Protein 8YL2 (pdb70)

B-factor: mean 39.64, std 17.8, range [7.83, 150.1]

Nearest PDB structures (foldseek):
  4arz-assembly1_A  TM=8.089E-01  e=1.232E-16  Saccharomyces cerevisiae
  3r7w-assembly1_A  TM=7.811E-01  e=8.598E-17  Saccharomyces cerevisiae
  3llu-assembly1_A  TM=7.956E-01  e=7.478E-11  Homo sapiens
  4v0l-assembly1_A  TM=8.004E-01  e=9.287E-10  Chlamydomonas reinhardtii
  3e5h-assembly1_A  TM=6.912E-01  e=1.933E-07  Homo sapiens

Foldseek 3Di:
DAEEEEAWAAPLCRVCLVCLLQVNNVCPVVDDQDDAWDWDWDDDLQDIYIYIYGRHYPVNLVVCLVCVCVHLPRHQEYEYGGALVCPVCLVVRLVSVLSSVVSCVVNPHAHAYEYENEPCDPVVCVVCDCVSVVVVVVSVVSVCVSCVPVYHYHYFYYYPNQSCSSQASVLVSVCVVVPFDPVQQVLVVVLQVVLPQFFAKKFKAAPSRHTPDIDGPDDVSVVVCSVCVVVVVVVVVVPCDWDDDDQKIKGKDWDDADSDDGIMIMITIGTNPGDDDDPVSVVVSVVVVSVGD/DAEEEEAWAAPLCRVCLVCLLQVNNVCPVVDDQDDAWDWDWDDDLQDIYIYIYGGHYPVNLVVCLVCVCVHLPRHQEYEYGGALVCPVCLVVRLVSVLSSVVSCVVNVHAHAYEYENEPCAPVVCVVCPVVSVVVVVVSVVSVCVSCVPVYHYHYFYYYPNQSCRSQASVLVVVCVVVPFDPVQQVLVVVLQVVVPQWFAKKFKAAPSRHTPDIDGPDPVSVVVCSVCVVVVVVVVVVPCDWDDDDQKIKGKDWDPADSDDGTMIMITITGVDVVSVVVSVVVVNVGD/DAEEEEAWAAPLCRVCLVCLLQVNNVCPVVDDQDDAWDWDWDDDLQDIYIYIYGRHYPVNLVVCLVCVCVHLPRHQEYEYGGALVCPVCVVVGLVSVLSSVVSCVVNVHAHAYEYENEPCDPVVCVVCPVVSVVVVVVVVVSVCVSCVPVYHYHYFYYYPNQSCRSQASVLVVVCVVVPFDPVQQVLVVVLCVCAQKKFKAAPSRHTPDIDGNDPVSCVVCSVCVVVVVVVVVVPQDWDDDDQKIKGKDWDPADSDDGIMIMMGIDGVDPVSVVVSVVVVSVGD/DAEEEEAWAAPLCRVCLVCLLQVNNVCPVVDDQDDAWDWDWDDDLQDIYIYIYGRHYPVNLVVCLVCVCVHLPRHQEYEYGGALVCPVCLVVGLVSVLSSVVSCVVNPHAHAYEYENEPCDPVVCVVCPVVSVVVVVVSVVSVCVSCVPVYHYHYFYYYPNQSCSSQASVLVNVCVVPPFDPVQQVLVVVLQCVCPQWFAKKFKAAPSRHTPDIDGPDPVSVVVCSVCVVVVVCVVVVPQDWDDDDQKIKGKDWDDADSDDGIMIMMTITGNDPVSVVVSVVVVNVGD/DAEEEEAFAAPLCRVCLVCLLQVNNVCPVVDDFDDAWDWDWDDDLQDIYIYIYGGRYPVNLVVCLVCVCVHLPRHQEYEYGGALVCPVCLVVRLVSVLSSVVSCVVNVHAHAYEYENEPCDPVVCVVCPVVSVVVVVVSVVSVCVSCVPVYHYHYFYYYSNQSCSSQASVLVNVCVVVPFDPVQAVLVVVLQCVLPVFFAKKFKAAPSRHTPYMDGPDPVSVVVCSVCVVVVVCVVVVPCDWDDDDQKIKGKDWDDADSDDGIMIMMTIGTNPGDDDDVVSVVVSVVVVNVRD/DAEEAEAFAAPLCRVCLVCLLQVNNVCPVVDDQDDAWDWDWDDDLQDIYIYIHGGHYPVNLVVCLVPVCVHLPRHQEYEYGGALVCPVCVVVGLVSVLSSVVSCVVNVHAHAYEYENEPCDPVVCVVCDCVSVVVVVVSVVSVCVSCVPVYHYHYFYYYPNQSCRSQASVLVVVCVVVPFDPVVQVLVVVLQCVVPQFFAKKFKAAPSRHTPDIDGNDDVSVVVCSVCVVVVVVVVVVPQDWDDDDQKIKGKDWDDADSDDGIMIMITITGVDPVSVVVSRVVVNVGD/DAEEEEAFAAPLCRVCLVCLLQVNNVCPVVDDQDDAWDWDWDDDLQDIYIYIYGRHYPVNLVVCLVCVCVHPPRHQEYEYGGALVCPVCLVVRLVSVLSSVVSCVVNPHAHAYEYENEQCDPVVCVVCPVVSVVVVVVSVVSVCVSCVPVYHYHYFYYYPNQSCSSQASVLVVVCVVVPFDPVQQVLVVVLQCVVPQWFAKKFKAAPSRHTPDIDGPDPVSVVVCSVCVVVVVVVVVVPCDWDDDDQKIKGKDWADADSDDGIMIMITITGVDPVSVVVSVVVVNVGD/DAEEEEAWAAPLCRVCLVCLLQVNNVCPVVDDQDDAWDWDWDDDLQDIYIYIYGGHYPVNLVVCLVPVCVHLPRHQEYEYGGALVCPVCVVVGLVSVLSSVVSCVVNVHAHAYEYENEPCDPVVCVVCPVVSVVVVVVVVVSVCVSCVPVYHYHYFYYYPNQSCSSQASVLVVVCVVPPFDPVQQVLVVVLQVVQPQFFAKKFKAAPSRHTPDIDGPDPVSVVVCSVCVVVVVVVVVVPQDWDDDDQKIKGKDWAPADSDDGIMIMIIIGTNPGDDDDPVSVVVSRVVVNVRD

Structure (mmCIF, N/CA/C/O backbone):
data_8YL2
#
_entry.id   8YL2
#
_cell.length_a   118.756
_cell.length_b   97.183
_cell.length_c   145.738
_cell.angle_alpha   90.00
_cell.angle_beta   104.28
_cell.angle_gamma   90.00
#
_symmetry.space_group_name_H-M   'P 1 21 1'
#
loop_
_entity.id
_entity.type
_entity.pdbx_description
1 polymer 'GTP-binding protein'
2 non-polymer "GUANOSINE-5'-TRIPHOSPHATE"
3 non-polymer 'MAGNESIUM ION'
4 water water
#
loop_
_atom_site.group_PDB
_atom_site.id
_atom_site.type_symbol
_atom_site.label_atom_id
_atom_site.label_alt_id
_atom_site.label_comp_id
_atom_site.label_asym_id
_atom_site.label_entity_id
_atom_site.label_seq_id
_atom_site.pdbx_PDB_ins_code
_atom_site.Cartn_x
_atom_site.Cartn_y
_atom_site.Cartn_z
_atom_site.occupancy
_atom_site.B_iso_or_equiv
_atom_site.auth_seq_id
_atom_site.auth_comp_id
_atom_site.auth_asym_id
_atom_site.auth_atom_id
_atom_site.pdbx_PDB_model_num
ATOM 1 N N . SER A 1 42 ? 63.141 -10.394 93.151 1.00 64.43 41 SER A N 1
ATOM 2 C CA . SER A 1 42 ? 64.112 -10.903 92.192 1.00 61.00 41 SER A CA 1
ATOM 3 C C . SER A 1 42 ? 65.509 -10.369 92.497 1.00 64.03 41 SER A C 1
ATOM 4 O O . SER A 1 42 ? 65.744 -9.785 93.555 1.00 68.35 41 SER A O 1
ATOM 7 N N . GLU A 1 43 ? 66.435 -10.578 91.563 1.00 49.60 42 GLU A N 1
ATOM 8 C CA . GLU A 1 43 ? 67.799 -10.088 91.683 1.00 37.84 42 GLU A CA 1
ATOM 9 C C . GLU A 1 43 ? 68.151 -9.278 90.443 1.00 31.39 42 GLU A C 1
ATOM 10 O O . GLU A 1 43 ? 67.691 -9.575 89.337 1.00 37.15 42 GLU A O 1
ATOM 16 N N . LYS A 1 44 ? 68.975 -8.253 90.635 1.00 27.40 43 LYS A N 1
ATOM 17 C CA . LYS A 1 44 ? 69.360 -7.343 89.563 1.00 30.88 43 LYS A CA 1
ATOM 18 C C . LYS A 1 44 ? 70.871 -7.381 89.397 1.00 31.64 43 LYS A C 1
ATOM 19 O O . LYS A 1 44 ? 71.610 -7.069 90.339 1.00 28.40 43 LYS A O 1
ATOM 25 N N . ILE A 1 45 ? 71.325 -7.765 88.207 1.00 25.92 44 ILE A N 1
ATOM 26 C CA . ILE A 1 45 ? 72.739 -7.765 87.847 1.00 23.84 44 ILE A CA 1
ATOM 27 C C . ILE A 1 45 ? 72.952 -6.669 86.813 1.00 26.40 44 ILE A C 1
ATOM 28 O O . ILE A 1 45 ? 72.302 -6.664 85.760 1.00 24.53 44 ILE A O 1
ATOM 33 N N . LEU A 1 46 ? 73.864 -5.747 87.109 1.00 20.12 45 LEU A N 1
ATOM 34 C CA . LEU A 1 46 ? 74.131 -4.590 86.264 1.00 22.17 45 LEU A CA 1
ATOM 35 C C . LEU A 1 46 ? 75.506 -4.738 85.625 1.00 21.59 45 LEU A C 1
ATOM 36 O O . LEU A 1 46 ? 76.506 -4.905 86.332 1.00 23.68 45 LEU A O 1
ATOM 41 N N . PHE A 1 47 ? 75.551 -4.689 84.295 1.00 21.94 46 PHE A N 1
ATOM 42 C CA . PHE A 1 47 ? 76.796 -4.592 83.542 1.00 18.26 46 PHE A CA 1
ATOM 43 C C . PHE A 1 47 ? 77.044 -3.128 83.202 1.00 21.06 46 PHE A C 1
ATOM 44 O O . PHE A 1 47 ? 76.160 -2.459 82.657 1.00 22.90 46 PHE A O 1
ATOM 52 N N . THR A 1 48 ? 78.238 -2.633 83.513 1.00 15.05 47 THR A N 1
ATOM 53 C CA . THR A 1 48 ? 78.564 -1.253 83.188 1.00 19.49 47 THR A CA 1
ATOM 54 C C . THR A 1 48 ? 80.061 -1.141 82.929 1.00 19.23 47 THR A C 1
ATOM 55 O O . THR A 1 48 ? 80.826 -2.083 83.150 1.00 18.24 47 THR A O 1
ATOM 59 N N . GLY A 1 49 ? 80.464 0.025 82.432 1.00 21.32 48 GLY A N 1
ATOM 60 C CA . GLY A 1 49 ? 81.828 0.255 81.997 1.00 17.22 48 GLY A CA 1
ATOM 61 C C . GLY A 1 49 ? 81.862 1.133 80.762 1.00 24.56 48 GLY A C 1
ATOM 62 O O . GLY A 1 49 ? 80.808 1.462 80.208 1.00 22.57 48 GLY A O 1
ATOM 63 N N . LEU A 1 50 ? 83.054 1.523 80.318 1.00 25.82 49 LEU A N 1
ATOM 64 C CA . LEU A 1 50 ? 83.158 2.369 79.139 1.00 20.71 49 LEU A CA 1
ATOM 65 C C . LEU A 1 50 ? 82.672 1.629 77.897 1.00 24.46 49 LEU A C 1
ATOM 66 O O . LEU A 1 50 ? 82.649 0.397 77.842 1.00 18.78 49 LEU A O 1
ATOM 71 N N . ASP A 1 51 ? 82.280 2.402 76.887 1.00 20.65 50 ASP A N 1
ATOM 72 C CA . ASP A 1 51 ? 82.018 1.815 75.582 1.00 25.67 50 ASP A CA 1
ATOM 73 C C . ASP A 1 51 ? 83.271 1.107 75.080 1.00 20.84 50 ASP A C 1
ATOM 74 O O . ASP A 1 51 ? 84.398 1.489 75.410 1.00 23.50 50 ASP A O 1
ATOM 79 N N . ASN A 1 52 ? 83.064 0.043 74.302 1.00 17.96 51 ASN A N 1
ATOM 80 C CA . ASN A 1 52 ? 84.111 -0.793 73.721 1.00 21.35 51 ASN A CA 1
ATOM 81 C C . ASN A 1 52 ? 84.815 -1.658 74.766 1.00 18.17 51 ASN A C 1
ATOM 82 O O . ASN A 1 52 ? 85.740 -2.398 74.415 1.00 17.47 51 ASN A O 1
ATOM 87 N N . SER A 1 53 ? 84.397 -1.611 76.036 1.00 15.54 52 SER A N 1
ATOM 88 C CA . SER A 1 53 ? 85.059 -2.419 77.055 1.00 14.92 52 SER A CA 1
ATOM 89 C C . SER A 1 53 ? 84.773 -3.906 76.877 1.00 14.54 52 SER A C 1
ATOM 90 O O . SER A 1 53 ? 85.590 -4.740 77.286 1.00 14.86 52 SER A O 1
ATOM 93 N N . GLY A 1 54 ? 83.627 -4.259 76.292 1.00 16.24 53 GLY A N 1
ATOM 94 C CA . GLY A 1 54 ? 83.325 -5.646 75.985 1.00 14.26 53 GLY A CA 1
ATOM 95 C C . GLY A 1 54 ? 82.149 -6.244 76.737 1.00 17.11 53 GLY A C 1
ATOM 96 O O . GLY A 1 54 ? 82.008 -7.470 76.788 1.00 16.06 53 GLY A O 1
ATOM 97 N N . LYS A 1 55 ? 81.289 -5.393 77.303 1.00 15.84 54 LYS A N 1
ATOM 98 C CA . LYS A 1 55 ? 80.172 -5.874 78.116 1.00 19.26 54 LYS A CA 1
ATOM 99 C C . LYS A 1 55 ? 79.228 -6.763 77.311 1.00 17.21 54 LYS A C 1
ATOM 100 O O . LYS A 1 55 ? 78.886 -7.870 77.739 1.00 16.01 54 LYS A O 1
ATOM 106 N N . THR A 1 56 ? 78.785 -6.289 76.143 1.00 15.77 55 THR A N 1
ATOM 107 C CA . THR A 1 56 ? 77.817 -7.057 75.361 1.00 15.19 55 THR A CA 1
ATOM 108 C C . THR A 1 56 ? 78.411 -8.374 74.869 1.00 15.98 55 THR A C 1
ATOM 109 O O . THR A 1 56 ? 77.711 -9.392 74.812 1.00 18.23 55 THR A O 1
ATOM 113 N N . SER A 1 57 ? 79.700 -8.379 74.518 1.00 11.87 56 SER A N 1
ATOM 114 C CA . SER A 1 57 ? 80.343 -9.616 74.084 1.00 14.44 56 SER A CA 1
ATOM 115 C C . SER A 1 57 ? 80.370 -10.649 75.205 1.00 18.07 56 SER A C 1
ATOM 116 O O . SER A 1 57 ? 80.195 -11.849 74.957 1.00 13.13 56 SER A O 1
ATOM 119 N N . ILE A 1 58 ? 80.610 -10.203 76.441 1.00 15.33 57 ILE A N 1
ATOM 120 C CA . ILE A 1 58 ? 80.563 -11.110 77.586 1.00 18.64 57 ILE A CA 1
ATOM 121 C C . ILE A 1 58 ? 79.180 -11.734 77.706 1.00 17.24 57 ILE A C 1
ATOM 122 O O . ILE A 1 58 ? 79.041 -12.945 77.917 1.00 16.57 57 ILE A O 1
ATOM 127 N N . ILE A 1 59 ? 78.136 -10.916 77.556 1.00 17.15 58 ILE A N 1
ATOM 128 C CA . ILE A 1 59 ? 76.764 -11.408 77.637 1.00 16.38 58 ILE A CA 1
ATOM 129 C C . ILE A 1 59 ? 76.476 -12.388 76.506 1.00 22.70 58 ILE A C 1
ATOM 130 O O . ILE A 1 59 ? 75.802 -13.406 76.707 1.00 21.91 58 ILE A O 1
ATOM 135 N N . LYS A 1 60 ? 76.983 -12.104 75.302 1.00 17.65 59 LYS A N 1
ATOM 136 C CA . LYS A 1 60 ? 76.766 -13.016 74.182 1.00 18.93 59 LYS A CA 1
ATOM 137 C C . LYS A 1 60 ? 77.418 -14.372 74.426 1.00 20.19 59 LYS A C 1
ATOM 138 O O . LYS A 1 60 ? 76.891 -15.400 73.985 1.00 23.32 59 LYS A O 1
ATOM 144 N N . VAL A 1 61 ? 78.560 -14.399 75.117 1.00 15.05 60 VAL A N 1
ATOM 145 C CA . VAL A 1 61 ? 79.162 -15.675 75.496 1.00 23.18 60 VAL A CA 1
ATOM 146 C C . VAL A 1 61 ? 78.272 -16.410 76.494 1.00 19.82 60 VAL A C 1
ATOM 147 O O . VAL A 1 61 ? 78.041 -17.619 76.369 1.00 22.26 60 VAL A O 1
ATOM 151 N N . LEU A 1 62 ? 77.756 -15.693 77.496 1.00 16.89 61 LEU A N 1
ATOM 152 C CA . LEU A 1 62 ? 76.903 -16.317 78.502 1.00 19.33 61 LEU A CA 1
ATOM 153 C C . LEU A 1 62 ? 75.628 -16.882 77.890 1.00 21.20 61 LEU A C 1
ATOM 154 O O . LEU A 1 62 ? 75.070 -17.853 78.410 1.00 30.33 61 LEU A O 1
ATOM 159 N N . GLN A 1 63 ? 75.158 -16.297 76.791 1.00 25.55 62 GLN A N 1
ATOM 160 C CA . GLN A 1 63 ? 73.965 -16.764 76.098 1.00 26.89 62 GLN A CA 1
ATOM 161 C C . GLN A 1 63 ? 74.274 -17.763 74.991 1.00 31.75 62 GLN A C 1
ATOM 162 O O . GLN A 1 63 ? 73.380 -18.084 74.201 1.00 36.76 62 GLN A O 1
ATOM 168 N N . LYS A 1 64 ? 75.513 -18.251 74.908 1.00 26.71 63 LYS A N 1
ATOM 169 C CA . LYS A 1 64 ? 75.944 -19.202 73.884 1.00 40.27 63 LYS A CA 1
ATOM 170 C C . LYS A 1 64 ? 75.779 -18.649 72.469 1.00 46.25 63 LYS A C 1
ATOM 171 O O . LYS A 1 64 ? 75.729 -19.415 71.502 1.00 49.47 63 LYS A O 1
ATOM 177 N N . GLU A 1 65 ? 75.699 -17.325 72.329 1.00 43.93 64 GLU A N 1
ATOM 178 C CA . GLU A 1 65 ? 75.502 -16.697 71.028 1.00 41.60 64 GLU A CA 1
ATOM 179 C C . GLU A 1 65 ? 76.778 -16.008 70.561 1.00 45.25 64 GLU A C 1
ATOM 180 O O . GLU A 1 65 ? 76.756 -14.825 70.206 1.00 47.47 64 GLU A O 1
ATOM 186 N N . ILE A 1 66 ? 77.892 -16.745 70.556 1.00 39.74 65 ILE A N 1
ATOM 187 C CA . ILE A 1 66 ? 79.177 -16.167 70.173 1.00 48.13 65 ILE A CA 1
ATOM 188 C C . ILE A 1 66 ? 79.153 -15.684 68.729 1.00 53.43 65 ILE A C 1
ATOM 189 O O . ILE A 1 66 ? 79.816 -14.697 68.385 1.00 43.54 65 ILE A O 1
ATOM 194 N N . SER A 1 67 ? 78.373 -16.345 67.868 1.00 52.96 66 SER A N 1
ATOM 195 C CA . SER A 1 67 ? 78.327 -15.981 66.455 1.00 50.87 66 SER A CA 1
ATOM 196 C C . SER A 1 67 ? 77.825 -14.560 66.226 1.00 63.65 66 SER A C 1
ATOM 197 O O . SER A 1 67 ? 78.010 -14.020 65.130 1.00 69.08 66 SER A O 1
ATOM 200 N N . GLN A 1 68 ? 77.199 -13.945 67.226 1.00 64.32 67 GLN A N 1
ATOM 201 C CA . GLN A 1 68 ? 76.674 -12.592 67.110 1.00 69.91 67 GLN A CA 1
ATOM 202 C C . GLN A 1 68 ? 77.668 -11.528 67.562 1.00 60.97 67 GLN A C 1
ATOM 203 O O . GLN A 1 68 ? 77.318 -10.344 67.590 1.00 74.23 67 GLN A O 1
ATOM 209 N N . ILE A 1 69 ? 78.894 -11.919 67.916 1.00 46.24 68 ILE A N 1
ATOM 210 C CA . ILE A 1 69 ? 79.874 -10.949 68.392 1.00 46.52 68 ILE A CA 1
ATOM 211 C C . ILE A 1 69 ? 80.420 -10.103 67.243 1.00 41.40 68 ILE A C 1
ATOM 212 O O . ILE A 1 69 ? 80.739 -8.923 67.434 1.00 48.47 68 ILE A O 1
ATOM 217 N N . ALA A 1 70 ? 80.519 -10.668 66.037 1.00 45.54 69 ALA A N 1
ATOM 218 C CA . ALA A 1 70 ? 80.993 -9.885 64.899 1.00 50.76 69 ALA A CA 1
ATOM 219 C C . ALA A 1 70 ? 79.999 -8.794 64.521 1.00 54.04 69 ALA A C 1
ATOM 220 O O . ALA A 1 70 ? 80.398 -7.675 64.177 1.00 60.69 69 ALA A O 1
ATOM 222 N N . MET A 1 71 ? 78.701 -9.097 64.583 1.00 44.58 70 MET A N 1
ATOM 223 C CA . MET A 1 71 ? 77.653 -8.157 64.203 1.00 59.23 70 MET A CA 1
ATOM 224 C C . MET A 1 71 ? 77.307 -7.164 65.309 1.00 58.71 70 MET A C 1
ATOM 225 O O . MET A 1 71 ? 76.240 -6.539 65.250 1.00 54.10 70 MET A O 1
ATOM 230 N N . LEU A 1 72 ? 78.173 -6.995 66.306 1.00 56.94 71 LEU A N 1
ATOM 231 C CA . LEU A 1 72 ? 77.855 -6.151 67.449 1.00 51.04 71 LEU A CA 1
ATOM 232 C C . LEU A 1 72 ? 77.992 -4.674 67.101 1.00 51.64 71 LEU A C 1
ATOM 233 O O . LEU A 1 72 ? 79.022 -4.238 66.575 1.00 42.20 71 LEU A O 1
ATOM 238 N N . LYS A 1 73 ? 76.953 -3.911 67.400 1.00 43.76 72 LYS A N 1
ATOM 239 C CA . LYS A 1 73 ? 76.966 -2.463 67.344 1.00 42.74 72 LYS A CA 1
ATOM 240 C C . LYS A 1 73 ? 77.020 -1.897 68.757 1.00 37.59 72 LYS A C 1
ATOM 241 O O . LYS A 1 73 ? 76.757 -2.614 69.728 1.00 38.12 72 LYS A O 1
ATOM 247 N N . PRO A 1 74 ? 77.388 -0.626 68.918 1.00 43.27 73 PRO A N 1
ATOM 248 C CA . PRO A 1 74 ? 77.335 -0.018 70.254 1.00 39.42 73 PRO A CA 1
ATOM 249 C C . PRO A 1 74 ? 75.937 -0.119 70.852 1.00 39.12 73 PRO A C 1
ATOM 250 O O . PRO A 1 74 ? 74.935 0.159 70.189 1.00 34.51 73 PRO A O 1
ATOM 254 N N . THR A 1 75 ? 75.879 -0.536 72.114 1.00 35.14 74 THR A N 1
ATOM 255 C CA . THR A 1 75 ? 74.600 -0.713 72.788 1.00 31.08 74 THR A CA 1
ATOM 256 C C . THR A 1 75 ? 73.963 0.641 73.083 1.00 37.80 74 THR A C 1
ATOM 257 O O . THR A 1 75 ? 74.617 1.548 73.611 1.00 34.52 74 THR A O 1
ATOM 261 N N . ARG A 1 76 ? 72.685 0.777 72.740 1.00 32.19 75 ARG A N 1
ATOM 262 C CA . ARG A 1 76 ? 71.954 2.026 72.930 1.00 42.05 75 ARG A CA 1
ATOM 263 C C . ARG A 1 76 ? 71.226 1.972 74.267 1.00 42.00 75 ARG A C 1
ATOM 264 O O . ARG A 1 76 ? 70.283 1.192 74.437 1.00 45.89 75 ARG A O 1
ATOM 272 N N . GLN A 1 77 ? 71.667 2.798 75.210 1.00 35.22 76 GLN A N 1
ATOM 273 C CA . GLN A 1 77 ? 71.060 2.918 76.548 1.00 44.58 76 GLN A CA 1
ATOM 274 C C . GLN A 1 77 ? 71.114 1.534 77.207 1.00 42.21 76 GLN A C 1
ATOM 275 O O . GLN A 1 77 ? 72.099 0.803 77.024 1.00 36.66 76 GLN A O 1
ATOM 281 N N . ALA A 1 78 ? 70.092 1.139 77.961 1.00 36.09 77 ALA A N 1
ATOM 282 C CA . ALA A 1 78 ? 70.100 -0.113 78.703 1.00 37.19 77 ALA A CA 1
ATOM 283 C C . ALA A 1 78 ? 69.283 -1.168 77.968 1.00 32.02 77 ALA A C 1
ATOM 284 O O . ALA A 1 78 ? 68.143 -0.911 77.570 1.00 40.93 77 ALA A O 1
ATOM 286 N N . GLN A 1 79 ? 69.871 -2.347 77.790 1.00 27.77 78 GLN A N 1
ATOM 287 C CA . GLN A 1 79 ? 69.168 -3.515 77.277 1.00 33.38 78 GLN A CA 1
ATOM 288 C C . GLN A 1 79 ? 69.013 -4.519 78.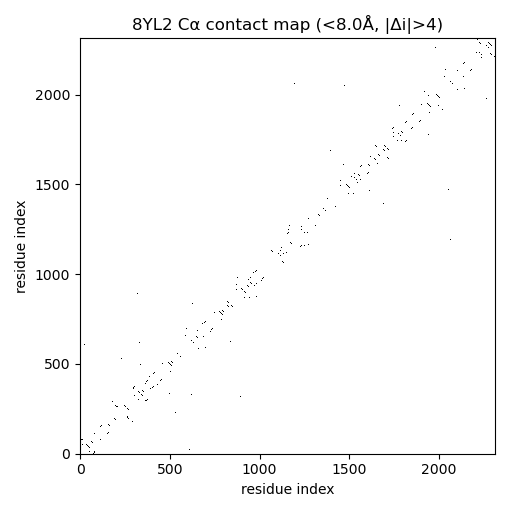411 1.00 34.27 78 GLN A C 1
ATOM 289 O O . GLN A 1 79 ? 69.978 -4.802 79.130 1.00 30.85 78 GLN A O 1
ATOM 295 N N . ARG A 1 80 ? 67.803 -5.050 78.572 1.00 29.20 79 ARG A N 1
ATOM 296 C CA . ARG A 1 80 ? 67.466 -5.871 79.725 1.00 29.00 79 ARG A CA 1
ATOM 297 C C . ARG A 1 80 ? 66.863 -7.196 79.287 1.00 26.77 79 ARG A C 1
ATOM 298 O O . ARG A 1 80 ? 66.079 -7.251 78.335 1.00 28.60 79 ARG A O 1
ATOM 306 N N . LYS A 1 81 ? 67.230 -8.260 79.998 1.00 25.06 80 LYS A N 1
ATOM 307 C CA . LYS A 1 81 ? 66.621 -9.568 79.820 1.00 28.37 80 LYS A CA 1
ATOM 308 C C . LYS A 1 81 ? 66.430 -10.207 81.189 1.00 29.06 80 LYS A C 1
ATOM 309 O O . LYS A 1 81 ? 66.963 -9.738 82.199 1.00 24.34 80 LYS A O 1
ATOM 315 N N . ILE A 1 82 ? 65.651 -11.285 81.218 1.00 26.52 81 ILE A N 1
ATOM 316 C CA . ILE A 1 82 ? 65.368 -12.026 82.441 1.00 19.01 81 ILE A CA 1
ATOM 317 C C . ILE A 1 82 ? 65.733 -13.484 82.205 1.00 23.67 81 ILE A C 1
ATOM 318 O O . ILE A 1 82 ? 65.354 -14.063 81.181 1.00 30.50 81 ILE A O 1
ATOM 323 N N . PHE A 1 83 ? 66.474 -14.072 83.141 1.00 24.25 82 PHE A N 1
ATOM 324 C CA . PHE A 1 83 ? 66.778 -15.495 83.095 1.00 22.30 82 PHE A CA 1
ATOM 325 C C . PHE A 1 83 ? 66.621 -16.080 84.492 1.00 23.37 82 PHE A C 1
ATOM 326 O O . PHE A 1 83 ? 66.470 -15.358 85.482 1.00 21.19 82 PHE A O 1
ATOM 334 N N . GLU A 1 84 ? 66.651 -17.406 84.563 1.00 21.41 83 GLU A N 1
ATOM 335 C CA . GLU A 1 84 ? 66.446 -18.132 85.805 1.00 24.06 83 GLU A CA 1
ATOM 336 C C . GLU A 1 84 ? 67.735 -18.819 86.233 1.00 23.78 83 GLU A C 1
ATOM 337 O O . GLU A 1 84 ? 68.422 -19.434 85.412 1.00 23.07 83 GLU A O 1
ATOM 343 N N . PHE A 1 85 ? 68.060 -18.709 87.520 1.00 17.98 84 PHE A N 1
ATOM 344 C CA . PHE A 1 85 ? 69.174 -19.434 88.123 1.00 17.10 84 PHE A CA 1
ATOM 345 C C . PHE A 1 85 ? 68.639 -20.234 89.303 1.00 19.99 84 PHE A C 1
ATOM 346 O O . PHE A 1 85 ? 68.324 -19.663 90.353 1.00 20.04 84 PHE A O 1
ATOM 354 N N . LEU A 1 86 ? 68.533 -21.550 89.123 1.00 20.86 85 LEU A N 1
ATOM 355 C CA . LEU A 1 86 ? 68.133 -22.473 90.184 1.00 21.52 85 LEU A CA 1
ATOM 356 C C . LEU A 1 86 ? 66.832 -22.027 90.852 1.00 22.85 85 LEU A C 1
ATOM 357 O O . LEU A 1 86 ? 66.726 -21.943 92.077 1.00 20.71 85 LEU A O 1
ATOM 362 N N . GLY A 1 87 ? 65.834 -21.720 90.024 1.00 26.29 86 GLY A N 1
ATOM 363 C CA . GLY A 1 87 ? 64.517 -21.364 90.506 1.00 27.58 86 GLY A CA 1
ATOM 364 C C . GLY A 1 87 ? 64.308 -19.905 90.853 1.00 31.59 86 GLY A C 1
ATOM 365 O O . GLY A 1 87 ? 63.200 -19.542 91.267 1.00 29.45 86 GLY A O 1
ATOM 366 N N . ASN A 1 88 ? 65.323 -19.058 90.702 1.00 26.48 87 ASN A N 1
ATOM 367 C CA . ASN A 1 88 ? 65.217 -17.639 91.015 1.00 27.26 87 ASN A CA 1
ATOM 368 C C . ASN A 1 88 ? 65.366 -16.822 89.740 1.00 28.72 87 ASN A C 1
ATOM 369 O O . ASN A 1 88 ? 66.313 -17.029 88.973 1.00 20.33 87 ASN A O 1
ATOM 374 N N . ASP A 1 89 ? 64.429 -15.902 89.517 1.00 24.70 88 ASP A N 1
ATOM 375 C CA . ASP A 1 89 ? 64.478 -15.024 88.357 1.00 23.35 88 ASP A CA 1
ATOM 376 C C . ASP A 1 89 ? 65.480 -13.903 88.587 1.00 28.96 88 ASP A C 1
ATOM 377 O O . ASP A 1 89 ? 65.539 -13.315 89.670 1.00 27.64 88 ASP A O 1
ATOM 382 N N . ILE A 1 90 ? 66.269 -13.608 87.559 1.00 20.20 89 ILE A N 1
ATOM 383 C CA . ILE A 1 90 ? 67.328 -12.613 87.642 1.00 22.27 89 ILE A CA 1
ATOM 384 C C . ILE A 1 90 ? 67.198 -11.670 86.456 1.00 27.70 89 ILE A C 1
ATOM 385 O O . ILE A 1 90 ? 67.079 -12.119 85.311 1.00 24.62 89 ILE A O 1
ATOM 390 N N . SER A 1 91 ? 67.208 -10.369 86.729 1.00 20.48 90 SER A N 1
ATOM 391 C CA . SER A 1 91 ? 67.169 -9.352 85.687 1.00 29.26 90 SER A CA 1
ATOM 392 C C . SER A 1 91 ? 68.588 -8.887 85.394 1.00 29.77 90 SER A C 1
ATOM 393 O O . SER A 1 91 ? 69.348 -8.575 86.318 1.00 26.83 90 SER A O 1
ATOM 396 N N . GLU A 1 92 ? 68.937 -8.840 84.111 1.00 22.64 91 GLU A N 1
ATOM 397 C CA . GLU A 1 92 ? 70.273 -8.486 83.656 1.00 21.76 91 GLU A CA 1
ATOM 398 C C . GLU A 1 92 ? 70.206 -7.186 82.866 1.00 24.30 91 GLU A C 1
ATOM 399 O O . GLU A 1 92 ? 69.432 -7.079 81.910 1.00 21.92 91 GLU A O 1
ATOM 405 N N . TRP A 1 93 ? 71.019 -6.208 83.261 1.00 20.43 92 TRP A N 1
ATOM 406 C CA . TRP A 1 93 ? 71.036 -4.887 82.641 1.00 24.50 92 TRP A CA 1
ATOM 407 C C . TRP A 1 93 ? 72.374 -4.671 81.947 1.00 22.10 92 TRP A C 1
ATOM 408 O O . TRP A 1 93 ? 73.429 -4.750 82.587 1.00 24.17 92 TRP A O 1
ATOM 419 N N . ASP A 1 94 ? 72.327 -4.388 80.648 1.00 20.60 93 ASP A N 1
ATOM 420 C CA . ASP A 1 94 ? 73.507 -4.066 79.846 1.00 26.74 93 ASP A CA 1
ATOM 421 C C . ASP A 1 94 ? 73.448 -2.571 79.541 1.00 25.53 93 ASP A C 1
ATOM 422 O O . ASP A 1 94 ? 72.698 -2.140 78.661 1.00 26.70 93 ASP A O 1
ATOM 427 N N . LEU A 1 95 ? 74.238 -1.784 80.271 1.00 23.39 94 LEU A N 1
ATOM 428 C CA . LEU A 1 95 ? 74.272 -0.334 80.098 1.00 28.35 94 LEU A CA 1
ATOM 429 C C . LEU A 1 95 ? 75.266 0.017 78.997 1.00 26.96 94 LEU A C 1
ATOM 430 O O . LEU A 1 95 ? 76.479 -0.123 79.183 1.00 26.66 94 LEU A O 1
ATOM 435 N N . GLY A 1 96 ? 74.756 0.483 77.858 1.00 30.06 95 GLY A N 1
ATOM 436 C CA . GLY A 1 96 ? 75.612 1.001 76.805 1.00 32.77 95 GLY A CA 1
ATOM 437 C C . GLY A 1 96 ? 76.558 2.063 77.330 1.00 25.57 95 GLY A C 1
ATOM 438 O O . GLY A 1 96 ? 76.139 2.958 78.070 1.00 35.72 95 GLY A O 1
ATOM 439 N N . GLY A 1 97 ? 77.833 1.972 76.965 1.00 25.60 96 GLY A N 1
ATOM 440 C CA . GLY A 1 97 ? 78.882 2.741 77.602 1.00 25.63 96 GLY A CA 1
ATOM 441 C C . GLY A 1 97 ? 79.293 4.038 76.940 1.00 30.58 96 GLY A C 1
ATOM 442 O O . GLY A 1 97 ? 80.244 4.672 77.412 1.00 31.39 96 GLY A O 1
ATOM 443 N N . GLN A 1 98 ? 78.626 4.459 75.866 1.00 28.01 97 GLN A N 1
ATOM 444 C CA . GLN A 1 98 ? 78.964 5.739 75.254 1.00 35.88 97 GLN A CA 1
ATOM 445 C C . GLN A 1 98 ? 78.681 6.883 76.223 1.00 37.19 97 GLN A C 1
ATOM 446 O O . GLN A 1 98 ? 77.796 6.796 77.079 1.00 34.83 97 GLN A O 1
ATOM 452 N N . GLU A 1 99 ? 79.454 7.965 76.082 1.00 31.97 98 GLU A N 1
ATOM 453 C CA . GLU A 1 99 ? 79.399 9.050 77.058 1.00 41.78 98 GLU A CA 1
ATOM 454 C C . GLU A 1 99 ? 78.004 9.656 77.149 1.00 40.57 98 GLU A C 1
ATOM 455 O O . GLU A 1 99 ? 77.538 9.995 78.243 1.00 46.76 98 GLU A O 1
ATOM 461 N N . LYS A 1 100 ? 77.316 9.794 76.011 1.00 35.39 99 LYS A N 1
ATOM 462 C CA . LYS A 1 100 ? 75.960 10.334 76.034 1.00 49.32 99 LYS A CA 1
ATOM 463 C C . LYS A 1 100 ? 75.025 9.462 76.864 1.00 45.79 99 LYS A C 1
ATOM 464 O O . LYS A 1 100 ? 74.029 9.958 77.404 1.00 39.08 99 LYS A O 1
ATOM 470 N N . TYR A 1 101 ? 75.327 8.170 76.986 1.00 41.13 100 TYR A N 1
ATOM 471 C CA . TYR A 1 101 ? 74.516 7.278 77.804 1.00 34.42 100 TYR A CA 1
ATOM 472 C C . TYR A 1 101 ? 74.939 7.301 79.267 1.00 34.42 100 TYR A C 1
ATOM 473 O O . TYR A 1 101 ? 74.084 7.254 80.157 1.00 40.80 100 TYR A O 1
ATOM 482 N N . ARG A 1 102 ? 76.246 7.387 79.533 1.00 34.53 101 ARG A N 1
ATOM 483 C CA . ARG A 1 102 ? 76.715 7.451 80.914 1.00 38.50 101 ARG A CA 1
ATOM 484 C C . ARG A 1 102 ? 76.227 8.712 81.611 1.00 48.50 101 ARG A C 1
ATOM 485 O O . ARG A 1 102 ? 75.946 8.687 82.815 1.00 48.22 101 ARG A O 1
ATOM 493 N N . ILE A 1 103 ? 76.120 9.822 80.877 1.00 48.20 102 ILE A N 1
ATOM 494 C CA . ILE A 1 103 ? 75.594 11.051 81.461 1.00 42.26 102 ILE A CA 1
ATOM 495 C C . ILE A 1 103 ? 74.131 10.872 81.845 1.00 50.79 102 ILE A C 1
ATOM 496 O O . ILE A 1 103 ? 73.699 11.300 82.922 1.00 51.38 102 ILE A O 1
ATOM 501 N N . ALA A 1 104 ? 73.347 10.229 80.975 1.00 50.10 103 ALA A N 1
ATOM 502 C CA . ALA A 1 104 ? 71.945 9.977 81.289 1.00 42.86 103 ALA A CA 1
ATOM 503 C C . ALA A 1 104 ? 71.808 9.083 82.514 1.00 54.03 103 ALA A C 1
ATOM 504 O O . ALA A 1 104 ? 70.892 9.267 83.326 1.00 49.91 103 ALA A O 1
ATOM 506 N N . TYR A 1 105 ? 72.710 8.108 82.666 1.00 45.01 104 TYR A N 1
ATOM 507 C CA . TYR A 1 105 ? 72.672 7.246 83.844 1.00 47.29 104 TYR A CA 1
ATOM 508 C C . TYR A 1 105 ? 72.902 8.050 85.116 1.00 52.35 104 TYR A C 1
ATOM 509 O O . TYR A 1 105 ? 72.258 7.804 86.143 1.00 42.58 104 TYR A O 1
ATOM 518 N N . LEU A 1 106 ? 73.817 9.018 85.067 1.00 46.15 105 LEU A N 1
ATOM 519 C CA . LEU A 1 106 ? 74.102 9.862 86.218 1.00 51.84 105 LEU A CA 1
ATOM 520 C C . LEU A 1 106 ? 73.068 10.964 86.412 1.00 58.28 105 LEU A C 1
ATOM 521 O O . LEU A 1 106 ? 73.030 11.571 87.488 1.00 56.92 105 LEU A O 1
ATOM 526 N N . LYS A 1 107 ? 72.235 11.237 85.404 1.00 56.26 106 LYS A N 1
ATOM 527 C CA . LYS A 1 107 ? 71.175 12.225 85.567 1.00 63.77 106 LYS A CA 1
ATOM 528 C C . LYS A 1 107 ? 69.947 11.624 86.241 1.00 63.03 106 LYS A C 1
ATOM 529 O O . LYS A 1 107 ? 69.290 12.293 87.046 1.00 81.70 106 LYS A O 1
ATOM 535 N N . GLU A 1 108 ? 69.623 10.369 85.929 1.00 58.68 107 GLU A N 1
ATOM 536 C CA . GLU A 1 108 ? 68.489 9.663 86.521 1.00 55.56 107 GLU A CA 1
ATOM 537 C C . GLU A 1 108 ? 68.995 8.381 87.175 1.00 45.58 107 GLU A C 1
ATOM 538 O O . GLU A 1 108 ? 68.692 7.273 86.713 1.00 53.46 107 GLU A O 1
ATOM 544 N N . PRO A 1 109 ? 69.761 8.498 88.265 1.00 50.17 108 PRO A N 1
ATOM 545 C CA . PRO A 1 109 ? 70.410 7.304 88.829 1.00 48.58 108 PRO A CA 1
ATOM 546 C C . PRO A 1 109 ? 69.433 6.300 89.412 1.00 53.91 108 PRO A C 1
ATOM 547 O O . PRO A 1 109 ? 69.735 5.100 89.423 1.00 50.17 108 PRO A O 1
ATOM 551 N N . THR A 1 110 ? 68.278 6.751 89.905 1.00 47.39 109 THR A N 1
ATOM 552 C CA . THR A 1 110 ? 67.306 5.823 90.472 1.00 50.09 109 THR A CA 1
ATOM 553 C C . THR A 1 110 ? 66.764 4.869 89.415 1.00 51.77 109 THR A C 1
ATOM 554 O O . THR A 1 110 ? 66.432 3.720 89.727 1.00 51.01 109 THR A O 1
ATOM 558 N N . LYS A 1 111 ? 66.681 5.320 88.161 1.00 52.70 110 LYS A N 1
ATOM 559 C CA . LYS A 1 111 ? 66.147 4.469 87.104 1.00 52.59 110 LYS A CA 1
ATOM 560 C C . LYS A 1 111 ? 67.095 3.329 86.753 1.00 44.10 110 LYS A C 1
ATOM 561 O O . LYS A 1 111 ? 66.638 2.240 86.387 1.00 54.75 110 LYS A O 1
ATOM 567 N N . TYR A 1 112 ? 68.404 3.547 86.864 1.00 44.65 111 TYR A N 1
ATOM 568 C CA . TYR A 1 112 ? 69.394 2.605 86.357 1.00 47.23 111 TYR A CA 1
ATOM 569 C C . TYR A 1 112 ? 70.146 1.859 87.448 1.00 38.06 111 TYR A C 1
ATOM 570 O O . TYR A 1 112 ? 70.274 0.633 87.378 1.00 37.76 111 TYR A O 1
ATOM 579 N N . PHE A 1 113 ? 70.656 2.564 88.458 1.00 34.94 112 PHE A N 1
ATOM 580 C CA . PHE A 1 113 ? 71.553 1.956 89.432 1.00 34.11 112 PHE A CA 1
ATOM 581 C C . PHE A 1 113 ? 70.844 1.404 90.662 1.00 44.20 112 PHE A C 1
ATOM 582 O O . PHE A 1 113 ? 71.444 0.611 91.396 1.00 41.63 112 PHE A O 1
ATOM 590 N N . ASP A 1 114 ? 69.597 1.796 90.906 1.00 38.14 113 ASP A N 1
ATOM 591 C CA . ASP A 1 114 ? 68.933 1.415 92.145 1.00 42.43 113 ASP A CA 1
ATOM 592 C C . ASP A 1 114 ? 68.600 -0.074 92.159 1.00 38.59 113 ASP A C 1
ATOM 593 O O . ASP A 1 114 ? 68.413 -0.707 91.116 1.00 37.96 113 ASP A O 1
ATOM 598 N N . ARG A 1 115 ? 68.541 -0.630 93.368 1.00 34.92 114 ARG A N 1
ATOM 599 C CA . ARG A 1 115 ? 68.172 -2.017 93.639 1.00 34.65 114 ARG A CA 1
ATOM 600 C C . ARG A 1 115 ? 69.133 -3.022 93.021 1.00 40.70 114 ARG A C 1
ATOM 601 O O . ARG A 1 115 ? 68.819 -4.218 92.965 1.00 31.52 114 ARG A O 1
ATOM 609 N N . SER A 1 116 ? 70.299 -2.576 92.561 1.00 35.53 115 SER A N 1
ATOM 610 C CA . SER A 1 116 ? 71.285 -3.496 92.013 1.00 30.14 115 SER A CA 1
ATOM 611 C C . SER A 1 116 ? 71.847 -4.372 93.124 1.00 29.32 115 SER A C 1
ATOM 612 O O . SER A 1 116 ? 72.282 -3.869 94.164 1.00 31.83 115 SER A O 1
ATOM 615 N N . ASN A 1 117 ? 71.825 -5.685 92.907 1.00 28.75 116 ASN A N 1
ATOM 616 C CA . ASN A 1 117 ? 72.449 -6.619 93.835 1.00 30.82 116 ASN A CA 1
ATOM 617 C C . ASN A 1 117 ? 73.916 -6.852 93.518 1.00 31.23 116 ASN A C 1
ATOM 618 O O . ASN A 1 117 ? 74.715 -7.070 94.436 1.00 31.72 116 ASN A O 1
ATOM 623 N N . VAL A 1 118 ? 74.281 -6.821 92.239 1.00 26.99 117 VAL A N 1
ATOM 624 C CA . VAL A 1 118 ? 75.663 -6.963 91.801 1.00 26.63 117 VAL A CA 1
ATOM 625 C C . VAL A 1 118 ? 75.921 -5.954 90.693 1.00 26.73 117 VAL A C 1
ATOM 626 O O . VAL A 1 118 ? 75.076 -5.755 89.813 1.00 25.78 117 VAL A O 1
ATOM 630 N N . CYS A 1 119 ? 77.085 -5.310 90.740 1.00 21.20 118 CYS A N 1
ATOM 631 C CA . CYS A 1 119 ? 77.557 -4.462 89.651 1.00 24.09 118 CYS A CA 1
ATOM 632 C C . CYS A 1 119 ? 78.810 -5.094 89.059 1.00 26.20 118 CYS A C 1
ATOM 633 O O . CYS A 1 119 ? 79.847 -5.175 89.728 1.00 22.99 118 CYS A O 1
ATOM 636 N N . ILE A 1 120 ? 78.710 -5.553 87.816 1.00 19.85 119 ILE A N 1
ATOM 637 C CA . ILE A 1 120 ? 79.868 -6.016 87.061 1.00 16.82 119 ILE A CA 1
ATOM 638 C C . ILE A 1 120 ? 80.442 -4.818 86.319 1.00 22.94 119 ILE A C 1
ATOM 639 O O . ILE A 1 120 ? 79.774 -4.235 85.458 1.00 19.26 119 ILE A O 1
ATOM 644 N N . TYR A 1 121 ? 81.666 -4.434 86.661 1.00 15.52 120 TYR A N 1
ATOM 645 C CA . TYR A 1 121 ? 82.335 -3.322 86.000 1.00 22.66 120 TYR A CA 1
ATOM 646 C C . TYR A 1 121 ? 83.427 -3.872 85.092 1.00 16.71 120 TYR A C 1
ATOM 647 O O . TYR A 1 121 ? 84.396 -4.474 85.570 1.00 20.32 120 TYR A O 1
ATOM 656 N N . VAL A 1 122 ? 83.270 -3.660 83.789 1.00 16.87 121 VAL A N 1
ATOM 657 C CA . VAL A 1 122 ? 84.136 -4.259 82.780 1.00 16.22 121 VAL A CA 1
ATOM 658 C C . VAL A 1 122 ? 85.189 -3.241 82.364 1.00 19.52 121 VAL A C 1
ATOM 659 O O . VAL A 1 122 ? 84.858 -2.113 81.976 1.00 16.12 121 VAL A O 1
ATOM 663 N N . ILE A 1 123 ? 86.457 -3.637 82.448 1.00 17.51 122 ILE A N 1
ATOM 664 C CA . ILE A 1 123 ? 87.583 -2.799 82.054 1.00 18.74 122 ILE A CA 1
ATOM 665 C C . ILE A 1 123 ? 88.333 -3.502 80.931 1.00 16.93 122 ILE A C 1
ATOM 666 O O . ILE A 1 123 ? 88.695 -4.678 81.061 1.00 16.59 122 ILE A O 1
ATOM 671 N N . ASP A 1 124 ? 88.553 -2.786 79.830 1.00 15.02 123 ASP A N 1
ATOM 672 C CA . ASP A 1 124 ? 89.392 -3.259 78.728 1.00 17.71 123 ASP A CA 1
ATOM 673 C C . ASP A 1 124 ? 90.843 -3.046 79.139 1.00 14.13 123 ASP A C 1
ATOM 674 O O . ASP A 1 124 ? 91.368 -1.934 79.046 1.00 15.76 123 ASP A O 1
ATOM 679 N N . ILE A 1 125 ? 91.505 -4.115 79.597 1.00 13.36 124 ILE A N 1
ATOM 680 C CA . ILE A 1 125 ? 92.886 -3.978 80.062 1.00 17.04 124 ILE A CA 1
ATOM 681 C C . ILE A 1 125 ? 93.890 -3.882 78.927 1.00 18.85 124 ILE A C 1
ATOM 682 O O . ILE A 1 125 ? 95.092 -3.743 79.194 1.00 20.43 124 ILE A O 1
ATOM 687 N N . GLN A 1 126 ? 93.447 -3.955 77.671 1.00 19.84 125 GLN A N 1
ATOM 688 C CA . GLN A 1 126 ? 94.325 -3.681 76.539 1.00 15.09 125 GLN A CA 1
ATOM 689 C C . GLN A 1 126 ? 94.361 -2.206 76.162 1.00 18.68 125 GLN A C 1
ATOM 690 O O . GLN A 1 126 ? 95.169 -1.819 75.311 1.00 19.99 125 GLN A O 1
ATOM 696 N N . ASP A 1 127 ? 93.509 -1.378 76.758 1.00 17.20 126 ASP A N 1
ATOM 697 C CA . ASP A 1 127 ? 93.374 0.021 76.357 1.00 18.98 126 ASP A CA 1
ATOM 698 C C . ASP A 1 127 ? 93.852 0.902 77.508 1.00 20.76 126 ASP A C 1
ATOM 699 O O . ASP A 1 127 ? 93.059 1.513 78.225 1.00 21.54 126 ASP A O 1
ATOM 704 N N . ARG A 1 128 ? 95.177 0.969 77.672 1.00 21.81 127 ARG A N 1
ATOM 705 C CA . ARG A 1 128 ? 95.756 1.794 78.728 1.00 26.18 127 ARG A CA 1
ATOM 706 C C . ARG A 1 128 ? 95.335 3.252 78.586 1.00 26.48 127 ARG A C 1
ATOM 707 O O . ARG A 1 128 ? 95.099 3.939 79.587 1.00 27.57 127 ARG A O 1
ATOM 715 N N . GLY A 1 129 ? 95.217 3.735 77.347 1.00 26.14 128 GLY A N 1
ATOM 716 C CA . GLY A 1 129 ? 94.877 5.130 77.115 1.00 28.25 128 GLY A CA 1
ATOM 717 C C . GLY A 1 129 ? 93.520 5.548 77.646 1.00 28.19 128 GLY A C 1
ATOM 718 O O . GLY A 1 129 ? 93.280 6.743 77.829 1.00 30.28 128 GLY A O 1
ATOM 719 N N . ARG A 1 130 ? 92.622 4.597 77.897 1.00 26.02 129 ARG A N 1
ATOM 720 C CA . ARG A 1 130 ? 91.299 4.909 78.423 1.00 25.96 129 ARG A CA 1
ATOM 721 C C . ARG A 1 130 ? 91.104 4.425 79.854 1.00 28.85 129 ARG A C 1
ATOM 722 O O . ARG A 1 130 ? 89.988 4.508 80.376 1.00 29.57 129 ARG A O 1
ATOM 730 N N . MET A 1 131 ? 92.162 3.933 80.507 1.00 25.43 130 MET A N 1
ATOM 731 C CA . MET A 1 131 ? 92.007 3.389 81.853 1.00 26.51 130 MET A CA 1
ATOM 732 C C . MET A 1 131 ? 91.685 4.478 82.868 1.00 32.59 130 MET A C 1
ATOM 733 O O . MET A 1 131 ? 90.841 4.276 83.750 1.00 26.95 130 MET A O 1
ATOM 738 N N . GLU A 1 132 ? 92.353 5.632 82.775 1.00 29.62 131 GLU A N 1
ATOM 739 C CA . GLU A 1 132 ? 92.043 6.726 83.690 1.00 40.37 131 GLU A CA 1
ATOM 740 C C . GLU A 1 132 ? 90.593 7.167 83.536 1.00 33.65 131 GLU A C 1
ATOM 741 O O . GLU A 1 132 ? 89.899 7.408 84.531 1.00 39.55 131 GLU A O 1
ATOM 747 N N . GLU A 1 133 ? 90.115 7.261 82.294 1.00 31.15 132 GLU A N 1
ATOM 748 C CA . GLU A 1 133 ? 88.708 7.563 82.060 1.00 30.99 132 GLU A CA 1
ATOM 749 C C . GLU A 1 133 ? 87.808 6.478 82.644 1.00 30.53 132 GLU A C 1
ATOM 750 O O . GLU A 1 133 ? 86.748 6.776 83.206 1.00 34.58 132 GLU A O 1
ATOM 756 N N . SER A 1 134 ? 88.223 5.212 82.530 1.00 26.68 133 SER A N 1
ATOM 757 C CA . SER A 1 134 ? 87.415 4.110 83.045 1.00 25.64 133 SER A CA 1
ATOM 758 C C . SER A 1 134 ? 87.321 4.150 84.566 1.00 29.72 133 SER A C 1
ATOM 759 O O . SER A 1 134 ? 86.239 3.952 85.131 1.00 26.31 133 SER A O 1
ATOM 762 N N . ILE A 1 135 ? 88.446 4.388 85.244 1.00 26.99 134 ILE A N 1
ATOM 763 C CA . ILE A 1 135 ? 88.427 4.515 86.698 1.00 31.08 134 ILE A CA 1
ATOM 764 C C . ILE A 1 135 ? 87.589 5.718 87.114 1.00 32.99 134 ILE A C 1
ATOM 765 O O . ILE A 1 135 ? 86.896 5.687 88.138 1.00 33.35 134 ILE A O 1
ATOM 770 N N . SER A 1 136 ? 87.626 6.790 86.317 1.00 31.78 135 SER A N 1
ATOM 771 C CA . SER A 1 136 ? 86.844 7.980 86.640 1.00 34.04 135 SER A CA 1
ATOM 772 C C . SER A 1 136 ? 85.348 7.696 86.574 1.00 35.74 135 SER A C 1
ATOM 773 O O . SER A 1 136 ? 84.586 8.131 87.446 1.00 34.37 135 SER A O 1
ATOM 776 N N . TYR A 1 137 ? 84.906 6.967 85.546 1.00 30.73 136 TYR A N 1
ATOM 777 C CA . TYR A 1 137 ? 83.498 6.596 85.470 1.00 29.73 136 TYR A CA 1
ATOM 778 C C . TYR A 1 137 ? 83.129 5.588 86.550 1.00 32.42 136 TYR A C 1
ATOM 779 O O . TYR A 1 137 ? 81.989 5.583 87.026 1.00 34.13 136 TYR A O 1
ATOM 788 N N . PHE A 1 138 ? 84.075 4.733 86.950 1.00 27.56 137 PHE A N 1
ATOM 789 C CA . PHE A 1 138 ? 83.819 3.801 88.043 1.00 26.83 137 PHE A CA 1
ATOM 790 C C . PHE A 1 138 ? 83.612 4.541 89.358 1.00 32.59 137 PHE A C 1
ATOM 791 O O . PHE A 1 138 ? 82.760 4.156 90.167 1.00 33.32 137 PHE A O 1
ATOM 799 N N . SER A 1 139 ? 84.386 5.604 89.590 1.00 32.50 138 SER A N 1
ATOM 800 C CA . SER A 1 139 ? 84.182 6.428 90.776 1.00 39.38 138 SER A CA 1
ATOM 801 C C . SER A 1 139 ? 82.792 7.052 90.779 1.00 36.28 138 SER A C 1
ATOM 802 O O . SER A 1 139 ? 82.146 7.142 91.830 1.00 37.94 138 SER A O 1
ATOM 805 N N . ASP A 1 140 ? 82.312 7.484 89.611 1.00 34.68 139 ASP A N 1
ATOM 806 C CA . ASP A 1 140 ? 80.972 8.056 89.531 1.00 35.62 139 ASP A CA 1
ATOM 807 C C . ASP A 1 140 ? 79.907 7.018 89.861 1.00 39.84 139 ASP A C 1
ATOM 808 O O . ASP A 1 140 ? 78.917 7.330 90.532 1.00 38.91 139 ASP A O 1
ATOM 813 N N . VAL A 1 141 ? 80.092 5.778 89.398 1.00 33.60 140 VAL A N 1
ATOM 814 C CA . VAL A 1 141 ? 79.112 4.729 89.671 1.00 35.64 140 VAL A CA 1
ATOM 815 C C . VAL A 1 141 ? 79.070 4.411 91.160 1.00 35.91 140 VAL A C 1
ATOM 816 O O . VAL A 1 141 ? 77.991 4.276 91.750 1.00 37.41 140 VAL A O 1
ATOM 820 N N . ILE A 1 142 ? 80.240 4.285 91.792 1.00 33.44 141 ILE A N 1
ATOM 821 C CA . ILE A 1 142 ? 80.288 4.017 93.226 1.00 36.34 141 ILE A CA 1
ATOM 822 C C . ILE A 1 142 ? 79.632 5.153 93.998 1.00 43.83 141 ILE A C 1
ATOM 823 O O . ILE A 1 142 ? 78.906 4.924 94.974 1.00 35.98 141 ILE A O 1
ATOM 828 N N . LYS A 1 143 ? 79.862 6.393 93.560 1.00 40.76 142 LYS A N 1
ATOM 829 C CA . LYS A 1 143 ? 79.251 7.543 94.219 1.00 41.88 142 LYS A CA 1
ATOM 830 C C . LYS A 1 143 ? 77.730 7.467 94.159 1.00 51.38 142 LYS A C 1
ATOM 831 O O . LYS A 1 143 ? 77.043 7.847 95.115 1.00 43.67 142 LYS A O 1
ATOM 837 N N . GLU A 1 144 ? 77.184 6.967 93.047 1.00 47.25 143 GLU A N 1
ATOM 838 C CA . GLU A 1 144 ? 75.735 6.835 92.936 1.00 41.35 143 GLU A CA 1
ATOM 839 C C . GLU A 1 144 ? 75.205 5.756 93.871 1.00 45.95 143 GLU A C 1
ATOM 840 O O . GLU A 1 144 ? 74.110 5.895 94.431 1.00 44.05 143 GLU A O 1
ATOM 846 N N . PHE A 1 145 ? 75.965 4.672 94.051 1.00 39.86 144 PHE A N 1
ATOM 847 C CA . PHE A 1 145 ? 75.566 3.641 95.004 1.00 37.74 144 PHE A CA 1
ATOM 848 C C . PHE A 1 145 ? 75.538 4.189 96.425 1.00 46.33 144 PHE A C 1
ATOM 849 O O . PHE A 1 145 ? 74.675 3.812 97.227 1.00 41.76 144 PHE A O 1
ATOM 857 N N . ARG A 1 146 ? 76.478 5.081 96.753 1.00 40.47 145 ARG A N 1
ATOM 858 C CA . ARG A 1 146 ? 76.522 5.654 98.095 1.00 45.92 145 ARG A CA 1
ATOM 859 C C . ARG A 1 146 ? 75.333 6.573 98.347 1.00 44.42 145 ARG A C 1
ATOM 860 O O . ARG A 1 146 ? 74.781 6.591 99.453 1.00 52.93 145 ARG A O 1
ATOM 868 N N . LYS A 1 147 ? 74.929 7.350 97.339 1.00 44.39 146 LYS A N 1
ATOM 869 C CA . LYS A 1 147 ? 73.777 8.230 97.510 1.00 46.52 146 LYS A CA 1
ATOM 870 C C . LYS A 1 147 ? 72.492 7.429 97.668 1.00 45.63 146 LYS A C 1
ATOM 871 O O . LYS A 1 147 ? 71.605 7.812 98.440 1.00 54.35 146 LYS A O 1
ATOM 877 N N . LEU A 1 148 ? 72.373 6.314 96.947 1.00 46.69 147 LEU A N 1
ATOM 878 C CA . LEU A 1 148 ? 71.244 5.408 97.105 1.00 43.46 147 LEU A CA 1
ATOM 879 C C . LEU A 1 148 ? 71.339 4.564 98.367 1.00 47.57 147 LEU A C 1
ATOM 880 O O . LEU A 1 148 ? 70.373 3.868 98.700 1.00 46.39 147 LEU A O 1
ATOM 885 N N . GLU A 1 149 ? 72.477 4.604 99.064 1.00 42.59 148 GLU A N 1
ATOM 886 C CA . GLU A 1 149 ? 72.671 3.874 100.317 1.00 47.80 148 GLU A CA 1
ATOM 887 C C . GLU A 1 149 ? 72.467 2.372 100.127 1.00 49.23 148 GLU A C 1
ATOM 888 O O . GLU A 1 149 ? 71.850 1.699 100.955 1.00 60.15 148 GLU A O 1
ATOM 894 N N . ILE A 1 150 ? 72.987 1.842 99.022 1.00 51.85 149 ILE A N 1
ATOM 895 C CA . ILE A 1 150 ? 72.975 0.411 98.754 1.00 39.88 149 ILE A CA 1
ATOM 896 C C . ILE A 1 150 ? 74.413 -0.055 98.594 1.00 38.50 149 ILE A C 1
ATOM 897 O O . ILE A 1 150 ? 75.302 0.722 98.230 1.00 46.32 149 ILE A O 1
ATOM 902 N N . SER A 1 151 ? 74.642 -1.335 98.873 1.00 38.70 150 SER A N 1
ATOM 903 C CA . SER A 1 151 ? 75.974 -1.934 98.802 1.00 36.06 150 SER A CA 1
ATOM 904 C C . SER A 1 151 ? 75.912 -3.215 97.982 1.00 35.47 150 SER A C 1
ATOM 905 O O . SER A 1 151 ? 75.978 -4.324 98.526 1.00 37.59 150 SER A O 1
ATOM 908 N N . PRO A 1 152 ? 75.786 -3.100 96.663 1.00 36.77 151 PRO A N 1
ATOM 909 C CA . PRO A 1 152 ? 75.828 -4.297 95.821 1.00 35.01 151 PRO A CA 1
ATOM 910 C C . PRO A 1 152 ? 77.220 -4.903 95.818 1.00 29.72 151 PRO A C 1
ATOM 911 O O . PRO A 1 152 ? 78.222 -4.234 96.078 1.00 30.10 151 PRO A O 1
ATOM 915 N N . LEU A 1 153 ? 77.269 -6.202 95.538 1.00 22.81 152 LEU A N 1
ATOM 916 C CA . LEU A 1 153 ? 78.547 -6.848 95.279 1.00 30.52 152 LEU A CA 1
ATOM 917 C C . LEU A 1 153 ? 79.187 -6.220 94.048 1.00 29.04 152 LEU A C 1
ATOM 918 O O . LEU A 1 153 ? 78.517 -5.985 93.039 1.00 23.60 152 LEU A O 1
ATOM 923 N N . ILE A 1 154 ? 80.480 -5.925 94.139 1.00 22.66 153 ILE A N 1
ATOM 924 C CA . ILE A 1 154 ? 81.228 -5.314 93.047 1.00 22.61 153 ILE A CA 1
ATOM 925 C C . ILE A 1 154 ? 82.135 -6.379 92.453 1.00 25.41 153 ILE A C 1
ATOM 926 O O . ILE A 1 154 ? 82.999 -6.931 93.148 1.00 26.30 153 ILE A O 1
ATOM 931 N N . TYR A 1 155 ? 81.936 -6.678 91.173 1.00 18.85 154 TYR A N 1
ATOM 932 C CA . TYR A 1 155 ? 82.743 -7.663 90.463 1.00 19.28 154 TYR A CA 1
ATOM 933 C C . TYR A 1 155 ? 83.437 -6.965 89.302 1.00 19.43 154 TYR A C 1
ATOM 934 O O . TYR A 1 155 ? 82.781 -6.545 88.342 1.00 22.94 154 TYR A O 1
ATOM 943 N N . ILE A 1 156 ? 84.756 -6.838 89.390 1.00 22.88 155 ILE A N 1
ATOM 944 C CA . ILE A 1 156 ? 85.549 -6.200 88.345 1.00 18.31 155 ILE A CA 1
ATOM 945 C C . ILE A 1 156 ? 85.997 -7.270 87.358 1.00 19.29 155 ILE A C 1
ATOM 946 O O . ILE A 1 156 ? 86.631 -8.256 87.748 1.00 16.43 155 ILE A O 1
ATOM 951 N N . PHE A 1 157 ? 85.666 -7.085 86.081 1.00 17.31 156 PHE A N 1
ATOM 952 C CA . PHE A 1 157 ? 86.174 -7.938 85.011 1.00 18.91 156 PHE A CA 1
ATOM 953 C C . PHE A 1 157 ? 87.301 -7.189 84.310 1.00 17.82 156 PHE A C 1
ATOM 954 O O . PHE A 1 157 ? 87.054 -6.219 83.585 1.00 17.72 156 PHE A O 1
ATOM 962 N N . PHE A 1 158 ? 88.537 -7.621 84.545 1.00 12.55 157 PHE A N 1
ATOM 963 C CA . PHE A 1 158 ? 89.666 -7.157 83.743 1.00 19.45 157 PHE A CA 1
ATOM 964 C C . PHE A 1 158 ? 89.594 -7.931 82.435 1.00 20.97 157 PHE A C 1
ATOM 965 O O . PHE A 1 158 ? 90.076 -9.059 82.322 1.00 15.82 157 PHE A O 1
ATOM 973 N N . HIS A 1 159 ? 88.955 -7.323 81.441 1.00 16.97 158 HIS A N 1
ATOM 974 C CA . HIS A 1 159 ? 88.478 -8.029 80.263 1.00 16.65 158 HIS A CA 1
ATOM 975 C C . HIS A 1 159 ? 89.408 -7.815 79.072 1.00 14.97 158 HIS A C 1
ATOM 976 O O . HIS A 1 159 ? 90.205 -6.875 79.035 1.00 14.23 158 HIS A O 1
ATOM 983 N N . LYS A 1 160 ? 89.273 -8.707 78.082 1.00 13.92 159 LYS A N 1
ATOM 984 C CA . LYS A 1 160 ? 90.183 -8.820 76.940 1.00 12.39 159 LYS A CA 1
ATOM 985 C C . LYS A 1 160 ? 91.569 -9.284 77.378 1.00 13.54 159 LYS A C 1
ATOM 986 O O . LYS A 1 160 ? 92.575 -9.006 76.717 1.00 13.37 159 LYS A O 1
ATOM 992 N N . PHE A 1 161 ? 91.616 -9.994 78.503 1.00 14.76 160 PHE A N 1
ATOM 993 C CA . PHE A 1 161 ? 92.818 -10.664 78.978 1.00 18.78 160 PHE A CA 1
ATOM 994 C C . PHE A 1 161 ? 93.068 -11.900 78.119 1.00 16.73 160 PHE A C 1
ATOM 995 O O . PHE A 1 161 ? 93.029 -13.030 78.616 1.00 13.86 160 PHE A O 1
ATOM 1003 N N . ASP A 1 162 ? 93.305 -11.688 76.824 1.00 11.67 161 ASP A N 1
ATOM 1004 C CA . ASP A 1 162 ? 93.426 -12.788 75.881 1.00 12.12 161 ASP A CA 1
ATOM 1005 C C . ASP A 1 162 ? 94.683 -13.612 76.167 1.00 18.82 161 ASP A C 1
ATOM 1006 O O . ASP A 1 162 ? 95.653 -13.104 76.734 1.00 19.34 161 ASP A O 1
ATOM 1011 N N . PRO A 1 163 ? 94.689 -14.891 75.779 1.00 18.13 162 PRO A N 1
ATOM 1012 C CA . PRO A 1 163 ? 95.922 -15.688 75.937 1.00 14.03 162 PRO A CA 1
ATOM 1013 C C . PRO A 1 163 ? 97.117 -15.099 75.205 1.00 20.30 162 PRO A C 1
ATOM 1014 O O . PRO A 1 163 ? 98.198 -14.964 75.792 1.00 22.06 162 PRO A O 1
ATOM 1018 N N . THR A 1 164 ? 96.954 -14.741 73.930 1.00 17.67 163 THR A N 1
ATOM 1019 C CA . THR A 1 164 ? 98.066 -14.163 73.184 1.00 17.18 163 THR A CA 1
ATOM 1020 C C . THR A 1 164 ? 98.515 -12.839 73.791 1.00 18.49 163 THR A C 1
ATOM 1021 O O . THR A 1 164 ? 99.719 -12.597 73.947 1.00 21.43 163 THR A O 1
ATOM 1025 N N . TYR A 1 165 ? 97.564 -11.972 74.146 1.00 19.92 164 TYR A N 1
ATOM 1026 C CA . TYR A 1 165 ? 97.923 -10.674 74.711 1.00 14.90 164 TYR A CA 1
ATOM 1027 C C . TYR A 1 165 ? 98.645 -10.834 76.044 1.00 19.87 164 TYR A C 1
ATOM 1028 O O . TYR A 1 165 ? 99.668 -10.184 76.287 1.00 20.27 164 TYR A O 1
ATOM 1037 N N . ALA A 1 166 ? 98.135 -11.709 76.915 1.00 15.21 165 ALA A N 1
ATOM 1038 C CA . ALA A 1 166 ? 98.736 -11.877 78.234 1.00 20.71 165 ALA A CA 1
ATOM 1039 C C . ALA A 1 166 ? 100.140 -12.458 78.135 1.00 25.72 165 ALA A C 1
ATOM 1040 O O . ALA A 1 166 ? 101.029 -12.079 78.906 1.00 26.58 165 ALA A O 1
ATOM 1042 N N . LYS A 1 167 ? 100.360 -13.381 77.197 1.00 23.98 166 LYS A N 1
ATOM 1043 C CA . LYS A 1 167 ? 101.686 -13.970 77.048 1.00 24.70 166 LYS A CA 1
ATOM 1044 C C . LYS A 1 167 ? 102.699 -12.942 76.554 1.00 23.82 166 LYS A C 1
ATOM 1045 O O . LYS A 1 167 ? 103.832 -12.895 77.045 1.00 28.20 166 LYS A O 1
ATOM 1051 N N . ASN A 1 168 ? 102.311 -12.105 75.590 1.00 20.79 167 ASN A N 1
ATOM 1052 C CA . ASN A 1 168 ? 103.240 -11.121 75.046 1.00 24.07 167 ASN A CA 1
ATOM 1053 C C . ASN A 1 168 ? 103.489 -9.954 75.994 1.00 23.52 167 ASN A C 1
ATOM 1054 O O . ASN A 1 168 ? 104.533 -9.302 75.890 1.00 23.29 167 ASN A O 1
ATOM 1059 N N . GLU A 1 169 ? 102.563 -9.664 76.908 1.00 24.54 168 GLU A N 1
ATOM 1060 C CA . GLU A 1 169 ? 102.714 -8.481 77.749 1.00 31.35 168 GLU A CA 1
ATOM 1061 C C . GLU A 1 169 ? 103.379 -8.775 79.087 1.00 29.54 168 GLU A C 1
ATOM 1062 O O . GLU A 1 169 ? 103.962 -7.863 79.684 1.00 26.50 168 GLU A O 1
ATOM 1068 N N . GLY A 1 170 ? 103.303 -10.012 79.573 1.00 29.30 169 GLY A N 1
ATOM 1069 C CA . GLY A 1 170 ? 104.053 -10.437 80.746 1.00 23.69 169 GLY A CA 1
ATOM 1070 C C . GLY A 1 170 ? 103.722 -9.636 81.995 1.00 28.42 169 GLY A C 1
ATOM 1071 O O . GLY A 1 170 ? 102.578 -9.230 82.229 1.00 29.18 169 GLY A O 1
ATOM 1072 N N . ILE A 1 171 ? 104.754 -9.392 82.811 1.00 26.95 170 ILE A N 1
ATOM 1073 C CA . ILE A 1 171 ? 104.550 -8.720 84.090 1.00 36.80 170 ILE A CA 1
ATOM 1074 C C . ILE A 1 171 ? 104.223 -7.242 83.919 1.00 24.17 170 ILE A C 1
ATOM 1075 O O . ILE A 1 171 ? 103.722 -6.613 84.859 1.00 34.22 170 ILE A O 1
ATOM 1080 N N . HIS A 1 172 ? 104.501 -6.664 82.749 1.00 28.72 171 HIS A N 1
ATOM 1081 C CA . HIS A 1 172 ? 104.067 -5.296 82.485 1.00 27.22 171 HIS A CA 1
ATOM 1082 C C . HIS A 1 172 ? 102.551 -5.177 82.591 1.00 28.07 171 HIS A C 1
ATOM 1083 O O . HIS A 1 172 ? 102.033 -4.209 83.158 1.00 28.65 171 HIS A O 1
ATOM 1090 N N . LEU A 1 173 ? 101.825 -6.166 82.066 1.00 28.50 172 LEU A N 1
ATOM 1091 C CA . LEU A 1 173 ? 100.372 -6.166 82.190 1.00 25.50 172 LEU A CA 1
ATOM 1092 C C . LEU A 1 173 ? 99.941 -6.418 83.630 1.00 25.98 172 LEU A C 1
ATOM 1093 O O . LEU A 1 173 ? 98.972 -5.815 84.109 1.00 25.41 172 LEU A O 1
ATOM 1098 N N . GLU A 1 174 ? 100.650 -7.300 84.340 1.00 26.93 173 GLU A N 1
ATOM 1099 C CA . GLU A 1 174 ? 100.304 -7.577 85.731 1.00 32.95 173 GLU A CA 1
ATOM 1100 C C . GLU A 1 174 ? 100.485 -6.340 86.601 1.00 26.80 173 GLU A C 1
ATOM 1101 O O . GLU A 1 174 ? 99.689 -6.092 87.514 1.00 27.33 173 GLU A O 1
ATOM 1107 N N . GLY A 1 175 ? 101.529 -5.551 86.336 1.00 27.64 174 GLY A N 1
ATOM 1108 C CA . GLY A 1 175 ? 101.724 -4.327 87.095 1.00 34.80 174 GLY A CA 1
ATOM 1109 C C . GLY A 1 175 ? 100.610 -3.323 86.869 1.00 29.75 174 GLY A C 1
ATOM 1110 O O . GLY A 1 175 ? 100.180 -2.637 87.799 1.00 31.94 174 GLY A O 1
ATOM 1111 N N . LEU A 1 176 ? 100.126 -3.229 85.630 1.00 26.02 175 LEU A N 1
ATOM 1112 C CA . LEU A 1 176 ? 99.023 -2.325 85.325 1.00 28.91 175 LEU A CA 1
ATOM 1113 C C . LEU A 1 176 ? 97.756 -2.733 86.068 1.00 28.97 175 LEU A C 1
ATOM 1114 O O . LEU A 1 176 ? 97.032 -1.881 86.597 1.00 29.08 175 LEU A O 1
ATOM 1119 N N . ILE A 1 177 ? 97.481 -4.035 86.129 1.00 25.47 176 ILE A N 1
ATOM 1120 C CA . ILE A 1 177 ? 96.307 -4.516 86.848 1.00 22.58 176 ILE A CA 1
ATOM 1121 C C . ILE A 1 177 ? 96.455 -4.267 88.343 1.00 30.55 176 ILE A C 1
ATOM 1122 O O . ILE A 1 177 ? 95.481 -3.939 89.032 1.00 26.88 176 ILE A O 1
ATOM 1127 N N . SER A 1 178 ? 97.677 -4.400 88.865 1.00 27.77 177 SER A N 1
ATOM 1128 C CA . SER A 1 178 ? 97.910 -4.118 90.278 1.00 26.23 177 SER A CA 1
ATOM 1129 C C . SER A 1 178 ? 97.636 -2.653 90.599 1.00 35.05 177 SER A C 1
ATOM 1130 O O . SER A 1 178 ? 97.080 -2.335 91.658 1.00 39.61 177 SER A O 1
ATOM 1133 N N . GLN A 1 179 ? 98.017 -1.746 89.695 1.00 32.73 178 GLN A N 1
ATOM 1134 C CA . GLN A 1 179 ? 97.699 -0.334 89.883 1.00 32.27 178 GLN A CA 1
ATOM 1135 C C . GLN A 1 179 ? 96.197 -0.093 89.802 1.00 32.41 178 GLN A C 1
ATOM 1136 O O . GLN A 1 179 ? 95.656 0.749 90.529 1.00 31.85 178 GLN A O 1
ATOM 1142 N N . LEU A 1 180 ? 95.509 -0.813 88.912 1.00 28.66 179 LEU A N 1
ATOM 1143 C CA . LEU A 1 180 ? 94.059 -0.680 88.820 1.00 35.19 179 LEU A CA 1
ATOM 1144 C C . LEU A 1 180 ? 93.385 -1.092 90.122 1.00 31.43 179 LEU A C 1
ATOM 1145 O O . LEU A 1 180 ? 92.468 -0.412 90.596 1.00 26.68 179 LEU A O 1
ATOM 1150 N N . LYS A 1 181 ? 93.830 -2.203 90.716 1.00 30.46 180 LYS A N 1
ATOM 1151 C CA . LYS A 1 181 ? 93.251 -2.649 91.980 1.00 33.90 180 LYS A CA 1
ATOM 1152 C C . LYS A 1 181 ? 93.483 -1.626 93.083 1.00 33.67 180 LYS A C 1
ATOM 1153 O O . LYS A 1 181 ? 92.591 -1.371 93.900 1.00 42.58 180 LYS A O 1
ATOM 1159 N N . ASP A 1 182 ? 94.675 -1.025 93.121 1.00 34.50 181 ASP A N 1
ATOM 1160 C CA . ASP A 1 182 ? 94.955 -0.006 94.127 1.00 42.05 181 ASP A CA 1
ATOM 1161 C C . ASP A 1 182 ? 94.015 1.184 93.981 1.00 42.75 181 ASP A C 1
ATOM 1162 O O . ASP A 1 182 ? 93.532 1.729 94.981 1.00 44.38 181 ASP A O 1
ATOM 1167 N N . GLU A 1 183 ? 93.742 1.602 92.743 1.00 38.01 182 GLU A N 1
ATOM 1168 C CA . GLU A 1 183 ? 92.800 2.696 92.527 1.00 41.54 182 GLU A CA 1
ATOM 1169 C C . GLU A 1 183 ? 91.384 2.285 92.909 1.00 40.38 182 GLU A C 1
ATOM 1170 O O . GLU A 1 183 ? 90.627 3.087 93.469 1.00 41.83 182 GLU A O 1
ATOM 1176 N N . ILE A 1 184 ? 91.010 1.037 92.621 1.00 36.15 183 ILE A N 1
ATOM 1177 C CA . ILE A 1 184 ? 89.671 0.566 92.957 1.00 37.07 183 ILE A CA 1
ATOM 1178 C C . ILE A 1 184 ? 89.502 0.462 94.468 1.00 44.07 183 ILE A C 1
ATOM 1179 O O . ILE A 1 184 ? 88.473 0.872 95.020 1.00 38.15 183 ILE A O 1
ATOM 1184 N N . ARG A 1 185 ? 90.511 -0.069 95.164 1.00 40.38 184 ARG A N 1
ATOM 1185 C CA . ARG A 1 185 ? 90.429 -0.174 96.619 1.00 42.12 184 ARG A CA 1
ATOM 1186 C C . ARG A 1 185 ? 90.338 1.200 97.269 1.00 44.66 184 ARG A C 1
ATOM 1187 O O . ARG A 1 185 ? 89.647 1.372 98.279 1.00 42.05 184 ARG A O 1
ATOM 1195 N N . ASN A 1 186 ? 91.027 2.195 96.702 1.00 41.68 185 ASN A N 1
ATOM 1196 C CA . ASN A 1 186 ? 90.968 3.540 97.263 1.00 44.69 185 ASN A CA 1
ATOM 1197 C C . ASN A 1 186 ? 89.604 4.182 97.044 1.00 41.99 185 ASN A C 1
ATOM 1198 O O . ASN A 1 186 ? 89.194 5.043 97.830 1.00 46.50 185 ASN A O 1
ATOM 1203 N N . ILE A 1 187 ? 88.894 3.783 95.989 1.00 48.76 186 ILE A N 1
ATOM 1204 C CA . ILE A 1 187 ? 87.551 4.304 95.753 1.00 39.88 186 ILE A CA 1
ATOM 1205 C C . ILE A 1 187 ? 86.530 3.566 96.609 1.00 40.20 186 ILE A C 1
ATOM 1206 O O . ILE A 1 187 ? 85.596 4.174 97.142 1.00 41.48 186 ILE A O 1
ATOM 1211 N N . ILE A 1 188 ? 86.700 2.251 96.767 1.00 41.34 187 ILE A N 1
ATOM 1212 C CA . ILE A 1 188 ? 85.719 1.447 97.490 1.00 44.65 187 ILE A CA 1
ATOM 1213 C C . ILE A 1 188 ? 85.729 1.783 98.977 1.00 47.35 187 ILE A C 1
ATOM 1214 O O . ILE A 1 188 ? 84.670 1.898 99.606 1.00 47.02 187 ILE A O 1
ATOM 1219 N N . GLU A 1 189 ? 86.920 1.941 99.562 1.00 45.61 188 GLU A N 1
ATOM 1220 C CA . GLU A 1 189 ? 87.081 2.299 100.974 1.00 52.83 188 GLU A CA 1
ATOM 1221 C C . GLU A 1 189 ? 86.427 1.278 101.903 1.00 56.17 188 GLU A C 1
ATOM 1222 O O . GLU A 1 189 ? 85.936 1.629 102.979 1.00 59.47 188 GLU A O 1
ATOM 1228 N N . GLU A 1 190 ? 86.408 0.011 101.487 1.00 53.77 189 GLU A N 1
ATOM 1229 C CA . GLU A 1 190 ? 85.885 -1.103 102.278 1.00 58.99 189 GLU A CA 1
ATOM 1230 C C . GLU A 1 190 ? 84.412 -0.931 102.641 1.00 51.06 189 GLU A C 1
ATOM 1231 O O . GLU A 1 190 ? 83.926 -1.553 103.591 1.00 52.29 189 GLU A O 1
ATOM 1237 N N . GLU A 1 191 ? 83.685 -0.093 101.904 1.00 52.00 190 GLU A N 1
ATOM 1238 C CA . GLU A 1 191 ? 82.239 0.002 102.048 1.00 41.78 190 GLU A CA 1
ATOM 1239 C C . GLU A 1 191 ? 81.499 -0.953 101.121 1.00 44.40 190 GLU A C 1
ATOM 1240 O O . GLU A 1 191 ? 80.271 -1.059 101.212 1.00 40.88 190 GLU A O 1
ATOM 1246 N N . PHE A 1 192 ? 82.215 -1.646 100.238 1.00 40.97 191 PHE A N 1
ATOM 1247 C CA . PHE A 1 192 ? 81.629 -2.619 99.330 1.00 33.85 191 PHE A CA 1
ATOM 1248 C C . PHE A 1 192 ? 82.497 -3.866 99.307 1.00 33.65 191 PHE A C 1
ATOM 1249 O O . PHE A 1 192 ? 83.712 -3.797 99.503 1.00 41.22 191 PHE A O 1
ATOM 1257 N N A ASN A 1 193 ? 81.859 -5.011 99.078 0.58 34.74 192 ASN A N 1
ATOM 1258 N N B ASN A 1 193 ? 81.862 -5.008 99.056 0.42 34.76 192 ASN A N 1
ATOM 1259 C CA A ASN A 1 193 ? 82.591 -6.235 98.785 0.58 34.96 192 ASN A CA 1
ATOM 1260 C CA B ASN A 1 193 ? 82.595 -6.237 98.791 0.42 34.95 192 ASN A CA 1
ATOM 1261 C C A ASN A 1 193 ? 83.030 -6.215 97.327 0.58 32.24 192 ASN A C 1
ATOM 1262 C C B ASN A 1 193 ? 83.020 -6.259 97.327 0.42 32.26 192 ASN A C 1
ATOM 1263 O O A ASN A 1 193 ? 82.233 -5.906 96.436 0.58 32.63 192 ASN A O 1
ATOM 1264 O O B ASN A 1 193 ? 82.202 -6.023 96.433 0.42 32.66 192 ASN A O 1
ATOM 1273 N N . VAL A 1 194 ? 84.300 -6.532 97.084 1.00 32.08 193 VAL A N 1
ATOM 1274 C CA . VAL A 1 194 ? 84.888 -6.450 95.752 1.00 28.21 193 VAL A CA 1
ATOM 1275 C C . VAL A 1 194 ? 85.506 -7.790 95.379 1.00 28.08 193 VAL A C 1
ATOM 1276 O O . VAL A 1 194 ? 86.182 -8.425 96.196 1.00 33.09 193 VAL A O 1
ATOM 1280 N N . SER A 1 195 ? 85.276 -8.211 94.136 1.00 22.71 194 SER A N 1
ATOM 1281 C CA . SER A 1 195 ? 85.927 -9.373 93.553 1.00 26.81 194 SER A CA 1
ATOM 1282 C C . SER A 1 195 ? 86.534 -8.980 92.213 1.00 21.33 194 SER A C 1
ATOM 1283 O O . SER A 1 195 ? 86.044 -8.070 91.541 1.00 22.81 194 SER A O 1
ATOM 1286 N N . TYR A 1 196 ? 87.611 -9.671 91.835 1.00 17.49 195 TYR A N 1
ATOM 1287 C CA . TYR A 1 196 ? 88.330 -9.399 90.596 1.00 24.11 195 TYR A CA 1
ATOM 1288 C C . TYR A 1 196 ? 88.459 -10.677 89.782 1.00 26.40 195 TYR A C 1
ATOM 1289 O O . TYR A 1 196 ? 88.708 -11.752 90.335 1.00 18.47 195 TYR A O 1
ATOM 1298 N N . SER A 1 197 ? 88.310 -10.550 88.463 1.00 21.02 196 SER A N 1
ATOM 1299 C CA . SER A 1 197 ? 88.478 -11.669 87.547 1.00 23.35 196 SER A CA 1
ATOM 1300 C C . SER A 1 197 ? 89.104 -11.185 86.248 1.00 19.33 196 SER A C 1
ATOM 1301 O O . SER A 1 197 ? 88.781 -10.098 85.759 1.00 18.06 196 SER A O 1
ATOM 1304 N N . ASN A 1 198 ? 90.006 -11.999 85.703 1.00 19.21 197 ASN A N 1
ATOM 1305 C CA . ASN A 1 198 ? 90.544 -11.795 84.364 1.00 17.39 197 ASN A CA 1
ATOM 1306 C C . ASN A 1 198 ? 89.677 -12.575 83.383 1.00 21.53 197 ASN A C 1
ATOM 1307 O O . ASN A 1 198 ? 89.490 -13.786 83.542 1.00 18.87 197 ASN A O 1
ATOM 1312 N N . THR A 1 199 ? 89.140 -11.885 82.380 1.00 16.15 198 THR A N 1
ATOM 1313 C CA . THR A 1 199 ? 88.181 -12.486 81.466 1.00 15.31 198 THR A CA 1
ATOM 1314 C C . THR A 1 199 ? 88.579 -12.215 80.022 1.00 14.86 198 THR A C 1
ATOM 1315 O O . THR A 1 199 ? 89.279 -11.242 79.720 1.00 14.15 198 THR A O 1
ATOM 1319 N N . THR A 1 200 ? 88.126 -13.097 79.134 1.00 13.30 199 THR A N 1
ATOM 1320 C CA . THR A 1 200 ? 88.347 -12.943 77.704 1.00 14.52 199 THR A CA 1
ATOM 1321 C C . THR A 1 200 ? 87.381 -13.856 76.963 1.00 16.36 199 THR A C 1
ATOM 1322 O O . THR A 1 200 ? 87.128 -14.983 77.397 1.00 12.64 199 THR A O 1
ATOM 1326 N N . ILE A 1 201 ? 86.850 -13.365 75.840 1.00 13.97 200 ILE A N 1
ATOM 1327 C CA . ILE A 1 201 ? 85.975 -14.191 75.018 1.00 9.80 200 ILE A CA 1
ATOM 1328 C C . ILE A 1 201 ? 86.718 -15.328 74.338 1.00 15.59 200 ILE A C 1
ATOM 1329 O O . ILE A 1 201 ? 86.077 -16.240 73.808 1.00 12.50 200 ILE A O 1
ATOM 1334 N N . TYR A 1 202 ? 88.050 -15.303 74.346 1.00 10.40 201 TYR A N 1
ATOM 1335 C CA . TYR A 1 202 ? 88.853 -16.396 73.818 1.00 15.14 201 TYR A CA 1
ATOM 1336 C C . TYR A 1 202 ? 89.130 -17.474 74.857 1.00 17.00 201 TYR A C 1
ATOM 1337 O O . TYR A 1 202 ? 89.907 -18.396 74.589 1.00 14.74 201 TYR A O 1
ATOM 1346 N N . ASP A 1 203 ? 88.516 -17.375 76.036 1.00 15.04 202 ASP A N 1
ATOM 1347 C CA . ASP A 1 203 ? 88.577 -18.411 77.071 1.00 18.78 202 ASP A CA 1
ATOM 1348 C C . ASP A 1 203 ? 87.197 -18.413 77.723 1.00 15.91 202 ASP A C 1
ATOM 1349 O O . ASP A 1 203 ? 86.934 -17.634 78.644 1.00 18.42 202 ASP A O 1
ATOM 1354 N N . LEU A 1 204 ? 86.315 -19.280 77.219 1.00 18.49 203 LEU A N 1
ATOM 1355 C CA . LEU A 1 204 ? 84.934 -19.297 77.693 1.00 23.49 203 LEU A CA 1
ATOM 1356 C C . LEU A 1 204 ? 84.856 -19.555 79.192 1.00 19.10 203 LEU A C 1
ATOM 1357 O O . LEU A 1 204 ? 83.987 -18.997 79.871 1.00 18.88 203 LEU A O 1
ATOM 1362 N N . TRP A 1 205 ? 85.766 -20.374 79.726 1.00 15.12 204 TRP A N 1
ATOM 1363 C CA . TRP A 1 205 ? 85.733 -20.695 81.149 1.00 16.49 204 TRP A CA 1
ATOM 1364 C C . TRP A 1 205 ? 85.926 -19.451 82.007 1.00 19.54 204 TRP A C 1
ATOM 1365 O O . TRP A 1 205 ? 85.287 -19.309 83.056 1.00 15.24 204 TRP A O 1
ATOM 1376 N N . SER A 1 206 ? 86.804 -18.537 81.578 1.00 9.72 205 SER A N 1
ATOM 1377 C CA . SER A 1 206 ? 87.059 -17.336 82.368 1.00 12.37 205 SER A CA 1
ATOM 1378 C C . SER A 1 206 ? 85.785 -16.530 82.576 1.00 12.28 205 SER A C 1
ATOM 1379 O O . SER A 1 206 ? 85.596 -15.929 83.639 1.00 15.24 205 SER A O 1
ATOM 1382 N N . ILE A 1 207 ? 84.897 -16.525 81.584 1.00 14.76 206 ILE A N 1
ATOM 1383 C CA . ILE A 1 207 ? 83.640 -15.798 81.700 1.00 16.19 206 ILE A CA 1
ATOM 1384 C C . ILE A 1 207 ? 82.603 -16.626 82.453 1.00 16.91 206 ILE A C 1
ATOM 1385 O O . ILE A 1 207 ? 81.909 -16.114 83.338 1.00 11.68 206 ILE A O 1
ATOM 1390 N N . ILE A 1 208 ? 82.497 -17.918 82.132 1.00 18.44 207 ILE A N 1
ATOM 1391 C CA . ILE A 1 208 ? 81.472 -18.761 82.746 1.00 15.45 207 ILE A CA 1
ATOM 1392 C C . ILE A 1 208 ? 81.702 -18.883 84.248 1.00 14.62 207 ILE A C 1
ATOM 1393 O O . ILE A 1 208 ? 80.781 -18.695 85.051 1.00 16.79 207 ILE A O 1
ATOM 1398 N N . SER A 1 209 ? 82.938 -19.195 84.652 1.00 12.14 208 SER A N 1
ATOM 1399 C CA . SER A 1 209 ? 83.216 -19.418 86.068 1.00 19.66 208 SER A CA 1
ATOM 1400 C C . SER A 1 209 ? 83.151 -18.127 86.874 1.00 21.38 208 SER A C 1
ATOM 1401 O O . SER A 1 209 ? 82.755 -18.153 88.045 1.00 19.68 208 SER A O 1
ATOM 1404 N N . SER A 1 210 ? 83.540 -16.996 86.277 1.00 17.90 209 SER A N 1
ATOM 1405 C CA . SER A 1 210 ? 83.413 -15.718 86.974 1.00 18.04 209 SER A CA 1
ATOM 1406 C C . SER A 1 210 ? 81.950 -15.362 87.203 1.00 15.14 209 SER A C 1
ATOM 1407 O O . SER A 1 210 ? 81.582 -14.880 88.280 1.00 16.77 209 SER A O 1
ATOM 1410 N N . PHE A 1 211 ? 81.103 -15.586 86.197 1.00 16.42 210 PHE A N 1
ATOM 1411 C CA . PHE A 1 211 ? 79.683 -15.296 86.345 1.00 18.51 210 PHE A CA 1
ATOM 1412 C C . PHE A 1 211 ? 79.022 -16.273 87.312 1.00 21.66 210 PHE A C 1
ATOM 1413 O O . PHE A 1 211 ? 78.128 -15.891 88.077 1.00 14.97 210 PHE A O 1
ATOM 1421 N N . SER A 1 212 ? 79.454 -17.536 87.294 1.00 17.27 211 SER A N 1
ATOM 1422 C CA . SER A 1 212 ? 78.934 -18.521 88.239 1.00 19.26 211 SER A CA 1
ATOM 1423 C C . SER A 1 212 ? 79.337 -18.173 89.666 1.00 17.94 211 SER A C 1
ATOM 1424 O O . SER A 1 212 ? 78.514 -18.235 90.587 1.00 21.85 211 SER A O 1
ATOM 1427 N N . ASP A 1 213 ? 80.610 -17.811 89.865 1.00 15.64 212 ASP A N 1
ATOM 1428 C CA . ASP A 1 213 ? 81.087 -17.430 91.192 1.00 21.19 212 ASP A CA 1
ATOM 1429 C C . ASP A 1 213 ? 80.287 -16.259 91.745 1.00 19.43 212 ASP A C 1
ATOM 1430 O O . ASP A 1 213 ? 80.026 -16.182 92.950 1.00 19.65 212 ASP A O 1
ATOM 1435 N N . LEU A 1 214 ? 79.889 -15.341 90.869 1.00 21.26 213 LEU A N 1
ATOM 1436 C CA . LEU A 1 214 ? 79.080 -14.199 91.273 1.00 20.94 213 LEU A CA 1
ATOM 1437 C C . LEU A 1 214 ? 77.683 -14.633 91.704 1.00 22.64 213 LEU A C 1
ATOM 1438 O O . LEU A 1 214 ? 77.160 -14.151 92.716 1.00 21.85 213 LEU A O 1
ATOM 1443 N N . LEU A 1 215 ? 77.064 -15.540 90.944 1.00 17.36 214 LEU A N 1
ATOM 1444 C CA . LEU A 1 215 ? 75.728 -16.014 91.290 1.00 24.50 214 LEU A CA 1
ATOM 1445 C C . LEU A 1 215 ? 75.741 -16.813 92.586 1.00 25.27 214 LEU A C 1
ATOM 1446 O O . LEU A 1 215 ? 74.794 -16.738 93.377 1.00 22.07 214 LEU A O 1
ATOM 1451 N N . LEU A 1 216 ? 76.803 -17.587 92.819 1.00 23.52 215 LEU A N 1
ATOM 1452 C CA . LEU A 1 216 ? 76.898 -18.373 94.041 1.00 20.97 215 LEU A CA 1
ATOM 1453 C C . LEU A 1 216 ? 77.223 -17.525 95.263 1.00 25.81 215 LEU A C 1
ATOM 1454 O O . LEU A 1 216 ? 77.066 -18.011 96.387 1.00 31.71 215 LEU A O 1
ATOM 1459 N N . LYS A 1 217 ? 77.675 -16.282 95.080 1.00 21.91 216 LYS A N 1
ATOM 1460 C CA . LYS A 1 217 ? 77.768 -15.370 96.214 1.00 25.96 216 LYS A CA 1
ATOM 1461 C C . LYS A 1 217 ? 76.405 -14.802 96.589 1.00 23.90 216 LYS A C 1
ATOM 1462 O O . LYS A 1 217 ? 76.154 -14.533 97.769 1.00 28.93 216 LYS A O 1
ATOM 1468 N N . ILE A 1 218 ? 75.516 -14.619 95.608 1.00 24.16 217 ILE A N 1
ATOM 1469 C CA . ILE A 1 218 ? 74.145 -14.221 95.913 1.00 23.35 217 ILE A CA 1
ATOM 1470 C C . ILE A 1 218 ? 73.388 -15.378 96.548 1.00 24.56 217 ILE A C 1
ATOM 1471 O O . ILE A 1 218 ? 72.645 -15.195 97.520 1.00 25.95 217 ILE A O 1
ATOM 1476 N N . PHE A 1 219 ? 73.561 -16.587 96.006 1.00 22.58 218 PHE A N 1
ATOM 1477 C CA . PHE A 1 219 ? 72.861 -17.788 96.454 1.00 21.27 218 PHE A CA 1
ATOM 1478 C C . PHE A 1 219 ? 73.900 -18.779 96.968 1.00 24.71 218 PHE A C 1
ATOM 1479 O O . PHE A 1 219 ? 74.309 -19.700 96.243 1.00 23.48 218 PHE A O 1
ATOM 1487 N N . PRO A 1 220 ? 74.344 -18.622 98.214 1.00 25.18 219 PRO A N 1
ATOM 1488 C CA . PRO A 1 220 ? 75.415 -19.484 98.733 1.00 27.77 219 PRO A CA 1
ATOM 1489 C C . PRO A 1 220 ? 74.999 -20.946 98.770 1.00 26.58 219 PRO A C 1
ATOM 1490 O O . PRO A 1 220 ? 73.837 -21.283 99.007 1.00 24.49 219 PRO A O 1
ATOM 1494 N N . GLN A 1 221 ? 75.973 -21.817 98.530 1.00 35.53 220 GLN A N 1
ATOM 1495 C CA . GLN A 1 221 ? 75.777 -23.257 98.550 1.00 32.55 220 GLN A CA 1
ATOM 1496 C C . GLN A 1 221 ? 76.224 -23.836 99.885 1.00 24.56 220 GLN A C 1
ATOM 1497 O O . GLN A 1 221 ? 77.001 -23.229 100.627 1.00 31.10 220 GLN A O 1
ATOM 1503 N N . SER A 1 222 ? 75.728 -25.032 100.179 1.00 32.51 221 SER A N 1
ATOM 1504 C CA . SER A 1 222 ? 76.153 -25.734 101.379 1.00 31.85 221 SER A CA 1
ATOM 1505 C C . SER A 1 222 ? 77.557 -26.298 101.200 1.00 26.79 221 SER A C 1
ATOM 1506 O O . SER A 1 222 ? 77.957 -26.697 100.103 1.00 28.11 221 SER A O 1
ATOM 1509 N N . GLU A 1 223 ? 78.310 -26.328 102.301 1.00 30.41 222 GLU A N 1
ATOM 1510 C CA . GLU A 1 223 ? 79.615 -26.976 102.291 1.00 38.42 222 GLU A CA 1
ATOM 1511 C C . GLU A 1 223 ? 79.509 -28.465 101.994 1.00 38.94 222 GLU A C 1
ATOM 1512 O O . GLU A 1 223 ? 80.511 -29.084 101.618 1.00 38.39 222 GLU A O 1
ATOM 1518 N N . LEU A 1 224 ? 78.319 -29.052 102.160 1.00 32.37 223 LEU A N 1
ATOM 1519 C CA . LEU A 1 224 ? 78.127 -30.461 101.837 1.00 31.25 223 LEU A CA 1
ATOM 1520 C C . LEU A 1 224 ? 78.337 -30.735 100.354 1.00 30.25 223 LEU A C 1
ATOM 1521 O O . LEU A 1 224 ? 78.710 -31.852 99.980 1.00 31.36 223 LEU A O 1
ATOM 1526 N N . LEU A 1 225 ? 78.102 -29.738 99.498 1.00 28.30 224 LEU A N 1
ATOM 1527 C CA . LEU A 1 225 ? 78.208 -29.948 98.057 1.00 33.64 224 LEU A CA 1
ATOM 1528 C C . LEU A 1 225 ? 79.637 -30.287 97.651 1.00 28.74 224 LEU A C 1
ATOM 1529 O O . LEU A 1 225 ? 79.888 -31.312 97.008 1.00 27.09 224 LEU A O 1
ATOM 1534 N N . ASP A 1 226 ? 80.592 -29.427 98.013 1.00 29.27 225 ASP A N 1
ATOM 1535 C CA . ASP A 1 226 ? 81.990 -29.711 97.705 1.00 30.25 225 ASP A CA 1
ATOM 1536 C C . ASP A 1 226 ? 82.460 -30.982 98.397 1.00 30.45 225 ASP A C 1
ATOM 1537 O O . ASP A 1 226 ? 83.222 -31.766 97.821 1.00 29.76 225 ASP A O 1
ATOM 1542 N N . LYS A 1 227 ? 82.010 -31.210 99.632 1.00 33.70 226 LYS A N 1
ATOM 1543 C CA . LYS A 1 227 ? 82.414 -32.419 100.340 1.00 35.09 226 LYS A CA 1
ATOM 1544 C C . LYS A 1 227 ? 81.854 -33.666 99.664 1.00 32.55 226 LYS A C 1
ATOM 1545 O O . LYS A 1 227 ? 82.528 -34.701 99.604 1.00 30.63 226 LYS A O 1
ATOM 1551 N N . THR A 1 228 ? 80.632 -33.583 99.131 1.00 29.05 227 THR A N 1
ATOM 1552 C CA . THR A 1 228 ? 80.053 -34.720 98.420 1.00 28.44 227 THR A CA 1
ATOM 1553 C C . THR A 1 228 ? 80.782 -34.976 97.106 1.00 27.78 227 THR A C 1
ATOM 1554 O O . THR A 1 228 ? 81.114 -36.122 96.782 1.00 27.46 227 THR A O 1
ATOM 1558 N N . ILE A 1 229 ? 81.035 -33.915 96.333 1.00 24.61 228 ILE A N 1
ATOM 1559 C CA . ILE A 1 229 ? 81.747 -34.063 95.066 1.00 24.21 228 ILE A CA 1
ATOM 1560 C C . ILE A 1 229 ? 83.152 -34.605 95.300 1.00 30.07 228 ILE A C 1
ATOM 1561 O O . ILE A 1 229 ? 83.617 -35.498 94.581 1.00 24.07 228 ILE A O 1
ATOM 1566 N N . GLN A 1 230 ? 83.848 -34.075 96.310 1.00 28.33 229 GLN A N 1
ATOM 1567 C CA . GLN A 1 230 ? 85.206 -34.527 96.601 1.00 26.34 229 GLN A CA 1
ATOM 1568 C C . GLN A 1 230 ? 85.220 -35.984 97.045 1.00 35.55 229 GLN A C 1
ATOM 1569 O O . GLN A 1 230 ? 86.115 -36.746 96.662 1.00 37.19 229 GLN A O 1
ATOM 1575 N N . GLU A 1 231 ? 84.236 -36.392 97.850 1.00 30.32 230 GLU A N 1
ATOM 1576 C CA . GLU A 1 231 ? 84.190 -37.777 98.307 1.00 32.18 230 GLU A CA 1
ATOM 1577 C C . GLU A 1 231 ? 83.810 -38.723 97.174 1.00 38.49 230 GLU A C 1
ATOM 1578 O O . GLU A 1 231 ? 84.323 -39.846 97.100 1.00 33.47 230 GLU A O 1
ATOM 1584 N N . PHE A 1 232 ? 82.912 -38.291 96.283 1.00 32.11 231 PHE A N 1
ATOM 1585 C CA . PHE A 1 232 ? 82.559 -39.124 95.139 1.00 34.32 231 PHE A CA 1
ATOM 1586 C C . PHE A 1 232 ? 83.769 -39.376 94.251 1.00 35.05 231 PHE A C 1
ATOM 1587 O O . PHE A 1 232 ? 83.987 -40.503 93.790 1.00 36.87 231 PHE A O 1
ATOM 1595 N N . ALA A 1 233 ? 84.568 -38.336 93.998 1.00 33.32 232 ALA A N 1
ATOM 1596 C CA . ALA A 1 233 ? 85.751 -38.498 93.162 1.00 38.19 232 ALA A CA 1
ATOM 1597 C C . ALA A 1 233 ? 86.738 -39.475 93.787 1.00 41.31 232 ALA A C 1
ATOM 1598 O O . ALA A 1 233 ? 87.320 -40.313 93.089 1.00 38.65 232 ALA A O 1
ATOM 1600 N N . GLU A 1 234 ? 86.929 -39.393 95.106 1.00 46.00 233 GLU A N 1
ATOM 1601 C CA . GLU A 1 234 ? 87.848 -40.308 95.776 1.00 51.16 233 GLU A CA 1
ATOM 1602 C C . GLU A 1 234 ? 87.284 -41.721 95.857 1.00 42.55 233 GLU A C 1
ATOM 1603 O O . GLU A 1 234 ? 88.051 -42.688 95.898 1.00 46.50 233 GLU A O 1
ATOM 1609 N N . SER A 1 235 ? 85.957 -41.867 95.874 1.00 45.36 234 SER A N 1
ATOM 1610 C CA . SER A 1 235 ? 85.362 -43.199 95.883 1.00 48.32 234 SER A CA 1
ATOM 1611 C C . SER A 1 235 ? 85.602 -43.956 94.583 1.00 51.63 234 SER A C 1
ATOM 1612 O O . SER A 1 235 ? 85.340 -45.162 94.532 1.00 50.35 234 SER A O 1
ATOM 1615 N N . LEU A 1 236 ? 86.088 -43.283 93.543 1.00 49.86 235 LEU A N 1
ATOM 1616 C CA . LEU A 1 236 ? 86.435 -43.930 92.285 1.00 57.39 235 LEU A CA 1
ATOM 1617 C C . LEU A 1 236 ? 87.852 -44.494 92.278 1.00 66.77 235 LEU A C 1
ATOM 1618 O O . LEU A 1 236 ? 88.199 -45.232 91.349 1.00 77.62 235 LEU A O 1
ATOM 1623 N N . ASP A 1 237 ? 88.667 -44.159 93.283 1.00 67.37 236 ASP A N 1
ATOM 1624 C CA . ASP A 1 237 ? 90.012 -44.702 93.460 1.00 73.40 236 ASP A CA 1
ATOM 1625 C C . ASP A 1 237 ? 90.941 -44.333 92.310 1.00 72.41 236 ASP A C 1
ATOM 1626 O O . ASP A 1 237 ? 91.189 -45.153 91.420 1.00 68.03 236 ASP A O 1
ATOM 1631 N N . SER A 1 238 ? 91.460 -43.103 92.327 1.00 83.98 237 SER A N 1
ATOM 1632 C CA . SER A 1 238 ? 92.411 -42.601 91.334 1.00 73.56 237 SER A CA 1
ATOM 1633 C C . SER A 1 238 ? 91.864 -42.668 89.911 1.00 76.32 237 SER A C 1
ATOM 1634 O O . SER A 1 238 ? 92.631 -42.632 88.943 1.00 67.77 237 SER A O 1
ATOM 1637 N N . ASN A 1 239 ? 90.543 -42.755 89.766 1.00 63.32 238 ASN A N 1
ATOM 1638 C CA . ASN A 1 239 ? 89.925 -42.888 88.455 1.00 56.56 238 ASN A CA 1
ATOM 1639 C C . ASN A 1 239 ? 88.950 -41.742 88.211 1.00 44.94 238 ASN A C 1
ATOM 1640 O O . ASN A 1 239 ? 87.801 -41.972 87.820 1.00 52.45 238 ASN A O 1
ATOM 1645 N N . CYS A 1 240 ? 89.393 -40.502 88.448 1.00 35.25 239 CYS A N 1
ATOM 1646 C CA . CYS A 1 240 ? 88.515 -39.341 88.290 1.00 33.98 239 CYS A CA 1
ATOM 1647 C C . CYS A 1 240 ? 89.391 -38.098 88.132 1.00 24.69 239 CYS A C 1
ATOM 1648 O O . CYS A 1 240 ? 89.936 -37.596 89.118 1.00 32.28 239 CYS A O 1
ATOM 1651 N N . ASN A 1 241 ? 89.497 -37.602 86.898 1.00 24.24 240 ASN A N 1
ATOM 1652 C CA . ASN A 1 241 ? 90.306 -36.415 86.651 1.00 18.95 240 ASN A CA 1
ATOM 1653 C C . ASN A 1 241 ? 89.543 -35.133 86.961 1.00 24.92 240 ASN A C 1
ATOM 1654 O O . ASN A 1 241 ? 90.124 -34.179 87.491 1.00 23.97 240 ASN A O 1
ATOM 1659 N N . ALA A 1 242 ? 88.255 -35.080 86.630 1.00 16.08 241 ALA A N 1
ATOM 1660 C CA . ALA A 1 242 ? 87.520 -33.831 86.773 1.00 20.75 241 ALA A CA 1
ATOM 1661 C C . ALA A 1 242 ? 86.023 -34.094 86.706 1.00 19.03 241 ALA A C 1
ATOM 1662 O O . ALA A 1 242 ? 85.572 -35.064 86.089 1.00 16.28 241 ALA A O 1
ATOM 1664 N N . ILE A 1 243 ? 85.264 -33.207 87.346 1.00 16.74 242 ILE A N 1
ATOM 1665 C CA . ILE A 1 243 ? 83.807 -33.259 87.368 1.00 17.31 242 ILE A CA 1
ATOM 1666 C C . ILE A 1 243 ? 83.274 -31.845 87.184 1.00 25.60 242 ILE A C 1
ATOM 1667 O O . ILE A 1 243 ? 83.829 -30.888 87.736 1.00 19.86 242 ILE A O 1
ATOM 1672 N N . LEU A 1 244 ? 82.196 -31.713 86.414 1.00 13.56 243 LEU A N 1
ATOM 1673 C CA . LEU A 1 244 ? 81.446 -30.469 86.334 1.00 17.00 243 LEU A CA 1
ATOM 1674 C C . LEU A 1 244 ? 79.966 -30.759 86.514 1.00 18.28 243 LEU A C 1
ATOM 1675 O O . LEU A 1 244 ? 79.442 -31.735 85.969 1.00 18.03 243 LEU A O 1
ATOM 1680 N N . VAL A 1 245 ? 79.303 -29.912 87.296 1.00 15.74 244 VAL A N 1
ATOM 1681 C CA . VAL A 1 245 ? 77.851 -29.901 87.416 1.00 13.82 244 VAL A CA 1
ATOM 1682 C C . VAL A 1 245 ? 77.375 -28.547 86.911 1.00 16.53 244 VAL A C 1
ATOM 1683 O O . VAL A 1 245 ? 77.712 -27.511 87.496 1.00 17.29 244 VAL A O 1
ATOM 1687 N N . LEU A 1 246 ? 76.605 -28.554 85.826 1.00 13.82 245 LEU A N 1
ATOM 1688 C CA . LEU A 1 246 ? 76.154 -27.335 85.173 1.00 18.19 245 LEU A CA 1
ATOM 1689 C C . LEU A 1 246 ? 74.633 -27.249 85.208 1.00 22.83 245 LEU A C 1
ATOM 1690 O O . LEU A 1 246 ? 73.937 -28.259 85.342 1.00 19.08 245 LEU A O 1
ATOM 1695 N N . ASP A 1 247 ? 74.116 -26.026 85.080 1.00 16.06 246 ASP A N 1
ATOM 1696 C CA . ASP A 1 247 ? 72.682 -25.812 84.969 1.00 17.88 246 ASP A CA 1
ATOM 1697 C C . ASP A 1 247 ? 72.304 -25.647 83.497 1.00 15.56 246 ASP A C 1
ATOM 1698 O O . ASP A 1 247 ? 73.136 -25.780 82.596 1.00 16.64 246 ASP A O 1
ATOM 1703 N N . SER A 1 248 ? 71.027 -25.347 83.252 1.00 21.74 247 SER A N 1
ATOM 1704 C CA . SER A 1 248 ? 70.539 -25.223 81.882 1.00 19.43 247 SER A CA 1
ATOM 1705 C C . SER A 1 248 ? 71.091 -24.000 81.162 1.00 22.03 247 SER A C 1
ATOM 1706 O O . SER A 1 248 ? 70.969 -23.920 79.936 1.00 25.88 247 SER A O 1
ATOM 1709 N N . ASN A 1 249 ? 71.676 -23.049 81.885 1.00 20.75 248 ASN A N 1
ATOM 1710 C CA . ASN A 1 249 ? 72.395 -21.940 81.275 1.00 21.24 248 ASN A CA 1
ATOM 1711 C C . ASN A 1 249 ? 73.859 -22.270 81.026 1.00 19.20 248 ASN A C 1
ATOM 1712 O O . ASN A 1 249 ? 74.603 -21.398 80.568 1.00 19.49 248 ASN A O 1
ATOM 1717 N N . SER A 1 250 ? 74.283 -23.498 81.333 1.00 18.69 249 SER A N 1
ATOM 1718 C CA . SER A 1 250 ? 75.677 -23.941 81.273 1.00 18.04 249 SER A CA 1
ATOM 1719 C C . SER A 1 250 ? 76.558 -23.234 82.297 1.00 16.87 249 SER A C 1
ATOM 1720 O O . SER A 1 250 ? 77.783 -23.189 82.141 1.00 20.49 249 SER A O 1
ATOM 1723 N N . LEU A 1 251 ? 75.960 -22.686 83.350 1.00 15.88 250 LEU A N 1
ATOM 1724 C CA . LEU A 1 251 ? 76.730 -22.113 84.442 1.00 12.05 250 LEU A CA 1
ATOM 1725 C C . LEU A 1 251 ? 77.170 -23.214 85.403 1.00 16.83 250 LEU A C 1
ATOM 1726 O O . LEU A 1 251 ? 76.572 -24.290 85.470 1.00 17.33 250 LEU A O 1
ATOM 1731 N N . VAL A 1 252 ? 78.238 -22.940 86.143 1.00 16.46 251 VAL A N 1
ATOM 1732 C CA . VAL A 1 252 ? 78.916 -23.962 86.934 1.00 18.15 251 VAL A CA 1
ATOM 1733 C C . VAL A 1 252 ? 78.335 -23.979 88.343 1.00 16.17 251 VAL A C 1
ATOM 1734 O O . VAL A 1 252 ? 78.443 -22.993 89.080 1.00 15.98 251 VAL A O 1
ATOM 1738 N N . ILE A 1 253 ? 77.723 -25.099 88.714 1.00 17.83 252 ILE A N 1
ATOM 1739 C CA . ILE A 1 253 ? 77.140 -25.291 90.037 1.00 19.61 252 ILE A CA 1
ATOM 1740 C C . ILE A 1 253 ? 78.104 -26.018 90.965 1.00 18.49 252 ILE A C 1
ATOM 1741 O O . ILE A 1 253 ? 78.153 -25.740 92.165 1.00 17.45 252 ILE A O 1
ATOM 1746 N N . GLY A 1 254 ? 78.865 -26.955 90.419 1.00 13.10 253 GLY A N 1
ATOM 1747 C CA . GLY A 1 254 ? 79.855 -27.681 91.195 1.00 16.96 253 GLY A CA 1
ATOM 1748 C C . GLY A 1 254 ? 80.999 -28.102 90.307 1.00 17.30 253 GLY A C 1
ATOM 1749 O O . GLY A 1 254 ? 80.828 -28.313 89.102 1.00 17.29 253 GLY A O 1
ATOM 1750 N N . GLN A 1 255 ? 82.180 -28.232 90.906 1.00 17.20 254 GLN A N 1
ATOM 1751 C CA . GLN A 1 255 ? 83.361 -28.537 90.119 1.00 19.29 254 GLN A CA 1
ATOM 1752 C C . GLN A 1 255 ? 84.371 -29.298 90.963 1.00 16.70 254 GLN A C 1
ATOM 1753 O O . GLN A 1 255 ? 84.433 -29.142 92.185 1.00 20.74 254 GLN A O 1
ATOM 1759 N N . PHE A 1 256 ? 85.153 -30.134 90.285 1.00 19.39 255 PHE A N 1
ATOM 1760 C CA . PHE A 1 256 ? 86.301 -30.808 90.870 1.00 18.37 255 PHE A CA 1
ATOM 1761 C C . PHE A 1 256 ? 87.356 -30.948 89.787 1.00 20.88 255 PHE A C 1
ATOM 1762 O O . PHE A 1 256 ? 87.034 -31.272 88.640 1.00 21.59 255 PHE A O 1
ATOM 1770 N N . PHE A 1 257 ? 88.612 -30.699 90.151 1.00 20.12 256 PHE A N 1
ATOM 1771 C CA . PHE A 1 257 ? 89.729 -30.848 89.226 1.00 26.98 256 PHE A CA 1
ATOM 1772 C C . PHE A 1 257 ? 90.878 -31.521 89.957 1.00 25.65 256 PHE A C 1
ATOM 1773 O O . PHE A 1 257 ? 91.332 -31.024 90.992 1.00 27.10 256 PHE A O 1
ATOM 1781 N N . GLU A 1 258 ? 91.342 -32.652 89.424 1.00 25.57 257 GLU A N 1
ATOM 1782 C CA . GLU A 1 258 ? 92.479 -33.335 90.032 1.00 27.64 257 GLU A CA 1
ATOM 1783 C C . GLU A 1 258 ? 93.745 -32.494 89.925 1.00 32.36 257 GLU A C 1
ATOM 1784 O O . GLU A 1 258 ? 94.551 -32.456 90.861 1.00 29.85 257 GLU A O 1
ATOM 1790 N N . ASN A 1 259 ? 93.931 -31.809 88.801 1.00 30.43 258 ASN A N 1
ATOM 1791 C CA . ASN A 1 259 ? 95.121 -30.998 88.577 1.00 30.87 258 ASN A CA 1
ATOM 1792 C C . ASN A 1 259 ? 94.808 -29.977 87.493 1.00 33.83 258 ASN A C 1
ATOM 1793 O O . ASN A 1 259 ? 93.703 -29.943 86.943 1.00 32.02 258 ASN A O 1
ATOM 1798 N N . GLU A 1 260 ? 95.804 -29.145 87.181 1.00 30.64 259 GLU A N 1
ATOM 1799 C CA . GLU A 1 260 ? 95.591 -28.061 86.227 1.00 27.43 259 GLU A CA 1
ATOM 1800 C C . GLU A 1 260 ? 95.369 -28.594 84.816 1.00 31.10 259 GLU A C 1
ATOM 1801 O O . GLU A 1 260 ? 94.584 -28.024 84.049 1.00 29.53 259 GLU A O 1
ATOM 1807 N N . GLU A 1 261 ? 96.044 -29.687 84.454 1.00 34.96 260 GLU A N 1
ATOM 1808 C CA . GLU A 1 261 ? 95.862 -30.240 83.115 1.00 30.84 260 GLU A CA 1
ATOM 1809 C C . GLU A 1 261 ? 94.471 -30.841 82.950 1.00 26.19 260 GLU A C 1
ATOM 1810 O O . GLU A 1 261 ? 93.815 -30.626 81.924 1.00 25.01 260 GLU A O 1
ATOM 1816 N N . SER A 1 262 ? 94.006 -31.598 83.949 1.00 22.83 261 SER A N 1
ATOM 1817 C CA . SER A 1 262 ? 92.650 -32.134 83.895 1.00 30.64 261 SER A CA 1
ATOM 1818 C C . SER A 1 262 ? 91.615 -31.018 83.846 1.00 22.86 261 SER A C 1
ATOM 1819 O O . SER A 1 262 ? 90.581 -31.156 83.182 1.00 20.56 261 SER A O 1
ATOM 1822 N N . LYS A 1 263 ? 91.883 -29.901 84.524 1.00 25.53 262 LYS A N 1
ATOM 1823 C CA . LYS A 1 263 ? 90.973 -28.764 84.463 1.00 17.05 262 LYS A CA 1
ATOM 1824 C C . LYS A 1 263 ? 90.914 -28.180 83.058 1.00 30.85 262 LYS A C 1
ATOM 1825 O O . LYS A 1 263 ? 89.831 -27.845 82.562 1.00 21.42 262 LYS A O 1
ATOM 1831 N N . GLN A 1 264 ? 92.067 -28.057 82.397 1.00 23.99 263 GLN A N 1
ATOM 1832 C CA . GLN A 1 264 ? 92.081 -27.486 81.054 1.00 30.17 263 GLN A CA 1
ATOM 1833 C C . GLN A 1 264 ? 91.372 -28.393 80.058 1.00 28.94 263 GLN A C 1
ATOM 1834 O O . GLN A 1 264 ? 90.653 -27.910 79.179 1.00 25.18 263 GLN A O 1
ATOM 1840 N N . ILE A 1 265 ? 91.552 -29.710 80.184 1.00 21.90 264 ILE A N 1
ATOM 1841 C CA . ILE A 1 265 ? 90.960 -30.633 79.219 1.00 16.27 264 ILE A CA 1
ATOM 1842 C C . ILE A 1 265 ? 89.439 -30.624 79.328 1.00 24.87 264 ILE A C 1
ATOM 1843 O O . ILE A 1 265 ? 88.731 -30.550 78.316 1.00 21.23 264 ILE A O 1
ATOM 1848 N N . LEU A 1 266 ? 88.910 -30.695 80.553 1.00 19.42 265 LEU A N 1
ATOM 1849 C CA . LEU A 1 266 ? 87.463 -30.800 80.715 1.00 19.01 265 LEU A CA 1
ATOM 1850 C C . LEU A 1 266 ? 86.768 -29.484 80.389 1.00 14.92 265 LEU A C 1
ATOM 1851 O O . LEU A 1 266 ? 85.758 -29.467 79.675 1.00 14.41 265 LEU A O 1
ATOM 1856 N N . THR A 1 267 ? 87.282 -28.367 80.911 1.00 16.04 266 THR A N 1
ATOM 1857 C CA . THR A 1 267 ? 86.618 -27.088 80.673 1.00 22.33 266 THR A CA 1
ATOM 1858 C C . THR A 1 267 ? 86.662 -26.693 79.202 1.00 21.45 266 THR A C 1
ATOM 1859 O O . THR A 1 267 ? 85.747 -26.017 78.718 1.00 24.03 266 THR A O 1
ATOM 1863 N N . LYS A 1 268 ? 87.698 -27.110 78.471 1.00 22.16 267 LYS A N 1
ATOM 1864 C CA . LYS A 1 268 ? 87.772 -26.783 77.050 1.00 28.43 267 LYS A CA 1
ATOM 1865 C C . LYS A 1 268 ? 86.917 -27.710 76.197 1.00 26.27 267 LYS A C 1
ATOM 1866 O O . LYS A 1 268 ? 86.431 -27.295 75.141 1.00 30.02 267 LYS A O 1
ATOM 1872 N N . SER A 1 269 ? 86.719 -28.957 76.627 1.00 23.56 268 SER A N 1
ATOM 1873 C CA . SER A 1 269 ? 85.946 -29.914 75.845 1.00 23.50 268 SER A CA 1
ATOM 1874 C C . SER A 1 269 ? 84.453 -29.852 76.134 1.00 23.75 268 SER A C 1
ATOM 1875 O O . SER A 1 269 ? 83.647 -30.170 75.251 1.00 23.95 268 SER A O 1
ATOM 1878 N N . THR A 1 270 ? 84.072 -29.449 77.349 1.00 20.23 269 THR A N 1
ATOM 1879 C CA . THR A 1 270 ? 82.666 -29.488 77.752 1.00 22.70 269 THR A CA 1
ATOM 1880 C C . THR A 1 270 ? 81.736 -28.715 76.822 1.00 25.83 269 THR A C 1
ATOM 1881 O O . THR A 1 270 ? 80.669 -29.255 76.476 1.00 19.64 269 THR A O 1
ATOM 1885 N N . PRO A 1 271 ? 82.045 -27.482 76.384 1.00 29.36 270 PRO A N 1
ATOM 1886 C CA . PRO A 1 271 ? 81.108 -26.786 75.480 1.00 22.71 270 PRO A CA 1
ATOM 1887 C C . PRO A 1 271 ? 80.738 -27.593 74.247 1.00 27.12 270 PRO A C 1
ATOM 1888 O O . PRO A 1 271 ? 79.572 -27.590 73.833 1.00 25.47 270 PRO A O 1
ATOM 1892 N N . TYR A 1 272 ? 81.698 -28.309 73.660 1.00 22.26 271 TYR A N 1
ATOM 1893 C CA . TYR A 1 272 ? 81.397 -29.113 72.482 1.00 25.92 271 TYR A CA 1
ATOM 1894 C C . TYR A 1 272 ? 80.566 -30.341 72.834 1.00 29.51 271 TYR A C 1
ATOM 1895 O O . TYR A 1 272 ? 79.716 -30.759 72.040 1.00 28.11 271 TYR A O 1
ATOM 1904 N N . PHE A 1 273 ? 80.785 -30.929 74.014 1.00 20.51 272 PHE A N 1
ATOM 1905 C CA . PHE A 1 273 ? 79.928 -32.027 74.449 1.00 23.23 272 PHE A CA 1
ATOM 1906 C C . PHE A 1 273 ? 78.519 -31.532 74.750 1.00 27.67 272 PHE A C 1
ATOM 1907 O O . PHE A 1 273 ? 77.539 -32.239 74.489 1.00 29.33 272 PHE A O 1
ATOM 1915 N N . LEU A 1 274 ? 78.401 -30.319 75.301 1.00 27.79 273 LEU A N 1
ATOM 1916 C CA . LEU A 1 274 ? 77.086 -29.729 75.537 1.00 27.99 273 LEU A CA 1
ATOM 1917 C C . LEU A 1 274 ? 76.343 -29.506 74.229 1.00 30.31 273 LEU A C 1
ATOM 1918 O O . LEU A 1 274 ? 75.146 -29.801 74.128 1.00 29.71 273 LEU A O 1
ATOM 1923 N N . THR A 1 275 ? 77.036 -28.970 73.221 1.00 29.81 274 THR A N 1
ATOM 1924 C CA . THR A 1 275 ? 76.418 -28.766 71.916 1.00 32.04 274 THR A CA 1
ATOM 1925 C C . THR A 1 275 ? 75.933 -30.083 71.329 1.00 34.51 274 THR A C 1
ATOM 1926 O O . THR A 1 275 ? 74.843 -30.149 70.747 1.00 36.47 274 THR A O 1
ATOM 1930 N N . LEU A 1 276 ? 76.724 -31.147 71.484 1.00 34.78 275 LEU A N 1
ATOM 1931 C CA . LEU A 1 276 ? 76.316 -32.457 70.989 1.00 33.85 275 LEU A CA 1
ATOM 1932 C C . LEU A 1 276 ? 75.079 -32.957 71.722 1.00 29.66 275 LEU A C 1
ATOM 1933 O O . LEU A 1 276 ? 74.121 -33.431 71.100 1.00 39.25 275 LEU A O 1
ATOM 1938 N N . ASN A 1 277 ? 75.086 -32.859 73.053 1.00 32.75 276 ASN A N 1
ATOM 1939 C CA . ASN A 1 277 ? 73.970 -33.361 73.848 1.00 35.36 276 ASN A CA 1
ATOM 1940 C C . ASN A 1 277 ? 72.673 -32.642 73.493 1.00 35.91 276 ASN A C 1
ATOM 1941 O O . ASN A 1 277 ? 71.632 -33.277 73.292 1.00 44.35 276 ASN A O 1
ATOM 1946 N N . ASP A 1 278 ? 72.722 -31.312 73.397 1.00 33.46 277 ASP A N 1
ATOM 1947 C CA . ASP A 1 278 ? 71.516 -30.550 73.089 1.00 39.38 277 ASP A CA 1
ATOM 1948 C C . ASP A 1 278 ? 71.047 -30.799 71.659 1.00 45.69 277 ASP A C 1
ATOM 1949 O O . ASP A 1 278 ? 69.840 -30.868 71.401 1.00 45.39 277 ASP A O 1
ATOM 1954 N N . SER A 1 279 ? 71.933 -30.964 70.699 1.00 40.84 278 SER A N 1
ATOM 1955 C CA . SER A 1 279 ? 71.524 -31.141 69.325 1.00 34.45 278 SER A CA 1
ATOM 1956 C C . SER A 1 279 ? 70.915 -32.506 69.085 1.00 45.56 278 SER A C 1
ATOM 1957 O O . SER A 1 279 ? 70.056 -32.668 68.244 1.00 45.69 278 SER A O 1
ATOM 1960 N N . LEU A 1 280 ? 71.372 -33.486 69.830 1.00 43.05 279 LEU A N 1
ATOM 1961 C CA . LEU A 1 280 ? 70.842 -34.817 69.702 1.00 50.21 279 LEU A CA 1
ATOM 1962 C C . LEU A 1 280 ? 69.571 -34.942 70.535 1.00 54.51 279 LEU A C 1
ATOM 1963 O O . LEU A 1 280 ? 68.685 -35.679 70.158 1.00 56.20 279 LEU A O 1
ATOM 1968 N N . SER A 1 289 ? 71.758 -40.092 79.005 1.00 43.50 288 SER A N 1
ATOM 1969 C CA . SER A 1 289 ? 73.133 -40.342 79.339 1.00 33.23 288 SER A CA 1
ATOM 1970 C C . SER A 1 289 ? 73.993 -40.715 78.151 1.00 35.15 288 SER A C 1
ATOM 1971 O O . SER A 1 289 ? 73.532 -41.308 77.197 1.00 34.24 288 SER A O 1
ATOM 1974 N N . MET A 1 290 ? 75.255 -40.364 78.233 1.00 28.52 289 MET A N 1
ATOM 1975 C CA . MET A 1 290 ? 76.173 -40.678 77.193 1.00 22.59 289 MET A CA 1
ATOM 1976 C C . MET A 1 290 ? 77.552 -41.021 77.704 1.00 26.38 289 MET A C 1
ATOM 1977 O O . MET A 1 290 ? 77.934 -40.591 78.780 1.00 23.59 289 MET A O 1
ATOM 1982 N N . ILE A 1 291 ? 78.284 -41.811 76.941 1.00 19.87 290 ILE A N 1
ATOM 1983 C CA . ILE A 1 291 ? 79.670 -42.086 77.243 1.00 24.20 290 ILE A CA 1
ATOM 1984 C C . ILE A 1 291 ? 80.450 -41.709 75.989 1.00 25.05 290 ILE A C 1
ATOM 1985 O O . ILE A 1 291 ? 80.083 -42.071 74.889 1.00 22.12 290 ILE A O 1
ATOM 1990 N N . ILE A 1 292 ? 81.513 -40.965 76.174 1.00 21.15 291 ILE A N 1
ATOM 1991 C CA . ILE A 1 292 ? 82.305 -40.476 75.053 1.00 23.47 291 ILE A CA 1
ATOM 1992 C C . ILE A 1 292 ? 83.772 -40.738 75.351 1.00 24.56 291 ILE A C 1
ATOM 1993 O O . ILE A 1 292 ? 84.290 -40.283 76.378 1.00 20.95 291 ILE A O 1
ATOM 1998 N N . GLU A 1 293 ? 84.440 -41.457 74.453 1.00 19.68 292 GLU A N 1
ATOM 1999 C CA . GLU A 1 293 ? 85.882 -41.652 74.509 1.00 22.02 292 GLU A CA 1
ATOM 2000 C C . GLU A 1 293 ? 86.526 -40.806 73.420 1.00 21.26 292 GLU A C 1
ATOM 2001 O O . GLU A 1 293 ? 86.177 -40.932 72.241 1.00 25.26 292 GLU A O 1
ATOM 2007 N N . ARG A 1 294 ? 87.450 -39.939 73.822 1.00 21.08 293 ARG A N 1
ATOM 2008 C CA . ARG A 1 294 ? 88.144 -39.048 72.898 1.00 32.63 293 ARG A CA 1
ATOM 2009 C C . ARG A 1 294 ? 89.567 -38.874 73.399 1.00 35.36 293 ARG A C 1
ATOM 2010 O O . ARG A 1 294 ? 89.771 -38.469 74.547 1.00 29.74 293 ARG A O 1
ATOM 2018 N N . GLY A 1 295 ? 90.541 -39.174 72.547 1.00 46.92 294 GLY A N 1
ATOM 2019 C CA . GLY A 1 295 ? 91.926 -39.107 72.985 1.00 32.20 294 GLY A CA 1
ATOM 2020 C C . GLY A 1 295 ? 92.186 -40.153 74.050 1.00 34.36 294 GLY A C 1
ATOM 2021 O O . GLY A 1 295 ? 91.790 -41.316 73.918 1.00 25.25 294 GLY A O 1
ATOM 2022 N N . ASN A 1 296 ? 92.850 -39.741 75.130 1.00 24.92 295 ASN A N 1
ATOM 2023 C CA . ASN A 1 296 ? 93.158 -40.626 76.244 1.00 31.39 295 ASN A CA 1
ATOM 2024 C C . ASN A 1 296 ? 92.214 -40.425 77.429 1.00 28.02 295 ASN A C 1
ATOM 2025 O O . ASN A 1 296 ? 92.577 -40.745 78.566 1.00 22.86 295 ASN A O 1
ATOM 2030 N N . LYS A 1 297 ? 91.009 -39.910 77.187 1.00 25.27 296 LYS A N 1
ATOM 2031 C CA . LYS A 1 297 ? 90.056 -39.633 78.250 1.00 22.90 296 LYS A CA 1
ATOM 2032 C C . LYS A 1 297 ? 88.706 -40.257 77.923 1.00 23.40 296 LYS A C 1
ATOM 2033 O O . LYS A 1 297 ? 88.353 -40.441 76.755 1.00 18.75 296 LYS A O 1
ATOM 2039 N N . ARG A 1 298 ? 87.955 -40.577 78.973 1.00 17.73 297 ARG A N 1
ATOM 2040 C CA . ARG A 1 298 ? 86.580 -41.039 78.862 1.00 18.45 297 ARG A CA 1
ATOM 2041 C C . ARG A 1 298 ? 85.668 -40.068 79.600 1.00 23.91 297 ARG A C 1
ATOM 2042 O O . ARG A 1 298 ? 85.993 -39.613 80.701 1.00 21.51 297 ARG A O 1
ATOM 2050 N N . PHE A 1 299 ? 84.526 -39.750 78.994 1.00 20.03 298 PHE A N 1
ATOM 2051 C CA . PHE A 1 299 ? 83.585 -38.785 79.549 1.00 17.26 298 PHE A CA 1
ATOM 2052 C C . PHE A 1 299 ? 82.235 -39.450 79.773 1.00 22.02 298 PHE A C 1
ATOM 2053 O O . PHE A 1 299 ? 81.730 -40.154 78.892 1.00 21.49 298 PHE A O 1
ATOM 2061 N N . PHE A 1 300 ? 81.661 -39.228 80.950 1.00 15.42 299 PHE A N 1
ATOM 2062 C CA . PHE A 1 300 ? 80.310 -39.663 81.281 1.00 17.11 299 PHE A CA 1
ATOM 2063 C C . PHE A 1 300 ? 79.455 -38.414 81.448 1.00 20.48 299 PHE A C 1
ATOM 2064 O O . PHE A 1 300 ? 79.787 -37.543 82.258 1.00 18.07 299 PHE A O 1
ATOM 2072 N N . THR A 1 301 ? 78.371 -38.316 80.681 1.00 18.10 300 THR A N 1
ATOM 2073 C CA . THR A 1 301 ? 77.454 -37.191 80.787 1.00 20.60 300 THR A CA 1
ATOM 2074 C C . THR A 1 301 ? 76.081 -37.680 81.224 1.00 21.38 300 THR A C 1
ATOM 2075 O O . THR A 1 301 ? 75.641 -38.770 80.846 1.00 21.10 300 THR A O 1
ATOM 2079 N N . ASP A 1 302 ? 75.404 -36.856 82.022 1.00 23.66 301 ASP A N 1
ATOM 2080 C CA . ASP A 1 302 ? 74.113 -37.215 82.590 1.00 28.98 301 ASP A CA 1
ATOM 2081 C C . ASP A 1 302 ? 73.294 -35.955 82.826 1.00 22.77 301 ASP A C 1
ATOM 2082 O O . ASP A 1 302 ? 73.835 -34.895 83.149 1.00 23.95 301 ASP A O 1
ATOM 2087 N N . GLN A 1 303 ? 71.982 -36.084 82.660 1.00 25.82 302 GLN A N 1
ATOM 2088 C CA . GLN A 1 303 ? 71.039 -35.019 82.964 1.00 26.61 302 GLN A CA 1
ATOM 2089 C C . GLN A 1 303 ? 70.179 -35.427 84.150 1.00 25.25 302 GLN A C 1
ATOM 2090 O O . GLN A 1 303 ? 69.812 -36.598 84.287 1.00 26.81 302 GLN A O 1
ATOM 2096 N N . PHE A 1 304 ? 69.868 -34.461 85.011 1.00 22.10 303 PHE A N 1
ATOM 2097 C CA . PHE A 1 304 ? 69.015 -34.721 86.160 1.00 21.64 303 PHE A CA 1
ATOM 2098 C C . PHE A 1 304 ? 68.324 -33.427 86.564 1.00 25.46 303 PHE A C 1
ATOM 2099 O O . PHE A 1 304 ? 68.790 -32.325 86.259 1.00 18.10 303 PHE A O 1
ATOM 2107 N N . ARG A 1 305 ? 67.204 -33.577 87.260 1.00 21.22 304 ARG A N 1
ATOM 2108 C CA . ARG A 1 305 ? 66.402 -32.449 87.700 1.00 26.54 304 ARG A CA 1
ATOM 2109 C C . ARG A 1 305 ? 66.487 -32.291 89.211 1.00 22.54 304 ARG A C 1
ATOM 2110 O O . ARG A 1 305 ? 66.726 -33.254 89.945 1.00 24.15 304 ARG A O 1
ATOM 2118 N N . ILE A 1 306 ? 66.312 -31.053 89.662 1.00 23.47 305 ILE A N 1
ATOM 2119 C CA . ILE A 1 306 ? 66.076 -30.757 91.066 1.00 24.00 305 ILE A CA 1
ATOM 2120 C C . ILE A 1 306 ? 64.678 -30.165 91.169 1.00 24.55 305 ILE A C 1
ATOM 2121 O O . ILE A 1 306 ? 64.108 -29.683 90.187 1.00 25.51 305 ILE A O 1
ATOM 2126 N N . LYS A 1 307 ? 64.123 -30.212 92.381 1.00 26.52 306 LYS A N 1
ATOM 2127 C CA . LYS A 1 307 ? 62.710 -29.890 92.557 1.00 30.76 306 LYS A CA 1
ATOM 2128 C C . LYS A 1 307 ? 62.408 -28.435 92.215 1.00 28.59 306 LYS A C 1
ATOM 2129 O O . LYS A 1 307 ? 61.393 -28.142 91.573 1.00 32.84 306 LYS A O 1
ATOM 2135 N N . ARG A 1 308 ? 63.277 -27.510 92.620 1.00 25.13 307 ARG A N 1
ATOM 2136 C CA . ARG A 1 308 ? 62.949 -26.090 92.542 1.00 30.75 307 ARG A CA 1
ATOM 2137 C C . ARG A 1 308 ? 63.312 -25.439 91.212 1.00 32.39 307 ARG A C 1
ATOM 2138 O O . ARG A 1 308 ? 62.921 -24.288 90.987 1.00 31.32 307 ARG A O 1
ATOM 2146 N N . ALA A 1 309 ? 64.033 -26.125 90.330 1.00 28.46 308 ALA A N 1
ATOM 2147 C CA . ALA A 1 309 ? 64.481 -25.535 89.076 1.00 33.65 308 ALA A CA 1
ATOM 2148 C C . ALA A 1 309 ? 63.667 -26.072 87.905 1.00 33.64 308 ALA A C 1
ATOM 2149 O O . ALA A 1 309 ? 63.207 -27.217 87.916 1.00 28.35 308 ALA A O 1
ATOM 2151 N N . SER A 1 310 ? 63.512 -25.230 86.882 1.00 34.19 309 SER A N 1
ATOM 2152 C CA . SER A 1 310 ? 62.635 -25.568 85.764 1.00 45.30 309 SER A CA 1
ATOM 2153 C C . SER A 1 310 ? 63.251 -26.642 84.874 1.00 33.63 309 SER A C 1
ATOM 2154 O O . SER A 1 310 ? 62.604 -27.648 84.560 1.00 41.97 309 SER A O 1
ATOM 2157 N N . GLU A 1 311 ? 64.496 -26.446 84.460 1.00 31.95 310 GLU A N 1
ATOM 2158 C CA . GLU A 1 311 ? 65.152 -27.264 83.455 1.00 31.32 310 GLU A CA 1
ATOM 2159 C C . GLU A 1 311 ? 66.211 -28.168 84.077 1.00 28.76 310 GLU A C 1
ATOM 2160 O O . GLU A 1 311 ? 66.678 -27.919 85.193 1.00 25.77 310 GLU A O 1
ATOM 2166 N N . PRO A 1 312 ? 66.609 -29.235 83.384 1.00 27.65 311 PRO A N 1
ATOM 2167 C CA . PRO A 1 312 ? 67.559 -30.185 83.974 1.00 27.36 311 PRO A CA 1
ATOM 2168 C C . PRO A 1 312 ? 68.947 -29.590 84.148 1.00 22.14 311 PRO A C 1
ATOM 2169 O O . PRO A 1 312 ? 69.347 -28.636 83.475 1.00 21.02 311 PRO A O 1
ATOM 2173 N N . LEU A 1 313 ? 69.686 -30.183 85.076 1.00 22.46 312 LEU A N 1
ATOM 2174 C CA . LEU A 1 313 ? 71.101 -29.903 85.242 1.00 18.19 312 LEU A CA 1
ATOM 2175 C C . LEU A 1 313 ? 71.916 -30.920 84.449 1.00 16.22 312 LEU A C 1
ATOM 2176 O O . LEU A 1 313 ? 71.411 -31.956 84.013 1.00 21.18 312 LEU A O 1
ATOM 2181 N N . PHE A 1 314 ? 73.195 -30.609 84.256 1.00 19.54 313 PHE A N 1
ATOM 2182 C CA . PHE A 1 314 ? 74.077 -31.407 83.416 1.00 16.41 313 PHE A CA 1
ATOM 2183 C C . PHE A 1 314 ? 75.310 -31.799 84.216 1.00 20.74 313 PHE A C 1
ATOM 2184 O O . PHE A 1 314 ? 75.993 -30.937 84.779 1.00 17.58 313 PHE A O 1
ATOM 2192 N N . LEU A 1 315 ? 75.586 -33.097 84.264 1.00 15.65 314 LEU A N 1
ATOM 2193 C CA . LEU A 1 315 ? 76.743 -33.644 84.957 1.00 17.18 314 LEU A CA 1
ATOM 2194 C C . LEU A 1 315 ? 77.685 -34.263 83.934 1.00 24.00 314 LEU A C 1
ATOM 2195 O O . LEU A 1 315 ? 77.243 -35.010 83.055 1.00 17.88 314 LEU A O 1
ATOM 2200 N N . ILE A 1 316 ? 78.975 -33.946 84.035 1.00 15.11 315 ILE A N 1
ATOM 2201 C CA . ILE A 1 316 ? 79.990 -34.581 83.204 1.00 16.15 315 ILE A CA 1
ATOM 2202 C C . ILE A 1 316 ? 81.157 -34.999 84.093 1.00 12.94 315 ILE A C 1
ATOM 2203 O O . ILE A 1 316 ? 81.598 -34.230 84.954 1.00 13.50 315 ILE A O 1
ATOM 2208 N N . ILE A 1 317 ? 81.633 -36.228 83.901 1.00 18.19 316 ILE A N 1
ATOM 2209 C CA . ILE A 1 317 ? 82.738 -36.794 84.666 1.00 15.12 316 ILE A CA 1
ATOM 2210 C C . ILE A 1 317 ? 83.798 -37.263 83.683 1.00 21.39 316 ILE A C 1
ATOM 2211 O O . ILE A 1 317 ? 83.477 -37.946 82.704 1.00 20.90 316 ILE A O 1
ATOM 2216 N N . MET A 1 318 ? 85.054 -36.902 83.940 1.00 20.65 317 MET A N 1
ATOM 2217 C CA . MET A 1 318 ? 86.173 -37.272 83.084 1.00 18.13 317 MET A CA 1
ATOM 2218 C C . MET A 1 318 ? 87.122 -38.181 83.851 1.00 22.26 317 MET A C 1
ATOM 2219 O O . MET A 1 318 ? 87.522 -37.858 84.975 1.00 19.88 317 MET A O 1
ATOM 2224 N N . THR A 1 319 ? 87.471 -39.310 83.246 1.00 17.67 318 THR A N 1
ATOM 2225 C CA . THR A 1 319 ? 88.433 -40.265 83.771 1.00 19.51 318 THR A CA 1
ATOM 2226 C C . THR A 1 319 ? 89.453 -40.579 82.688 1.00 19.77 318 THR A C 1
ATOM 2227 O O . THR A 1 319 ? 89.222 -40.294 81.508 1.00 18.26 318 THR A O 1
ATOM 2231 N N . PRO A 1 320 ? 90.597 -41.163 83.050 1.00 26.84 319 PRO A N 1
ATOM 2232 C CA . PRO A 1 320 ? 91.498 -41.684 82.016 1.00 26.31 319 PRO A CA 1
ATOM 2233 C C . PRO A 1 320 ? 90.809 -42.772 81.204 1.00 22.06 319 PRO A C 1
ATOM 2234 O O . PRO A 1 320 ? 90.001 -43.544 81.726 1.00 23.19 319 PRO A O 1
ATOM 2238 N N . LYS A 1 321 ? 91.119 -42.809 79.907 1.00 23.54 320 LYS A N 1
ATOM 2239 C CA . LYS A 1 321 ? 90.602 -43.874 79.053 1.00 25.12 320 LYS A CA 1
ATOM 2240 C C . LYS A 1 321 ? 91.035 -45.249 79.551 1.00 25.48 320 LYS A C 1
ATOM 2241 O O . LYS A 1 321 ? 90.277 -46.218 79.431 1.00 26.30 320 LYS A O 1
ATOM 2247 N N . ARG A 1 322 ? 92.235 -45.353 80.129 1.00 26.12 321 ARG A N 1
ATOM 2248 C CA . ARG A 1 322 ? 92.716 -46.621 80.673 1.00 28.83 321 ARG A CA 1
ATOM 2249 C C . ARG A 1 322 ? 92.019 -47.019 81.968 1.00 29.95 321 ARG A C 1
ATOM 2250 O O . ARG A 1 322 ? 92.276 -48.118 82.472 1.00 32.41 321 ARG A O 1
ATOM 2258 N N . GLY A 1 323 ? 91.158 -46.167 82.520 1.00 28.43 322 GLY A N 1
ATOM 2259 C CA . GLY A 1 323 ? 90.500 -46.490 83.766 1.00 30.29 322 GLY A CA 1
ATOM 2260 C C . GLY A 1 323 ? 89.292 -47.391 83.581 1.00 30.96 322 GLY A C 1
ATOM 2261 O O . GLY A 1 323 ? 88.769 -47.567 82.481 1.00 29.84 322 GLY A O 1
ATOM 2262 N N . GLU A 1 324 ? 88.854 -47.978 84.692 1.00 32.25 323 GLU A N 1
ATOM 2263 C CA . GLU A 1 324 ? 87.642 -48.785 84.681 1.00 36.12 323 GLU A CA 1
ATOM 2264 C C . GLU A 1 324 ? 86.435 -47.924 84.326 1.00 31.09 323 GLU A C 1
ATOM 2265 O O . GLU A 1 324 ? 86.405 -46.718 84.587 1.00 29.16 323 GLU A O 1
ATOM 2271 N N . HIS A 1 325 ? 85.433 -48.557 83.723 1.00 31.56 324 HIS A N 1
ATOM 2272 C CA . HIS A 1 325 ? 84.160 -47.885 83.502 1.00 30.14 324 HIS A CA 1
ATOM 2273 C C . HIS A 1 325 ? 83.496 -47.581 84.837 1.00 30.33 324 HIS A C 1
ATOM 2274 O O . HIS A 1 325 ? 83.503 -48.403 85.756 1.00 32.55 324 HIS A O 1
ATOM 2281 N N . LEU A 1 326 ? 82.932 -46.384 84.949 1.00 28.29 325 LEU A N 1
ATOM 2282 C CA . LEU A 1 326 ? 82.208 -46.026 86.157 1.00 28.62 325 LEU A CA 1
ATOM 2283 C C . LEU A 1 326 ? 80.939 -46.859 86.260 1.00 30.08 325 LEU A C 1
ATOM 2284 O O . LEU A 1 326 ? 80.188 -46.989 85.289 1.00 29.86 325 LEU A O 1
ATOM 2289 N N . LEU A 1 327 ? 80.711 -47.443 87.432 1.00 32.13 326 LEU A N 1
ATOM 2290 C CA . LEU A 1 327 ? 79.499 -48.217 87.649 1.00 34.44 326 LEU A CA 1
ATOM 2291 C C . LEU A 1 327 ? 78.291 -47.290 87.697 1.00 38.17 326 LEU A C 1
ATOM 2292 O O . LEU A 1 327 ? 78.331 -46.222 88.314 1.00 32.96 326 LEU A O 1
ATOM 2297 N N . ARG A 1 328 ? 77.211 -47.705 87.032 1.00 32.55 327 ARG A N 1
ATOM 2298 C CA . ARG A 1 328 ? 76.028 -46.855 86.941 1.00 36.25 327 ARG A CA 1
ATOM 2299 C C . ARG A 1 328 ? 75.436 -46.575 88.319 1.00 38.98 327 ARG A C 1
ATOM 2300 O O . ARG A 1 328 ? 74.930 -45.475 88.573 1.00 34.38 327 ARG A O 1
ATOM 2308 N N . GLU A 1 329 ? 75.502 -47.553 89.226 1.00 34.68 328 GLU A N 1
ATOM 2309 C CA . GLU A 1 329 ? 74.955 -47.360 90.565 1.00 38.59 328 GLU A CA 1
ATOM 2310 C C . GLU A 1 329 ? 75.716 -46.291 91.338 1.00 36.27 328 GLU A C 1
ATOM 2311 O O . GLU A 1 329 ? 75.130 -45.604 92.183 1.00 34.62 328 GLU A O 1
ATOM 2317 N N . LYS A 1 330 ? 77.015 -46.138 91.074 1.00 33.87 329 LYS A N 1
ATOM 2318 C CA . LYS A 1 330 ? 77.768 -45.074 91.728 1.00 40.41 329 LYS A CA 1
ATOM 2319 C C . LYS A 1 330 ? 77.330 -43.705 91.229 1.00 30.10 329 LYS A C 1
ATOM 2320 O O . LYS A 1 330 ? 77.148 -42.777 92.025 1.00 29.65 329 LYS A O 1
ATOM 2326 N N . ILE A 1 331 ? 77.149 -43.563 89.914 1.00 28.49 330 ILE A N 1
ATOM 2327 C CA . ILE A 1 331 ? 76.710 -42.287 89.357 1.00 28.38 330 ILE A CA 1
ATOM 2328 C C . ILE A 1 331 ? 75.308 -41.946 89.847 1.00 27.37 330 ILE A C 1
ATOM 2329 O O . ILE A 1 331 ? 74.994 -40.779 90.111 1.00 27.46 330 ILE A O 1
ATOM 2334 N N . ASP A 1 332 ? 74.449 -42.960 89.997 1.00 30.14 331 ASP A N 1
ATOM 2335 C CA . ASP A 1 332 ? 73.073 -42.708 90.420 1.00 32.20 331 ASP A CA 1
ATOM 2336 C C . ASP A 1 332 ? 73.006 -42.252 91.873 1.00 29.69 331 ASP A C 1
ATOM 2337 O O . ASP A 1 332 ? 72.236 -41.343 92.205 1.00 29.06 331 ASP A O 1
ATOM 2342 N N . SER A 1 333 ? 73.794 -42.869 92.757 1.00 31.37 332 SER A N 1
ATOM 2343 C CA . SER A 1 333 ? 73.795 -42.427 94.149 1.00 32.43 332 SER A CA 1
ATOM 2344 C C . SER A 1 333 ? 74.373 -41.022 94.270 1.00 30.45 332 SER A C 1
ATOM 2345 O O . SER A 1 333 ? 73.899 -40.215 95.079 1.00 30.55 332 SER A O 1
ATOM 2348 N N . PHE A 1 334 ? 75.389 -40.714 93.463 1.00 28.78 333 PHE A N 1
ATOM 2349 C CA . PHE A 1 334 ? 75.931 -39.360 93.413 1.00 28.89 333 PHE A CA 1
ATOM 2350 C C . PHE A 1 334 ? 74.860 -38.360 92.991 1.00 26.87 333 PHE A C 1
ATOM 2351 O O . PHE A 1 334 ? 74.696 -37.305 93.616 1.00 26.65 333 PHE A O 1
ATOM 2359 N N . ILE A 1 335 ? 74.108 -38.687 91.936 1.00 24.72 334 ILE A N 1
ATOM 2360 C CA . ILE A 1 335 ? 73.067 -37.787 91.445 1.00 24.52 334 ILE A CA 1
ATOM 2361 C C . ILE A 1 335 ? 71.981 -37.601 92.497 1.00 28.19 334 ILE A C 1
ATOM 2362 O O . ILE A 1 335 ? 71.454 -36.495 92.678 1.00 26.02 334 ILE A O 1
ATOM 2367 N N . THR A 1 336 ? 71.638 -38.675 93.215 1.00 27.00 335 THR A N 1
ATOM 2368 C CA . THR A 1 336 ? 70.622 -38.580 94.260 1.00 28.58 335 THR A CA 1
ATOM 2369 C C . THR A 1 336 ? 71.026 -37.577 95.336 1.00 28.60 335 THR A C 1
ATOM 2370 O O . THR A 1 336 ? 70.198 -36.780 95.792 1.00 28.65 335 THR A O 1
ATOM 2374 N N . LEU A 1 337 ? 72.297 -37.592 95.747 1.00 28.69 336 LEU A N 1
ATOM 2375 C CA . LEU A 1 337 ? 72.764 -36.632 96.743 1.00 28.83 336 LEU A CA 1
ATOM 2376 C C . LEU A 1 337 ? 72.744 -35.209 96.196 1.00 31.44 336 LEU A C 1
ATOM 2377 O O . LEU A 1 337 ? 72.292 -34.281 96.877 1.00 26.76 336 LEU A O 1
ATOM 2382 N N . LEU A 1 338 ? 73.244 -35.018 94.967 1.00 24.59 337 LEU A N 1
ATOM 2383 C CA . LEU A 1 338 ? 73.222 -33.693 94.350 1.00 24.03 337 LEU A CA 1
ATOM 2384 C C . LEU A 1 338 ? 71.810 -33.125 94.318 1.00 24.25 337 LEU A C 1
ATOM 2385 O O . LEU A 1 338 ? 71.605 -31.934 94.580 1.00 21.93 337 LEU A O 1
ATOM 2390 N N . GLN A 1 339 ? 70.821 -33.970 94.015 1.00 23.24 338 GLN A N 1
ATOM 2391 C CA .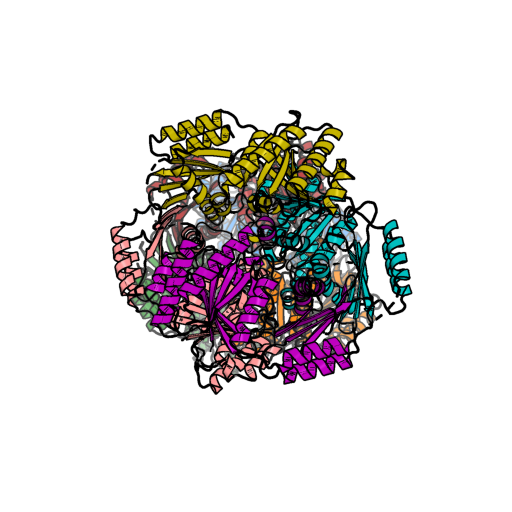 GLN A 1 339 ? 69.431 -33.530 94.011 1.00 28.21 338 GLN A CA 1
ATOM 2392 C C . GLN A 1 339 ? 68.959 -33.072 95.385 1.00 28.64 338 GLN A C 1
ATOM 2393 O O . GLN A 1 339 ? 68.002 -32.294 95.470 1.00 24.95 338 GLN A O 1
ATOM 2399 N N . GLY A 1 340 ? 69.604 -33.529 96.455 1.00 26.53 339 GLY A N 1
ATOM 2400 C CA . GLY A 1 340 ? 69.192 -33.154 97.793 1.00 28.29 339 GLY A CA 1
ATOM 2401 C C . GLY A 1 340 ? 70.015 -32.032 98.395 1.00 30.51 339 GLY A C 1
ATOM 2402 O O . GLY A 1 340 ? 69.649 -31.480 99.435 1.00 29.15 339 GLY A O 1
ATOM 2403 N N . ILE A 1 341 ? 71.122 -31.677 97.750 1.00 26.13 340 ILE A N 1
ATOM 2404 C CA . ILE A 1 341 ? 72.053 -30.683 98.277 1.00 28.87 340 ILE A CA 1
ATOM 2405 C C . ILE A 1 341 ? 71.928 -29.352 97.549 1.00 28.19 340 ILE A C 1
ATOM 2406 O O . ILE A 1 341 ? 71.873 -28.295 98.178 1.00 32.74 340 ILE A O 1
ATOM 2411 N N . ILE A 1 342 ? 71.898 -29.386 96.222 1.00 29.00 341 ILE A N 1
ATOM 2412 C CA . ILE A 1 342 ? 71.892 -28.174 95.411 1.00 30.69 341 ILE A CA 1
ATOM 2413 C C . ILE A 1 342 ? 70.676 -27.307 95.717 1.00 31.79 341 ILE A C 1
ATOM 2414 O O . ILE A 1 342 ? 69.562 -27.808 95.872 1.00 31.63 341 ILE A O 1
ATOM 2420 N N . SER B 1 42 ? 90.139 -30.167 34.538 1.00 67.40 41 SER B N 1
ATOM 2421 C CA . SER B 1 42 ? 89.244 -30.042 35.683 1.00 69.61 41 SER B CA 1
ATOM 2422 C C . SER B 1 42 ? 87.800 -30.325 35.288 1.00 60.73 41 SER B C 1
ATOM 2423 O O . SER B 1 42 ? 87.392 -30.065 34.156 1.00 71.93 41 SER B O 1
ATOM 2426 N N . GLU B 1 43 ? 87.032 -30.862 36.228 1.00 47.70 42 GLU B N 1
ATOM 2427 C CA . GLU B 1 43 ? 85.608 -31.062 36.014 1.00 42.09 42 GLU B CA 1
ATOM 2428 C C . GLU B 1 43 ? 84.853 -29.771 36.300 1.00 36.10 42 GLU B C 1
ATOM 2429 O O . GLU B 1 43 ? 85.251 -28.969 37.151 1.00 37.40 42 GLU B O 1
ATOM 2435 N N . LYS B 1 44 ? 83.753 -29.573 35.579 1.00 35.84 43 LYS B N 1
ATOM 2436 C CA . LYS B 1 44 ? 82.918 -28.388 35.734 1.00 35.43 43 LYS B CA 1
ATOM 2437 C C . LYS B 1 44 ? 81.505 -28.817 36.101 1.00 34.70 43 LYS B C 1
ATOM 2438 O O . LYS B 1 44 ? 80.874 -29.584 35.364 1.00 28.69 43 LYS B O 1
ATOM 2444 N N . ILE B 1 45 ? 81.015 -28.325 37.238 1.00 27.74 44 ILE B N 1
ATOM 2445 C CA . ILE B 1 45 ? 79.658 -28.583 37.705 1.00 27.24 44 ILE B CA 1
ATOM 2446 C C . ILE B 1 45 ? 78.904 -27.261 37.726 1.00 26.68 44 ILE B C 1
ATOM 2447 O O . ILE B 1 45 ? 79.373 -26.283 38.320 1.00 25.99 44 ILE B O 1
ATOM 2452 N N . LEU B 1 46 ? 77.737 -27.237 37.091 1.00 25.43 45 LEU B N 1
ATOM 2453 C CA . LEU B 1 46 ? 76.976 -26.013 36.874 1.00 30.92 45 LEU B CA 1
ATOM 2454 C C . LEU B 1 46 ? 75.661 -26.079 37.642 1.00 28.87 45 LEU B C 1
ATOM 2455 O O . LEU B 1 46 ? 74.841 -26.971 37.398 1.00 27.41 45 LEU B O 1
ATOM 2460 N N . PHE B 1 47 ? 75.467 -25.136 38.565 1.00 25.89 46 PHE B N 1
ATOM 2461 C CA . PHE B 1 47 ? 74.189 -24.933 39.239 1.00 19.37 46 PHE B CA 1
ATOM 2462 C C . PHE B 1 47 ? 73.384 -23.896 38.463 1.00 25.61 46 PHE B C 1
ATOM 2463 O O . PHE B 1 47 ? 73.819 -22.747 38.325 1.00 27.08 46 PHE B O 1
ATOM 2471 N N . THR B 1 48 ? 72.210 -24.285 37.975 1.00 19.56 47 THR B N 1
ATOM 2472 C CA . THR B 1 48 ? 71.359 -23.354 37.251 1.00 25.47 47 THR B CA 1
ATOM 2473 C C . THR B 1 48 ? 69.899 -23.614 37.598 1.00 25.99 47 THR B C 1
ATOM 2474 O O . THR B 1 48 ? 69.546 -24.624 38.215 1.00 22.90 47 THR B O 1
ATOM 2478 N N . GLY B 1 49 ? 69.049 -22.672 37.194 1.00 28.78 48 GLY B N 1
ATOM 2479 C CA . GLY B 1 49 ? 67.643 -22.675 37.546 1.00 23.83 48 GLY B CA 1
ATOM 2480 C C . GLY B 1 49 ? 67.143 -21.263 37.771 1.00 27.75 48 GLY B C 1
ATOM 2481 O O . GLY B 1 49 ? 67.939 -20.318 37.769 1.00 31.45 48 GLY B O 1
ATOM 2482 N N . LEU B 1 50 ? 65.836 -21.096 37.963 1.00 25.52 49 LEU B N 1
ATOM 2483 C CA . LEU B 1 50 ? 65.286 -19.766 38.177 1.00 30.65 49 LEU B CA 1
ATOM 2484 C C . LEU B 1 50 ? 65.801 -19.173 39.485 1.00 31.67 49 LEU B C 1
ATOM 2485 O O . LEU B 1 50 ? 66.264 -19.882 40.384 1.00 22.75 49 LEU B O 1
ATOM 2490 N N . ASP B 1 51 ? 65.721 -17.847 39.580 1.00 25.51 50 ASP B N 1
ATOM 2491 C CA . ASP B 1 51 ? 65.945 -17.189 40.858 1.00 29.95 50 ASP B CA 1
ATOM 2492 C C . ASP B 1 51 ? 64.949 -17.712 41.886 1.00 25.01 50 ASP B C 1
ATOM 2493 O O . ASP B 1 51 ? 63.848 -18.156 41.544 1.00 24.46 50 ASP B O 1
ATOM 2498 N N . ASN B 1 52 ? 65.355 -17.677 43.155 1.00 21.64 51 ASN B N 1
ATOM 2499 C CA . ASN B 1 52 ? 64.569 -18.123 44.302 1.00 24.51 51 ASN B CA 1
ATOM 2500 C C . ASN B 1 52 ? 64.388 -19.639 44.341 1.00 26.24 51 ASN B C 1
ATOM 2501 O O . ASN B 1 52 ? 63.710 -20.142 45.244 1.00 25.27 51 ASN B O 1
ATOM 2506 N N . SER B 1 53 ? 64.976 -20.391 43.403 1.00 23.24 52 SER B N 1
ATOM 2507 C CA . SER B 1 53 ? 64.774 -21.837 43.395 1.00 23.37 52 SER B CA 1
ATOM 2508 C C . SER B 1 53 ? 65.535 -22.538 44.513 1.00 18.56 52 SER B C 1
ATOM 2509 O O . SER B 1 53 ? 65.155 -23.651 44.897 1.00 17.19 52 SER B O 1
ATOM 2512 N N . GLY B 1 54 ? 66.586 -21.924 45.040 1.00 17.70 53 GLY B N 1
ATOM 2513 C CA . GLY B 1 54 ? 67.328 -22.465 46.157 1.00 18.77 53 GLY B CA 1
ATOM 2514 C C . GLY B 1 54 ? 68.747 -22.947 45.868 1.00 27.30 53 GLY B C 1
ATOM 2515 O O . GLY B 1 54 ? 69.297 -23.703 46.683 1.00 23.44 53 GLY B O 1
ATOM 2516 N N . LYS B 1 55 ? 69.352 -22.524 44.755 1.00 24.59 54 LYS B N 1
ATOM 2517 C CA . LYS B 1 55 ? 70.671 -23.025 44.371 1.00 23.79 54 LYS B CA 1
ATOM 2518 C C . LYS B 1 55 ? 71.729 -22.681 45.414 1.00 23.73 54 LYS B C 1
ATOM 2519 O O . LYS B 1 55 ? 72.482 -23.554 45.864 1.00 22.02 54 LYS B O 1
ATOM 2525 N N . THR B 1 56 ? 71.813 -21.406 45.799 1.00 25.01 55 THR B N 1
ATOM 2526 C CA . THR B 1 56 ? 72.862 -20.984 46.723 1.00 23.07 55 THR B CA 1
ATOM 2527 C C . THR B 1 56 ? 72.673 -21.612 48.099 1.00 21.18 55 THR B C 1
ATOM 2528 O O . THR B 1 56 ? 73.653 -21.991 48.752 1.00 24.44 55 THR B O 1
ATOM 2532 N N . SER B 1 57 ? 71.422 -21.737 48.551 1.00 20.72 56 SER B N 1
ATOM 2533 C CA . SER B 1 57 ? 71.153 -22.401 49.824 1.00 22.59 56 SER B CA 1
ATOM 2534 C C . SER B 1 57 ? 71.659 -23.837 49.814 1.00 21.30 56 SER B C 1
ATOM 2535 O O . SER B 1 57 ? 72.199 -24.321 50.817 1.00 18.87 56 SER B O 1
ATOM 2538 N N . ILE B 1 58 ? 71.484 -24.537 48.690 1.00 18.66 57 ILE B N 1
ATOM 2539 C CA . ILE B 1 58 ? 72.012 -25.893 48.559 1.00 22.89 57 ILE B CA 1
ATOM 2540 C C . ILE B 1 58 ? 73.528 -25.887 48.700 1.00 21.50 57 ILE B C 1
ATOM 2541 O O . ILE B 1 58 ? 74.105 -26.722 49.406 1.00 17.92 57 ILE B O 1
ATOM 2546 N N . ILE B 1 59 ? 74.196 -24.941 48.034 1.00 18.90 58 ILE B N 1
ATOM 2547 C CA . ILE B 1 59 ? 75.651 -24.852 48.119 1.00 20.60 58 ILE B CA 1
ATOM 2548 C C . ILE B 1 59 ? 76.081 -24.539 49.546 1.00 24.18 58 ILE B C 1
ATOM 2549 O O . ILE B 1 59 ? 77.060 -25.101 50.052 1.00 18.18 58 ILE B O 1
ATOM 2554 N N . LYS B 1 60 ? 75.345 -23.653 50.223 1.00 21.57 59 LYS B N 1
ATOM 2555 C CA . LYS B 1 60 ? 75.675 -23.322 51.606 1.00 25.96 59 LYS B CA 1
ATOM 2556 C C . LYS B 1 60 ? 75.564 -24.545 52.507 1.00 24.26 59 LYS B C 1
ATOM 2557 O O . LYS B 1 60 ? 76.349 -24.702 53.449 1.00 21.31 59 LYS B O 1
ATOM 2563 N N . VAL B 1 61 ? 74.594 -25.423 52.239 1.00 22.15 60 VAL B N 1
ATOM 2564 C CA . VAL B 1 61 ? 74.523 -26.682 52.975 1.00 19.72 60 VAL B CA 1
ATOM 2565 C C . VAL B 1 61 ? 75.765 -27.520 52.702 1.00 25.13 60 VAL B C 1
ATOM 2566 O O . VAL B 1 61 ? 76.371 -28.080 53.623 1.00 24.49 60 VAL B O 1
ATOM 2570 N N . LEU B 1 62 ? 76.176 -27.603 51.432 1.00 21.18 61 LEU B N 1
ATOM 2571 C CA . LEU B 1 62 ? 77.350 -28.396 51.082 1.00 24.97 61 LEU B CA 1
ATOM 2572 C C . LEU B 1 62 ? 78.627 -27.813 51.678 1.00 24.28 61 LEU B C 1
ATOM 2573 O O . LEU B 1 62 ? 79.534 -28.567 52.044 1.00 31.28 61 LEU B O 1
ATOM 2578 N N . GLN B 1 63 ? 78.714 -26.487 51.793 1.00 25.17 62 GLN B N 1
ATOM 2579 C CA . GLN B 1 63 ? 79.872 -25.825 52.385 1.00 31.03 62 GLN B CA 1
ATOM 2580 C C . GLN B 1 63 ? 79.838 -25.799 53.909 1.00 34.13 62 GLN B C 1
ATOM 2581 O O . GLN B 1 63 ? 80.690 -25.138 54.513 1.00 39.29 62 GLN B O 1
ATOM 2587 N N . LYS B 1 64 ? 78.882 -26.487 54.538 1.00 26.90 63 LYS B N 1
ATOM 2588 C CA . LYS B 1 64 ? 78.735 -26.497 55.995 1.00 40.26 63 LYS B CA 1
ATOM 2589 C C . LYS B 1 64 ? 78.552 -25.087 56.550 1.00 37.55 63 LYS B C 1
ATOM 2590 O O . LYS B 1 64 ? 79.027 -24.771 57.643 1.00 40.86 63 LYS B O 1
ATOM 2596 N N . GLU B 1 65 ? 77.870 -24.229 55.796 1.00 33.92 64 GLU B N 1
ATOM 2597 C CA . GLU B 1 65 ? 77.614 -22.846 56.183 1.00 33.58 64 GLU B CA 1
ATOM 2598 C C . GLU B 1 65 ? 76.121 -22.555 56.133 1.00 34.73 64 GLU B C 1
ATOM 2599 O O . GLU B 1 65 ? 75.664 -21.614 55.481 1.00 43.76 64 GLU B O 1
ATOM 2605 N N . ILE B 1 66 ? 75.336 -23.377 56.835 1.00 31.33 65 ILE B N 1
ATOM 2606 C CA . ILE B 1 66 ? 73.886 -23.208 56.830 1.00 41.03 65 ILE B CA 1
ATOM 2607 C C . ILE B 1 66 ? 73.488 -21.889 57.481 1.00 52.40 65 ILE B C 1
ATOM 2608 O O . ILE B 1 66 ? 72.471 -21.288 57.112 1.00 43.81 65 ILE B O 1
ATOM 2613 N N . SER B 1 67 ? 74.287 -21.405 58.437 1.00 43.34 66 SER B N 1
ATOM 2614 C CA . SER B 1 67 ? 73.943 -20.190 59.169 1.00 46.67 66 SER B CA 1
ATOM 2615 C C . SER B 1 67 ? 73.841 -18.969 58.266 1.00 49.59 66 SER B C 1
ATOM 2616 O O . SER B 1 67 ? 73.222 -17.973 58.657 1.00 61.59 66 SER B O 1
ATOM 2619 N N . GLN B 1 68 ? 74.432 -19.018 57.077 1.00 42.90 67 GLN B N 1
ATOM 2620 C CA . GLN B 1 68 ? 74.421 -17.895 56.151 1.00 47.88 67 GLN B CA 1
ATOM 2621 C C . GLN B 1 68 ? 73.193 -17.876 55.250 1.00 42.94 67 GLN B C 1
ATOM 2622 O O . GLN B 1 68 ? 73.052 -16.951 54.443 1.00 42.03 67 GLN B O 1
ATOM 2628 N N . ILE B 1 69 ? 72.304 -18.866 55.369 1.00 45.33 68 ILE B N 1
ATOM 2629 C CA . ILE B 1 69 ? 71.132 -18.926 54.499 1.00 37.89 68 ILE B CA 1
ATOM 2630 C C . ILE B 1 69 ? 70.168 -17.783 54.800 1.00 36.40 68 ILE B C 1
ATOM 2631 O O . ILE B 1 69 ? 69.500 -17.270 53.894 1.00 48.46 68 ILE B O 1
ATOM 2636 N N . ALA B 1 70 ? 70.092 -17.346 56.060 1.00 42.46 69 ALA B N 1
ATOM 2637 C CA . ALA B 1 70 ? 69.250 -16.203 56.396 1.00 40.65 69 ALA B CA 1
ATOM 2638 C C . ALA B 1 70 ? 69.796 -14.893 55.840 1.00 45.12 69 ALA B C 1
ATOM 2639 O O . ALA B 1 70 ? 69.051 -13.911 55.760 1.00 49.35 69 ALA B O 1
ATOM 2641 N N . MET B 1 71 ? 71.070 -14.858 55.454 1.00 43.75 70 MET B N 1
ATOM 2642 C CA . MET B 1 71 ? 71.715 -13.649 54.960 1.00 48.17 70 MET B CA 1
ATOM 2643 C C . MET B 1 71 ? 71.808 -13.609 53.438 1.00 55.39 70 MET B C 1
ATOM 2644 O O . MET B 1 71 ? 72.438 -12.698 52.891 1.00 47.50 70 MET B O 1
ATOM 2649 N N . LEU B 1 72 ? 71.192 -14.565 52.746 1.00 49.85 71 LEU B N 1
ATOM 2650 C CA . LEU B 1 72 ? 71.398 -14.702 51.309 1.00 47.80 71 LEU B CA 1
ATOM 2651 C C . LEU B 1 72 ? 70.670 -13.611 50.532 1.00 42.91 71 LEU B C 1
ATOM 2652 O O . LEU B 1 72 ? 69.496 -13.323 50.783 1.00 41.34 71 LEU B O 1
ATOM 2657 N N . LYS B 1 73 ? 71.374 -13.015 49.581 1.00 39.98 72 LYS B N 1
ATOM 2658 C CA . LYS B 1 73 ? 70.820 -12.110 48.591 1.00 45.18 72 LYS B CA 1
ATOM 2659 C C . LYS B 1 73 ? 70.748 -12.810 47.241 1.00 44.17 72 LYS B C 1
ATOM 2660 O O . LYS B 1 73 ? 71.378 -13.855 47.042 1.00 39.17 72 LYS B O 1
ATOM 2666 N N . PRO B 1 74 ? 69.972 -12.283 46.294 1.00 43.36 73 PRO B N 1
ATOM 2667 C CA . PRO B 1 74 ? 70.000 -12.840 44.935 1.00 38.85 73 PRO B CA 1
ATOM 2668 C C . PRO B 1 74 ? 71.410 -12.807 44.363 1.00 36.66 73 PRO B C 1
ATOM 2669 O O . PRO B 1 74 ? 72.087 -11.777 44.389 1.00 37.98 73 PRO B O 1
ATOM 2673 N N . THR B 1 75 ? 71.852 -13.955 43.856 1.00 37.00 74 THR B N 1
ATOM 2674 C CA . THR B 1 75 ? 73.220 -14.094 43.375 1.00 35.29 74 THR B CA 1
ATOM 2675 C C . THR B 1 75 ? 73.423 -13.286 42.099 1.00 36.93 74 THR B C 1
ATOM 2676 O O . THR B 1 75 ? 72.621 -13.369 41.163 1.00 35.19 74 THR B O 1
ATOM 2680 N N . ARG B 1 76 ? 74.501 -12.504 42.061 1.00 40.08 75 ARG B N 1
ATOM 2681 C CA . ARG B 1 76 ? 74.781 -11.608 40.943 1.00 46.76 75 ARG B CA 1
ATOM 2682 C C . ARG B 1 76 ? 75.605 -12.351 39.895 1.00 46.33 75 ARG B C 1
ATOM 2683 O O . ARG B 1 76 ? 76.807 -12.573 40.080 1.00 36.66 75 ARG B O 1
ATOM 2691 N N . GLN B 1 77 ? 74.956 -12.726 38.800 1.00 36.80 76 GLN B N 1
ATOM 2692 C CA . GLN B 1 77 ? 75.577 -13.424 37.659 1.00 42.66 76 GLN B CA 1
ATOM 2693 C C . GLN B 1 77 ? 76.160 -14.744 38.178 1.00 41.98 76 GLN B C 1
ATOM 2694 O O . GLN B 1 77 ? 75.509 -15.435 38.977 1.00 38.87 76 GLN B O 1
ATOM 2700 N N . ALA B 1 78 ? 77.362 -15.125 37.758 1.00 38.80 77 ALA B N 1
ATOM 2701 C CA . ALA B 1 78 ? 77.946 -16.413 38.107 1.00 38.29 77 ALA B CA 1
ATOM 2702 C C . ALA B 1 78 ? 78.972 -16.247 39.219 1.00 39.68 77 ALA B C 1
ATOM 2703 O O . ALA B 1 78 ? 79.874 -15.408 39.120 1.00 41.97 77 ALA B O 1
ATOM 2705 N N . GLN B 1 79 ? 78.833 -17.048 40.271 1.00 32.27 78 GLN B N 1
ATOM 2706 C CA . GLN B 1 79 ? 79.824 -17.141 41.332 1.00 31.73 78 GLN B CA 1
ATOM 2707 C C . GLN B 1 79 ? 80.483 -18.511 41.266 1.00 37.46 78 GLN B C 1
ATOM 2708 O O . GLN B 1 79 ? 79.806 -19.527 41.075 1.00 35.13 78 GLN B O 1
ATOM 2714 N N . ARG B 1 80 ? 81.806 -18.536 41.418 1.00 33.23 79 ARG B N 1
ATOM 2715 C CA . ARG B 1 80 ? 82.598 -19.721 41.126 1.00 25.34 79 ARG B CA 1
ATOM 2716 C C . ARG B 1 80 ? 83.548 -20.033 42.271 1.00 32.00 79 ARG B C 1
ATOM 2717 O O . ARG B 1 80 ? 84.133 -19.128 42.874 1.00 32.42 79 ARG B O 1
ATOM 2725 N N . LYS B 1 81 ? 83.705 -21.323 42.556 1.00 25.91 80 LYS B N 1
ATOM 2726 C CA . LYS B 1 81 ? 84.660 -21.800 43.542 1.00 30.28 80 LYS B CA 1
ATOM 2727 C C . LYS B 1 81 ? 85.299 -23.075 43.010 1.00 34.57 80 LYS B C 1
ATOM 2728 O O . LYS B 1 81 ? 84.847 -23.656 42.019 1.00 32.36 80 LYS B O 1
ATOM 2734 N N . ILE B 1 82 ? 86.361 -23.513 43.679 1.00 34.30 81 ILE B N 1
ATOM 2735 C CA . ILE B 1 82 ? 87.069 -24.737 43.326 1.00 20.77 81 ILE B CA 1
ATOM 2736 C C . ILE B 1 82 ? 87.225 -25.574 44.588 1.00 28.57 81 ILE B C 1
ATOM 2737 O O . ILE B 1 82 ? 87.694 -25.071 45.614 1.00 38.28 81 ILE B O 1
ATOM 2742 N N . PHE B 1 83 ? 86.822 -26.841 44.517 1.00 25.80 82 PHE B N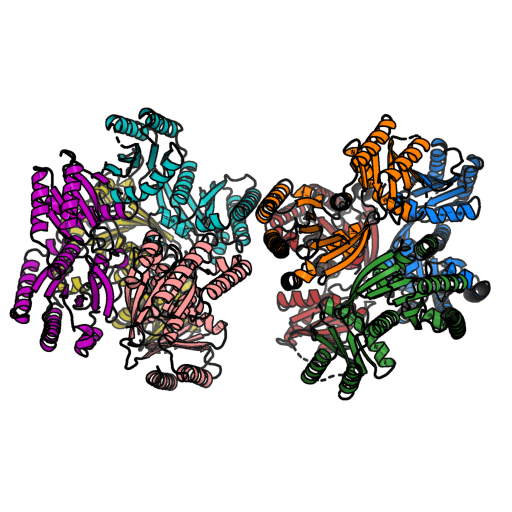 1
ATOM 2743 C CA . PHE B 1 83 ? 87.016 -27.783 45.609 1.00 27.47 82 PHE B CA 1
ATOM 2744 C C . PHE B 1 83 ? 87.574 -29.085 45.050 1.00 23.03 82 PHE B C 1
ATOM 2745 O O . PHE B 1 83 ? 87.580 -29.317 43.839 1.00 26.25 82 PHE B O 1
ATOM 2753 N N . GLU B 1 84 ? 88.049 -29.940 45.950 1.00 21.17 83 GLU B N 1
ATOM 2754 C CA . GLU B 1 84 ? 88.676 -31.201 45.586 1.00 27.97 83 GLU B CA 1
ATOM 2755 C C . GLU B 1 84 ? 87.791 -32.368 45.998 1.00 26.03 83 GLU B C 1
ATOM 2756 O O . GLU B 1 84 ? 87.193 -32.354 47.078 1.00 20.51 83 GLU B O 1
ATOM 2762 N N . PHE B 1 85 ? 87.711 -33.378 45.133 1.00 23.13 84 PHE B N 1
ATOM 2763 C CA . PHE B 1 85 ? 87.024 -34.629 45.442 1.00 19.99 84 PHE B CA 1
ATOM 2764 C C . PHE B 1 85 ? 87.958 -35.785 45.107 1.00 20.18 84 PHE B C 1
ATOM 2765 O O . PHE B 1 85 ? 88.177 -36.088 43.930 1.00 24.02 84 PHE B O 1
ATOM 2773 N N . LEU B 1 86 ? 88.509 -36.420 46.139 1.00 20.45 85 LEU B N 1
ATOM 2774 C CA . LEU B 1 86 ? 89.376 -37.590 45.985 1.00 22.77 85 LEU B CA 1
ATOM 2775 C C . LEU B 1 86 ? 90.533 -37.305 45.029 1.00 25.77 85 LEU B C 1
ATOM 2776 O O . LEU B 1 86 ? 90.813 -38.071 44.106 1.00 23.49 85 LEU B O 1
ATOM 2781 N N . GLY B 1 87 ? 91.202 -36.176 45.251 1.00 31.87 86 GLY B N 1
ATOM 2782 C CA . GLY B 1 87 ? 92.369 -35.821 44.469 1.00 23.58 86 GLY B CA 1
ATOM 2783 C C . GLY B 1 87 ? 92.098 -35.196 43.119 1.00 30.41 86 GLY B C 1
ATOM 2784 O O . GLY B 1 87 ? 93.045 -34.992 42.352 1.00 38.52 86 GLY B O 1
ATOM 2785 N N . ASN B 1 88 ? 90.845 -34.888 42.796 1.00 27.58 87 ASN B N 1
ATOM 2786 C CA . ASN B 1 88 ? 90.498 -34.217 41.549 1.00 28.64 87 ASN B CA 1
ATOM 2787 C C . ASN B 1 88 ? 89.890 -32.859 41.863 1.00 27.24 87 ASN B C 1
ATOM 2788 O O . ASN B 1 88 ? 89.004 -32.755 42.717 1.00 29.99 87 ASN B O 1
ATOM 2793 N N . ASP B 1 89 ? 90.367 -31.824 41.177 1.00 24.45 88 ASP B N 1
ATOM 2794 C CA . ASP B 1 89 ? 89.798 -30.493 41.327 1.00 27.63 88 ASP B CA 1
ATOM 2795 C C . ASP B 1 89 ? 88.508 -30.377 40.529 1.00 32.61 88 ASP B C 1
ATOM 2796 O O . ASP B 1 89 ? 88.392 -30.918 39.425 1.00 32.49 88 ASP B O 1
ATOM 2801 N N . ILE B 1 90 ? 87.531 -29.672 41.098 1.00 29.38 89 ILE B N 1
ATOM 2802 C CA . ILE B 1 90 ? 86.243 -29.442 40.456 1.00 26.24 89 ILE B CA 1
ATOM 2803 C C . ILE B 1 90 ? 85.878 -27.974 40.616 1.00 23.93 89 ILE B C 1
ATOM 2804 O O . ILE B 1 90 ? 85.886 -27.447 41.734 1.00 26.34 89 ILE B O 1
ATOM 2809 N N . SER B 1 91 ? 85.561 -27.316 39.507 1.00 26.38 90 SER B N 1
ATOM 2810 C CA . SER B 1 91 ? 85.050 -25.955 39.552 1.00 31.46 90 SER B CA 1
ATOM 2811 C C . SER B 1 91 ? 83.529 -25.991 39.629 1.00 30.05 90 SER B C 1
ATOM 2812 O O . SER B 1 91 ? 82.877 -26.772 38.930 1.00 31.47 90 SER B O 1
ATOM 2815 N N . GLU B 1 92 ? 82.971 -25.142 40.486 1.00 27.24 91 GLU B N 1
ATOM 2816 C CA . GLU B 1 92 ? 81.539 -25.110 40.756 1.00 27.67 91 GLU B CA 1
ATOM 2817 C C . GLU B 1 92 ? 81.002 -23.735 40.386 1.00 26.15 91 GLU B C 1
ATOM 2818 O O . GLU B 1 92 ? 81.466 -22.723 40.920 1.00 25.54 91 GLU B O 1
ATOM 2824 N N . TRP B 1 93 ? 80.031 -23.701 39.478 1.00 23.86 92 TRP B N 1
ATOM 2825 C CA . TRP B 1 93 ? 79.439 -22.461 38.993 1.00 29.46 92 TRP B CA 1
ATOM 2826 C C . TRP B 1 93 ? 78.031 -22.323 39.558 1.00 28.46 92 TRP B C 1
ATOM 2827 O O . TRP B 1 93 ? 77.181 -23.192 39.335 1.00 31.40 92 TRP B O 1
ATOM 2838 N N . ASP B 1 94 ? 77.787 -21.233 40.279 1.00 26.79 93 ASP B N 1
ATOM 2839 C CA . ASP B 1 94 ? 76.459 -20.878 40.769 1.00 27.57 93 ASP B CA 1
ATOM 2840 C C . ASP B 1 94 ? 75.957 -19.711 39.926 1.00 29.65 93 ASP B C 1
ATOM 2841 O O . ASP B 1 94 ? 76.421 -18.577 40.090 1.00 29.84 93 ASP B O 1
ATOM 2846 N N . LEU B 1 95 ? 75.016 -19.987 39.026 1.00 19.54 94 LEU B N 1
ATOM 2847 C CA . LEU B 1 95 ? 74.501 -18.976 38.110 1.00 35.36 94 LEU B CA 1
ATOM 2848 C C . LEU B 1 95 ? 73.270 -18.313 38.719 1.00 33.88 94 LEU B C 1
ATOM 2849 O O . LEU B 1 95 ? 72.248 -18.974 38.934 1.00 29.68 94 LEU B O 1
ATOM 2854 N N . GLY B 1 96 ? 73.367 -17.012 38.994 1.00 34.47 95 GLY B N 1
ATOM 2855 C CA . GLY B 1 96 ? 72.222 -16.248 39.453 1.00 32.19 95 GLY B CA 1
ATOM 2856 C C . GLY B 1 96 ? 71.051 -16.385 38.502 1.00 34.44 95 GLY B C 1
ATOM 2857 O O . GLY B 1 96 ? 71.225 -16.280 37.283 1.00 34.57 95 GLY B O 1
ATOM 2858 N N . GLY B 1 97 ? 69.859 -16.628 39.040 1.00 33.74 96 GLY B N 1
ATOM 2859 C CA . GLY B 1 97 ? 68.704 -16.976 38.242 1.00 28.54 96 GLY B CA 1
ATOM 2860 C C . GLY B 1 97 ? 67.771 -15.854 37.845 1.00 33.16 96 GLY B C 1
ATOM 2861 O O . GLY B 1 97 ? 66.759 -16.123 37.189 1.00 31.75 96 GLY B O 1
ATOM 2862 N N . GLN B 1 98 ? 68.063 -14.610 38.220 1.00 33.29 97 GLN B N 1
ATOM 2863 C CA . GLN B 1 98 ? 67.225 -13.500 37.784 1.00 39.40 97 GLN B CA 1
ATOM 2864 C C . GLN B 1 98 ? 67.269 -13.371 36.264 1.00 39.91 97 GLN B C 1
ATOM 2865 O O . GLN B 1 98 ? 68.275 -13.682 35.621 1.00 40.18 97 GLN B O 1
ATOM 2871 N N . GLU B 1 99 ? 66.154 -12.908 35.693 1.00 35.30 98 GLU B N 1
ATOM 2872 C CA . GLU B 1 99 ? 65.984 -12.955 34.243 1.00 47.68 98 GLU B CA 1
ATOM 2873 C C . GLU B 1 99 ? 67.084 -12.187 33.519 1.00 45.80 98 GLU B C 1
ATOM 2874 O O . GLU B 1 99 ? 67.567 -12.627 32.469 1.00 39.39 98 GLU B O 1
ATOM 2880 N N . LYS B 1 100 ? 67.500 -11.041 34.067 1.00 41.68 99 LYS B N 1
ATOM 2881 C CA . LYS B 1 100 ? 68.547 -10.255 33.424 1.00 48.70 99 LYS B CA 1
ATOM 2882 C C . LYS B 1 100 ? 69.858 -11.028 33.339 1.00 45.78 99 LYS B C 1
ATOM 2883 O O . LYS B 1 100 ? 70.668 -10.779 32.439 1.00 40.33 99 LYS B O 1
ATOM 2889 N N . TYR B 1 101 ? 70.081 -11.973 34.253 1.00 42.31 100 TYR B N 1
ATOM 2890 C CA . TYR B 1 101 ? 71.274 -12.808 34.173 1.00 42.24 100 TYR B CA 1
ATOM 2891 C C . TYR B 1 101 ? 71.071 -13.979 33.219 1.00 41.41 100 TYR B C 1
ATOM 2892 O O . TYR B 1 101 ? 71.993 -14.345 32.480 1.00 43.00 100 TYR B O 1
ATOM 2901 N N . ARG B 1 102 ? 69.873 -14.575 33.217 1.00 40.51 101 ARG B N 1
ATOM 2902 C CA . ARG B 1 102 ? 69.597 -15.677 32.300 1.00 40.72 101 ARG B CA 1
ATOM 2903 C C . ARG B 1 102 ? 69.740 -15.241 30.849 1.00 46.90 101 ARG B C 1
ATOM 2904 O O . ARG B 1 102 ? 70.177 -16.030 30.004 1.00 47.43 101 ARG B O 1
ATOM 2912 N N . ILE B 1 103 ? 69.378 -13.994 30.541 1.00 46.21 102 ILE B N 1
ATOM 2913 C CA . ILE B 1 103 ? 69.553 -13.488 29.184 1.00 49.57 102 ILE B CA 1
ATOM 2914 C C . ILE B 1 103 ? 71.034 -13.350 28.856 1.00 49.50 102 ILE B C 1
ATOM 2915 O O . ILE B 1 103 ? 71.470 -13.678 27.746 1.00 50.76 102 ILE B O 1
ATOM 2920 N N . ALA B 1 104 ? 71.833 -12.878 29.818 1.00 40.65 103 ALA B N 1
ATOM 2921 C CA . ALA B 1 104 ? 73.272 -12.771 29.598 1.00 47.88 103 ALA B CA 1
ATOM 2922 C C . ALA B 1 104 ? 73.895 -14.139 29.356 1.00 53.59 103 ALA B C 1
ATOM 2923 O O . ALA B 1 104 ? 74.820 -14.272 28.547 1.00 57.97 103 ALA B O 1
ATOM 2925 N N . TYR B 1 105 ? 73.398 -15.169 30.048 1.00 52.52 104 TYR B N 1
ATOM 2926 C CA . TYR B 1 105 ? 73.908 -16.522 29.839 1.00 49.69 104 TYR B CA 1
ATOM 2927 C C . TYR B 1 105 ? 73.651 -16.985 28.410 1.00 50.57 104 TYR B C 1
ATOM 2928 O O . TYR B 1 105 ? 74.540 -17.540 27.755 1.00 51.01 104 TYR B O 1
ATOM 2937 N N . LEU B 1 106 ? 72.434 -16.762 27.908 1.00 51.41 105 LEU B N 1
ATOM 2938 C CA . LEU B 1 106 ? 72.097 -17.182 26.554 1.00 56.38 105 LEU B CA 1
ATOM 2939 C C . LEU B 1 106 ? 72.716 -16.279 25.494 1.00 63.46 105 LEU B C 1
ATOM 2940 O O . LEU B 1 106 ? 72.881 -16.713 24.349 1.00 58.70 105 LEU B O 1
ATOM 2945 N N . LYS B 1 107 ? 73.058 -15.037 25.844 1.00 61.85 106 LYS B N 1
ATOM 2946 C CA . LYS B 1 107 ? 73.702 -14.153 24.878 1.00 65.99 106 LYS B CA 1
ATOM 2947 C C . LYS B 1 107 ? 75.121 -14.612 24.568 1.00 64.77 106 LYS B C 1
ATOM 2948 O O . LYS B 1 107 ? 75.562 -14.550 23.414 1.00 74.34 106 LYS B O 1
ATOM 2954 N N . GLU B 1 108 ? 75.852 -15.076 25.582 1.00 63.27 107 GLU B N 1
ATOM 2955 C CA . GLU B 1 108 ? 77.227 -15.546 25.433 1.00 63.29 107 GLU B CA 1
ATOM 2956 C C . GLU B 1 108 ? 77.316 -16.973 25.967 1.00 60.55 107 GLU B C 1
ATOM 2957 O O . GLU B 1 108 ? 77.912 -17.218 27.025 1.00 57.94 107 GLU B O 1
ATOM 2963 N N . PRO B 1 109 ? 76.743 -17.943 25.247 1.00 57.76 108 PRO B N 1
ATOM 2964 C CA . PRO B 1 109 ? 76.641 -19.302 25.804 1.00 47.62 108 PRO B CA 1
ATOM 2965 C C . PRO B 1 109 ? 77.982 -19.989 25.995 1.00 54.59 108 PRO B C 1
ATOM 2966 O O . PRO B 1 109 ? 78.125 -20.791 26.927 1.00 54.18 108 PRO B O 1
ATOM 2970 N N . THR B 1 110 ? 78.968 -19.707 25.141 1.00 54.43 109 THR B N 1
ATOM 2971 C CA . THR B 1 110 ? 80.264 -20.367 25.252 1.00 52.72 109 THR B CA 1
ATOM 2972 C C . THR B 1 110 ? 81.000 -19.983 26.529 1.00 45.84 109 THR B C 1
ATOM 2973 O O . THR B 1 110 ? 81.875 -20.732 26.977 1.00 47.70 109 THR B O 1
ATOM 2977 N N . LYS B 1 111 ? 80.659 -18.843 27.132 1.00 47.97 110 LYS B N 1
ATOM 2978 C CA . LYS B 1 111 ? 81.332 -18.400 28.345 1.00 47.38 110 LYS B CA 1
ATOM 2979 C C . LYS B 1 111 ? 80.783 -19.055 29.606 1.00 50.07 110 LYS B C 1
ATOM 2980 O O . LYS B 1 111 ? 81.471 -19.055 30.632 1.00 61.86 110 LYS B O 1
ATOM 2986 N N . TYR B 1 112 ? 79.574 -19.613 29.559 1.00 43.71 111 TYR B N 1
ATOM 2987 C CA . TYR B 1 112 ? 78.930 -20.142 30.757 1.00 50.67 111 TYR B CA 1
ATOM 2988 C C . TYR B 1 112 ? 78.662 -21.637 30.684 1.00 40.43 111 TYR B C 1
ATOM 2989 O O . TYR B 1 112 ? 78.959 -22.359 31.643 1.00 38.17 111 TYR B O 1
ATOM 2998 N N . PHE B 1 113 ? 78.106 -22.127 29.579 1.00 41.96 112 PHE B N 1
ATOM 2999 C CA . PHE B 1 113 ? 77.658 -23.512 29.505 1.00 41.32 112 PHE B CA 1
ATOM 3000 C C . PHE B 1 113 ? 78.689 -24.458 28.905 1.00 44.74 112 PHE B C 1
ATOM 3001 O O . PHE B 1 113 ? 78.525 -25.677 29.025 1.00 35.85 112 PHE B O 1
ATOM 3009 N N . ASP B 1 114 ? 79.737 -23.939 28.273 1.00 45.36 113 ASP B N 1
ATOM 3010 C CA . ASP B 1 114 ? 80.711 -24.799 27.621 1.00 42.64 113 ASP B CA 1
ATOM 3011 C C . ASP B 1 114 ? 81.512 -25.590 28.650 1.00 43.51 113 ASP B C 1
ATOM 3012 O O . ASP B 1 114 ? 81.735 -25.141 29.779 1.00 38.88 113 ASP B O 1
ATOM 3017 N N . ARG B 1 115 ? 81.931 -26.790 28.246 1.00 38.12 114 ARG B N 1
ATOM 3018 C CA . ARG B 1 115 ? 82.802 -27.662 29.033 1.00 42.16 114 ARG B CA 1
ATOM 3019 C C . ARG B 1 115 ? 82.176 -28.082 30.360 1.00 39.98 114 ARG B C 1
ATOM 3020 O O . ARG B 1 115 ? 82.885 -28.529 31.268 1.00 36.08 114 ARG B O 1
ATOM 3028 N N . SER B 1 116 ? 80.858 -27.953 30.496 1.00 31.91 115 SER B N 1
ATOM 3029 C CA . SER B 1 116 ? 80.186 -28.413 31.704 1.00 35.88 115 SER B CA 1
ATOM 3030 C C . SER B 1 116 ? 80.140 -29.936 31.724 1.00 35.59 115 SER B C 1
ATOM 3031 O O . SER B 1 116 ? 79.715 -30.567 30.751 1.00 31.88 115 SER B O 1
ATOM 3034 N N . ASN B 1 117 ? 80.585 -30.530 32.829 1.00 32.59 116 ASN B N 1
ATOM 3035 C CA . ASN B 1 117 ? 80.504 -31.978 32.973 1.00 33.63 116 ASN B CA 1
ATOM 3036 C C . ASN B 1 117 ? 79.187 -32.419 33.594 1.00 31.53 116 ASN B C 1
ATOM 3037 O O . ASN B 1 117 ? 78.655 -33.474 33.231 1.00 30.61 116 ASN B O 1
ATOM 3042 N N . VAL B 1 118 ? 78.656 -31.639 34.533 1.00 24.29 117 VAL B N 1
ATOM 3043 C CA . VAL B 1 118 ? 77.348 -31.894 35.127 1.00 28.03 117 VAL B CA 1
ATOM 3044 C C . VAL B 1 118 ? 76.587 -30.579 35.193 1.00 25.40 117 VAL B C 1
ATOM 3045 O O . VAL B 1 118 ? 77.151 -29.542 35.556 1.00 29.02 117 VAL B O 1
ATOM 3049 N N . CYS B 1 119 ? 75.306 -30.623 34.838 1.00 25.14 118 CYS B N 1
ATOM 3050 C CA . CYS B 1 119 ? 74.395 -29.497 35.008 1.00 23.70 118 CYS B CA 1
ATOM 3051 C C . CYS B 1 119 ? 73.354 -29.887 36.052 1.00 25.49 118 CYS B C 1
ATOM 3052 O O . CYS B 1 119 ? 72.557 -30.805 35.831 1.00 25.07 118 CYS B O 1
ATOM 3055 N N . ILE B 1 120 ? 73.375 -29.202 37.191 1.00 23.31 119 ILE B N 1
ATOM 3056 C CA . ILE B 1 120 ? 72.359 -29.374 38.222 1.00 19.27 119 ILE B CA 1
ATOM 3057 C C . ILE B 1 120 ? 71.263 -28.350 37.968 1.00 27.03 119 ILE B C 1
ATOM 3058 O O . ILE B 1 120 ? 71.509 -27.140 38.030 1.00 27.05 119 ILE B O 1
ATOM 3063 N N . TYR B 1 121 ? 70.058 -28.825 37.673 1.00 23.76 120 TYR B N 1
ATOM 3064 C CA . TYR B 1 121 ? 68.916 -27.944 37.467 1.00 23.23 120 TYR B CA 1
ATOM 3065 C C . TYR B 1 121 ? 68.021 -28.018 38.699 1.00 20.29 120 TYR B C 1
ATOM 3066 O O . TYR B 1 121 ? 67.444 -29.069 38.996 1.00 20.22 120 TYR B O 1
ATOM 3075 N N . VAL B 1 122 ? 67.910 -26.901 39.412 1.00 20.42 121 VAL B N 1
ATOM 3076 C CA . VAL B 1 122 ? 67.185 -26.834 40.674 1.00 18.86 121 VAL B CA 1
ATOM 3077 C C . VAL B 1 122 ? 65.800 -26.263 40.412 1.00 20.39 121 VAL B C 1
ATOM 3078 O O . VAL B 1 122 ? 65.667 -25.182 39.825 1.00 21.52 121 VAL B O 1
ATOM 3082 N N . ILE B 1 123 ? 64.770 -26.986 40.847 1.00 20.57 122 ILE B N 1
ATOM 3083 C CA . ILE B 1 123 ? 63.379 -26.586 40.665 1.00 22.13 122 ILE B CA 1
ATOM 3084 C C . ILE B 1 123 ? 62.731 -26.454 42.037 1.00 24.97 122 ILE B C 1
ATOM 3085 O O . ILE B 1 123 ? 62.723 -27.412 42.820 1.00 20.13 122 ILE B O 1
ATOM 3090 N N . ASP B 1 124 ? 62.184 -25.275 42.322 1.00 21.72 123 ASP B N 1
ATOM 3091 C CA . ASP B 1 124 ? 61.373 -25.061 43.519 1.00 21.27 123 ASP B CA 1
ATOM 3092 C C . ASP B 1 124 ? 60.019 -25.721 43.294 1.00 22.73 123 ASP B C 1
ATOM 3093 O O . ASP B 1 124 ? 59.161 -25.180 42.593 1.00 24.60 123 ASP B O 1
ATOM 3098 N N . ILE B 1 125 ? 59.816 -26.903 43.887 1.00 22.04 124 ILE B N 1
ATOM 3099 C CA . ILE B 1 125 ? 58.559 -27.623 43.682 1.00 23.54 124 ILE B CA 1
ATOM 3100 C C . ILE B 1 125 ? 57.442 -27.123 44.581 1.00 25.65 124 ILE B C 1
ATOM 3101 O O . ILE B 1 125 ? 56.336 -27.678 44.541 1.00 25.30 124 ILE B O 1
ATOM 3106 N N . GLN B 1 126 ? 57.693 -26.101 45.396 1.00 25.27 125 GLN B N 1
ATOM 3107 C CA . GLN B 1 126 ? 56.624 -25.425 46.118 1.00 23.78 125 GLN B CA 1
ATOM 3108 C C . GLN B 1 126 ? 56.022 -24.276 45.324 1.00 25.90 125 GLN B C 1
ATOM 3109 O O . GLN B 1 126 ? 54.998 -23.725 45.745 1.00 26.70 125 GLN B O 1
ATOM 3115 N N . ASP B 1 127 ? 56.625 -23.905 44.196 1.00 26.20 126 ASP B N 1
ATOM 3116 C CA . ASP B 1 127 ? 56.189 -22.760 43.400 1.00 28.06 126 ASP B CA 1
ATOM 3117 C C . ASP B 1 127 ? 55.589 -23.282 42.097 1.00 30.17 126 ASP B C 1
ATOM 3118 O O . ASP B 1 127 ? 56.229 -23.277 41.043 1.00 30.64 126 ASP B O 1
ATOM 3123 N N . ARG B 1 128 ? 54.333 -23.731 42.180 1.00 31.59 127 ARG B N 1
ATOM 3124 C CA . ARG B 1 128 ? 53.635 -24.234 41.000 1.00 33.87 127 ARG B CA 1
ATOM 3125 C C . ARG B 1 128 ? 53.535 -23.165 39.917 1.00 36.84 127 ARG B C 1
ATOM 3126 O O . ARG B 1 128 ? 53.683 -23.461 38.726 1.00 37.14 127 ARG B O 1
ATOM 3134 N N . GLY B 1 129 ? 53.308 -21.910 40.315 1.00 36.14 128 GLY B N 1
ATOM 3135 C CA . GLY B 1 129 ? 53.083 -20.838 39.360 1.00 38.30 128 GLY B CA 1
ATOM 3136 C C . GLY B 1 129 ? 54.285 -20.480 38.510 1.00 37.98 128 GLY B C 1
ATOM 3137 O O . GLY B 1 129 ? 54.123 -19.825 37.476 1.00 40.10 128 GLY B O 1
ATOM 3138 N N . ARG B 1 130 ? 55.487 -20.886 38.916 1.00 35.54 129 ARG B N 1
ATOM 3139 C CA . ARG B 1 130 ? 56.690 -20.610 38.140 1.00 35.21 129 ARG B CA 1
ATOM 3140 C C . ARG B 1 130 ? 57.258 -21.855 37.469 1.00 34.81 129 ARG B C 1
ATOM 3141 O O . ARG B 1 130 ? 58.334 -21.784 36.868 1.00 34.39 129 ARG B O 1
ATOM 3149 N N . MET B 1 131 ? 56.556 -22.988 37.543 1.00 35.08 130 MET B N 1
ATOM 3150 C CA . MET B 1 131 ? 57.089 -24.227 36.982 1.00 34.72 130 MET B CA 1
ATOM 3151 C C . MET B 1 131 ? 57.169 -24.172 35.460 1.00 36.92 130 MET B C 1
ATOM 3152 O O . MET B 1 131 ? 58.142 -24.658 34.870 1.00 36.41 130 MET B O 1
ATOM 3157 N N . GLU B 1 132 ? 56.157 -23.596 34.806 1.00 39.52 131 GLU B N 1
ATOM 3158 C CA . GLU B 1 132 ? 56.205 -23.469 33.352 1.00 45.22 131 GLU B CA 1
ATOM 3159 C C . GLU B 1 132 ? 57.386 -22.610 32.916 1.00 41.44 131 GLU B C 1
ATOM 3160 O O . GLU B 1 132 ? 58.059 -22.923 31.928 1.00 42.11 131 GLU B O 1
ATOM 3166 N N . GLU B 1 133 ? 57.657 -21.529 33.650 1.00 40.42 132 GLU B N 1
ATOM 3167 C CA . GLU B 1 133 ? 58.831 -20.711 33.366 1.00 39.88 132 GLU B CA 1
ATOM 3168 C C . GLU B 1 133 ? 60.120 -21.486 33.623 1.00 37.48 132 GLU B C 1
ATOM 3169 O O . GLU B 1 133 ? 61.106 -21.326 32.893 1.00 37.65 132 GLU B O 1
ATOM 3175 N N . SER B 1 134 ? 60.131 -22.335 34.653 1.00 35.37 133 SER B N 1
ATOM 3176 C CA . SER B 1 134 ? 61.323 -23.118 34.962 1.00 33.18 133 SER B CA 1
ATOM 3177 C C . SER B 1 134 ? 61.608 -24.140 33.867 1.00 34.13 133 SER B C 1
ATOM 3178 O O . SER B 1 134 ? 62.748 -24.265 33.404 1.00 33.90 133 SER B O 1
ATOM 3181 N N . ILE B 1 135 ? 60.582 -24.883 33.445 1.00 35.66 134 ILE B N 1
ATOM 3182 C CA . ILE B 1 135 ? 60.748 -25.840 32.354 1.00 36.91 134 ILE B CA 1
ATOM 3183 C C . ILE B 1 135 ? 61.156 -25.120 31.073 1.00 39.51 134 ILE B C 1
ATOM 3184 O O . ILE B 1 135 ? 61.968 -25.626 30.289 1.00 42.84 134 ILE B O 1
ATOM 3189 N N . SER B 1 136 ? 60.612 -23.921 30.850 1.00 40.39 135 SER B N 1
ATOM 3190 C CA . SER B 1 136 ? 60.959 -23.155 29.657 1.00 42.49 135 SER B CA 1
ATOM 3191 C C . SER B 1 136 ? 62.441 -22.799 29.643 1.00 41.02 135 SER B C 1
ATOM 3192 O O . SER B 1 136 ? 63.120 -22.951 28.620 1.00 42.09 135 SER B O 1
ATOM 3195 N N . TYR B 1 137 ? 62.964 -22.322 30.776 1.00 38.69 136 TYR B N 1
ATOM 3196 C CA . TYR B 1 137 ? 64.388 -22.017 30.860 1.00 37.26 136 TYR B CA 1
ATOM 3197 C C . TYR B 1 137 ? 65.236 -23.282 30.798 1.00 35.87 136 TYR B C 1
ATOM 3198 O O . TYR B 1 137 ? 66.362 -23.247 30.288 1.00 35.72 136 TYR B O 1
ATOM 3207 N N . PHE B 1 138 ? 64.716 -24.401 31.310 1.00 34.98 137 PHE B N 1
ATOM 3208 C CA . PHE B 1 138 ? 65.417 -25.673 31.176 1.00 35.85 137 PHE B CA 1
ATOM 3209 C C . PHE B 1 138 ? 65.580 -26.055 29.711 1.00 40.59 137 PHE B C 1
ATOM 3210 O O . PHE B 1 138 ? 66.621 -26.590 29.311 1.00 35.76 137 PHE B O 1
ATOM 3218 N N . SER B 1 139 ? 64.561 -25.778 28.894 1.00 38.79 138 SER B N 1
ATOM 3219 C CA . SER B 1 139 ? 64.657 -26.049 27.464 1.00 41.49 138 SER B CA 1
ATOM 3220 C C . SER B 1 139 ? 65.730 -25.185 26.810 1.00 41.75 138 SER B C 1
ATOM 3221 O O . SER B 1 139 ? 66.450 -25.651 25.919 1.00 42.58 138 SER B O 1
ATOM 3224 N N . ASP B 1 140 ? 65.850 -23.926 27.240 1.00 41.40 139 ASP B N 1
ATOM 3225 C CA . ASP B 1 140 ? 66.898 -23.058 26.711 1.00 41.88 139 ASP B CA 1
ATOM 3226 C C . ASP B 1 140 ? 68.282 -23.608 27.029 1.00 39.74 139 ASP B C 1
ATOM 3227 O O . ASP B 1 140 ? 69.164 -23.630 26.163 1.00 45.95 139 ASP B O 1
ATOM 3232 N N . VAL B 1 141 ? 68.488 -24.063 28.268 1.00 39.01 140 VAL B N 1
ATOM 3233 C CA . VAL B 1 141 ? 69.798 -24.565 28.673 1.00 35.02 140 VAL B CA 1
ATOM 3234 C C . VAL B 1 141 ? 70.164 -25.810 27.877 1.00 35.75 140 VAL B C 1
ATOM 3235 O O . VAL B 1 141 ? 71.293 -25.943 27.388 1.00 35.60 140 VAL B O 1
ATOM 3239 N N . ILE B 1 142 ? 69.215 -26.738 27.726 1.00 36.28 141 ILE B N 1
ATOM 3240 C CA . ILE B 1 142 ? 69.476 -27.952 26.955 1.00 41.16 141 ILE B CA 1
ATOM 3241 C C . ILE B 1 142 ? 69.799 -27.604 25.508 1.00 42.96 141 ILE B C 1
ATOM 3242 O O . ILE B 1 142 ? 70.655 -28.236 24.877 1.00 43.81 141 ILE B O 1
ATOM 3247 N N . LYS B 1 143 ? 69.132 -26.581 24.966 1.00 41.64 142 LYS B N 1
ATOM 3248 C CA . LYS B 1 143 ? 69.402 -26.160 23.595 1.00 44.35 142 LYS B CA 1
ATOM 3249 C C . LYS B 1 143 ? 70.835 -25.665 23.438 1.00 43.72 142 LYS B C 1
ATOM 3250 O O . LYS B 1 143 ? 71.499 -25.971 22.440 1.00 45.13 142 LYS B O 1
ATOM 3256 N N . GLU B 1 144 ? 71.331 -24.899 24.414 1.00 43.68 143 GLU B N 1
ATOM 3257 C CA . GLU B 1 144 ? 72.705 -24.411 24.339 1.00 42.59 143 GLU B CA 1
ATOM 3258 C C . GLU B 1 144 ? 73.702 -25.561 24.391 1.00 40.76 143 GLU B C 1
ATOM 3259 O O . GLU B 1 144 ? 74.737 -25.525 23.716 1.00 46.40 143 GLU B O 1
ATOM 3265 N N . PHE B 1 145 ? 73.409 -26.593 25.189 1.00 37.97 144 PHE B N 1
ATOM 3266 C CA . PHE B 1 145 ? 74.264 -27.776 25.210 1.00 36.93 144 PHE B CA 1
ATOM 3267 C C . PHE B 1 145 ? 74.285 -28.461 23.850 1.00 49.10 144 PHE B C 1
ATOM 3268 O O . PHE B 1 145 ? 75.334 -28.941 23.404 1.00 42.78 144 PHE B O 1
ATOM 3276 N N . ARG B 1 146 ? 73.132 -28.516 23.176 1.00 44.38 145 ARG B N 1
ATOM 3277 C CA . ARG B 1 146 ? 73.072 -29.123 21.850 1.00 49.00 145 ARG B CA 1
ATOM 3278 C C . ARG B 1 146 ? 73.884 -28.321 20.840 1.00 47.66 145 ARG B C 1
ATOM 3279 O O . ARG B 1 146 ? 74.632 -28.893 20.038 1.00 50.64 145 ARG B O 1
ATOM 3287 N N . LYS B 1 147 ? 73.745 -26.992 20.858 1.00 46.72 146 LYS B N 1
ATOM 3288 C CA . LYS B 1 147 ? 74.511 -26.161 19.936 1.00 48.31 146 LYS B CA 1
ATOM 3289 C C . LYS B 1 147 ? 76.009 -26.296 20.175 1.00 49.59 146 LYS B C 1
ATOM 3290 O O . LYS B 1 147 ? 76.798 -26.208 19.228 1.00 48.47 146 LYS B O 1
ATOM 3296 N N . LEU B 1 148 ? 76.419 -26.508 21.426 1.00 44.51 147 LEU B N 1
ATOM 3297 C CA . LEU B 1 148 ? 77.822 -26.739 21.742 1.00 47.73 147 LEU B CA 1
ATOM 3298 C C . LEU B 1 148 ? 78.245 -28.186 21.525 1.00 46.81 147 LEU B C 1
ATOM 3299 O O . LEU B 1 148 ? 79.444 -28.479 21.600 1.00 44.38 147 LEU B O 1
ATOM 3304 N N . GLU B 1 149 ? 77.294 -29.086 21.261 1.00 45.93 148 GLU B N 1
ATOM 3305 C CA . GLU B 1 149 ? 77.578 -30.497 20.991 1.00 46.79 148 GLU B CA 1
ATOM 3306 C C . GLU B 1 149 ? 78.306 -31.161 22.159 1.00 45.16 148 GLU B C 1
ATOM 3307 O O . GLU B 1 149 ? 79.264 -31.913 21.970 1.00 45.26 148 GLU B O 1
ATOM 3313 N N . ILE B 1 150 ? 77.849 -30.880 23.378 1.00 43.43 149 ILE B N 1
ATOM 3314 C CA . ILE B 1 150 ? 78.328 -31.568 24.569 1.00 40.40 149 ILE B CA 1
ATOM 3315 C C . ILE B 1 150 ? 77.135 -32.217 25.257 1.00 42.19 149 ILE B C 1
ATOM 3316 O O . ILE B 1 150 ? 75.985 -31.803 25.089 1.00 35.10 149 ILE B O 1
ATOM 3321 N N . SER B 1 151 ? 77.424 -33.250 26.045 1.00 37.46 150 SER B N 1
ATOM 3322 C CA . SER B 1 151 ? 76.396 -34.041 26.721 1.00 40.35 150 SER B CA 1
ATOM 3323 C C . SER B 1 151 ? 76.744 -34.177 28.198 1.00 35.19 150 SER B C 1
ATOM 3324 O O . SER B 1 151 ? 77.166 -35.245 28.658 1.00 37.89 150 SER B O 1
ATOM 3327 N N . PRO B 1 152 ? 76.578 -33.109 28.975 1.00 39.52 151 PRO B N 1
ATOM 3328 C CA . PRO B 1 152 ? 76.817 -33.215 30.416 1.00 33.45 151 PRO B CA 1
ATOM 3329 C C . PRO B 1 152 ? 75.728 -34.029 31.089 1.00 31.15 151 PRO B C 1
ATOM 3330 O O . PRO B 1 152 ? 74.585 -34.083 30.628 1.00 32.35 151 PRO B O 1
ATOM 3334 N N . LEU B 1 153 ? 76.101 -34.682 32.186 1.00 23.29 152 LEU B N 1
ATOM 3335 C CA . LEU B 1 153 ? 75.104 -35.303 33.043 1.00 29.25 152 LEU B CA 1
ATOM 3336 C C . LEU B 1 153 ? 74.133 -34.239 33.540 1.00 25.15 152 LEU B C 1
ATOM 3337 O O . LEU B 1 153 ? 74.546 -33.168 33.993 1.00 28.08 152 LEU B O 1
ATOM 3342 N N . ILE B 1 154 ? 72.841 -34.521 33.423 1.00 26.27 153 ILE B N 1
ATOM 3343 C CA . ILE B 1 154 ? 71.797 -33.623 33.900 1.00 24.24 153 ILE B CA 1
ATOM 3344 C C . ILE B 1 154 ? 71.252 -34.185 35.203 1.00 27.51 153 ILE B C 1
ATOM 3345 O O . ILE B 1 154 ? 70.850 -35.354 35.263 1.00 24.92 153 ILE B O 1
ATOM 3350 N N . TYR B 1 155 ? 71.247 -33.365 36.250 1.00 20.80 154 TYR B N 1
ATOM 3351 C CA . TYR B 1 155 ? 70.787 -33.792 37.566 1.00 23.11 154 TYR B CA 1
ATOM 3352 C C . TYR B 1 155 ? 69.720 -32.821 38.049 1.00 21.60 154 TYR B C 1
ATOM 3353 O O . TYR B 1 155 ? 70.030 -31.682 38.416 1.00 20.89 154 TYR B O 1
ATOM 3362 N N . ILE B 1 156 ? 68.470 -33.272 38.051 1.00 20.24 155 ILE B N 1
ATOM 3363 C CA . ILE B 1 156 ? 67.351 -32.443 38.486 1.00 20.57 155 ILE B CA 1
ATOM 3364 C C . ILE B 1 156 ? 67.239 -32.509 40.002 1.00 23.04 155 ILE B C 1
ATOM 3365 O O . ILE B 1 156 ? 67.163 -33.598 40.583 1.00 18.89 155 ILE B O 1
ATOM 3370 N N . PHE B 1 157 ? 67.222 -31.343 40.648 1.00 24.25 156 PHE B N 1
ATOM 3371 C CA . PHE B 1 157 ? 66.933 -31.236 42.075 1.00 20.54 156 PHE B CA 1
ATOM 3372 C C . PHE B 1 157 ? 65.518 -30.693 42.240 1.00 20.88 156 PHE B C 1
ATOM 3373 O O . PHE B 1 157 ? 65.271 -29.504 42.012 1.00 18.42 156 PHE B O 1
ATOM 3381 N N . PHE B 1 158 ? 64.588 -31.561 42.628 1.00 19.36 157 PHE B N 1
ATOM 3382 C CA . PHE B 1 158 ? 63.255 -31.115 43.027 1.00 20.67 157 PHE B CA 1
ATOM 3383 C C . PHE B 1 158 ? 63.378 -30.601 44.456 1.00 21.16 157 PHE B C 1
ATOM 3384 O O . PHE B 1 158 ? 63.249 -31.346 45.428 1.00 20.11 157 PHE B O 1
ATOM 3392 N N . HIS B 1 159 ? 63.639 -29.304 44.579 1.00 17.45 158 HIS B N 1
ATOM 3393 C CA . HIS B 1 159 ? 64.112 -28.700 45.814 1.00 18.73 158 HIS B CA 1
ATOM 3394 C C . HIS B 1 159 ? 62.967 -28.084 46.614 1.00 16.47 158 HIS B C 1
ATOM 3395 O O . HIS B 1 159 ? 61.871 -27.852 46.099 1.00 17.60 158 HIS B O 1
ATOM 3402 N N . LYS B 1 160 ? 63.252 -27.811 47.892 1.00 14.81 159 LYS B N 1
ATOM 3403 C CA . LYS B 1 160 ? 62.262 -27.358 48.873 1.00 17.45 159 LYS B CA 1
ATOM 3404 C C . LYS B 1 160 ? 61.207 -28.431 49.133 1.00 19.57 159 LYS B C 1
ATOM 3405 O O . LYS B 1 160 ? 60.061 -28.134 49.481 1.00 17.30 159 LYS B O 1
ATOM 3411 N N . PHE B 1 161 ? 61.605 -29.692 48.971 1.00 18.05 160 PHE B N 1
ATOM 3412 C CA . PHE B 1 161 ? 60.777 -30.846 49.316 1.00 18.74 160 PHE B CA 1
ATOM 3413 C C . PHE B 1 161 ? 60.791 -31.057 50.834 1.00 20.50 160 PHE B C 1
ATOM 3414 O O . PHE B 1 161 ? 61.236 -32.082 51.350 1.00 18.45 160 PHE B O 1
ATOM 3422 N N . ASP B 1 162 ? 60.303 -30.042 51.551 1.00 19.50 161 ASP B N 1
ATOM 3423 C CA . ASP B 1 162 ? 60.390 -30.033 53.004 1.00 17.32 161 ASP B CA 1
ATOM 3424 C C . ASP B 1 162 ? 59.545 -31.157 53.605 1.00 21.54 161 ASP B C 1
ATOM 3425 O O . ASP B 1 162 ? 58.544 -31.572 53.018 1.00 22.96 161 ASP B O 1
ATOM 3430 N N . PRO B 1 163 ? 59.929 -31.663 54.781 1.00 20.49 162 PRO B N 1
ATOM 3431 C CA . PRO B 1 163 ? 59.094 -32.690 55.434 1.00 19.61 162 PRO B CA 1
ATOM 3432 C C . PRO B 1 163 ? 57.669 -32.230 55.698 1.00 16.76 162 PRO B C 1
ATOM 3433 O O . PRO B 1 163 ? 56.720 -32.973 55.416 1.00 20.19 162 PRO B O 1
ATOM 3437 N N . THR B 1 164 ? 57.485 -31.018 56.229 1.00 19.33 163 THR B N 1
ATOM 3438 C CA . THR B 1 164 ? 56.131 -30.529 56.466 1.00 19.79 163 THR B CA 1
ATOM 3439 C C . THR B 1 164 ? 55.381 -30.326 55.156 1.00 23.61 163 THR B C 1
ATOM 3440 O O . THR B 1 164 ? 54.211 -30.709 55.040 1.00 21.58 163 THR B O 1
ATOM 3444 N N . TYR B 1 165 ? 56.036 -29.729 54.157 1.00 22.93 164 TYR B N 1
ATOM 3445 C CA . TYR B 1 165 ? 55.373 -29.492 52.879 1.00 24.10 164 TYR B CA 1
ATOM 3446 C C . TYR B 1 165 ? 54.996 -30.807 52.206 1.00 24.67 164 TYR B C 1
ATOM 3447 O O . TYR B 1 165 ? 53.861 -30.979 51.746 1.00 22.34 164 TYR B O 1
ATOM 3456 N N . ALA B 1 166 ? 55.937 -31.755 52.148 1.00 22.56 165 ALA B N 1
ATOM 3457 C CA . ALA B 1 166 ? 55.651 -33.042 51.521 1.00 26.90 165 ALA B CA 1
ATOM 3458 C C . ALA B 1 166 ? 54.536 -33.792 52.242 1.00 26.58 165 ALA B C 1
ATOM 3459 O O . ALA B 1 166 ? 53.753 -34.504 51.603 1.00 30.56 165 ALA B O 1
ATOM 3461 N N . LYS B 1 167 ? 54.442 -33.646 53.565 1.00 27.44 166 LYS B N 1
ATOM 3462 C CA . LYS B 1 167 ? 53.400 -34.349 54.307 1.00 26.62 166 LYS B CA 1
ATOM 3463 C C . LYS B 1 167 ? 52.022 -33.761 54.026 1.00 31.10 166 LYS B C 1
ATOM 3464 O O . LYS B 1 167 ? 51.042 -34.501 53.885 1.00 31.38 166 LYS B O 1
ATOM 3470 N N . ASN B 1 168 ? 51.924 -32.433 53.938 1.00 23.89 167 ASN B N 1
ATOM 3471 C CA . ASN B 1 168 ? 50.625 -31.812 53.698 1.00 29.69 167 ASN B CA 1
ATOM 3472 C C . ASN B 1 168 ? 50.188 -31.927 52.241 1.00 27.51 167 ASN B C 1
ATOM 3473 O O . ASN B 1 168 ? 48.995 -32.086 51.965 1.00 29.67 167 ASN B O 1
ATOM 3478 N N . GLU B 1 169 ? 51.128 -31.853 51.295 1.00 26.67 168 GLU B N 1
ATOM 3479 C CA . GLU B 1 169 ? 50.753 -31.856 49.884 1.00 31.82 168 GLU B CA 1
ATOM 3480 C C . GLU B 1 169 ? 50.455 -33.258 49.361 1.00 37.46 168 GLU B C 1
ATOM 3481 O O . GLU B 1 169 ? 49.597 -33.414 48.484 1.00 38.83 168 GLU B O 1
ATOM 3487 N N . GLY B 1 170 ? 51.147 -34.277 49.868 1.00 33.59 169 GLY B N 1
ATOM 3488 C CA . GLY B 1 170 ? 50.762 -35.652 49.586 1.00 33.06 169 GLY B CA 1
ATOM 3489 C C . GLY B 1 170 ? 50.870 -36.020 48.119 1.00 35.22 169 GLY B C 1
ATOM 3490 O O . GLY B 1 170 ? 51.839 -35.680 47.431 1.00 32.80 169 GLY B O 1
ATOM 3491 N N . ILE B 1 171 ? 49.853 -36.733 47.628 1.00 34.84 170 ILE B N 1
ATOM 3492 C CA . ILE B 1 171 ? 49.893 -37.245 46.263 1.00 41.91 170 ILE B CA 1
ATOM 3493 C C . ILE B 1 171 ? 49.831 -36.128 45.229 1.00 38.87 170 ILE B C 1
ATOM 3494 O O . ILE B 1 171 ? 50.300 -36.312 44.099 1.00 37.64 170 ILE B O 1
ATOM 3499 N N . HIS B 1 172 ? 49.265 -34.972 45.581 1.00 35.31 171 HIS B N 1
ATOM 3500 C CA . HIS B 1 172 ? 49.233 -33.859 44.639 1.00 36.03 171 HIS B CA 1
ATOM 3501 C C . HIS B 1 172 ? 50.640 -33.425 44.250 1.00 34.09 171 HIS B C 1
ATOM 3502 O O . HIS B 1 172 ? 50.915 -33.167 43.073 1.00 34.81 171 HIS B O 1
ATOM 3509 N N . LEU B 1 173 ? 51.543 -33.330 45.228 1.00 31.51 172 LEU B N 1
ATOM 3510 C CA . LEU B 1 173 ? 52.927 -32.991 44.918 1.00 31.21 172 LEU B CA 1
ATOM 3511 C C . LEU B 1 173 ? 53.593 -34.098 44.110 1.00 29.73 172 LEU B C 1
ATOM 3512 O O . LEU B 1 173 ? 54.356 -33.820 43.177 1.00 30.15 172 LEU B O 1
ATOM 3517 N N . GLU B 1 174 ? 53.309 -35.358 44.450 1.00 31.47 173 GLU B N 1
ATOM 3518 C CA . GLU B 1 174 ? 53.855 -36.479 43.690 1.00 36.54 173 GLU B CA 1
ATOM 3519 C C . GLU B 1 174 ? 53.423 -36.413 42.231 1.00 32.62 173 GLU B C 1
ATOM 3520 O O . GLU B 1 174 ? 54.244 -36.569 41.321 1.00 34.66 173 GLU B O 1
ATOM 3526 N N . GLY B 1 175 ? 52.131 -36.179 41.989 1.00 34.84 174 GLY B N 1
ATOM 3527 C CA . GLY B 1 175 ? 51.659 -36.040 40.623 1.00 37.21 174 GLY B CA 1
ATOM 3528 C C . GLY B 1 175 ? 52.254 -34.841 39.914 1.00 36.82 174 GLY B C 1
ATOM 3529 O O . GLY B 1 175 ? 52.500 -34.887 38.705 1.00 38.03 174 GLY B O 1
ATOM 3530 N N . LEU B 1 176 ? 52.502 -33.757 40.652 1.00 35.28 175 LEU B N 1
ATOM 3531 C CA . LEU B 1 176 ? 53.104 -32.570 40.058 1.00 34.94 175 LEU B CA 1
ATOM 3532 C C . LEU B 1 176 ? 54.553 -32.829 39.658 1.00 38.58 175 LEU B C 1
ATOM 3533 O O . LEU B 1 176 ? 55.017 -32.334 38.624 1.00 33.98 175 LEU B O 1
ATOM 3538 N N . ILE B 1 177 ? 55.282 -33.605 40.465 1.00 31.36 176 ILE B N 1
ATOM 3539 C CA . ILE B 1 177 ? 56.650 -33.974 40.110 1.00 29.97 176 ILE B CA 1
ATOM 3540 C C . ILE B 1 177 ? 56.654 -34.913 38.909 1.00 33.73 176 ILE B C 1
ATOM 3541 O O . ILE B 1 177 ? 57.503 -34.797 38.015 1.00 31.67 176 ILE B O 1
ATOM 3546 N N . SER B 1 178 ? 55.702 -35.847 38.861 1.00 33.23 177 SER B N 1
ATOM 3547 C CA . SER B 1 178 ? 55.612 -36.751 37.720 1.00 40.11 177 SER B CA 1
ATOM 3548 C C . SER B 1 178 ? 55.359 -35.984 36.427 1.00 38.11 177 SER B C 1
ATOM 3549 O O . SER B 1 178 ? 55.911 -36.328 35.374 1.00 37.91 177 SER B O 1
ATOM 3552 N N . GLN B 1 179 ? 54.533 -34.935 36.487 1.00 38.01 178 GLN B N 1
ATOM 3553 C CA . GLN B 1 179 ? 54.305 -34.107 35.306 1.00 39.96 178 GLN B CA 1
ATOM 3554 C C . GLN B 1 179 ? 55.571 -33.362 34.900 1.00 40.31 178 GLN B C 1
ATOM 3555 O O . GLN B 1 179 ? 55.852 -33.211 33.705 1.00 40.07 178 GLN B O 1
ATOM 3561 N N . LEU B 1 180 ? 56.352 -32.894 35.880 1.00 36.00 179 LEU B N 1
ATOM 3562 C CA . LEU B 1 180 ? 57.622 -32.245 35.570 1.00 34.71 179 LEU B CA 1
ATOM 3563 C C . LEU B 1 180 ? 58.576 -33.203 34.865 1.00 34.56 179 LEU B C 1
ATOM 3564 O O . LEU B 1 180 ? 59.266 -32.816 33.913 1.00 35.12 179 LEU B O 1
ATOM 3569 N N . LYS B 1 181 ? 58.629 -34.458 35.316 1.00 33.94 180 LYS B N 1
ATOM 3570 C CA . LYS B 1 181 ? 59.509 -35.434 34.679 1.00 39.32 180 LYS B CA 1
ATOM 3571 C C . LYS B 1 181 ? 59.096 -35.693 33.236 1.00 36.68 180 LYS B C 1
ATOM 3572 O O . LYS B 1 181 ? 59.951 -35.822 32.353 1.00 37.48 180 LYS B O 1
ATOM 3578 N N . ASP B 1 182 ? 57.788 -35.770 32.976 1.00 38.85 181 ASP B N 1
ATOM 3579 C CA . ASP B 1 182 ? 57.316 -35.974 31.610 1.00 41.78 181 ASP B CA 1
ATOM 3580 C C . ASP B 1 182 ? 57.755 -34.836 30.698 1.00 42.54 181 ASP B C 1
ATOM 3581 O O . ASP B 1 182 ? 58.184 -35.070 29.563 1.00 43.97 181 ASP B O 1
ATOM 3586 N N . GLU B 1 183 ? 57.657 -33.595 31.181 1.00 41.72 182 GLU B N 1
ATOM 3587 C CA . GLU B 1 183 ? 58.103 -32.455 30.388 1.00 42.45 182 GLU B CA 1
ATOM 3588 C C . GLU B 1 183 ? 59.608 -32.499 30.159 1.00 40.87 182 GLU B C 1
ATOM 3589 O O . GLU B 1 183 ? 60.087 -32.182 29.064 1.00 42.22 182 GLU B O 1
ATOM 3595 N N . ILE B 1 184 ? 60.369 -32.894 31.181 1.00 38.16 183 ILE B N 1
ATOM 3596 C CA . ILE B 1 184 ? 61.819 -32.979 31.042 1.00 36.66 183 ILE B CA 1
ATOM 3597 C C . ILE B 1 184 ? 62.197 -34.065 30.041 1.00 37.95 183 ILE B C 1
ATOM 3598 O O . ILE B 1 184 ? 63.084 -33.871 29.202 1.00 38.38 183 ILE B O 1
ATOM 3603 N N . ARG B 1 185 ? 61.522 -35.217 30.100 1.00 38.74 184 ARG B N 1
ATOM 3604 C CA . ARG B 1 185 ? 61.821 -36.301 29.168 1.00 43.00 184 ARG B CA 1
ATOM 3605 C C . ARG B 1 185 ? 61.564 -35.883 27.725 1.00 43.00 184 ARG B C 1
ATOM 3606 O O . ARG B 1 185 ? 62.339 -36.226 26.825 1.00 43.78 184 ARG B O 1
ATOM 3614 N N . ASN B 1 186 ? 60.480 -35.140 27.485 1.00 44.72 185 ASN B N 1
ATOM 3615 C CA . ASN B 1 186 ? 60.182 -34.693 26.128 1.00 47.66 185 ASN B CA 1
ATOM 3616 C C . ASN B 1 186 ? 61.206 -33.682 25.629 1.00 47.28 185 ASN B C 1
ATOM 3617 O O . ASN B 1 186 ? 61.462 -33.606 24.422 1.00 49.39 185 ASN B O 1
ATOM 3622 N N . ILE B 1 187 ? 61.794 -32.899 26.534 1.00 44.80 186 ILE B N 1
ATOM 3623 C CA . ILE B 1 187 ? 62.844 -31.965 26.140 1.00 44.36 186 ILE B CA 1
ATOM 3624 C C . ILE B 1 187 ? 64.147 -32.708 25.874 1.00 43.35 186 ILE B C 1
ATOM 3625 O O . ILE B 1 187 ? 64.849 -32.429 24.895 1.00 44.52 186 ILE B O 1
ATOM 3630 N N . ILE B 1 188 ? 64.484 -33.672 26.733 1.00 42.50 187 ILE B N 1
ATOM 3631 C CA . ILE B 1 188 ? 65.772 -34.351 26.633 1.00 40.15 187 ILE B CA 1
ATOM 3632 C C . ILE B 1 188 ? 65.813 -35.256 25.409 1.00 46.76 187 ILE B C 1
ATOM 3633 O O . ILE B 1 188 ? 66.827 -35.317 24.701 1.00 49.52 187 ILE B O 1
ATOM 3638 N N . GLU B 1 189 ? 64.718 -35.972 25.140 1.00 47.49 188 GLU B N 1
ATOM 3639 C CA . GLU B 1 189 ? 64.616 -36.870 23.986 1.00 51.63 188 GLU B CA 1
ATOM 3640 C C . GLU B 1 189 ? 65.718 -37.928 24.002 1.00 50.59 188 GLU B C 1
ATOM 3641 O O . GLU B 1 189 ? 66.253 -38.308 22.959 1.00 48.98 188 GLU B O 1
ATOM 3647 N N . GLU B 1 190 ? 66.064 -38.397 25.204 1.00 44.20 189 GLU B N 1
ATOM 3648 C CA . GLU B 1 190 ? 67.051 -39.462 25.400 1.00 53.25 189 GLU B CA 1
ATOM 3649 C C . GLU B 1 190 ? 68.411 -39.111 24.799 1.00 45.29 189 GLU B C 1
ATOM 3650 O O . GLU B 1 190 ? 69.179 -39.997 24.419 1.00 47.07 189 GLU B O 1
ATOM 3656 N N . GLU B 1 191 ? 68.722 -37.819 24.707 1.00 46.79 190 GLU B N 1
ATOM 3657 C CA . GLU B 1 191 ? 70.034 -37.372 24.259 1.00 45.65 190 GLU B CA 1
ATOM 3658 C C . GLU B 1 191 ? 70.985 -37.083 25.413 1.00 39.45 190 GLU B C 1
ATOM 3659 O O . GLU B 1 191 ? 72.166 -36.815 25.170 1.00 37.30 190 GLU B O 1
ATOM 3665 N N . PHE B 1 192 ? 70.498 -37.128 26.652 1.00 36.06 191 PHE B N 1
ATOM 3666 C CA . PHE B 1 192 ? 71.307 -36.875 27.834 1.00 34.64 191 PHE B CA 1
ATOM 3667 C C . PHE B 1 192 ? 70.960 -37.896 28.905 1.00 39.43 191 PHE B C 1
ATOM 3668 O O . PHE B 1 192 ? 69.849 -38.432 28.937 1.00 32.76 191 PHE B O 1
ATOM 3676 N N A ASN B 1 193 ? 71.933 -38.180 29.769 0.81 32.38 192 ASN B N 1
ATOM 3677 N N B ASN B 1 193 ? 71.915 -38.146 29.796 0.19 32.50 192 ASN B N 1
ATOM 3678 C CA A ASN B 1 193 ? 71.666 -38.928 30.989 0.81 32.92 192 ASN B CA 1
ATOM 3679 C CA B ASN B 1 193 ? 71.670 -38.941 30.992 0.19 32.86 192 ASN B CA 1
ATOM 3680 C C A ASN B 1 193 ? 71.083 -37.982 32.029 0.81 33.07 192 ASN B C 1
ATOM 3681 C C B ASN B 1 193 ? 71.116 -38.022 32.075 0.19 32.85 192 ASN B C 1
ATOM 3682 O O A ASN B 1 193 ? 71.666 -36.932 32.320 0.81 30.19 192 ASN B O 1
ATOM 3683 O O B ASN B 1 193 ? 71.756 -37.029 32.438 0.19 29.87 192 ASN B O 1
ATOM 3692 N N . VAL B 1 194 ? 69.929 -38.344 32.582 1.00 30.86 193 VAL B N 1
ATOM 3693 C CA . VAL B 1 194 ? 69.225 -37.510 33.549 1.00 27.14 193 VAL B CA 1
ATOM 3694 C C . VAL B 1 194 ? 68.999 -38.307 34.825 1.00 33.61 193 VAL B C 1
ATOM 3695 O O . VAL B 1 194 ? 68.464 -39.421 34.783 1.00 25.30 193 VAL B O 1
ATOM 3699 N N . SER B 1 195 ? 69.404 -37.728 35.955 1.00 30.41 194 SER B N 1
ATOM 3700 C CA . SER B 1 195 ? 69.087 -38.239 37.279 1.00 30.22 194 SER B CA 1
ATOM 3701 C C . SER B 1 195 ? 68.214 -37.227 38.009 1.00 30.62 194 SER B C 1
ATOM 3702 O O . SER B 1 195 ? 68.246 -36.029 37.711 1.00 24.82 194 SER B O 1
ATOM 3705 N N . TYR B 1 196 ? 67.423 -37.718 38.963 1.00 30.94 195 TYR B N 1
ATOM 3706 C CA . TYR B 1 196 ? 66.534 -36.880 39.755 1.00 29.82 195 TYR B CA 1
ATOM 3707 C C . TYR B 1 196 ? 66.769 -37.139 41.236 1.00 28.95 195 TYR B C 1
ATOM 3708 O O . TYR B 1 196 ? 67.204 -38.224 41.630 1.00 25.93 195 TYR B O 1
ATOM 3717 N N . SER B 1 197 ? 66.459 -36.133 42.053 1.00 20.49 196 SER B N 1
ATOM 3718 C CA . SER B 1 197 ? 66.461 -36.282 43.500 1.00 29.77 196 SER B CA 1
ATOM 3719 C C . SER B 1 197 ? 65.552 -35.224 44.108 1.00 23.59 196 SER B C 1
ATOM 3720 O O . SER B 1 197 ? 65.432 -34.113 43.583 1.00 23.75 196 SER B O 1
ATOM 3723 N N . ASN B 1 198 ? 64.910 -35.589 45.215 1.00 21.72 197 ASN B N 1
ATOM 3724 C CA . ASN B 1 198 ? 64.141 -34.650 46.022 1.00 23.68 197 ASN B CA 1
ATOM 3725 C C . ASN B 1 198 ? 65.048 -34.104 47.117 1.00 24.89 197 ASN B C 1
ATOM 3726 O O . ASN B 1 198 ? 65.637 -34.877 47.881 1.00 25.56 197 ASN B O 1
ATOM 3731 N N . THR B 1 199 ? 65.170 -32.779 47.192 1.00 21.66 198 THR B N 1
ATOM 3732 C CA . THR B 1 199 ? 66.090 -32.149 48.127 1.00 16.59 198 THR B CA 1
ATOM 3733 C C . THR B 1 199 ? 65.375 -31.076 48.939 1.00 21.98 198 THR B C 1
ATOM 3734 O O . THR B 1 199 ? 64.329 -30.553 48.544 1.00 16.06 198 THR B O 1
ATOM 3738 N N . THR B 1 200 ? 65.963 -30.763 50.092 1.00 17.11 199 THR B N 1
ATOM 3739 C CA . THR B 1 200 ? 65.484 -29.729 50.998 1.00 19.73 199 THR B CA 1
ATOM 3740 C C . THR B 1 200 ? 66.574 -29.441 52.017 1.00 17.19 199 THR B C 1
ATOM 3741 O O . THR B 1 200 ? 67.275 -30.358 52.453 1.00 18.77 199 THR B O 1
ATOM 3745 N N . ILE B 1 201 ? 66.713 -28.168 52.394 1.00 18.99 200 ILE B N 1
ATOM 3746 C CA . ILE B 1 201 ? 67.687 -27.808 53.418 1.00 19.71 200 ILE B CA 1
ATOM 3747 C C . ILE B 1 201 ? 67.272 -28.284 54.801 1.00 18.73 200 ILE B C 1
ATOM 3748 O O . ILE B 1 201 ? 68.085 -28.242 55.730 1.00 16.85 200 ILE B O 1
ATOM 3753 N N . TYR B 1 202 ? 66.032 -28.741 54.960 1.00 10.78 201 TYR B N 1
ATOM 3754 C CA . TYR B 1 202 ? 65.567 -29.325 56.209 1.00 16.34 201 TYR B CA 1
ATOM 3755 C C . TYR B 1 202 ? 65.857 -30.820 56.302 1.00 19.32 201 TYR B C 1
ATOM 3756 O O . TYR B 1 202 ? 65.398 -31.472 57.245 1.00 18.24 201 TYR B O 1
ATOM 3765 N N . ASP B 1 203 ? 66.612 -31.372 55.349 1.00 23.00 202 ASP B N 1
ATOM 3766 C CA . ASP B 1 203 ? 67.059 -32.768 55.402 1.00 20.11 202 ASP B CA 1
ATOM 3767 C C . ASP B 1 203 ? 68.455 -32.810 54.774 1.00 20.76 202 ASP B C 1
ATOM 3768 O O . ASP B 1 203 ? 68.596 -32.980 53.561 1.00 21.77 202 ASP B O 1
ATOM 3773 N N . LEU B 1 204 ? 69.479 -32.662 55.620 1.00 23.44 203 LEU B N 1
ATOM 3774 C CA . LEU B 1 204 ? 70.851 -32.574 55.124 1.00 27.69 203 LEU B CA 1
ATOM 3775 C C . LEU B 1 204 ? 71.245 -33.805 54.321 1.00 20.10 203 LEU B C 1
ATOM 3776 O O . LEU B 1 204 ? 72.001 -33.695 53.349 1.00 20.88 203 LEU B O 1
ATOM 3781 N N . TRP B 1 205 ? 70.742 -34.982 54.702 1.00 18.98 204 TRP B N 1
ATOM 3782 C CA . TRP B 1 205 ? 71.078 -36.195 53.967 1.00 20.29 204 TRP B CA 1
ATOM 3783 C C . TRP B 1 205 ? 70.594 -36.126 52.522 1.00 22.96 204 TRP B C 1
ATOM 3784 O O . TRP B 1 205 ? 71.281 -36.601 51.610 1.00 17.92 204 TRP B O 1
ATOM 3795 N N . SER B 1 206 ? 69.416 -35.533 52.293 1.00 17.27 205 SER B N 1
ATOM 3796 C CA . SER B 1 206 ? 68.883 -35.457 50.935 1.00 22.34 205 SER B CA 1
ATOM 3797 C C . SER B 1 206 ? 69.809 -34.676 50.015 1.00 18.61 205 SER B C 1
ATOM 3798 O O . SER B 1 206 ? 69.928 -35.004 48.829 1.00 20.46 205 SER B O 1
ATOM 3801 N N . ILE B 1 207 ? 70.480 -33.650 50.541 1.00 14.00 206 ILE B N 1
ATOM 3802 C CA . ILE B 1 207 ? 71.400 -32.865 49.725 1.00 19.95 206 ILE B CA 1
ATOM 3803 C C . ILE B 1 207 ? 72.769 -33.535 49.652 1.00 20.53 206 ILE B C 1
ATOM 3804 O O . ILE B 1 207 ? 73.394 -33.578 48.587 1.00 15.09 206 ILE B O 1
ATOM 3809 N N . ILE B 1 208 ? 73.249 -34.083 50.771 1.00 18.74 207 ILE B N 1
ATOM 3810 C CA . ILE B 1 208 ? 74.581 -34.685 50.797 1.00 20.85 207 ILE B CA 1
ATOM 3811 C C . ILE B 1 208 ? 74.630 -35.924 49.909 1.00 16.95 207 ILE B C 1
ATOM 3812 O O . ILE B 1 208 ? 75.566 -36.105 49.122 1.00 17.12 207 ILE B O 1
ATOM 3817 N N . SER B 1 209 ? 73.622 -36.794 50.017 1.00 15.40 208 SER B N 1
ATOM 3818 C CA . SER B 1 209 ? 73.645 -38.041 49.257 1.00 19.57 208 SER B CA 1
ATOM 3819 C C . SER B 1 209 ? 73.377 -37.809 47.775 1.00 19.63 208 SER B C 1
ATOM 3820 O O . SER B 1 209 ? 73.906 -38.544 46.934 1.00 19.54 208 SER B O 1
ATOM 3823 N N . SER B 1 210 ? 72.565 -36.804 47.435 1.00 14.06 209 SER B N 1
ATOM 3824 C CA . SER B 1 210 ? 72.343 -36.486 46.028 1.00 19.26 209 SER B CA 1
ATOM 3825 C C . SER B 1 210 ? 73.612 -35.947 45.381 1.00 14.90 209 SER B C 1
ATOM 3826 O O . SER B 1 210 ? 73.950 -36.325 44.253 1.00 21.97 209 SER B O 1
ATOM 3829 N N . PHE B 1 211 ? 74.326 -35.062 46.079 1.00 17.74 210 PHE B N 1
ATOM 3830 C CA . PHE B 1 211 ? 75.563 -34.512 45.533 1.00 17.32 210 PHE B CA 1
ATOM 3831 C C . PHE B 1 211 ? 76.654 -35.574 45.474 1.00 20.38 210 PHE B C 1
ATOM 3832 O O . PHE B 1 211 ? 77.423 -35.629 44.507 1.00 20.99 210 PHE B O 1
ATOM 3840 N N . SER B 1 212 ? 76.733 -36.429 46.500 1.00 19.29 211 SER B N 1
ATOM 3841 C CA . SER B 1 212 ? 77.674 -37.546 46.470 1.00 21.00 211 SER B CA 1
ATOM 3842 C C . SER B 1 212 ? 77.384 -38.475 45.299 1.00 22.28 211 SER B C 1
ATOM 3843 O O . SER B 1 212 ? 78.305 -38.919 44.603 1.00 17.78 211 SER B O 1
ATOM 3846 N N . ASP B 1 213 ? 76.104 -38.786 45.073 1.00 20.34 212 ASP B N 1
ATOM 3847 C CA . ASP B 1 213 ? 75.727 -39.649 43.959 1.00 21.94 212 ASP B CA 1
ATOM 3848 C C . ASP B 1 213 ? 76.137 -39.031 42.631 1.00 23.69 212 ASP B C 1
ATOM 3849 O O . ASP B 1 213 ? 76.618 -39.727 41.729 1.00 19.55 212 ASP B O 1
ATOM 3854 N N . LEU B 1 214 ? 75.963 -37.716 42.503 1.00 25.56 213 LEU B N 1
ATOM 3855 C CA . LEU B 1 214 ? 76.387 -37.006 41.303 1.00 20.83 213 LEU B CA 1
ATOM 3856 C C . LEU B 1 214 ? 77.889 -37.146 41.079 1.00 26.50 213 LEU B C 1
ATOM 3857 O O . LEU B 1 214 ? 78.338 -37.464 39.971 1.00 23.90 213 LEU B O 1
ATOM 3862 N N . LEU B 1 215 ? 78.684 -36.914 42.126 1.00 21.58 214 LEU B N 1
ATOM 3863 C CA . LEU B 1 215 ? 80.135 -36.970 41.979 1.00 26.67 214 LEU B CA 1
ATOM 3864 C C . LEU B 1 215 ? 80.614 -38.384 41.674 1.00 26.22 214 LEU B C 1
ATOM 3865 O O . LEU B 1 215 ? 81.577 -38.568 40.922 1.00 28.23 214 LEU B O 1
ATOM 3870 N N . LEU B 1 216 ? 79.965 -39.395 42.252 1.00 24.55 215 LEU B N 1
ATOM 3871 C CA . LEU B 1 216 ? 80.365 -40.768 41.975 1.00 27.94 215 LEU B CA 1
ATOM 3872 C C . LEU B 1 216 ? 79.938 -41.234 40.590 1.00 28.60 215 LEU B C 1
ATOM 3873 O O . LEU B 1 216 ? 80.406 -42.283 40.137 1.00 35.50 215 LEU B O 1
ATOM 3878 N N . LYS B 1 217 ? 79.066 -40.487 39.910 1.00 25.75 216 LYS B N 1
ATOM 3879 C CA . LYS B 1 217 ? 78.812 -40.750 38.500 1.00 28.10 216 LYS B CA 1
ATOM 3880 C C . LYS B 1 217 ? 79.908 -40.165 37.618 1.00 33.33 216 LYS B C 1
ATOM 3881 O O . LYS B 1 217 ? 80.234 -40.745 36.577 1.00 35.04 216 LYS B O 1
ATOM 3887 N N . ILE B 1 218 ? 80.486 -39.029 38.015 1.00 31.52 217 ILE B N 1
ATOM 3888 C CA . ILE B 1 218 ? 81.674 -38.524 37.333 1.00 31.35 217 ILE B CA 1
ATOM 3889 C C . ILE B 1 218 ? 82.846 -39.469 37.555 1.00 34.40 217 ILE B C 1
ATOM 3890 O O . ILE B 1 218 ? 83.546 -39.853 36.612 1.00 35.14 217 ILE B O 1
ATOM 3895 N N . PHE B 1 219 ? 83.083 -39.848 38.814 1.00 28.43 218 PHE B N 1
ATOM 3896 C CA . PHE B 1 219 ? 84.224 -40.667 39.213 1.00 35.75 218 PHE B CA 1
ATOM 3897 C C . PHE B 1 219 ? 83.704 -41.999 39.740 1.00 36.22 218 PHE B C 1
ATOM 3898 O O . PHE B 1 219 ? 83.555 -42.178 40.958 1.00 29.15 218 PHE B O 1
ATOM 3906 N N . PRO B 1 220 ? 83.422 -42.956 38.856 1.00 35.26 219 PRO B N 1
ATOM 3907 C CA . PRO B 1 220 ? 82.868 -44.237 39.311 1.00 37.24 219 PRO B CA 1
ATOM 3908 C C . PRO B 1 220 ? 83.826 -44.970 40.237 1.00 43.76 219 PRO B C 1
ATOM 3909 O O . PRO B 1 220 ? 85.049 -44.853 40.129 1.00 39.93 219 PRO B O 1
ATOM 3913 N N . GLN B 1 221 ? 83.249 -45.729 41.161 1.00 45.50 220 GLN B N 1
ATOM 3914 C CA . GLN B 1 221 ? 84.000 -46.522 42.120 1.00 46.31 220 GLN B CA 1
ATOM 3915 C C . GLN B 1 221 ? 84.113 -47.965 41.648 1.00 47.00 220 GLN B C 1
ATOM 3916 O O . GLN B 1 221 ? 83.369 -48.422 40.776 1.00 46.91 220 GLN B O 1
ATOM 3922 N N . SER B 1 222 ? 85.060 -48.684 42.242 1.00 43.19 221 SER B N 1
ATOM 3923 C CA . SER B 1 222 ? 85.175 -50.111 41.990 1.00 53.22 221 SER B CA 1
ATOM 3924 C C . SER B 1 222 ? 84.042 -50.864 42.678 1.00 52.37 221 SER B C 1
ATOM 3925 O O . SER B 1 222 ? 83.550 -50.461 43.736 1.00 45.79 221 SER B O 1
ATOM 3928 N N . GLU B 1 223 ? 83.624 -51.971 42.061 1.00 51.87 222 GLU B N 1
ATOM 3929 C CA . GLU B 1 223 ? 82.632 -52.829 42.698 1.00 59.11 222 GLU B CA 1
ATOM 3930 C C . GLU B 1 223 ? 83.176 -53.493 43.955 1.00 56.83 222 GLU B C 1
ATOM 3931 O O . GLU B 1 223 ? 82.389 -53.957 44.786 1.00 53.93 222 GLU B O 1
ATOM 3937 N N . LEU B 1 224 ? 84.503 -53.543 44.111 1.00 54.21 223 LEU B N 1
ATOM 3938 C CA . LEU B 1 224 ? 85.091 -54.118 45.316 1.00 52.39 223 LEU B CA 1
ATOM 3939 C C . LEU B 1 224 ? 84.769 -53.288 46.552 1.00 48.14 223 LEU B C 1
ATOM 3940 O O . LEU B 1 224 ? 84.769 -53.820 47.667 1.00 44.34 223 LEU B O 1
ATOM 3945 N N . LEU B 1 225 ? 84.493 -51.993 46.376 1.00 43.04 224 LEU B N 1
ATOM 3946 C CA . LEU B 1 225 ? 84.218 -51.132 47.522 1.00 43.63 224 LEU B CA 1
ATOM 3947 C C . LEU B 1 225 ? 82.961 -51.580 48.257 1.00 42.56 224 LEU B C 1
ATOM 3948 O O . LEU B 1 225 ? 82.986 -51.805 49.472 1.00 41.76 224 LEU B O 1
ATOM 3953 N N . ASP B 1 226 ? 81.847 -51.713 47.533 1.00 39.67 225 ASP B N 1
ATOM 3954 C CA . ASP B 1 226 ? 80.609 -52.162 48.163 1.00 46.29 225 ASP B CA 1
ATOM 3955 C C . ASP B 1 226 ? 80.754 -53.573 48.715 1.00 47.79 225 ASP B C 1
ATOM 3956 O O . ASP B 1 226 ? 80.232 -53.883 49.792 1.00 40.84 225 ASP B O 1
ATOM 3961 N N . LYS B 1 227 ? 81.462 -54.443 47.991 1.00 45.03 226 LYS B N 1
ATOM 3962 C CA . LYS B 1 227 ? 81.665 -55.804 48.474 1.00 48.70 226 LYS B CA 1
ATOM 3963 C C . LYS B 1 227 ? 82.480 -55.813 49.760 1.00 48.09 226 LYS B C 1
ATOM 3964 O O . LYS B 1 227 ? 82.194 -56.590 50.679 1.00 48.81 226 LYS B O 1
ATOM 3970 N N . THR B 1 228 ? 83.494 -54.949 49.848 1.00 41.08 227 THR B N 1
ATOM 3971 C CA . THR B 1 228 ? 84.314 -54.886 51.055 1.00 42.15 227 THR B CA 1
ATOM 3972 C C . THR B 1 228 ? 83.518 -54.349 52.237 1.00 41.35 227 THR B C 1
ATOM 3973 O O . THR B 1 228 ? 83.633 -54.864 53.355 1.00 40.55 227 THR B O 1
ATOM 3977 N N . ILE B 1 229 ? 82.708 -53.312 52.011 1.00 39.52 228 ILE B N 1
ATOM 3978 C CA . ILE B 1 229 ? 81.870 -52.775 53.079 1.00 35.03 228 ILE B CA 1
ATOM 3979 C C . ILE B 1 229 ? 80.832 -53.804 53.510 1.00 46.25 228 ILE B C 1
ATOM 3980 O O . ILE B 1 229 ? 80.582 -53.993 54.708 1.00 37.50 228 ILE B O 1
ATOM 3985 N N . GLN B 1 230 ? 80.216 -54.489 52.543 1.00 43.13 229 GLN B N 1
ATOM 3986 C CA . GLN B 1 230 ? 79.240 -55.525 52.867 1.00 45.80 229 GLN B CA 1
ATOM 3987 C C . GLN B 1 230 ? 79.895 -56.693 53.594 1.00 47.72 229 GLN B C 1
ATOM 3988 O O . GLN B 1 230 ? 79.347 -57.207 54.576 1.00 43.83 229 GLN B O 1
ATOM 3994 N N . GLU B 1 231 ? 81.071 -57.123 53.129 1.00 50.30 230 GLU B N 1
ATOM 3995 C CA . GLU B 1 231 ? 81.743 -58.258 53.753 1.00 52.03 230 GLU B CA 1
ATOM 3996 C C . GLU B 1 231 ? 82.219 -57.912 55.158 1.00 45.25 230 GLU B C 1
ATOM 3997 O O . GLU B 1 231 ? 82.161 -58.754 56.062 1.00 50.70 230 GLU B O 1
ATOM 4003 N N . PHE B 1 232 ? 82.690 -56.680 55.362 1.00 43.70 231 PHE B N 1
ATOM 4004 C CA . PHE B 1 232 ? 83.077 -56.255 56.704 1.00 44.08 231 PHE B CA 1
ATOM 4005 C C . PHE B 1 232 ? 81.870 -56.194 57.633 1.00 40.95 231 PHE B C 1
ATOM 4006 O O . PHE B 1 232 ? 81.972 -56.541 58.815 1.00 37.99 231 PHE B O 1
ATOM 4014 N N . ALA B 1 233 ? 80.723 -55.747 57.117 1.00 39.72 232 ALA B N 1
ATOM 4015 C CA . ALA B 1 233 ? 79.522 -55.659 57.941 1.00 45.41 232 ALA B CA 1
ATOM 4016 C C . ALA B 1 233 ? 79.069 -57.040 58.395 1.00 45.86 232 ALA B C 1
ATOM 4017 O O . ALA B 1 233 ? 78.737 -57.245 59.568 1.00 46.57 232 ALA B O 1
ATOM 4019 N N . GLU B 1 234 ? 79.058 -58.005 57.474 1.00 48.46 233 GLU B N 1
ATOM 4020 C CA . GLU B 1 234 ? 78.642 -59.358 57.824 1.00 46.79 233 GLU B CA 1
ATOM 4021 C C . GLU B 1 234 ? 79.637 -60.031 58.759 1.00 52.23 233 GLU B C 1
ATOM 4022 O O . GLU B 1 234 ? 79.254 -60.914 59.535 1.00 62.28 233 GLU B O 1
ATOM 4028 N N . SER B 1 235 ? 80.909 -59.625 58.713 1.00 48.06 234 SER B N 1
ATOM 4029 C CA . SER B 1 235 ? 81.924 -60.214 59.579 1.00 43.73 234 SER B CA 1
ATOM 4030 C C . SER B 1 235 ? 81.753 -59.829 61.042 1.00 54.59 234 SER B C 1
ATOM 4031 O O . SER B 1 235 ? 82.477 -60.359 61.892 1.00 60.36 234 SER B O 1
ATOM 4034 N N . LEU B 1 236 ? 80.826 -58.924 61.355 1.00 57.09 235 LEU B N 1
ATOM 4035 C CA . LEU B 1 236 ? 80.550 -58.523 62.727 1.00 67.08 235 LEU B CA 1
ATOM 4036 C C . LEU B 1 236 ? 79.344 -59.251 63.312 1.00 72.88 235 LEU B C 1
ATOM 4037 O O . LEU B 1 236 ? 78.764 -58.778 64.294 1.00 73.92 235 LEU B O 1
ATOM 4042 N N . ASP B 1 237 ? 78.964 -60.384 62.731 1.00 80.42 236 ASP B N 1
ATOM 4043 C CA . ASP B 1 237 ? 77.793 -61.172 63.163 1.00 89.61 236 ASP B CA 1
ATOM 4044 C C . ASP B 1 237 ? 76.566 -60.259 63.057 1.00 87.79 236 ASP B C 1
ATOM 4045 O O . ASP B 1 237 ? 76.409 -59.552 62.051 1.00 93.79 236 ASP B O 1
ATOM 4050 N N . SER B 1 238 ? 75.687 -60.247 64.061 1.00 65.95 237 SER B N 1
ATOM 4051 C CA . SER B 1 238 ? 74.541 -59.346 64.092 1.00 74.57 237 SER B CA 1
ATOM 4052 C C . SER B 1 238 ? 74.858 -58.026 64.784 1.00 78.58 237 SER B C 1
ATOM 4053 O O . SER B 1 238 ? 73.978 -57.438 65.428 1.00 79.66 237 SER B O 1
ATOM 4056 N N . ASN B 1 239 ? 76.092 -57.539 64.661 1.00 74.37 238 ASN B N 1
ATOM 4057 C CA . ASN B 1 239 ? 76.544 -56.388 65.432 1.00 74.13 238 ASN B CA 1
ATOM 4058 C C . ASN B 1 239 ? 77.073 -55.283 64.524 1.00 65.20 238 ASN B C 1
ATOM 4059 O O . ASN B 1 239 ? 78.165 -54.755 64.754 1.00 68.49 238 ASN B O 1
ATOM 4064 N N . CYS B 1 240 ? 76.309 -54.925 63.487 1.00 54.79 239 CYS B N 1
ATOM 4065 C CA . CYS B 1 240 ? 76.705 -53.834 62.593 1.00 48.54 239 CYS B CA 1
ATOM 4066 C C . CYS B 1 240 ? 75.440 -53.299 61.922 1.00 44.39 239 CYS B C 1
ATOM 4067 O O . CYS B 1 240 ? 74.968 -53.878 60.940 1.00 50.17 239 CYS B O 1
ATOM 4070 N N . ASN B 1 241 ? 74.915 -52.193 62.450 1.00 37.56 240 ASN B N 1
ATOM 4071 C CA . ASN B 1 241 ? 73.688 -51.625 61.904 1.00 37.06 240 ASN B CA 1
ATOM 4072 C C . ASN B 1 241 ? 73.951 -50.778 60.663 1.00 40.08 240 ASN B C 1
ATOM 4073 O O . ASN B 1 241 ? 73.174 -50.827 59.703 1.00 35.32 240 ASN B O 1
ATOM 4078 N N . ALA B 1 242 ? 75.031 -49.997 60.655 1.00 29.29 241 ALA B N 1
ATOM 4079 C CA . ALA B 1 242 ? 75.254 -49.067 59.558 1.00 29.10 241 ALA B CA 1
ATOM 4080 C C . ALA B 1 242 ? 76.708 -48.618 59.538 1.00 23.51 241 ALA B C 1
ATOM 4081 O O . ALA B 1 242 ? 77.402 -48.643 60.558 1.00 22.96 241 ALA B O 1
ATOM 4083 N N . ILE B 1 243 ? 77.155 -48.203 58.353 1.00 23.63 242 ILE B N 1
ATOM 4084 C CA . ILE B 1 243 ? 78.515 -47.723 58.123 1.00 20.93 242 ILE B CA 1
ATOM 4085 C C . ILE B 1 243 ? 78.455 -46.545 57.160 1.00 27.58 242 ILE B C 1
ATOM 4086 O O . ILE B 1 243 ? 77.685 -46.560 56.194 1.00 21.32 242 ILE B O 1
ATOM 4091 N N . LEU B 1 244 ? 79.272 -45.523 57.420 1.00 19.66 243 LEU B N 1
ATOM 4092 C CA . LEU B 1 244 ? 79.458 -44.414 56.493 1.00 20.62 243 LEU B CA 1
ATOM 4093 C C . LEU B 1 244 ? 80.945 -44.147 56.311 1.00 23.46 243 LEU B C 1
ATOM 4094 O O . LEU B 1 244 ? 81.691 -44.073 57.292 1.00 22.92 243 LEU B O 1
ATOM 4099 N N . VAL B 1 245 ? 81.370 -44.008 55.058 1.00 18.05 244 VAL B N 1
ATOM 4100 C CA . VAL B 1 245 ? 82.716 -43.560 54.715 1.00 18.67 244 VAL B CA 1
ATOM 4101 C C . VAL B 1 245 ? 82.583 -42.198 54.048 1.00 21.08 244 VAL B C 1
ATOM 4102 O O . VAL B 1 245 ? 81.952 -42.080 52.990 1.00 18.84 244 VAL B O 1
ATOM 4106 N N . LEU B 1 246 ? 83.166 -41.172 54.664 1.00 11.40 245 LEU B N 1
ATOM 4107 C CA . LEU B 1 246 ? 83.035 -39.801 54.192 1.00 22.18 245 LEU B CA 1
ATOM 4108 C C . LEU B 1 246 ? 84.400 -39.213 53.854 1.00 20.53 245 LEU B C 1
ATOM 4109 O O . LEU B 1 246 ? 85.420 -39.601 54.431 1.00 17.97 245 LEU B O 1
ATOM 4114 N N . ASP B 1 247 ? 84.411 -38.258 52.927 1.00 15.02 246 ASP B N 1
ATOM 4115 C CA . ASP B 1 247 ? 85.630 -37.526 52.621 1.00 19.27 246 ASP B CA 1
ATOM 4116 C C . ASP B 1 247 ? 85.686 -36.265 53.481 1.00 17.57 246 ASP B C 1
ATOM 4117 O O . ASP B 1 247 ? 84.836 -36.044 54.348 1.00 16.81 246 ASP B O 1
ATOM 4122 N N . SER B 1 248 ? 86.683 -35.411 53.239 1.00 20.68 247 SER B N 1
ATOM 4123 C CA . SER B 1 248 ? 86.846 -34.216 54.060 1.00 21.74 247 SER B CA 1
ATOM 4124 C C . SER B 1 248 ? 85.770 -33.168 53.798 1.00 22.48 247 SER B C 1
ATOM 4125 O O . SER B 1 248 ? 85.580 -32.280 54.635 1.00 29.91 247 SER B O 1
ATOM 4128 N N . ASN B 1 249 ? 85.073 -33.239 52.661 1.00 24.15 248 ASN B N 1
ATOM 4129 C CA . ASN B 1 249 ? 83.895 -32.406 52.441 1.00 21.41 248 ASN B CA 1
ATOM 4130 C C . ASN B 1 249 ? 82.652 -32.964 53.119 1.00 22.55 248 ASN B C 1
ATOM 4131 O O . ASN B 1 249 ? 81.570 -32.394 52.947 1.00 21.87 248 ASN B O 1
ATOM 4136 N N . SER B 1 250 ? 82.778 -34.071 53.855 1.00 20.05 249 SER B N 1
ATOM 4137 C CA . SER B 1 250 ? 81.655 -34.812 54.432 1.00 23.80 249 SER B CA 1
ATOM 4138 C C . SER B 1 250 ? 80.737 -35.401 53.366 1.00 24.02 249 SER B C 1
ATOM 4139 O O . SER B 1 250 ? 79.562 -35.668 53.635 1.00 19.72 249 SER B O 1
ATOM 4142 N N . LEU B 1 251 ? 81.249 -35.611 52.157 1.00 21.40 250 LEU B N 1
ATOM 4143 C CA . LEU B 1 251 ? 80.488 -36.287 51.118 1.00 16.89 250 LEU B CA 1
ATOM 4144 C C . LEU B 1 251 ? 80.625 -37.797 51.270 1.00 23.42 250 LEU B C 1
ATOM 4145 O O . LEU B 1 251 ? 81.633 -38.302 51.771 1.00 21.65 250 LEU B O 1
ATOM 4150 N N . VAL B 1 252 ? 79.595 -38.518 50.836 1.00 20.71 251 VAL B N 1
ATOM 4151 C CA . VAL B 1 252 ? 79.482 -39.953 51.087 1.00 20.72 251 VAL B CA 1
ATOM 4152 C C . VAL B 1 252 ? 80.249 -40.719 50.016 1.00 24.15 251 VAL B C 1
ATOM 4153 O O . VAL B 1 252 ? 79.890 -40.682 48.834 1.00 29.81 251 VAL B O 1
ATOM 4157 N N . ILE B 1 253 ? 81.296 -41.427 50.433 1.00 22.41 252 ILE B N 1
ATOM 4158 C CA . ILE B 1 253 ? 82.081 -42.259 49.523 1.00 25.77 252 ILE B CA 1
ATOM 4159 C C . ILE B 1 253 ? 81.593 -43.703 49.533 1.00 27.31 252 ILE B C 1
ATOM 4160 O O . ILE B 1 253 ? 81.604 -44.375 48.499 1.00 30.87 252 ILE B O 1
ATOM 4165 N N . GLY B 1 254 ? 81.175 -44.197 50.690 1.00 21.96 253 GLY B N 1
ATOM 4166 C CA . GLY B 1 254 ? 80.623 -45.537 50.797 1.00 22.25 253 GLY B CA 1
ATOM 4167 C C . GLY B 1 254 ? 79.642 -45.587 51.943 1.00 21.24 253 GLY B C 1
ATOM 4168 O O . GLY B 1 254 ? 79.721 -44.790 52.884 1.00 24.09 253 GLY B O 1
ATOM 4169 N N . GLN B 1 255 ? 78.701 -46.526 51.865 1.00 26.84 254 GLN B N 1
ATOM 4170 C CA . GLN B 1 255 ? 77.640 -46.579 52.858 1.00 28.03 254 GLN B CA 1
ATOM 4171 C C . GLN B 1 255 ? 77.102 -47.996 52.977 1.00 32.22 254 GLN B C 1
ATOM 4172 O O . GLN B 1 255 ? 77.191 -48.794 52.041 1.00 29.09 254 GLN B O 1
ATOM 4178 N N . PHE B 1 256 ? 76.552 -48.296 54.152 1.00 29.71 255 PHE B N 1
ATOM 4179 C CA . PHE B 1 256 ? 75.865 -49.552 54.407 1.00 27.34 255 PHE B CA 1
ATOM 4180 C C . PHE B 1 256 ? 74.791 -49.300 55.453 1.00 29.35 255 PHE B C 1
ATOM 4181 O O . PHE B 1 256 ? 75.039 -48.619 56.451 1.00 28.14 255 PHE B O 1
ATOM 4189 N N . PHE B 1 257 ? 73.601 -49.848 55.219 1.00 32.78 256 PHE B N 1
ATOM 4190 C CA . PHE B 1 257 ? 72.488 -49.714 56.153 1.00 31.30 256 PHE B CA 1
ATOM 4191 C C . PHE B 1 257 ? 71.784 -51.056 56.265 1.00 36.76 256 PHE B C 1
ATOM 4192 O O . PHE B 1 257 ? 71.298 -51.587 55.262 1.00 33.81 256 PHE B O 1
ATOM 4200 N N . GLU B 1 258 ? 71.726 -51.599 57.484 1.00 35.16 257 GLU B N 1
ATOM 4201 C CA . GLU B 1 258 ? 71.045 -52.871 57.696 1.00 37.46 257 GLU B CA 1
ATOM 4202 C C . GLU B 1 258 ? 69.545 -52.755 57.447 1.00 36.76 257 GLU B C 1
ATOM 4203 O O . GLU B 1 258 ? 68.925 -53.702 56.951 1.00 40.33 257 GLU B O 1
ATOM 4209 N N . ASN B 1 259 ? 68.950 -51.613 57.775 1.00 33.01 258 ASN B N 1
ATOM 4210 C CA . ASN B 1 259 ? 67.525 -51.393 57.567 1.00 37.69 258 ASN B CA 1
ATOM 4211 C C . ASN B 1 259 ? 67.269 -49.892 57.583 1.00 40.74 258 ASN B C 1
ATOM 4212 O O . ASN B 1 259 ? 68.175 -49.091 57.835 1.00 42.38 258 ASN B O 1
ATOM 4217 N N . GLU B 1 260 ? 66.016 -49.516 57.309 1.00 40.06 259 GLU B N 1
ATOM 4218 C CA . GLU B 1 260 ? 65.662 -48.101 57.248 1.00 29.07 259 GLU B CA 1
ATOM 4219 C C . GLU B 1 260 ? 65.871 -47.418 58.594 1.00 39.13 259 GLU B C 1
ATOM 4220 O O . GLU B 1 260 ? 66.309 -46.262 58.651 1.00 40.18 259 GLU B O 1
ATOM 4226 N N . GLU B 1 261 ? 65.571 -48.119 59.692 1.00 36.11 260 GLU B N 1
ATOM 4227 C CA . GLU B 1 261 ? 65.723 -47.514 61.012 1.00 39.41 260 GLU B CA 1
ATOM 4228 C C . GLU B 1 261 ? 67.189 -47.252 61.334 1.00 40.53 260 GLU B C 1
ATOM 4229 O O . GLU B 1 261 ? 67.525 -46.210 61.908 1.00 33.67 260 GLU B O 1
ATOM 4235 N N . SER B 1 262 ? 68.074 -48.187 60.977 1.00 36.48 261 SER B N 1
ATOM 4236 C CA . SER B 1 262 ? 69.502 -47.954 61.164 1.00 37.10 261 SER B CA 1
ATOM 4237 C C . SER B 1 262 ? 69.986 -46.803 60.291 1.00 30.67 261 SER B C 1
ATOM 4238 O O . SER B 1 262 ? 70.852 -46.022 60.702 1.00 28.00 261 SER B O 1
ATOM 4241 N N . LYS B 1 263 ? 69.434 -46.682 59.081 1.00 32.54 262 LYS B N 1
ATOM 4242 C CA . LYS B 1 263 ? 69.809 -45.583 58.199 1.00 32.14 262 LYS B CA 1
ATOM 4243 C C . LYS B 1 263 ? 69.403 -44.238 58.785 1.00 33.78 262 LYS B C 1
ATOM 4244 O O . LYS B 1 263 ? 70.184 -43.279 58.753 1.00 31.71 262 LYS B O 1
ATOM 4250 N N . GLN B 1 264 ? 68.189 -44.146 59.332 1.00 33.49 263 GLN B N 1
ATOM 4251 C CA . GLN B 1 264 ? 67.734 -42.880 59.898 1.00 35.46 263 GLN B CA 1
ATOM 4252 C C . GLN B 1 264 ? 68.583 -42.472 61.095 1.00 32.29 263 GLN B C 1
ATOM 4253 O O . GLN B 1 264 ? 68.930 -41.296 61.246 1.00 31.18 263 GLN B O 1
ATOM 4259 N N . ILE B 1 265 ? 68.936 -43.430 61.953 1.00 32.00 264 ILE B N 1
ATOM 4260 C CA . ILE B 1 265 ? 69.682 -43.093 63.162 1.00 28.90 264 ILE B CA 1
ATOM 4261 C C . ILE B 1 265 ? 71.077 -42.589 62.815 1.00 29.20 264 ILE B C 1
ATOM 4262 O O . ILE B 1 265 ? 71.539 -41.583 63.366 1.00 27.43 264 ILE B O 1
ATOM 4267 N N . LEU B 1 266 ? 71.770 -43.264 61.893 1.00 27.42 265 LEU B N 1
ATOM 4268 C CA . LEU B 1 266 ? 73.147 -42.874 61.600 1.00 24.70 265 LEU B CA 1
ATOM 4269 C C . LEU B 1 266 ? 73.207 -41.590 60.778 1.00 24.51 265 LEU B C 1
ATOM 4270 O O . LEU B 1 266 ? 74.014 -40.702 61.074 1.00 25.50 265 LEU B O 1
ATOM 4275 N N . THR B 1 267 ? 72.367 -41.466 59.746 1.00 23.67 266 THR B N 1
ATOM 4276 C CA . THR B 1 267 ? 72.437 -40.281 58.892 1.00 25.90 266 THR B CA 1
ATOM 4277 C C . THR B 1 267 ? 71.990 -39.023 59.628 1.00 30.26 266 THR B C 1
ATOM 4278 O O . THR B 1 267 ? 72.481 -37.928 59.333 1.00 26.90 266 THR B O 1
ATOM 4282 N N . LYS B 1 268 ? 71.070 -39.150 60.584 1.00 30.29 267 LYS B N 1
ATOM 4283 C CA . LYS B 1 268 ? 70.658 -37.980 61.350 1.00 30.80 267 LYS B CA 1
ATOM 4284 C C . LYS B 1 268 ? 71.668 -37.621 62.432 1.00 31.70 267 LYS B C 1
ATOM 4285 O O . LYS B 1 268 ? 71.812 -36.440 62.769 1.00 34.28 267 LYS B O 1
ATOM 4291 N N . SER B 1 269 ? 72.379 -38.609 62.974 1.00 29.46 268 SER B N 1
ATOM 4292 C CA . SER B 1 269 ? 73.304 -38.369 64.076 1.00 28.18 268 SER B CA 1
ATOM 4293 C C . SER B 1 269 ? 74.699 -37.975 63.612 1.00 27.34 268 SER B C 1
ATOM 4294 O O . SER B 1 269 ? 75.391 -37.236 64.323 1.00 30.42 268 SER B O 1
ATOM 4297 N N . THR B 1 270 ? 75.129 -38.458 62.446 1.00 22.86 269 THR B N 1
ATOM 4298 C CA . THR B 1 270 ? 76.474 -38.175 61.945 1.00 23.64 269 THR B CA 1
ATOM 4299 C C . THR B 1 270 ? 76.807 -36.687 61.862 1.00 24.27 269 THR B C 1
ATOM 4300 O O . THR B 1 270 ? 77.909 -36.308 62.291 1.00 25.48 269 THR B O 1
ATOM 4304 N N . PRO B 1 271 ? 75.941 -35.804 61.340 1.00 21.58 270 PRO B N 1
ATOM 4305 C CA . PRO B 1 271 ? 76.314 -34.378 61.273 1.00 28.13 270 PRO B CA 1
ATOM 4306 C C . PRO B 1 271 ? 76.743 -33.790 62.604 1.00 28.06 270 PRO B C 1
ATOM 4307 O O . PRO B 1 271 ? 77.622 -32.918 62.634 1.00 29.07 270 PRO B O 1
ATOM 4311 N N . TYR B 1 272 ? 76.159 -34.247 63.712 1.00 24.01 271 TYR B N 1
ATOM 4312 C CA . TYR B 1 272 ? 76.542 -33.729 65.019 1.00 25.70 271 TYR B CA 1
ATOM 4313 C C . TYR B 1 272 ? 77.846 -34.341 65.517 1.00 28.44 271 TYR B C 1
ATOM 4314 O O . TYR B 1 272 ? 78.612 -33.665 66.214 1.00 29.55 271 TYR B O 1
ATOM 4323 N N . PHE B 1 273 ? 78.116 -35.605 65.177 1.00 23.76 272 PHE B N 1
ATOM 4324 C CA . PHE B 1 273 ? 79.417 -36.188 65.490 1.00 27.13 272 PHE B CA 1
ATOM 4325 C C . PHE B 1 273 ? 80.525 -35.515 64.688 1.00 27.79 272 PHE B C 1
ATOM 4326 O O . PHE B 1 273 ? 81.630 -35.301 65.202 1.00 29.04 272 PHE B O 1
ATOM 4334 N N . LEU B 1 274 ? 80.246 -35.176 63.426 1.00 25.85 273 LEU B N 1
ATOM 4335 C CA . LEU B 1 274 ? 81.233 -34.479 62.606 1.00 28.68 273 LEU B CA 1
ATOM 4336 C C . LEU B 1 274 ? 81.545 -33.100 63.170 1.00 31.81 273 LEU B C 1
ATOM 4337 O O . LEU B 1 274 ? 82.710 -32.691 63.220 1.00 27.68 273 LEU B O 1
ATOM 4342 N N . THR B 1 275 ? 80.513 -32.363 63.591 1.00 27.98 274 THR B N 1
ATOM 4343 C CA . THR B 1 275 ? 80.739 -31.064 64.216 1.00 27.56 274 THR B CA 1
ATOM 4344 C C . THR B 1 275 ? 81.586 -31.204 65.475 1.00 35.48 274 THR B C 1
ATOM 4345 O O . THR B 1 275 ? 82.509 -30.413 65.704 1.00 35.99 274 THR B O 1
ATOM 4349 N N . LEU B 1 276 ? 81.295 -32.215 66.296 1.00 31.14 275 LEU B N 1
ATOM 4350 C CA . LEU B 1 276 ? 82.102 -32.460 67.486 1.00 31.53 275 LEU B CA 1
ATOM 4351 C C . LEU B 1 276 ? 83.540 -32.798 67.113 1.00 32.78 275 LEU B C 1
ATOM 4352 O O . LEU B 1 276 ? 84.486 -32.201 67.639 1.00 39.95 275 LEU B O 1
ATOM 4357 N N . ASN B 1 277 ? 83.721 -33.757 66.201 1.00 38.61 276 ASN B N 1
ATOM 4358 C CA . ASN B 1 277 ? 85.066 -34.180 65.818 1.00 40.17 276 ASN B CA 1
ATOM 4359 C C . ASN B 1 277 ? 85.872 -33.020 65.248 1.00 38.30 276 ASN B C 1
ATOM 4360 O O . ASN B 1 277 ? 87.059 -32.868 65.558 1.00 43.90 276 ASN B O 1
ATOM 4365 N N . ASP B 1 278 ? 85.244 -32.189 64.415 1.00 36.39 277 ASP B N 1
ATOM 4366 C CA . ASP B 1 278 ? 85.947 -31.044 63.849 1.00 41.08 277 ASP B CA 1
ATOM 4367 C C . ASP B 1 278 ? 86.270 -29.996 64.907 1.00 46.82 277 ASP B C 1
ATOM 4368 O O . ASP B 1 278 ? 87.318 -29.345 64.831 1.00 46.19 277 ASP B O 1
ATOM 4373 N N . SER B 1 279 ? 85.387 -29.807 65.883 1.00 43.55 278 SER B N 1
ATOM 4374 C CA . SER B 1 279 ? 85.582 -28.770 66.901 1.00 40.56 278 SER B CA 1
ATOM 4375 C C . SER B 1 279 ? 86.653 -29.094 67.906 1.00 51.04 278 SER B C 1
ATOM 4376 O O . SER B 1 279 ? 87.205 -28.202 68.521 1.00 61.81 278 SER B O 1
ATOM 4379 N N . LEU B 1 280 ? 86.951 -30.363 68.079 1.00 52.30 279 LEU B N 1
ATOM 4380 C CA . LEU B 1 280 ? 87.931 -30.782 69.041 1.00 57.03 279 LEU B CA 1
ATOM 4381 C C . LEU B 1 280 ? 89.316 -30.984 68.431 1.00 63.36 279 LEU B C 1
ATOM 4382 O O . LEU B 1 280 ? 89.481 -31.002 67.216 1.00 78.59 279 LEU B O 1
ATOM 4387 N N . SER B 1 289 ? 90.405 -40.955 66.640 1.00 48.25 288 SER B N 1
ATOM 4388 C CA . SER B 1 289 ? 89.419 -41.986 66.974 1.00 45.64 288 SER B CA 1
ATOM 4389 C C . SER B 1 289 ? 88.522 -41.674 68.170 1.00 35.04 288 SER B C 1
ATOM 4390 O O . SER B 1 289 ? 89.003 -41.263 69.213 1.00 33.54 288 SER B O 1
ATOM 4393 N N . MET B 1 290 ? 87.228 -41.872 68.004 1.00 21.41 289 MET B N 1
ATOM 4394 C CA . MET B 1 290 ? 86.303 -41.671 69.088 1.00 25.93 289 MET B CA 1
ATOM 4395 C C . MET B 1 290 ? 85.284 -42.764 69.220 1.00 25.07 289 MET B C 1
ATOM 4396 O O . MET B 1 290 ? 85.000 -43.460 68.269 1.00 26.90 289 MET B O 1
ATOM 4401 N N . ILE B 1 291 ? 84.721 -42.904 70.404 1.00 25.40 290 ILE B N 1
ATOM 4402 C CA . ILE B 1 291 ? 83.633 -43.834 70.615 1.00 23.86 290 ILE B CA 1
ATOM 4403 C C . ILE B 1 291 ? 82.553 -43.120 71.414 1.00 21.10 290 ILE B C 1
ATOM 4404 O O . ILE B 1 291 ? 82.827 -42.464 72.398 1.00 23.89 290 ILE B O 1
ATOM 4409 N N . ILE B 1 292 ? 81.336 -43.239 70.967 1.00 19.44 291 ILE B N 1
ATOM 4410 C CA . ILE B 1 292 ? 80.206 -42.597 71.626 1.00 24.28 291 ILE B CA 1
ATOM 4411 C C . ILE B 1 292 ? 79.126 -43.646 71.845 1.00 21.17 291 ILE B C 1
ATOM 4412 O O . ILE B 1 292 ? 78.662 -44.275 70.887 1.00 25.98 291 ILE B O 1
ATOM 4417 N N . GLU B 1 293 ? 78.736 -43.840 73.100 1.00 23.67 292 GLU B N 1
ATOM 4418 C CA . GLU B 1 293 ? 77.624 -44.706 73.461 1.00 27.07 292 GLU B CA 1
ATOM 4419 C C . GLU B 1 293 ? 76.466 -43.842 73.936 1.00 28.28 292 GLU B C 1
ATOM 4420 O O . GLU B 1 293 ? 76.627 -43.034 74.857 1.00 24.89 292 GLU B O 1
ATOM 4426 N N . ARG B 1 294 ? 75.307 -44.013 73.308 1.00 27.90 293 ARG B N 1
ATOM 4427 C CA . ARG B 1 294 ? 74.126 -43.237 73.657 1.00 28.95 293 ARG B CA 1
ATOM 4428 C C . ARG B 1 294 ? 72.890 -44.063 73.345 1.00 31.64 293 ARG B C 1
ATOM 4429 O O . ARG B 1 294 ? 72.763 -44.596 72.239 1.00 30.02 293 ARG B O 1
ATOM 4437 N N . GLY B 1 295 ? 71.988 -44.161 74.315 1.00 37.92 294 GLY B N 1
ATOM 4438 C CA . GLY B 1 295 ? 70.801 -44.975 74.118 1.00 29.29 294 GLY B CA 1
ATOM 4439 C C . GLY B 1 295 ? 71.176 -46.437 73.996 1.00 35.93 294 GLY B C 1
ATOM 4440 O O . GLY B 1 295 ? 71.862 -47.002 74.855 1.00 37.86 294 GLY B O 1
ATOM 4441 N N . ASN B 1 296 ? 70.735 -47.062 72.905 1.00 33.11 295 ASN B N 1
ATOM 4442 C CA . ASN B 1 296 ? 70.994 -48.471 72.650 1.00 45.30 295 ASN B CA 1
ATOM 4443 C C . ASN B 1 296 ? 72.064 -48.689 71.584 1.00 40.00 295 ASN B C 1
ATOM 4444 O O . ASN B 1 296 ? 72.196 -49.804 71.069 1.00 30.16 295 ASN B O 1
ATOM 4449 N N . LYS B 1 297 ? 72.841 -47.658 71.255 1.00 30.88 296 LYS B N 1
ATOM 4450 C CA . LYS B 1 297 ? 73.782 -47.727 70.146 1.00 36.41 296 LYS B CA 1
ATOM 4451 C C . LYS B 1 297 ? 75.184 -47.339 70.594 1.00 34.73 296 LYS B C 1
ATOM 4452 O O . LYS B 1 297 ? 75.368 -46.588 71.556 1.00 31.12 296 LYS B O 1
ATOM 4458 N N . ARG B 1 298 ? 76.173 -47.865 69.875 1.00 28.78 297 ARG B N 1
ATOM 4459 C CA . ARG B 1 298 ? 77.573 -47.500 70.041 1.00 27.51 297 ARG B CA 1
ATOM 4460 C C . ARG B 1 298 ? 78.109 -47.030 68.694 1.00 33.33 297 ARG B C 1
ATOM 4461 O O . ARG B 1 298 ? 77.852 -47.665 67.665 1.00 30.81 297 ARG B O 1
ATOM 4469 N N . PHE B 1 299 ? 78.834 -45.912 68.697 1.00 26.68 298 PHE B N 1
ATOM 4470 C CA . PHE B 1 299 ? 79.347 -45.294 67.479 1.00 26.47 298 PHE B CA 1
ATOM 4471 C C . PHE B 1 299 ? 80.867 -45.234 67.528 1.00 28.38 298 PHE B C 1
ATOM 4472 O O . PHE B 1 299 ? 81.438 -44.711 68.490 1.00 24.40 298 PHE B O 1
ATOM 4480 N N . PHE B 1 300 ? 81.512 -45.751 66.484 1.00 28.01 299 PHE B N 1
ATOM 4481 C CA . PHE B 1 300 ? 82.964 -45.722 66.337 1.00 21.57 299 PHE B CA 1
ATOM 4482 C C . PHE B 1 300 ? 83.310 -44.818 65.163 1.00 21.55 299 PHE B C 1
ATOM 4483 O O . PHE B 1 300 ? 82.837 -45.047 64.046 1.00 25.12 299 PHE B O 1
ATOM 4491 N N . THR B 1 301 ? 84.132 -43.802 65.407 1.00 18.70 300 THR B N 1
ATOM 4492 C CA . THR B 1 301 ? 84.574 -42.896 64.356 1.00 20.79 300 THR B CA 1
ATOM 4493 C C . THR B 1 301 ? 86.082 -42.997 64.199 1.00 23.66 300 THR B C 1
ATOM 4494 O O . THR B 1 301 ? 86.810 -43.139 65.186 1.00 25.24 300 THR B O 1
ATOM 4498 N N . ASP B 1 302 ? 86.545 -42.922 62.952 1.00 21.41 301 ASP B N 1
ATOM 4499 C CA . ASP B 1 302 ? 87.963 -43.026 62.648 1.00 24.96 301 ASP B CA 1
ATOM 4500 C C . ASP B 1 302 ? 88.291 -42.176 61.430 1.00 32.13 301 ASP B C 1
ATOM 4501 O O . ASP B 1 302 ? 87.437 -41.931 60.572 1.00 27.21 301 ASP B O 1
ATOM 4506 N N . GLN B 1 303 ? 89.542 -41.731 61.365 1.00 33.15 302 GLN B N 1
ATOM 4507 C CA . GLN B 1 303 ? 90.072 -41.006 60.222 1.00 30.05 302 GLN B CA 1
ATOM 4508 C C . GLN B 1 303 ? 91.217 -41.801 59.613 1.00 28.38 302 GLN B C 1
ATOM 4509 O O . GLN B 1 303 ? 92.050 -42.358 60.334 1.00 32.34 302 GLN B O 1
ATOM 4515 N N . PHE B 1 304 ? 91.249 -41.857 58.285 1.00 27.18 303 PHE B N 1
ATOM 4516 C CA . PHE B 1 304 ? 92.326 -42.531 57.578 1.00 22.19 303 PHE B CA 1
ATOM 4517 C C . PHE B 1 304 ? 92.588 -41.793 56.276 1.00 30.75 303 PHE B C 1
ATOM 4518 O O . PHE B 1 304 ? 91.711 -41.110 55.738 1.00 24.09 303 PHE B O 1
ATOM 4526 N N . ARG B 1 305 ? 93.807 -41.944 55.770 1.00 25.54 304 ARG B N 1
ATOM 4527 C CA . ARG B 1 305 ? 94.240 -41.268 54.559 1.00 30.25 304 ARG B CA 1
ATOM 4528 C C . ARG B 1 305 ? 94.380 -42.257 53.411 1.00 27.20 304 ARG B C 1
ATOM 4529 O O . ARG B 1 305 ? 94.601 -43.454 53.617 1.00 27.77 304 ARG B O 1
ATOM 4537 N N . ILE B 1 306 ? 94.228 -41.741 52.194 1.00 27.46 305 ILE B N 1
ATOM 4538 C CA . ILE B 1 306 ? 94.532 -42.483 50.981 1.00 27.35 305 ILE B CA 1
ATOM 4539 C C . ILE B 1 306 ? 95.588 -41.700 50.211 1.00 32.31 305 ILE B C 1
ATOM 4540 O O . ILE B 1 306 ? 95.815 -40.511 50.451 1.00 34.21 305 ILE B O 1
ATOM 4545 N N . LYS B 1 307 ? 96.239 -42.389 49.272 1.00 31.49 306 LYS B N 1
ATOM 4546 C CA . LYS B 1 307 ? 97.447 -41.843 48.657 1.00 37.94 306 LYS B CA 1
ATOM 4547 C C . LYS B 1 307 ? 97.156 -40.598 47.826 1.00 29.00 306 LYS B C 1
ATOM 4548 O O . LYS B 1 307 ? 97.893 -39.609 47.909 1.00 31.04 306 LYS B O 1
ATOM 4554 N N . ARG B 1 308 ? 96.092 -40.617 47.027 1.00 25.11 307 ARG B N 1
ATOM 4555 C CA . ARG B 1 308 ? 95.874 -39.563 46.045 1.00 27.29 307 ARG B CA 1
ATOM 4556 C C . ARG B 1 308 ? 95.127 -38.348 46.588 1.00 35.93 307 ARG B C 1
ATOM 4557 O O . ARG B 1 308 ? 95.092 -37.317 45.909 1.00 35.64 307 ARG B O 1
ATOM 4565 N N . ALA B 1 309 ? 94.539 -38.429 47.778 1.00 29.62 308 ALA B N 1
ATOM 4566 C CA . ALA B 1 309 ? 93.712 -37.350 48.300 1.00 29.70 308 ALA B CA 1
ATOM 4567 C C . ALA B 1 309 ? 94.472 -36.522 49.329 1.00 35.79 308 ALA B C 1
ATOM 4568 O O . ALA B 1 309 ? 95.321 -37.030 50.065 1.00 31.51 308 ALA B O 1
ATOM 4570 N N . SER B 1 310 ? 94.135 -35.231 49.385 1.00 31.09 309 SER B N 1
ATOM 4571 C CA . SER B 1 310 ? 94.862 -34.305 50.249 1.00 45.22 309 SER B CA 1
ATOM 4572 C C . SER B 1 310 ? 94.516 -34.523 51.717 1.00 35.66 309 SER B C 1
ATOM 4573 O O . SER B 1 310 ? 95.407 -34.662 52.564 1.00 38.60 309 SER B O 1
ATOM 4576 N N . GLU B 1 311 ? 93.233 -34.553 52.037 1.00 34.23 310 GLU B N 1
ATOM 4577 C CA . GLU B 1 311 ? 92.761 -34.594 53.409 1.00 31.81 310 GLU B CA 1
ATOM 4578 C C . GLU B 1 311 ? 92.232 -35.978 53.770 1.00 31.67 310 GLU B C 1
ATOM 4579 O O . GLU B 1 311 ? 91.861 -36.763 52.891 1.00 28.13 310 GLU B O 1
ATOM 4585 N N . PRO B 1 312 ? 92.195 -36.315 55.058 1.00 30.69 311 PRO B N 1
ATOM 4586 C CA . PRO B 1 312 ? 91.785 -37.667 55.454 1.00 27.17 311 PRO B CA 1
ATOM 4587 C C . PRO B 1 312 ? 90.312 -37.925 55.176 1.00 24.48 311 PRO B C 1
ATOM 4588 O O . PRO B 1 312 ? 89.497 -37.010 55.035 1.00 21.56 311 PRO B O 1
ATOM 4592 N N . LEU B 1 313 ? 89.980 -39.208 55.103 1.00 23.12 312 LEU B N 1
ATOM 4593 C CA . LEU B 1 313 ? 88.595 -39.639 55.032 1.00 20.66 312 LEU B CA 1
ATOM 4594 C C . LEU B 1 313 ? 88.086 -39.963 56.435 1.00 20.46 312 LEU B C 1
ATOM 4595 O O . LEU B 1 313 ? 88.850 -40.055 57.397 1.00 23.22 312 LEU B O 1
ATOM 4600 N N . PHE B 1 314 ? 86.771 -40.126 56.547 1.00 18.97 313 PHE B N 1
ATOM 4601 C CA . PHE B 1 314 ? 86.113 -40.297 57.835 1.00 18.86 313 PHE B CA 1
ATOM 4602 C C . PHE B 1 314 ? 85.254 -41.550 57.797 1.00 18.88 313 PHE B C 1
ATOM 4603 O O . PHE B 1 314 ? 84.411 -41.704 56.907 1.00 19.54 313 PHE B O 1
ATOM 4611 N N . LEU B 1 315 ? 85.475 -42.443 58.756 1.00 18.71 314 LEU B N 1
ATOM 4612 C CA . LEU B 1 315 ? 84.707 -43.672 58.896 1.00 22.26 314 LEU B CA 1
ATOM 4613 C C . LEU B 1 315 ? 83.914 -43.620 60.192 1.00 20.12 314 LEU B C 1
ATOM 4614 O O . LEU B 1 315 ? 84.464 -43.270 61.241 1.00 20.09 314 LEU B O 1
ATOM 4619 N N . ILE B 1 316 ? 82.628 -43.963 60.124 1.00 19.31 315 ILE B N 1
ATOM 4620 C CA . ILE B 1 316 ? 81.791 -44.079 61.313 1.00 18.87 315 ILE B CA 1
ATOM 4621 C C . ILE B 1 316 ? 80.990 -45.371 61.224 1.00 23.80 315 ILE B C 1
ATOM 4622 O O . ILE B 1 316 ? 80.404 -45.677 60.178 1.00 24.47 315 ILE B O 1
ATOM 4627 N N . ILE B 1 317 ? 80.981 -46.131 62.317 1.00 21.99 316 ILE B N 1
ATOM 4628 C CA . ILE B 1 317 ? 80.314 -47.426 62.391 1.00 27.37 316 ILE B CA 1
ATOM 4629 C C . ILE B 1 317 ? 79.348 -47.399 63.566 1.00 23.03 316 ILE B C 1
ATOM 4630 O O . ILE B 1 317 ? 79.718 -46.982 64.670 1.00 23.49 316 ILE B O 1
ATOM 4635 N N . MET B 1 318 ? 78.117 -47.846 63.332 1.00 22.38 317 MET B N 1
ATOM 4636 C CA . MET B 1 318 ? 77.102 -47.941 64.373 1.00 28.43 317 MET B CA 1
ATOM 4637 C C . MET B 1 318 ? 76.814 -49.410 64.657 1.00 30.48 317 MET B C 1
ATOM 4638 O O . MET B 1 318 ? 76.490 -50.171 63.739 1.00 27.15 317 MET B O 1
ATOM 4643 N N . THR B 1 319 ? 76.904 -49.757 65.926 1.00 29.37 318 THR B N 1
ATOM 4644 C CA . THR B 1 319 ? 76.671 -51.099 66.360 1.00 35.44 318 THR B CA 1
ATOM 4645 C C . THR B 1 319 ? 75.734 -51.090 67.513 1.00 39.92 318 THR B C 1
ATOM 4646 O O . THR B 1 319 ? 75.535 -50.071 68.156 1.00 34.72 318 THR B O 1
ATOM 4650 N N . PRO B 1 320 ? 75.131 -52.242 67.774 1.00 44.24 319 PRO B N 1
ATOM 4651 C CA . PRO B 1 320 ? 74.331 -52.325 68.980 1.00 50.54 319 PRO B CA 1
ATOM 4652 C C . PRO B 1 320 ? 75.246 -52.264 70.197 1.00 51.30 319 PRO B C 1
ATOM 4653 O O . PRO B 1 320 ? 76.412 -52.585 70.095 1.00 46.41 319 PRO B O 1
ATOM 4657 N N . LYS B 1 321 ? 74.722 -51.817 71.324 1.00 59.31 320 LYS B N 1
ATOM 4658 C CA . LYS B 1 321 ? 75.489 -51.730 72.560 1.00 61.31 320 LYS B CA 1
ATOM 4659 C C . LYS B 1 321 ? 75.542 -53.052 73.296 1.00 73.40 320 LYS B C 1
ATOM 4660 O O . LYS B 1 321 ? 76.405 -53.882 73.044 1.00 77.45 320 LYS B O 1
ATOM 4666 N N . LEU B 1 327 ? 86.099 -54.713 67.601 1.00 54.32 326 LEU B N 1
ATOM 4667 C CA . LEU B 1 327 ? 87.529 -55.109 67.531 1.00 60.15 326 LEU B CA 1
ATOM 4668 C C . LEU B 1 327 ? 88.328 -54.074 66.721 1.00 54.25 326 LEU B C 1
ATOM 4669 O O . LEU B 1 327 ? 87.938 -53.769 65.581 1.00 48.38 326 LEU B O 1
ATOM 4674 N N . ARG B 1 328 ? 89.402 -53.562 67.310 1.00 54.75 327 ARG B N 1
ATOM 4675 C CA . ARG B 1 328 ? 90.245 -52.546 66.643 1.00 55.06 327 ARG B CA 1
ATOM 4676 C C . ARG B 1 328 ? 90.924 -53.195 65.440 1.00 59.36 327 ARG B C 1
ATOM 4677 O O . ARG B 1 328 ? 91.169 -52.495 64.449 1.00 44.76 327 ARG B O 1
ATOM 4685 N N . GLU B 1 329 ? 91.206 -54.492 65.549 1.00 68.10 328 GLU B N 1
ATOM 4686 C CA . GLU B 1 329 ? 91.880 -55.227 64.454 1.00 71.28 328 GLU B CA 1
ATOM 4687 C C . GLU B 1 329 ? 90.940 -55.299 63.247 1.00 65.43 328 GLU B C 1
ATOM 4688 O O . GLU B 1 329 ? 91.410 -55.100 62.128 1.00 57.26 328 GLU B O 1
ATOM 4694 N N . LYS B 1 330 ? 89.679 -55.624 63.494 1.00 32.98 329 LYS B N 1
ATOM 4695 C CA . LYS B 1 330 ? 88.694 -55.669 62.392 1.00 42.23 329 LYS B CA 1
ATOM 4696 C C . LYS B 1 330 ? 88.622 -54.275 61.734 1.00 42.38 329 LYS B C 1
ATOM 4697 O O . LYS B 1 330 ? 88.557 -54.229 60.507 1.00 45.41 329 LYS B O 1
ATOM 4703 N N . ILE B 1 331 ? 88.684 -53.198 62.524 1.00 37.55 330 ILE B N 1
ATOM 4704 C CA . ILE B 1 331 ? 88.592 -51.857 61.954 1.00 41.71 330 ILE B CA 1
ATOM 4705 C C . ILE B 1 331 ? 89.879 -51.505 61.217 1.00 35.06 330 ILE B C 1
ATOM 4706 O O . ILE B 1 331 ? 89.848 -51.006 60.085 1.00 29.92 330 ILE B O 1
ATOM 4711 N N . ASP B 1 332 ? 91.030 -51.773 61.842 1.00 34.41 331 ASP B N 1
ATOM 4712 C CA . ASP B 1 332 ? 92.308 -51.488 61.196 1.00 38.16 331 ASP B CA 1
ATOM 4713 C C . ASP B 1 332 ? 92.472 -52.289 59.910 1.00 38.72 331 ASP B C 1
ATOM 4714 O O . ASP B 1 332 ? 93.006 -51.779 58.917 1.00 36.29 331 ASP B O 1
ATOM 4719 N N . SER B 1 333 ? 92.017 -53.544 59.905 1.00 33.95 332 SER B N 1
ATOM 4720 C CA . SER B 1 333 ? 92.090 -54.346 58.688 1.00 37.69 332 SER B CA 1
ATOM 4721 C C . SER B 1 333 ? 91.079 -53.868 57.654 1.00 26.52 332 SER B C 1
ATOM 4722 O O . SER B 1 333 ? 91.347 -53.912 56.448 1.00 31.93 332 SER B O 1
ATOM 4725 N N . PHE B 1 334 ? 89.907 -53.417 58.109 1.00 30.91 333 PHE B N 1
ATOM 4726 C CA . PHE B 1 334 ? 88.932 -52.815 57.206 1.00 28.64 333 PHE B CA 1
ATOM 4727 C C . PHE B 1 334 ? 89.505 -51.567 56.543 1.00 26.75 333 PHE B C 1
ATOM 4728 O O . PHE B 1 334 ? 89.388 -51.384 55.326 1.00 25.84 333 PHE B O 1
ATOM 4736 N N . ILE B 1 335 ? 90.136 -50.698 57.337 1.00 26.56 334 ILE B N 1
ATOM 4737 C CA . ILE B 1 335 ? 90.708 -49.464 56.803 1.00 27.60 334 ILE B CA 1
ATOM 4738 C C . ILE B 1 335 ? 91.813 -49.772 55.801 1.00 28.50 334 ILE B C 1
ATOM 4739 O O . ILE B 1 335 ? 91.903 -49.140 54.740 1.00 26.87 334 ILE B O 1
ATOM 4744 N N . THR B 1 336 ? 92.666 -50.752 56.117 1.00 27.64 335 THR B N 1
ATOM 4745 C CA . THR B 1 336 ? 93.735 -51.135 55.198 1.00 27.16 335 THR B CA 1
ATOM 4746 C C . THR B 1 336 ? 93.178 -51.556 53.844 1.00 27.29 335 THR B C 1
ATOM 4747 O O . THR B 1 336 ? 93.717 -51.179 52.797 1.00 28.11 335 THR B O 1
ATOM 4751 N N . LEU B 1 337 ? 92.091 -52.331 53.844 1.00 27.21 336 LEU B N 1
ATOM 4752 C CA . LEU B 1 337 ? 91.472 -52.729 52.583 1.00 24.34 336 LEU B CA 1
ATOM 4753 C C . LEU B 1 337 ? 90.888 -51.529 51.848 1.00 28.70 336 LEU B C 1
ATOM 4754 O O . LEU B 1 337 ? 90.982 -51.445 50.619 1.00 28.05 336 LEU B O 1
ATOM 4759 N N . LEU B 1 338 ? 90.278 -50.592 52.581 1.00 28.51 337 LEU B N 1
ATOM 4760 C CA . LEU B 1 338 ? 89.720 -49.405 51.939 1.00 28.05 337 LEU B CA 1
ATOM 4761 C C . LEU B 1 338 ? 90.811 -48.562 51.292 1.00 30.51 337 LEU B C 1
ATOM 4762 O O . LEU B 1 338 ? 90.617 -48.012 50.201 1.00 32.17 337 LEU B O 1
ATOM 4767 N N . GLN B 1 339 ? 91.972 -48.460 51.944 1.00 28.96 338 GLN B N 1
ATOM 4768 C CA . GLN B 1 339 ? 93.068 -47.657 51.412 1.00 28.74 338 GLN B CA 1
ATOM 4769 C C . GLN B 1 339 ? 93.601 -48.198 50.093 1.00 32.29 338 GLN B C 1
ATOM 4770 O O . GLN B 1 339 ? 94.235 -47.450 49.341 1.00 34.49 338 GLN B O 1
ATOM 4776 N N . GLY B 1 340 ? 93.361 -49.470 49.792 1.00 37.27 339 GLY B N 1
ATOM 4777 C CA . GLY B 1 340 ? 93.827 -50.042 48.545 1.00 24.56 339 GLY B CA 1
ATOM 4778 C C . GLY B 1 340 ? 92.766 -50.063 47.464 1.00 35.35 339 GLY B C 1
ATOM 4779 O O . GLY B 1 340 ? 93.064 -50.352 46.302 1.00 38.35 339 GLY B O 1
ATOM 4780 N N . ILE B 1 341 ? 91.527 -49.749 47.830 1.00 36.41 340 ILE B N 1
ATOM 4781 C CA . ILE B 1 341 ? 90.384 -49.832 46.927 1.00 36.01 340 ILE B CA 1
ATOM 4782 C C . ILE B 1 341 ? 89.876 -48.448 46.535 1.00 36.26 340 ILE B C 1
ATOM 4783 O O . ILE B 1 341 ? 89.674 -48.165 45.354 1.00 44.34 340 ILE B O 1
ATOM 4788 N N . ILE B 1 342 ? 89.653 -47.578 47.517 1.00 41.59 341 ILE B N 1
ATOM 4789 C CA . ILE B 1 342 ? 89.083 -46.258 47.261 1.00 36.89 341 ILE B CA 1
ATOM 4790 C C . ILE B 1 342 ? 89.984 -45.448 46.339 1.00 40.67 341 ILE B C 1
ATOM 4791 O O . ILE B 1 342 ? 91.201 -45.392 46.525 1.00 42.26 341 ILE B O 1
ATOM 4797 N N . SER C 1 42 ? 94.462 -16.168 33.318 1.00 67.88 41 SER C N 1
ATOM 4798 C CA . SER C 1 42 ? 93.934 -16.089 34.673 1.00 62.71 41 SER C CA 1
ATOM 4799 C C . SER C 1 42 ? 95.056 -15.856 35.681 1.00 71.36 41 SER C C 1
ATOM 4800 O O . SER C 1 42 ? 96.140 -16.424 35.557 1.00 68.71 41 SER C O 1
ATOM 4803 N N . GLU C 1 43 ? 94.788 -15.016 36.676 1.00 34.91 42 GLU C N 1
ATOM 4804 C CA . GLU C 1 43 ? 95.764 -14.667 37.696 1.00 32.39 42 GLU C CA 1
ATOM 4805 C C . GLU C 1 43 ? 95.507 -15.461 38.971 1.00 29.84 42 GLU C C 1
ATOM 4806 O O . GLU C 1 43 ? 94.367 -15.810 39.289 1.00 34.71 42 GLU C O 1
ATOM 4812 N N . LYS C 1 44 ? 96.582 -15.736 39.705 1.00 26.74 43 LYS C N 1
ATOM 4813 C CA . LYS C 1 44 ? 96.513 -16.492 40.948 1.00 26.96 43 LYS C CA 1
ATOM 4814 C C . LYS C 1 44 ? 97.032 -15.639 42.096 1.00 23.79 43 LYS C C 1
ATOM 4815 O O . LYS C 1 44 ? 98.155 -15.127 42.039 1.00 24.17 43 LYS C O 1
ATOM 4821 N N . ILE C 1 45 ? 96.213 -15.493 43.135 1.00 16.16 44 ILE C N 1
ATOM 4822 C CA . ILE C 1 45 ? 96.571 -14.751 44.337 1.00 20.20 44 ILE C CA 1
ATOM 4823 C C . ILE C 1 45 ? 96.582 -15.724 45.507 1.00 23.10 44 ILE C C 1
ATOM 4824 O O . ILE C 1 45 ? 95.608 -16.455 45.722 1.00 18.06 44 ILE C O 1
ATOM 4829 N N . LEU C 1 46 ? 97.676 -15.728 46.262 1.00 18.98 45 LEU C N 1
ATOM 4830 C CA . LEU C 1 46 ? 97.895 -16.702 47.324 1.00 18.00 45 LEU C CA 1
ATOM 4831 C C . LEU C 1 46 ? 97.931 -15.989 48.668 1.00 19.28 45 LEU C C 1
ATOM 4832 O O . LEU C 1 46 ? 98.790 -15.128 48.892 1.00 23.02 45 LEU C O 1
ATOM 4837 N N . PHE C 1 47 ? 96.997 -16.341 49.552 1.00 12.94 46 PHE C N 1
ATOM 4838 C CA . PHE C 1 47 ? 97.016 -15.897 50.942 1.00 15.76 46 PHE C CA 1
ATOM 4839 C C . PHE C 1 47 ? 97.727 -16.953 51.781 1.00 19.62 46 PHE C C 1
ATOM 4840 O O . PHE C 1 47 ? 97.321 -18.121 51.786 1.00 18.78 46 PHE C O 1
ATOM 4848 N N . THR C 1 48 ? 98.770 -16.554 52.505 1.00 13.55 47 THR C N 1
ATOM 4849 C CA . THR C 1 48 ? 99.438 -17.493 53.395 1.00 15.86 47 THR C CA 1
ATOM 4850 C C . THR C 1 48 ? 99.991 -16.746 54.605 1.00 14.56 47 THR C C 1
ATOM 4851 O O . THR C 1 48 ? 99.848 -15.526 54.734 1.00 16.42 47 THR C O 1
ATOM 4855 N N . GLY C 1 49 ? 100.619 -17.499 55.498 1.00 15.81 48 GLY C N 1
ATOM 4856 C CA . GLY C 1 49 ? 100.971 -17.036 56.825 1.00 14.25 48 GLY C CA 1
ATOM 4857 C C . GLY C 1 49 ? 100.561 -18.043 57.883 1.00 18.15 48 GLY C C 1
ATOM 4858 O O . GLY C 1 49 ? 99.871 -19.027 57.619 1.00 17.11 48 GLY C O 1
ATOM 4859 N N . LEU C 1 50 ? 101.017 -17.777 59.105 1.00 11.53 49 LEU C N 1
ATOM 4860 C CA . LEU C 1 50 ? 100.727 -18.676 60.215 1.00 14.43 49 LEU C CA 1
ATOM 4861 C C . LEU C 1 50 ? 99.226 -18.745 60.481 1.00 15.52 49 LEU C C 1
ATOM 4862 O O . LEU C 1 50 ? 98.458 -17.850 60.120 1.00 15.94 49 LEU C O 1
ATOM 4867 N N . ASP C 1 51 ? 98.810 -19.833 61.126 1.00 15.41 50 ASP C N 1
ATOM 4868 C CA . ASP C 1 51 ? 97.465 -19.891 61.681 1.00 18.46 50 ASP C CA 1
ATOM 4869 C C . ASP C 1 51 ? 97.266 -18.753 62.677 1.00 16.21 50 ASP C C 1
ATOM 4870 O O . ASP C 1 51 ? 98.209 -18.311 63.338 1.00 14.16 50 ASP C O 1
ATOM 4875 N N . ASN C 1 52 ? 96.023 -18.278 62.779 1.00 13.32 51 ASN C N 1
ATOM 4876 C CA . ASN C 1 52 ? 95.597 -17.196 63.666 1.00 15.79 51 ASN C CA 1
ATOM 4877 C C . ASN C 1 52 ? 96.089 -15.828 63.199 1.00 13.97 51 ASN C C 1
ATOM 4878 O O . ASN C 1 52 ? 95.855 -14.834 63.895 1.00 11.19 51 ASN C O 1
ATOM 4883 N N . SER C 1 53 ? 96.754 -15.733 62.044 1.00 12.66 52 SER C N 1
ATOM 4884 C CA . SER C 1 53 ? 97.245 -14.436 61.594 1.00 12.57 52 SER C CA 1
ATOM 4885 C C . SER C 1 53 ? 96.121 -13.547 61.073 1.00 12.13 52 SER C C 1
ATOM 4886 O O . SER C 1 53 ? 96.231 -12.319 61.152 1.00 11.49 52 SER C O 1
ATOM 4889 N N . GLY C 1 54 ? 95.044 -14.133 60.545 1.00 12.12 53 GLY C N 1
ATOM 4890 C CA . GLY C 1 54 ? 93.866 -13.369 60.172 1.00 9.39 53 GLY C CA 1
ATOM 4891 C C . GLY C 1 54 ? 93.503 -13.395 58.699 1.00 11.94 53 GLY C C 1
ATOM 4892 O O . GLY C 1 54 ? 92.727 -12.551 58.243 1.00 14.39 53 GLY C O 1
ATOM 4893 N N . LYS C 1 55 ? 94.027 -14.375 57.956 1.00 13.28 54 LYS C N 1
ATOM 4894 C CA . LYS C 1 55 ? 93.879 -14.388 56.500 1.00 14.80 54 LYS C CA 1
ATOM 4895 C C . LYS C 1 55 ? 92.421 -14.528 56.078 1.00 16.98 54 LYS C C 1
ATOM 4896 O O . LYS C 1 55 ? 91.943 -13.801 55.197 1.00 14.78 54 LYS C O 1
ATOM 4902 N N . THR C 1 56 ? 91.702 -15.482 56.674 1.00 18.56 55 THR C N 1
ATOM 4903 C CA . THR C 1 56 ? 90.315 -15.696 56.277 1.00 19.51 55 THR C CA 1
ATOM 4904 C C . THR C 1 56 ? 89.428 -14.524 56.682 1.00 21.21 55 THR C C 1
ATOM 4905 O O . THR C 1 56 ? 88.493 -14.179 55.950 1.00 18.53 55 THR C O 1
ATOM 4909 N N . SER C 1 57 ? 89.711 -13.891 57.826 1.00 14.84 56 SER C N 1
ATOM 4910 C CA . SER C 1 57 ? 88.950 -12.708 58.217 1.00 18.26 56 SER C CA 1
ATOM 4911 C C . SER C 1 57 ? 89.120 -11.588 57.197 1.00 20.99 56 SER C C 1
ATOM 4912 O O . SER C 1 57 ? 88.160 -10.879 56.876 1.00 17.35 56 SER C O 1
ATOM 4915 N N . ILE C 1 58 ? 90.341 -11.411 56.686 1.00 16.53 57 ILE C N 1
ATOM 4916 C CA . ILE C 1 58 ? 90.575 -10.438 55.621 1.00 19.46 57 ILE C CA 1
ATOM 4917 C C . ILE C 1 58 ? 89.732 -10.778 54.400 1.00 18.80 57 ILE C C 1
ATOM 4918 O O . ILE C 1 58 ? 89.094 -9.905 53.800 1.00 15.98 57 ILE C O 1
ATOM 4923 N N . ILE C 1 59 ? 89.701 -12.058 54.027 1.00 18.97 58 ILE C N 1
ATOM 4924 C CA . ILE C 1 59 ? 88.917 -12.483 52.872 1.00 19.61 58 ILE C CA 1
ATOM 4925 C C . ILE C 1 59 ? 87.430 -12.253 53.117 1.00 28.75 58 ILE C C 1
ATOM 4926 O O . ILE C 1 59 ? 86.694 -11.839 52.212 1.00 24.34 58 ILE C O 1
ATOM 4931 N N . LYS C 1 60 ? 86.965 -12.503 54.345 1.00 20.00 59 LYS C N 1
ATOM 4932 C CA . LYS C 1 60 ? 85.556 -12.286 54.658 1.00 25.89 59 LYS C CA 1
ATOM 4933 C C . LYS C 1 60 ? 85.175 -10.816 54.519 1.00 27.54 59 LYS C C 1
ATOM 4934 O O . LYS C 1 60 ? 84.082 -10.495 54.039 1.00 27.39 59 LYS C O 1
ATOM 4940 N N . VAL C 1 61 ? 86.062 -9.908 54.933 1.00 19.52 60 VAL C N 1
ATOM 4941 C CA . VAL C 1 61 ? 85.808 -8.483 54.733 1.00 24.10 60 VAL C CA 1
ATOM 4942 C C . VAL C 1 61 ? 85.683 -8.165 53.247 1.00 24.83 60 VAL C C 1
ATOM 4943 O O . VAL C 1 61 ? 84.788 -7.420 52.829 1.00 27.41 60 VAL C O 1
ATOM 4947 N N . LEU C 1 62 ? 86.572 -8.730 52.426 1.00 21.28 61 LEU C N 1
ATOM 4948 C CA . LEU C 1 62 ? 86.521 -8.479 50.989 1.00 23.92 61 LEU C CA 1
ATOM 4949 C C . LEU C 1 62 ? 85.238 -9.017 50.364 1.00 29.77 61 LEU C C 1
ATOM 4950 O O . LEU C 1 62 ? 84.739 -8.448 49.387 1.00 29.33 61 LEU C O 1
ATOM 4955 N N . GLN C 1 63 ? 84.688 -10.099 50.911 1.00 26.77 62 GLN C N 1
ATOM 4956 C CA . GLN C 1 63 ? 83.457 -10.693 50.407 1.00 35.53 62 GLN C CA 1
ATOM 4957 C C . GLN C 1 63 ? 82.204 -10.054 50.993 1.00 31.91 62 GLN C C 1
ATOM 4958 O O . GLN C 1 63 ? 81.106 -10.581 50.788 1.00 38.09 62 GLN C O 1
ATOM 4964 N N . LYS C 1 64 ? 82.342 -8.938 51.712 1.00 30.61 63 LYS C N 1
ATOM 4965 C CA . LYS C 1 64 ? 81.219 -8.273 52.377 1.00 43.11 63 LYS C CA 1
ATOM 4966 C C . LYS C 1 64 ? 80.485 -9.219 53.325 1.00 43.86 63 LYS C C 1
ATOM 4967 O O . LYS C 1 64 ? 79.267 -9.126 53.495 1.00 35.93 63 LYS C O 1
ATOM 4973 N N . GLU C 1 65 ? 81.221 -10.141 53.947 1.00 39.82 64 GLU C N 1
ATOM 4974 C CA . GLU C 1 65 ? 80.634 -11.104 54.871 1.00 38.34 64 GLU C CA 1
ATOM 4975 C C . GLU C 1 65 ? 81.243 -10.954 56.259 1.00 46.62 64 GLU C C 1
ATOM 4976 O O . GLU C 1 65 ? 81.742 -11.926 56.835 1.00 41.22 64 GLU C O 1
ATOM 4982 N N . ILE C 1 66 ? 81.200 -9.735 56.802 1.00 42.54 65 ILE C N 1
ATOM 4983 C CA . ILE C 1 66 ? 81.805 -9.471 58.103 1.00 45.28 65 ILE C CA 1
ATOM 4984 C C . ILE C 1 66 ? 81.078 -10.226 59.208 1.00 52.60 65 ILE C C 1
ATOM 4985 O O . ILE C 1 66 ? 81.701 -10.661 60.186 1.00 45.43 65 ILE C O 1
ATOM 4990 N N . SER C 1 67 ? 79.764 -10.415 59.070 1.00 54.04 66 SER C N 1
ATOM 4991 C CA . SER C 1 67 ? 78.976 -11.086 60.097 1.00 55.44 66 SER C CA 1
ATOM 4992 C C . SER C 1 67 ? 79.414 -12.525 60.335 1.00 58.26 66 SER C C 1
ATOM 4993 O O . SER C 1 67 ? 79.032 -13.111 61.355 1.00 58.36 66 SER C O 1
ATOM 4996 N N . GLN C 1 68 ? 80.202 -13.104 59.433 1.00 47.75 67 GLN C N 1
ATOM 4997 C CA . GLN C 1 68 ? 80.659 -14.478 59.569 1.00 49.47 67 GLN C CA 1
ATOM 4998 C C . GLN C 1 68 ? 82.005 -14.591 60.271 1.00 43.39 67 GLN C C 1
ATOM 4999 O O . GLN C 1 68 ? 82.461 -15.711 60.522 1.00 42.37 67 GLN C O 1
ATOM 5005 N N . ILE C 1 69 ? 82.643 -13.464 60.598 1.00 43.52 68 ILE C N 1
ATOM 5006 C CA . ILE C 1 69 ? 83.958 -13.503 61.234 1.00 43.88 68 ILE C CA 1
ATOM 5007 C C . ILE C 1 69 ? 83.874 -14.165 62.604 1.00 36.90 68 ILE C C 1
ATOM 5008 O O . ILE C 1 69 ? 84.783 -14.898 63.013 1.00 31.86 68 ILE C O 1
ATOM 5013 N N . ALA C 1 70 ? 82.778 -13.932 63.329 1.00 45.27 69 ALA C N 1
ATOM 5014 C CA . ALA C 1 70 ? 82.609 -14.575 64.628 1.00 45.90 69 ALA C CA 1
ATOM 5015 C C . ALA C 1 70 ? 82.482 -16.088 64.498 1.00 45.50 69 ALA C C 1
ATOM 5016 O O . ALA C 1 70 ? 82.804 -16.819 65.442 1.00 48.05 69 ALA C O 1
ATOM 5018 N N . MET C 1 71 ? 82.025 -16.576 63.347 1.00 35.36 70 MET C N 1
ATOM 5019 C CA . MET C 1 71 ? 81.823 -18.002 63.130 1.00 52.43 70 MET C CA 1
ATOM 5020 C C . MET C 1 71 ? 83.022 -18.679 62.479 1.00 45.54 70 MET C C 1
ATOM 5021 O O . MET C 1 71 ? 82.916 -19.840 62.072 1.00 48.56 70 MET C O 1
ATOM 5026 N N . LEU C 1 72 ? 84.155 -17.990 62.377 1.00 34.69 71 LEU C N 1
ATOM 5027 C CA . LEU C 1 72 ? 85.296 -18.536 61.658 1.00 38.35 71 LEU C CA 1
ATOM 5028 C C . LEU C 1 72 ? 85.974 -19.645 62.453 1.00 32.34 71 LEU C C 1
ATOM 5029 O O . LEU C 1 72 ? 86.076 -19.588 63.682 1.00 31.56 71 LEU C O 1
ATOM 5034 N N . LYS C 1 73 ? 86.437 -20.658 61.737 1.00 30.98 72 LYS C N 1
ATOM 5035 C CA . LYS C 1 73 ? 87.206 -21.761 62.280 1.00 30.23 72 LYS C CA 1
ATOM 5036 C C . LYS C 1 73 ? 88.538 -21.842 61.548 1.00 30.82 72 LYS C C 1
ATOM 5037 O O . LYS C 1 73 ? 88.697 -21.252 60.473 1.00 22.91 72 LYS C O 1
ATOM 5043 N N . PRO C 1 74 ? 89.526 -22.539 62.107 1.00 35.06 73 PRO C N 1
ATOM 5044 C CA . PRO C 1 74 ? 90.787 -22.732 61.383 1.00 28.16 73 PRO C CA 1
ATOM 5045 C C . PRO C 1 74 ? 90.548 -23.321 60.000 1.00 28.74 73 PRO C C 1
ATOM 5046 O O . PRO C 1 74 ? 89.839 -24.318 59.842 1.00 26.05 73 PRO C O 1
ATOM 5050 N N . THR C 1 75 ? 91.136 -22.682 58.991 1.00 24.88 74 THR C N 1
ATOM 5051 C CA . THR C 1 75 ? 90.936 -23.106 57.611 1.00 22.93 74 THR C CA 1
ATOM 5052 C C . THR C 1 75 ? 91.682 -24.408 57.344 1.00 28.76 74 THR C C 1
ATOM 5053 O O . THR C 1 75 ? 92.842 -24.566 57.738 1.00 27.59 74 THR C O 1
ATOM 5057 N N . ARG C 1 76 ? 91.009 -25.345 56.682 1.00 28.45 75 ARG C N 1
ATOM 5058 C CA . ARG C 1 76 ? 91.566 -26.661 56.398 1.00 32.89 75 ARG C CA 1
ATOM 5059 C C . ARG C 1 76 ? 92.156 -26.667 54.994 1.00 30.15 75 ARG C C 1
ATOM 5060 O O . ARG C 1 76 ? 91.426 -26.499 54.010 1.00 25.56 75 ARG C O 1
ATOM 5068 N N . GLN C 1 77 ? 93.469 -26.854 54.910 1.00 23.83 76 GLN C N 1
ATOM 5069 C CA . GLN C 1 77 ? 94.195 -26.970 53.632 1.00 31.35 76 GLN C CA 1
ATOM 5070 C C . GLN C 1 77 ? 93.929 -25.690 52.830 1.00 28.23 76 GLN C C 1
ATOM 5071 O O . GLN C 1 77 ? 93.807 -24.606 53.422 1.00 28.11 76 GLN C O 1
ATOM 5077 N N . ALA C 1 78 ? 93.812 -25.780 51.507 1.00 21.27 77 ALA C N 1
ATOM 5078 C CA . ALA C 1 78 ? 93.646 -24.624 50.637 1.00 27.10 77 ALA C CA 1
ATOM 5079 C C . ALA C 1 78 ? 92.183 -24.489 50.236 1.00 29.68 77 ALA C C 1
ATOM 5080 O O . ALA C 1 78 ? 91.613 -25.409 49.640 1.00 31.52 77 ALA C O 1
ATOM 5082 N N . GLN C 1 79 ? 91.583 -23.347 50.559 1.00 24.58 78 GLN C N 1
ATOM 5083 C CA . GLN C 1 79 ? 90.244 -23.005 50.099 1.00 27.37 78 GLN C CA 1
ATOM 5084 C C . GLN C 1 79 ? 90.362 -22.016 48.948 1.00 28.32 78 GLN C C 1
ATOM 5085 O O . GLN C 1 79 ? 91.050 -20.997 49.069 1.00 30.70 78 GLN C O 1
ATOM 5091 N N . ARG C 1 80 ? 89.694 -22.318 47.837 1.00 23.22 79 ARG C N 1
ATOM 5092 C CA . ARG C 1 80 ? 89.892 -21.594 46.591 1.00 27.11 79 ARG C CA 1
ATOM 5093 C C . ARG C 1 80 ? 88.572 -21.054 46.062 1.00 28.73 79 ARG C C 1
ATOM 5094 O O . ARG C 1 80 ? 87.551 -21.749 46.085 1.00 28.87 79 ARG C O 1
ATOM 5102 N N . LYS C 1 81 ? 88.605 -19.815 45.577 1.00 25.13 80 LYS C N 1
ATOM 5103 C CA . LYS C 1 81 ? 87.459 -19.199 44.925 1.00 33.51 80 LYS C CA 1
ATOM 5104 C C . LYS C 1 81 ? 87.944 -18.418 43.712 1.00 32.98 80 LYS C C 1
ATOM 5105 O O . LYS C 1 81 ? 89.137 -18.142 43.560 1.00 25.29 80 LYS C O 1
ATOM 5111 N N . ILE C 1 82 ? 86.998 -18.057 42.848 1.00 28.40 81 ILE C N 1
ATOM 5112 C CA . ILE C 1 82 ? 87.276 -17.295 41.637 1.00 27.19 81 ILE C CA 1
ATOM 5113 C C . ILE C 1 82 ? 86.363 -16.079 41.615 1.00 29.98 81 ILE C C 1
ATOM 5114 O O . ILE C 1 82 ? 85.174 -16.180 41.940 1.00 34.79 81 ILE C O 1
ATOM 5119 N N . PHE C 1 83 ? 86.919 -14.928 41.242 1.00 22.78 82 PHE C N 1
ATOM 5120 C CA . PHE C 1 83 ? 86.143 -13.706 41.087 1.00 23.96 82 PHE C CA 1
ATOM 5121 C C . PHE C 1 83 ? 86.679 -12.932 39.891 1.00 30.19 82 PHE C C 1
ATOM 5122 O O . PHE C 1 83 ? 87.745 -13.238 39.351 1.00 21.57 82 PHE C O 1
ATOM 5130 N N . GLU C 1 84 ? 85.923 -11.923 39.470 1.00 28.16 83 GLU C N 1
ATOM 5131 C CA . GLU C 1 84 ? 86.272 -11.118 38.310 1.00 24.04 83 GLU C CA 1
ATOM 5132 C C . GLU C 1 84 ? 86.686 -9.719 38.742 1.00 26.56 83 GLU C C 1
ATOM 5133 O O . GLU C 1 84 ? 86.049 -9.110 39.606 1.00 28.72 83 GLU C O 1
ATOM 5139 N N . PHE C 1 85 ? 87.753 -9.213 38.129 1.00 23.13 84 PHE C N 1
ATOM 5140 C CA . PHE C 1 85 ? 88.205 -7.838 38.325 1.00 24.98 84 PHE C CA 1
ATOM 5141 C C . PHE C 1 85 ? 88.396 -7.217 36.944 1.00 26.80 84 PHE C C 1
ATOM 5142 O O . PHE C 1 85 ? 89.392 -7.496 36.269 1.00 23.61 84 PHE C O 1
ATOM 5150 N N . LEU C 1 86 ? 87.435 -6.391 36.528 1.00 25.24 85 LEU C N 1
ATOM 5151 C CA . LEU C 1 86 ? 87.513 -5.643 35.269 1.00 29.81 85 LEU C CA 1
ATOM 5152 C C . LEU C 1 86 ? 87.691 -6.578 34.073 1.00 29.99 85 LEU C C 1
ATOM 5153 O O . LEU C 1 86 ? 88.536 -6.359 33.204 1.00 30.45 85 LEU C O 1
ATOM 5158 N N . GLY C 1 87 ? 86.883 -7.636 34.038 1.00 32.21 86 GLY C N 1
ATOM 5159 C CA . GLY C 1 87 ? 86.902 -8.572 32.934 1.00 31.83 86 GLY C CA 1
ATOM 5160 C C . GLY C 1 87 ? 87.944 -9.666 33.017 1.00 35.84 86 GLY C C 1
ATOM 5161 O O . GLY C 1 87 ? 87.997 -10.513 32.116 1.00 35.11 86 GLY C O 1
ATOM 5162 N N . ASN C 1 88 ? 88.773 -9.682 34.057 1.00 32.13 87 ASN C N 1
ATOM 5163 C CA . ASN C 1 88 ? 89.798 -10.700 34.234 1.00 29.25 87 ASN C CA 1
ATOM 5164 C C . ASN C 1 88 ? 89.390 -11.670 35.336 1.00 29.18 87 ASN C C 1
ATOM 5165 O O . ASN C 1 88 ? 88.906 -11.255 36.394 1.00 26.92 87 ASN C O 1
ATOM 5170 N N . ASP C 1 89 ? 89.585 -12.960 35.079 1.00 24.56 88 ASP C N 1
ATOM 5171 C CA . ASP C 1 89 ? 89.326 -13.984 36.081 1.00 28.88 88 ASP C CA 1
ATOM 5172 C C . ASP C 1 89 ? 90.536 -14.135 36.991 1.00 30.73 88 ASP C C 1
ATOM 5173 O O . ASP C 1 89 ? 91.675 -14.202 36.519 1.00 28.07 88 ASP C O 1
ATOM 5178 N N . ILE C 1 90 ? 90.287 -14.194 38.297 1.00 24.88 89 ILE C N 1
ATOM 5179 C CA . ILE C 1 90 ? 91.341 -14.279 39.300 1.00 24.74 89 ILE C CA 1
ATOM 5180 C C . ILE C 1 90 ? 90.992 -15.397 40.269 1.00 26.43 89 ILE C C 1
ATOM 5181 O O . ILE C 1 90 ? 89.902 -15.395 40.855 1.00 26.39 89 ILE C O 1
ATOM 5186 N N . SER C 1 91 ? 91.909 -16.346 40.437 1.00 23.29 90 SER C N 1
ATOM 5187 C CA . SER C 1 91 ? 91.755 -17.405 41.424 1.00 24.23 90 SER C CA 1
ATOM 5188 C C . SER C 1 91 ? 92.419 -16.991 42.730 1.00 28.06 90 SER C C 1
ATOM 5189 O O . SER C 1 91 ? 93.525 -16.443 42.734 1.00 30.72 90 SER C O 1
ATOM 5192 N N . GLU C 1 92 ? 91.735 -17.255 43.838 1.00 23.14 91 GLU C N 1
ATOM 5193 C CA . GLU C 1 92 ? 92.176 -16.835 45.159 1.00 29.46 91 GLU C CA 1
ATOM 5194 C C . GLU C 1 92 ? 92.365 -18.063 46.037 1.00 20.69 91 GLU C C 1
ATOM 5195 O O . GLU C 1 92 ? 91.439 -18.865 46.191 1.00 22.89 91 GLU C O 1
ATOM 5201 N N . TRP C 1 93 ? 93.560 -18.209 46.606 1.00 15.80 92 TRP C N 1
ATOM 5202 C CA . TRP C 1 93 ? 93.906 -19.352 47.442 1.00 21.62 92 TRP C CA 1
ATOM 5203 C C . TRP C 1 93 ? 94.088 -18.891 48.880 1.00 22.48 92 TRP C C 1
ATOM 5204 O O . TRP C 1 93 ? 94.897 -17.997 49.153 1.00 25.80 92 TRP C O 1
ATOM 5215 N N . ASP C 1 94 ? 93.350 -19.513 49.791 1.00 18.44 93 ASP C N 1
ATOM 5216 C CA . ASP C 1 94 ? 93.446 -19.262 51.226 1.00 18.83 93 ASP C CA 1
ATOM 5217 C C . ASP C 1 94 ? 94.069 -20.508 51.850 1.00 17.45 93 ASP C C 1
ATOM 5218 O O . ASP C 1 94 ? 93.399 -21.532 52.009 1.00 21.28 93 ASP C O 1
ATOM 5223 N N . LEU C 1 95 ? 95.352 -20.421 52.198 1.00 17.28 94 LEU C N 1
ATOM 5224 C CA . LEU C 1 95 ? 96.080 -21.548 52.776 1.00 20.76 94 LEU C CA 1
ATOM 5225 C C . LEU C 1 95 ? 95.925 -21.523 54.293 1.00 21.52 94 LEU C C 1
ATOM 5226 O O . LEU C 1 95 ? 96.410 -20.601 54.955 1.00 17.26 94 LEU C O 1
ATOM 5231 N N . GLY C 1 96 ? 95.257 -22.538 54.843 1.00 24.56 95 GLY C N 1
ATOM 5232 C CA . GLY C 1 96 ? 95.214 -22.711 56.284 1.00 15.60 95 GLY C CA 1
ATOM 5233 C C . GLY C 1 96 ? 96.615 -22.785 56.857 1.00 17.12 95 GLY C C 1
ATOM 5234 O O . GLY C 1 96 ? 97.466 -23.508 56.331 1.00 22.87 95 GLY C O 1
ATOM 5235 N N . GLY C 1 97 ? 96.875 -22.038 57.925 1.00 19.61 96 GLY C N 1
ATOM 5236 C CA . GLY C 1 97 ? 98.216 -21.859 58.435 1.00 16.39 96 GLY C CA 1
ATOM 5237 C C . GLY C 1 97 ? 98.654 -22.760 59.568 1.00 21.93 96 GLY C C 1
ATOM 5238 O O . GLY C 1 97 ? 99.774 -22.593 60.064 1.00 20.04 96 GLY C O 1
ATOM 5239 N N . GLN C 1 98 ? 97.819 -23.702 60.004 1.00 21.40 97 GLN C N 1
ATOM 5240 C CA . GLN C 1 98 ? 98.253 -24.642 61.030 1.00 24.27 97 GLN C CA 1
ATOM 5241 C C . GLN C 1 98 ? 99.446 -25.452 60.533 1.00 26.77 97 GLN C C 1
ATOM 5242 O O . GLN C 1 98 ? 99.603 -25.694 59.332 1.00 24.04 97 GLN C O 1
ATOM 5248 N N . GLU C 1 99 ? 100.298 -25.865 61.478 1.00 18.84 98 GLU C N 1
ATOM 5249 C CA . GLU C 1 99 ? 101.594 -26.432 61.117 1.00 28.92 98 GLU C CA 1
ATOM 5250 C C . GLU C 1 99 ? 101.445 -27.670 60.241 1.00 26.50 98 GLU C C 1
ATOM 5251 O O . GLU C 1 99 ? 102.218 -27.864 59.296 1.00 29.05 98 GLU C O 1
ATOM 5257 N N . LYS C 1 100 ? 100.454 -28.517 60.534 1.00 30.63 99 LYS C N 1
ATOM 5258 C CA . LYS C 1 100 ? 100.253 -29.719 59.732 1.00 30.95 99 LYS C CA 1
ATOM 5259 C C . LYS C 1 100 ? 99.967 -29.379 58.274 1.00 28.01 99 LYS C C 1
ATOM 5260 O O . LYS C 1 100 ? 100.350 -30.134 57.374 1.00 26.93 99 LYS C O 1
ATOM 5266 N N . TYR C 1 101 ? 99.313 -28.246 58.021 1.00 26.58 100 TYR C N 1
ATOM 5267 C CA . TYR C 1 101 ? 99.058 -27.825 56.649 1.00 28.98 100 TYR C CA 1
ATOM 5268 C C . TYR C 1 101 ? 100.299 -27.209 56.016 1.00 24.27 100 TYR C C 1
ATOM 5269 O O . TYR C 1 101 ? 100.571 -27.435 54.832 1.00 23.30 100 TYR C O 1
ATOM 5278 N N . ARG C 1 102 ? 101.066 -26.433 56.788 1.00 24.36 101 ARG C N 1
ATOM 5279 C CA . ARG C 1 102 ? 102.292 -25.849 56.255 1.00 28.62 101 ARG C CA 1
ATOM 5280 C C . ARG C 1 102 ? 103.290 -26.932 55.866 1.00 29.94 101 ARG C C 1
ATOM 5281 O O . ARG C 1 102 ? 104.013 -26.794 54.872 1.00 30.61 101 ARG C O 1
ATOM 5289 N N . ILE C 1 103 ? 103.336 -28.023 56.633 1.00 26.05 102 ILE C N 1
ATOM 5290 C CA . ILE C 1 103 ? 104.203 -29.143 56.278 1.00 30.72 102 ILE C CA 1
ATOM 5291 C C . ILE C 1 103 ? 103.754 -29.766 54.962 1.00 36.18 102 ILE C C 1
ATOM 5292 O O . ILE C 1 103 ? 104.581 -30.154 54.128 1.00 37.43 102 ILE C O 1
ATOM 5297 N N . ALA C 1 104 ? 102.439 -29.858 54.748 1.00 33.83 103 ALA C N 1
ATOM 5298 C CA . ALA C 1 104 ? 101.932 -30.416 53.498 1.00 29.78 103 ALA C CA 1
ATOM 5299 C C . ALA C 1 104 ? 102.248 -29.509 52.314 1.00 29.07 103 ALA C C 1
ATOM 5300 O O . ALA C 1 104 ? 102.567 -29.996 51.223 1.00 28.12 103 ALA C O 1
ATOM 5302 N N . TYR C 1 105 ? 102.160 -28.188 52.506 1.00 27.29 104 TYR C N 1
ATOM 5303 C CA . TYR C 1 105 ? 102.506 -27.263 51.430 1.00 25.49 104 TYR C CA 1
ATOM 5304 C C . TYR C 1 105 ? 103.967 -27.415 51.026 1.00 30.53 104 TYR C C 1
ATOM 5305 O O . TYR C 1 105 ? 104.294 -27.410 49.833 1.00 28.92 104 TYR C O 1
ATOM 5314 N N . LEU C 1 106 ? 104.860 -27.549 52.008 1.00 29.02 105 LEU C N 1
ATOM 5315 C CA . LEU C 1 106 ? 106.283 -27.683 51.728 1.00 34.08 105 LEU C CA 1
ATOM 5316 C C . LEU C 1 106 ? 106.654 -29.069 51.216 1.00 36.74 105 LEU C C 1
ATOM 5317 O O . LEU C 1 106 ? 107.743 -29.235 50.656 1.00 42.61 105 LEU C O 1
ATOM 5322 N N . LYS C 1 107 ? 105.781 -30.063 51.394 1.00 35.76 106 LYS C N 1
ATOM 5323 C CA . LYS C 1 107 ? 106.045 -31.390 50.849 1.00 40.79 106 LYS C CA 1
ATOM 5324 C C . LYS C 1 107 ? 105.675 -31.485 49.376 1.00 35.65 106 LYS C C 1
ATOM 5325 O O . LYS C 1 107 ? 106.301 -32.250 48.635 1.00 36.96 106 LYS C O 1
ATOM 5331 N N . GLU C 1 108 ? 104.670 -30.730 48.936 1.00 33.89 107 GLU C N 1
ATOM 5332 C CA . GLU C 1 108 ? 104.231 -30.717 47.540 1.00 43.30 107 GLU C CA 1
ATOM 5333 C C . GLU C 1 108 ? 104.177 -29.275 47.054 1.00 33.93 107 GLU C C 1
ATOM 5334 O O . GLU C 1 108 ? 103.094 -28.717 46.836 1.00 28.61 107 GLU C O 1
ATOM 5340 N N . PRO C 1 109 ? 105.338 -28.644 46.857 1.00 34.87 108 PRO C N 1
ATOM 5341 C CA . PRO C 1 109 ? 105.346 -27.208 46.523 1.00 34.86 108 PRO C CA 1
ATOM 5342 C C . PRO C 1 109 ? 104.663 -26.884 45.209 1.00 37.31 108 PRO C C 1
ATOM 5343 O O . PRO C 1 109 ? 104.036 -25.823 45.094 1.00 35.29 108 PRO C O 1
ATOM 5347 N N . THR C 1 110 ? 104.765 -27.766 44.212 1.00 35.94 109 THR C N 1
ATOM 5348 C CA . THR C 1 110 ? 104.174 -27.497 42.906 1.00 40.50 109 THR C CA 1
ATOM 5349 C C . THR C 1 110 ? 102.651 -27.460 42.953 1.00 32.71 109 THR C C 1
ATOM 5350 O O . THR C 1 110 ? 102.030 -26.828 42.093 1.00 42.35 109 THR C O 1
ATOM 5354 N N . LYS C 1 111 ? 102.035 -28.105 43.945 1.00 37.32 110 LYS C N 1
ATOM 5355 C CA . LYS C 1 111 ? 100.581 -28.124 44.027 1.00 36.51 110 LYS C CA 1
ATOM 5356 C C . LYS C 1 111 ? 100.002 -26.845 44.615 1.00 36.07 110 LYS C C 1
ATOM 5357 O O . LYS C 1 111 ? 98.843 -26.522 44.331 1.00 39.50 110 LYS C O 1
ATOM 5363 N N . TYR C 1 112 ? 100.772 -26.106 45.412 1.00 26.90 111 TYR C N 1
ATOM 5364 C CA . TYR C 1 112 ? 100.234 -24.961 46.139 1.00 28.84 111 TYR C CA 1
ATOM 5365 C C . TYR C 1 112 ? 100.849 -23.637 45.716 1.00 28.22 111 TYR C C 1
ATOM 5366 O O . TYR C 1 112 ? 100.114 -22.667 45.495 1.00 18.62 111 TYR C O 1
ATOM 5375 N N . PHE C 1 113 ? 102.175 -23.561 45.593 1.00 21.95 112 PHE C N 1
ATOM 5376 C CA . PHE C 1 113 ? 102.833 -22.283 45.344 1.00 27.10 112 PHE C CA 1
ATOM 5377 C C . PHE C 1 113 ? 103.062 -21.988 43.869 1.00 26.80 112 PHE C C 1
ATOM 5378 O O . PHE C 1 113 ? 103.290 -20.824 43.516 1.00 23.03 112 PHE C O 1
ATOM 5386 N N . ASP C 1 114 ? 103.009 -22.998 43.004 1.00 28.04 113 ASP C N 1
ATOM 5387 C CA . ASP C 1 114 ? 103.329 -22.793 41.599 1.00 26.32 113 ASP C CA 1
ATOM 5388 C C . ASP C 1 114 ? 102.322 -21.858 40.937 1.00 30.58 113 ASP C C 1
ATOM 5389 O O . ASP C 1 114 ? 101.155 -21.781 41.333 1.00 25.52 113 ASP C O 1
ATOM 5394 N N . ARG C 1 115 ? 102.802 -21.130 39.927 1.00 28.07 114 ARG C N 1
ATOM 5395 C CA . ARG C 1 115 ? 101.994 -20.241 39.094 1.00 34.44 114 ARG C CA 1
ATOM 5396 C C . ARG C 1 115 ? 101.360 -19.102 39.886 1.00 27.89 114 ARG C C 1
ATOM 5397 O O . ARG C 1 115 ? 100.386 -18.496 39.431 1.00 27.78 114 ARG C O 1
ATOM 5405 N N . SER C 1 116 ? 101.895 -18.789 41.064 1.00 32.19 115 SER C N 1
ATOM 5406 C CA . SER C 1 116 ? 101.381 -17.678 41.851 1.00 25.07 115 SER C CA 1
ATOM 5407 C C . SER C 1 116 ? 101.847 -16.359 41.249 1.00 26.91 115 SER C C 1
ATOM 5408 O O . SER C 1 116 ? 103.044 -16.160 41.019 1.00 23.15 115 SER C O 1
ATOM 5411 N N . ASN C 1 117 ? 100.899 -15.462 40.987 1.00 23.76 116 ASN C N 1
ATOM 5412 C CA . ASN C 1 117 ? 101.226 -14.125 40.512 1.00 21.65 116 ASN C CA 1
ATOM 5413 C C . ASN C 1 117 ? 101.415 -13.136 41.652 1.00 22.39 116 ASN C C 1
ATOM 5414 O O . ASN C 1 117 ? 102.192 -12.185 41.518 1.00 14.72 116 ASN C O 1
ATOM 5419 N N . VAL C 1 118 ? 100.723 -13.335 42.769 1.00 22.01 117 VAL C N 1
ATOM 5420 C CA . VAL C 1 118 ? 100.880 -12.499 43.952 1.00 22.11 117 VAL C CA 1
ATOM 5421 C C . VAL C 1 118 ? 100.794 -13.392 45.179 1.00 22.73 117 VAL C C 1
ATOM 5422 O O . VAL C 1 118 ? 99.906 -14.247 45.269 1.00 19.40 117 VAL C O 1
ATOM 5426 N N . CYS C 1 119 ? 101.720 -13.208 46.115 1.00 15.81 118 CYS C N 1
ATOM 5427 C CA . CYS C 1 119 ? 101.664 -13.866 47.412 1.00 20.23 118 CYS C CA 1
ATOM 5428 C C . CYS C 1 119 ? 101.400 -12.814 48.478 1.00 18.97 118 CYS C C 1
ATOM 5429 O O . CYS C 1 119 ? 102.211 -11.900 48.667 1.00 19.02 118 CYS C O 1
ATOM 5432 N N . ILE C 1 120 ? 100.267 -12.939 49.160 1.00 13.55 119 ILE C N 1
ATOM 5433 C CA . ILE C 1 120 ? 99.919 -12.080 50.286 1.00 12.59 119 ILE C CA 1
ATOM 5434 C C . ILE C 1 120 ? 100.326 -12.817 51.552 1.00 15.58 119 ILE C C 1
ATOM 5435 O O . ILE C 1 120 ? 99.748 -13.858 51.884 1.00 19.91 119 ILE C O 1
ATOM 5440 N N . TYR C 1 121 ? 101.319 -12.293 52.263 1.00 18.56 120 TYR C N 1
ATOM 5441 C CA . TYR C 1 121 ? 101.788 -12.906 53.499 1.00 20.75 120 TYR C CA 1
ATOM 5442 C C . TYR C 1 121 ? 101.271 -12.092 54.680 1.00 12.59 120 TYR C C 1
ATOM 5443 O O . TYR C 1 121 ? 101.618 -10.916 54.826 1.00 11.12 120 TYR C O 1
ATOM 5452 N N . VAL C 1 122 ? 100.451 -12.722 55.520 1.00 11.54 121 VAL C N 1
ATOM 5453 C CA . VAL C 1 122 ? 99.746 -12.040 56.601 1.00 15.04 121 VAL C CA 1
ATOM 5454 C C . VAL C 1 122 ? 100.460 -12.317 57.916 1.00 11.67 121 VAL C C 1
ATOM 5455 O O . VAL C 1 122 ? 100.678 -13.479 58.281 1.00 14.75 121 VAL C O 1
ATOM 5459 N N . ILE C 1 123 ? 100.815 -11.251 58.632 1.00 16.79 122 ILE C N 1
ATOM 5460 C CA . ILE C 1 123 ? 101.495 -11.342 59.919 1.00 15.42 122 ILE C CA 1
ATOM 5461 C C . ILE C 1 123 ? 100.622 -10.687 60.980 1.00 11.59 122 ILE C C 1
ATOM 5462 O O . ILE C 1 123 ? 100.226 -9.524 60.832 1.00 15.19 122 ILE C O 1
ATOM 5467 N N . ASP C 1 124 ? 100.338 -11.425 62.051 1.00 10.11 123 ASP C N 1
ATOM 5468 C CA . ASP C 1 124 ? 99.705 -10.866 63.245 1.00 10.11 123 ASP C CA 1
ATOM 5469 C C . ASP C 1 124 ? 100.737 -10.015 63.978 1.00 12.17 123 ASP C C 1
ATOM 5470 O O . ASP C 1 124 ? 101.573 -10.536 64.721 1.00 14.01 123 ASP C O 1
ATOM 5475 N N . ILE C 1 125 ? 100.695 -8.692 63.775 1.00 12.19 124 ILE C N 1
ATOM 5476 C CA . ILE C 1 125 ? 101.698 -7.827 64.396 1.00 11.54 124 ILE C CA 1
ATOM 5477 C C . ILE C 1 125 ? 101.460 -7.613 65.881 1.00 14.39 124 ILE C C 1
ATOM 5478 O O . ILE C 1 125 ? 102.274 -6.945 66.531 1.00 15.17 124 ILE C O 1
ATOM 5483 N N . GLN C 1 126 ? 100.370 -8.147 66.439 1.00 12.42 125 GLN C N 1
ATOM 5484 C CA . GLN C 1 126 ? 100.172 -8.132 67.883 1.00 18.59 125 GLN C CA 1
ATOM 5485 C C . GLN C 1 126 ? 100.851 -9.301 68.579 1.00 18.33 125 GLN C C 1
ATOM 5486 O O . GLN C 1 126 ? 101.056 -9.246 69.797 1.00 20.62 125 GLN C O 1
ATOM 5492 N N . ASP C 1 127 ? 101.228 -10.305 67.795 1.00 18.25 126 ASP C N 1
ATOM 5493 C CA . ASP C 1 127 ? 101.789 -11.554 68.374 1.00 19.90 126 ASP C CA 1
ATOM 5494 C C . ASP C 1 127 ? 103.303 -11.622 68.158 1.00 18.63 126 ASP C C 1
ATOM 5495 O O . ASP C 1 127 ? 103.743 -12.354 67.269 1.00 20.48 126 ASP C O 1
ATOM 5500 N N . ARG C 1 128 ? 104.060 -10.926 68.998 1.00 14.93 127 ARG C N 1
ATOM 5501 C CA . ARG C 1 128 ? 105.537 -10.915 68.875 1.00 23.64 127 ARG C CA 1
ATOM 5502 C C . ARG C 1 128 ? 106.101 -12.322 69.137 1.00 24.56 127 ARG C C 1
ATOM 5503 O O . ARG C 1 128 ? 107.089 -12.669 68.492 1.00 20.31 127 ARG C O 1
ATOM 5511 N N . GLY C 1 129 ? 105.467 -13.084 70.025 1.00 16.86 128 GLY C N 1
ATOM 5512 C CA . GLY C 1 129 ? 105.943 -14.428 70.391 1.00 17.83 128 GLY C CA 1
ATOM 5513 C C . GLY C 1 129 ? 106.006 -15.401 69.231 1.00 20.73 128 GLY C C 1
ATOM 5514 O O . GLY C 1 129 ? 106.738 -16.383 69.354 1.00 20.29 128 GLY C O 1
ATOM 5515 N N . ARG C 1 130 ? 105.274 -15.134 68.153 1.00 16.27 129 ARG C N 1
ATOM 5516 C CA . ARG C 1 130 ? 105.232 -16.048 66.983 1.00 19.46 129 ARG C CA 1
ATOM 5517 C C . ARG C 1 130 ? 105.900 -15.396 65.756 1.00 18.49 129 ARG C C 1
ATOM 5518 O O . ARG C 1 130 ? 105.830 -15.981 64.682 1.00 21.10 129 ARG C O 1
ATOM 5526 N N . MET C 1 131 ? 106.572 -14.265 65.934 1.00 15.92 130 MET C N 1
ATOM 5527 C CA . MET C 1 131 ? 107.141 -13.536 64.768 1.00 20.29 130 MET C CA 1
ATOM 5528 C C . MET C 1 131 ? 108.361 -14.270 64.191 1.00 19.83 130 MET C C 1
ATOM 5529 O O . MET C 1 131 ? 108.520 -14.272 62.977 1.00 22.40 130 MET C O 1
ATOM 5534 N N . GLU C 1 132 ? 109.199 -14.826 65.045 1.00 17.90 131 GLU C N 1
ATOM 5535 C CA . GLU C 1 132 ? 110.307 -15.635 64.550 1.00 23.95 131 GLU C CA 1
ATOM 5536 C C . GLU C 1 132 ? 109.788 -16.838 63.771 1.00 25.36 131 GLU C C 1
ATOM 5537 O O . GLU C 1 132 ? 110.307 -17.167 62.698 1.00 20.34 131 GLU C O 1
ATOM 5543 N N . GLU C 1 133 ? 108.752 -17.495 64.295 1.00 22.11 132 GLU C N 1
ATOM 5544 C CA . GLU C 1 133 ? 108.095 -18.572 63.565 1.00 19.86 132 GLU C CA 1
ATOM 5545 C C . GLU C 1 133 ? 107.501 -18.069 62.254 1.00 16.60 132 GLU C C 1
ATOM 5546 O O . GLU C 1 133 ? 107.551 -18.763 61.232 1.00 18.44 132 GLU C O 1
ATOM 5552 N N . SER C 1 134 ? 106.944 -16.856 62.259 1.00 16.99 133 SER C N 1
ATOM 5553 C CA . SER C 1 134 ? 106.319 -16.327 61.051 1.00 17.59 133 SER C CA 1
ATOM 5554 C C . SER C 1 134 ? 107.360 -15.985 59.990 1.00 19.20 133 SER C C 1
ATOM 5555 O O . SER C 1 134 ? 107.154 -16.254 58.801 1.00 17.13 133 SER C O 1
ATOM 5558 N N . ILE C 1 135 ? 108.484 -15.391 60.398 1.00 16.86 134 ILE C N 1
ATOM 5559 C CA . ILE C 1 135 ? 109.524 -15.039 59.437 1.00 16.40 134 ILE C CA 1
ATOM 5560 C C . ILE C 1 135 ? 110.201 -16.292 58.897 1.00 17.30 134 ILE C C 1
ATOM 5561 O O . ILE C 1 135 ? 110.569 -16.350 57.717 1.00 18.64 134 ILE C O 1
ATOM 5566 N N . SER C 1 136 ? 110.351 -17.319 59.734 1.00 18.03 135 SER C N 1
ATOM 5567 C CA . SER C 1 136 ? 110.960 -18.565 59.280 1.00 19.63 135 SER C CA 1
ATOM 5568 C C . SER C 1 136 ? 110.107 -19.242 58.213 1.00 26.30 135 SER C C 1
ATOM 5569 O O . SER C 1 136 ? 110.632 -19.737 57.208 1.00 25.44 135 SER C O 1
ATOM 5572 N N . TYR C 1 137 ? 108.787 -19.277 58.413 1.00 18.48 136 TYR C N 1
ATOM 5573 C CA . TYR C 1 137 ? 107.909 -19.867 57.407 1.00 18.21 136 TYR C CA 1
ATOM 5574 C C . TYR C 1 137 ? 107.855 -19.006 56.149 1.00 18.75 136 TYR C C 1
ATOM 5575 O O . TYR C 1 137 ? 107.748 -19.531 55.034 1.00 17.28 136 TYR C O 1
ATOM 5584 N N . PHE C 1 138 ? 107.920 -17.682 56.308 1.00 15.45 137 PHE C N 1
ATOM 5585 C CA . PHE C 1 138 ? 108.057 -16.801 55.152 1.00 15.13 137 PHE C CA 1
ATOM 5586 C C . PHE C 1 138 ? 109.308 -17.139 54.349 1.00 18.58 137 PHE C C 1
ATOM 5587 O O . PHE C 1 138 ? 109.279 -17.152 53.112 1.00 16.24 137 PHE C O 1
ATOM 5595 N N . SER C 1 139 ? 110.419 -17.411 55.037 1.00 17.39 138 SER C N 1
ATOM 5596 C CA . SER C 1 139 ? 111.637 -17.816 54.346 1.00 18.66 138 SER C CA 1
ATOM 5597 C C . SER C 1 139 ? 111.421 -19.101 53.556 1.00 22.21 138 SER C C 1
ATOM 5598 O O . SER C 1 139 ? 111.866 -19.216 52.407 1.00 19.98 138 SER C O 1
ATOM 5601 N N . ASP C 1 140 ? 110.736 -20.078 54.158 1.00 18.91 139 ASP C N 1
ATOM 5602 C CA . ASP C 1 140 ? 110.456 -21.331 53.464 1.00 19.36 139 ASP C CA 1
ATOM 5603 C C . ASP C 1 140 ? 109.600 -21.103 52.225 1.00 18.46 139 ASP C C 1
ATOM 5604 O O . ASP C 1 140 ? 109.821 -21.734 51.187 1.00 19.82 139 ASP C O 1
ATOM 5609 N N . VAL C 1 141 ? 108.615 -20.206 52.315 1.00 17.10 140 VAL C N 1
ATOM 5610 C CA . VAL C 1 141 ? 107.775 -19.909 51.157 1.00 16.52 140 VAL C CA 1
ATOM 5611 C C . VAL C 1 141 ? 108.602 -19.275 50.045 1.00 19.96 140 VAL C C 1
ATOM 5612 O O . VAL C 1 141 ? 108.470 -19.639 48.870 1.00 20.66 140 VAL C O 1
ATOM 5616 N N . ILE C 1 142 ? 109.469 -18.320 50.396 1.00 18.67 141 ILE C N 1
ATOM 5617 C CA . ILE C 1 142 ? 110.304 -17.669 49.389 1.00 19.89 141 ILE C CA 1
ATOM 5618 C C . ILE C 1 142 ? 111.236 -18.683 48.738 1.00 23.67 141 ILE C C 1
ATOM 5619 O O . ILE C 1 142 ? 111.490 -18.629 47.529 1.00 20.84 141 ILE C O 1
ATOM 5624 N N . LYS C 1 143 ? 111.748 -19.630 49.527 1.00 19.83 142 LYS C N 1
ATOM 5625 C CA . LYS C 1 143 ? 112.626 -20.655 48.976 1.00 21.30 142 LYS C CA 1
ATOM 5626 C C . LYS C 1 143 ? 111.896 -21.513 47.949 1.00 30.12 142 LYS C C 1
ATOM 5627 O O . LYS C 1 143 ? 112.476 -21.896 46.926 1.00 25.24 142 LYS C O 1
ATOM 5633 N N . GLU C 1 144 ? 110.618 -21.816 48.195 1.00 22.49 143 GLU C N 1
ATOM 5634 C CA . GLU C 1 144 ? 109.858 -22.607 47.231 1.00 25.60 143 GLU C CA 1
ATOM 5635 C C . GLU C 1 144 ? 109.623 -21.829 45.943 1.00 22.57 143 GLU C C 1
ATOM 5636 O O . GLU C 1 144 ? 109.661 -22.404 44.850 1.00 26.10 143 GLU C O 1
ATOM 5642 N N . PHE C 1 145 ? 109.372 -20.521 46.051 1.00 19.00 144 PHE C N 1
ATOM 5643 C CA . PHE C 1 145 ? 109.298 -19.690 44.854 1.00 21.60 144 PHE C CA 1
ATOM 5644 C C . PHE C 1 145 ? 110.610 -19.737 44.078 1.00 24.11 144 PHE C C 1
ATOM 5645 O O . PHE C 1 145 ? 110.607 -19.803 42.843 1.00 22.78 144 PHE C O 1
ATOM 5653 N N . ARG C 1 146 ? 111.743 -19.723 44.787 1.00 22.70 145 ARG C N 1
ATOM 5654 C CA . ARG C 1 146 ? 113.041 -19.760 44.118 1.00 25.54 145 ARG C CA 1
ATOM 5655 C C . ARG C 1 146 ? 113.252 -21.077 43.383 1.00 30.33 145 ARG C C 1
ATOM 5656 O O . ARG C 1 146 ? 113.741 -21.087 42.247 1.00 29.16 145 ARG C O 1
ATOM 5664 N N . LYS C 1 147 ? 112.900 -22.198 44.017 1.00 23.69 146 LYS C N 1
ATOM 5665 C CA . LYS C 1 147 ? 113.064 -23.492 43.363 1.00 29.76 146 LYS C CA 1
ATOM 5666 C C . LYS C 1 147 ? 112.117 -23.647 42.179 1.00 24.58 146 LYS C C 1
ATOM 5667 O O . LYS C 1 147 ? 112.437 -24.357 41.220 1.00 26.74 146 LYS C O 1
ATOM 5673 N N . LEU C 1 148 ? 110.955 -22.998 42.227 1.00 25.06 147 LEU C N 1
ATOM 5674 C CA . LEU C 1 148 ? 110.057 -22.951 41.082 1.00 25.33 147 LEU C CA 1
ATOM 5675 C C . LEU C 1 148 ? 110.480 -21.921 40.048 1.00 27.42 147 LEU C C 1
ATOM 5676 O O . LEU C 1 148 ? 109.923 -21.913 38.945 1.00 29.80 147 LEU C O 1
ATOM 5681 N N . GLU C 1 149 ? 111.435 -21.053 40.386 1.00 23.46 148 GLU C N 1
ATOM 5682 C CA . GLU C 1 149 ? 111.919 -20.007 39.485 1.00 31.28 148 GLU C CA 1
ATOM 5683 C C . GLU C 1 149 ? 110.785 -19.089 39.030 1.00 31.82 148 GLU C C 1
ATOM 5684 O O . GLU C 1 149 ? 110.680 -18.734 37.855 1.00 27.50 148 GLU C O 1
ATOM 5690 N N . ILE C 1 150 ? 109.921 -18.704 39.970 1.00 20.96 149 ILE C N 1
ATOM 5691 C CA . ILE C 1 150 ? 108.908 -17.690 39.722 1.00 22.30 149 ILE C CA 1
ATOM 5692 C C . ILE C 1 150 ? 109.121 -16.559 40.717 1.00 23.09 149 ILE C C 1
ATOM 5693 O O . ILE C 1 150 ? 109.707 -16.739 41.788 1.00 21.89 149 ILE C O 1
ATOM 5698 N N . SER C 1 151 ? 108.642 -15.375 40.347 1.00 27.94 150 SER C N 1
ATOM 5699 C CA . SER C 1 151 ? 108.793 -14.171 41.161 1.00 22.10 150 SER C CA 1
ATOM 5700 C C . SER C 1 151 ? 107.444 -13.476 41.300 1.00 24.63 150 SER C C 1
ATOM 5701 O O . SER C 1 151 ? 107.204 -12.424 40.695 1.00 27.02 150 SER C O 1
ATOM 5704 N N . PRO C 1 152 ? 106.540 -14.034 42.099 1.00 27.84 151 PRO C N 1
ATOM 5705 C CA . PRO C 1 152 ? 105.274 -13.343 42.351 1.00 26.92 151 PRO C CA 1
ATOM 5706 C C . PRO C 1 152 ? 105.504 -12.047 43.108 1.00 21.52 151 PRO C C 1
ATOM 5707 O O . PRO C 1 152 ? 106.479 -11.895 43.849 1.00 18.70 151 PRO C O 1
ATOM 5711 N N . LEU C 1 153 ? 104.599 -11.097 42.894 1.00 19.98 152 LEU C N 1
ATOM 5712 C CA . LEU C 1 153 ? 104.556 -9.921 43.747 1.00 24.59 152 LEU C CA 1
ATOM 5713 C C . LEU C 1 153 ? 104.325 -10.356 45.188 1.00 21.42 152 LEU C C 1
ATOM 5714 O O . LEU C 1 153 ? 103.432 -11.161 45.471 1.00 21.19 152 LEU C O 1
ATOM 5719 N N . ILE C 1 154 ? 105.158 -9.855 46.091 1.00 20.49 153 ILE C N 1
ATOM 5720 C CA . ILE C 1 154 ? 105.047 -10.153 47.512 1.00 19.95 153 ILE C CA 1
ATOM 5721 C C . ILE C 1 154 ? 104.377 -8.965 48.181 1.00 21.45 153 ILE C C 1
ATOM 5722 O O . ILE C 1 154 ? 104.900 -7.845 48.143 1.00 21.60 153 ILE C O 1
ATOM 5727 N N . TYR C 1 155 ? 103.217 -9.196 48.786 1.00 17.20 154 TYR C N 1
ATOM 5728 C CA . TYR C 1 155 ? 102.483 -8.146 49.481 1.00 21.42 154 TYR C CA 1
ATOM 5729 C C . TYR C 1 155 ? 102.333 -8.555 50.940 1.00 20.06 154 TYR C C 1
ATOM 5730 O O . TYR C 1 155 ? 101.583 -9.484 51.255 1.00 18.44 154 TYR C O 1
ATOM 5739 N N . ILE C 1 156 ? 103.048 -7.866 51.824 1.00 16.93 155 ILE C N 1
ATOM 5740 C CA . ILE C 1 156 ? 103.002 -8.146 53.254 1.00 17.89 155 ILE C CA 1
ATOM 5741 C C . ILE C 1 156 ? 101.861 -7.352 53.878 1.00 21.21 155 ILE C C 1
ATOM 5742 O O . ILE C 1 156 ? 101.777 -6.130 53.705 1.00 15.31 155 ILE C O 1
ATOM 5747 N N . PHE C 1 157 ? 100.978 -8.041 54.602 1.00 13.94 156 PHE C N 1
ATOM 5748 C CA . PHE C 1 157 ? 99.941 -7.390 55.401 1.00 14.91 156 PHE C CA 1
ATOM 5749 C C . PHE C 1 157 ? 100.350 -7.469 56.868 1.00 14.29 156 PHE C C 1
ATOM 5750 O O . PHE C 1 157 ? 100.370 -8.556 57.456 1.00 12.99 156 PHE C O 1
ATOM 5758 N N . PHE C 1 158 ? 100.678 -6.325 57.458 1.00 10.75 157 PHE C N 1
ATOM 5759 C CA . PHE C 1 158 ? 100.845 -6.238 58.906 1.00 20.75 157 PHE C CA 1
ATOM 5760 C C . PHE C 1 158 ? 99.443 -6.138 59.491 1.00 18.32 157 PHE C C 1
ATOM 5761 O O . PHE C 1 158 ? 98.870 -5.055 59.611 1.00 14.44 157 PHE C O 1
ATOM 5769 N N . HIS C 1 159 ? 98.871 -7.289 59.836 1.00 13.47 158 HIS C N 1
ATOM 5770 C CA . HIS C 1 159 ? 97.453 -7.381 60.141 1.00 13.46 158 HIS C CA 1
ATOM 5771 C C . HIS C 1 159 ? 97.200 -7.318 61.644 1.00 11.24 158 HIS C C 1
ATOM 5772 O O . HIS C 1 159 ? 98.096 -7.536 62.463 1.00 10.13 158 HIS C O 1
ATOM 5779 N N . LYS C 1 160 ? 95.943 -7.028 61.990 1.00 10.38 159 LYS C N 1
ATOM 5780 C CA . LYS C 1 160 ? 95.515 -6.735 63.358 1.00 11.85 159 LYS C CA 1
ATOM 5781 C C . LYS C 1 160 ? 96.140 -5.441 63.866 1.00 11.16 159 LYS C C 1
ATOM 5782 O O . LYS C 1 160 ? 96.350 -5.269 65.069 1.00 11.44 159 LYS C O 1
ATOM 5788 N N . PHE C 1 161 ? 96.435 -4.530 62.936 1.00 14.93 160 PHE C N 1
ATOM 5789 C CA . PHE C 1 161 ? 96.894 -3.177 63.245 1.00 16.63 160 PHE C CA 1
ATOM 5790 C C . PHE C 1 161 ? 95.702 -2.316 63.681 1.00 17.35 160 PHE C C 1
ATOM 5791 O O . PHE C 1 161 ? 95.358 -1.311 63.062 1.00 12.88 160 PHE C O 1
ATOM 5799 N N . ASP C 1 162 ? 95.065 -2.749 64.774 1.00 13.55 161 ASP C N 1
ATOM 5800 C CA . ASP C 1 162 ? 93.820 -2.142 65.228 1.00 12.81 161 ASP C CA 1
ATOM 5801 C C . ASP C 1 162 ? 94.041 -0.696 65.675 1.00 16.36 161 ASP C C 1
ATOM 5802 O O . ASP C 1 162 ? 95.130 -0.337 66.132 1.00 17.56 161 ASP C O 1
ATOM 5807 N N . PRO C 1 163 ? 93.012 0.152 65.564 1.00 21.97 162 PRO C N 1
ATOM 5808 C CA . PRO C 1 163 ? 93.165 1.544 66.027 1.00 18.64 162 PRO C CA 1
ATOM 5809 C C . PRO C 1 163 ? 93.550 1.651 67.494 1.00 18.62 162 PRO C C 1
ATOM 5810 O O . PRO C 1 163 ? 94.435 2.442 67.841 1.00 15.34 162 PRO C O 1
ATOM 5814 N N . THR C 1 164 ? 92.915 0.868 68.368 1.00 15.66 163 THR C N 1
ATOM 5815 C CA . THR C 1 164 ? 93.254 0.925 69.787 1.00 18.77 163 THR C CA 1
ATOM 5816 C C . THR C 1 164 ? 94.654 0.376 70.044 1.00 19.39 163 THR C C 1
ATOM 5817 O O . THR C 1 164 ? 95.428 0.967 70.807 1.00 17.65 163 THR C O 1
ATOM 5821 N N . TYR C 1 165 ? 95.002 -0.746 69.408 1.00 16.59 164 TYR C N 1
ATOM 5822 C CA . TYR C 1 165 ? 96.329 -1.325 69.602 1.00 21.68 164 TYR C CA 1
ATOM 5823 C C . TYR C 1 165 ? 97.422 -0.377 69.117 1.00 20.00 164 TYR C C 1
ATOM 5824 O O . TYR C 1 165 ? 98.428 -0.173 69.807 1.00 19.84 164 TYR C O 1
ATOM 5833 N N . ALA C 1 166 ? 97.235 0.223 67.940 1.00 18.96 165 ALA C N 1
ATOM 5834 C CA . ALA C 1 166 ? 98.244 1.137 67.412 1.00 16.66 165 ALA C CA 1
ATOM 5835 C C . ALA C 1 166 ? 98.366 2.385 68.276 1.00 25.30 165 ALA C C 1
ATOM 5836 O O . ALA C 1 166 ? 99.467 2.920 68.454 1.00 22.38 165 ALA C O 1
ATOM 5838 N N . LYS C 1 167 ? 97.248 2.862 68.824 1.00 20.79 166 LYS C N 1
ATOM 5839 C CA . LYS C 1 167 ? 97.296 4.035 69.688 1.00 23.47 166 LYS C CA 1
ATOM 5840 C C . LYS C 1 167 ? 98.088 3.754 70.960 1.00 25.65 166 LYS C C 1
ATOM 5841 O O . LYS C 1 167 ? 98.856 4.606 71.422 1.00 24.18 166 LYS C O 1
ATOM 5847 N N . ASN C 1 168 ? 97.927 2.561 71.535 1.00 18.89 167 ASN C N 1
ATOM 5848 C CA . ASN C 1 168 ? 98.579 2.263 72.806 1.00 21.70 167 ASN C CA 1
ATOM 5849 C C . ASN C 1 168 ? 100.019 1.802 72.631 1.00 27.61 167 ASN C C 1
ATOM 5850 O O . ASN C 1 168 ? 100.856 2.073 73.497 1.00 21.76 167 ASN C O 1
ATOM 5855 N N . GLU C 1 169 ? 100.327 1.101 71.538 1.00 22.19 168 GLU C N 1
ATOM 5856 C CA . GLU C 1 169 ? 101.695 0.648 71.319 1.00 29.72 168 GLU C CA 1
ATOM 5857 C C . GLU C 1 169 ? 102.562 1.758 70.737 1.00 37.46 168 GLU C C 1
ATOM 5858 O O . GLU C 1 169 ? 103.735 1.890 71.104 1.00 35.93 168 GLU C O 1
ATOM 5864 N N . GLY C 1 170 ? 102.001 2.556 69.832 1.00 32.31 169 GLY C N 1
ATOM 5865 C CA . GLY C 1 170 ? 102.700 3.739 69.356 1.00 30.18 169 GLY C CA 1
ATOM 5866 C C . GLY C 1 170 ? 103.990 3.395 68.639 1.00 36.46 169 GLY C C 1
ATOM 5867 O O . GLY C 1 170 ? 104.028 2.545 67.742 1.00 30.64 169 GLY C O 1
ATOM 5868 N N . ILE C 1 171 ? 105.072 4.059 69.057 1.00 33.36 170 ILE C N 1
ATOM 5869 C CA . ILE C 1 171 ? 106.345 3.959 68.354 1.00 27.00 170 ILE C CA 1
ATOM 5870 C C . ILE C 1 171 ? 107.007 2.598 68.540 1.00 31.17 170 ILE C C 1
ATOM 5871 O O . ILE C 1 171 ? 107.830 2.200 67.708 1.00 32.99 170 ILE C O 1
ATOM 5876 N N . HIS C 1 172 ? 106.681 1.874 69.614 1.00 29.47 171 HIS C N 1
ATOM 5877 C CA . HIS C 1 172 ? 107.237 0.534 69.787 1.00 32.26 171 HIS C CA 1
ATOM 5878 C C . HIS C 1 172 ? 106.801 -0.389 68.658 1.00 31.41 171 HIS C C 1
ATOM 5879 O O . HIS C 1 172 ? 107.579 -1.231 68.194 1.00 32.47 171 HIS C O 1
ATOM 5886 N N . LEU C 1 173 ? 105.559 -0.239 68.198 1.00 30.70 172 LEU C N 1
ATOM 5887 C CA . LEU C 1 173 ? 105.076 -1.053 67.092 1.00 27.95 172 LEU C CA 1
ATOM 5888 C C . LEU C 1 173 ? 105.750 -0.670 65.780 1.00 32.05 172 LEU C C 1
ATOM 5889 O O . LEU C 1 173 ? 106.004 -1.539 64.939 1.00 24.85 172 LEU C O 1
ATOM 5894 N N . GLU C 1 174 ? 106.058 0.616 65.593 1.00 27.29 173 GLU C N 1
ATOM 5895 C CA . GLU C 1 174 ? 106.734 1.039 64.371 1.00 29.72 173 GLU C CA 1
ATOM 5896 C C . GLU C 1 174 ? 108.160 0.506 64.314 1.00 27.31 173 GLU C C 1
ATOM 5897 O O . GLU C 1 174 ? 108.653 0.153 63.236 1.00 25.62 173 GLU C O 1
ATOM 5903 N N . GLY C 1 175 ? 108.839 0.440 65.461 1.00 25.23 174 GLY C N 1
ATOM 5904 C CA . GLY C 1 175 ? 110.155 -0.177 65.488 1.00 21.17 174 GLY C CA 1
ATOM 5905 C C . GLY C 1 175 ? 110.097 -1.660 65.180 1.00 26.25 174 GLY C C 1
ATOM 5906 O O . GLY C 1 175 ? 110.981 -2.202 64.510 1.00 23.34 174 GLY C O 1
ATOM 5907 N N . LEU C 1 176 ? 109.047 -2.334 65.654 1.00 23.79 175 LEU C N 1
ATOM 5908 C CA . LEU C 1 176 ? 108.875 -3.751 65.357 1.00 27.06 175 LEU C CA 1
ATOM 5909 C C . LEU C 1 176 ? 108.659 -3.977 63.866 1.00 22.99 175 LEU C C 1
ATOM 5910 O O . LEU C 1 176 ? 109.233 -4.901 63.280 1.00 24.89 175 LEU C O 1
ATOM 5915 N N . ILE C 1 177 ? 107.835 -3.136 63.236 1.00 20.63 176 ILE C N 1
ATOM 5916 C CA . ILE C 1 177 ? 107.613 -3.243 61.797 1.00 19.14 176 ILE C CA 1
ATOM 5917 C C . ILE C 1 177 ? 108.914 -3.012 61.039 1.00 27.39 176 ILE C C 1
ATOM 5918 O O . ILE C 1 177 ? 109.184 -3.667 60.023 1.00 22.36 176 ILE C O 1
ATOM 5923 N N . SER C 1 178 ? 109.749 -2.090 61.530 1.00 20.63 177 SER C N 1
ATOM 5924 C CA . SER C 1 178 ? 111.053 -1.868 60.915 1.00 21.64 177 SER C CA 1
ATOM 5925 C C . SER C 1 178 ? 111.913 -3.125 60.975 1.00 23.22 177 SER C C 1
ATOM 5926 O O . SER C 1 178 ? 112.598 -3.463 60.003 1.00 20.12 177 SER C O 1
ATOM 5929 N N . GLN C 1 179 ? 111.891 -3.832 62.109 1.00 23.40 178 GLN C N 1
ATOM 5930 C CA . GLN C 1 179 ? 112.670 -5.062 62.226 1.00 26.48 178 GLN C CA 1
ATOM 5931 C C . GLN C 1 179 ? 112.158 -6.133 61.274 1.00 21.47 178 GLN C C 1
ATOM 5932 O O . GLN C 1 179 ? 112.949 -6.896 60.706 1.00 23.07 178 GLN C O 1
ATOM 5938 N N . LEU C 1 180 ? 110.838 -6.215 61.096 1.00 21.88 179 LEU C N 1
ATOM 5939 C CA . LEU C 1 180 ? 110.284 -7.182 60.155 1.00 22.90 179 LEU C CA 1
ATOM 5940 C C . LEU C 1 180 ? 110.677 -6.846 58.722 1.00 21.44 179 LEU C C 1
ATOM 5941 O O . LEU C 1 180 ? 111.010 -7.743 57.939 1.00 22.64 179 LEU C O 1
ATOM 5946 N N . LYS C 1 181 ? 110.660 -5.558 58.362 1.00 20.46 180 LYS C N 1
ATOM 5947 C CA . LYS C 1 181 ? 111.057 -5.166 57.012 1.00 21.11 180 LYS C CA 1
ATOM 5948 C C . LYS C 1 181 ? 112.525 -5.480 56.753 1.00 23.29 180 LYS C C 1
ATOM 5949 O O . LYS C 1 181 ? 112.895 -5.871 55.639 1.00 21.23 180 LYS C O 1
ATOM 5955 N N . ASP C 1 182 ? 113.379 -5.309 57.767 1.00 24.70 181 ASP C N 1
ATOM 5956 C CA . ASP C 1 182 ? 114.795 -5.627 57.607 1.00 22.05 181 ASP C CA 1
ATOM 5957 C C . ASP C 1 182 ? 115.009 -7.123 57.397 1.00 25.35 181 ASP C C 1
ATOM 5958 O O . ASP C 1 182 ? 115.836 -7.527 56.571 1.00 22.37 181 ASP C O 1
ATOM 5963 N N . GLU C 1 183 ? 114.281 -7.961 58.138 1.00 23.27 182 GLU C N 1
ATOM 5964 C CA . GLU C 1 183 ? 114.408 -9.405 57.962 1.00 24.06 182 GLU C CA 1
ATOM 5965 C C . GLU C 1 183 ? 113.909 -9.831 56.589 1.00 20.57 182 GLU C C 1
ATOM 5966 O O . GLU C 1 183 ? 114.577 -10.594 55.880 1.00 23.12 182 GLU C O 1
ATOM 5972 N N . ILE C 1 184 ? 112.729 -9.342 56.199 1.00 20.16 183 ILE C N 1
ATOM 5973 C CA . ILE C 1 184 ? 112.166 -9.673 54.894 1.00 23.82 183 ILE C CA 1
ATOM 5974 C C . ILE C 1 184 ? 113.113 -9.240 53.780 1.00 25.08 183 ILE C C 1
ATOM 5975 O O . ILE C 1 184 ? 113.291 -9.951 52.783 1.00 24.23 183 ILE C O 1
ATOM 5980 N N . ARG C 1 185 ? 113.759 -8.083 53.946 1.00 27.92 184 ARG C N 1
ATOM 5981 C CA . ARG C 1 185 ? 114.730 -7.618 52.960 1.00 25.57 184 ARG C CA 1
ATOM 5982 C C . ARG C 1 185 ? 115.885 -8.604 52.817 1.00 22.70 184 ARG C C 1
ATOM 5983 O O . ARG C 1 185 ? 116.298 -8.939 51.700 1.00 22.18 184 ARG C O 1
ATOM 5991 N N . ASN C 1 186 ? 116.423 -9.081 53.945 1.00 23.83 185 ASN C N 1
ATOM 5992 C CA . ASN C 1 186 ? 117.530 -10.032 53.898 1.00 26.44 185 ASN C CA 1
ATOM 5993 C C . ASN C 1 186 ? 117.118 -11.344 53.243 1.00 22.84 185 ASN C C 1
ATOM 5994 O O . ASN C 1 186 ? 117.958 -12.038 52.661 1.00 33.40 185 ASN C O 1
ATOM 5999 N N . ILE C 1 187 ? 115.837 -11.700 53.328 1.00 23.28 186 ILE C N 1
ATOM 6000 C CA . ILE C 1 187 ? 115.363 -12.934 52.714 1.00 22.68 186 ILE C CA 1
ATOM 6001 C C . ILE C 1 187 ? 115.117 -12.737 51.223 1.00 28.11 186 ILE C C 1
ATOM 6002 O O . ILE C 1 187 ? 115.457 -13.601 50.408 1.00 25.92 186 ILE C O 1
ATOM 6007 N N . ILE C 1 188 ? 114.542 -11.594 50.843 1.00 25.39 187 ILE C N 1
ATOM 6008 C CA . ILE C 1 188 ? 114.167 -11.364 49.450 1.00 25.87 187 ILE C CA 1
ATOM 6009 C C . ILE C 1 188 ? 115.403 -11.217 48.568 1.00 33.90 187 ILE C C 1
ATOM 6010 O O . ILE C 1 188 ? 115.448 -11.748 47.452 1.00 28.24 187 ILE C O 1
ATOM 6015 N N . GLU C 1 189 ? 116.417 -10.490 49.045 1.00 41.25 188 GLU C N 1
ATOM 6016 C CA . GLU C 1 189 ? 117.671 -10.294 48.307 1.00 37.65 188 GLU C CA 1
ATOM 6017 C C . GLU C 1 189 ? 117.420 -9.711 46.916 1.00 31.94 188 GLU C C 1
ATOM 6018 O O . GLU C 1 189 ? 118.021 -10.132 45.925 1.00 44.39 188 GLU C O 1
ATOM 6024 N N . GLU C 1 190 ? 116.507 -8.742 46.845 1.00 32.87 189 GLU C N 1
ATOM 6025 C CA . GLU C 1 190 ? 116.178 -8.007 45.621 1.00 42.40 189 GLU C CA 1
ATOM 6026 C C . GLU C 1 190 ? 115.736 -8.914 44.475 1.00 36.08 189 GLU C C 1
ATOM 6027 O O . GLU C 1 190 ? 115.779 -8.510 43.309 1.00 36.36 189 GLU C O 1
ATOM 6033 N N . GLU C 1 191 ? 115.294 -10.133 44.773 1.00 30.85 190 GLU C N 1
ATOM 6034 C CA . GLU C 1 191 ? 114.775 -11.035 43.756 1.00 27.13 190 GLU C CA 1
ATOM 6035 C C . GLU C 1 191 ? 113.255 -10.993 43.650 1.00 23.96 190 GLU C C 1
ATOM 6036 O O . GLU C 1 191 ? 112.685 -11.693 42.808 1.00 28.02 190 GLU C O 1
ATOM 6042 N N . PHE C 1 192 ? 112.588 -10.193 44.481 1.00 28.55 191 PHE C N 1
ATOM 6043 C CA . PHE C 1 192 ? 111.137 -10.079 44.469 1.00 24.98 191 PHE C CA 1
ATOM 6044 C C . PHE C 1 192 ? 110.751 -8.631 44.716 1.00 25.73 191 PHE C C 1
ATOM 6045 O O . PHE C 1 192 ? 111.445 -7.902 45.429 1.00 24.15 191 PHE C O 1
ATOM 6053 N N A ASN C 1 193 ? 109.648 -8.211 44.102 0.77 26.55 192 ASN C N 1
ATOM 6054 N N B ASN C 1 193 ? 109.622 -8.226 44.140 0.23 31.50 192 ASN C N 1
ATOM 6055 C CA A ASN C 1 193 ? 109.039 -6.935 44.447 0.77 29.96 192 ASN C CA 1
ATOM 6056 C CA B ASN C 1 193 ? 109.020 -6.931 44.432 0.23 29.61 192 ASN C CA 1
ATOM 6057 C C A ASN C 1 193 ? 108.172 -7.125 45.683 0.77 30.71 192 ASN C C 1
ATOM 6058 C C B ASN C 1 193 ? 108.122 -7.080 45.655 0.23 27.75 192 ASN C C 1
ATOM 6059 O O A ASN C 1 193 ? 107.341 -8.039 45.733 0.77 26.69 192 ASN C O 1
ATOM 6060 O O B ASN C 1 193 ? 107.213 -7.918 45.663 0.23 28.15 192 ASN C O 1
ATOM 6069 N N . VAL C 1 194 ? 108.377 -6.277 46.686 1.00 27.73 193 VAL C N 1
ATOM 6070 C CA . VAL C 1 194 ? 107.686 -6.384 47.965 1.00 25.35 193 VAL C CA 1
ATOM 6071 C C . VAL C 1 194 ? 106.956 -5.080 48.253 1.00 24.55 193 VAL C C 1
ATOM 6072 O O . VAL C 1 194 ? 107.531 -3.996 48.101 1.00 24.66 193 VAL C O 1
ATOM 6076 N N . SER C 1 195 ? 105.697 -5.191 48.677 1.00 23.93 194 SER C N 1
ATOM 6077 C CA . SER C 1 195 ? 104.903 -4.064 49.145 1.00 22.93 194 SER C CA 1
ATOM 6078 C C . SER C 1 195 ? 104.395 -4.354 50.552 1.00 23.63 194 SER C C 1
ATOM 6079 O O . SER C 1 195 ? 104.229 -5.513 50.942 1.00 17.37 194 SER C O 1
ATOM 6082 N N . TYR C 1 196 ? 104.144 -3.290 51.313 1.00 23.53 195 TYR C N 1
ATOM 6083 C CA . TYR C 1 196 ? 103.710 -3.406 52.698 1.00 21.15 195 TYR C CA 1
ATOM 6084 C C . TYR C 1 196 ? 102.420 -2.628 52.909 1.00 21.65 195 TYR C C 1
ATOM 6085 O O . TYR C 1 196 ? 102.206 -1.578 52.299 1.00 25.58 195 TYR C O 1
ATOM 6094 N N . SER C 1 197 ? 101.565 -3.148 53.791 1.00 21.91 196 SER C N 1
ATOM 6095 C CA . SER C 1 197 ? 100.350 -2.448 54.187 1.00 19.53 196 SER C CA 1
ATOM 6096 C C . SER C 1 197 ? 99.980 -2.834 55.610 1.00 19.94 196 SER C C 1
ATOM 6097 O O . SER C 1 197 ? 100.208 -3.967 56.042 1.00 18.48 196 SER C O 1
ATOM 6100 N N . ASN C 1 198 ? 99.402 -1.875 56.330 1.00 12.93 197 ASN C N 1
ATOM 6101 C CA . ASN C 1 198 ? 98.798 -2.125 57.630 1.00 14.91 197 ASN C CA 1
ATOM 6102 C C . ASN C 1 198 ? 97.310 -2.381 57.440 1.00 20.54 197 ASN C C 1
ATOM 6103 O O . ASN C 1 198 ? 96.628 -1.608 56.760 1.00 21.80 197 ASN C O 1
ATOM 6108 N N . THR C 1 199 ? 96.810 -3.463 58.036 1.00 15.60 198 THR C N 1
ATOM 6109 C CA . THR C 1 199 ? 95.414 -3.845 57.889 1.00 10.69 198 THR C CA 1
ATOM 6110 C C . THR C 1 199 ? 94.823 -4.208 59.245 1.00 15.11 198 THR C C 1
ATOM 6111 O O . THR C 1 199 ? 95.535 -4.558 60.191 1.00 14.21 198 THR C O 1
ATOM 6115 N N . THR C 1 200 ? 93.497 -4.107 59.322 1.00 15.51 199 THR C N 1
ATOM 6116 C CA . THR C 1 200 ? 92.724 -4.475 60.499 1.00 12.94 199 THR C CA 1
ATOM 6117 C C . THR C 1 200 ? 91.260 -4.560 60.095 1.00 15.96 199 THR C C 1
ATOM 6118 O O . THR C 1 200 ? 90.784 -3.737 59.309 1.00 17.78 199 THR C O 1
ATOM 6122 N N . ILE C 1 201 ? 90.551 -5.557 60.630 1.00 15.54 200 ILE C N 1
ATOM 6123 C CA . ILE C 1 201 ? 89.124 -5.670 60.352 1.00 19.04 200 ILE C CA 1
ATOM 6124 C C . ILE C 1 201 ? 88.323 -4.536 60.972 1.00 16.52 200 ILE C C 1
ATOM 6125 O O . ILE C 1 201 ? 87.151 -4.360 60.627 1.00 20.79 200 ILE C O 1
ATOM 6130 N N . TYR C 1 202 ? 88.926 -3.758 61.868 1.00 14.43 201 TYR C N 1
ATOM 6131 C CA . TYR C 1 202 ? 88.279 -2.590 62.451 1.00 13.83 201 TYR C CA 1
ATOM 6132 C C . TYR C 1 202 ? 88.459 -1.331 61.609 1.00 18.08 201 TYR C C 1
ATOM 6133 O O . TYR C 1 202 ? 88.071 -0.244 62.050 1.00 18.12 201 TYR C O 1
ATOM 6142 N N . ASP C 1 203 ? 89.038 -1.451 60.413 1.00 17.26 202 ASP C N 1
ATOM 6143 C CA . ASP C 1 203 ? 89.161 -0.334 59.467 1.00 16.69 202 ASP C CA 1
ATOM 6144 C C . ASP C 1 203 ? 88.991 -0.937 58.075 1.00 18.66 202 ASP C C 1
ATOM 6145 O O . ASP C 1 203 ? 89.973 -1.327 57.438 1.00 18.63 202 ASP C O 1
ATOM 6150 N N . LEU C 1 204 ? 87.737 -1.014 57.619 1.00 20.79 203 LEU C N 1
ATOM 6151 C CA . LEU C 1 204 ? 87.434 -1.697 56.363 1.00 24.49 203 LEU C CA 1
ATOM 6152 C C . LEU C 1 204 ? 88.225 -1.109 55.203 1.00 23.57 203 LEU C C 1
ATOM 6153 O O . LEU C 1 204 ? 88.667 -1.843 54.309 1.00 23.06 203 LEU C O 1
ATOM 6158 N N . TRP C 1 205 ? 88.428 0.211 55.209 1.00 19.98 204 TRP C N 1
ATOM 6159 C CA . TRP C 1 205 ? 89.188 0.855 54.144 1.00 20.02 204 TRP C CA 1
ATOM 6160 C C . TRP C 1 205 ? 90.618 0.333 54.066 1.00 24.50 204 TRP C C 1
ATOM 6161 O O . TRP C 1 205 ? 91.190 0.259 52.972 1.00 22.01 204 TRP C O 1
ATOM 6172 N N . SER C 1 206 ? 91.215 -0.024 55.207 1.00 23.91 205 SER C N 1
ATOM 6173 C CA . SER C 1 206 ? 92.592 -0.510 55.193 1.00 24.22 205 SER C CA 1
ATOM 6174 C C . SER C 1 206 ? 92.711 -1.785 54.369 1.00 20.53 205 SER C C 1
ATOM 6175 O O . SER C 1 206 ? 93.694 -1.979 53.645 1.00 17.64 205 SER C O 1
ATOM 6178 N N . ILE C 1 207 ? 91.709 -2.658 54.459 1.00 15.54 206 ILE C N 1
ATOM 6179 C CA . ILE C 1 207 ? 91.726 -3.907 53.711 1.00 18.07 206 ILE C CA 1
ATOM 6180 C C . ILE C 1 207 ? 91.307 -3.680 52.262 1.00 16.07 206 ILE C C 1
ATOM 6181 O O . ILE C 1 207 ? 91.922 -4.220 51.335 1.00 13.20 206 ILE C O 1
ATOM 6186 N N . ILE C 1 208 ? 90.267 -2.872 52.040 1.00 21.00 207 ILE C N 1
ATOM 6187 C CA . ILE C 1 208 ? 89.779 -2.638 50.683 1.00 19.19 207 ILE C CA 1
ATOM 6188 C C . ILE C 1 208 ? 90.849 -1.951 49.840 1.00 19.93 207 ILE C C 1
ATOM 6189 O O . ILE C 1 208 ? 91.141 -2.370 48.713 1.00 18.93 207 ILE C O 1
ATOM 6194 N N . SER C 1 209 ? 91.459 -0.891 50.379 1.00 17.77 208 SER C N 1
ATOM 6195 C CA . SER C 1 209 ? 92.426 -0.127 49.594 1.00 22.67 208 SER C CA 1
ATOM 6196 C C . SER C 1 209 ? 93.695 -0.930 49.332 1.00 19.44 208 SER C C 1
ATOM 6197 O O . SER C 1 209 ? 94.277 -0.837 48.245 1.00 23.86 208 SER C O 1
ATOM 6200 N N . SER C 1 210 ? 94.143 -1.718 50.313 1.00 20.28 209 SER C N 1
ATOM 6201 C CA . SER C 1 210 ? 95.344 -2.526 50.119 1.00 21.21 209 SER C CA 1
ATOM 6202 C C . SER C 1 210 ? 95.130 -3.570 49.030 1.00 15.36 209 SER C C 1
ATOM 6203 O O . SER C 1 210 ? 95.979 -3.751 48.149 1.00 21.36 209 SER C O 1
ATOM 6206 N N . PHE C 1 211 ? 93.992 -4.265 49.074 1.00 17.17 210 PHE C N 1
ATOM 6207 C CA . PHE C 1 211 ? 93.703 -5.277 48.064 1.00 18.80 210 PHE C CA 1
ATOM 6208 C C . PHE C 1 211 ? 93.490 -4.644 46.693 1.00 18.53 210 PHE C C 1
ATOM 6209 O O . PHE C 1 211 ? 93.889 -5.216 45.672 1.00 16.40 210 PHE C O 1
ATOM 6217 N N . SER C 1 212 ? 92.862 -3.465 46.652 1.00 17.84 211 SER C N 1
ATOM 6218 C CA . SER C 1 212 ? 92.708 -2.746 45.391 1.00 20.53 211 SER C CA 1
ATOM 6219 C C . SER C 1 212 ? 94.065 -2.340 44.832 1.00 21.84 211 SER C C 1
ATOM 6220 O O . SER C 1 212 ? 94.333 -2.501 43.635 1.00 23.11 211 SER C O 1
ATOM 6223 N N . ASP C 1 213 ? 94.934 -1.803 45.693 1.00 19.43 212 ASP C N 1
ATOM 6224 C CA . ASP C 1 213 ? 96.279 -1.424 45.270 1.00 20.66 212 ASP C CA 1
ATOM 6225 C C . ASP C 1 213 ? 97.021 -2.611 44.671 1.00 25.87 212 ASP C C 1
ATOM 6226 O O . ASP C 1 213 ? 97.748 -2.469 43.681 1.00 21.61 212 ASP C O 1
ATOM 6231 N N . LEU C 1 214 ? 96.832 -3.793 45.257 1.00 21.88 213 LEU C N 1
ATOM 6232 C CA . LEU C 1 214 ? 97.476 -5.001 44.757 1.00 20.32 213 LEU C CA 1
ATOM 6233 C C . LEU C 1 214 ? 96.983 -5.349 43.358 1.00 21.93 213 LEU C C 1
ATOM 6234 O O . LEU C 1 214 ? 97.779 -5.662 42.466 1.00 25.91 213 LEU C O 1
ATOM 6239 N N . LEU C 1 215 ? 95.662 -5.319 43.155 1.00 18.66 214 LEU C N 1
ATOM 6240 C CA . LEU C 1 215 ? 95.107 -5.650 41.846 1.00 24.14 214 LEU C CA 1
ATOM 6241 C C . LEU C 1 215 ? 95.519 -4.639 40.785 1.00 25.82 214 LEU C C 1
ATOM 6242 O O . LEU C 1 215 ? 95.689 -5.004 39.615 1.00 26.36 214 LEU C O 1
ATOM 6247 N N . LEU C 1 216 ? 95.692 -3.372 41.169 1.00 21.23 215 LEU C N 1
ATOM 6248 C CA . LEU C 1 216 ? 96.121 -2.358 40.214 1.00 27.11 215 LEU C CA 1
ATOM 6249 C C . LEU C 1 216 ? 97.596 -2.489 39.854 1.00 30.46 215 LEU C C 1
ATOM 6250 O O . LEU C 1 216 ? 98.013 -1.964 38.819 1.00 29.77 215 LEU C O 1
ATOM 6255 N N . LYS C 1 217 ? 98.395 -3.170 40.681 1.00 25.27 216 LYS C N 1
ATOM 6256 C CA . LYS C 1 217 ? 99.754 -3.497 40.258 1.00 27.07 216 LYS C CA 1
ATOM 6257 C C . LYS C 1 217 ? 99.757 -4.619 39.227 1.00 28.90 216 LYS C C 1
ATOM 6258 O O . LYS C 1 217 ? 100.596 -4.624 38.320 1.00 30.71 216 LYS C O 1
ATOM 6264 N N . ILE C 1 218 ? 98.833 -5.575 39.351 1.00 26.77 217 ILE C N 1
ATOM 6265 C CA . ILE C 1 218 ? 98.714 -6.635 38.354 1.00 29.59 217 ILE C CA 1
ATOM 6266 C C . ILE C 1 218 ? 98.132 -6.086 37.059 1.00 34.54 217 ILE C C 1
ATOM 6267 O O . ILE C 1 218 ? 98.581 -6.438 35.963 1.00 29.21 217 ILE C O 1
ATOM 6272 N N . PHE C 1 219 ? 97.110 -5.233 37.163 1.00 33.13 218 PHE C N 1
ATOM 6273 C CA . PHE C 1 219 ? 96.423 -4.648 36.013 1.00 30.71 218 PHE C CA 1
ATOM 6274 C C . PHE C 1 219 ? 96.600 -3.135 36.073 1.00 29.11 218 PHE C C 1
ATOM 6275 O O . PHE C 1 219 ? 95.691 -2.411 36.508 1.00 28.43 218 PHE C O 1
ATOM 6283 N N . PRO C 1 220 ? 97.756 -2.624 35.644 1.00 27.44 219 PRO C N 1
ATOM 6284 C CA . PRO C 1 220 ? 98.012 -1.183 35.747 1.00 29.63 219 PRO C CA 1
ATOM 6285 C C . PRO C 1 220 ? 96.986 -0.367 34.977 1.00 33.62 219 PRO C C 1
ATOM 6286 O O . PRO C 1 220 ? 96.433 -0.808 33.967 1.00 27.22 219 PRO C O 1
ATOM 6290 N N . GLN C 1 221 ? 96.730 0.834 35.478 1.00 36.41 220 GLN C N 1
ATOM 6291 C CA . GLN C 1 221 ? 95.808 1.766 34.853 1.00 33.64 220 GLN C CA 1
ATOM 6292 C C . GLN C 1 221 ? 96.579 2.858 34.126 1.00 31.60 220 GLN C C 1
ATOM 6293 O O . GLN C 1 221 ? 97.737 3.150 34.436 1.00 34.81 220 GLN C O 1
ATOM 6299 N N . SER C 1 222 ? 95.916 3.460 33.144 1.00 39.08 221 SER C N 1
ATOM 6300 C CA . SER C 1 222 ? 96.490 4.607 32.457 1.00 35.48 221 SER C CA 1
ATOM 6301 C C . SER C 1 222 ? 96.605 5.789 33.413 1.00 34.37 221 SER C C 1
ATOM 6302 O O . SER C 1 222 ? 95.792 5.960 34.325 1.00 29.97 221 SER C O 1
ATOM 6305 N N . GLU C 1 223 ? 97.634 6.612 33.200 1.00 37.01 222 GLU C N 1
ATOM 6306 C CA . GLU C 1 223 ? 97.761 7.837 33.979 1.00 38.56 222 GLU C CA 1
ATOM 6307 C C . GLU C 1 223 ? 96.622 8.808 33.698 1.00 41.25 222 GLU C C 1
ATOM 6308 O O . GLU C 1 223 ? 96.353 9.687 34.524 1.00 34.63 222 GLU C O 1
ATOM 6314 N N . LEU C 1 224 ? 95.949 8.664 32.552 1.00 37.09 223 LEU C N 1
ATOM 6315 C CA . LEU C 1 224 ? 94.811 9.516 32.230 1.00 40.09 223 LEU C CA 1
ATOM 6316 C C . LEU C 1 224 ? 93.671 9.362 33.227 1.00 35.24 223 LEU C C 1
ATOM 6317 O O . LEU C 1 224 ? 92.843 10.271 33.347 1.00 36.36 223 LEU C O 1
ATOM 6322 N N . LEU C 1 225 ? 93.605 8.236 33.941 1.00 33.02 224 LEU C N 1
ATOM 6323 C CA . LEU C 1 225 ? 92.523 8.029 34.899 1.00 36.62 224 LEU C CA 1
ATOM 6324 C C . LEU C 1 225 ? 92.645 8.986 36.080 1.00 39.36 224 LEU C C 1
ATOM 6325 O O . LEU C 1 225 ? 91.697 9.712 36.401 1.00 39.13 224 LEU C O 1
ATOM 6330 N N . ASP C 1 226 ? 93.809 9.002 36.737 1.00 40.99 225 ASP C N 1
ATOM 6331 C CA . ASP C 1 226 ? 94.027 9.936 37.839 1.00 37.68 225 ASP C CA 1
ATOM 6332 C C . ASP C 1 226 ? 93.853 11.378 37.386 1.00 40.59 225 ASP C C 1
ATOM 6333 O O . ASP C 1 226 ? 93.224 12.183 38.084 1.00 35.70 225 ASP C O 1
ATOM 6338 N N . LYS C 1 227 ? 94.400 11.722 36.217 1.00 43.35 226 LYS C N 1
ATOM 6339 C CA . LYS C 1 227 ? 94.316 13.098 35.736 1.00 38.27 226 LYS C CA 1
ATOM 6340 C C . LYS C 1 227 ? 92.874 13.496 35.446 1.00 39.10 226 LYS C C 1
ATOM 6341 O O . LYS C 1 227 ? 92.458 14.618 35.759 1.00 40.59 226 LYS C O 1
ATOM 6347 N N . THR C 1 228 ? 92.095 12.588 34.851 1.00 38.26 227 THR C N 1
ATOM 6348 C CA . THR C 1 228 ? 90.689 12.880 34.588 1.00 38.99 227 THR C CA 1
ATOM 6349 C C . THR C 1 228 ? 89.926 13.113 35.886 1.00 38.10 227 THR C C 1
ATOM 6350 O O . THR C 1 228 ? 89.139 14.062 35.992 1.00 39.54 227 THR C O 1
ATOM 6354 N N . ILE C 1 229 ? 90.150 12.259 36.886 1.00 38.28 228 ILE C N 1
ATOM 6355 C CA . ILE C 1 229 ? 89.512 12.445 38.185 1.00 41.74 228 ILE C CA 1
ATOM 6356 C C . ILE C 1 229 ? 90.014 13.722 38.846 1.00 38.93 228 ILE C C 1
ATOM 6357 O O . ILE C 1 229 ? 89.228 14.504 39.394 1.00 37.12 228 ILE C O 1
ATOM 6362 N N . GLN C 1 230 ? 91.329 13.956 38.797 1.00 37.21 229 GLN C N 1
ATOM 6363 C CA . GLN C 1 230 ? 91.902 15.144 39.423 1.00 39.94 229 GLN C CA 1
ATOM 6364 C C . GLN C 1 230 ? 91.355 16.419 38.796 1.00 49.89 229 GLN C C 1
ATOM 6365 O O . GLN C 1 230 ? 91.122 17.413 39.493 1.00 55.20 229 GLN C O 1
ATOM 6371 N N . GLU C 1 231 ? 91.134 16.408 37.482 1.00 41.94 230 GLU C N 1
ATOM 6372 C CA . GLU C 1 231 ? 90.644 17.608 36.818 1.00 44.69 230 GLU C CA 1
ATOM 6373 C C . GLU C 1 231 ? 89.137 17.774 36.965 1.00 49.82 230 GLU C C 1
ATOM 6374 O O . GLU C 1 231 ? 88.646 18.908 36.994 1.00 47.01 230 GLU C O 1
ATOM 6380 N N . PHE C 1 232 ? 88.386 16.687 37.102 1.00 46.08 231 PHE C N 1
ATOM 6381 C CA . PHE C 1 232 ? 86.955 16.788 37.303 1.00 43.98 231 PHE C CA 1
ATOM 6382 C C . PHE C 1 232 ? 86.647 17.472 38.619 1.00 50.23 231 PHE C C 1
ATOM 6383 O O . PHE C 1 232 ? 85.719 18.245 38.733 1.00 44.39 231 PHE C O 1
ATOM 6391 N N . ALA C 1 233 ? 87.449 17.197 39.614 1.00 51.13 232 ALA C N 1
ATOM 6392 C CA . ALA C 1 233 ? 87.219 17.781 40.895 1.00 52.20 232 ALA C CA 1
ATOM 6393 C C . ALA C 1 233 ? 87.558 19.250 40.884 1.00 56.68 232 ALA C C 1
ATOM 6394 O O . ALA C 1 233 ? 86.902 20.038 41.544 1.00 66.77 232 ALA C O 1
ATOM 6396 N N . GLU C 1 234 ? 88.597 19.611 40.158 1.00 51.94 233 GLU C N 1
ATOM 6397 C CA . GLU C 1 234 ? 89.024 20.998 40.101 1.00 59.43 233 GLU C CA 1
ATOM 6398 C C . GLU C 1 234 ? 87.966 21.819 39.426 1.00 57.95 233 GLU C C 1
ATOM 6399 O O . GLU C 1 234 ? 87.892 23.016 39.621 1.00 68.42 233 GLU C O 1
ATOM 6405 N N . SER C 1 235 ? 87.128 21.167 38.658 1.00 64.60 234 SER C N 1
ATOM 6406 C CA . SER C 1 235 ? 86.052 21.835 37.990 1.00 65.26 234 SER C CA 1
ATOM 6407 C C . SER C 1 235 ? 84.899 22.034 38.956 1.00 73.95 234 SER C C 1
ATOM 6408 O O . SER C 1 235 ? 83.744 21.881 38.587 1.00 79.36 234 SER C O 1
ATOM 6411 N N . CYS C 1 240 ? 84.298 20.044 45.420 1.00 61.76 239 CYS C N 1
ATOM 6412 C CA . CYS C 1 240 ? 84.623 18.616 45.491 1.00 62.19 239 CYS C CA 1
ATOM 6413 C C . CYS C 1 240 ? 85.579 18.211 46.593 1.00 49.80 239 CYS C C 1
ATOM 6414 O O . CYS C 1 240 ? 86.763 18.451 46.517 1.00 59.79 239 CYS C O 1
ATOM 6417 N N . ASN C 1 241 ? 85.055 17.551 47.599 1.00 45.25 240 ASN C N 1
ATOM 6418 C CA . ASN C 1 241 ? 85.885 17.076 48.671 1.00 47.94 240 ASN C CA 1
ATOM 6419 C C . ASN C 1 241 ? 86.437 15.664 48.396 1.00 49.45 240 ASN C C 1
ATOM 6420 O O . ASN C 1 241 ? 87.526 15.342 48.837 1.00 48.54 240 ASN C O 1
ATOM 6425 N N . ALA C 1 242 ? 85.699 14.835 47.677 1.00 41.06 241 ALA C N 1
ATOM 6426 C CA . ALA C 1 242 ? 86.131 13.461 47.462 1.00 43.29 241 ALA C CA 1
ATOM 6427 C C . ALA C 1 242 ? 85.376 12.679 46.401 1.00 38.38 241 ALA C C 1
ATOM 6428 O O . ALA C 1 242 ? 84.214 12.944 46.149 1.00 39.02 241 ALA C O 1
ATOM 6430 N N . ILE C 1 243 ? 86.049 11.717 45.788 1.00 30.77 242 ILE C N 1
ATOM 6431 C CA . ILE C 1 243 ? 85.459 10.921 44.716 1.00 33.26 242 ILE C CA 1
ATOM 6432 C C . ILE C 1 243 ? 85.945 9.483 44.854 1.00 39.03 242 ILE C C 1
ATOM 6433 O O . ILE C 1 243 ? 87.126 9.238 45.122 1.00 26.41 242 ILE C O 1
ATOM 6438 N N . LEU C 1 244 ? 85.034 8.530 44.664 1.00 26.60 243 LEU C N 1
ATOM 6439 C CA . LEU C 1 244 ? 85.380 7.117 44.615 1.00 31.79 243 LEU C CA 1
ATOM 6440 C C . LEU C 1 244 ? 84.749 6.485 43.385 1.00 26.11 243 LEU C C 1
ATOM 6441 O O . LEU C 1 244 ? 83.571 6.720 43.096 1.00 27.12 243 LEU C O 1
ATOM 6446 N N . VAL C 1 245 ? 85.537 5.696 42.664 1.00 24.22 244 VAL C N 1
ATOM 6447 C CA . VAL C 1 245 ? 85.051 4.856 41.577 1.00 28.13 244 VAL C CA 1
ATOM 6448 C C . VAL C 1 245 ? 85.266 3.412 42.006 1.00 26.62 244 VAL C C 1
ATOM 6449 O O . VAL C 1 245 ? 86.408 2.964 42.166 1.00 24.80 244 VAL C O 1
ATOM 6453 N N . LEU C 1 246 ? 84.172 2.683 42.203 1.00 22.49 245 LEU C N 1
ATOM 6454 C CA . LEU C 1 246 ? 84.220 1.320 42.704 1.00 25.31 245 LEU C CA 1
ATOM 6455 C C . LEU C 1 246 ? 83.691 0.355 41.653 1.00 30.20 245 LEU C C 1
ATOM 6456 O O . LEU C 1 246 ? 82.852 0.716 40.822 1.00 23.22 245 LEU C O 1
ATOM 6461 N N . ASP C 1 247 ? 84.188 -0.881 41.695 1.00 22.83 246 ASP C N 1
ATOM 6462 C CA . ASP C 1 247 ? 83.678 -1.925 40.821 1.00 26.34 246 ASP C CA 1
ATOM 6463 C C . ASP C 1 247 ? 82.582 -2.694 41.559 1.00 27.20 246 ASP C C 1
ATOM 6464 O O . ASP C 1 247 ? 82.175 -2.325 42.663 1.00 24.40 246 ASP C O 1
ATOM 6469 N N . SER C 1 248 ? 82.096 -3.782 40.958 1.00 24.85 247 SER C N 1
ATOM 6470 C CA . SER C 1 248 ? 80.997 -4.528 41.559 1.00 25.75 247 SER C CA 1
ATOM 6471 C C . SER C 1 248 ? 81.422 -5.288 42.809 1.00 26.94 247 SER C C 1
ATOM 6472 O O . SER C 1 248 ? 80.558 -5.689 43.595 1.00 32.68 247 SER C O 1
ATOM 6475 N N . ASN C 1 249 ? 82.722 -5.507 43.005 1.00 27.67 248 ASN C N 1
ATOM 6476 C CA . ASN C 1 249 ? 83.224 -6.074 44.250 1.00 25.53 248 ASN C CA 1
ATOM 6477 C C . ASN C 1 249 ? 83.423 -5.018 45.328 1.00 30.50 248 ASN C C 1
ATOM 6478 O O . ASN C 1 249 ? 83.904 -5.355 46.415 1.00 24.61 248 ASN C O 1
ATOM 6483 N N . SER C 1 250 ? 83.075 -3.760 45.044 1.00 25.13 249 SER C N 1
ATOM 6484 C CA . SER C 1 250 ? 83.318 -2.611 45.917 1.00 29.40 249 SER C CA 1
ATOM 6485 C C . SER C 1 250 ? 84.805 -2.323 46.100 1.00 24.23 249 SER C C 1
ATOM 6486 O O . SER C 1 250 ? 85.197 -1.664 47.068 1.00 26.36 249 SER C O 1
ATOM 6489 N N . LEU C 1 251 ? 85.642 -2.801 45.186 1.00 23.81 250 LEU C N 1
ATOM 6490 C CA . LEU C 1 251 ? 87.054 -2.462 45.210 1.00 18.52 250 LEU C CA 1
ATOM 6491 C C . LEU C 1 251 ? 87.274 -1.090 44.578 1.00 30.64 250 LEU C C 1
ATOM 6492 O O . LEU C 1 251 ? 86.444 -0.588 43.818 1.00 28.05 250 LEU C O 1
ATOM 6497 N N . VAL C 1 252 ? 88.408 -0.481 44.907 1.00 21.23 251 VAL C N 1
ATOM 6498 C CA . VAL C 1 252 ? 88.685 0.898 44.521 1.00 20.24 251 VAL C CA 1
ATOM 6499 C C . VAL C 1 252 ? 89.391 0.911 43.172 1.00 28.40 251 VAL C C 1
ATOM 6500 O O . VAL C 1 252 ? 90.494 0.373 43.032 1.00 25.47 251 VAL C O 1
ATOM 6504 N N . ILE C 1 253 ? 88.752 1.528 42.182 1.00 24.89 252 ILE C N 1
ATOM 6505 C CA . ILE C 1 253 ? 89.327 1.696 40.855 1.00 25.54 252 ILE C CA 1
ATOM 6506 C C . ILE C 1 253 ? 89.929 3.086 40.681 1.00 28.13 252 ILE C C 1
ATOM 6507 O O . ILE C 1 253 ? 90.958 3.244 40.024 1.00 29.62 252 ILE C O 1
ATOM 6512 N N . GLY C 1 254 ? 89.295 4.100 41.263 1.00 26.63 253 GLY C N 1
ATOM 6513 C CA . GLY C 1 254 ? 89.832 5.448 41.252 1.00 28.49 253 GLY C CA 1
ATOM 6514 C C . GLY C 1 254 ? 89.404 6.170 42.510 1.00 28.89 253 GLY C C 1
ATOM 6515 O O . GLY C 1 254 ? 88.396 5.824 43.135 1.00 29.45 253 GLY C O 1
ATOM 6516 N N . GLN C 1 255 ? 90.185 7.182 42.882 1.00 32.44 254 GLN C N 1
ATOM 6517 C CA . GLN C 1 255 ? 89.909 7.890 44.124 1.00 34.05 254 GLN C CA 1
ATOM 6518 C C . GLN C 1 255 ? 90.506 9.288 44.075 1.00 35.05 254 GLN C C 1
ATOM 6519 O O . GLN C 1 255 ? 91.530 9.522 43.429 1.00 33.89 254 GLN C O 1
ATOM 6525 N N . PHE C 1 256 ? 89.842 10.211 44.771 1.00 34.63 255 PHE C N 1
ATOM 6526 C CA . PHE C 1 256 ? 90.337 11.563 44.994 1.00 37.65 255 PHE C CA 1
ATOM 6527 C C . PHE C 1 256 ? 89.915 11.995 46.388 1.00 43.06 255 PHE C C 1
ATOM 6528 O O . PHE C 1 256 ? 88.763 11.786 46.778 1.00 44.41 255 PHE C O 1
ATOM 6536 N N . PHE C 1 257 ? 90.840 12.591 47.135 1.00 41.37 256 PHE C N 1
ATOM 6537 C CA . PHE C 1 257 ? 90.549 13.077 48.479 1.00 42.84 256 PHE C CA 1
ATOM 6538 C C . PHE C 1 257 ? 91.185 14.447 48.644 1.00 47.51 256 PHE C C 1
ATOM 6539 O O . PHE C 1 257 ? 92.412 14.570 48.599 1.00 46.72 256 PHE C O 1
ATOM 6547 N N . GLU C 1 258 ? 90.347 15.470 48.836 1.00 48.71 257 GLU C N 1
ATOM 6548 C CA . GLU C 1 258 ? 90.853 16.834 48.963 1.00 62.55 257 GLU C CA 1
ATOM 6549 C C . GLU C 1 258 ? 91.722 16.987 50.204 1.00 51.38 257 GLU C C 1
ATOM 6550 O O . GLU C 1 258 ? 92.714 17.725 50.192 1.00 61.68 257 GLU C O 1
ATOM 6556 N N . ASN C 1 259 ? 91.369 16.297 51.283 1.00 47.35 258 ASN C N 1
ATOM 6557 C CA . ASN C 1 259 ? 92.129 16.362 52.523 1.00 58.19 258 ASN C CA 1
ATOM 6558 C C . ASN C 1 259 ? 91.850 15.099 53.324 1.00 61.13 258 ASN C C 1
ATOM 6559 O O . ASN C 1 259 ? 91.001 14.283 52.958 1.00 59.84 258 ASN C O 1
ATOM 6564 N N . GLU C 1 260 ? 92.580 14.950 54.431 1.00 62.73 259 GLU C N 1
ATOM 6565 C CA . GLU C 1 260 ? 92.433 13.755 55.254 1.00 51.66 259 GLU C CA 1
ATOM 6566 C C . GLU C 1 260 ? 91.050 13.672 55.886 1.00 58.21 259 GLU C C 1
ATOM 6567 O O . GLU C 1 260 ? 90.540 12.569 56.114 1.00 61.58 259 GLU C O 1
ATOM 6573 N N . GLU C 1 261 ? 90.422 14.818 56.163 1.00 53.77 260 GLU C N 1
ATOM 6574 C CA . GLU C 1 261 ? 89.107 14.800 56.795 1.00 58.98 260 GLU C CA 1
ATOM 6575 C C . GLU C 1 261 ? 88.030 14.329 55.826 1.00 47.43 260 GLU C C 1
ATOM 6576 O O . GLU C 1 261 ? 87.163 13.528 56.197 1.00 45.52 260 GLU C O 1
ATOM 6582 N N . SER C 1 262 ? 88.062 14.819 54.584 1.00 48.62 261 SER C N 1
ATOM 6583 C CA . SER C 1 262 ? 87.091 14.375 53.588 1.00 47.25 261 SER C CA 1
ATOM 6584 C C . SER C 1 262 ? 87.227 12.882 53.315 1.00 49.38 261 SER C C 1
ATOM 6585 O O . SER C 1 262 ? 86.225 12.184 53.116 1.00 43.41 261 SER C O 1
ATOM 6588 N N . LYS C 1 263 ? 88.463 12.377 53.301 1.00 51.26 262 LYS C N 1
ATOM 6589 C CA . LYS C 1 263 ? 88.689 10.954 53.072 1.00 40.99 262 LYS C CA 1
ATOM 6590 C C . LYS C 1 263 ? 87.999 10.113 54.136 1.00 43.25 262 LYS C C 1
ATOM 6591 O O . LYS C 1 263 ? 87.310 9.135 53.822 1.00 44.30 262 LYS C O 1
ATOM 6597 N N . GLN C 1 264 ? 88.160 10.488 55.407 1.00 51.18 263 GLN C N 1
ATOM 6598 C CA . GLN C 1 264 ? 87.520 9.738 56.482 1.00 53.31 263 GLN C CA 1
ATOM 6599 C C . GLN C 1 264 ? 86.002 9.788 56.362 1.00 47.03 263 GLN C C 1
ATOM 6600 O O . GLN C 1 264 ? 85.319 8.798 56.644 1.00 47.55 263 GLN C O 1
ATOM 6606 N N . ILE C 1 265 ? 85.455 10.923 55.928 1.00 48.79 264 ILE C N 1
ATOM 6607 C CA . ILE C 1 265 ? 84.004 11.048 55.829 1.00 40.90 264 ILE C CA 1
ATOM 6608 C C . ILE C 1 265 ? 83.457 10.124 54.745 1.00 40.01 264 ILE C C 1
ATOM 6609 O O . ILE C 1 265 ? 82.504 9.372 54.974 1.00 45.21 264 ILE C O 1
ATOM 6614 N N . LEU C 1 266 ? 84.058 10.155 53.551 1.00 45.19 265 LEU C N 1
ATOM 6615 C CA . LEU C 1 266 ? 83.505 9.386 52.439 1.00 42.62 265 LEU C CA 1
ATOM 6616 C C . LEU C 1 266 ? 83.795 7.895 52.572 1.00 39.98 265 LEU C C 1
ATOM 6617 O O . LEU C 1 266 ? 82.904 7.069 52.343 1.00 39.36 265 LEU C O 1
ATOM 6622 N N . THR C 1 267 ? 85.029 7.528 52.931 1.00 38.31 266 THR C N 1
ATOM 6623 C CA . THR C 1 267 ? 85.375 6.111 53.026 1.00 43.09 266 THR C CA 1
ATOM 6624 C C . THR C 1 267 ? 84.518 5.402 54.065 1.00 41.82 266 THR C C 1
ATOM 6625 O O . THR C 1 267 ? 84.102 4.255 53.861 1.00 45.08 266 THR C O 1
ATOM 6629 N N . LYS C 1 268 ? 84.238 6.068 55.185 1.00 42.41 267 LYS C N 1
ATOM 6630 C CA . LYS C 1 268 ? 83.407 5.466 56.218 1.00 39.34 267 LYS C CA 1
ATOM 6631 C C . LYS C 1 268 ? 81.929 5.471 55.850 1.00 45.85 267 LYS C C 1
ATOM 6632 O O . LYS C 1 268 ? 81.179 4.623 56.341 1.00 43.14 267 LYS C O 1
ATOM 6638 N N . SER C 1 269 ? 81.500 6.389 54.984 1.00 42.77 268 SER C N 1
ATOM 6639 C CA . SER C 1 269 ? 80.089 6.509 54.640 1.00 41.47 268 SER C CA 1
ATOM 6640 C C . SER C 1 269 ? 79.702 5.694 53.414 1.00 42.78 268 SER C C 1
ATOM 6641 O O . SER C 1 269 ? 78.535 5.304 53.285 1.00 36.24 268 SER C O 1
ATOM 6644 N N . THR C 1 270 ? 80.649 5.436 52.513 1.00 33.51 269 THR C N 1
ATOM 6645 C CA . THR C 1 270 ? 80.319 4.766 51.258 1.00 41.87 269 THR C CA 1
ATOM 6646 C C . THR C 1 270 ? 79.731 3.367 51.433 1.00 45.85 269 THR C C 1
ATOM 6647 O O . THR C 1 270 ? 78.766 3.050 50.715 1.00 40.04 269 THR C O 1
ATOM 6651 N N . PRO C 1 271 ? 80.238 2.495 52.322 1.00 46.27 270 PRO C N 1
ATOM 6652 C CA . PRO C 1 271 ? 79.619 1.163 52.453 1.00 42.09 270 PRO C CA 1
ATOM 6653 C C . PRO C 1 271 ? 78.123 1.210 52.701 1.00 51.15 270 PRO C C 1
ATOM 6654 O O . PRO C 1 271 ? 77.376 0.414 52.120 1.00 52.80 270 PRO C O 1
ATOM 6658 N N . TYR C 1 272 ? 77.661 2.136 53.541 1.00 52.54 271 TYR C N 1
ATOM 6659 C CA . TYR C 1 272 ? 76.230 2.236 53.799 1.00 47.42 271 TYR C CA 1
ATOM 6660 C C . TYR C 1 272 ? 75.499 2.890 52.634 1.00 48.27 271 TYR C C 1
ATOM 6661 O O . TYR C 1 272 ? 74.332 2.571 52.379 1.00 50.02 271 TYR C O 1
ATOM 6670 N N . PHE C 1 273 ? 76.160 3.803 51.918 1.00 53.30 272 PHE C N 1
ATOM 6671 C CA . PHE C 1 273 ? 75.608 4.279 50.654 1.00 53.02 272 PHE C CA 1
ATOM 6672 C C . PHE C 1 273 ? 75.506 3.140 49.647 1.00 50.24 272 PHE C C 1
ATOM 6673 O O . PHE C 1 273 ? 74.514 3.032 48.917 1.00 39.34 272 PHE C O 1
ATOM 6681 N N . LEU C 1 274 ? 76.527 2.279 49.597 1.00 49.44 273 LEU C N 1
ATOM 6682 C CA . LEU C 1 274 ? 76.458 1.080 48.766 1.00 58.80 273 LEU C CA 1
ATOM 6683 C C . LEU C 1 274 ? 75.361 0.142 49.251 1.00 64.52 273 LEU C C 1
ATOM 6684 O O . LEU C 1 274 ? 74.537 -0.330 48.459 1.00 61.83 273 LEU C O 1
ATOM 6689 N N . THR C 1 275 ? 75.348 -0.149 50.557 1.00 58.99 274 THR C N 1
ATOM 6690 C CA . THR C 1 275 ? 74.310 -1.005 51.125 1.00 66.86 274 THR C CA 1
ATOM 6691 C C . THR C 1 275 ? 72.923 -0.463 50.809 1.00 58.86 274 THR C C 1
ATOM 6692 O O . THR C 1 275 ? 72.003 -1.229 50.501 1.00 70.35 274 THR C O 1
ATOM 6696 N N . LEU C 1 276 ? 72.760 0.859 50.865 1.00 59.66 275 LEU C N 1
ATOM 6697 C CA . LEU C 1 276 ? 71.490 1.465 50.483 1.00 51.81 275 LEU C CA 1
ATOM 6698 C C . LEU C 1 276 ? 71.194 1.220 49.010 1.00 67.51 275 LEU C C 1
ATOM 6699 O O . LEU C 1 276 ? 70.103 0.766 48.651 1.00 68.60 275 LEU C O 1
ATOM 6704 N N . ASN C 1 277 ? 72.166 1.478 48.152 1.00 77.23 276 ASN C N 1
ATOM 6705 C CA . ASN C 1 277 ? 71.953 1.298 46.736 1.00 69.88 276 ASN C CA 1
ATOM 6706 C C . ASN C 1 277 ? 71.652 -0.132 46.381 1.00 72.03 276 ASN C C 1
ATOM 6707 O O . ASN C 1 277 ? 70.614 -0.429 45.814 1.00 76.37 276 ASN C O 1
ATOM 6712 N N . ASP C 1 278 ? 72.550 -1.029 46.722 1.00 71.81 277 ASP C N 1
ATOM 6713 C CA . ASP C 1 278 ? 72.390 -2.420 46.307 1.00 75.27 277 ASP C CA 1
ATOM 6714 C C . ASP C 1 278 ? 71.126 -3.032 46.805 1.00 83.74 277 ASP C C 1
ATOM 6715 O O . ASP C 1 278 ? 70.497 -3.817 46.104 1.00 82.59 277 ASP C O 1
ATOM 6720 N N . SER C 1 279 ? 70.754 -2.691 48.028 1.00 94.38 278 SER C N 1
ATOM 6721 C CA . SER C 1 279 ? 69.538 -3.239 48.621 1.00 88.27 278 SER C CA 1
ATOM 6722 C C . SER C 1 279 ? 68.314 -2.634 47.973 1.00 90.62 278 SER C C 1
ATOM 6723 O O . SER C 1 279 ? 67.319 -3.320 47.779 1.00 100.91 278 SER C O 1
ATOM 6726 N N . LEU C 1 280 ? 68.378 -1.361 47.621 1.00 71.27 279 LEU C N 1
ATOM 6727 C CA . LEU C 1 280 ? 67.273 -0.762 46.926 1.00 85.05 279 LEU C CA 1
ATOM 6728 C C . LEU C 1 280 ? 67.298 -1.179 45.460 1.00 97.56 279 LEU C C 1
ATOM 6729 O O . LEU C 1 280 ? 67.546 -2.328 45.124 1.00 108.74 279 LEU C O 1
ATOM 6734 N N . SER C 1 289 ? 70.585 6.713 39.693 1.00 69.01 288 SER C N 1
ATOM 6735 C CA . SER C 1 289 ? 71.269 7.814 40.355 1.00 63.06 288 SER C CA 1
ATOM 6736 C C . SER C 1 289 ? 70.588 8.283 41.635 1.00 68.24 288 SER C C 1
ATOM 6737 O O . SER C 1 289 ? 69.389 8.079 41.811 1.00 70.71 288 SER C O 1
ATOM 6740 N N . MET C 1 290 ? 71.337 8.925 42.507 1.00 55.65 289 MET C N 1
ATOM 6741 C CA . MET C 1 290 ? 70.798 9.415 43.747 1.00 49.58 289 MET C CA 1
ATOM 6742 C C . MET C 1 290 ? 71.533 10.649 44.205 1.00 51.00 289 MET C C 1
ATOM 6743 O O . MET C 1 290 ? 72.689 10.831 43.871 1.00 40.64 289 MET C O 1
ATOM 6748 N N . ILE C 1 291 ? 70.852 11.499 44.959 1.00 54.64 290 ILE C N 1
ATOM 6749 C CA . ILE C 1 291 ? 71.477 12.657 45.552 1.00 49.06 290 ILE C CA 1
ATOM 6750 C C . ILE C 1 291 ? 71.120 12.652 47.035 1.00 53.09 290 ILE C C 1
ATOM 6751 O O . ILE C 1 291 ? 69.950 12.656 47.374 1.00 54.79 290 ILE C O 1
ATOM 6756 N N . ILE C 1 292 ? 72.113 12.648 47.913 1.00 50.03 291 ILE C N 1
ATOM 6757 C CA . ILE C 1 292 ? 71.926 12.571 49.357 1.00 52.07 291 ILE C CA 1
ATOM 6758 C C . ILE C 1 292 ? 72.607 13.764 50.014 1.00 56.07 291 ILE C C 1
ATOM 6759 O O . ILE C 1 292 ? 73.716 14.148 49.628 1.00 54.61 291 ILE C O 1
ATOM 6764 N N . GLU C 1 293 ? 71.939 14.346 51.010 1.00 64.91 292 GLU C N 1
ATOM 6765 C CA . GLU C 1 293 ? 72.482 15.451 51.792 1.00 65.11 292 GLU C CA 1
ATOM 6766 C C . GLU C 1 293 ? 72.387 15.102 53.269 1.00 70.72 292 GLU C C 1
ATOM 6767 O O . GLU C 1 293 ? 71.288 14.879 53.784 1.00 63.02 292 GLU C O 1
ATOM 6773 N N . ARG C 1 294 ? 73.532 15.062 53.947 1.00 82.79 293 ARG C N 1
ATOM 6774 C CA . ARG C 1 294 ? 73.581 14.820 55.383 1.00 84.91 293 ARG C CA 1
ATOM 6775 C C . ARG C 1 294 ? 74.713 15.640 55.978 1.00 99.62 293 ARG C C 1
ATOM 6776 O O . ARG C 1 294 ? 75.848 15.576 55.497 1.00 97.48 293 ARG C O 1
ATOM 6784 N N . GLY C 1 295 ? 74.404 16.405 57.022 1.00 88.64 294 GLY C N 1
ATOM 6785 C CA . GLY C 1 295 ? 75.415 17.259 57.617 1.00 88.51 294 GLY C CA 1
ATOM 6786 C C . GLY C 1 295 ? 75.686 18.469 56.744 1.00 79.92 294 GLY C C 1
ATOM 6787 O O . GLY C 1 295 ? 74.767 19.114 56.228 1.00 72.03 294 GLY C O 1
ATOM 6788 N N . ASN C 1 296 ? 76.969 18.784 56.573 1.00 76.12 295 ASN C N 1
ATOM 6789 C CA . ASN C 1 296 ? 77.402 19.888 55.727 1.00 70.42 295 ASN C CA 1
ATOM 6790 C C . ASN C 1 296 ? 77.882 19.416 54.359 1.00 66.50 295 ASN C C 1
ATOM 6791 O O . ASN C 1 296 ? 78.635 20.133 53.692 1.00 61.09 295 ASN C O 1
ATOM 6796 N N . LYS C 1 297 ? 77.452 18.234 53.921 1.00 68.41 296 LYS C N 1
ATOM 6797 C CA . LYS C 1 297 ? 77.949 17.627 52.697 1.00 55.81 296 LYS C CA 1
ATOM 6798 C C . LYS C 1 297 ? 76.790 17.203 51.805 1.00 58.71 296 LYS C C 1
ATOM 6799 O O . LYS C 1 297 ? 75.645 17.080 52.247 1.00 58.30 296 LYS C O 1
ATOM 6805 N N . ARG C 1 298 ? 77.110 16.982 50.530 1.00 53.85 297 ARG C N 1
ATOM 6806 C CA . ARG C 1 298 ? 76.166 16.486 49.540 1.00 45.71 297 ARG C CA 1
ATOM 6807 C C . ARG C 1 298 ? 76.830 15.370 48.746 1.00 45.32 297 ARG C C 1
ATOM 6808 O O . ARG C 1 298 ? 78.013 15.461 48.405 1.00 44.38 297 ARG C O 1
ATOM 6816 N N . PHE C 1 299 ? 76.070 14.317 48.458 1.00 45.06 298 PHE C N 1
ATOM 6817 C CA . PHE C 1 299 ? 76.598 13.120 47.821 1.00 37.68 298 PHE C CA 1
ATOM 6818 C C . PHE C 1 299 ? 75.853 12.834 46.524 1.00 42.14 298 PHE C C 1
ATOM 6819 O O . PHE C 1 299 ? 74.628 12.969 46.456 1.00 43.31 298 PHE C O 1
ATOM 6827 N N . PHE C 1 300 ? 76.605 12.436 45.500 1.00 31.44 299 PHE C N 1
ATOM 6828 C CA . PHE C 1 300 ? 76.064 12.058 44.199 1.00 35.47 299 PHE C CA 1
ATOM 6829 C C . PHE C 1 300 ? 76.543 10.652 43.877 1.00 32.78 299 PHE C C 1
ATOM 6830 O O . PHE C 1 300 ? 77.752 10.404 43.833 1.00 31.63 299 PHE C O 1
ATOM 6838 N N . THR C 1 301 ? 75.605 9.737 43.654 1.00 33.50 300 THR C N 1
ATOM 6839 C CA . THR C 1 301 ? 75.926 8.353 43.341 1.00 36.05 300 THR C CA 1
ATOM 6840 C C . THR C 1 301 ? 75.408 8.008 41.953 1.00 40.79 300 THR C C 1
ATOM 6841 O O . THR C 1 301 ? 74.326 8.450 41.555 1.00 39.55 300 THR C O 1
ATOM 6845 N N . ASP C 1 302 ? 76.187 7.215 41.224 1.00 31.45 301 ASP C N 1
ATOM 6846 C CA . ASP C 1 302 ? 75.865 6.859 39.852 1.00 43.37 301 ASP C CA 1
ATOM 6847 C C . ASP C 1 302 ? 76.435 5.482 39.550 1.00 36.97 301 ASP C C 1
ATOM 6848 O O . ASP C 1 302 ? 77.416 5.052 40.161 1.00 33.81 301 ASP C O 1
ATOM 6853 N N . GLN C 1 303 ? 75.809 4.799 38.598 1.00 42.77 302 GLN C N 1
ATOM 6854 C CA . GLN C 1 303 ? 76.288 3.521 38.097 1.00 37.06 302 GLN C CA 1
ATOM 6855 C C . GLN C 1 303 ? 76.486 3.608 36.591 1.00 38.07 302 GLN C C 1
ATOM 6856 O O . GLN C 1 303 ? 75.740 4.297 35.889 1.00 41.59 302 GLN C O 1
ATOM 6862 N N . PHE C 1 304 ? 77.504 2.908 36.101 1.00 32.95 303 PHE C N 1
ATOM 6863 C CA . PHE C 1 304 ? 77.796 2.892 34.676 1.00 31.28 303 PHE C CA 1
ATOM 6864 C C . PHE C 1 304 ? 78.557 1.618 34.353 1.00 27.89 303 PHE C C 1
ATOM 6865 O O . PHE C 1 304 ? 79.208 1.024 35.217 1.00 32.50 303 PHE C O 1
ATOM 6873 N N . ARG C 1 305 ? 78.481 1.216 33.090 1.00 34.87 304 ARG C N 1
ATOM 6874 C CA . ARG C 1 305 ? 79.142 0.014 32.613 1.00 34.00 304 ARG C CA 1
ATOM 6875 C C . ARG C 1 305 ? 80.312 0.374 31.710 1.00 28.86 304 ARG C C 1
ATOM 6876 O O . ARG C 1 305 ? 80.317 1.419 31.053 1.00 33.15 304 ARG C O 1
ATOM 6884 N N . ILE C 1 306 ? 81.315 -0.498 31.700 1.00 32.96 305 ILE C N 1
ATOM 6885 C CA . ILE C 1 306 ? 82.393 -0.435 30.728 1.00 31.06 305 ILE C CA 1
ATOM 6886 C C . ILE C 1 306 ? 82.298 -1.678 29.853 1.00 37.42 305 ILE C C 1
ATOM 6887 O O . ILE C 1 306 ? 81.620 -2.655 30.185 1.00 36.26 305 ILE C O 1
ATOM 6892 N N . LYS C 1 307 ? 82.999 -1.638 28.720 1.00 35.15 306 LYS C N 1
ATOM 6893 C CA . LYS C 1 307 ? 82.751 -2.617 27.666 1.00 46.07 306 LYS C CA 1
ATOM 6894 C C . LYS C 1 307 ? 83.201 -4.019 28.066 1.00 45.33 306 LYS C C 1
ATOM 6895 O O . LYS C 1 307 ? 82.527 -5.005 27.743 1.00 40.02 306 LYS C O 1
ATOM 6901 N N . ARG C 1 308 ? 84.322 -4.136 28.771 1.00 48.58 307 ARG C N 1
ATOM 6902 C CA . ARG C 1 308 ? 84.920 -5.441 29.024 1.00 45.30 307 ARG C CA 1
ATOM 6903 C C . ARG C 1 308 ? 84.504 -6.062 30.351 1.00 40.03 307 ARG C C 1
ATOM 6904 O O . ARG C 1 308 ? 84.935 -7.181 30.649 1.00 38.05 307 ARG C O 1
ATOM 6912 N N 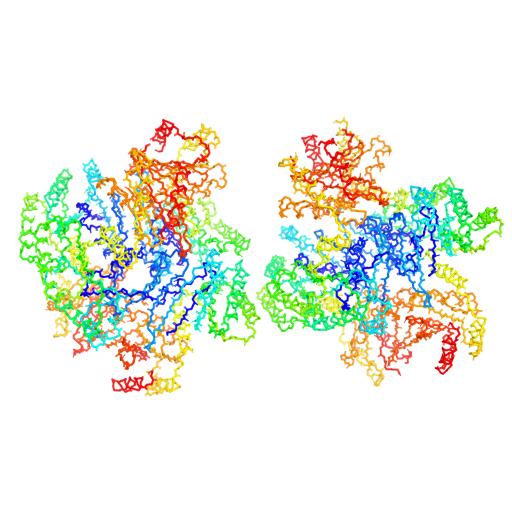. ALA C 1 309 ? 83.681 -5.387 31.149 1.00 44.53 308 ALA C N 1
ATOM 6913 C CA . ALA C 1 309 ? 83.293 -5.881 32.463 1.00 44.05 308 ALA C CA 1
ATOM 6914 C C . ALA C 1 309 ? 81.843 -6.351 32.461 1.00 44.64 308 ALA C C 1
ATOM 6915 O O . ALA C 1 309 ? 80.998 -5.822 31.733 1.00 38.30 308 ALA C O 1
ATOM 6917 N N . SER C 1 310 ? 81.566 -7.347 33.304 1.00 42.07 309 SER C N 1
ATOM 6918 C CA . SER C 1 310 ? 80.235 -7.941 33.367 1.00 55.37 309 SER C CA 1
ATOM 6919 C C . SER C 1 310 ? 79.245 -7.025 34.078 1.00 45.32 309 SER C C 1
ATOM 6920 O O . SER C 1 310 ? 78.186 -6.696 33.532 1.00 45.06 309 SER C O 1
ATOM 6923 N N . GLU C 1 311 ? 79.570 -6.612 35.292 1.00 41.74 310 GLU C N 1
ATOM 6924 C CA . GLU C 1 311 ? 78.691 -5.831 36.145 1.00 37.39 310 GLU C CA 1
ATOM 6925 C C . GLU C 1 311 ? 79.073 -4.358 36.113 1.00 38.97 310 GLU C C 1
ATOM 6926 O O . GLU C 1 311 ? 80.191 -4.002 35.728 1.00 31.92 310 GLU C O 1
ATOM 6932 N N . PRO C 1 312 ? 78.162 -3.465 36.497 1.00 42.73 311 PRO C N 1
ATOM 6933 C CA . PRO C 1 312 ? 78.464 -2.032 36.425 1.00 37.69 311 PRO C CA 1
ATOM 6934 C C . PRO C 1 312 ? 79.459 -1.601 37.492 1.00 32.27 311 PRO C C 1
ATOM 6935 O O . PRO C 1 312 ? 79.708 -2.294 38.481 1.00 27.48 311 PRO C O 1
ATOM 6939 N N . LEU C 1 313 ? 80.029 -0.423 37.268 1.00 30.71 312 LEU C N 1
ATOM 6940 C CA . LEU C 1 313 ? 80.877 0.255 38.235 1.00 24.69 312 LEU C CA 1
ATOM 6941 C C . LEU C 1 313 ? 80.055 1.285 39.001 1.00 29.33 312 LEU C C 1
ATOM 6942 O O . LEU C 1 313 ? 78.972 1.691 38.573 1.00 33.25 312 LEU C O 1
ATOM 6947 N N . PHE C 1 314 ? 80.587 1.710 40.144 1.00 28.57 313 PHE C N 1
ATOM 6948 C CA . PHE C 1 314 ? 79.888 2.620 41.042 1.00 28.94 313 PHE C CA 1
ATOM 6949 C C . PHE C 1 314 ? 80.701 3.894 41.221 1.00 28.67 313 PHE C C 1
ATOM 6950 O O . PHE C 1 314 ? 81.902 3.836 41.510 1.00 25.62 313 PHE C O 1
ATOM 6958 N N . LEU C 1 315 ? 80.041 5.037 41.053 1.00 30.02 314 LEU C N 1
ATOM 6959 C CA . LEU C 1 315 ? 80.646 6.351 41.224 1.00 25.85 314 LEU C CA 1
ATOM 6960 C C . LEU C 1 315 ? 79.952 7.065 42.371 1.00 28.78 314 LEU C C 1
ATOM 6961 O O . LEU C 1 315 ? 78.719 7.081 42.437 1.00 31.27 314 LEU C O 1
ATOM 6966 N N . ILE C 1 316 ? 80.735 7.656 43.271 1.00 27.76 315 ILE C N 1
ATOM 6967 C CA . ILE C 1 316 ? 80.188 8.467 44.352 1.00 27.85 315 ILE C CA 1
ATOM 6968 C C . ILE C 1 316 ? 81.054 9.710 44.521 1.00 29.83 315 ILE C C 1
ATOM 6969 O O . ILE C 1 316 ? 82.287 9.623 44.538 1.00 28.02 315 ILE C O 1
ATOM 6974 N N . ILE C 1 317 ? 80.404 10.867 44.622 1.00 28.85 316 ILE C N 1
ATOM 6975 C CA . ILE C 1 317 ? 81.069 12.160 44.719 1.00 30.42 316 ILE C CA 1
ATOM 6976 C C . ILE C 1 317 ? 80.534 12.874 45.951 1.00 34.86 316 ILE C C 1
ATOM 6977 O O . ILE C 1 317 ? 79.321 12.885 46.187 1.00 35.02 316 ILE C O 1
ATOM 6982 N N . MET C 1 318 ? 81.419 13.405 46.747 1.00 34.27 317 MET C N 1
ATOM 6983 C CA . MET C 1 318 ? 81.004 14.177 47.871 1.00 35.23 317 MET C CA 1
ATOM 6984 C C . MET C 1 318 ? 81.428 15.617 47.651 1.00 41.58 317 MET C C 1
ATOM 6985 O O . MET C 1 318 ? 82.597 15.888 47.440 1.00 44.13 317 MET C O 1
ATOM 6990 N N . THR C 1 319 ? 80.468 16.523 47.704 1.00 37.58 318 THR C N 1
ATOM 6991 C CA . THR C 1 319 ? 80.746 17.933 47.540 1.00 43.25 318 THR C CA 1
ATOM 6992 C C . THR C 1 319 ? 80.301 18.721 48.724 1.00 47.16 318 THR C C 1
ATOM 6993 O O . THR C 1 319 ? 79.489 18.274 49.518 1.00 47.69 318 THR C O 1
ATOM 6997 N N . PRO C 1 320 ? 80.839 19.915 48.852 1.00 56.42 319 PRO C N 1
ATOM 6998 C CA . PRO C 1 320 ? 80.312 20.750 49.913 1.00 55.32 319 PRO C CA 1
ATOM 6999 C C . PRO C 1 320 ? 78.887 21.111 49.514 1.00 62.72 319 PRO C C 1
ATOM 7000 O O . PRO C 1 320 ? 78.571 21.184 48.347 1.00 58.82 319 PRO C O 1
ATOM 7004 N N . LYS C 1 321 ? 78.018 21.294 50.475 1.00 77.46 320 LYS C N 1
ATOM 7005 C CA . LYS C 1 321 ? 76.615 21.545 50.163 1.00 81.23 320 LYS C CA 1
ATOM 7006 C C . LYS C 1 321 ? 76.247 23.033 50.085 1.00 97.70 320 LYS C C 1
ATOM 7007 O O . LYS C 1 321 ? 75.384 23.416 49.312 1.00 92.07 320 LYS C O 1
ATOM 7013 N N . LEU C 1 327 ? 75.757 19.052 38.615 1.00 81.88 326 LEU C N 1
ATOM 7014 C CA . LEU C 1 327 ? 75.409 19.286 37.227 1.00 80.96 326 LEU C CA 1
ATOM 7015 C C . LEU C 1 327 ? 75.375 17.991 36.467 1.00 68.79 326 LEU C C 1
ATOM 7016 O O . LEU C 1 327 ? 76.401 17.364 36.262 1.00 66.64 326 LEU C O 1
ATOM 7021 N N . ARG C 1 328 ? 74.190 17.591 36.052 1.00 67.08 327 ARG C N 1
ATOM 7022 C CA . ARG C 1 328 ? 74.046 16.331 35.373 1.00 63.24 327 ARG C CA 1
ATOM 7023 C C . ARG C 1 328 ? 74.941 16.268 34.160 1.00 71.54 327 ARG C C 1
ATOM 7024 O O . ARG C 1 328 ? 75.503 15.214 33.872 1.00 64.20 327 ARG C O 1
ATOM 7032 N N . GLU C 1 329 ? 75.075 17.377 33.442 1.00 55.67 328 GLU C N 1
ATOM 7033 C CA . GLU C 1 329 ? 75.869 17.311 32.221 1.00 61.45 328 GLU C CA 1
ATOM 7034 C C . GLU C 1 329 ? 77.346 17.086 32.520 1.00 53.42 328 GLU C C 1
ATOM 7035 O O . GLU C 1 329 ? 78.034 16.403 31.753 1.00 50.90 328 GLU C O 1
ATOM 7041 N N . LYS C 1 330 ? 77.852 17.646 33.621 1.00 52.75 329 LYS C N 1
ATOM 7042 C CA . LYS C 1 330 ? 79.256 17.451 33.966 1.00 50.96 329 LYS C CA 1
ATOM 7043 C C . LYS C 1 330 ? 79.527 16.034 34.455 1.00 51.82 329 LYS C C 1
ATOM 7044 O O . LYS C 1 330 ? 80.609 15.491 34.205 1.00 46.76 329 LYS C O 1
ATOM 7050 N N . ILE C 1 331 ? 78.570 15.426 35.158 1.00 45.02 330 ILE C N 1
ATOM 7051 C CA . ILE C 1 331 ? 78.744 14.044 35.594 1.00 45.47 330 ILE C CA 1
ATOM 7052 C C . ILE C 1 331 ? 78.681 13.100 34.401 1.00 45.86 330 ILE C C 1
ATOM 7053 O O . ILE C 1 331 ? 79.461 12.145 34.306 1.00 44.38 330 ILE C O 1
ATOM 7058 N N . ASP C 1 332 ? 77.767 13.361 33.462 1.00 46.98 331 ASP C N 1
ATOM 7059 C CA . ASP C 1 332 ? 77.632 12.492 32.297 1.00 46.20 331 ASP C CA 1
ATOM 7060 C C . ASP C 1 332 ? 78.869 12.550 31.409 1.00 48.94 331 ASP C C 1
ATOM 7061 O O . ASP C 1 332 ? 79.261 11.537 30.818 1.00 43.52 331 ASP C O 1
ATOM 7066 N N . SER C 1 333 ? 79.495 13.724 31.293 1.00 46.29 332 SER C N 1
ATOM 7067 C CA . SER C 1 333 ? 80.728 13.812 30.518 1.00 46.93 332 SER C CA 1
ATOM 7068 C C . SER C 1 333 ? 81.893 13.168 31.258 1.00 45.20 332 SER C C 1
ATOM 7069 O O . SER C 1 333 ? 82.779 12.577 30.629 1.00 44.16 332 SER C O 1
ATOM 7072 N N . PHE C 1 334 ? 81.903 13.262 32.590 1.00 47.10 333 PHE C N 1
ATOM 7073 C CA . PHE C 1 334 ? 82.926 12.582 33.377 1.00 40.96 333 PHE C CA 1
ATOM 7074 C C . PHE C 1 334 ? 82.796 11.068 33.251 1.00 39.81 333 PHE C C 1
ATOM 7075 O O . PHE C 1 334 ? 83.797 10.364 33.067 1.00 37.80 333 PHE C O 1
ATOM 7083 N N . ILE C 1 335 ? 81.567 10.551 33.337 1.00 41.11 334 ILE C N 1
ATOM 7084 C CA . ILE C 1 335 ? 81.342 9.117 33.165 1.00 44.46 334 ILE C CA 1
ATOM 7085 C C . ILE C 1 335 ? 81.744 8.677 31.761 1.00 37.49 334 ILE C C 1
ATOM 7086 O O . ILE C 1 335 ? 82.338 7.607 31.575 1.00 36.13 334 ILE C O 1
ATOM 7091 N N . THR C 1 336 ? 81.428 9.495 30.754 1.00 39.87 335 THR C N 1
ATOM 7092 C CA . THR C 1 336 ? 81.805 9.170 29.381 1.00 40.95 335 THR C CA 1
ATOM 7093 C C . THR C 1 336 ? 83.313 8.992 29.250 1.00 40.41 335 THR C C 1
ATOM 7094 O O . THR C 1 336 ? 83.780 8.044 28.609 1.00 39.79 335 THR C O 1
ATOM 7098 N N . LEU C 1 337 ? 84.091 9.887 29.864 1.00 40.71 336 LEU C N 1
ATOM 7099 C CA . LEU C 1 337 ? 85.544 9.761 29.811 1.00 40.26 336 LEU C CA 1
ATOM 7100 C C . LEU C 1 337 ? 86.025 8.526 30.565 1.00 44.08 336 LEU C C 1
ATOM 7101 O O . LEU C 1 337 ? 86.931 7.825 30.097 1.00 37.41 336 LEU C O 1
ATOM 7106 N N . LEU C 1 338 ? 85.436 8.244 31.732 1.00 36.01 337 LEU C N 1
ATOM 7107 C CA . LEU C 1 338 ? 85.810 7.042 32.473 1.00 33.60 337 LEU C CA 1
ATOM 7108 C C . LEU C 1 338 ? 85.581 5.791 31.635 1.00 33.03 337 LEU C C 1
ATOM 7109 O O . LEU C 1 338 ? 86.423 4.885 31.612 1.00 31.85 337 LEU C O 1
ATOM 7114 N N . GLN C 1 339 ? 84.456 5.738 30.917 1.00 34.01 338 GLN C N 1
ATOM 7115 C CA . GLN C 1 339 ? 84.144 4.578 30.089 1.00 33.69 338 GLN C CA 1
ATOM 7116 C C . GLN C 1 339 ? 85.132 4.391 28.945 1.00 34.57 338 GLN C C 1
ATOM 7117 O O . GLN C 1 339 ? 85.193 3.300 28.370 1.00 34.03 338 GLN C O 1
ATOM 7123 N N . GLY C 1 340 ? 85.897 5.423 28.596 1.00 36.00 339 GLY C N 1
ATOM 7124 C CA . GLY C 1 340 ? 86.911 5.321 27.569 1.00 36.92 339 GLY C CA 1
ATOM 7125 C C . GLY C 1 340 ? 88.329 5.179 28.073 1.00 37.35 339 GLY C C 1
ATOM 7126 O O . GLY C 1 340 ? 89.256 5.109 27.260 1.00 42.05 339 GLY C O 1
ATOM 7127 N N . ILE C 1 341 ? 88.531 5.126 29.390 1.00 34.26 340 ILE C N 1
ATOM 7128 C CA . ILE C 1 341 ? 89.856 5.115 29.998 1.00 33.41 340 ILE C CA 1
ATOM 7129 C C . ILE C 1 341 ? 90.078 3.857 30.830 1.00 34.56 340 ILE C C 1
ATOM 7130 O O . ILE C 1 341 ? 91.106 3.184 30.696 1.00 41.44 340 ILE C O 1
ATOM 7135 N N . ILE C 1 342 ? 89.125 3.527 31.698 1.00 29.87 341 ILE C N 1
ATOM 7136 C CA . ILE C 1 342 ? 89.248 2.392 32.611 1.00 36.26 341 ILE C CA 1
ATOM 7137 C C . ILE C 1 342 ? 89.464 1.086 31.855 1.00 37.62 341 ILE C C 1
ATOM 7138 O O . ILE C 1 342 ? 88.727 0.761 30.922 1.00 41.25 341 ILE C O 1
ATOM 7144 N N . SER D 1 42 ? 54.040 -2.433 84.937 1.00 87.26 41 SER D N 1
ATOM 7145 C CA . SER D 1 42 ? 54.624 -2.948 83.704 1.00 64.47 41 SER D CA 1
ATOM 7146 C C . SER D 1 42 ? 53.573 -3.649 82.850 1.00 64.92 41 SER D C 1
ATOM 7147 O O . SER D 1 42 ? 52.474 -3.948 83.318 1.00 82.82 41 SER D O 1
ATOM 7150 N N . GLU D 1 43 ? 53.918 -3.907 81.593 1.00 44.69 42 GLU D N 1
ATOM 7151 C CA . GLU D 1 43 ? 53.054 -4.611 80.659 1.00 37.61 42 GLU D CA 1
ATOM 7152 C C . GLU D 1 43 ? 53.694 -5.938 80.274 1.00 32.70 42 GLU D C 1
ATOM 7153 O O . GLU D 1 43 ? 54.919 -6.078 80.282 1.00 33.73 42 GLU D O 1
ATOM 7159 N N . LYS D 1 44 ? 52.855 -6.913 79.934 1.00 29.26 43 LYS D N 1
ATOM 7160 C CA . LYS D 1 44 ? 53.318 -8.254 79.601 1.00 30.98 43 LYS D CA 1
ATOM 7161 C C . LYS D 1 44 ? 52.730 -8.671 78.263 1.00 32.87 43 LYS D C 1
ATOM 7162 O O . LYS D 1 44 ? 51.508 -8.644 78.083 1.00 27.19 43 LYS D O 1
ATOM 7168 N N . ILE D 1 45 ? 53.601 -9.052 77.332 1.00 27.60 44 ILE D N 1
ATOM 7169 C CA . ILE D 1 45 ? 53.209 -9.603 76.041 1.00 23.24 44 ILE D CA 1
ATOM 7170 C C . ILE D 1 45 ? 53.687 -11.045 75.986 1.00 25.10 44 ILE D C 1
ATOM 7171 O O . ILE D 1 45 ? 54.850 -11.333 76.298 1.00 25.56 44 ILE D O 1
ATOM 7176 N N . LEU D 1 46 ? 52.798 -11.950 75.585 1.00 26.55 45 LEU D N 1
ATOM 7177 C CA . LEU D 1 46 ? 53.075 -13.380 75.585 1.00 27.24 45 LEU D CA 1
ATOM 7178 C C . LEU D 1 46 ? 53.000 -13.911 74.160 1.00 20.90 45 LEU D C 1
ATOM 7179 O O . LEU D 1 46 ? 51.958 -13.794 73.505 1.00 28.52 45 LEU D O 1
ATOM 7184 N N . PHE D 1 47 ? 54.107 -14.477 73.681 1.00 22.19 46 PHE D N 1
ATOM 7185 C CA . PHE D 1 47 ? 54.136 -15.237 72.435 1.00 21.52 46 PHE D CA 1
ATOM 7186 C C . PHE D 1 47 ? 53.945 -16.711 72.770 1.00 23.30 46 PHE D C 1
ATOM 7187 O O . PHE D 1 47 ? 54.722 -17.276 73.548 1.00 23.56 46 PHE D O 1
ATOM 7195 N N . THR D 1 48 ? 52.930 -17.341 72.187 1.00 19.31 47 THR D N 1
ATOM 7196 C CA . THR D 1 48 ? 52.753 -18.772 72.379 1.00 30.36 47 THR D CA 1
ATOM 7197 C C . THR D 1 48 ? 52.188 -19.381 71.102 1.00 26.45 47 THR D C 1
ATOM 7198 O O . THR D 1 48 ? 51.968 -18.695 70.100 1.00 21.33 47 THR D O 1
ATOM 7202 N N . GLY D 1 49 ? 51.968 -20.688 71.149 1.00 25.35 48 GLY D N 1
ATOM 7203 C CA . GLY D 1 49 ? 51.652 -21.480 69.978 1.00 19.70 48 GLY D CA 1
ATOM 7204 C C . GLY D 1 49 ? 52.505 -22.733 69.920 1.00 24.05 48 GLY D C 1
ATOM 7205 O O . GLY D 1 49 ? 53.410 -22.946 70.722 1.00 20.01 48 GLY D O 1
ATOM 7206 N N . LEU D 1 50 ? 52.186 -23.568 68.934 1.00 22.15 49 LEU D N 1
ATOM 7207 C CA . LEU D 1 50 ? 52.901 -24.825 68.771 1.00 23.62 49 LEU D CA 1
ATOM 7208 C C . LEU D 1 50 ? 54.365 -24.576 68.423 1.00 26.46 49 LEU D C 1
ATOM 7209 O O . LEU D 1 50 ? 54.740 -23.525 67.896 1.00 21.95 49 LEU D O 1
ATOM 7214 N N . ASP D 1 51 ? 55.198 -25.568 68.727 1.00 25.18 50 ASP D N 1
ATOM 7215 C CA . ASP D 1 51 ? 56.561 -25.566 68.217 1.00 27.21 50 ASP D CA 1
ATOM 7216 C C . ASP D 1 51 ? 56.542 -25.529 66.694 1.00 22.31 50 ASP D C 1
ATOM 7217 O O . ASP D 1 51 ? 55.607 -26.018 66.052 1.00 17.55 50 ASP D O 1
ATOM 7222 N N . ASN D 1 52 ? 57.582 -24.925 66.117 1.00 19.48 51 ASN D N 1
ATOM 7223 C CA . ASN D 1 52 ? 57.787 -24.764 64.679 1.00 27.01 51 ASN D CA 1
ATOM 7224 C C . ASN D 1 52 ? 56.839 -23.736 64.064 1.00 21.77 51 ASN D C 1
ATOM 7225 O O . ASN D 1 52 ? 56.891 -23.518 62.848 1.00 21.98 51 ASN D O 1
ATOM 7230 N N . SER D 1 53 ? 55.985 -23.085 64.857 1.00 19.27 52 SER D N 1
ATOM 7231 C CA . SER D 1 53 ? 55.035 -22.133 64.288 1.00 25.35 52 SER D CA 1
ATOM 7232 C C . SER D 1 53 ? 55.703 -20.837 63.839 1.00 19.70 52 SER D C 1
ATOM 7233 O O . SER D 1 53 ? 55.147 -20.139 62.983 1.00 20.65 52 SER D O 1
ATOM 7236 N N . GLY D 1 54 ? 56.867 -20.504 64.383 1.00 20.76 53 GLY D N 1
ATOM 7237 C CA . GLY D 1 54 ? 57.627 -19.348 63.964 1.00 17.19 53 GLY D CA 1
ATOM 7238 C C . GLY D 1 54 ? 57.723 -18.196 64.959 1.00 21.15 53 GLY D C 1
ATOM 7239 O O . GLY D 1 54 ? 58.064 -17.080 64.546 1.00 19.54 53 GLY D O 1
ATOM 7240 N N . LYS D 1 55 ? 57.458 -18.437 66.245 1.00 21.16 54 LYS D N 1
ATOM 7241 C CA . LYS D 1 55 ? 57.389 -17.352 67.222 1.00 23.93 54 LYS D CA 1
ATOM 7242 C C . LYS D 1 55 ? 58.731 -16.640 67.371 1.00 24.78 54 LYS D C 1
ATOM 7243 O O . LYS D 1 55 ? 58.797 -15.406 67.345 1.00 19.06 54 LYS D O 1
ATOM 7249 N N . THR D 1 56 ? 59.812 -17.404 67.554 1.00 20.61 55 THR D N 1
ATOM 7250 C CA . THR D 1 56 ? 61.113 -16.782 67.779 1.00 18.74 55 THR D CA 1
ATOM 7251 C C . THR D 1 56 ? 61.607 -16.059 66.532 1.00 19.14 55 THR D C 1
ATOM 7252 O O . THR D 1 56 ? 62.255 -15.010 66.641 1.00 17.31 55 THR D O 1
ATOM 7256 N N . SER D 1 57 ? 61.308 -16.594 65.345 1.00 13.26 56 SER D N 1
ATOM 7257 C CA . SER D 1 57 ? 61.684 -15.907 64.113 1.00 18.02 56 SER D CA 1
ATOM 7258 C C . SER D 1 57 ? 61.023 -14.537 64.028 1.00 20.19 56 SER D C 1
ATOM 7259 O O . SER D 1 57 ? 61.651 -13.562 63.599 1.00 19.73 56 SER D O 1
ATOM 7262 N N . ILE D 1 58 ? 59.752 -14.449 64.428 1.00 22.12 57 ILE D N 1
ATOM 7263 C CA . ILE D 1 58 ? 59.060 -13.163 64.466 1.00 22.40 57 ILE D CA 1
ATOM 7264 C C . ILE D 1 58 ? 59.772 -12.205 65.411 1.00 21.81 57 ILE D C 1
ATOM 7265 O O . ILE D 1 58 ? 59.944 -11.018 65.106 1.00 20.00 57 ILE D O 1
ATOM 7270 N N . ILE D 1 59 ? 60.206 -12.705 66.569 1.00 20.59 58 ILE D N 1
ATOM 7271 C CA . ILE D 1 59 ? 60.908 -11.856 67.524 1.00 22.78 58 ILE D CA 1
ATOM 7272 C C . ILE D 1 59 ? 62.260 -11.424 66.967 1.00 24.70 58 ILE D C 1
ATOM 7273 O O . ILE D 1 59 ? 62.695 -10.283 67.172 1.00 23.68 58 ILE D O 1
ATOM 7278 N N . LYS D 1 60 ? 62.942 -12.319 66.245 1.00 20.97 59 LYS D N 1
ATOM 7279 C CA . LYS D 1 60 ? 64.217 -11.954 65.636 1.00 24.04 59 LYS D CA 1
ATOM 7280 C C . LYS D 1 60 ? 64.042 -10.834 64.619 1.00 23.79 59 LYS D C 1
ATOM 7281 O O . LYS D 1 60 ? 64.899 -9.950 64.507 1.00 23.47 59 LYS D O 1
ATOM 7287 N N . VAL D 1 61 ? 62.938 -10.855 63.867 1.00 19.49 60 VAL D N 1
ATOM 7288 C CA . VAL D 1 61 ? 62.653 -9.758 62.946 1.00 29.45 60 VAL D CA 1
ATOM 7289 C C . VAL D 1 61 ? 62.448 -8.462 63.719 1.00 27.16 60 VAL D C 1
ATOM 7290 O O . VAL D 1 61 ? 62.985 -7.410 63.351 1.00 24.48 60 VAL D O 1
ATOM 7294 N N . LEU D 1 62 ? 61.682 -8.520 64.812 1.00 21.91 61 LEU D N 1
ATOM 7295 C CA . LEU D 1 62 ? 61.433 -7.325 65.613 1.00 22.81 61 LEU D CA 1
ATOM 7296 C C . LEU D 1 62 ? 62.712 -6.786 66.242 1.00 26.60 61 LEU D C 1
ATOM 7297 O O . LEU D 1 62 ? 62.814 -5.582 66.501 1.00 27.31 61 LEU D O 1
ATOM 7302 N N . GLN D 1 63 ? 63.691 -7.651 66.499 1.00 25.64 62 GLN D N 1
ATOM 7303 C CA . GLN D 1 63 ? 64.945 -7.247 67.120 1.00 26.46 62 GLN D CA 1
ATOM 7304 C C . GLN D 1 63 ? 66.015 -6.866 66.104 1.00 31.03 62 GLN D C 1
ATOM 7305 O O . GLN D 1 63 ? 67.166 -6.643 66.494 1.00 36.32 62 GLN D O 1
ATOM 7311 N N . LYS D 1 64 ? 65.660 -6.781 64.820 1.00 28.22 63 LYS D N 1
ATOM 7312 C CA . LYS D 1 64 ? 66.612 -6.459 63.755 1.00 35.14 63 LYS D CA 1
ATOM 7313 C C . LYS D 1 64 ? 67.778 -7.446 63.746 1.00 43.60 63 LYS D C 1
ATOM 7314 O O . LYS D 1 64 ? 68.933 -7.074 63.529 1.00 43.75 63 LYS D O 1
ATOM 7320 N N . GLU D 1 65 ? 67.471 -8.718 63.998 1.00 38.28 64 GLU D N 1
ATOM 7321 C CA . GLU D 1 65 ? 68.479 -9.770 63.984 1.00 35.16 64 GLU D CA 1
ATOM 7322 C C . GLU D 1 65 ? 68.078 -10.862 63.002 1.00 36.75 64 GLU D C 1
ATOM 7323 O O . GLU D 1 65 ? 68.141 -12.053 63.327 1.00 39.00 64 GLU D O 1
ATOM 7329 N N . ILE D 1 66 ? 67.667 -10.461 61.796 1.00 39.84 65 ILE D N 1
ATOM 7330 C CA . ILE D 1 66 ? 67.198 -11.418 60.797 1.00 40.77 65 ILE D CA 1
ATOM 7331 C C . ILE D 1 66 ? 68.291 -12.414 60.435 1.00 46.20 65 ILE D C 1
ATOM 7332 O O . ILE D 1 66 ? 68.002 -13.568 60.094 1.00 46.23 65 ILE D O 1
ATOM 7337 N N . SER D 1 67 ? 69.558 -12.000 60.522 1.00 43.93 66 SER D N 1
ATOM 7338 C CA . SER D 1 67 ? 70.663 -12.886 60.173 1.00 51.62 66 SER D CA 1
ATOM 7339 C C . SER D 1 67 ? 70.750 -14.098 61.091 1.00 50.12 66 SER D C 1
ATOM 7340 O O . SER D 1 67 ? 71.393 -15.090 60.729 1.00 51.84 66 SER D O 1
ATOM 7343 N N . GLN D 1 68 ? 70.120 -14.044 62.261 1.00 42.10 67 GLN D N 1
ATOM 7344 C CA . GLN D 1 68 ? 70.184 -15.126 63.233 1.00 38.20 67 GLN D CA 1
ATOM 7345 C C . GLN D 1 68 ? 69.062 -16.144 63.073 1.00 41.33 67 GLN D C 1
ATOM 7346 O O . GLN D 1 68 ? 69.019 -17.118 63.832 1.00 40.56 67 GLN D O 1
ATOM 7352 N N . ILE D 1 69 ? 68.159 -15.949 62.108 1.00 35.09 68 ILE D N 1
ATOM 7353 C CA . ILE D 1 69 ? 67.036 -16.867 61.952 1.00 34.85 68 ILE D CA 1
ATOM 7354 C C . ILE D 1 69 ? 67.514 -18.240 61.490 1.00 31.22 68 ILE D C 1
ATOM 7355 O O . ILE D 1 69 ? 66.952 -19.266 61.893 1.00 37.17 68 ILE D O 1
ATOM 7360 N N . ALA D 1 70 ? 68.563 -18.291 60.665 1.00 32.82 69 ALA D N 1
ATOM 7361 C CA . ALA D 1 70 ? 69.086 -19.574 60.208 1.00 32.93 69 ALA D CA 1
ATOM 7362 C C . ALA D 1 70 ? 69.725 -20.379 61.332 1.00 40.18 69 ALA D C 1
ATOM 7363 O O . ALA D 1 70 ? 69.919 -21.589 61.177 1.00 47.36 69 ALA D O 1
ATOM 7365 N N . MET D 1 71 ? 70.055 -19.742 62.453 1.00 32.56 70 MET D N 1
ATOM 7366 C CA . MET D 1 71 ? 70.711 -20.405 63.570 1.00 38.62 70 MET D CA 1
ATOM 7367 C C . MET D 1 71 ? 69.749 -20.756 64.698 1.00 45.93 70 MET D C 1
ATOM 7368 O O . MET D 1 71 ? 70.196 -21.177 65.770 1.00 41.51 70 MET D O 1
ATOM 7373 N N . LEU D 1 72 ? 68.446 -20.603 64.481 1.00 39.51 71 LEU D N 1
ATOM 7374 C CA . LEU D 1 72 ? 67.481 -20.815 65.550 1.00 36.63 71 LEU D CA 1
ATOM 7375 C C . LEU D 1 72 ? 67.349 -22.294 65.892 1.00 29.77 71 LEU D C 1
ATOM 7376 O O . LEU D 1 72 ? 67.356 -23.161 65.014 1.00 39.71 71 LEU D O 1
ATOM 7381 N N . LYS D 1 73 ? 67.232 -22.573 67.182 1.00 33.09 72 LYS D N 1
ATOM 7382 C CA . LYS D 1 73 ? 66.949 -23.890 67.724 1.00 38.69 72 LYS D CA 1
ATOM 7383 C C . LYS D 1 73 ? 65.596 -23.853 68.423 1.00 34.77 72 LYS D C 1
ATOM 7384 O O . LYS D 1 73 ? 65.067 -22.770 68.701 1.00 31.79 72 LYS D O 1
ATOM 7390 N N . PRO D 1 74 ? 64.994 -25.010 68.701 1.00 33.70 73 PRO D N 1
ATOM 7391 C CA . PRO D 1 74 ? 63.751 -25.014 69.484 1.00 28.78 73 PRO D CA 1
ATOM 7392 C C . PRO D 1 74 ? 63.951 -24.331 70.830 1.00 31.50 73 PRO D C 1
ATOM 7393 O O . PRO D 1 74 ? 64.935 -24.574 71.531 1.00 32.59 73 PRO D O 1
ATOM 7397 N N . THR D 1 75 ? 63.009 -23.460 71.181 1.00 35.47 74 THR D N 1
ATOM 7398 C CA . THR D 1 75 ? 63.123 -22.659 72.392 1.00 27.71 74 THR D CA 1
ATOM 7399 C C . THR D 1 75 ? 62.783 -23.496 73.619 1.00 26.33 74 THR D C 1
ATOM 7400 O O . THR D 1 75 ? 61.764 -24.193 73.647 1.00 29.18 74 THR D O 1
ATOM 7404 N N . ARG D 1 76 ? 63.636 -23.417 74.638 1.00 25.71 75 ARG D N 1
ATOM 7405 C CA . ARG D 1 76 ? 63.478 -24.213 75.850 1.00 43.22 75 ARG D CA 1
ATOM 7406 C C . ARG D 1 76 ? 62.713 -23.392 76.881 1.00 35.47 75 ARG D C 1
ATOM 7407 O O . ARG D 1 76 ? 63.243 -22.420 77.430 1.00 33.72 75 ARG D O 1
ATOM 7415 N N . GLN D 1 77 ? 61.470 -23.786 77.136 1.00 30.60 76 GLN D N 1
ATOM 7416 C CA . GLN D 1 77 ? 60.575 -23.141 78.114 1.00 38.54 76 GLN D CA 1
ATOM 7417 C C . GLN D 1 77 ? 60.425 -21.669 77.708 1.00 33.11 76 GLN D C 1
ATOM 7418 O O . GLN D 1 77 ? 60.369 -21.366 76.506 1.00 33.62 76 GLN D O 1
ATOM 7424 N N . ALA D 1 78 ? 60.367 -20.742 78.662 1.00 30.72 77 ALA D N 1
ATOM 7425 C CA . ALA D 1 78 ? 60.081 -19.341 78.385 1.00 30.96 77 ALA D CA 1
ATOM 7426 C C . ALA D 1 78 ? 61.369 -18.528 78.358 1.00 32.69 77 ALA D C 1
ATOM 7427 O O . ALA D 1 78 ? 62.185 -18.614 79.281 1.00 40.01 77 ALA D O 1
ATOM 7429 N N . GLN D 1 79 ? 61.542 -17.740 77.302 1.00 29.00 78 GLN D N 1
ATOM 7430 C CA . GLN D 1 79 ? 62.606 -16.750 77.213 1.00 30.54 78 GLN D CA 1
ATOM 7431 C C . GLN D 1 79 ? 61.986 -15.367 77.348 1.00 33.98 78 GLN D C 1
ATOM 7432 O O . GLN D 1 79 ? 60.985 -15.065 76.690 1.00 24.86 78 GLN D O 1
ATOM 7438 N N . ARG D 1 80 ? 62.579 -14.530 78.197 1.00 29.39 79 ARG D N 1
ATOM 7439 C CA . ARG D 1 80 ? 61.976 -13.261 78.582 1.00 30.69 79 ARG D CA 1
ATOM 7440 C C . ARG D 1 80 ? 62.949 -12.116 78.351 1.00 28.28 79 ARG D C 1
ATOM 7441 O O . ARG D 1 80 ? 64.125 -12.211 78.714 1.00 20.99 79 ARG D O 1
ATOM 7449 N N . LYS D 1 81 ? 62.450 -11.036 77.751 1.00 25.01 80 LYS D N 1
ATOM 7450 C CA . LYS D 1 81 ? 63.212 -9.812 77.551 1.00 31.63 80 LYS D CA 1
ATOM 7451 C C . LYS D 1 81 ? 62.362 -8.618 77.969 1.00 35.84 80 LYS D C 1
ATOM 7452 O O . LYS D 1 81 ? 61.140 -8.717 78.115 1.00 26.04 80 LYS D O 1
ATOM 7458 N N . ILE D 1 82 ? 63.025 -7.480 78.158 1.00 29.66 81 ILE D N 1
ATOM 7459 C CA . ILE D 1 82 ? 62.368 -6.234 78.534 1.00 25.35 81 ILE D CA 1
ATOM 7460 C C . ILE D 1 82 ? 62.780 -5.157 77.540 1.00 26.28 81 ILE D C 1
ATOM 7461 O O . ILE D 1 82 ? 63.974 -4.964 77.290 1.00 34.93 81 ILE D O 1
ATOM 7466 N N . PHE D 1 83 ? 61.797 -4.459 76.975 1.00 25.35 82 PHE D N 1
ATOM 7467 C CA . PHE D 1 83 ? 62.054 -3.346 76.073 1.00 26.86 82 PHE D CA 1
ATOM 7468 C C . PHE D 1 83 ? 61.163 -2.168 76.450 1.00 29.85 82 PHE D C 1
ATOM 7469 O O . PHE D 1 83 ? 60.224 -2.291 77.241 1.00 25.74 82 PHE D O 1
ATOM 7477 N N . GLU D 1 84 ? 61.475 -1.009 75.879 1.00 30.58 83 GLU D N 1
ATOM 7478 C CA . GLU D 1 84 ? 60.743 0.218 76.146 1.00 27.25 83 GLU D CA 1
ATOM 7479 C C . GLU D 1 84 ? 59.927 0.620 74.926 1.00 32.55 83 GLU D C 1
ATOM 7480 O O . GLU D 1 84 ? 60.416 0.570 73.794 1.00 30.12 83 GLU D O 1
ATOM 7486 N N . PHE D 1 85 ? 58.678 1.015 75.165 1.00 30.88 84 PHE D N 1
ATOM 7487 C CA . PHE D 1 85 ? 57.815 1.582 74.134 1.00 29.65 84 PHE D CA 1
ATOM 7488 C C . PHE D 1 85 ? 57.247 2.892 74.661 1.00 33.57 84 PHE D C 1
ATOM 7489 O O . PHE D 1 85 ? 56.374 2.884 75.536 1.00 28.91 84 PHE D O 1
ATOM 7497 N N . LEU D 1 86 ? 57.748 4.010 74.132 1.00 26.64 85 LEU D N 1
ATOM 7498 C CA . LEU D 1 86 ? 57.275 5.349 74.482 1.00 31.22 85 LEU D CA 1
ATOM 7499 C C . LEU D 1 86 ? 57.291 5.568 75.995 1.00 34.73 85 LEU D C 1
ATOM 7500 O O . LEU D 1 86 ? 56.339 6.080 76.589 1.00 34.34 85 LEU D O 1
ATOM 7505 N N . GLY D 1 87 ? 58.393 5.161 76.624 1.00 35.88 86 GLY D N 1
ATOM 7506 C CA . GLY D 1 87 ? 58.591 5.362 78.043 1.00 34.40 86 GLY D CA 1
ATOM 7507 C C . GLY D 1 87 ? 58.013 4.297 78.949 1.00 36.89 86 GLY D C 1
ATOM 7508 O O . GLY D 1 87 ? 58.116 4.432 80.175 1.00 36.49 86 GLY D O 1
ATOM 7509 N N . ASN D 1 88 ? 57.414 3.244 78.400 1.00 34.39 87 ASN D N 1
ATOM 7510 C CA . ASN D 1 88 ? 56.808 2.182 79.193 1.00 36.42 87 ASN D CA 1
ATOM 7511 C C . ASN D 1 88 ? 57.608 0.896 79.043 1.00 32.97 87 ASN D C 1
ATOM 7512 O O . ASN D 1 88 ? 57.863 0.444 77.921 1.00 29.06 87 ASN D O 1
ATOM 7517 N N . ASP D 1 89 ? 58.002 0.312 80.171 1.00 30.81 88 ASP D N 1
ATOM 7518 C CA . ASP D 1 89 ? 58.708 -0.961 80.165 1.00 26.78 88 ASP D CA 1
ATOM 7519 C C . ASP D 1 89 ? 57.724 -2.094 79.909 1.00 30.60 88 ASP D C 1
ATOM 7520 O O . ASP D 1 89 ? 56.650 -2.146 80.517 1.00 31.97 88 ASP D O 1
ATOM 7525 N N . ILE D 1 90 ? 58.090 -3.002 79.007 1.00 26.80 89 ILE D N 1
ATOM 7526 C CA . ILE D 1 90 ? 57.227 -4.103 78.599 1.00 29.43 89 ILE D CA 1
ATOM 7527 C C . ILE D 1 90 ? 58.030 -5.394 78.645 1.00 27.05 89 ILE D C 1
ATOM 7528 O O . ILE D 1 90 ? 59.103 -5.484 78.040 1.00 24.44 89 ILE D O 1
ATOM 7533 N N . SER D 1 91 ? 57.514 -6.388 79.363 1.00 27.35 90 SER D N 1
ATOM 7534 C CA . SER D 1 91 ? 58.127 -7.708 79.406 1.00 31.05 90 SER D CA 1
ATOM 7535 C C . SER D 1 91 ? 57.559 -8.561 78.280 1.00 29.11 90 SER D C 1
ATOM 7536 O O . SER D 1 91 ? 56.343 -8.584 78.062 1.00 28.54 90 SER D O 1
ATOM 7539 N N . GLU D 1 92 ? 58.441 -9.258 77.568 1.00 24.15 91 GLU D N 1
ATOM 7540 C CA . GLU D 1 92 ? 58.066 -10.081 76.425 1.00 19.75 91 GLU D CA 1
ATOM 7541 C C . GLU D 1 92 ? 58.443 -11.525 76.720 1.00 27.39 91 GLU D C 1
ATOM 7542 O O . GLU D 1 92 ? 59.610 -11.818 77.001 1.00 26.02 91 GLU D O 1
ATOM 7548 N N . TRP D 1 93 ? 57.462 -12.421 76.650 1.00 23.87 92 TRP D N 1
ATOM 7549 C CA . TRP D 1 93 ? 57.651 -13.833 76.961 1.00 22.86 92 TRP D CA 1
ATOM 7550 C C . TRP D 1 93 ? 57.551 -14.647 75.678 1.00 23.88 92 TRP D C 1
ATOM 7551 O O . TRP D 1 93 ? 56.535 -14.587 74.977 1.00 25.15 92 TRP D O 1
ATOM 7562 N N . ASP D 1 94 ? 58.600 -15.408 75.380 1.00 18.69 93 ASP D N 1
ATOM 7563 C CA . ASP D 1 94 ? 58.632 -16.334 74.250 1.00 23.96 93 ASP D CA 1
ATOM 7564 C C . ASP D 1 94 ? 58.531 -17.744 74.826 1.00 26.66 93 ASP D C 1
ATOM 7565 O O . ASP D 1 94 ? 59.509 -18.276 75.357 1.00 26.25 93 ASP D O 1
ATOM 7570 N N . LEU D 1 95 ? 57.346 -18.343 74.727 1.00 22.79 94 LEU D N 1
ATOM 7571 C CA . LEU D 1 95 ? 57.097 -19.673 75.278 1.00 32.94 94 LEU D CA 1
ATOM 7572 C C . LEU D 1 95 ? 57.437 -20.721 74.223 1.00 33.50 94 LEU D C 1
ATOM 7573 O O . LEU D 1 95 ? 56.743 -20.834 73.207 1.00 26.49 94 LEU D O 1
ATOM 7578 N N . GLY D 1 96 ? 58.498 -21.489 74.467 1.00 25.43 95 GLY D N 1
ATOM 7579 C CA . GLY D 1 96 ? 58.822 -22.625 73.624 1.00 28.23 95 GLY D CA 1
ATOM 7580 C C . GLY D 1 96 ? 57.641 -23.564 73.483 1.00 28.49 95 GLY D C 1
ATOM 7581 O O . GLY D 1 96 ? 56.998 -23.909 74.479 1.00 30.84 95 GLY D O 1
ATOM 7582 N N . GLY D 1 97 ? 57.343 -23.979 72.256 1.00 24.10 96 GLY D N 1
ATOM 7583 C CA . GLY D 1 97 ? 56.107 -24.664 71.950 1.00 24.06 96 GLY D CA 1
ATOM 7584 C C . GLY D 1 97 ? 56.132 -26.175 71.927 1.00 33.77 96 GLY D C 1
ATOM 7585 O O . GLY D 1 97 ? 55.087 -26.786 71.680 1.00 28.20 96 GLY D O 1
ATOM 7586 N N . GLN D 1 98 ? 57.282 -26.806 72.163 1.00 26.88 97 GLN D N 1
ATOM 7587 C CA . GLN D 1 98 ? 57.316 -28.262 72.208 1.00 35.72 97 GLN D CA 1
ATOM 7588 C C . GLN D 1 98 ? 56.403 -28.774 73.316 1.00 33.54 97 GLN D C 1
ATOM 7589 O O . GLN D 1 98 ? 56.187 -28.107 74.332 1.00 27.33 97 GLN D O 1
ATOM 7595 N N . GLU D 1 99 ? 55.854 -29.973 73.099 1.00 33.17 98 GLU D N 1
ATOM 7596 C CA . GLU D 1 99 ? 54.778 -30.471 73.951 1.00 34.70 98 GLU D CA 1
ATOM 7597 C C . GLU D 1 99 ? 55.191 -30.519 75.417 1.00 34.64 98 GLU D C 1
ATOM 7598 O O . GLU D 1 99 ? 54.418 -30.123 76.297 1.00 33.02 98 GLU D O 1
ATOM 7604 N N . LYS D 1 100 ? 56.411 -30.989 75.702 1.00 32.93 99 LYS D N 1
ATOM 7605 C CA . LYS D 1 100 ? 56.863 -31.083 77.087 1.00 34.68 99 LYS D CA 1
ATOM 7606 C C . LYS D 1 100 ? 56.864 -29.730 77.786 1.00 40.84 99 LYS D C 1
ATOM 7607 O O . LYS D 1 100 ? 56.760 -29.679 79.016 1.00 41.89 99 LYS D O 1
ATOM 7613 N N . TYR D 1 101 ? 56.966 -28.634 77.030 1.00 36.42 100 TYR D N 1
ATOM 7614 C CA . TYR D 1 101 ? 56.887 -27.307 77.629 1.00 34.65 100 TYR D CA 1
ATOM 7615 C C . TYR D 1 101 ? 55.441 -26.857 77.793 1.00 33.32 100 TYR D C 1
ATOM 7616 O O . TYR D 1 101 ? 55.095 -26.238 78.806 1.00 31.83 100 TYR D O 1
ATOM 7625 N N . ARG D 1 102 ? 54.583 -27.160 76.814 1.00 35.59 101 ARG D N 1
ATOM 7626 C CA . ARG D 1 102 ? 53.176 -26.786 76.931 1.00 33.02 101 ARG D CA 1
ATOM 7627 C C . ARG D 1 102 ? 52.514 -27.479 78.114 1.00 42.35 101 ARG D C 1
ATOM 7628 O O . ARG D 1 102 ? 51.638 -26.896 78.762 1.00 39.61 101 ARG D O 1
ATOM 7636 N N . ILE D 1 103 ? 52.920 -28.716 78.413 1.00 41.34 102 ILE D N 1
ATOM 7637 C CA . ILE D 1 103 ? 52.402 -29.405 79.591 1.00 40.33 102 ILE D CA 1
ATOM 7638 C C . ILE D 1 103 ? 52.822 -28.676 80.861 1.00 40.81 102 ILE D C 1
ATOM 7639 O O . ILE D 1 103 ? 52.029 -28.520 81.798 1.00 44.91 102 ILE D O 1
ATOM 7644 N N . ALA D 1 104 ? 54.071 -28.209 80.908 1.00 39.65 103 ALA D N 1
ATOM 7645 C CA . ALA D 1 104 ? 54.549 -27.485 82.082 1.00 39.40 103 ALA D CA 1
ATOM 7646 C C . ALA D 1 104 ? 53.826 -26.154 82.250 1.00 40.92 103 ALA D C 1
ATOM 7647 O O . ALA D 1 104 ? 53.544 -25.736 83.379 1.00 50.90 103 ALA D O 1
ATOM 7649 N N . TYR D 1 105 ? 53.520 -25.471 81.142 1.00 39.89 104 TYR D N 1
ATOM 7650 C CA . TYR D 1 105 ? 52.782 -24.214 81.226 1.00 41.14 104 TYR D CA 1
ATOM 7651 C C . TYR D 1 105 ? 51.400 -24.434 81.829 1.00 43.36 104 TYR D C 1
ATOM 7652 O O . TYR D 1 105 ? 50.962 -23.680 82.706 1.00 44.63 104 TYR D O 1
ATOM 7661 N N . LEU D 1 106 ? 50.695 -25.467 81.362 1.00 42.73 105 LEU D N 1
ATOM 7662 C CA . LEU D 1 106 ? 49.352 -25.743 81.856 1.00 43.74 105 LEU D CA 1
ATOM 7663 C C . LEU D 1 106 ? 49.359 -26.314 83.267 1.00 46.60 105 LEU D C 1
ATOM 7664 O O . LEU D 1 106 ? 48.341 -26.224 83.961 1.00 51.13 105 LEU D O 1
ATOM 7669 N N . LYS D 1 107 ? 50.474 -26.903 83.706 1.00 50.56 106 LYS D N 1
ATOM 7670 C CA . LYS D 1 107 ? 50.554 -27.396 85.077 1.00 52.73 106 LYS D CA 1
ATOM 7671 C C . LYS D 1 107 ? 50.668 -26.248 86.071 1.00 60.69 106 LYS D C 1
ATOM 7672 O O . LYS D 1 107 ? 50.110 -26.315 87.172 1.00 57.46 106 LYS D O 1
ATOM 7678 N N . GLU D 1 108 ? 51.389 -25.190 85.704 1.00 65.18 107 GLU D N 1
ATOM 7679 C CA . GLU D 1 108 ? 51.594 -24.024 86.564 1.00 60.32 107 GLU D CA 1
ATOM 7680 C C . GLU D 1 108 ? 51.165 -22.774 85.807 1.00 53.85 107 GLU D C 1
ATOM 7681 O O . GLU D 1 108 ? 51.995 -21.933 85.443 1.00 53.55 107 GLU D O 1
ATOM 7687 N N . PRO D 1 109 ? 49.860 -22.616 85.562 1.00 54.50 108 PRO D N 1
ATOM 7688 C CA . PRO D 1 109 ? 49.401 -21.507 84.711 1.00 47.21 108 PRO D CA 1
ATOM 7689 C C . PRO D 1 109 ? 49.598 -20.137 85.331 1.00 43.84 108 PRO D C 1
ATOM 7690 O O . PRO D 1 109 ? 49.620 -19.144 84.594 1.00 44.88 108 PRO D O 1
ATOM 7694 N N . THR D 1 110 ? 49.726 -20.044 86.656 1.00 43.65 109 THR D N 1
ATOM 7695 C CA . THR D 1 110 ? 49.975 -18.749 87.279 1.00 42.44 109 THR D CA 1
ATOM 7696 C C . THR D 1 110 ? 51.381 -18.245 86.975 1.00 48.20 109 THR D C 1
ATOM 7697 O O . THR D 1 110 ? 51.600 -17.031 86.893 1.00 47.43 109 THR D O 1
ATOM 7701 N N . LYS D 1 111 ? 52.337 -19.156 86.787 1.00 38.88 110 LYS D N 1
ATOM 7702 C CA . LYS D 1 111 ? 53.716 -18.763 86.529 1.00 53.37 110 LYS D CA 1
ATOM 7703 C C . LYS D 1 111 ? 53.944 -18.265 85.108 1.00 45.73 110 LYS D C 1
ATOM 7704 O O . LYS D 1 111 ? 54.963 -17.613 84.856 1.00 55.91 110 LYS D O 1
ATOM 7710 N N . TYR D 1 112 ? 53.033 -18.546 84.179 1.00 36.81 111 TYR D N 1
ATOM 7711 C CA . TYR D 1 112 ? 53.280 -18.270 82.769 1.00 35.83 111 TYR D CA 1
ATOM 7712 C C . TYR D 1 112 ? 52.244 -17.352 82.142 1.00 38.91 111 TYR D C 1
ATOM 7713 O O . TYR D 1 112 ? 52.613 -16.417 81.421 1.00 34.65 111 TYR D O 1
ATOM 7722 N N . PHE D 1 113 ? 50.956 -17.584 82.394 1.00 28.36 112 PHE D N 1
ATOM 7723 C CA . PHE D 1 113 ? 49.900 -16.852 81.709 1.00 37.56 112 PHE D CA 1
ATOM 7724 C C . PHE D 1 113 ? 49.365 -15.668 82.500 1.00 35.24 112 PHE D C 1
ATOM 7725 O O . PHE D 1 113 ? 48.694 -14.810 81.915 1.00 35.27 112 PHE D O 1
ATOM 7733 N N . ASP D 1 114 ? 49.644 -15.593 83.798 1.00 43.57 113 ASP D N 1
ATOM 7734 C CA . ASP D 1 114 ? 49.047 -14.559 84.630 1.00 42.01 113 ASP D CA 1
ATOM 7735 C C . ASP D 1 114 ? 49.591 -13.181 84.267 1.00 39.29 113 ASP D C 1
ATOM 7736 O O . ASP D 1 114 ? 50.731 -13.034 83.816 1.00 30.79 113 ASP D O 1
ATOM 7741 N N . ARG D 1 115 ? 48.743 -12.168 84.455 1.00 32.92 114 ARG D N 1
ATOM 7742 C CA . ARG D 1 115 ? 49.091 -10.756 84.293 1.00 37.70 114 ARG D CA 1
ATOM 7743 C C . ARG D 1 115 ? 49.439 -10.392 82.852 1.00 38.05 114 ARG D C 1
ATOM 7744 O O . ARG D 1 115 ? 50.099 -9.376 82.610 1.00 36.08 114 ARG D O 1
ATOM 7752 N N . SER D 1 116 ? 48.999 -11.193 81.884 1.00 33.81 115 SER D N 1
ATOM 7753 C CA . SER D 1 116 ? 49.298 -10.927 80.483 1.00 32.75 115 SER D CA 1
ATOM 7754 C C . SER D 1 116 ? 48.362 -9.857 79.935 1.00 30.17 115 SER D C 1
ATOM 7755 O O . SER D 1 116 ? 47.143 -9.944 80.100 1.00 31.96 115 SER D O 1
ATOM 7758 N N . ASN D 1 117 ? 48.937 -8.846 79.283 1.00 30.49 116 ASN D N 1
ATOM 7759 C CA . ASN D 1 117 ? 48.144 -7.814 78.627 1.00 30.94 116 ASN D CA 1
ATOM 7760 C C . ASN D 1 117 ? 47.744 -8.199 77.212 1.00 32.79 116 ASN D C 1
ATOM 7761 O O . ASN D 1 117 ? 46.655 -7.825 76.759 1.00 28.63 116 ASN D O 1
ATOM 7766 N N . VAL D 1 118 ? 48.606 -8.924 76.502 1.00 27.11 117 VAL D N 1
ATOM 7767 C CA . VAL D 1 118 ? 48.322 -9.411 75.157 1.00 29.32 117 VAL D CA 1
ATOM 7768 C C . VAL D 1 118 ? 48.841 -10.836 75.044 1.00 29.91 117 VAL D C 1
ATOM 7769 O O . VAL D 1 118 ? 49.919 -11.157 75.553 1.00 30.21 117 VAL D O 1
ATOM 7773 N N . CYS D 1 119 ? 48.072 -11.691 74.377 1.00 20.37 118 CYS D N 1
ATOM 7774 C CA . CYS D 1 119 ? 48.523 -13.022 73.997 1.00 26.61 118 CYS D CA 1
ATOM 7775 C C . CYS D 1 119 ? 48.620 -13.080 72.479 1.00 21.91 118 CYS D C 1
ATOM 7776 O O . CYS D 1 119 ? 47.606 -12.953 71.784 1.00 26.68 118 CYS D O 1
ATOM 7779 N N . ILE D 1 120 ? 49.836 -13.253 71.972 1.00 23.26 119 ILE D N 1
ATOM 7780 C CA . ILE D 1 120 ? 50.068 -13.449 70.546 1.00 25.39 119 ILE D CA 1
ATOM 7781 C C . ILE D 1 120 ? 50.110 -14.951 70.298 1.00 22.60 119 ILE D C 1
ATOM 7782 O O . ILE D 1 120 ? 51.028 -15.636 70.756 1.00 23.65 119 ILE D O 1
ATOM 7787 N N . TYR D 1 121 ? 49.114 -15.469 69.586 1.00 19.96 120 TYR D N 1
ATOM 7788 C CA . TYR D 1 121 ? 49.065 -16.883 69.243 1.00 22.33 120 TYR D CA 1
ATOM 7789 C C . TYR D 1 121 ? 49.488 -17.049 67.788 1.00 23.86 120 TYR D C 1
ATOM 7790 O O . TYR D 1 121 ? 48.821 -16.540 66.880 1.00 24.03 120 TYR D O 1
ATOM 7799 N N . VAL D 1 122 ? 50.595 -17.756 67.574 1.00 21.23 121 VAL D N 1
ATOM 7800 C CA . VAL D 1 122 ? 51.193 -17.922 66.253 1.00 19.33 121 VAL D CA 1
ATOM 7801 C C . VAL D 1 122 ? 50.741 -19.254 65.672 1.00 22.42 121 VAL D C 1
ATOM 7802 O O . VAL D 1 122 ? 50.877 -20.303 66.317 1.00 22.56 121 VAL D O 1
ATOM 7806 N N . ILE D 1 123 ? 50.203 -19.216 64.455 1.00 22.38 122 ILE D N 1
ATOM 7807 C CA . ILE D 1 123 ? 49.763 -20.410 63.742 1.00 19.25 122 ILE D CA 1
ATOM 7808 C C . ILE D 1 123 ? 50.537 -20.505 62.436 1.00 20.62 122 ILE D C 1
ATOM 7809 O O . ILE D 1 123 ? 50.572 -19.545 61.657 1.00 21.14 122 ILE D O 1
ATOM 7814 N N . ASP D 1 124 ? 51.161 -21.656 62.202 1.00 21.31 123 ASP D N 1
ATOM 7815 C CA . ASP D 1 124 ? 51.784 -21.958 60.915 1.00 18.44 123 ASP D CA 1
ATOM 7816 C C . ASP D 1 124 ? 50.669 -22.347 59.953 1.00 21.57 123 ASP D C 1
ATOM 7817 O O . ASP D 1 124 ? 50.185 -23.481 59.974 1.00 23.33 123 ASP D O 1
ATOM 7822 N N . ILE D 1 125 ? 50.242 -21.402 59.105 1.00 22.51 124 ILE D N 1
ATOM 7823 C CA . ILE D 1 125 ? 49.133 -21.678 58.191 1.00 19.18 124 ILE D CA 1
ATOM 7824 C C . ILE D 1 125 ? 49.550 -22.510 56.992 1.00 26.75 124 ILE D C 1
ATOM 7825 O O . ILE D 1 125 ? 48.700 -22.827 56.149 1.00 26.52 124 ILE D O 1
ATOM 7830 N N . GLN D 1 126 ? 50.827 -22.876 56.884 1.00 20.34 125 GLN D N 1
ATOM 7831 C CA . GLN D 1 126 ? 51.248 -23.840 55.879 1.00 27.57 125 GLN D CA 1
ATOM 7832 C C . GLN D 1 126 ? 51.089 -25.280 56.344 1.00 22.54 125 GLN D C 1
ATOM 7833 O O . GLN D 1 126 ? 51.118 -26.192 55.511 1.00 33.01 125 GLN D O 1
ATOM 7839 N N . ASP D 1 127 ? 50.920 -25.504 57.644 1.00 21.02 126 ASP D N 1
ATOM 7840 C CA . ASP D 1 127 ? 50.908 -26.842 58.228 1.00 27.19 126 ASP D CA 1
ATOM 7841 C C . ASP D 1 127 ? 49.470 -27.199 58.598 1.00 29.51 126 ASP D C 1
ATOM 7842 O O . ASP D 1 127 ? 49.072 -27.144 59.763 1.00 25.00 126 ASP D O 1
ATOM 7847 N N . ARG D 1 128 ? 48.686 -27.576 57.583 1.00 28.21 127 ARG D N 1
ATOM 7848 C CA . ARG D 1 128 ? 47.302 -27.968 57.823 1.00 31.26 127 ARG D CA 1
ATOM 7849 C C . ARG D 1 128 ? 47.213 -29.161 58.766 1.00 31.19 127 ARG D C 1
ATOM 7850 O O . ARG D 1 128 ? 46.288 -29.240 59.583 1.00 29.05 127 ARG D O 1
ATOM 7858 N N . GLY D 1 129 ? 48.172 -30.083 58.684 1.00 26.46 128 GLY D N 1
ATOM 7859 C CA . GLY D 1 129 ? 48.146 -31.297 59.481 1.00 29.02 128 GLY D CA 1
ATOM 7860 C C . GLY D 1 129 ? 48.310 -31.091 60.974 1.00 34.40 128 GLY D C 1
ATOM 7861 O O . GLY D 1 129 ? 48.075 -32.035 61.735 1.00 33.56 128 GLY D O 1
ATOM 7862 N N . ARG D 1 130 ? 48.708 -29.896 61.412 1.00 26.62 129 ARG D N 1
ATOM 7863 C CA . ARG D 1 130 ? 48.836 -29.604 62.836 1.00 28.73 129 ARG D CA 1
ATOM 7864 C C . ARG D 1 130 ? 47.898 -28.493 63.292 1.00 26.44 129 ARG D C 1
ATOM 7865 O O . ARG D 1 130 ? 48.037 -28.007 64.421 1.00 25.90 129 ARG D O 1
ATOM 7873 N N . MET D 1 131 ? 46.944 -28.084 62.451 1.00 22.16 130 MET D N 1
ATOM 7874 C CA . MET D 1 131 ? 46.045 -26.994 62.821 1.00 31.03 130 MET D CA 1
ATOM 7875 C C . MET D 1 131 ? 45.069 -27.415 63.912 1.00 30.96 130 MET D C 1
ATOM 7876 O O . MET D 1 131 ? 44.770 -26.629 64.819 1.00 32.98 130 MET D O 1
ATOM 7881 N N . GLU D 1 132 ? 44.545 -28.640 63.832 1.00 33.41 131 GLU D N 1
ATOM 7882 C CA . GLU D 1 132 ? 43.654 -29.128 64.879 1.00 36.74 131 GLU D CA 1
ATOM 7883 C C . GLU D 1 132 ? 44.376 -29.195 66.218 1.00 28.95 131 GLU D C 1
ATOM 7884 O O . GLU D 1 132 ? 43.805 -28.848 67.260 1.00 33.09 131 GLU D O 1
ATOM 7890 N N . GLU D 1 133 ? 45.639 -29.624 66.207 1.00 26.79 132 GLU D N 1
ATOM 7891 C CA . GLU D 1 133 ? 46.448 -29.602 67.421 1.00 22.98 132 GLU D CA 1
ATOM 7892 C C . GLU D 1 133 ? 46.693 -28.173 67.897 1.00 32.38 132 GLU D C 1
ATOM 7893 O O . GLU D 1 133 ? 46.728 -27.911 69.106 1.00 25.65 132 GLU D O 1
ATOM 7899 N N . SER D 1 134 ? 46.857 -27.233 66.961 1.00 25.94 133 SER D N 1
ATOM 7900 C CA . SER D 1 134 ? 47.112 -25.847 67.342 1.00 28.04 133 SER D CA 1
ATOM 7901 C C . SER D 1 134 ? 45.877 -25.206 67.963 1.00 26.18 133 SER D C 1
ATOM 7902 O O . SER D 1 134 ? 45.978 -24.509 68.979 1.00 23.95 133 SER D O 1
ATOM 7905 N N . ILE D 1 135 ? 44.705 -25.428 67.366 1.00 28.31 134 ILE D N 1
ATOM 7906 C CA . ILE D 1 135 ? 43.474 -24.857 67.906 1.00 27.53 134 ILE D CA 1
ATOM 7907 C C . ILE D 1 135 ? 43.184 -25.428 69.288 1.00 31.55 134 ILE D C 1
ATOM 7908 O O . ILE D 1 135 ? 42.727 -24.714 70.189 1.00 33.36 134 ILE D O 1
ATOM 7913 N N . SER D 1 136 ? 43.462 -26.721 69.484 1.00 32.07 135 SER D N 1
ATOM 7914 C CA . SER D 1 136 ? 43.185 -27.353 70.770 1.00 37.71 135 SER D CA 1
ATOM 7915 C C . SER D 1 136 ? 44.037 -26.748 71.880 1.00 35.64 135 SER D C 1
ATOM 7916 O O . SER D 1 136 ? 43.547 -26.512 72.992 1.00 32.15 135 SER D O 1
ATOM 7919 N N . TYR D 1 137 ? 45.318 -26.491 71.601 1.00 28.96 136 TYR D N 1
ATOM 7920 C CA . TYR D 1 137 ? 46.162 -25.833 72.591 1.00 30.24 136 TYR D CA 1
ATOM 7921 C C . TYR D 1 137 ? 45.748 -24.382 72.798 1.00 33.30 136 TYR D C 1
ATOM 7922 O O . TYR D 1 137 ? 45.851 -23.863 73.915 1.00 29.63 136 TYR D O 1
ATOM 7931 N N . PHE D 1 138 ? 45.278 -23.716 71.740 1.00 30.30 137 PHE D N 1
ATOM 7932 C CA . PHE D 1 138 ? 44.737 -22.370 71.895 1.00 27.23 137 PHE D CA 1
ATOM 7933 C C . PHE D 1 138 ? 43.547 -22.368 72.844 1.00 34.39 137 PHE D C 1
ATOM 7934 O O . PHE D 1 138 ? 43.423 -21.480 73.697 1.00 34.34 137 PHE D O 1
ATOM 7942 N N . SER D 1 139 ? 42.662 -23.359 72.713 1.00 34.35 138 SER D N 1
ATOM 7943 C CA . SER D 1 139 ? 41.532 -23.466 73.629 1.00 31.28 138 SER D CA 1
ATOM 7944 C C . SER D 1 139 ? 42.007 -23.681 75.060 1.00 30.65 138 SER D C 1
ATOM 7945 O O . SER D 1 139 ? 41.431 -23.125 76.002 1.00 31.05 138 SER D O 1
ATOM 7948 N N . ASP D 1 140 ? 43.062 -24.478 75.242 1.00 28.54 139 ASP D N 1
ATOM 7949 C CA . ASP D 1 140 ? 43.624 -24.661 76.577 1.00 32.39 139 ASP D CA 1
ATOM 7950 C C . ASP D 1 140 ? 44.164 -23.348 77.134 1.00 34.72 139 ASP D C 1
ATOM 7951 O O . ASP D 1 140 ? 44.034 -23.075 78.333 1.00 39.82 139 ASP D O 1
ATOM 7956 N N . VAL D 1 141 ? 44.769 -22.521 76.279 1.00 35.18 140 VAL D N 1
ATOM 7957 C CA . VAL D 1 141 ? 45.310 -21.243 76.734 1.00 29.76 140 VAL D CA 1
ATOM 7958 C C . VAL D 1 141 ? 44.182 -20.306 77.152 1.00 35.90 140 VAL D C 1
ATOM 7959 O O . VAL D 1 141 ? 44.245 -19.665 78.208 1.00 33.30 140 VAL D O 1
ATOM 7963 N N . ILE D 1 142 ? 43.135 -20.212 76.329 1.00 31.68 141 ILE D N 1
ATOM 7964 C CA . ILE D 1 142 ? 41.990 -19.372 76.675 1.00 35.33 141 ILE D CA 1
ATOM 7965 C C . ILE D 1 142 ? 41.356 -19.848 77.977 1.00 41.37 141 ILE D C 1
ATOM 7966 O O . ILE D 1 142 ? 40.930 -19.038 78.811 1.00 40.49 141 ILE D O 1
ATOM 7971 N N . LYS D 1 143 ? 41.300 -21.167 78.182 1.00 38.53 142 LYS D N 1
ATOM 7972 C CA . LYS D 1 143 ? 40.727 -21.697 79.415 1.00 38.65 142 LYS D CA 1
ATOM 7973 C C . LYS D 1 143 ? 41.539 -21.265 80.630 1.00 39.05 142 LYS D C 1
ATOM 7974 O O . LYS D 1 143 ? 40.977 -21.004 81.701 1.00 44.13 142 LYS D O 1
ATOM 7980 N N . GLU D 1 144 ? 42.864 -21.178 80.484 1.00 34.54 143 GLU D N 1
ATOM 7981 C CA . GLU D 1 144 ? 43.695 -20.724 81.593 1.00 37.28 143 GLU D CA 1
ATOM 7982 C C . GLU D 1 144 ? 43.503 -19.238 81.871 1.00 44.33 143 GLU D C 1
ATOM 7983 O O . GLU D 1 144 ? 43.579 -18.813 83.030 1.00 36.92 143 GLU D O 1
ATOM 7989 N N . PHE D 1 145 ? 43.259 -18.435 80.831 1.00 34.55 144 PHE D N 1
ATOM 7990 C CA . PHE D 1 145 ? 42.929 -17.031 81.053 1.00 39.92 144 PHE D CA 1
ATOM 7991 C C . PHE D 1 145 ? 41.616 -16.893 81.812 1.00 40.65 144 PHE D C 1
ATOM 7992 O O . PHE D 1 145 ? 41.490 -16.042 82.701 1.00 40.18 144 PHE D O 1
ATOM 8000 N N . ARG D 1 146 ? 40.628 -17.729 81.479 1.00 39.18 145 ARG D N 1
ATOM 8001 C CA . ARG D 1 146 ? 39.337 -17.664 82.157 1.00 33.20 145 ARG D CA 1
ATOM 8002 C C . ARG D 1 146 ? 39.464 -18.021 83.633 1.00 42.63 145 ARG D C 1
ATOM 8003 O O . ARG D 1 146 ? 38.871 -17.357 84.492 1.00 42.81 145 ARG D O 1
ATOM 8011 N N . LYS D 1 147 ? 40.228 -19.071 83.949 1.00 41.02 146 LYS D N 1
ATOM 8012 C CA . LYS D 1 147 ? 40.386 -19.463 85.346 1.00 46.48 146 LYS D CA 1
ATOM 8013 C C . LYS D 1 147 ? 41.135 -18.403 86.145 1.00 46.25 146 LYS D C 1
ATOM 8014 O O . LYS D 1 147 ? 40.945 -18.298 87.361 1.00 44.08 146 LYS D O 1
ATOM 8020 N N . LEU D 1 148 ? 41.982 -17.613 85.484 1.00 48.06 147 LEU D N 1
ATOM 8021 C CA . LEU D 1 148 ? 42.645 -16.485 86.123 1.00 45.19 147 LEU D CA 1
ATOM 8022 C C . LEU D 1 148 ? 41.788 -15.227 86.133 1.00 41.27 147 LEU D C 1
ATOM 8023 O O . LEU D 1 148 ? 42.168 -14.248 86.784 1.00 40.88 147 LEU D O 1
ATOM 8028 N N . GLU D 1 149 ? 40.657 -15.233 85.423 1.00 39.69 148 GLU D N 1
ATOM 8029 C CA . GLU D 1 149 ? 39.735 -14.095 85.373 1.00 41.85 148 GLU D CA 1
ATOM 8030 C C . GLU D 1 149 ? 40.417 -12.841 84.829 1.00 43.93 148 GLU D C 1
ATOM 8031 O O . GLU D 1 149 ? 40.200 -11.731 85.317 1.00 48.39 148 GLU D O 1
ATOM 8037 N N . ILE D 1 150 ? 41.251 -13.020 83.808 1.00 45.00 149 ILE D N 1
ATOM 8038 C CA . ILE D 1 150 ? 41.880 -11.912 83.101 1.00 42.28 149 ILE D CA 1
ATOM 8039 C C . ILE D 1 150 ? 41.469 -11.985 81.638 1.00 36.66 149 ILE D C 1
ATOM 8040 O O . ILE D 1 150 ? 41.146 -13.057 81.115 1.00 40.76 149 ILE D O 1
ATOM 8045 N N . SER D 1 151 ? 41.480 -10.832 80.975 1.00 34.29 150 SER D N 1
ATOM 8046 C CA . SER D 1 151 ? 41.049 -10.719 79.582 1.00 39.14 150 SER D CA 1
ATOM 8047 C C . SER D 1 151 ? 42.111 -9.975 78.783 1.00 30.25 150 SER D C 1
ATOM 8048 O O . SER D 1 151 ? 41.936 -8.799 78.436 1.00 29.08 150 SER D O 1
ATOM 8051 N N . PRO D 1 152 ? 43.226 -10.629 78.470 1.00 30.48 151 PRO D N 1
ATOM 8052 C CA . PRO D 1 152 ? 44.214 -10.003 77.589 1.00 32.32 151 PRO D CA 1
ATOM 8053 C C . PRO D 1 152 ? 43.675 -9.872 76.175 1.00 29.52 151 PRO D C 1
ATOM 8054 O O . PRO D 1 152 ? 42.764 -10.588 75.753 1.00 36.66 151 PRO D O 1
ATOM 8058 N N . LEU D 1 153 ? 44.245 -8.922 75.443 1.00 25.22 152 LEU D N 1
ATOM 8059 C CA . LEU D 1 153 ? 43.987 -8.849 74.014 1.00 33.26 152 LEU D CA 1
ATOM 8060 C C . LEU D 1 153 ? 44.547 -10.092 73.335 1.00 27.50 152 LEU D C 1
ATOM 8061 O O . LEU D 1 153 ? 45.699 -10.474 73.563 1.00 29.24 152 LEU D O 1
ATOM 8066 N N . ILE D 1 154 ? 43.724 -10.738 72.518 1.00 24.90 153 ILE D N 1
ATOM 8067 C CA . ILE D 1 154 ? 44.135 -11.918 71.769 1.00 26.62 153 ILE D CA 1
ATOM 8068 C C . ILE D 1 154 ? 44.476 -11.478 70.354 1.00 26.31 153 ILE D C 1
ATOM 8069 O O . ILE D 1 154 ? 43.618 -10.954 69.633 1.00 27.12 153 ILE D O 1
ATOM 8074 N N . TYR D 1 155 ? 45.729 -11.679 69.953 1.00 27.16 154 TYR D N 1
ATOM 8075 C CA . TYR D 1 155 ? 46.195 -11.304 68.623 1.00 29.45 154 TYR D CA 1
ATOM 8076 C C . TYR D 1 155 ? 46.673 -12.561 67.908 1.00 26.85 154 TYR D C 1
ATOM 8077 O O . TYR D 1 155 ? 47.697 -13.143 68.283 1.00 26.04 154 TYR D O 1
ATOM 8086 N N . ILE D 1 156 ? 45.939 -12.973 66.880 1.00 25.06 155 ILE D N 1
ATOM 8087 C CA . ILE D 1 156 ? 46.257 -14.182 66.130 1.00 25.82 155 ILE D CA 1
ATOM 8088 C C . ILE D 1 156 ? 47.182 -13.811 64.978 1.00 26.11 155 ILE D C 1
ATOM 8089 O O . ILE D 1 156 ? 46.857 -12.938 64.167 1.00 23.35 155 ILE D O 1
ATOM 8094 N N . PHE D 1 157 ? 48.338 -14.471 64.907 1.00 17.16 156 PHE D N 1
ATOM 8095 C CA . PHE D 1 157 ? 49.249 -14.351 63.772 1.00 22.37 156 PHE D CA 1
ATOM 8096 C C . PHE D 1 157 ? 49.124 -15.609 62.918 1.00 25.39 156 PHE D C 1
ATOM 8097 O O . PHE D 1 157 ? 49.580 -16.686 63.319 1.00 20.98 156 PHE D O 1
ATOM 8105 N N . PHE D 1 158 ? 48.500 -15.477 61.750 1.00 22.42 157 PHE D N 1
ATOM 8106 C CA . PHE D 1 158 ? 48.527 -16.538 60.744 1.00 24.68 157 PHE D CA 1
ATOM 8107 C C . PHE D 1 158 ? 49.871 -16.428 60.036 1.00 25.25 157 PHE D C 1
ATOM 8108 O O . PHE D 1 158 ? 50.017 -15.733 59.029 1.00 21.36 157 PHE D O 1
ATOM 8116 N N . HIS D 1 159 ? 50.870 -17.118 60.579 1.00 20.64 158 HIS D N 1
ATOM 8117 C CA . HIS D 1 159 ? 52.256 -16.885 60.207 1.00 17.85 158 HIS D CA 1
ATOM 8118 C C . HIS D 1 159 ? 52.688 -17.802 59.063 1.00 24.90 158 HIS D C 1
ATOM 8119 O O . HIS D 1 159 ? 52.028 -18.790 58.736 1.00 22.87 158 HIS D O 1
ATOM 8126 N N . LYS D 1 160 ? 53.836 -17.458 58.468 1.00 20.55 159 LYS D N 1
ATOM 8127 C CA . LYS D 1 160 ? 54.379 -18.113 57.274 1.00 18.21 159 LYS D CA 1
ATOM 8128 C C . LYS D 1 160 ? 53.483 -17.883 56.063 1.00 19.57 159 LYS D C 1
ATOM 8129 O O . LYS D 1 160 ? 53.455 -18.687 55.127 1.00 18.84 159 LYS D O 1
ATOM 8135 N N . PHE D 1 161 ? 52.757 -16.765 56.081 1.00 23.72 160 PHE D N 1
ATOM 8136 C CA . PHE D 1 161 ? 51.949 -16.311 54.951 1.00 19.05 160 PHE D CA 1
ATOM 8137 C C . PHE D 1 161 ? 52.860 -15.693 53.884 1.00 23.72 160 PHE D C 1
ATOM 8138 O O . PHE D 1 161 ? 52.753 -14.520 53.527 1.00 25.48 160 PHE D O 1
ATOM 8146 N N . ASP D 1 162 ? 53.782 -16.518 53.384 1.00 19.37 161 ASP D N 1
ATOM 8147 C CA . ASP D 1 162 ? 54.802 -16.050 52.457 1.00 24.32 161 ASP D CA 1
ATOM 8148 C C . ASP D 1 162 ? 54.171 -15.600 51.140 1.00 21.38 161 ASP D C 1
ATOM 8149 O O . ASP D 1 162 ? 53.113 -16.098 50.749 1.00 27.39 161 ASP D O 1
ATOM 8154 N N . PRO D 1 163 ? 54.812 -14.663 50.431 1.00 24.84 162 PRO D N 1
ATOM 8155 C CA . PRO D 1 163 ? 54.268 -14.238 49.129 1.00 24.65 162 PRO D CA 1
ATOM 8156 C C . PRO D 1 163 ? 54.108 -15.377 48.137 1.00 24.04 162 PRO D C 1
ATOM 8157 O O . PRO D 1 163 ? 53.081 -15.453 47.450 1.00 24.19 162 PRO D O 1
ATOM 8161 N N . THR D 1 164 ? 55.094 -16.271 48.044 1.00 21.73 163 THR D N 1
ATOM 8162 C CA . THR D 1 164 ? 55.005 -17.377 47.094 1.00 23.53 163 THR D CA 1
ATOM 8163 C C . THR D 1 164 ? 53.918 -18.367 47.499 1.00 26.69 163 THR D C 1
ATOM 8164 O O . THR D 1 164 ? 53.114 -18.798 46.663 1.00 24.02 163 THR D O 1
ATOM 8168 N N . TYR D 1 165 ? 53.877 -18.736 48.782 1.00 21.05 164 TYR D N 1
ATOM 8169 C CA . TYR D 1 165 ? 52.871 -19.684 49.248 1.00 21.63 164 TYR D CA 1
ATOM 8170 C C . TYR D 1 165 ? 51.465 -19.110 49.110 1.00 30.43 164 TYR D C 1
ATOM 8171 O O . TYR D 1 165 ? 50.542 -19.808 48.672 1.00 25.34 164 TYR D O 1
ATOM 8180 N N . ALA D 1 166 ? 51.284 -17.837 49.473 1.00 23.99 165 ALA D N 1
ATOM 8181 C CA . ALA D 1 166 ? 49.972 -17.210 49.343 1.00 27.94 165 ALA D CA 1
ATOM 8182 C C . ALA D 1 166 ? 49.530 -17.146 47.887 1.00 31.90 165 ALA D C 1
ATOM 8183 O O . ALA D 1 166 ? 48.362 -17.407 47.573 1.00 29.03 165 ALA D O 1
ATOM 8185 N N . LYS D 1 167 ? 50.450 -16.800 46.984 1.00 30.93 166 LYS D N 1
ATOM 8186 C CA . LYS D 1 167 ? 50.100 -16.698 45.572 1.00 31.72 166 LYS D CA 1
ATOM 8187 C C . LYS D 1 167 ? 49.705 -18.054 44.999 1.00 33.27 166 LYS D C 1
ATOM 8188 O O . LYS D 1 167 ? 48.763 -18.151 44.205 1.00 31.08 166 LYS D O 1
ATOM 8194 N N . ASN D 1 168 ? 50.408 -19.117 45.395 1.00 29.01 167 ASN D N 1
ATOM 8195 C CA . ASN D 1 168 ? 50.126 -20.436 44.839 1.00 30.85 167 ASN D CA 1
ATOM 8196 C C . ASN D 1 168 ? 48.895 -21.081 45.461 1.00 29.44 167 ASN D C 1
ATOM 8197 O O . ASN D 1 168 ? 48.192 -21.834 44.780 1.00 31.03 167 ASN D O 1
ATOM 8202 N N . GLU D 1 169 ? 48.617 -20.814 46.736 1.00 28.51 168 GLU D N 1
ATOM 8203 C CA . GLU D 1 169 ? 47.467 -21.425 47.391 1.00 33.62 168 GLU D CA 1
ATOM 8204 C C . GLU D 1 169 ? 46.194 -20.602 47.238 1.00 36.51 168 GLU D C 1
ATOM 8205 O O . GLU D 1 169 ? 45.105 -21.181 47.150 1.00 45.73 168 GLU D O 1
ATOM 8211 N N . GLY D 1 170 ? 46.309 -19.275 47.214 1.00 37.03 169 GLY D N 1
ATOM 8212 C CA . GLY D 1 170 ? 45.197 -18.429 46.797 1.00 33.11 169 GLY D CA 1
ATOM 8213 C C . GLY D 1 170 ? 43.944 -18.624 47.628 1.00 34.03 169 GLY D C 1
ATOM 8214 O O . GLY D 1 170 ? 43.970 -18.574 48.862 1.00 42.64 169 GLY D O 1
ATOM 8215 N N . ILE D 1 171 ? 42.824 -18.855 46.937 1.00 37.72 170 ILE D N 1
ATOM 8216 C CA . ILE D 1 171 ? 41.537 -18.985 47.610 1.00 44.28 170 ILE D CA 1
ATOM 8217 C C . ILE D 1 171 ? 41.457 -20.252 48.451 1.00 41.11 170 ILE D C 1
ATOM 8218 O O . ILE D 1 171 ? 40.651 -20.317 49.387 1.00 41.21 170 ILE D O 1
ATOM 8223 N N . HIS D 1 172 ? 42.267 -21.266 48.142 1.00 41.69 171 HIS D N 1
ATOM 8224 C CA . HIS D 1 172 ? 42.281 -22.469 48.967 1.00 44.19 171 HIS D CA 1
ATOM 8225 C C . HIS D 1 172 ? 42.790 -22.164 50.371 1.00 48.05 171 HIS D C 1
ATOM 8226 O O . HIS D 1 172 ? 42.272 -22.700 51.357 1.00 44.38 171 HIS D O 1
ATOM 8233 N N . LEU D 1 173 ? 43.801 -21.300 50.481 1.00 42.86 172 LEU D N 1
ATOM 8234 C CA . LEU D 1 173 ? 44.296 -20.887 51.788 1.00 39.09 172 LEU D CA 1
ATOM 8235 C C . LEU D 1 173 ? 43.358 -19.896 52.467 1.00 43.73 172 LEU D C 1
ATOM 8236 O O . LEU D 1 173 ? 43.218 -19.924 53.696 1.00 36.52 172 LEU D O 1
ATOM 8241 N N . GLU D 1 174 ? 42.702 -19.028 51.690 1.00 43.61 173 GLU D N 1
ATOM 8242 C CA . GLU D 1 174 ? 41.785 -18.054 52.273 1.00 43.45 173 GLU D CA 1
ATOM 8243 C C . GLU D 1 174 ? 40.619 -18.741 52.972 1.00 42.16 173 GLU D C 1
ATOM 8244 O O . GLU D 1 174 ? 40.205 -18.325 54.060 1.00 42.18 173 GLU D O 1
ATOM 8250 N N . GLY D 1 175 ? 40.074 -19.795 52.361 1.00 43.77 174 GLY D N 1
ATOM 8251 C CA . GLY D 1 175 ? 38.996 -20.530 52.999 1.00 38.02 174 GLY D CA 1
ATOM 8252 C C . GLY D 1 175 ? 39.434 -21.252 54.257 1.00 44.73 174 GLY D C 1
ATOM 8253 O O . GLY D 1 175 ? 38.654 -21.384 55.204 1.00 44.27 174 GLY D O 1
ATOM 8254 N N . LEU D 1 176 ? 40.683 -21.724 54.288 1.00 42.48 175 LEU D N 1
ATOM 8255 C CA . LEU D 1 176 ? 41.195 -22.389 55.480 1.00 40.66 175 LEU D CA 1
ATOM 8256 C C . LEU D 1 176 ? 41.370 -21.401 56.627 1.00 39.98 175 LEU D C 1
ATOM 8257 O O . LEU D 1 176 ? 41.090 -21.729 57.785 1.00 38.89 175 LEU D O 1
ATOM 8262 N N . ILE D 1 177 ? 41.831 -20.186 56.321 1.00 40.21 176 ILE D N 1
ATOM 8263 C CA . ILE D 1 177 ? 41.927 -19.144 57.340 1.00 38.88 176 ILE D CA 1
ATOM 8264 C C . ILE D 1 177 ? 40.542 -18.782 57.861 1.00 37.50 176 ILE D C 1
ATOM 8265 O O . ILE D 1 177 ? 40.353 -18.549 59.062 1.00 37.22 176 ILE D O 1
ATOM 8270 N N . SER D 1 178 ? 39.549 -18.745 56.969 1.00 40.09 177 SER D N 1
ATOM 8271 C CA . SER D 1 178 ? 38.185 -18.444 57.391 1.00 38.36 177 SER D CA 1
ATOM 8272 C C . SER D 1 178 ? 37.657 -19.506 58.348 1.00 39.71 177 SER D C 1
ATOM 8273 O O . SER D 1 178 ? 36.934 -19.189 59.301 1.00 41.96 177 SER D O 1
ATOM 8276 N N . GLN D 1 179 ? 38.010 -20.773 58.114 1.00 38.38 178 GLN D N 1
ATOM 8277 C CA . GLN D 1 179 ? 37.611 -21.834 59.034 1.00 36.50 178 GLN D CA 1
ATOM 8278 C C . GLN D 1 179 ? 38.316 -21.694 60.378 1.00 42.83 178 GLN D C 1
ATOM 8279 O O . GLN D 1 179 ? 37.725 -21.975 61.428 1.00 32.41 178 GLN D O 1
ATOM 8285 N N . LEU D 1 180 ? 39.583 -21.270 60.365 1.00 33.34 179 LEU D N 1
ATOM 8286 C CA . LEU D 1 180 ? 40.300 -21.044 61.616 1.00 35.88 179 LEU D CA 1
ATOM 8287 C C . LEU D 1 180 ? 39.642 -19.942 62.437 1.00 40.04 179 LEU D C 1
ATOM 8288 O O . LEU D 1 180 ? 39.498 -20.070 63.659 1.00 38.06 179 LEU D O 1
ATOM 8293 N N . LYS D 1 181 ? 39.233 -18.852 61.781 1.00 36.30 180 LYS D N 1
ATOM 8294 C CA . LYS D 1 181 ? 38.577 -17.761 62.494 1.00 37.40 180 LYS D CA 1
ATOM 8295 C C . LYS D 1 181 ? 37.286 -18.228 63.155 1.00 43.92 180 LYS D C 1
ATOM 8296 O O . LYS D 1 181 ? 36.961 -17.799 64.268 1.00 42.44 180 LYS D O 1
ATOM 8302 N N . ASP D 1 182 ? 36.539 -19.111 62.485 1.00 40.14 181 ASP D N 1
ATOM 8303 C CA . ASP D 1 182 ? 35.303 -19.625 63.066 1.00 41.73 181 ASP D CA 1
ATOM 8304 C C . ASP D 1 182 ? 35.578 -20.423 64.335 1.00 44.83 181 ASP D C 1
ATOM 8305 O O . ASP D 1 182 ? 34.867 -20.276 65.335 1.00 46.51 181 ASP D O 1
ATOM 8310 N N . GLU D 1 183 ? 36.605 -21.276 64.310 1.00 38.78 182 GLU D N 1
ATOM 8311 C CA . GLU D 1 183 ? 36.959 -22.037 65.504 1.00 45.82 182 GLU D CA 1
ATOM 8312 C C . GLU D 1 183 ? 37.399 -21.114 66.632 1.00 48.50 182 GLU D C 1
ATOM 8313 O O . GLU D 1 183 ? 36.997 -21.298 67.787 1.00 44.67 182 GLU D O 1
ATOM 8319 N N . ILE D 1 184 ? 38.219 -20.110 66.314 1.00 41.13 183 ILE D N 1
ATOM 8320 C CA . ILE D 1 184 ? 38.690 -19.178 67.334 1.00 39.05 183 ILE D CA 1
ATOM 8321 C C . ILE D 1 184 ? 37.520 -18.412 67.941 1.00 43.38 183 ILE D C 1
ATOM 8322 O O . ILE D 1 184 ? 37.455 -18.215 69.161 1.00 35.83 183 ILE D O 1
ATOM 8327 N N . ARG D 1 185 ? 36.570 -17.983 67.104 1.00 33.25 184 ARG D N 1
ATOM 8328 C CA . ARG D 1 185 ? 35.427 -17.225 67.606 1.00 44.09 184 ARG D CA 1
ATOM 8329 C C . ARG D 1 185 ? 34.553 -18.075 68.519 1.00 46.87 184 ARG D C 1
ATOM 8330 O O . ARG D 1 185 ? 34.062 -17.587 69.543 1.00 47.16 184 ARG D O 1
ATOM 8338 N N . ASN D 1 186 ? 34.344 -19.345 68.165 1.00 41.75 185 ASN D N 1
ATOM 8339 C CA . ASN D 1 186 ? 33.571 -20.231 69.030 1.00 45.63 185 ASN D CA 1
ATOM 8340 C C . ASN D 1 186 ? 34.280 -20.480 70.354 1.00 46.62 185 ASN D C 1
ATOM 8341 O O . ASN D 1 186 ? 33.622 -20.725 71.371 1.00 46.16 185 ASN D O 1
ATOM 8346 N N . ILE D 1 187 ? 35.612 -20.425 70.362 1.00 39.60 186 ILE D N 1
ATOM 8347 C CA . ILE D 1 187 ? 36.359 -20.554 71.608 1.00 37.90 186 ILE D CA 1
ATOM 8348 C C . ILE D 1 187 ? 36.287 -19.261 72.413 1.00 47.83 186 ILE D C 1
ATOM 8349 O O . ILE D 1 187 ? 36.184 -19.288 73.645 1.00 46.83 186 ILE D O 1
ATOM 8354 N N . ILE D 1 188 ? 36.323 -18.113 71.733 1.00 45.19 187 ILE D N 1
ATOM 8355 C CA . ILE D 1 188 ? 36.357 -16.830 72.429 1.00 50.26 187 ILE D CA 1
ATOM 8356 C C . ILE D 1 188 ? 35.007 -16.522 73.066 1.00 50.09 187 ILE D C 1
ATOM 8357 O O . ILE D 1 188 ? 34.940 -16.082 74.221 1.00 50.63 187 ILE D O 1
ATOM 8362 N N . GLU D 1 189 ? 33.916 -16.745 72.328 1.00 52.48 188 GLU D N 1
ATOM 8363 C CA . GLU D 1 189 ? 32.555 -16.491 72.814 1.00 57.56 188 GLU D CA 1
ATOM 8364 C C . GLU D 1 189 ? 32.372 -15.033 73.229 1.00 59.65 188 GLU D C 1
ATOM 8365 O O . GLU D 1 189 ? 31.671 -14.728 74.195 1.00 68.33 188 GLU D O 1
ATOM 8371 N N . GLU D 1 190 ? 33.018 -14.125 72.495 1.00 58.24 189 GLU D N 1
ATOM 8372 C CA . GLU D 1 190 ? 32.928 -12.682 72.719 1.00 67.64 189 GLU D CA 1
ATOM 8373 C C . GLU D 1 190 ? 33.353 -12.274 74.128 1.00 55.34 189 GLU D C 1
ATOM 8374 O O . GLU D 1 190 ? 32.982 -11.196 74.603 1.00 49.12 189 GLU D O 1
ATOM 8380 N N . GLU D 1 191 ? 34.130 -13.114 74.810 1.00 51.07 190 GLU D N 1
ATOM 8381 C CA . GLU D 1 191 ? 34.681 -12.773 76.114 1.00 44.71 190 GLU D CA 1
ATOM 8382 C C . GLU D 1 191 ? 36.057 -12.127 76.022 1.00 47.60 190 GLU D C 1
ATOM 8383 O O . GLU D 1 191 ? 36.592 -11.695 77.049 1.00 44.54 190 GLU D O 1
ATOM 8389 N N . PHE D 1 192 ? 36.638 -12.058 74.826 1.00 40.64 191 PHE D N 1
ATOM 8390 C CA . PHE D 1 192 ? 37.943 -11.451 74.617 1.00 35.35 191 PHE D CA 1
ATOM 8391 C C . PHE D 1 192 ? 37.899 -10.584 73.367 1.00 35.37 191 PHE D C 1
ATOM 8392 O O . PHE D 1 192 ? 37.058 -10.771 72.486 1.00 41.05 191 PHE D O 1
ATOM 8400 N N A ASN D 1 193 ? 38.817 -9.623 73.306 0.63 35.96 192 ASN D N 1
ATOM 8401 N N B ASN D 1 193 ? 38.826 -9.633 73.298 0.37 35.98 192 ASN D N 1
ATOM 8402 C CA A ASN D 1 193 ? 39.046 -8.847 72.096 0.63 38.61 192 ASN D CA 1
ATOM 8403 C CA B ASN D 1 193 ? 39.034 -8.845 72.092 0.37 38.56 192 ASN D CA 1
ATOM 8404 C C A ASN D 1 193 ? 40.053 -9.582 71.222 0.63 32.53 192 ASN D C 1
ATOM 8405 C C B ASN D 1 193 ? 40.059 -9.552 71.214 0.37 32.61 192 ASN D C 1
ATOM 8406 O O A ASN D 1 193 ? 41.139 -9.943 71.687 0.63 32.43 192 ASN D O 1
ATOM 8407 O O B ASN D 1 193 ? 41.163 -9.867 71.671 0.37 32.47 192 ASN D O 1
ATOM 8416 N N . VAL D 1 194 ? 39.690 -9.809 69.962 1.00 28.91 193 VAL D N 1
ATOM 8417 C CA . VAL D 1 194 ? 40.503 -10.594 69.041 1.00 35.60 193 VAL D CA 1
ATOM 8418 C C . VAL D 1 194 ? 40.888 -9.742 67.839 1.00 30.79 193 VAL D C 1
ATOM 8419 O O . VAL D 1 194 ? 40.065 -8.993 67.304 1.00 33.55 193 VAL D O 1
ATOM 8423 N N . SER D 1 195 ? 42.146 -9.866 67.421 1.00 26.49 194 SER D N 1
ATOM 8424 C CA . SER D 1 195 ? 42.641 -9.276 66.187 1.00 31.29 194 SER D CA 1
ATOM 8425 C C . SER D 1 195 ? 43.378 -10.345 65.391 1.00 30.99 194 SER D C 1
ATOM 8426 O O . SER D 1 195 ? 43.958 -11.273 65.961 1.00 29.30 194 SER D O 1
ATOM 8429 N N . TYR D 1 196 ? 43.346 -10.210 64.067 1.00 33.27 195 TYR D N 1
ATOM 8430 C CA . TYR D 1 196 ? 43.967 -11.166 63.161 1.00 29.42 195 TYR D CA 1
ATOM 8431 C C . TYR D 1 196 ? 44.936 -10.446 62.238 1.00 31.86 195 TYR D C 1
ATOM 8432 O O . TYR D 1 196 ? 44.684 -9.309 61.824 1.00 27.67 195 TYR D O 1
ATOM 8441 N N . SER D 1 197 ? 46.041 -11.117 61.915 1.00 23.98 196 SER D N 1
ATOM 8442 C CA . SER D 1 197 ? 47.032 -10.590 60.987 1.00 23.44 196 SER D CA 1
ATOM 8443 C C . SER D 1 197 ? 47.716 -11.743 60.268 1.00 24.35 196 SER D C 1
ATOM 8444 O O . SER D 1 197 ? 48.020 -12.774 60.876 1.00 25.12 196 SER D O 1
ATOM 8447 N N . ASN D 1 198 ? 47.951 -11.557 58.972 1.00 21.56 197 ASN D N 1
ATOM 8448 C CA . ASN D 1 198 ? 48.760 -12.473 58.180 1.00 22.76 197 ASN D CA 1
ATOM 8449 C C . ASN D 1 198 ? 50.207 -11.995 58.232 1.00 26.44 197 ASN D C 1
ATOM 8450 O O . ASN D 1 198 ? 50.497 -10.847 57.879 1.00 24.47 197 ASN D O 1
ATOM 8455 N N . THR D 1 199 ? 51.111 -12.863 58.682 1.00 20.10 198 THR D N 1
ATOM 8456 C CA . THR D 1 199 ? 52.501 -12.482 58.885 1.00 22.92 198 THR D CA 1
ATOM 8457 C C . THR D 1 199 ? 53.432 -13.454 58.172 1.00 21.97 198 THR D C 1
ATOM 8458 O O . THR D 1 199 ? 53.090 -14.613 57.923 1.00 22.14 198 THR D O 1
ATOM 8462 N N . THR D 1 200 ? 54.623 -12.956 57.848 1.00 21.74 199 THR D N 1
ATOM 8463 C CA . THR D 1 200 ? 55.664 -13.755 57.216 1.00 22.38 199 THR D CA 1
ATOM 8464 C C . THR D 1 200 ? 56.990 -13.022 57.354 1.00 23.91 199 THR D C 1
ATOM 8465 O O . THR D 1 200 ? 57.037 -11.792 57.260 1.00 21.73 199 THR D O 1
ATOM 8469 N N . ILE D 1 201 ? 58.065 -13.784 57.571 1.00 20.01 200 ILE D N 1
ATOM 8470 C CA . ILE D 1 201 ? 59.393 -13.187 57.659 1.00 20.73 200 ILE D CA 1
ATOM 8471 C C . ILE D 1 201 ? 59.883 -12.673 56.316 1.00 19.44 200 ILE D C 1
ATOM 8472 O O . ILE D 1 201 ? 60.886 -11.955 56.268 1.00 22.52 200 ILE D O 1
ATOM 8477 N N . TYR D 1 202 ? 59.204 -13.022 55.227 1.00 15.79 201 TYR D N 1
ATOM 8478 C CA . TYR D 1 202 ? 59.532 -12.510 53.905 1.00 20.09 201 TYR D CA 1
ATOM 8479 C C . TYR D 1 202 ? 58.821 -11.200 53.591 1.00 24.13 201 TYR D C 1
ATOM 8480 O O . TYR D 1 202 ? 58.924 -10.708 52.463 1.00 24.84 201 TYR D O 1
ATOM 8489 N N . ASP D 1 203 ? 58.102 -10.629 54.560 1.00 28.56 202 ASP D N 1
ATOM 8490 C CA . ASP D 1 203 ? 57.464 -9.314 54.427 1.00 25.54 202 ASP D CA 1
ATOM 8491 C C . ASP D 1 203 ? 57.608 -8.628 55.784 1.00 24.30 202 ASP D C 1
ATOM 8492 O O . ASP D 1 203 ? 56.778 -8.818 56.676 1.00 24.04 202 ASP D O 1
ATOM 8497 N N . LEU D 1 204 ? 58.667 -7.827 55.928 1.00 30.20 203 LEU D N 1
ATOM 8498 C CA . LEU D 1 204 ? 58.982 -7.241 57.228 1.00 27.79 203 LEU D CA 1
ATOM 8499 C C . LEU D 1 204 ? 57.853 -6.352 57.732 1.00 28.90 203 LEU D C 1
ATOM 8500 O O . LEU D 1 204 ? 57.587 -6.304 58.938 1.00 29.85 203 LEU D O 1
ATOM 8505 N N . TRP D 1 205 ? 57.171 -5.646 56.824 1.00 24.47 204 TRP D N 1
ATOM 8506 C CA . TRP D 1 205 ? 56.093 -4.759 57.251 1.00 26.28 204 TRP D CA 1
ATOM 8507 C C . TRP D 1 205 ? 54.938 -5.532 57.873 1.00 23.53 204 TRP D C 1
ATOM 8508 O O . TRP D 1 205 ? 54.265 -5.017 58.774 1.00 25.05 204 TRP D O 1
ATOM 8519 N N . SER D 1 206 ? 54.694 -6.764 57.415 1.00 25.50 205 SER D N 1
ATOM 8520 C CA . SER D 1 206 ? 53.613 -7.563 57.987 1.00 28.36 205 SER D CA 1
ATOM 8521 C C . SER D 1 206 ? 53.818 -7.780 59.482 1.00 23.07 205 SER D C 1
ATOM 8522 O O . SER D 1 206 ? 52.851 -7.801 60.252 1.00 25.41 205 SER D O 1
ATOM 8525 N N . ILE D 1 207 ? 55.068 -7.942 59.910 1.00 23.23 206 ILE D N 1
ATOM 8526 C CA . ILE D 1 207 ? 55.370 -8.187 61.317 1.00 24.51 206 ILE D CA 1
ATOM 8527 C C . ILE D 1 207 ? 55.482 -6.883 62.097 1.00 23.97 206 ILE D C 1
ATOM 8528 O O . ILE D 1 207 ? 54.975 -6.778 63.216 1.00 23.13 206 ILE D O 1
ATOM 8533 N N . ILE D 1 208 ? 56.131 -5.872 61.515 1.00 24.64 207 ILE D N 1
ATOM 8534 C CA . ILE D 1 208 ? 56.301 -4.597 62.206 1.00 24.21 207 ILE D CA 1
ATOM 8535 C C . ILE D 1 208 ? 54.948 -3.947 62.472 1.00 23.92 207 ILE D C 1
ATOM 8536 O O . ILE D 1 208 ? 54.664 -3.500 63.589 1.00 29.50 207 ILE D O 1
ATOM 8541 N N . SER D 1 209 ? 54.090 -3.888 61.449 1.00 21.61 208 SER D N 1
ATOM 8542 C CA . SER D 1 209 ? 52.824 -3.174 61.601 1.00 30.08 208 SER D CA 1
ATOM 8543 C C . SER D 1 209 ? 51.885 -3.899 62.557 1.00 22.28 208 SER D C 1
ATOM 8544 O O . SER D 1 209 ? 51.175 -3.257 63.340 1.00 25.48 208 SER D O 1
ATOM 8547 N N . SER D 1 210 ? 51.865 -5.233 62.511 1.00 25.67 209 SER D N 1
ATOM 8548 C CA . SER D 1 210 ? 51.026 -5.991 63.436 1.00 23.47 209 SER D CA 1
ATOM 8549 C C . SER D 1 210 ? 51.472 -5.777 64.877 1.00 26.99 209 SER D C 1
ATOM 8550 O O . SER D 1 210 ? 50.648 -5.523 65.763 1.00 28.76 209 SER D O 1
ATOM 8553 N N . PHE D 1 211 ? 52.781 -5.869 65.127 1.00 24.07 210 PHE D N 1
ATOM 8554 C CA . PHE D 1 211 ? 53.293 -5.647 66.476 1.00 25.13 210 PHE D CA 1
ATOM 8555 C C . PHE D 1 211 ? 53.080 -4.204 66.917 1.00 29.44 210 PHE D C 1
ATOM 8556 O O . PHE D 1 211 ? 52.795 -3.944 68.093 1.00 30.01 210 PHE D O 1
ATOM 8564 N N . SER D 1 212 ? 53.214 -3.251 65.990 1.00 19.31 211 SER D N 1
ATOM 8565 C CA . SER D 1 212 ? 52.915 -1.859 66.311 1.00 28.77 211 SER D CA 1
ATOM 8566 C C . SER D 1 212 ? 51.437 -1.678 66.631 1.00 29.13 211 SER D C 1
ATOM 8567 O O . SER D 1 212 ? 51.079 -1.037 67.626 1.00 27.88 211 SER D O 1
ATOM 8570 N N . ASP D 1 213 ? 50.563 -2.236 65.787 1.00 25.62 212 ASP D N 1
ATOM 8571 C CA . ASP D 1 213 ? 49.126 -2.167 66.037 1.00 26.77 212 ASP D CA 1
ATOM 8572 C C . ASP D 1 213 ? 48.783 -2.734 67.407 1.00 32.92 212 ASP D C 1
ATOM 8573 O O . ASP D 1 213 ? 47.914 -2.209 68.112 1.00 34.54 212 ASP D O 1
ATOM 8578 N N . LEU D 1 214 ? 49.475 -3.799 67.801 1.00 27.34 213 LEU D N 1
ATOM 8579 C CA . LEU D 1 214 ? 49.232 -4.439 69.087 1.00 27.03 213 LEU D CA 1
ATOM 8580 C C . LEU D 1 214 ? 49.619 -3.523 70.243 1.00 26.60 213 LEU D C 1
ATOM 8581 O O . LEU D 1 214 ? 48.871 -3.385 71.218 1.00 31.98 213 LEU D O 1
ATOM 8586 N N . LEU D 1 215 ? 50.794 -2.895 70.153 1.00 28.31 214 LEU D N 1
ATOM 8587 C CA . LEU D 1 215 ? 51.246 -2.008 71.219 1.00 31.21 214 LEU D CA 1
ATOM 8588 C C . LEU D 1 215 ? 50.358 -0.780 71.348 1.00 34.10 214 LEU D C 1
ATOM 8589 O O . LEU D 1 215 ? 50.145 -0.285 72.460 1.00 31.50 214 LEU D O 1
ATOM 8594 N N . LEU D 1 216 ? 49.830 -0.278 70.230 1.00 33.29 215 LEU D N 1
ATOM 8595 C CA . LEU D 1 216 ? 48.992 0.912 70.283 1.00 36.78 215 LEU D CA 1
ATOM 8596 C C . LEU D 1 216 ? 47.629 0.638 70.906 1.00 34.23 215 LEU D C 1
ATOM 8597 O O . LEU D 1 216 ? 46.944 1.585 71.301 1.00 44.15 215 LEU D O 1
ATOM 8602 N N . LYS D 1 217 ? 47.217 -0.629 70.999 1.00 28.50 216 LYS D N 1
ATOM 8603 C CA . LYS D 1 217 ? 45.995 -0.950 71.727 1.00 38.51 216 LYS D CA 1
ATOM 8604 C C . LYS D 1 217 ? 46.237 -1.011 73.230 1.00 35.46 216 LYS D C 1
ATOM 8605 O O . LYS D 1 217 ? 45.333 -0.696 74.011 1.00 42.66 216 LYS D O 1
ATOM 8611 N N . ILE D 1 218 ? 47.439 -1.411 73.652 1.00 41.31 217 ILE D N 1
ATOM 8612 C CA . ILE D 1 218 ? 47.804 -1.302 75.062 1.00 33.01 217 ILE D CA 1
ATOM 8613 C C . ILE D 1 218 ? 47.877 0.160 75.475 1.00 36.23 217 ILE D C 1
ATOM 8614 O O . ILE D 1 218 ? 47.442 0.535 76.570 1.00 39.56 217 ILE D O 1
ATOM 8619 N N . PHE D 1 219 ? 48.436 1.009 74.609 1.00 39.00 218 PHE D N 1
ATOM 8620 C CA . PHE D 1 219 ? 48.614 2.435 74.869 1.00 41.54 218 PHE D CA 1
ATOM 8621 C C . PHE D 1 219 ? 47.886 3.208 73.777 1.00 47.24 218 PHE D C 1
ATOM 8622 O O . PHE D 1 219 ? 48.496 3.607 72.771 1.00 40.50 218 PHE D O 1
ATOM 8630 N N . PRO D 1 220 ? 46.580 3.427 73.934 1.00 45.42 219 PRO D N 1
ATOM 8631 C CA . PRO D 1 220 ? 45.821 4.147 72.905 1.00 54.16 219 PRO D CA 1
ATOM 8632 C C . PRO D 1 220 ? 46.371 5.545 72.672 1.00 54.55 219 PRO D C 1
ATOM 8633 O O . PRO D 1 220 ? 46.824 6.220 73.599 1.00 50.77 219 PRO D O 1
ATOM 8637 N N . GLN D 1 221 ? 46.333 5.971 71.415 1.00 56.82 220 GLN D N 1
ATOM 8638 C CA . GLN D 1 221 ? 46.786 7.291 71.012 1.00 63.06 220 GLN D CA 1
ATOM 8639 C C . GLN D 1 221 ? 45.606 8.247 70.891 1.00 67.45 220 GLN D C 1
ATOM 8640 O O . GLN D 1 221 ? 44.454 7.838 70.725 1.00 57.76 220 GLN D O 1
ATOM 8646 N N . SER D 1 222 ? 45.913 9.538 70.979 1.00 73.75 221 SER D N 1
ATOM 8647 C CA . SER D 1 222 ? 44.907 10.563 70.753 1.00 72.73 221 SER D CA 1
ATOM 8648 C C . SER D 1 222 ? 44.521 10.608 69.279 1.00 74.07 221 SER D C 1
ATOM 8649 O O . SER D 1 222 ? 45.324 10.304 68.393 1.00 62.91 221 SER D O 1
ATOM 8652 N N . GLU D 1 223 ? 43.268 10.989 69.021 1.00 74.31 222 GLU D N 1
ATOM 8653 C CA . GLU D 1 223 ? 42.823 11.167 67.645 1.00 75.57 222 GLU D CA 1
ATOM 8654 C C . GLU D 1 223 ? 43.519 12.332 66.958 1.00 63.32 222 GLU D C 1
ATOM 8655 O O . GLU D 1 223 ? 43.451 12.435 65.728 1.00 66.64 222 GLU D O 1
ATOM 8661 N N . LEU D 1 224 ? 44.188 13.203 67.719 1.00 56.67 223 LEU D N 1
ATOM 8662 C CA . LEU D 1 224 ? 44.891 14.330 67.120 1.00 64.87 223 LEU D CA 1
ATOM 8663 C C . LEU D 1 224 ? 46.086 13.876 66.293 1.00 62.00 223 LEU D C 1
ATOM 8664 O O . LEU D 1 224 ? 46.492 14.580 65.362 1.00 57.32 223 LEU D O 1
ATOM 8669 N N . LEU D 1 225 ? 46.660 12.714 66.612 1.00 58.05 224 LEU D N 1
ATOM 8670 C CA . LEU D 1 225 ? 47.840 12.252 65.887 1.00 55.10 224 LEU D CA 1
ATOM 8671 C C . LEU D 1 225 ? 47.507 11.946 64.433 1.00 51.95 224 LEU D C 1
ATOM 8672 O O . LEU D 1 225 ? 48.219 12.376 63.519 1.00 58.37 224 LEU D O 1
ATOM 8677 N N . ASP D 1 226 ? 46.422 11.205 64.196 1.00 60.37 225 ASP D N 1
ATOM 8678 C CA . ASP D 1 226 ? 46.037 10.884 62.826 1.00 64.99 225 ASP D CA 1
ATOM 8679 C C . ASP D 1 226 ? 45.577 12.127 62.075 1.00 69.26 225 ASP D C 1
ATOM 8680 O O . ASP D 1 226 ? 45.853 12.274 60.879 1.00 65.00 225 ASP D O 1
ATOM 8685 N N . LYS D 1 227 ? 44.875 13.033 62.761 1.00 60.62 226 LYS D N 1
ATOM 8686 C CA . LYS D 1 227 ? 44.426 14.263 62.117 1.00 69.14 226 LYS D CA 1
ATOM 8687 C C . LYS D 1 227 ? 45.602 15.167 61.767 1.00 59.22 226 LYS D C 1
ATOM 8688 O O . LYS D 1 227 ? 45.636 15.755 60.680 1.00 64.14 226 LYS D O 1
ATOM 8694 N N . THR D 1 228 ? 46.575 15.286 62.673 1.00 56.79 227 THR D N 1
ATOM 8695 C CA . THR D 1 228 ? 47.730 16.143 62.417 1.00 58.11 227 THR D CA 1
ATOM 8696 C C . THR D 1 228 ? 48.538 15.634 61.231 1.00 55.64 227 THR D C 1
ATOM 8697 O O . THR D 1 228 ? 48.931 16.410 60.352 1.00 60.81 227 THR D O 1
ATOM 8701 N N . ILE D 1 229 ? 48.796 14.325 61.191 1.00 54.58 228 ILE D N 1
ATOM 8702 C CA . ILE D 1 229 ? 49.536 13.745 60.074 1.00 59.69 228 ILE D CA 1
ATOM 8703 C C . ILE D 1 229 ? 48.754 13.910 58.777 1.00 56.74 228 ILE D C 1
ATOM 8704 O O . ILE D 1 229 ? 49.330 14.172 57.714 1.00 49.35 228 ILE D O 1
ATOM 8709 N N . GLN D 1 230 ? 47.428 13.774 58.846 1.00 62.50 229 GLN D N 1
ATOM 8710 C CA . GLN D 1 230 ? 46.600 13.956 57.658 1.00 70.11 229 GLN D CA 1
ATOM 8711 C C . GLN D 1 230 ? 46.639 15.401 57.176 1.00 68.16 229 GLN D C 1
ATOM 8712 O O . GLN D 1 230 ? 46.783 15.661 55.975 1.00 70.57 229 GLN D O 1
ATOM 8718 N N . GLU D 1 231 ? 46.515 16.359 58.100 1.00 64.80 230 GLU D N 1
ATOM 8719 C CA . GLU D 1 231 ? 46.505 17.765 57.706 1.00 70.29 230 GLU D CA 1
ATOM 8720 C C . GLU D 1 231 ? 47.850 18.193 57.134 1.00 70.22 230 GLU D C 1
ATOM 8721 O O . GLU D 1 231 ? 47.901 18.948 56.156 1.00 64.91 230 GLU D O 1
ATOM 8727 N N . PHE D 1 232 ? 48.951 17.727 57.731 1.00 67.31 231 PHE D N 1
ATOM 8728 C CA . PHE D 1 232 ? 50.268 18.066 57.203 1.00 66.62 231 PHE D CA 1
ATOM 8729 C C . PHE D 1 232 ? 50.440 17.547 55.782 1.00 67.55 231 PHE D C 1
ATOM 8730 O O . PHE D 1 232 ? 50.987 18.245 54.920 1.00 68.55 231 PHE D O 1
ATOM 8738 N N . ALA D 1 233 ? 49.977 16.323 55.519 1.00 62.62 232 ALA D N 1
ATOM 8739 C CA . ALA D 1 233 ? 50.058 15.776 54.170 1.00 59.27 232 ALA D CA 1
ATOM 8740 C C . ALA D 1 233 ? 49.214 16.577 53.189 1.00 64.84 232 ALA D C 1
ATOM 8741 O O . ALA D 1 233 ? 49.538 16.641 51.998 1.00 69.79 232 ALA D O 1
ATOM 8743 N N . GLU D 1 234 ? 48.131 17.194 53.666 1.00 59.92 233 GLU D N 1
ATOM 8744 C CA . GLU D 1 234 ? 47.309 18.026 52.798 1.00 70.96 233 GLU D CA 1
ATOM 8745 C C . GLU D 1 234 ? 47.878 19.430 52.648 1.00 64.28 233 GLU D C 1
ATOM 8746 O O . GLU D 1 234 ? 47.701 20.054 51.596 1.00 79.90 233 GLU D O 1
ATOM 8752 N N . SER D 1 235 ? 48.561 19.941 53.677 1.00 63.14 234 SER D N 1
ATOM 8753 C CA . SER D 1 235 ? 49.220 21.236 53.558 1.00 71.73 234 SER D CA 1
ATOM 8754 C C . SER D 1 235 ? 50.325 21.214 52.512 1.00 78.61 234 SER D C 1
ATOM 8755 O O . SER D 1 235 ? 50.661 22.265 51.954 1.00 84.05 234 SER D O 1
ATOM 8758 N N . LEU D 1 236 ? 50.894 20.043 52.232 1.00 77.85 235 LEU D N 1
ATOM 8759 C CA . LEU D 1 236 ? 51.858 19.887 51.153 1.00 83.69 235 LEU D CA 1
ATOM 8760 C C . LEU D 1 236 ? 51.197 19.795 49.784 1.00 96.76 235 LEU D C 1
ATOM 8761 O O . LEU D 1 236 ? 51.909 19.673 48.781 1.00 99.02 235 LEU D O 1
ATOM 8766 N N . ASP D 1 237 ? 49.871 19.847 49.725 1.00 105.07 236 ASP D N 1
ATOM 8767 C CA . ASP D 1 237 ? 49.092 19.768 48.476 1.00 108.08 236 ASP D CA 1
ATOM 8768 C C . ASP D 1 237 ? 49.375 18.401 47.844 1.00 102.37 236 ASP D C 1
ATOM 8769 O O . ASP D 1 237 ? 49.447 17.392 48.564 1.00 99.24 236 ASP D O 1
ATOM 8774 N N . SER D 1 238 ? 49.538 18.324 46.525 1.00 98.80 237 SER D N 1
ATOM 8775 C CA . SER D 1 238 ? 49.852 17.064 45.854 1.00 100.70 237 SER D CA 1
ATOM 8776 C C . SER D 1 238 ? 51.332 16.715 45.929 1.00 91.13 237 SER D C 1
ATOM 8777 O O . SER D 1 238 ? 51.894 16.158 44.982 1.00 88.57 237 SER D O 1
ATOM 8780 N N . ASN D 1 239 ? 51.984 17.034 47.044 1.00 83.98 238 ASN D N 1
ATOM 8781 C CA . ASN D 1 239 ? 53.410 16.799 47.240 1.00 95.23 238 ASN D CA 1
ATOM 8782 C C . ASN D 1 239 ? 53.647 16.062 48.553 1.00 87.38 238 ASN D C 1
ATOM 8783 O O . ASN D 1 239 ? 54.428 16.488 49.406 1.00 88.37 238 ASN D O 1
ATOM 8788 N N . CYS D 1 240 ? 52.955 14.932 48.732 1.00 80.29 239 CYS D N 1
ATOM 8789 C CA . CYS D 1 240 ? 53.149 14.096 49.918 1.00 74.85 239 CYS D CA 1
ATOM 8790 C C . CYS D 1 240 ? 52.576 12.712 49.611 1.00 64.46 239 CYS D C 1
ATOM 8791 O O . CYS D 1 240 ? 51.357 12.526 49.639 1.00 64.17 239 CYS D O 1
ATOM 8794 N N . ASN D 1 241 ? 53.462 11.756 49.332 1.00 54.46 240 ASN D N 1
ATOM 8795 C CA . ASN D 1 241 ? 53.042 10.402 48.993 1.00 58.74 240 ASN D CA 1
ATOM 8796 C C . ASN D 1 241 ? 52.852 9.515 50.219 1.00 59.29 240 ASN D C 1
ATOM 8797 O O . ASN D 1 241 ? 51.927 8.695 50.246 1.00 52.55 240 ASN D O 1
ATOM 8802 N N . ALA D 1 242 ? 53.706 9.652 51.232 1.00 50.33 241 ALA D N 1
ATOM 8803 C CA . ALA D 1 242 ? 53.629 8.782 52.398 1.00 46.32 241 ALA D CA 1
ATOM 8804 C C . ALA D 1 242 ? 54.432 9.381 53.544 1.00 46.02 241 ALA D C 1
ATOM 8805 O O . ALA D 1 242 ? 55.389 10.129 53.328 1.00 39.80 241 ALA D O 1
ATOM 8807 N N . ILE D 1 243 ? 54.028 9.035 54.766 1.00 37.56 242 ILE D N 1
ATOM 8808 C CA . ILE D 1 243 ? 54.681 9.496 55.986 1.00 35.78 242 ILE D CA 1
ATOM 8809 C C . ILE D 1 243 ? 54.777 8.325 56.954 1.00 41.12 242 ILE D C 1
ATOM 8810 O O . ILE D 1 243 ? 53.839 7.529 57.076 1.00 39.33 242 ILE D O 1
ATOM 8815 N N . LEU D 1 244 ? 55.913 8.216 57.641 1.00 38.83 243 LEU D N 1
ATOM 8816 C CA . LEU D 1 244 ? 56.089 7.250 58.717 1.00 38.27 243 LEU D CA 1
ATOM 8817 C C . LEU D 1 244 ? 56.724 7.936 59.915 1.00 32.84 243 LEU D C 1
ATOM 8818 O O . LEU D 1 244 ? 57.673 8.712 59.768 1.00 35.32 243 LEU D O 1
ATOM 8823 N N . VAL D 1 245 ? 56.187 7.655 61.099 1.00 29.58 244 VAL D N 1
ATOM 8824 C CA . VAL D 1 245 ? 56.758 8.103 62.364 1.00 34.44 244 VAL D CA 1
ATOM 8825 C C . VAL D 1 245 ? 57.131 6.850 63.141 1.00 30.98 244 VAL D C 1
ATOM 8826 O O . VAL D 1 245 ? 56.252 6.068 63.528 1.00 28.44 244 VAL D O 1
ATOM 8830 N N . LEU D 1 246 ? 58.428 6.650 63.365 1.00 26.39 245 LEU D N 1
ATOM 8831 C CA . LEU D 1 246 ? 58.938 5.435 63.980 1.00 31.58 245 LEU D CA 1
ATOM 8832 C C . LEU D 1 246 ? 59.605 5.751 65.311 1.00 32.62 245 LEU D C 1
ATOM 8833 O O . LEU D 1 246 ? 60.137 6.846 65.512 1.00 34.62 245 LEU D O 1
ATOM 8838 N N . ASP D 1 247 ? 59.578 4.777 66.218 1.00 29.14 246 ASP D N 1
ATOM 8839 C CA . ASP D 1 247 ? 60.318 4.889 67.463 1.00 30.86 246 ASP D CA 1
ATOM 8840 C C . ASP D 1 247 ? 61.705 4.272 67.283 1.00 31.58 246 ASP D C 1
ATOM 8841 O O . ASP D 1 247 ? 62.061 3.792 66.204 1.00 25.72 246 ASP D O 1
ATOM 8846 N N . SER D 1 248 ? 62.501 4.273 68.354 1.00 38.81 247 SER D N 1
ATOM 8847 C CA . SER D 1 248 ? 63.856 3.739 68.273 1.00 37.46 247 SER D CA 1
ATOM 8848 C C . SER D 1 248 ? 63.888 2.224 68.101 1.00 37.03 247 SER D C 1
ATOM 8849 O O . SER D 1 248 ? 64.953 1.679 67.795 1.00 37.79 247 SER D O 1
ATOM 8852 N N . ASN D 1 249 ? 62.764 1.537 68.299 1.00 34.69 248 ASN D N 1
ATOM 8853 C CA . ASN D 1 249 ? 62.642 0.130 67.942 1.00 28.14 248 ASN D CA 1
ATOM 8854 C C . ASN D 1 249 ? 62.279 -0.068 66.478 1.00 28.23 248 ASN D C 1
ATOM 8855 O O . ASN D 1 249 ? 62.109 -1.215 66.052 1.00 29.98 248 ASN D O 1
ATOM 8860 N N . SER D 1 250 ? 62.147 1.018 65.714 1.00 28.56 249 SER D N 1
ATOM 8861 C CA . SER D 1 250 ? 61.625 1.012 64.348 1.00 28.87 249 SER D CA 1
ATOM 8862 C C . SER D 1 250 ? 60.175 0.539 64.284 1.00 29.83 249 SER D C 1
ATOM 8863 O O . SER D 1 250 ? 59.717 0.062 63.242 1.00 24.72 249 SER D O 1
ATOM 8866 N N . LEU D 1 251 ? 59.439 0.666 65.382 1.00 25.49 250 LEU D N 1
ATOM 8867 C CA . LEU D 1 251 ? 58.011 0.393 65.382 1.00 30.12 250 LEU D CA 1
ATOM 8868 C C . LEU D 1 251 ? 57.245 1.637 64.947 1.00 33.21 250 LEU D C 1
ATOM 8869 O O . LEU D 1 251 ? 57.715 2.767 65.105 1.00 27.12 250 LEU D O 1
ATOM 8874 N N . VAL D 1 252 ? 56.056 1.417 64.397 1.00 26.45 251 VAL D N 1
ATOM 8875 C CA . VAL D 1 252 ? 55.297 2.472 63.735 1.00 27.53 251 VAL D CA 1
ATOM 8876 C C . VAL D 1 252 ? 54.437 3.193 64.764 1.00 31.33 251 VAL D C 1
ATOM 8877 O O . VAL D 1 252 ? 53.553 2.589 65.382 1.00 32.50 251 VAL D O 1
ATOM 8881 N N . ILE D 1 253 ? 54.697 4.486 64.944 1.00 27.03 252 ILE D N 1
ATOM 8882 C CA . ILE D 1 253 ? 53.888 5.322 65.825 1.00 28.16 252 ILE D CA 1
ATOM 8883 C C . ILE D 1 253 ? 52.788 6.032 65.047 1.00 36.76 252 ILE D C 1
ATOM 8884 O O . ILE D 1 253 ? 51.685 6.232 65.560 1.00 38.86 252 ILE D O 1
ATOM 8889 N N . GLY D 1 254 ? 53.081 6.428 63.810 1.00 36.75 253 GLY D N 1
ATOM 8890 C CA . GLY D 1 254 ? 52.092 7.041 62.943 1.00 33.86 253 GLY D CA 1
ATOM 8891 C C . GLY D 1 254 ? 52.426 6.725 61.501 1.00 38.76 253 GLY D C 1
ATOM 8892 O O . GLY D 1 254 ? 53.564 6.378 61.169 1.00 32.13 253 GLY D O 1
ATOM 8893 N N . GLN D 1 255 ? 51.416 6.842 60.642 1.00 38.43 254 GLN D N 1
ATOM 8894 C CA . GLN D 1 255 ? 51.609 6.474 59.247 1.00 41.63 254 GLN D CA 1
ATOM 8895 C C . GLN D 1 255 ? 50.605 7.208 58.372 1.00 47.40 254 GLN D C 1
ATOM 8896 O O . GLN D 1 255 ? 49.497 7.533 58.806 1.00 42.25 254 GLN D O 1
ATOM 8902 N N . PHE D 1 256 ? 51.018 7.463 57.134 1.00 47.61 255 PHE D N 1
ATOM 8903 C CA . PHE D 1 256 ? 50.162 8.042 56.110 1.00 46.49 255 PHE D CA 1
ATOM 8904 C C . PHE D 1 256 ? 50.575 7.457 54.770 1.00 52.59 255 PHE D C 1
ATOM 8905 O O . PHE D 1 256 ? 51.769 7.348 54.479 1.00 49.59 255 PHE D O 1
ATOM 8913 N N . PHE D 1 257 ? 49.589 7.073 53.963 1.00 52.55 256 PHE D N 1
ATOM 8914 C CA . PHE D 1 257 ? 49.842 6.533 52.631 1.00 56.77 256 PHE D CA 1
ATOM 8915 C C . PHE D 1 257 ? 48.795 7.083 51.677 1.00 59.54 256 PHE D C 1
ATOM 8916 O O . PHE D 1 257 ? 47.598 6.845 51.866 1.00 63.90 256 PHE D O 1
ATOM 8924 N N . GLU D 1 258 ? 49.246 7.822 50.659 1.00 63.97 257 GLU D N 1
ATOM 8925 C CA . GLU D 1 258 ? 48.318 8.387 49.685 1.00 66.48 257 GLU D CA 1
ATOM 8926 C C . GLU D 1 258 ? 47.568 7.292 48.938 1.00 60.24 257 GLU D C 1
ATOM 8927 O O . GLU D 1 258 ? 46.361 7.408 48.696 1.00 69.44 257 GLU D O 1
ATOM 8933 N N . ASN D 1 259 ? 48.264 6.220 48.568 1.00 63.67 258 ASN D N 1
ATOM 8934 C CA . ASN D 1 259 ? 47.648 5.092 47.888 1.00 65.39 258 ASN D CA 1
ATOM 8935 C C . ASN D 1 259 ? 48.470 3.845 48.185 1.00 66.97 258 ASN D C 1
ATOM 8936 O O . ASN D 1 259 ? 49.446 3.885 48.939 1.00 75.22 258 ASN D O 1
ATOM 8941 N N . GLU D 1 260 ? 48.068 2.726 47.580 1.00 61.95 259 GLU D N 1
ATOM 8942 C CA . GLU D 1 260 ? 48.749 1.464 47.847 1.00 60.10 259 GLU D CA 1
ATOM 8943 C C . GLU D 1 260 ? 50.160 1.447 47.273 1.00 65.07 259 GLU D C 1
ATOM 8944 O O . GLU D 1 260 ? 51.058 0.833 47.862 1.00 70.23 259 GLU D O 1
ATOM 8950 N N . GLU D 1 261 ? 50.381 2.113 46.137 1.00 71.36 260 GLU D N 1
ATOM 8951 C CA . GLU D 1 261 ? 51.709 2.105 45.530 1.00 75.86 260 GLU D CA 1
ATOM 8952 C C . GLU D 1 261 ? 52.699 2.921 46.352 1.00 66.43 260 GLU D C 1
ATOM 8953 O O . GLU D 1 261 ? 53.844 2.498 46.551 1.00 57.36 260 GLU D O 1
ATOM 8959 N N . SER D 1 262 ? 52.280 4.093 46.836 1.00 64.23 261 SER D N 1
ATOM 8960 C CA . SER D 1 262 ? 53.147 4.881 47.706 1.00 64.49 261 SER D CA 1
ATOM 8961 C C . SER D 1 262 ? 53.448 4.145 49.005 1.00 67.81 261 SER D C 1
ATOM 8962 O O . SER D 1 262 ? 54.518 4.338 49.595 1.00 62.82 261 SER D O 1
ATOM 8965 N N . LYS D 1 263 ? 52.523 3.298 49.462 1.00 61.68 262 LYS D N 1
ATOM 8966 C CA . LYS D 1 263 ? 52.771 2.508 50.663 1.00 58.38 262 LYS D CA 1
ATOM 8967 C C . LYS D 1 263 ? 53.876 1.484 50.433 1.00 60.70 262 LYS D C 1
ATOM 8968 O O . LYS D 1 263 ? 54.752 1.306 51.288 1.00 57.06 262 LYS D O 1
ATOM 8974 N N . GLN D 1 264 ? 53.859 0.809 49.282 1.00 58.11 263 GLN D N 1
ATOM 8975 C CA . GLN D 1 264 ? 54.858 -0.218 49.011 1.00 61.20 263 GLN D CA 1
ATOM 8976 C C . GLN D 1 264 ? 56.248 0.360 48.780 1.00 60.35 263 GLN D C 1
ATOM 8977 O O . GLN D 1 264 ? 57.238 -0.352 48.972 1.00 56.24 263 GLN D O 1
ATOM 8983 N N . ILE D 1 265 ? 56.351 1.625 48.376 1.00 59.79 264 ILE D N 1
ATOM 8984 C CA . ILE D 1 265 ? 57.662 2.204 48.102 1.00 53.36 264 ILE D CA 1
ATOM 8985 C C . ILE D 1 265 ? 58.349 2.623 49.396 1.00 46.31 264 ILE D C 1
ATOM 8986 O O . ILE D 1 265 ? 59.531 2.331 49.610 1.00 48.23 264 ILE D O 1
ATOM 8991 N N . LEU D 1 266 ? 57.621 3.309 50.281 1.00 45.80 265 LEU D N 1
ATOM 8992 C CA . LEU D 1 266 ? 58.244 3.829 51.494 1.00 46.22 265 LEU D CA 1
ATOM 8993 C C . LEU D 1 266 ? 58.539 2.715 52.493 1.00 47.47 265 LEU D C 1
ATOM 8994 O O . LEU D 1 266 ? 59.618 2.689 53.097 1.00 42.36 265 LEU D O 1
ATOM 8999 N N . THR D 1 267 ? 57.594 1.789 52.681 1.00 50.69 266 THR D N 1
ATOM 9000 C CA . THR D 1 267 ? 57.785 0.729 53.668 1.00 51.76 266 THR D CA 1
ATOM 9001 C C . THR D 1 267 ? 58.928 -0.199 53.276 1.00 46.49 266 THR D C 1
ATOM 9002 O O . THR D 1 267 ? 59.689 -0.650 54.139 1.00 43.65 266 THR D O 1
ATOM 9006 N N . LYS D 1 268 ? 59.067 -0.497 51.985 1.00 52.02 267 LYS D N 1
ATOM 9007 C CA . LYS D 1 268 ? 60.154 -1.361 51.541 1.00 48.91 267 LYS D CA 1
ATOM 9008 C C . LYS D 1 268 ? 61.491 -0.636 51.476 1.00 48.83 267 LYS D C 1
ATOM 9009 O O . LYS D 1 268 ? 62.534 -1.295 51.418 1.00 51.48 267 LYS D O 1
ATOM 9015 N N . SER D 1 269 ? 61.488 0.697 51.491 1.00 48.55 268 SER D N 1
ATOM 9016 C CA . SER D 1 269 ? 62.720 1.474 51.452 1.00 45.98 268 SER D CA 1
ATOM 9017 C C . SER D 1 269 ? 63.188 1.925 52.827 1.00 41.17 268 SER D C 1
ATOM 9018 O O . SER D 1 269 ? 64.397 2.038 53.050 1.00 36.37 268 SER D O 1
ATOM 9021 N N . THR D 1 270 ? 62.256 2.173 53.748 1.00 38.12 269 THR D N 1
ATOM 9022 C CA . THR D 1 270 ? 62.610 2.754 55.041 1.00 40.53 269 THR D CA 1
ATOM 9023 C C . THR D 1 270 ? 63.638 1.949 55.834 1.00 43.09 269 THR D C 1
ATOM 9024 O O . THR D 1 270 ? 64.548 2.575 56.407 1.00 36.58 269 THR D O 1
ATOM 9028 N N . PRO D 1 271 ? 63.568 0.609 55.927 1.00 44.87 270 PRO D N 1
ATOM 9029 C CA . PRO D 1 271 ? 64.610 -0.115 56.680 1.00 39.51 270 PRO D CA 1
ATOM 9030 C C . PRO D 1 271 ? 66.025 0.201 56.225 1.00 46.32 270 PRO D C 1
ATOM 9031 O O . PRO D 1 271 ? 66.940 0.258 57.057 1.00 45.06 270 PRO D O 1
ATOM 9035 N N . TYR D 1 272 ? 66.229 0.425 54.926 1.00 43.51 271 TYR D N 1
ATOM 9036 C CA . TYR D 1 272 ? 67.553 0.785 54.435 1.00 43.65 271 TYR D CA 1
ATOM 9037 C C . TYR D 1 272 ? 67.860 2.261 54.656 1.00 43.64 271 TYR D C 1
ATOM 9038 O O . TYR D 1 272 ? 69.031 2.630 54.802 1.00 43.02 271 TYR D O 1
ATOM 9047 N N . PHE D 1 273 ? 66.835 3.117 54.681 1.00 43.95 272 PHE D N 1
ATOM 9048 C CA . PHE D 1 273 ? 67.050 4.502 55.089 1.00 38.42 272 PHE D CA 1
ATOM 9049 C C . PHE D 1 273 ? 67.431 4.580 56.562 1.00 37.42 272 PHE D C 1
ATOM 9050 O O . PHE D 1 273 ? 68.257 5.412 56.955 1.00 39.01 272 PHE D O 1
ATOM 9058 N N . LEU D 1 274 ? 66.838 3.718 57.390 1.00 35.83 273 LEU D N 1
ATOM 9059 C CA . LEU D 1 274 ? 67.201 3.671 58.802 1.00 46.44 273 LEU D CA 1
ATOM 9060 C C . LEU D 1 274 ? 68.611 3.127 58.989 1.00 55.06 273 LEU D C 1
ATOM 9061 O O . LEU D 1 274 ? 69.438 3.745 59.671 1.00 54.81 273 LEU D O 1
ATOM 9066 N N . THR D 1 275 ? 68.900 1.965 58.393 1.00 49.83 274 THR D N 1
ATOM 9067 C CA . THR D 1 275 ? 70.225 1.364 58.521 1.00 49.99 274 THR D CA 1
ATOM 9068 C C . THR D 1 275 ? 71.312 2.335 58.084 1.00 54.59 274 THR D C 1
ATOM 9069 O O . THR D 1 275 ? 72.381 2.402 58.701 1.00 60.98 274 THR D O 1
ATOM 9073 N N . LEU D 1 276 ? 71.051 3.105 57.027 1.00 53.32 275 LEU D N 1
ATOM 9074 C CA . LEU D 1 276 ? 71.968 4.169 56.637 1.00 55.52 275 LEU D CA 1
ATOM 9075 C C . LEU D 1 276 ? 72.136 5.177 57.767 1.00 60.35 275 LEU D C 1
ATOM 9076 O O . LEU D 1 276 ? 73.254 5.445 58.220 1.00 63.74 275 LEU D O 1
ATOM 9081 N N . ASN D 1 277 ? 71.020 5.729 58.250 1.00 67.24 276 ASN D N 1
ATOM 9082 C CA . ASN D 1 277 ? 71.071 6.759 59.284 1.00 58.58 276 ASN D CA 1
ATOM 9083 C C . ASN D 1 277 ? 71.691 6.226 60.571 1.00 57.97 276 ASN D C 1
ATOM 9084 O O . ASN D 1 277 ? 72.566 6.869 61.164 1.00 59.31 276 ASN D O 1
ATOM 9089 N N . ASP D 1 278 ? 71.264 5.070 61.026 1.00 56.32 277 ASP D N 1
ATOM 9090 C CA . ASP D 1 278 ? 71.775 4.511 62.272 1.00 59.49 277 ASP D CA 1
ATOM 9091 C C . ASP D 1 278 ? 73.238 4.131 62.208 1.00 59.12 277 ASP D C 1
ATOM 9092 O O . ASP D 1 278 ? 73.991 4.405 63.124 1.00 59.22 277 ASP D O 1
ATOM 9097 N N . SER D 1 279 ? 73.638 3.465 61.138 1.00 62.82 278 SER D N 1
ATOM 9098 C CA . SER D 1 279 ? 75.028 3.099 60.967 1.00 56.07 278 SER D CA 1
ATOM 9099 C C . SER D 1 279 ? 75.841 4.348 60.764 1.00 73.45 278 SER D C 1
ATOM 9100 O O . SER D 1 279 ? 76.977 4.410 61.214 1.00 72.08 278 SER D O 1
ATOM 9103 N N . LEU D 1 280 ? 75.279 5.360 60.098 1.00 61.57 279 LEU D N 1
ATOM 9104 C CA . LEU D 1 280 ? 75.990 6.604 60.026 1.00 68.03 279 LEU D CA 1
ATOM 9105 C C . LEU D 1 280 ? 75.702 7.231 61.379 1.00 83.68 279 LEU D C 1
ATOM 9106 O O . LEU D 1 280 ? 76.567 7.299 62.241 1.00 94.50 279 LEU D O 1
ATOM 9111 N N . SER D 1 289 ? 69.397 15.022 60.160 1.00 68.15 288 SER D N 1
ATOM 9112 C CA . SER D 1 289 ? 68.502 15.300 59.053 1.00 59.68 288 SER D CA 1
ATOM 9113 C C . SER D 1 289 ? 69.107 14.922 57.714 1.00 71.32 288 SER D C 1
ATOM 9114 O O . SER D 1 289 ? 70.323 14.886 57.581 1.00 71.04 288 SER D O 1
ATOM 9117 N N . MET D 1 290 ? 68.271 14.663 56.713 1.00 65.02 289 MET D N 1
ATOM 9118 C CA . MET D 1 290 ? 68.766 14.189 55.446 1.00 46.06 289 MET D CA 1
ATOM 9119 C C . MET D 1 290 ? 67.741 14.317 54.355 1.00 46.93 289 MET D C 1
ATOM 9120 O O . MET D 1 290 ? 66.555 14.262 54.624 1.00 43.10 289 MET D O 1
ATOM 9125 N N . ILE D 1 291 ? 68.196 14.534 53.129 1.00 51.74 290 ILE D N 1
ATOM 9126 C CA . ILE D 1 291 ? 67.307 14.553 51.983 1.00 48.88 290 ILE D CA 1
ATOM 9127 C C . ILE D 1 291 ? 67.873 13.607 50.938 1.00 53.41 290 ILE D C 1
ATOM 9128 O O . ILE D 1 291 ? 69.053 13.661 50.635 1.00 50.25 290 ILE D O 1
ATOM 9133 N N . ILE D 1 292 ? 67.032 12.762 50.384 1.00 51.50 291 ILE D N 1
ATOM 9134 C CA . ILE D 1 292 ? 67.444 11.732 49.438 1.00 51.44 291 ILE D CA 1
ATOM 9135 C C . ILE D 1 292 ? 66.517 11.762 48.230 1.00 55.68 291 ILE D C 1
ATOM 9136 O O . ILE D 1 292 ? 65.292 11.849 48.376 1.00 50.53 291 ILE D O 1
ATOM 9141 N N . GLU D 1 293 ? 67.103 11.689 47.035 1.00 56.58 292 GLU D N 1
ATOM 9142 C CA . GLU D 1 293 ? 66.359 11.653 45.780 1.00 58.14 292 GLU D CA 1
ATOM 9143 C C . GLU D 1 293 ? 66.762 10.409 45.003 1.00 63.53 292 GLU D C 1
ATOM 9144 O O . GLU D 1 293 ? 67.924 10.271 44.609 1.00 61.35 292 GLU D O 1
ATOM 9150 N N . ARG D 1 294 ? 65.805 9.512 44.777 1.00 71.64 293 ARG D N 1
ATOM 9151 C CA . ARG D 1 294 ? 66.036 8.298 44.001 1.00 74.96 293 ARG D CA 1
ATOM 9152 C C . ARG D 1 294 ? 64.815 8.041 43.134 1.00 78.58 293 ARG D C 1
ATOM 9153 O O . ARG D 1 294 ? 63.698 7.940 43.650 1.00 73.81 293 ARG D O 1
ATOM 9161 N N . GLY D 1 295 ? 65.030 7.936 41.829 1.00 81.55 294 GLY D N 1
ATOM 9162 C CA . GLY D 1 295 ? 63.919 7.739 40.913 1.00 75.72 294 GLY D CA 1
ATOM 9163 C C . GLY D 1 295 ? 63.145 9.022 40.721 1.00 72.72 294 GLY D C 1
ATOM 9164 O O . GLY D 1 295 ? 63.729 10.086 40.496 1.00 66.69 294 GLY D O 1
ATOM 9165 N N . ASN D 1 296 ? 61.817 8.926 40.795 1.00 65.55 295 ASN D N 1
ATOM 9166 C CA . ASN D 1 296 ? 60.940 10.088 40.728 1.00 65.84 295 ASN D CA 1
ATOM 9167 C C . ASN D 1 296 ? 60.422 10.496 42.103 1.00 60.03 295 ASN D C 1
ATOM 9168 O O . ASN D 1 296 ? 59.315 11.032 42.214 1.00 65.44 295 ASN D O 1
ATOM 9173 N N . LYS D 1 297 ? 61.205 10.257 43.154 1.00 55.39 296 LYS D N 1
ATOM 9174 C CA . LYS D 1 297 ? 60.786 10.525 44.520 1.00 57.60 296 LYS D CA 1
ATOM 9175 C C . LYS D 1 297 ? 61.868 11.297 45.263 1.00 59.27 296 LYS D C 1
ATOM 9176 O O . LYS D 1 297 ? 63.048 11.264 44.904 1.00 54.72 296 LYS D O 1
ATOM 9182 N N . ARG D 1 298 ? 61.444 11.999 46.313 1.00 49.36 297 ARG D N 1
ATOM 9183 C CA . ARG D 1 298 ? 62.344 12.685 47.229 1.00 53.76 297 ARG D CA 1
ATOM 9184 C C . ARG D 1 298 ? 61.944 12.343 48.657 1.00 50.02 297 ARG D C 1
ATOM 9185 O O . ARG D 1 298 ? 60.753 12.281 48.977 1.00 51.09 297 ARG D O 1
ATOM 9193 N N . PHE D 1 299 ? 62.940 12.115 49.510 1.00 52.42 298 PHE D N 1
ATOM 9194 C CA . PHE D 1 299 ? 62.722 11.661 50.875 1.00 44.51 298 PHE D CA 1
ATOM 9195 C C . PHE D 1 299 ? 63.342 12.641 51.860 1.00 48.90 298 PHE D C 1
ATOM 9196 O O . PHE D 1 299 ? 64.437 13.162 51.627 1.00 47.75 298 PHE D O 1
ATOM 9204 N N . PHE D 1 300 ? 62.636 12.884 52.963 1.00 34.41 299 PHE D N 1
ATOM 9205 C CA . PHE D 1 300 ? 63.117 13.724 54.053 1.00 37.91 299 PHE D CA 1
ATOM 9206 C C . PHE D 1 300 ? 63.102 12.911 55.338 1.00 36.59 299 PHE D C 1
ATOM 9207 O O . PHE D 1 300 ? 62.064 12.352 55.705 1.00 41.04 299 PHE D O 1
ATOM 9215 N N . THR D 1 301 ? 64.243 12.844 56.018 1.00 30.85 300 THR D N 1
ATOM 9216 C CA . THR D 1 301 ? 64.360 12.113 57.272 1.00 36.82 300 THR D CA 1
ATOM 9217 C C . THR D 1 301 ? 64.749 13.069 58.390 1.00 43.89 300 THR D C 1
ATOM 9218 O O . THR D 1 301 ? 65.516 14.013 58.175 1.00 46.08 300 THR D O 1
ATOM 9222 N N . ASP D 1 302 ? 64.220 12.814 59.584 1.00 42.65 301 ASP D N 1
ATOM 9223 C CA . ASP D 1 302 ? 64.461 13.666 60.737 1.00 41.82 301 ASP D CA 1
ATOM 9224 C C . ASP D 1 302 ? 64.325 12.845 62.009 1.00 44.19 301 ASP D C 1
ATOM 9225 O O . ASP D 1 302 ? 63.560 11.877 62.064 1.00 42.40 301 ASP D O 1
ATOM 9230 N N . GLN D 1 303 ? 65.076 13.242 63.031 1.00 45.99 302 GLN D N 1
ATOM 9231 C CA . GLN D 1 303 ? 64.977 12.661 64.360 1.00 41.41 302 GLN D CA 1
ATOM 9232 C C . GLN D 1 303 ? 64.525 13.731 65.343 1.00 51.17 302 GLN D C 1
ATOM 9233 O O . GLN D 1 303 ? 64.947 14.889 65.253 1.00 52.22 302 GLN D O 1
ATOM 9239 N N . PHE D 1 304 ? 63.661 13.341 66.275 1.00 37.02 303 PHE D N 1
ATOM 9240 C CA . PHE D 1 304 ? 63.201 14.244 67.318 1.00 38.09 303 PHE D CA 1
ATOM 9241 C C . PHE D 1 304 ? 62.908 13.435 68.571 1.00 41.15 303 PHE D C 1
ATOM 9242 O O . PHE D 1 304 ? 62.583 12.247 68.498 1.00 39.69 303 PHE D O 1
ATOM 9250 N N . ARG D 1 305 ? 63.025 14.091 69.720 1.00 44.82 304 ARG D N 1
ATOM 9251 C CA . ARG D 1 305 ? 62.781 13.463 71.008 1.00 39.03 304 ARG D CA 1
ATOM 9252 C C . ARG D 1 305 ? 61.459 13.943 71.589 1.00 46.07 304 ARG D C 1
ATOM 9253 O O . ARG D 1 305 ? 60.979 15.035 71.273 1.00 48.13 304 ARG D O 1
ATOM 9261 N N . ILE D 1 306 ? 60.868 13.103 72.436 1.00 47.80 305 ILE D N 1
ATOM 9262 C CA . ILE D 1 306 ? 59.719 13.482 73.241 1.00 48.24 305 ILE D CA 1
ATOM 9263 C C . ILE D 1 306 ? 60.124 13.372 74.705 1.00 47.83 305 ILE D C 1
ATOM 9264 O O . ILE D 1 306 ? 61.132 12.750 75.052 1.00 42.54 305 ILE D O 1
ATOM 9269 N N . LYS D 1 307 ? 59.318 13.991 75.568 1.00 48.58 306 LYS D N 1
ATOM 9270 C CA . LYS D 1 307 ? 59.724 14.174 76.959 1.00 52.79 306 LYS D CA 1
ATOM 9271 C C . LYS D 1 307 ? 59.807 12.849 77.709 1.00 49.79 306 LYS D C 1
ATOM 9272 O O . LYS D 1 307 ? 60.747 12.631 78.484 1.00 48.33 306 LYS D O 1
ATOM 9278 N N . ARG D 1 308 ? 58.846 11.951 77.495 1.00 41.03 307 ARG D N 1
ATOM 9279 C CA . ARG D 1 308 ? 58.753 10.748 78.312 1.00 41.07 307 ARG D CA 1
ATOM 9280 C C . ARG D 1 308 ? 59.543 9.565 77.765 1.00 45.39 307 ARG D C 1
ATOM 9281 O O . ARG D 1 308 ? 59.612 8.531 78.438 1.00 46.22 307 ARG D O 1
ATOM 9289 N N . ALA D 1 309 ? 60.138 9.678 76.580 1.00 39.91 308 ALA D N 1
ATOM 9290 C CA . ALA D 1 309 ? 60.863 8.572 75.971 1.00 42.53 308 ALA D CA 1
ATOM 9291 C C . ALA D 1 309 ? 62.365 8.813 76.032 1.00 47.32 308 ALA D C 1
ATOM 9292 O O . ALA D 1 309 ? 62.833 9.956 76.018 1.00 53.42 308 ALA D O 1
ATOM 9294 N N . SER D 1 310 ? 63.119 7.714 76.080 1.00 47.45 309 SER D N 1
ATOM 9295 C CA . SER D 1 310 ? 64.560 7.795 76.295 1.00 54.06 309 SER D CA 1
ATOM 9296 C C . SER D 1 310 ? 65.317 8.091 75.005 1.00 49.06 309 SER D C 1
ATOM 9297 O O . SER D 1 310 ? 66.301 8.838 75.019 1.00 52.60 309 SER D O 1
ATOM 9300 N N . GLU D 1 311 ? 64.883 7.516 73.891 1.00 45.00 310 GLU D N 1
ATOM 9301 C CA . GLU D 1 311 ? 65.587 7.604 72.624 1.00 41.98 310 GLU D CA 1
ATOM 9302 C C . GLU D 1 311 ? 64.758 8.368 71.599 1.00 44.70 310 GLU D C 1
ATOM 9303 O O . GLU D 1 311 ? 63.530 8.448 71.717 1.00 36.98 310 GLU D O 1
ATOM 9309 N N . PRO D 1 312 ? 65.399 8.950 70.586 1.00 37.59 311 PRO D N 1
ATOM 9310 C CA . PRO D 1 312 ? 64.661 9.763 69.614 1.00 41.94 311 PRO D CA 1
ATOM 9311 C C . PRO D 1 312 ? 63.722 8.925 68.760 1.00 38.51 311 PRO D C 1
ATOM 9312 O O . PRO D 1 312 ? 63.881 7.713 68.600 1.00 34.50 311 PRO D O 1
ATOM 9316 N N . LEU D 1 313 ? 62.726 9.606 68.207 1.00 35.48 312 LEU D N 1
ATOM 9317 C CA . LEU D 1 313 ? 61.833 9.033 67.213 1.00 36.25 312 LEU D CA 1
ATOM 9318 C C . LEU D 1 313 ? 62.328 9.401 65.818 1.00 36.36 312 LEU D C 1
ATOM 9319 O O . LEU D 1 313 ? 63.204 10.251 65.646 1.00 35.72 312 LEU D O 1
ATOM 9324 N N . PHE D 1 314 ? 61.756 8.744 64.813 1.00 36.65 313 PHE D N 1
ATOM 9325 C CA . PHE D 1 314 ? 62.208 8.894 63.436 1.00 30.87 313 PHE D CA 1
ATOM 9326 C C . PHE D 1 314 ? 61.036 9.299 62.555 1.00 37.64 313 PHE D C 1
ATOM 9327 O O . PHE D 1 314 ? 59.963 8.691 62.622 1.00 35.06 313 PHE D O 1
ATOM 9335 N N . LEU D 1 315 ? 61.248 10.322 61.732 1.00 33.23 314 LEU D N 1
ATOM 9336 C CA . LEU D 1 315 ? 60.254 10.810 60.788 1.00 35.64 314 LEU D CA 1
ATOM 9337 C C . LEU D 1 315 ? 60.814 10.719 59.377 1.00 36.47 314 LEU D C 1
ATOM 9338 O O . LEU D 1 315 ? 61.967 11.089 59.134 1.00 36.20 314 LEU D O 1
ATOM 9343 N N . ILE D 1 316 ? 59.999 10.225 58.448 1.00 28.53 315 ILE D N 1
ATOM 9344 C CA . ILE D 1 316 ? 60.398 10.112 57.050 1.00 28.19 315 ILE D CA 1
ATOM 9345 C C . ILE D 1 316 ? 59.202 10.451 56.171 1.00 33.66 315 ILE D C 1
ATOM 9346 O O . ILE D 1 316 ? 58.099 9.936 56.382 1.00 34.21 315 ILE D O 1
ATOM 9351 N N . ILE D 1 317 ? 59.420 11.334 55.198 1.00 36.90 316 ILE D N 1
ATOM 9352 C CA . ILE D 1 317 ? 58.379 11.825 54.303 1.00 37.58 316 ILE D CA 1
ATOM 9353 C C . ILE D 1 317 ? 58.814 11.555 52.870 1.00 38.11 316 ILE D C 1
ATOM 9354 O O . ILE D 1 317 ? 59.952 11.860 52.495 1.00 41.91 316 ILE D O 1
ATOM 9359 N N . MET D 1 318 ? 57.912 10.988 52.073 1.00 34.50 317 MET D N 1
ATOM 9360 C CA . MET D 1 318 ? 58.159 10.734 50.659 1.00 40.08 317 MET D CA 1
ATOM 9361 C C . MET D 1 318 ? 57.266 11.646 49.830 1.00 48.98 317 MET D C 1
ATOM 9362 O O . MET D 1 318 ? 56.043 11.646 50.002 1.00 49.02 317 MET D O 1
ATOM 9367 N N . THR D 1 319 ? 57.889 12.423 48.967 1.00 47.49 318 THR D N 1
ATOM 9368 C CA . THR D 1 319 ? 57.170 13.343 48.114 1.00 53.02 318 THR D CA 1
ATOM 9369 C C . THR D 1 319 ? 57.530 13.110 46.700 1.00 48.23 318 THR D C 1
ATOM 9370 O O . THR D 1 319 ? 58.502 12.447 46.393 1.00 49.22 318 THR D O 1
ATOM 9374 N N . PRO D 1 320 ? 56.712 13.640 45.807 1.00 58.47 319 PRO D N 1
ATOM 9375 C CA . PRO D 1 320 ? 57.099 13.561 44.414 1.00 59.12 319 PRO D CA 1
ATOM 9376 C C . PRO D 1 320 ? 58.240 14.526 44.202 1.00 67.49 319 PRO D C 1
ATOM 9377 O O . PRO D 1 320 ? 58.390 15.462 44.959 1.00 61.60 319 PRO D O 1
ATOM 9381 N N . LYS D 1 321 ? 59.068 14.270 43.210 1.00 98.09 320 LYS D N 1
ATOM 9382 C CA . LYS D 1 321 ? 60.173 15.163 42.887 1.00 79.34 320 LYS D CA 1
ATOM 9383 C C . LYS D 1 321 ? 59.735 16.261 41.928 1.00 91.62 320 LYS D C 1
ATOM 9384 O O . LYS D 1 321 ? 59.133 17.242 42.340 1.00 96.33 320 LYS D O 1
ATOM 9390 N N . LEU D 1 327 ? 60.538 22.470 52.527 1.00 95.56 326 LEU D N 1
ATOM 9391 C CA . LEU D 1 327 ? 60.589 23.661 53.355 1.00 96.05 326 LEU D CA 1
ATOM 9392 C C . LEU D 1 327 ? 61.002 23.294 54.767 1.00 92.89 326 LEU D C 1
ATOM 9393 O O . LEU D 1 327 ? 60.345 22.472 55.395 1.00 81.47 326 LEU D O 1
ATOM 9398 N N . ARG D 1 328 ? 62.061 23.914 55.292 1.00 92.88 327 ARG D N 1
ATOM 9399 C CA . ARG D 1 328 ? 62.519 23.449 56.596 1.00 88.77 327 ARG D CA 1
ATOM 9400 C C . ARG D 1 328 ? 61.612 23.944 57.716 1.00 93.01 327 ARG D C 1
ATOM 9401 O O . ARG D 1 328 ? 61.504 23.294 58.762 1.00 86.75 327 ARG D O 1
ATOM 9409 N N . GLU D 1 329 ? 60.942 25.080 57.511 1.00 100.45 328 GLU D N 1
ATOM 9410 C CA . GLU D 1 329 ? 60.058 25.616 58.540 1.00 99.48 328 GLU D CA 1
ATOM 9411 C C . GLU D 1 329 ? 58.809 24.761 58.714 1.00 87.22 328 GLU D C 1
ATOM 9412 O O . GLU D 1 329 ? 58.276 24.668 59.825 1.00 100.69 328 GLU D O 1
ATOM 9418 N N . LYS D 1 330 ? 58.329 24.132 57.639 1.00 66.52 329 LYS D N 1
ATOM 9419 C CA . LYS D 1 330 ? 57.118 23.323 57.742 1.00 69.90 329 LYS D CA 1
ATOM 9420 C C . LYS D 1 330 ? 57.383 22.014 58.475 1.00 68.30 329 LYS D C 1
ATOM 9421 O O . LYS D 1 330 ? 56.531 21.537 59.233 1.00 62.64 329 LYS D O 1
ATOM 9427 N N . ILE D 1 331 ? 58.556 21.417 58.260 1.00 64.00 330 ILE D N 1
ATOM 9428 C CA . ILE D 1 331 ? 58.869 20.150 58.912 1.00 64.44 330 ILE D CA 1
ATOM 9429 C C . ILE D 1 331 ? 59.115 20.361 60.401 1.00 65.52 330 ILE D C 1
ATOM 9430 O O . ILE D 1 331 ? 58.725 19.532 61.232 1.00 59.37 330 ILE D O 1
ATOM 9435 N N . ASP D 1 332 ? 59.753 21.477 60.766 1.00 72.24 331 ASP D N 1
ATOM 9436 C CA . ASP D 1 332 ? 59.995 21.758 62.178 1.00 65.72 331 ASP D CA 1
ATOM 9437 C C . ASP D 1 332 ? 58.689 21.988 62.929 1.00 65.03 331 ASP D C 1
ATOM 9438 O O . ASP D 1 332 ? 58.524 21.510 64.058 1.00 65.26 331 ASP D O 1
ATOM 9443 N N . SER D 1 333 ? 57.748 22.714 62.320 1.00 66.43 332 SER D N 1
ATOM 9444 C CA . SER D 1 333 ? 56.472 22.966 62.982 1.00 69.19 332 SER D CA 1
ATOM 9445 C C . SER D 1 333 ? 55.661 21.684 63.116 1.00 60.17 332 SER D C 1
ATOM 9446 O O . SER D 1 333 ? 54.990 21.471 64.132 1.00 54.95 332 SER D O 1
ATOM 9449 N N . PHE D 1 334 ? 55.706 20.822 62.097 1.00 61.27 333 PHE D N 1
ATOM 9450 C CA . PHE D 1 334 ? 55.026 19.534 62.193 1.00 59.92 333 PHE D CA 1
ATOM 9451 C C . PHE D 1 334 ? 55.650 18.667 63.278 1.00 48.94 333 PHE D C 1
ATOM 9452 O O . PHE D 1 334 ? 54.943 17.929 63.973 1.00 51.93 333 PHE D O 1
ATOM 9460 N N . ILE D 1 335 ? 56.972 18.751 63.443 1.00 48.80 334 ILE D N 1
ATOM 9461 C CA . ILE D 1 335 ? 57.636 18.024 64.521 1.00 49.69 334 ILE D CA 1
ATOM 9462 C C . ILE D 1 335 ? 57.195 18.564 65.875 1.00 53.55 334 ILE D C 1
ATOM 9463 O O . ILE D 1 335 ? 56.902 17.798 66.802 1.00 53.87 334 ILE D O 1
ATOM 9468 N N . THR D 1 336 ? 57.132 19.892 66.006 1.00 52.94 335 THR D N 1
ATOM 9469 C CA . THR D 1 336 ? 56.704 20.500 67.263 1.00 51.37 335 THR D CA 1
ATOM 9470 C C . THR D 1 336 ? 55.302 20.043 67.650 1.00 51.53 335 THR D C 1
ATOM 9471 O O . THR D 1 336 ? 55.023 19.800 68.831 1.00 53.13 335 THR D O 1
ATOM 9475 N N . LEU D 1 337 ? 54.408 19.912 66.667 1.00 45.56 336 LEU D N 1
ATOM 9476 C CA . LEU D 1 337 ? 53.072 19.394 66.947 1.00 46.27 336 LEU D CA 1
ATOM 9477 C C . LEU D 1 337 ? 53.135 17.957 67.451 1.00 54.61 336 LEU D C 1
ATOM 9478 O O . LEU D 1 337 ? 52.470 17.601 68.430 1.00 55.59 336 LEU D O 1
ATOM 9483 N N . LEU D 1 338 ? 53.940 17.115 66.794 1.00 49.22 337 LEU D N 1
ATOM 9484 C CA . LEU D 1 338 ? 54.027 15.711 67.188 1.00 41.99 337 LEU D CA 1
ATOM 9485 C C . LEU D 1 338 ? 54.560 15.564 68.607 1.00 45.13 337 LEU D C 1
ATOM 9486 O O . LEU D 1 338 ? 54.144 14.661 69.343 1.00 49.65 337 LEU D O 1
ATOM 9491 N N . GLN D 1 339 ? 55.479 16.444 69.011 1.00 46.82 338 GLN D N 1
ATOM 9492 C CA . GLN D 1 339 ? 56.067 16.355 70.342 1.00 47.09 338 GLN D CA 1
ATOM 9493 C C . GLN D 1 339 ? 55.054 16.626 71.447 1.00 57.88 338 GLN D C 1
ATOM 9494 O O . GLN D 1 339 ? 55.280 16.212 72.590 1.00 57.28 338 GLN D O 1
ATOM 9500 N N . GLY D 1 340 ? 53.951 17.302 71.139 1.00 45.86 339 GLY D N 1
ATOM 9501 C CA . GLY D 1 340 ? 52.934 17.573 72.136 1.00 50.59 339 GLY D CA 1
ATOM 9502 C C . GLY D 1 340 ? 51.751 16.630 72.062 1.00 57.12 339 GLY D C 1
ATOM 9503 O O . GLY D 1 340 ? 50.888 16.636 72.944 1.00 70.73 339 GLY D O 1
ATOM 9504 N N . ILE D 1 341 ? 51.702 15.811 71.016 1.00 55.37 340 ILE D N 1
ATOM 9505 C CA . ILE D 1 341 ? 50.593 14.892 70.798 1.00 48.31 340 ILE D CA 1
ATOM 9506 C C . ILE D 1 341 ? 50.963 13.462 71.172 1.00 54.14 340 ILE D C 1
ATOM 9507 O O . ILE D 1 341 ? 50.183 12.771 71.828 1.00 46.32 340 ILE D O 1
ATOM 9512 N N . ILE D 1 342 ? 52.143 13.007 70.761 1.00 54.85 341 ILE D N 1
ATOM 9513 C CA . ILE D 1 342 ? 52.569 11.634 71.001 1.00 49.74 341 ILE D CA 1
ATOM 9514 C C . ILE D 1 342 ? 52.764 11.377 72.491 1.00 59.83 341 ILE D C 1
ATOM 9515 O O . ILE D 1 342 ? 53.434 12.143 73.185 1.00 59.23 341 ILE D O 1
ATOM 9521 N N . SER E 1 42 ? 38.248 -10.993 -22.331 1.00 83.51 41 SER E N 1
ATOM 9522 C CA . SER E 1 42 ? 37.349 -11.431 -21.270 1.00 71.24 41 SER E CA 1
ATOM 9523 C C . SER E 1 42 ? 35.910 -11.026 -21.573 1.00 68.80 41 SER E C 1
ATOM 9524 O O . SER E 1 42 ? 35.618 -10.495 -22.645 1.00 68.85 41 SER E O 1
ATOM 9527 N N . GLU E 1 43 ? 35.013 -11.281 -20.622 1.00 53.50 42 GLU E N 1
ATOM 9528 C CA . GLU E 1 43 ? 33.602 -10.959 -20.768 1.00 45.52 42 GLU E CA 1
ATOM 9529 C C . GLU E 1 43 ? 33.149 -10.108 -19.591 1.00 42.13 42 GLU E C 1
ATOM 9530 O O . GLU E 1 43 ? 33.665 -10.234 -18.477 1.00 39.73 42 GLU E O 1
ATOM 9536 N N . LYS E 1 44 ? 32.173 -9.240 -19.848 1.00 35.98 43 LYS E N 1
ATOM 9537 C CA . LYS E 1 44 ? 31.672 -8.308 -18.848 1.00 40.33 43 LYS E CA 1
ATOM 9538 C C . LYS E 1 44 ? 30.161 -8.435 -18.742 1.00 40.17 43 LYS E C 1
ATOM 9539 O O . LYS E 1 44 ? 29.460 -8.418 -19.759 1.00 35.48 43 LYS E O 1
ATOM 9545 N N . ILE E 1 45 ? 29.667 -8.559 -17.513 1.00 40.48 44 ILE E N 1
ATOM 9546 C CA . ILE E 1 45 ? 28.238 -8.600 -17.227 1.00 29.49 44 ILE E CA 1
ATOM 9547 C C . ILE E 1 45 ? 27.914 -7.442 -16.295 1.00 36.04 44 ILE E C 1
ATOM 9548 O O . ILE E 1 45 ? 28.538 -7.296 -15.237 1.00 33.28 44 ILE E O 1
ATOM 9553 N N . LEU E 1 46 ? 26.943 -6.624 -16.687 1.00 27.38 45 LEU E N 1
ATOM 9554 C CA . LEU E 1 46 ? 26.589 -5.411 -15.962 1.00 31.33 45 LEU E CA 1
ATOM 9555 C C . LEU E 1 46 ? 25.196 -5.565 -15.364 1.00 35.74 45 LEU E C 1
ATOM 9556 O O . LEU E 1 46 ? 24.216 -5.723 -16.101 1.00 35.60 45 LEU E O 1
ATOM 9561 N N . PHE E 1 47 ? 25.115 -5.530 -14.034 1.00 29.29 46 PHE E N 1
ATOM 9562 C CA . PHE E 1 47 ? 23.845 -5.455 -13.319 1.00 30.59 46 PHE E CA 1
ATOM 9563 C C . PHE E 1 47 ? 23.500 -3.988 -13.095 1.00 29.66 46 PHE E C 1
ATOM 9564 O O . PHE E 1 47 ? 24.270 -3.260 -12.459 1.00 28.83 46 PHE E O 1
ATOM 9572 N N . THR E 1 48 ? 22.343 -3.554 -13.591 1.00 29.46 47 THR E N 1
ATOM 9573 C CA . THR E 1 48 ? 21.910 -2.182 -13.370 1.00 30.26 47 THR E CA 1
ATOM 9574 C C . THR E 1 48 ? 20.401 -2.151 -13.152 1.00 29.41 47 THR E C 1
ATOM 9575 O O . THR E 1 48 ? 19.711 -3.172 -13.242 1.00 33.39 47 THR E O 1
ATOM 9579 N N . GLY E 1 49 ? 19.893 -0.958 -12.855 1.00 30.80 48 GLY E N 1
ATOM 9580 C CA . GLY E 1 49 ? 18.506 -0.771 -12.479 1.00 33.19 48 GLY E CA 1
ATOM 9581 C C . GLY E 1 49 ? 18.385 0.195 -11.319 1.00 29.47 48 GLY E C 1
ATOM 9582 O O . GLY E 1 49 ? 19.401 0.628 -10.768 1.00 30.73 48 GLY E O 1
ATOM 9583 N N . LEU E 1 50 ? 17.160 0.544 -10.937 1.00 33.64 49 LEU E N 1
ATOM 9584 C CA . LEU E 1 50 ? 16.966 1.479 -9.839 1.00 35.96 49 LEU E CA 1
ATOM 9585 C C . LEU E 1 50 ? 17.417 0.863 -8.518 1.00 34.05 49 LEU E C 1
ATOM 9586 O O . LEU E 1 50 ? 17.522 -0.358 -8.371 1.00 25.52 49 LEU E O 1
ATOM 9591 N N . ASP E 1 51 ? 17.686 1.731 -7.547 1.00 29.18 50 ASP E N 1
ATOM 9592 C CA . ASP E 1 51 ? 17.917 1.258 -6.191 1.00 31.65 50 ASP E CA 1
ATOM 9593 C C . ASP E 1 51 ? 16.675 0.535 -5.683 1.00 32.67 50 ASP E C 1
ATOM 9594 O O . ASP E 1 51 ? 15.551 0.807 -6.116 1.00 28.31 50 ASP E O 1
ATOM 9599 N N . ASN E 1 52 ? 16.891 -0.410 -4.768 1.00 27.22 51 ASN E N 1
ATOM 9600 C CA . ASN E 1 52 ? 15.866 -1.260 -4.167 1.00 21.35 51 ASN E CA 1
ATOM 9601 C C . ASN E 1 52 ? 15.283 -2.264 -5.157 1.00 23.95 51 ASN E C 1
ATOM 9602 O O . ASN E 1 52 ? 14.363 -3.004 -4.792 1.00 23.59 51 ASN E O 1
ATOM 9607 N N . SER E 1 53 ? 15.788 -2.326 -6.394 1.00 24.40 52 SER E N 1
ATOM 9608 C CA . SER E 1 53 ? 15.218 -3.256 -7.365 1.00 23.06 52 SER E CA 1
ATOM 9609 C C . SER E 1 53 ? 15.587 -4.699 -7.049 1.00 17.24 52 SER E C 1
ATOM 9610 O O . SER E 1 53 ? 14.859 -5.618 -7.438 1.00 23.43 52 SER E O 1
ATOM 9613 N N . GLY E 1 54 ? 16.693 -4.917 -6.353 1.00 20.27 53 GLY E N 1
ATOM 9614 C CA . GLY E 1 54 ? 17.099 -6.235 -5.927 1.00 16.55 53 GLY E CA 1
ATOM 9615 C C . GLY E 1 54 ? 18.346 -6.811 -6.586 1.00 23.21 53 GLY E C 1
ATOM 9616 O O . GLY E 1 54 ? 18.531 -8.033 -6.537 1.00 22.40 53 GLY E O 1
ATOM 9617 N N . LYS E 1 55 ? 19.206 -5.974 -7.175 1.00 25.29 54 LYS E N 1
ATOM 9618 C CA . LYS E 1 55 ? 20.352 -6.473 -7.933 1.00 25.41 54 LYS E CA 1
ATOM 9619 C C . LYS E 1 55 ? 21.318 -7.251 -7.046 1.00 22.30 54 LYS E C 1
ATOM 9620 O O . LYS E 1 55 ? 21.696 -8.384 -7.365 1.00 20.64 54 LYS E O 1
ATOM 9626 N N . THR E 1 56 ? 21.744 -6.647 -5.933 1.00 22.57 55 THR E N 1
ATOM 9627 C CA . THR E 1 56 ? 22.722 -7.301 -5.069 1.00 21.83 55 THR E CA 1
ATOM 9628 C C . THR E 1 56 ? 22.154 -8.575 -4.455 1.00 20.51 55 THR E C 1
ATOM 9629 O O . THR E 1 56 ? 22.878 -9.562 -4.278 1.00 22.50 55 THR E O 1
ATOM 9633 N N . SER E 1 57 ? 20.858 -8.577 -4.135 1.00 19.87 56 SER E N 1
ATOM 9634 C CA . SER E 1 57 ? 20.225 -9.796 -3.644 1.00 22.45 56 SER E CA 1
ATOM 9635 C C . SER E 1 57 ? 20.299 -10.908 -4.683 1.00 19.09 56 SER E C 1
ATOM 9636 O O . SER E 1 57 ? 20.503 -12.079 -4.340 1.00 14.55 56 SER E O 1
ATOM 9639 N N . ILE E 1 58 ? 20.130 -10.561 -5.959 1.00 19.30 57 ILE E N 1
ATOM 9640 C CA . ILE E 1 58 ? 20.259 -11.548 -7.028 1.00 23.40 57 ILE E CA 1
ATOM 9641 C C . ILE E 1 58 ? 21.672 -12.116 -7.050 1.00 21.22 57 ILE E C 1
ATOM 9642 O O . ILE E 1 58 ? 21.873 -13.334 -7.134 1.00 21.96 57 ILE E O 1
ATOM 9647 N N . ILE E 1 59 ? 22.671 -11.237 -6.958 1.00 22.90 58 ILE E N 1
ATOM 9648 C CA . ILE E 1 59 ? 24.064 -11.673 -6.968 1.00 21.87 58 ILE E CA 1
ATOM 9649 C C . ILE E 1 59 ? 24.361 -12.547 -5.755 1.00 28.96 58 ILE E C 1
ATOM 9650 O O . ILE E 1 59 ? 25.113 -13.526 -5.847 1.00 26.74 58 ILE E O 1
ATOM 9655 N N . LYS E 1 60 ? 23.766 -12.220 -4.604 1.00 25.80 59 LYS E N 1
ATOM 9656 C CA . LYS E 1 60 ? 23.983 -13.025 -3.406 1.00 28.28 59 LYS E CA 1
ATOM 9657 C C . LYS E 1 60 ? 23.436 -14.434 -3.581 1.00 25.50 59 LYS E C 1
ATOM 9658 O O . LYS E 1 60 ? 24.038 -15.405 -3.106 1.00 27.71 59 LYS E O 1
ATOM 9664 N N . VAL E 1 61 ? 22.290 -14.566 -4.251 1.00 21.19 60 VAL E N 1
ATOM 9665 C CA . VAL E 1 61 ? 21.754 -15.889 -4.555 1.00 16.77 60 VAL E CA 1
ATOM 9666 C C . VAL E 1 61 ? 22.710 -16.649 -5.468 1.00 26.37 60 VAL E C 1
ATOM 9667 O O . VAL E 1 61 ? 22.952 -17.848 -5.282 1.00 25.60 60 VAL E O 1
ATOM 9671 N N . LEU E 1 62 ? 23.285 -15.959 -6.456 1.00 25.09 61 LEU E N 1
ATOM 9672 C CA . LEU E 1 62 ? 24.199 -16.617 -7.383 1.00 30.47 61 LEU E CA 1
ATOM 9673 C C . LEU E 1 62 ? 25.471 -17.087 -6.687 1.00 31.14 61 LEU E C 1
ATOM 9674 O O . LEU E 1 62 ? 26.045 -18.109 -7.077 1.00 33.84 61 LEU E O 1
ATOM 9679 N N . GLN E 1 63 ? 25.916 -16.372 -5.656 1.00 36.35 62 GLN E N 1
ATOM 9680 C CA . GLN E 1 63 ? 27.108 -16.734 -4.903 1.00 33.61 62 GLN E CA 1
ATOM 9681 C C . GLN E 1 63 ? 26.827 -17.723 -3.777 1.00 30.92 62 GLN E C 1
ATOM 9682 O O . GLN E 1 63 ? 27.721 -17.983 -2.966 1.00 40.41 62 GLN E O 1
ATOM 9688 N N . LYS E 1 64 ? 25.612 -18.272 -3.707 1.00 29.28 63 LYS E N 1
ATOM 9689 C CA . LYS E 1 64 ? 25.187 -19.173 -2.634 1.00 41.60 63 LYS E CA 1
ATOM 9690 C C . LYS E 1 64 ? 25.266 -18.513 -1.258 1.00 46.09 63 LYS E C 1
ATOM 9691 O O . LYS E 1 64 ? 25.302 -19.206 -0.235 1.00 44.89 63 LYS E O 1
ATOM 9697 N N . GLU E 1 65 ? 25.293 -17.186 -1.215 1.00 43.94 64 GLU E N 1
ATOM 9698 C CA . GLU E 1 65 ? 25.368 -16.425 0.033 1.00 44.18 64 GLU E CA 1
ATOM 9699 C C . GLU E 1 65 ? 24.013 -15.830 0.395 1.00 44.48 64 GLU E C 1
ATOM 9700 O O . GLU E 1 65 ? 23.880 -14.624 0.603 1.00 40.09 64 GLU E O 1
ATOM 9706 N N . ILE E 1 66 ? 22.988 -16.684 0.472 1.00 41.12 65 ILE E N 1
ATOM 9707 C CA . ILE E 1 66 ? 21.639 -16.214 0.769 1.00 40.69 65 ILE E CA 1
ATOM 9708 C C . ILE E 1 66 ? 21.560 -15.634 2.176 1.00 47.33 65 ILE E C 1
ATOM 9709 O O . ILE E 1 66 ? 20.769 -14.717 2.433 1.00 44.74 65 ILE E O 1
ATOM 9714 N N . SER E 1 67 ? 22.386 -16.131 3.101 1.00 49.39 66 SER E N 1
ATOM 9715 C CA . SER E 1 67 ? 22.315 -15.695 4.491 1.00 45.56 66 SER E CA 1
ATOM 9716 C C . SER E 1 67 ? 22.665 -14.223 4.667 1.00 55.05 66 SER E C 1
ATOM 9717 O O . SER E 1 67 ? 22.318 -13.636 5.699 1.00 63.96 66 SER E O 1
ATOM 9720 N N . GLN E 1 68 ? 23.339 -13.616 3.694 1.00 47.60 67 GLN E N 1
ATOM 9721 C CA . GLN E 1 68 ? 23.782 -12.232 3.792 1.00 58.90 67 GLN E CA 1
ATOM 9722 C C . GLN E 1 68 ? 22.788 -11.244 3.193 1.00 63.04 67 GLN E C 1
ATOM 9723 O O . GLN E 1 68 ? 23.094 -10.050 3.112 1.00 58.15 67 GLN E O 1
ATOM 9729 N N . ILE E 1 69 ? 21.608 -11.709 2.777 1.00 49.69 68 ILE E N 1
ATOM 9730 C CA . ILE E 1 69 ? 20.630 -10.810 2.173 1.00 43.70 68 ILE E CA 1
ATOM 9731 C C . ILE E 1 69 ? 20.019 -9.894 3.228 1.00 43.60 68 ILE E C 1
ATOM 9732 O O . ILE E 1 69 ? 19.742 -8.718 2.963 1.00 42.63 68 ILE E O 1
ATOM 9737 N N . ALA E 1 70 ? 19.815 -10.407 4.445 1.00 41.72 69 ALA E N 1
ATOM 9738 C CA . ALA E 1 70 ? 19.284 -9.576 5.519 1.00 49.87 69 ALA E CA 1
ATOM 9739 C C . ALA E 1 70 ? 20.251 -8.477 5.939 1.00 45.79 69 ALA E C 1
ATOM 9740 O O . ALA E 1 70 ? 19.814 -7.465 6.498 1.00 55.18 69 ALA E O 1
ATOM 9742 N N . MET E 1 71 ? 21.549 -8.647 5.682 1.00 44.49 70 MET E N 1
ATOM 9743 C CA . MET E 1 71 ? 22.560 -7.666 6.052 1.00 54.41 70 MET E CA 1
ATOM 9744 C C . MET E 1 71 ? 22.937 -6.750 4.894 1.00 53.39 70 MET E C 1
ATOM 9745 O O . MET E 1 71 ? 24.023 -6.160 4.907 1.00 56.83 70 MET E O 1
ATOM 9750 N N . LEU E 1 72 ? 22.069 -6.617 3.895 1.00 53.40 71 LEU E N 1
ATOM 9751 C CA . LEU E 1 72 ? 22.403 -5.853 2.701 1.00 48.59 71 LEU E CA 1
ATOM 9752 C C . LEU E 1 72 ? 22.157 -4.365 2.915 1.00 39.19 71 LEU E C 1
ATOM 9753 O O . LEU E 1 72 ? 21.067 -3.952 3.323 1.00 41.66 71 LEU E O 1
ATOM 9758 N N . LYS E 1 73 ? 23.172 -3.569 2.640 1.00 45.79 72 LYS E N 1
ATOM 9759 C CA . LYS E 1 73 ? 23.088 -2.123 2.587 1.00 42.45 72 LYS E CA 1
ATOM 9760 C C . LYS E 1 73 ? 23.098 -1.658 1.138 1.00 45.30 72 LYS E C 1
ATOM 9761 O O . LYS E 1 73 ? 23.500 -2.406 0.241 1.00 40.85 72 LYS E O 1
ATOM 9767 N N . PRO E 1 74 ? 22.632 -0.439 0.864 1.00 52.31 73 PRO E N 1
ATOM 9768 C CA . PRO E 1 74 ? 22.707 0.083 -0.506 1.00 39.43 73 PRO E CA 1
ATOM 9769 C C . PRO E 1 74 ? 24.130 0.021 -1.048 1.00 41.05 73 PRO E C 1
ATOM 9770 O O . PRO E 1 74 ? 25.097 0.346 -0.356 1.00 42.44 73 PRO E O 1
ATOM 9774 N N . THR E 1 75 ? 24.250 -0.421 -2.296 1.00 41.15 74 THR E N 1
ATOM 9775 C CA . THR E 1 75 ? 25.553 -0.621 -2.915 1.00 39.45 74 THR E CA 1
ATOM 9776 C C . THR E 1 75 ? 26.164 0.720 -3.308 1.00 43.29 74 THR E C 1
ATOM 9777 O O . THR E 1 75 ? 25.507 1.549 -3.947 1.00 46.20 74 THR E O 1
ATOM 9781 N N . ARG E 1 76 ? 27.421 0.931 -2.922 1.00 42.49 75 ARG E N 1
ATOM 9782 C CA . ARG E 1 76 ? 28.109 2.202 -3.143 1.00 42.15 75 ARG E CA 1
ATOM 9783 C C . ARG E 1 76 ? 28.858 2.131 -4.468 1.00 46.94 75 ARG E C 1
ATOM 9784 O O . ARG E 1 76 ? 29.917 1.507 -4.566 1.00 44.59 75 ARG E O 1
ATOM 9792 N N . GLN E 1 77 ? 28.282 2.788 -5.483 1.00 39.99 76 GLN E N 1
ATOM 9793 C CA . GLN E 1 77 ? 28.901 2.837 -6.837 1.00 48.92 76 GLN E CA 1
ATOM 9794 C C . GLN E 1 77 ? 28.975 1.428 -7.447 1.00 46.34 76 GLN E C 1
ATOM 9795 O O . GLN E 1 77 ? 27.928 0.746 -7.482 1.00 38.39 76 GLN E O 1
ATOM 9801 N N . ALA E 1 78 ? 30.156 1.014 -7.906 1.00 47.25 77 ALA E N 1
ATOM 9802 C CA . ALA E 1 78 ? 30.301 -0.259 -8.601 1.00 41.99 77 ALA E CA 1
ATOM 9803 C C . ALA E 1 78 ? 31.084 -1.251 -7.751 1.00 39.67 77 ALA E C 1
ATOM 9804 O O . ALA E 1 78 ? 32.201 -0.955 -7.314 1.00 48.61 77 ALA E O 1
ATOM 9806 N N . GLN E 1 79 ? 30.498 -2.426 -7.531 1.00 28.35 78 GLN E N 1
ATOM 9807 C CA . GLN E 1 79 ? 31.175 -3.550 -6.898 1.00 36.91 78 GLN E CA 1
ATOM 9808 C C . GLN E 1 79 ? 31.423 -4.626 -7.948 1.00 41.02 78 GLN E C 1
ATOM 9809 O O . GLN E 1 79 ? 30.494 -5.033 -8.654 1.00 38.11 78 GLN E O 1
ATOM 9815 N N . ARG E 1 80 ? 32.670 -5.084 -8.045 1.00 37.77 79 ARG E N 1
ATOM 9816 C CA . ARG E 1 80 ? 33.102 -5.941 -9.139 1.00 28.47 79 ARG E CA 1
ATOM 9817 C C . ARG E 1 80 ? 33.767 -7.204 -8.613 1.00 32.52 79 ARG E C 1
ATOM 9818 O O . ARG E 1 80 ? 34.533 -7.160 -7.647 1.00 32.58 79 ARG E O 1
ATOM 9826 N N . LYS E 1 81 ? 33.471 -8.329 -9.264 1.00 31.52 80 LYS E N 1
ATOM 9827 C CA . LYS E 1 81 ? 34.113 -9.602 -8.968 1.00 40.97 80 LYS E CA 1
ATOM 9828 C C . LYS E 1 81 ? 34.409 -10.325 -10.278 1.00 36.90 80 LYS E C 1
ATOM 9829 O O . LYS E 1 81 ? 33.905 -9.960 -11.344 1.00 34.17 80 LYS E O 1
ATOM 9835 N N . ILE E 1 82 ? 35.240 -11.362 -10.189 1.00 32.82 81 ILE E N 1
ATOM 9836 C CA . ILE E 1 82 ? 35.624 -12.174 -11.338 1.00 29.52 81 ILE E CA 1
ATOM 9837 C C . ILE E 1 82 ? 35.335 -13.632 -11.013 1.00 27.68 81 ILE E C 1
ATOM 9838 O O . ILE E 1 82 ? 35.710 -14.118 -9.940 1.00 38.15 81 ILE E O 1
ATOM 9843 N N . PHE E 1 83 ? 34.673 -14.329 -11.933 1.00 27.72 82 PHE E N 1
ATOM 9844 C CA . PHE E 1 83 ? 34.435 -15.756 -11.780 1.00 30.91 82 PHE E CA 1
ATOM 9845 C C . PHE E 1 83 ? 34.694 -16.447 -13.110 1.00 32.52 82 PHE E C 1
ATOM 9846 O O . PHE E 1 83 ? 34.823 -15.806 -14.157 1.00 30.88 82 PHE E O 1
ATOM 9854 N N . GLU E 1 84 ? 34.781 -17.772 -13.059 1.00 35.15 83 GLU E N 1
ATOM 9855 C CA . GLU E 1 84 ? 35.067 -18.586 -14.230 1.00 32.93 83 GLU E CA 1
ATOM 9856 C C . GLU E 1 84 ? 33.836 -19.393 -14.613 1.00 28.72 83 GLU E C 1
ATOM 9857 O O . GLU E 1 84 ? 33.208 -20.024 -13.757 1.00 26.38 83 GLU E O 1
ATOM 9863 N N . PHE E 1 85 ? 33.499 -19.372 -15.898 1.00 25.92 84 PHE E N 1
ATOM 9864 C CA . PHE E 1 85 ? 32.447 -20.214 -16.459 1.00 25.75 84 PHE E CA 1
ATOM 9865 C C . PHE E 1 85 ? 33.081 -21.079 -17.544 1.00 33.94 84 PHE E C 1
ATOM 9866 O O . PHE E 1 85 ? 33.341 -20.600 -18.652 1.00 29.88 84 PHE E O 1
ATOM 9874 N N . LEU E 1 86 ? 33.338 -22.345 -17.212 1.00 29.02 85 LEU E N 1
ATOM 9875 C CA . LEU E 1 86 ? 33.882 -23.324 -18.153 1.00 31.43 85 LEU E CA 1
ATOM 9876 C C . LEU E 1 86 ? 35.158 -22.807 -18.817 1.00 33.88 85 LEU E C 1
ATOM 9877 O O . LEU E 1 86 ? 35.294 -22.794 -20.043 1.00 30.18 85 LEU E O 1
ATOM 9882 N N . GLY E 1 87 ? 36.099 -22.362 -17.988 1.00 38.13 86 GLY E N 1
ATOM 9883 C CA . GLY E 1 87 ? 37.392 -21.922 -18.466 1.00 33.47 86 GLY E CA 1
ATOM 9884 C C . GLY E 1 87 ? 37.457 -20.505 -18.993 1.00 37.62 86 GLY E C 1
ATOM 9885 O O . GLY E 1 87 ? 38.507 -20.108 -19.515 1.00 37.79 86 GLY E O 1
ATOM 9886 N N . ASN E 1 88 ? 36.385 -19.726 -18.878 1.00 35.34 87 ASN E N 1
ATOM 9887 C CA . ASN E 1 88 ? 36.364 -18.345 -19.341 1.00 26.66 87 ASN E CA 1
ATOM 9888 C C . ASN E 1 88 ? 36.164 -17.417 -18.153 1.00 31.47 87 ASN E C 1
ATOM 9889 O O . ASN E 1 88 ? 35.237 -17.610 -17.359 1.00 28.73 87 ASN E O 1
ATOM 9894 N N . ASP E 1 89 ? 37.030 -16.414 -18.038 1.00 27.26 88 ASP E N 1
ATOM 9895 C CA . ASP E 1 89 ? 36.910 -15.415 -16.987 1.00 28.80 88 ASP E CA 1
ATOM 9896 C C . ASP E 1 89 ? 35.840 -14.392 -17.344 1.00 30.61 88 ASP E C 1
ATOM 9897 O O . ASP E 1 89 ? 35.742 -13.947 -18.491 1.00 34.90 88 ASP E O 1
ATOM 9902 N N . ILE E 1 90 ? 35.038 -14.020 -16.350 1.00 30.53 89 ILE E N 1
ATOM 9903 C CA . ILE E 1 90 ? 33.924 -13.097 -16.529 1.00 26.73 89 ILE E CA 1
ATOM 9904 C C . ILE E 1 90 ? 33.963 -12.070 -15.407 1.00 31.12 89 ILE E C 1
ATOM 9905 O O . ILE E 1 90 ? 34.053 -12.434 -14.230 1.00 27.05 89 ILE E O 1
ATOM 9910 N N . SER E 1 91 ? 33.901 -10.793 -15.770 1.00 29.26 90 SER E N 1
ATOM 9911 C CA . SER E 1 91 ? 33.795 -9.724 -14.791 1.00 35.16 90 SER E CA 1
ATOM 9912 C C . SER E 1 91 ? 32.328 -9.393 -14.562 1.00 37.62 90 SER E C 1
ATOM 9913 O O . SER E 1 91 ? 31.544 -9.296 -15.510 1.00 36.42 90 SER E O 1
ATOM 9916 N N . GLU E 1 92 ? 31.962 -9.227 -13.295 1.00 37.44 91 GLU E N 1
ATOM 9917 C CA . GLU E 1 92 ? 30.586 -8.968 -12.892 1.00 30.22 91 GLU E CA 1
ATOM 9918 C C . GLU E 1 92 ? 30.537 -7.618 -12.195 1.00 33.94 91 GLU E C 1
ATOM 9919 O O . GLU E 1 92 ? 31.231 -7.412 -11.194 1.00 29.36 91 GLU E O 1
ATOM 9925 N N . TRP E 1 93 ? 29.718 -6.708 -12.717 1.00 29.67 92 TRP E N 1
ATOM 9926 C CA . TRP E 1 93 ? 29.618 -5.344 -12.209 1.00 29.88 92 TRP E CA 1
ATOM 9927 C C . TRP E 1 93 ? 28.247 -5.132 -11.581 1.00 28.50 92 TRP E C 1
ATOM 9928 O O . TRP E 1 93 ? 27.222 -5.272 -12.258 1.00 33.58 92 TRP E O 1
ATOM 9939 N N . ASP E 1 94 ? 28.232 -4.786 -10.295 1.00 29.73 93 ASP E N 1
ATOM 9940 C CA . ASP E 1 94 ? 27.012 -4.422 -9.580 1.00 28.46 93 ASP E CA 1
ATOM 9941 C C . ASP E 1 94 ? 27.006 -2.906 -9.416 1.00 29.23 93 ASP E C 1
ATOM 9942 O O . ASP E 1 94 ? 27.785 -2.358 -8.628 1.00 30.13 93 ASP E O 1
ATOM 9947 N N . LEU E 1 95 ? 26.137 -2.231 -10.164 1.00 28.31 94 LEU E N 1
ATOM 9948 C CA . LEU E 1 95 ? 26.036 -0.775 -10.122 1.00 36.69 94 LEU E CA 1
ATOM 9949 C C . LEU E 1 95 ? 24.951 -0.380 -9.127 1.00 38.04 94 LEU E C 1
ATOM 9950 O O . LEU E 1 95 ? 23.769 -0.665 -9.345 1.00 33.61 94 LEU E O 1
ATOM 9955 N N . GLY E 1 96 ? 25.351 0.273 -8.038 1.00 37.43 95 GLY E N 1
ATOM 9956 C CA . GLY E 1 96 ? 24.397 0.819 -7.091 1.00 36.01 95 GLY E CA 1
ATOM 9957 C C . GLY E 1 96 ? 23.379 1.711 -7.772 1.00 39.69 95 GLY E C 1
ATOM 9958 O O . GLY E 1 96 ? 23.738 2.540 -8.613 1.00 39.68 95 GLY E O 1
ATOM 9959 N N . GLY E 1 97 ? 22.106 1.546 -7.423 1.00 33.66 96 GLY E N 1
ATOM 9960 C CA . GLY E 1 97 ? 21.024 2.198 -8.128 1.00 33.66 96 GLY E CA 1
ATOM 9961 C C . GLY E 1 97 ? 20.547 3.522 -7.579 1.00 39.37 96 GLY E C 1
ATOM 9962 O O . GLY E 1 97 ? 19.573 4.072 -8.102 1.00 42.57 96 GLY E O 1
ATOM 9963 N N . GLN E 1 98 ? 21.184 4.058 -6.541 1.00 39.20 97 GLN E N 1
ATOM 9964 C CA . GLN E 1 98 ? 20.788 5.363 -6.032 1.00 46.50 97 GLN E CA 1
ATOM 9965 C C . GLN E 1 98 ? 21.078 6.447 -7.066 1.00 45.45 97 GLN E C 1
ATOM 9966 O O . GLN E 1 98 ? 22.027 6.351 -7.850 1.00 48.91 97 GLN E O 1
ATOM 9972 N N . GLU E 1 99 ? 20.238 7.488 -7.062 1.00 45.45 98 GLU E N 1
ATOM 9973 C CA . GLU E 1 99 ? 20.278 8.488 -8.126 1.00 53.64 98 GLU E CA 1
ATOM 9974 C C . GLU E 1 99 ? 21.641 9.163 -8.217 1.00 52.77 98 GLU E C 1
ATOM 9975 O O . GLU E 1 99 ? 22.129 9.439 -9.320 1.00 60.97 98 GLU E O 1
ATOM 9981 N N . LYS E 1 100 ? 22.274 9.433 -7.071 1.00 56.17 99 LYS E N 1
ATOM 9982 C CA . LYS E 1 100 ? 23.589 10.068 -7.087 1.00 50.04 99 LYS E CA 1
ATOM 9983 C C . LYS E 1 100 ? 24.626 9.196 -7.784 1.00 60.61 99 LYS E C 1
ATOM 9984 O O . LYS E 1 100 ? 25.589 9.716 -8.358 1.00 62.85 99 LYS E O 1
ATOM 9990 N N . TYR E 1 101 ? 24.446 7.875 -7.753 1.00 56.55 100 TYR E N 1
ATOM 9991 C CA . TYR E 1 101 ? 25.353 6.987 -8.470 1.00 54.69 100 TYR E CA 1
ATOM 9992 C C . TYR E 1 101 ? 24.977 6.879 -9.943 1.00 56.52 100 TYR E C 1
ATOM 9993 O O . TYR E 1 101 ? 25.859 6.788 -10.804 1.00 58.33 100 TYR E O 1
ATOM 10002 N N . ARG E 1 102 ? 23.676 6.890 -10.250 1.00 54.11 101 ARG E N 1
ATOM 10003 C CA . ARG E 1 102 ? 23.248 6.809 -11.644 1.00 53.05 101 ARG E CA 1
ATOM 10004 C C . ARG E 1 102 ? 23.689 8.040 -12.426 1.00 62.39 101 ARG E C 1
ATOM 10005 O O . ARG E 1 102 ? 24.066 7.936 -13.600 1.00 57.47 101 ARG E O 1
ATOM 10013 N N . ILE E 1 103 ? 23.648 9.215 -11.793 1.00 57.86 102 ILE E N 1
ATOM 10014 C CA . ILE E 1 103 ? 24.145 10.425 -12.442 1.00 60.69 102 ILE E CA 1
ATOM 10015 C C . ILE E 1 103 ? 25.639 10.303 -12.714 1.00 67.70 102 ILE E C 1
ATOM 10016 O O . ILE E 1 103 ? 26.135 10.743 -13.760 1.00 66.53 102 ILE E O 1
ATOM 10021 N N . ALA E 1 104 ? 26.378 9.691 -11.785 1.00 61.36 103 ALA E N 1
ATOM 10022 C CA . ALA E 1 104 ? 27.808 9.491 -11.992 1.00 59.14 103 ALA E CA 1
ATOM 10023 C C . ALA E 1 104 ? 28.069 8.534 -13.148 1.00 60.10 103 ALA E C 1
ATOM 10024 O O . ALA E 1 104 ? 29.020 8.726 -13.916 1.00 61.00 103 ALA E O 1
ATOM 10026 N N . TYR E 1 105 ? 27.237 7.498 -13.290 1.00 58.06 104 TYR E N 1
ATOM 10027 C CA . TYR E 1 105 ? 27.393 6.578 -14.412 1.00 61.72 104 TYR E CA 1
ATOM 10028 C C . TYR E 1 105 ? 27.139 7.284 -15.737 1.00 61.63 104 TYR E C 1
ATOM 10029 O O . TYR E 1 105 ? 27.829 7.025 -16.730 1.00 58.09 104 TYR E O 1
ATOM 10038 N N . LEU E 1 106 ? 26.150 8.179 -15.773 1.00 63.88 105 LEU E N 1
ATOM 10039 C CA . LEU E 1 106 ? 25.835 8.907 -16.995 1.00 68.23 105 LEU E CA 1
ATOM 10040 C C . LEU E 1 106 ? 26.807 10.048 -17.268 1.00 65.58 105 LEU E C 1
ATOM 10041 O O . LEU E 1 106 ? 26.874 10.526 -18.405 1.00 65.20 105 LEU E O 1
ATOM 10046 N N . LYS E 1 107 ? 27.558 10.494 -16.258 1.00 64.24 106 LYS E N 1
ATOM 10047 C CA . LYS E 1 107 ? 28.570 11.519 -16.491 1.00 65.63 106 LYS E CA 1
ATOM 10048 C C . LYS E 1 107 ? 29.822 10.932 -17.132 1.00 69.97 106 LYS E C 1
ATOM 10049 O O . LYS E 1 107 ? 30.454 11.581 -17.973 1.00 75.91 106 LYS E O 1
ATOM 10055 N N . GLU E 1 108 ? 30.196 9.710 -16.750 1.00 62.18 107 GLU E N 1
ATOM 10056 C CA . GLU E 1 108 ? 31.378 9.031 -17.275 1.00 55.42 107 GLU E CA 1
ATOM 10057 C C . GLU E 1 108 ? 30.959 7.677 -17.840 1.00 58.87 107 GLU E C 1
ATOM 10058 O O . GLU E 1 108 ? 31.266 6.627 -17.260 1.00 64.10 107 GLU E O 1
ATOM 10064 N N . PRO E 1 109 ? 30.264 7.667 -18.981 1.00 63.49 108 PRO E N 1
ATOM 10065 C CA . PRO E 1 109 ? 29.732 6.396 -19.500 1.00 50.83 108 PRO E CA 1
ATOM 10066 C C . PRO E 1 109 ? 30.808 5.406 -19.905 1.00 64.59 108 PRO E C 1
ATOM 10067 O O . PRO E 1 109 ? 30.588 4.193 -19.802 1.00 66.01 108 PRO E O 1
ATOM 10071 N N . THR E 1 110 ? 31.966 5.885 -20.366 1.00 63.55 109 THR E N 1
ATOM 10072 C CA . THR E 1 110 ? 33.027 4.978 -20.789 1.00 61.02 109 THR E CA 1
ATOM 10073 C C . THR E 1 110 ? 33.581 4.175 -19.617 1.00 56.48 109 THR E C 1
ATOM 10074 O O . THR E 1 110 ? 34.038 3.042 -19.804 1.00 62.32 109 THR E O 1
ATOM 10078 N N . LYS E 1 111 ? 33.532 4.732 -18.405 1.00 56.27 110 LYS E N 1
ATOM 10079 C CA . LYS E 1 111 ? 34.083 4.051 -17.241 1.00 65.92 110 LYS E CA 1
ATOM 10080 C C . LYS E 1 111 ? 33.205 2.913 -16.738 1.00 61.08 110 LYS E C 1
ATOM 10081 O O . LYS E 1 111 ? 33.707 2.034 -16.029 1.00 61.77 110 LYS E O 1
ATOM 10087 N N . TYR E 1 112 ? 31.919 2.899 -17.085 1.00 61.58 111 TYR E N 1
ATOM 10088 C CA . TYR E 1 112 ? 30.984 1.936 -16.514 1.00 53.46 111 TYR E CA 1
ATOM 10089 C C . TYR E 1 112 ? 30.328 1.043 -17.554 1.00 50.00 111 TYR E C 1
ATOM 10090 O O . TYR E 1 112 ? 30.298 -0.181 -17.378 1.00 52.28 111 TYR E O 1
ATOM 10099 N N . PHE E 1 113 ? 29.796 1.614 -18.634 1.00 51.52 112 PHE E N 1
ATOM 10100 C CA . PHE E 1 113 ? 28.996 0.854 -19.585 1.00 50.91 112 PHE E CA 1
ATOM 10101 C C . PHE E 1 113 ? 29.799 0.284 -20.746 1.00 57.32 112 PHE E C 1
ATOM 10102 O O . PHE E 1 113 ? 29.283 -0.579 -21.465 1.00 59.81 112 PHE E O 1
ATOM 10110 N N . ASP E 1 114 ? 31.035 0.731 -20.948 1.00 55.50 113 ASP E N 1
ATOM 10111 C CA . ASP E 1 114 ? 31.793 0.314 -22.119 1.00 60.68 113 ASP E CA 1
ATOM 10112 C C . ASP E 1 114 ? 32.157 -1.165 -22.041 1.00 56.16 113 ASP E C 1
ATOM 10113 O O . ASP E 1 114 ? 32.336 -1.732 -20.959 1.00 55.84 113 ASP E O 1
ATOM 10118 N N . ARG E 1 115 ? 32.247 -1.790 -23.217 1.00 52.80 114 ARG E N 1
ATOM 10119 C CA . ARG E 1 115 ? 32.712 -3.166 -23.386 1.00 46.56 114 ARG E CA 1
ATOM 10120 C C . ARG E 1 115 ? 31.824 -4.181 -22.672 1.00 60.21 114 ARG E C 1
ATOM 10121 O O . ARG E 1 115 ? 32.244 -5.318 -22.432 1.00 50.36 114 ARG E O 1
ATOM 10129 N N . SER E 1 116 ? 30.597 -3.799 -22.332 1.00 50.88 115 SER E N 1
ATOM 10130 C CA . SER E 1 116 ? 29.678 -4.734 -21.701 1.00 42.41 115 SER E CA 1
ATOM 10131 C C . SER E 1 116 ? 29.170 -5.738 -22.727 1.00 46.40 115 SER E C 1
ATOM 10132 O O . SER E 1 116 ? 28.720 -5.360 -23.813 1.00 40.84 115 SER E O 1
ATOM 10135 N N . ASN E 1 117 ? 29.258 -7.023 -22.386 1.00 37.13 116 ASN E N 1
ATOM 10136 C CA . ASN E 1 117 ? 28.735 -8.081 -23.241 1.00 34.92 116 ASN E CA 1
ATOM 10137 C C . ASN E 1 117 ? 27.264 -8.359 -22.967 1.00 37.85 116 ASN E C 1
ATOM 10138 O O . ASN E 1 117 ? 26.502 -8.647 -23.896 1.00 35.69 116 ASN E O 1
ATOM 10143 N N . VAL E 1 118 ? 26.851 -8.289 -21.705 1.00 36.05 117 VAL E N 1
ATOM 10144 C CA . VAL E 1 118 ? 25.451 -8.431 -21.328 1.00 31.44 117 VAL E CA 1
ATOM 10145 C C . VAL E 1 118 ? 25.119 -7.355 -20.308 1.00 32.81 117 VAL E C 1
ATOM 10146 O O . VAL E 1 118 ? 25.918 -7.068 -19.410 1.00 34.07 117 VAL E O 1
ATOM 10150 N N . CYS E 1 119 ? 23.945 -6.752 -20.457 1.00 31.28 118 CYS E N 1
ATOM 10151 C CA . CYS E 1 119 ? 23.385 -5.855 -19.457 1.00 28.86 118 CYS E CA 1
ATOM 10152 C C . CYS E 1 119 ? 22.147 -6.513 -18.861 1.00 31.19 118 CYS E C 1
ATOM 10153 O O . CYS E 1 119 ? 21.208 -6.852 -19.590 1.00 26.26 118 CYS E O 1
ATOM 10156 N N . ILE E 1 120 ? 22.156 -6.707 -17.548 1.00 25.66 119 ILE E N 1
ATOM 10157 C CA . ILE E 1 120 ? 21.002 -7.213 -16.818 1.00 27.39 119 ILE E CA 1
ATOM 10158 C C . ILE E 1 120 ? 20.301 -6.009 -16.208 1.00 28.06 119 ILE E C 1
ATOM 10159 O O . ILE E 1 120 ? 20.863 -5.327 -15.343 1.00 29.08 119 ILE E O 1
ATOM 10164 N N . TYR E 1 121 ? 19.081 -5.730 -16.660 1.00 23.19 120 TYR E N 1
ATOM 10165 C CA . TYR E 1 121 ? 18.294 -4.631 -16.120 1.00 26.54 120 TYR E CA 1
ATOM 10166 C C . TYR E 1 121 ? 17.214 -5.197 -15.206 1.00 27.40 120 TYR E C 1
ATOM 10167 O O . TYR E 1 121 ? 16.313 -5.910 -15.665 1.00 26.93 120 TYR E O 1
ATOM 10176 N N . VAL E 1 122 ? 17.305 -4.870 -13.921 1.00 27.31 121 VAL E N 1
ATOM 10177 C CA . VAL E 1 122 ? 16.446 -5.437 -12.889 1.00 23.19 121 VAL E CA 1
ATOM 10178 C C . VAL E 1 122 ? 15.315 -4.460 -12.599 1.00 21.19 121 VAL E C 1
ATOM 10179 O O . VAL E 1 122 ? 15.559 -3.280 -12.320 1.00 22.72 121 VAL E O 1
ATOM 10183 N N . ILE E 1 123 ? 14.079 -4.951 -12.654 1.00 27.74 122 ILE E N 1
ATOM 10184 C CA . ILE E 1 123 ? 12.887 -4.146 -12.402 1.00 26.84 122 ILE E CA 1
ATOM 10185 C C . ILE E 1 123 ? 12.105 -4.790 -11.265 1.00 22.08 122 ILE E C 1
ATOM 10186 O O . ILE E 1 123 ? 11.730 -5.966 -11.352 1.00 21.40 122 ILE E O 1
ATOM 10191 N N . ASP E 1 124 ? 11.860 -4.024 -10.205 1.00 21.07 123 ASP E N 1
ATOM 10192 C CA . ASP E 1 124 ? 10.961 -4.435 -9.125 1.00 24.56 123 ASP E CA 1
ATOM 10193 C C . ASP E 1 124 ? 9.533 -4.374 -9.654 1.00 24.98 123 ASP E C 1
ATOM 10194 O O . ASP E 1 124 ? 8.949 -3.294 -9.767 1.00 24.73 123 ASP E O 1
ATOM 10199 N N . ILE E 1 125 ? 8.957 -5.533 -9.995 1.00 21.92 124 ILE E N 1
ATOM 10200 C CA . ILE E 1 125 ? 7.610 -5.537 -10.567 1.00 24.70 124 ILE E CA 1
ATOM 10201 C C . ILE E 1 125 ? 6.524 -5.449 -9.512 1.00 23.06 124 ILE E C 1
ATOM 10202 O O . ILE E 1 125 ? 5.338 -5.492 -9.862 1.00 25.62 124 ILE E O 1
ATOM 10207 N N . GLN E 1 126 ? 6.889 -5.339 -8.234 1.00 23.80 125 GLN E N 1
ATOM 10208 C CA . GLN E 1 126 ? 5.935 -5.035 -7.177 1.00 26.70 125 GLN E CA 1
ATOM 10209 C C . GLN E 1 126 ? 5.755 -3.539 -6.966 1.00 26.57 125 GLN E C 1
ATOM 10210 O O . GLN E 1 126 ? 4.786 -3.131 -6.317 1.00 28.69 125 GLN E O 1
ATOM 10216 N N . ASP E 1 127 ? 6.660 -2.719 -7.493 1.00 24.01 126 ASP E N 1
ATOM 10217 C CA . ASP E 1 127 ? 6.672 -1.281 -7.242 1.00 27.97 126 ASP E CA 1
ATOM 10218 C C . ASP E 1 127 ? 6.206 -0.570 -8.511 1.00 33.68 126 ASP E C 1
ATOM 10219 O O . ASP E 1 127 ? 7.006 -0.112 -9.327 1.00 33.22 126 ASP E O 1
ATOM 10224 N N . ARG E 1 128 ? 4.883 -0.480 -8.668 1.00 27.40 127 ARG E N 1
ATOM 10225 C CA . ARG E 1 128 ? 4.321 0.189 -9.836 1.00 35.55 127 ARG E CA 1
ATOM 10226 C C . ARG E 1 128 ? 4.667 1.673 -9.841 1.00 34.44 127 ARG E C 1
ATOM 10227 O O . ARG E 1 128 ? 4.920 2.256 -10.902 1.00 35.44 127 ARG E O 1
ATOM 10235 N N . GLY E 1 129 ? 4.702 2.296 -8.661 1.00 30.84 128 GLY E N 1
ATOM 10236 C CA . GLY E 1 129 ? 4.955 3.723 -8.565 1.00 32.99 128 GLY E CA 1
ATOM 10237 C C . GLY E 1 129 ? 6.312 4.163 -9.081 1.00 33.25 128 GLY E C 1
ATOM 10238 O O . GLY E 1 129 ? 6.508 5.354 -9.335 1.00 35.46 128 GLY E O 1
ATOM 10239 N N . ARG E 1 130 ? 7.257 3.240 -9.239 1.00 31.21 129 ARG E N 1
ATOM 10240 C CA . ARG E 1 130 ? 8.582 3.584 -9.739 1.00 35.29 129 ARG E CA 1
ATOM 10241 C C . ARG E 1 130 ? 8.876 2.973 -11.105 1.00 34.93 129 ARG E C 1
ATOM 10242 O O . ARG E 1 130 ? 10.021 3.036 -11.566 1.00 44.15 129 ARG E O 1
ATOM 10250 N N . MET E 1 131 ? 7.871 2.397 -11.771 1.00 31.45 130 MET E N 1
ATOM 10251 C CA . MET E 1 131 ? 8.118 1.762 -13.063 1.00 39.40 130 MET E CA 1
ATOM 10252 C C . MET E 1 131 ? 8.400 2.792 -14.150 1.00 37.18 130 MET E C 1
ATOM 10253 O O . MET E 1 131 ? 9.236 2.555 -15.031 1.00 35.98 130 MET E O 1
ATOM 10258 N N . GLU E 1 132 ? 7.707 3.933 -14.118 1.00 38.41 131 GLU E N 1
ATOM 10259 C CA . GLU E 1 132 ? 7.995 4.991 -15.082 1.00 44.17 131 GLU E CA 1
ATOM 10260 C C . GLU E 1 132 ? 9.423 5.499 -14.920 1.00 46.21 131 GLU E C 1
ATOM 10261 O O . GLU E 1 132 ? 10.138 5.696 -15.910 1.00 54.05 131 GLU E O 1
ATOM 10267 N N . GLU E 1 133 ? 9.856 5.703 -13.674 1.00 45.55 132 GLU E N 1
ATOM 10268 C CA . GLU E 1 133 ? 11.241 6.082 -13.415 1.00 38.58 132 GLU E CA 1
ATOM 10269 C C . GLU E 1 133 ? 12.205 4.999 -13.884 1.00 40.62 132 GLU E C 1
ATOM 10270 O O . GLU E 1 133 ? 13.289 5.300 -14.398 1.00 36.64 132 GLU E O 1
ATOM 10276 N N . SER E 1 134 ? 11.820 3.730 -13.727 1.00 36.91 133 SER E N 1
ATOM 10277 C CA . SER E 1 134 ? 12.701 2.634 -14.116 1.00 34.36 133 SER E CA 1
ATOM 10278 C C . SER E 1 134 ? 12.839 2.543 -15.631 1.00 40.91 133 SER E C 1
ATOM 10279 O O . SER E 1 134 ? 13.939 2.309 -16.145 1.00 39.74 133 SER E O 1
ATOM 10282 N N . ILE E 1 135 ? 11.737 2.720 -16.362 1.00 40.53 134 ILE E N 1
ATOM 10283 C CA . ILE E 1 135 ? 11.808 2.709 -17.820 1.00 40.81 134 ILE E CA 1
ATOM 10284 C C . ILE E 1 135 ? 12.628 3.893 -18.319 1.00 49.96 134 ILE E C 1
ATOM 10285 O O . ILE E 1 135 ? 13.367 3.783 -19.306 1.00 43.44 134 ILE E O 1
ATOM 10290 N N . SER E 1 136 ? 12.523 5.037 -17.638 1.00 48.28 135 SER E N 1
ATOM 10291 C CA . SER E 1 136 ? 13.306 6.206 -18.027 1.00 49.00 135 SER E CA 1
ATOM 10292 C C . SER E 1 136 ? 14.800 5.941 -17.897 1.00 43.13 135 SER E C 1
ATOM 10293 O O . SER E 1 136 ? 15.583 6.305 -18.783 1.00 45.33 135 SER E O 1
ATOM 10296 N N . TYR E 1 137 ? 15.215 5.309 -16.796 1.00 44.93 136 TYR E N 1
ATOM 10297 C CA . TYR E 1 137 ? 16.631 5.015 -16.610 1.00 45.96 136 TYR E CA 1
ATOM 10298 C C . TYR E 1 137 ? 17.106 3.931 -17.568 1.00 44.96 136 TYR E C 1
ATOM 10299 O O . TYR E 1 137 ? 18.255 3.971 -18.024 1.00 40.02 136 TYR E O 1
ATOM 10308 N N . PHE E 1 138 ? 16.244 2.962 -17.888 1.00 42.63 137 PHE E N 1
ATOM 10309 C CA . PHE E 1 138 ? 16.595 1.973 -18.903 1.00 37.50 137 PHE E CA 1
ATOM 10310 C C . PHE E 1 138 ? 16.811 2.635 -20.258 1.00 43.43 137 PHE E C 1
ATOM 10311 O O . PHE E 1 138 ? 17.712 2.248 -21.011 1.00 46.08 137 PHE E O 1
ATOM 10319 N N . SER E 1 139 ? 15.993 3.639 -20.584 1.00 41.54 138 SER E N 1
ATOM 10320 C CA . SER E 1 139 ? 16.172 4.362 -21.837 1.00 48.06 138 SER E CA 1
ATOM 10321 C C . SER E 1 139 ? 17.501 5.107 -21.857 1.00 53.83 138 SER E C 1
ATOM 10322 O O . SER E 1 139 ? 18.145 5.217 -22.907 1.00 49.94 138 SER E O 1
ATOM 10325 N N . ASP E 1 140 ? 17.932 5.620 -20.701 1.00 49.65 139 ASP E N 1
ATOM 10326 C CA . ASP E 1 140 ? 19.222 6.298 -20.633 1.00 45.57 139 ASP E CA 1
ATOM 10327 C C . ASP E 1 140 ? 20.373 5.319 -20.836 1.00 50.59 139 ASP E C 1
ATOM 10328 O O . ASP E 1 140 ? 21.339 5.627 -21.544 1.00 55.02 139 ASP E O 1
ATOM 10333 N N . VAL E 1 141 ? 20.285 4.133 -20.227 1.00 50.41 140 VAL E N 1
ATOM 10334 C CA . VAL E 1 141 ? 21.346 3.140 -20.372 1.00 51.32 140 VAL E CA 1
ATOM 10335 C C . VAL E 1 141 ? 21.461 2.686 -21.821 1.00 48.47 140 VAL E C 1
ATOM 10336 O O . VAL E 1 141 ? 22.566 2.551 -22.360 1.00 50.64 140 VAL E O 1
ATOM 10340 N N . ILE E 1 142 ? 20.322 2.441 -22.474 1.00 48.69 141 ILE E N 1
ATOM 10341 C CA . ILE E 1 142 ? 20.340 2.039 -23.878 1.00 50.73 141 ILE E CA 1
ATOM 10342 C C . ILE E 1 142 ? 20.917 3.154 -24.741 1.00 48.56 141 ILE E C 1
ATOM 10343 O O . ILE E 1 142 ? 21.629 2.897 -25.719 1.00 45.67 141 ILE E O 1
ATOM 10348 N N . LYS E 1 143 ? 20.633 4.409 -24.384 1.00 52.90 142 LYS E N 1
ATOM 10349 C CA . LYS E 1 143 ? 21.189 5.532 -25.131 1.00 53.77 142 LYS E CA 1
ATOM 10350 C C . LYS E 1 143 ? 22.709 5.570 -25.020 1.00 60.15 142 LYS E C 1
ATOM 10351 O O . LYS E 1 143 ? 23.400 5.926 -25.982 1.00 56.06 142 LYS E O 1
ATOM 10357 N N . GLU E 1 144 ? 23.250 5.200 -23.856 1.00 53.36 143 GLU E N 1
ATOM 10358 C CA . GLU E 1 144 ? 24.701 5.166 -23.702 1.00 55.40 143 GLU E CA 1
ATOM 10359 C C . GLU E 1 144 ? 25.318 4.044 -24.527 1.00 52.50 143 GLU E C 1
ATOM 10360 O O . GLU E 1 144 ? 26.423 4.196 -25.061 1.00 58.12 143 GLU E O 1
ATOM 10366 N N . PHE E 1 145 ? 24.622 2.909 -24.641 1.00 50.10 144 PHE E N 1
ATOM 10367 C CA . PHE E 1 145 ? 25.105 1.833 -25.500 1.00 58.20 144 PHE E CA 1
ATOM 10368 C C . PHE E 1 145 ? 25.136 2.256 -26.963 1.00 56.17 144 PHE E C 1
ATOM 10369 O O . PHE E 1 145 ? 25.997 1.801 -27.723 1.00 56.79 144 PHE E O 1
ATOM 10377 N N . ARG E 1 146 ? 24.207 3.123 -27.374 1.00 55.04 145 ARG E N 1
ATOM 10378 C CA . ARG E 1 146 ? 24.209 3.607 -28.750 1.00 56.55 145 ARG E CA 1
ATOM 10379 C C . ARG E 1 146 ? 25.350 4.588 -28.989 1.00 58.95 145 ARG E C 1
ATOM 10380 O O . ARG E 1 146 ? 25.983 4.565 -30.052 1.00 61.07 145 ARG E O 1
ATOM 10388 N N . LYS E 1 147 ? 25.629 5.458 -28.014 1.00 56.11 146 LYS E N 1
ATOM 10389 C CA . LYS E 1 147 ? 26.740 6.391 -28.160 1.00 62.47 146 LYS E CA 1
ATOM 10390 C C . LYS E 1 147 ? 28.082 5.670 -28.136 1.00 62.25 146 LYS E C 1
ATOM 10391 O O . LYS E 1 147 ? 29.036 6.117 -28.782 1.00 75.53 146 LYS E O 1
ATOM 10397 N N . LEU E 1 148 ? 28.176 4.562 -27.401 1.00 65.10 147 LEU E N 1
ATOM 10398 C CA . LEU E 1 148 ? 29.367 3.725 -27.427 1.00 61.60 147 LEU E CA 1
ATOM 10399 C C . LEU E 1 148 ? 29.410 2.802 -28.638 1.00 61.25 147 LEU E C 1
ATOM 10400 O O . LEU E 1 148 ? 30.462 2.212 -28.906 1.00 60.68 147 LEU E O 1
ATOM 10405 N N . GLU E 1 149 ? 28.295 2.665 -29.359 1.00 53.49 148 GLU E N 1
ATOM 10406 C CA . GLU E 1 149 ? 28.198 1.826 -30.555 1.00 53.09 148 GLU E CA 1
ATOM 10407 C C . GLU E 1 149 ? 28.441 0.350 -30.248 1.00 57.02 148 GLU E C 1
ATOM 10408 O O . GLU E 1 149 ? 28.866 -0.413 -31.119 1.00 51.35 148 GLU E O 1
ATOM 10414 N N . ILE E 1 150 ? 28.166 -0.071 -29.015 1.00 61.34 149 ILE E N 1
ATOM 10415 C CA . ILE E 1 150 ? 28.220 -1.478 -28.642 1.00 55.14 149 ILE E CA 1
ATOM 10416 C C . ILE E 1 150 ? 26.795 -1.991 -28.503 1.00 51.00 149 ILE E C 1
ATOM 10417 O O . ILE E 1 150 ? 25.868 -1.239 -28.181 1.00 50.78 149 ILE E O 1
ATOM 10422 N N . SER E 1 151 ? 26.620 -3.286 -28.756 1.00 51.61 150 SER E N 1
ATOM 10423 C CA . SER E 1 151 ? 25.306 -3.926 -28.745 1.00 47.12 150 SER E CA 1
ATOM 10424 C C . SER E 1 151 ? 25.331 -5.135 -27.818 1.00 38.92 150 SER E C 1
ATOM 10425 O O . SER E 1 151 ? 25.303 -6.286 -28.271 1.00 44.86 150 SER E O 1
ATOM 10428 N N . PRO E 1 152 ? 25.374 -4.911 -26.507 1.00 43.79 151 PRO E N 1
ATOM 10429 C CA . PRO E 1 152 ? 25.322 -6.041 -25.576 1.00 44.43 151 PRO E CA 1
ATOM 10430 C C . PRO E 1 152 ? 23.958 -6.705 -25.601 1.00 39.85 151 PRO E C 1
ATOM 10431 O O . PRO E 1 152 ? 22.941 -6.080 -25.911 1.00 42.87 151 PRO E O 1
ATOM 10435 N N . LEU E 1 153 ? 23.946 -7.996 -25.282 1.00 34.23 152 LEU E N 1
ATOM 10436 C CA . LEU E 1 153 ? 22.683 -8.669 -25.019 1.00 37.72 152 LEU E CA 1
ATOM 10437 C C . LEU E 1 153 ? 21.994 -7.997 -23.839 1.00 33.70 152 LEU E C 1
ATOM 10438 O O . LEU E 1 153 ? 22.629 -7.689 -22.828 1.00 34.23 152 LEU E O 1
ATOM 10443 N N . ILE E 1 154 ? 20.697 -7.743 -23.981 1.00 39.86 153 ILE E N 1
ATOM 10444 C CA . ILE E 1 154 ? 19.897 -7.116 -22.937 1.00 37.40 153 ILE E CA 1
ATOM 10445 C C . ILE E 1 154 ? 19.028 -8.192 -22.304 1.00 38.51 153 ILE E C 1
ATOM 10446 O O . ILE E 1 154 ? 18.226 -8.839 -22.988 1.00 35.44 153 ILE E O 1
ATOM 10451 N N . TYR E 1 155 ? 19.194 -8.391 -21.000 1.00 31.71 154 TYR E N 1
ATOM 10452 C CA . TYR E 1 155 ? 18.417 -9.369 -20.247 1.00 31.03 154 TYR E CA 1
ATOM 10453 C C . TYR E 1 155 ? 17.632 -8.624 -19.177 1.00 33.27 154 TYR E C 1
ATOM 10454 O O . TYR E 1 155 ? 18.222 -8.045 -18.259 1.00 30.72 154 TYR E O 1
ATOM 10463 N N . ILE E 1 156 ? 16.308 -8.639 -19.297 1.00 33.13 155 ILE E N 1
ATOM 10464 C CA . ILE E 1 156 ? 15.424 -7.940 -18.373 1.00 31.50 155 ILE E CA 1
ATOM 10465 C C . ILE E 1 156 ? 14.982 -8.922 -17.298 1.00 31.23 155 ILE E C 1
ATOM 10466 O O . ILE E 1 156 ? 14.411 -9.975 -17.606 1.00 29.50 155 ILE E O 1
ATOM 10471 N N . PHE E 1 157 ? 15.246 -8.585 -16.038 1.00 28.26 156 PHE E N 1
ATOM 10472 C CA . PHE E 1 157 ? 14.777 -9.373 -14.898 1.00 24.30 156 PHE E CA 1
ATOM 10473 C C . PHE E 1 157 ? 13.568 -8.662 -14.305 1.00 24.39 156 PHE E C 1
ATOM 10474 O O . PHE E 1 157 ? 13.708 -7.652 -13.610 1.00 19.33 156 PHE E O 1
ATOM 10482 N N . PHE E 1 158 ? 12.376 -9.183 -14.588 1.00 23.52 157 PHE E N 1
ATOM 10483 C CA . PHE E 1 158 ? 11.201 -8.762 -13.837 1.00 27.46 157 PHE E CA 1
ATOM 10484 C C . PHE E 1 158 ? 11.282 -9.400 -12.457 1.00 28.18 157 PHE E C 1
ATOM 10485 O O . PHE E 1 158 ? 10.827 -10.531 -12.257 1.00 27.01 157 PHE E O 1
ATOM 10493 N N . HIS E 1 159 ? 11.883 -8.686 -11.511 1.00 22.36 158 HIS E N 1
ATOM 10494 C CA . HIS E 1 159 ? 12.323 -9.243 -10.240 1.00 23.79 158 HIS E CA 1
ATOM 10495 C C . HIS E 1 159 ? 11.275 -9.030 -9.154 1.00 27.00 158 HIS E C 1
ATOM 10496 O O . HIS E 1 159 ? 10.392 -8.177 -9.268 1.00 26.24 158 HIS E O 1
ATOM 10503 N N . LYS E 1 160 ? 11.411 -9.810 -8.077 1.00 25.14 159 LYS E N 1
ATOM 10504 C CA . LYS E 1 160 ? 10.437 -9.882 -6.986 1.00 17.27 159 LYS E CA 1
ATOM 10505 C C . LYS E 1 160 ? 9.110 -10.470 -7.456 1.00 19.76 159 LYS E C 1
ATOM 10506 O O . LYS E 1 160 ? 8.047 -10.144 -6.924 1.00 28.39 159 LYS E O 1
ATOM 10512 N N . PHE E 1 161 ? 9.178 -11.348 -8.457 1.00 26.01 160 PHE E N 1
ATOM 10513 C CA . PHE E 1 161 ? 8.033 -12.131 -8.916 1.00 26.29 160 PHE E CA 1
ATOM 10514 C C . PHE E 1 161 ? 7.787 -13.295 -7.950 1.00 18.43 160 PHE E C 1
ATOM 10515 O O . PHE E 1 161 ? 7.861 -14.471 -8.305 1.00 20.85 160 PHE E O 1
ATOM 10523 N N . ASP E 1 162 ? 7.500 -12.937 -6.698 1.00 20.98 161 ASP E N 1
ATOM 10524 C CA . ASP E 1 162 ? 7.389 -13.921 -5.634 1.00 17.32 161 ASP E CA 1
ATOM 10525 C C . ASP E 1 162 ? 6.199 -14.849 -5.875 1.00 21.61 161 ASP E C 1
ATOM 10526 O O . ASP E 1 162 ? 5.181 -14.434 -6.434 1.00 21.87 161 ASP E O 1
ATOM 10531 N N . PRO E 1 163 ? 6.309 -16.114 -5.458 1.00 22.78 162 PRO E N 1
ATOM 10532 C CA . PRO E 1 163 ? 5.152 -17.024 -5.558 1.00 19.20 162 PRO E CA 1
ATOM 10533 C C . PRO E 1 163 ? 3.873 -16.454 -4.966 1.00 21.98 162 PRO E C 1
ATOM 10534 O O . PRO E 1 163 ? 2.808 -16.543 -5.589 1.00 28.56 162 PRO E O 1
ATOM 10538 N N . THR E 1 164 ? 3.951 -15.856 -3.777 1.00 19.01 163 THR E N 1
ATOM 10539 C CA . THR E 1 164 ? 2.755 -15.308 -3.147 1.00 20.97 163 THR E CA 1
ATOM 10540 C C . THR E 1 164 ? 2.244 -14.089 -3.904 1.00 21.60 163 THR E C 1
ATOM 10541 O O . THR E 1 164 ? 1.043 -13.973 -4.177 1.00 23.54 163 THR E O 1
ATOM 10545 N N . TYR E 1 165 ? 3.144 -13.166 -4.249 1.00 22.29 164 TYR E N 1
ATOM 10546 C CA . TYR E 1 165 ? 2.737 -11.968 -4.976 1.00 18.71 164 TYR E CA 1
ATOM 10547 C C . TYR E 1 165 ? 2.140 -12.320 -6.333 1.00 22.60 164 TYR E C 1
ATOM 10548 O O . TYR E 1 165 ? 1.126 -11.743 -6.741 1.00 25.81 164 TYR E O 1
ATOM 10557 N N . ALA E 1 166 ? 2.752 -13.270 -7.044 1.00 20.24 165 ALA E N 1
ATOM 10558 C CA . ALA E 1 166 ? 2.258 -13.637 -8.368 1.00 30.82 165 ALA E CA 1
ATOM 10559 C C . ALA E 1 166 ? 0.898 -14.319 -8.287 1.00 34.09 165 ALA E C 1
ATOM 10560 O O . ALA E 1 166 ? 0.027 -14.081 -9.132 1.00 28.99 165 ALA E O 1
ATOM 10562 N N . LYS E 1 167 ? 0.695 -15.171 -7.281 1.00 28.96 166 LYS E N 1
ATOM 10563 C CA . LYS E 1 167 ? -0.593 -15.843 -7.146 1.00 28.85 166 LYS E CA 1
ATOM 10564 C C . LYS E 1 167 ? -1.701 -14.851 -6.816 1.00 27.62 166 LYS E C 1
ATOM 10565 O O . LYS E 1 167 ? -2.823 -14.977 -7.318 1.00 34.96 166 LYS E O 1
ATOM 10571 N N . ASN E 1 168 ? -1.407 -13.854 -5.980 1.00 27.11 167 ASN E N 1
ATOM 10572 C CA . ASN E 1 168 ? -2.439 -12.904 -5.578 1.00 22.26 167 ASN E CA 1
ATOM 10573 C C . ASN E 1 168 ? -2.752 -11.899 -6.681 1.00 25.72 167 ASN E C 1
ATOM 10574 O O . ASN E 1 168 ? -3.915 -11.527 -6.870 1.00 30.15 167 ASN E O 1
ATOM 10579 N N . GLU E 1 169 ? -1.736 -11.448 -7.419 1.00 27.82 168 GLU E N 1
ATOM 10580 C CA . GLU E 1 169 ? -1.966 -10.460 -8.467 1.00 36.74 168 GLU E CA 1
ATOM 10581 C C . GLU E 1 169 ? -2.475 -11.092 -9.758 1.00 38.88 168 GLU E C 1
ATOM 10582 O O . GLU E 1 169 ? -3.282 -10.475 -10.464 1.00 41.78 168 GLU E O 1
ATOM 10588 N N . GLY E 1 170 ? -2.015 -12.297 -10.086 1.00 39.58 169 GLY E N 1
ATOM 10589 C CA . GLY E 1 170 ? -2.612 -13.045 -11.184 1.00 35.12 169 GLY E CA 1
ATOM 10590 C C . GLY E 1 170 ? -2.456 -12.354 -12.526 1.00 41.41 169 GLY E C 1
ATOM 10591 O O . GLY E 1 170 ? -1.355 -11.965 -12.931 1.00 46.63 169 GLY E O 1
ATOM 10592 N N . ILE E 1 171 ? -3.580 -12.199 -13.231 1.00 47.64 170 ILE E N 1
ATOM 10593 C CA . ILE E 1 171 ? -3.545 -11.662 -14.589 1.00 55.18 170 ILE E CA 1
ATOM 10594 C C . ILE E 1 171 ? -3.216 -10.175 -14.586 1.00 46.79 170 ILE E C 1
ATOM 10595 O O . ILE E 1 171 ? -2.659 -9.657 -15.563 1.00 44.66 170 ILE E O 1
ATOM 10600 N N . HIS E 1 172 ? -3.553 -9.464 -13.507 1.00 41.56 171 HIS E N 1
ATOM 10601 C CA . HIS E 1 172 ? -3.234 -8.042 -13.434 1.00 45.75 171 HIS E CA 1
ATOM 10602 C C . HIS E 1 172 ? -1.731 -7.812 -13.531 1.00 47.63 171 HIS E C 1
ATOM 10603 O O . HIS E 1 172 ? -1.279 -6.893 -14.225 1.00 52.93 171 HIS E O 1
ATOM 10610 N N . LEU E 1 173 ? -0.939 -8.645 -12.852 1.00 45.48 172 LEU E N 1
ATOM 10611 C CA . LEU E 1 173 ? 0.511 -8.538 -12.965 1.00 45.56 172 LEU E CA 1
ATOM 10612 C C . LEU E 1 173 ? 0.989 -8.960 -14.349 1.00 45.27 172 LEU E C 1
ATOM 10613 O O . LEU E 1 173 ? 1.927 -8.366 -14.895 1.00 38.28 172 LEU E O 1
ATOM 10618 N N . GLU E 1 174 ? 0.353 -9.979 -14.936 1.00 43.62 173 GLU E N 1
ATOM 10619 C CA . GLU E 1 174 ? 0.719 -10.400 -16.285 1.00 48.80 173 GLU E CA 1
ATOM 10620 C C . GLU E 1 174 ? 0.483 -9.285 -17.296 1.00 42.79 173 GLU E C 1
ATOM 10621 O O . GLU E 1 174 ? 1.279 -9.099 -18.224 1.00 40.37 173 GLU E O 1
ATOM 10627 N N . GLY E 1 175 ? -0.610 -8.537 -17.137 1.00 43.84 174 GLY E N 1
ATOM 10628 C CA . GLY E 1 175 ? -0.871 -7.431 -18.042 1.00 42.77 174 GLY E CA 1
ATOM 10629 C C . GLY E 1 175 ? 0.125 -6.299 -17.881 1.00 46.44 174 GLY E C 1
ATOM 10630 O O . GLY E 1 175 ? 0.532 -5.674 -18.864 1.00 43.94 174 GLY E O 1
ATOM 10631 N N . LEU E 1 176 ? 0.535 -6.022 -16.641 1.00 47.00 175 LEU E N 1
ATOM 10632 C CA . LEU E 1 176 ? 1.501 -4.956 -16.400 1.00 48.34 175 LEU E CA 1
ATOM 10633 C C . LEU E 1 176 ? 2.868 -5.311 -16.974 1.00 48.95 175 LEU E C 1
ATOM 10634 O O . LEU E 1 176 ? 3.581 -4.436 -17.481 1.00 48.14 175 LEU E O 1
ATOM 10639 N N . ILE E 1 177 ? 3.249 -6.588 -16.909 1.00 38.05 176 ILE E N 1
ATOM 10640 C CA . ILE E 1 177 ? 4.509 -7.014 -17.510 1.00 42.12 176 ILE E CA 1
ATOM 10641 C C . ILE E 1 177 ? 4.438 -6.904 -19.028 1.00 44.58 176 ILE E C 1
ATOM 10642 O O . ILE E 1 177 ? 5.424 -6.549 -19.686 1.00 41.92 176 ILE E O 1
ATOM 10647 N N . SER E 1 178 ? 3.269 -7.190 -19.608 1.00 46.37 177 SER E N 1
ATOM 10648 C CA . SER E 1 178 ? 3.101 -7.025 -21.049 1.00 45.92 177 SER E CA 1
ATOM 10649 C C . SER E 1 178 ? 3.239 -5.563 -21.456 1.00 48.12 177 SER E C 1
ATOM 10650 O O . SER E 1 178 ? 3.767 -5.259 -22.532 1.00 43.25 177 SER E O 1
ATOM 10653 N N . GLN E 1 179 ? 2.766 -4.643 -20.610 1.00 42.82 178 GLN E N 1
ATOM 10654 C CA . GLN E 1 179 ? 2.967 -3.223 -20.884 1.00 49.75 178 GLN E CA 1
ATOM 10655 C C . GLN E 1 179 ? 4.442 -2.852 -20.801 1.00 43.78 178 GLN E C 1
ATOM 10656 O O . GLN E 1 179 ? 4.928 -2.033 -21.589 1.00 48.80 178 GLN E O 1
ATOM 10662 N N . LEU E 1 180 ? 5.168 -3.443 -19.848 1.00 46.79 179 LEU E N 1
ATOM 10663 C CA . LEU E 1 180 ? 6.591 -3.155 -19.715 1.00 45.04 179 LEU E CA 1
ATOM 10664 C C . LEU E 1 180 ? 7.371 -3.665 -20.920 1.00 44.81 179 LEU E C 1
ATOM 10665 O O . LEU E 1 180 ? 8.308 -3.005 -21.382 1.00 44.40 179 LEU E O 1
ATOM 10670 N N . LYS E 1 181 ? 6.997 -4.835 -21.445 1.00 41.74 180 LYS E N 1
ATOM 10671 C CA . LYS E 1 181 ? 7.647 -5.337 -22.653 1.00 51.67 180 LYS E CA 1
ATOM 10672 C C . LYS E 1 181 ? 7.396 -4.411 -23.835 1.00 50.05 180 LYS E C 1
ATOM 10673 O O . LYS E 1 181 ? 8.287 -4.200 -24.666 1.00 48.47 180 LYS E O 1
ATOM 10679 N N . ASP E 1 182 ? 6.189 -3.846 -23.926 1.00 48.14 181 ASP E N 1
ATOM 10680 C CA . ASP E 1 182 ? 5.893 -2.902 -25.000 1.00 59.83 181 ASP E CA 1
ATOM 10681 C C . ASP E 1 182 ? 6.779 -1.667 -24.906 1.00 55.31 181 ASP E C 1
ATOM 10682 O O . ASP E 1 182 ? 7.289 -1.180 -25.922 1.00 57.46 181 ASP E O 1
ATOM 10687 N N . GLU E 1 183 ? 6.976 -1.146 -23.692 1.00 51.63 182 GLU E N 1
ATOM 10688 C CA . GLU E 1 183 ? 7.849 0.010 -23.517 1.00 59.54 182 GLU E CA 1
ATOM 10689 C C . GLU E 1 183 ? 9.297 -0.341 -23.835 1.00 54.13 182 GLU E C 1
ATOM 10690 O O . GLU E 1 183 ? 10.034 0.482 -24.390 1.00 51.28 182 GLU E O 1
ATOM 10696 N N . ILE E 1 184 ? 9.719 -1.561 -23.497 1.00 47.36 183 ILE E N 1
ATOM 10697 C CA . ILE E 1 184 ? 11.098 -1.968 -23.749 1.00 49.36 183 ILE E CA 1
ATOM 10698 C C . ILE E 1 184 ? 11.341 -2.146 -25.244 1.00 53.05 183 ILE E C 1
ATOM 10699 O O . ILE E 1 184 ? 12.399 -1.769 -25.762 1.00 48.17 183 ILE E O 1
ATOM 10704 N N . ARG E 1 185 ? 10.366 -2.710 -25.964 1.00 52.16 184 ARG E N 1
ATOM 10705 C CA . ARG E 1 185 ? 10.527 -2.901 -27.403 1.00 56.34 184 ARG E CA 1
ATOM 10706 C C . ARG E 1 185 ? 10.637 -1.566 -28.129 1.00 55.45 184 ARG E C 1
ATOM 10707 O O . ARG E 1 185 ? 11.403 -1.437 -29.091 1.00 53.82 184 ARG E O 1
ATOM 10715 N N . ASN E 1 186 ? 9.880 -0.561 -27.683 1.00 63.21 185 ASN E N 1
ATOM 10716 C CA . ASN E 1 186 ? 9.959 0.754 -28.311 1.00 66.79 185 ASN E CA 1
ATOM 10717 C C . ASN E 1 186 ? 11.311 1.412 -28.071 1.00 62.74 185 ASN E C 1
ATOM 10718 O O . ASN E 1 186 ? 11.771 2.199 -28.905 1.00 67.47 185 ASN E O 1
ATOM 10723 N N . ILE E 1 187 ? 11.956 1.109 -26.944 1.00 59.32 186 ILE E N 1
ATOM 10724 C CA . ILE E 1 187 ? 13.273 1.670 -26.663 1.00 58.40 186 ILE E CA 1
ATOM 10725 C C . ILE E 1 187 ? 14.353 0.941 -27.455 1.00 58.33 186 ILE E C 1
ATOM 10726 O O . ILE E 1 187 ? 15.274 1.567 -27.991 1.00 50.97 186 ILE E O 1
ATOM 10731 N N . ILE E 1 188 ? 14.252 -0.387 -27.551 1.00 58.87 187 ILE E N 1
ATOM 10732 C CA . ILE E 1 188 ? 15.281 -1.172 -28.227 1.00 54.75 187 ILE E CA 1
ATOM 10733 C C . ILE E 1 188 ? 15.249 -0.920 -29.730 1.00 60.40 187 ILE E C 1
ATOM 10734 O O . ILE E 1 188 ? 16.294 -0.747 -30.368 1.00 57.57 187 ILE E O 1
ATOM 10739 N N . GLU E 1 189 ? 14.049 -0.900 -30.315 1.00 60.00 188 GLU E N 1
ATOM 10740 C CA . GLU E 1 189 ? 13.857 -0.706 -31.753 1.00 63.15 188 GLU E CA 1
ATOM 10741 C C . GLU E 1 189 ? 14.587 -1.768 -32.572 1.00 69.08 188 GLU E C 1
ATOM 10742 O O . GLU E 1 189 ? 15.107 -1.482 -33.654 1.00 66.07 188 GLU E O 1
ATOM 10748 N N . GLU E 1 190 ? 14.631 -2.998 -32.057 1.00 69.11 189 GLU E N 1
ATOM 10749 C CA . GLU E 1 190 ? 15.245 -4.143 -32.729 1.00 72.16 189 GLU E CA 1
ATOM 10750 C C . GLU E 1 190 ? 16.721 -3.917 -33.043 1.00 61.51 189 GLU E C 1
ATOM 10751 O O . GLU E 1 190 ? 17.274 -4.562 -33.938 1.00 55.54 189 GLU E O 1
ATOM 10757 N N . GLU E 1 191 ? 17.371 -3.005 -32.323 1.00 60.68 190 GLU E N 1
ATOM 10758 C CA . GLU E 1 191 ? 18.813 -2.826 -32.420 1.00 48.69 190 GLU E CA 1
ATOM 10759 C C . GLU E 1 191 ? 19.577 -3.691 -31.428 1.00 52.40 190 GLU E C 1
ATOM 10760 O O . GLU E 1 191 ? 20.795 -3.842 -31.567 1.00 55.74 190 GLU E O 1
ATOM 10766 N N . PHE E 1 192 ? 18.893 -4.256 -30.435 1.00 52.28 191 PHE E N 1
ATOM 10767 C CA . PHE E 1 192 ? 19.500 -5.133 -29.448 1.00 44.43 191 PHE E CA 1
ATOM 10768 C C . PHE E 1 192 ? 18.696 -6.419 -29.351 1.00 41.87 191 PHE E C 1
ATOM 10769 O O . PHE E 1 192 ? 17.488 -6.434 -29.603 1.00 47.17 191 PHE E O 1
ATOM 10777 N N A ASN E 1 193 ? 19.379 -7.502 -28.993 0.54 46.92 192 ASN E N 1
ATOM 10778 N N B ASN E 1 193 ? 19.377 -7.499 -28.981 0.46 46.91 192 ASN E N 1
ATOM 10779 C CA A ASN E 1 193 ? 18.700 -8.744 -28.649 0.54 47.88 192 ASN E CA 1
ATOM 10780 C CA B ASN E 1 193 ? 18.696 -8.743 -28.653 0.46 47.88 192 ASN E CA 1
ATOM 10781 C C A ASN E 1 193 ? 18.241 -8.677 -27.198 0.54 47.01 192 ASN E C 1
ATOM 10782 C C B ASN E 1 193 ? 18.244 -8.693 -27.199 0.46 47.00 192 ASN E C 1
ATOM 10783 O O A ASN E 1 193 ? 19.036 -8.377 -26.301 0.54 45.38 192 ASN E O 1
ATOM 10784 O O B ASN E 1 193 ? 19.046 -8.417 -26.301 0.46 45.37 192 ASN E O 1
ATOM 10793 N N . VAL E 1 194 ? 16.959 -8.948 -26.968 1.00 43.94 193 VAL E N 1
ATOM 10794 C CA . VAL E 1 194 ? 16.350 -8.813 -25.650 1.00 46.89 193 VAL E CA 1
ATOM 10795 C C . VAL E 1 194 ? 15.814 -10.164 -25.199 1.00 49.04 193 VAL E C 1
ATOM 10796 O O . VAL E 1 194 ? 15.150 -10.866 -25.971 1.00 39.77 193 VAL E O 1
ATOM 10800 N N . SER E 1 195 ? 16.102 -10.518 -23.949 1.00 37.86 194 SER E N 1
ATOM 10801 C CA . SER E 1 195 ? 15.521 -11.675 -23.289 1.00 42.09 194 SER E CA 1
ATOM 10802 C C . SER E 1 195 ? 14.805 -11.215 -22.026 1.00 36.13 194 SER E C 1
ATOM 10803 O O . SER E 1 195 ? 15.169 -10.200 -21.424 1.00 35.66 194 SER E O 1
ATOM 10806 N N . TYR E 1 196 ? 13.777 -11.965 -21.634 1.00 37.11 195 TYR E N 1
ATOM 10807 C CA . TYR E 1 196 ? 12.948 -11.620 -20.488 1.00 36.83 195 TYR E CA 1
ATOM 10808 C C . TYR E 1 196 ? 12.875 -12.798 -19.530 1.00 37.39 195 TYR E C 1
ATOM 10809 O O . TYR E 1 196 ? 12.768 -13.951 -19.958 1.00 29.30 195 TYR E O 1
ATOM 10818 N N . SER E 1 197 ? 12.919 -12.499 -18.233 1.00 31.31 196 SER E N 1
ATOM 10819 C CA . SER E 1 197 ? 12.807 -13.518 -17.201 1.00 29.95 196 SER E CA 1
ATOM 10820 C C . SER E 1 197 ? 12.091 -12.939 -15.992 1.00 25.37 196 SER E C 1
ATOM 10821 O O . SER E 1 197 ? 12.337 -11.794 -15.604 1.00 28.28 196 SER E O 1
ATOM 10824 N N . ASN E 1 198 ? 11.207 -13.738 -15.402 1.00 25.76 197 ASN E N 1
ATOM 10825 C CA . ASN E 1 198 ? 10.611 -13.417 -14.112 1.00 28.25 197 ASN E CA 1
ATOM 10826 C C . ASN E 1 198 ? 11.463 -14.060 -13.026 1.00 27.51 197 ASN E C 1
ATOM 10827 O O . ASN E 1 198 ? 11.701 -15.272 -13.058 1.00 26.10 197 ASN E O 1
ATOM 10832 N N . THR E 1 199 ? 11.932 -13.253 -12.076 1.00 18.44 198 THR E N 1
ATOM 10833 C CA . THR E 1 199 ? 12.867 -13.727 -11.068 1.00 19.90 198 THR E CA 1
ATOM 10834 C C . THR E 1 199 ? 12.389 -13.333 -9.678 1.00 22.07 198 THR E C 1
ATOM 10835 O O . THR E 1 199 ? 11.622 -12.383 -9.503 1.00 19.77 198 THR E O 1
ATOM 10839 N N . THR E 1 200 ? 12.855 -14.093 -8.689 1.00 21.86 199 THR E N 1
ATOM 10840 C CA . THR E 1 200 ? 12.546 -13.838 -7.290 1.00 19.66 199 THR E CA 1
ATOM 10841 C C . THR E 1 200 ? 13.515 -14.635 -6.432 1.00 20.65 199 THR E C 1
ATOM 10842 O O . THR E 1 200 ? 13.842 -15.779 -6.759 1.00 19.30 199 THR E O 1
ATOM 10846 N N . ILE E 1 201 ? 13.966 -14.030 -5.330 1.00 16.32 200 ILE E N 1
ATOM 10847 C CA . ILE E 1 201 ? 14.852 -14.739 -4.415 1.00 16.51 200 ILE E CA 1
ATOM 10848 C C . ILE E 1 201 ? 14.146 -15.856 -3.666 1.00 16.20 200 ILE E C 1
ATOM 10849 O O . ILE E 1 201 ? 14.813 -16.655 -3.001 1.00 16.68 200 ILE E O 1
ATOM 10854 N N . TYR E 1 202 ? 12.819 -15.929 -3.747 1.00 13.81 201 TYR E N 1
ATOM 10855 C CA . TYR E 1 202 ? 12.060 -17.027 -3.161 1.00 16.27 201 TYR E CA 1
ATOM 10856 C C . TYR E 1 202 ? 11.873 -18.185 -4.132 1.00 20.06 201 TYR E C 1
ATOM 10857 O O . TYR E 1 202 ? 11.086 -19.095 -3.853 1.00 18.52 201 TYR E O 1
ATOM 10866 N N . ASP E 1 203 ? 12.578 -18.166 -5.263 1.00 21.78 202 ASP E N 1
ATOM 10867 C CA . ASP E 1 203 ? 12.593 -19.272 -6.222 1.00 15.89 202 ASP E CA 1
ATOM 10868 C C . ASP E 1 203 ? 13.994 -19.271 -6.838 1.00 19.59 202 ASP E C 1
ATOM 10869 O O . ASP E 1 203 ? 14.233 -18.629 -7.863 1.00 19.33 202 ASP E O 1
ATOM 10874 N N . LEU E 1 204 ? 14.915 -19.985 -6.183 1.00 22.37 203 LEU E N 1
ATOM 10875 C CA . LEU E 1 204 ? 16.317 -19.950 -6.587 1.00 30.07 203 LEU E CA 1
ATOM 10876 C C . LEU E 1 204 ? 16.497 -20.369 -8.039 1.00 25.98 203 LEU E C 1
ATOM 10877 O O . LEU E 1 204 ? 17.371 -19.838 -8.733 1.00 24.60 203 LEU E O 1
ATOM 10882 N N . TRP E 1 205 ? 15.672 -21.301 -8.521 1.00 21.04 204 TRP E N 1
ATOM 10883 C CA . TRP E 1 205 ? 15.797 -21.755 -9.901 1.00 20.52 204 TRP E CA 1
ATOM 10884 C C . TRP E 1 205 ? 15.563 -20.615 -10.884 1.00 25.05 204 TRP E C 1
ATOM 10885 O O . TRP E 1 205 ? 16.230 -20.539 -11.924 1.00 24.39 204 TRP E O 1
ATOM 10896 N N . SER E 1 206 ? 14.620 -19.718 -10.575 1.00 16.83 205 SER E N 1
ATOM 10897 C CA . SER E 1 206 ? 14.328 -18.612 -11.482 1.00 21.02 205 SER E CA 1
ATOM 10898 C C . SER E 1 206 ? 15.563 -17.758 -11.728 1.00 17.10 205 SER E C 1
ATOM 10899 O O . SER E 1 206 ? 15.761 -17.253 -12.839 1.00 25.83 205 SER E O 1
ATOM 10902 N N . ILE E 1 207 ? 16.408 -17.598 -10.712 1.00 20.93 206 ILE E N 1
ATOM 10903 C CA . ILE E 1 207 ? 17.625 -16.811 -10.866 1.00 21.70 206 ILE E CA 1
ATOM 10904 C C . ILE E 1 207 ? 18.736 -17.649 -11.491 1.00 23.80 206 ILE E C 1
ATOM 10905 O O . ILE E 1 207 ? 19.457 -17.180 -12.378 1.00 24.50 206 ILE E O 1
ATOM 10910 N N . ILE E 1 208 ? 18.880 -18.903 -11.055 1.00 22.59 207 ILE E N 1
ATOM 10911 C CA . ILE E 1 208 ? 19.972 -19.741 -11.542 1.00 21.10 207 ILE E CA 1
ATOM 10912 C C . ILE E 1 208 ? 19.808 -20.029 -13.030 1.00 23.54 207 ILE E C 1
ATOM 10913 O O . ILE E 1 208 ? 20.754 -19.886 -13.814 1.00 21.02 207 ILE E O 1
ATOM 10918 N N . SER E 1 209 ? 18.602 -20.428 -13.445 1.00 20.34 208 SER E N 1
ATOM 10919 C CA . SER E 1 209 ? 18.390 -20.769 -14.849 1.00 21.89 208 SER E CA 1
ATOM 10920 C C . SER E 1 209 ? 18.458 -19.541 -15.746 1.00 24.09 208 SER E C 1
ATOM 10921 O O . SER E 1 209 ? 18.915 -19.642 -16.890 1.00 24.24 208 SER E O 1
ATOM 10924 N N . SER E 1 210 ? 18.018 -18.378 -15.256 1.00 22.36 209 SER E N 1
ATOM 10925 C CA . SER E 1 210 ? 18.105 -17.167 -16.068 1.00 20.79 209 SER E CA 1
ATOM 10926 C C . SER E 1 210 ? 19.553 -16.738 -16.265 1.00 25.87 209 SER E C 1
ATOM 10927 O O . SER E 1 210 ? 19.954 -16.382 -17.379 1.00 29.06 209 SER E O 1
ATOM 10930 N N . PHE E 1 211 ? 20.352 -16.757 -15.195 1.00 19.00 210 PHE E N 1
ATOM 10931 C CA . PHE E 1 211 ? 21.766 -16.426 -15.329 1.00 23.49 210 PHE E CA 1
ATOM 10932 C C . PHE E 1 211 ? 22.505 -17.479 -16.148 1.00 25.26 210 PHE E C 1
ATOM 10933 O O . PHE E 1 211 ? 23.448 -17.147 -16.876 1.00 23.57 210 PHE E O 1
ATOM 10941 N N . SER E 1 212 ? 22.090 -18.744 -16.048 1.00 23.31 211 SER E N 1
ATOM 10942 C CA . SER E 1 212 ? 22.684 -19.792 -16.872 1.00 23.95 211 SER E CA 1
ATOM 10943 C C . SER E 1 212 ? 22.323 -19.599 -18.340 1.00 24.59 211 SER E C 1
ATOM 10944 O O . SER E 1 212 ? 23.183 -19.704 -19.222 1.00 27.08 211 SER E O 1
ATOM 10947 N N . ASP E 1 213 ? 21.045 -19.321 -18.617 1.00 20.31 212 ASP E N 1
ATOM 10948 C CA . ASP E 1 213 ? 20.619 -19.019 -19.980 1.00 26.67 212 ASP E CA 1
ATOM 10949 C C . ASP E 1 213 ? 21.418 -17.858 -20.556 1.00 37.44 212 ASP E C 1
ATOM 10950 O O . ASP E 1 213 ? 21.774 -17.858 -21.741 1.00 31.53 212 ASP E O 1
ATOM 10955 N N . LEU E 1 214 ? 21.719 -16.866 -19.720 1.00 29.24 213 LEU E N 1
ATOM 10956 C CA . LEU E 1 214 ? 22.474 -15.701 -20.160 1.00 30.32 213 LEU E CA 1
ATOM 10957 C C . LEU E 1 214 ? 23.890 -16.082 -20.576 1.00 26.81 213 LEU E C 1
ATOM 10958 O O . LEU E 1 214 ? 24.382 -15.636 -21.619 1.00 34.38 213 LEU E O 1
ATOM 10963 N N . LEU E 1 215 ? 24.559 -16.911 -19.771 1.00 27.52 214 LEU E N 1
ATOM 10964 C CA . LEU E 1 215 ? 25.943 -17.272 -20.057 1.00 30.17 214 LEU E CA 1
ATOM 10965 C C . LEU E 1 215 ? 26.049 -18.157 -21.291 1.00 35.34 214 LEU E C 1
ATOM 10966 O O . LEU E 1 215 ? 27.002 -18.035 -22.070 1.00 35.13 214 LEU E O 1
ATOM 10971 N N . LEU E 1 216 ? 25.084 -19.057 -21.487 1.00 29.28 215 LEU E N 1
ATOM 10972 C CA . LEU E 1 216 ? 25.117 -19.929 -22.654 1.00 33.55 215 LEU E CA 1
ATOM 10973 C C . LEU E 1 216 ? 24.813 -19.188 -23.948 1.00 39.11 215 LEU E C 1
ATOM 10974 O O . LEU E 1 216 ? 25.060 -19.737 -25.027 1.00 35.71 215 LEU E O 1
ATOM 10979 N N . LYS E 1 217 ? 24.287 -17.964 -23.874 1.00 32.85 216 LYS E N 1
ATOM 10980 C CA . LYS E 1 217 ? 24.196 -17.138 -25.073 1.00 39.55 216 LYS E CA 1
ATOM 10981 C C . LYS E 1 217 ? 25.545 -16.516 -25.410 1.00 31.82 216 LYS E C 1
ATOM 10982 O O . LYS E 1 217 ? 25.895 -16.384 -26.588 1.00 39.46 216 LYS E O 1
ATOM 10988 N N . ILE E 1 218 ? 26.315 -16.132 -24.388 1.00 36.36 217 ILE E N 1
ATOM 10989 C CA . ILE E 1 218 ? 27.682 -15.678 -24.620 1.00 37.47 217 ILE E CA 1
ATOM 10990 C C . ILE E 1 218 ? 28.534 -16.819 -25.153 1.00 34.47 217 ILE E C 1
ATOM 10991 O O . ILE E 1 218 ? 29.309 -16.646 -26.101 1.00 35.95 217 ILE E O 1
ATOM 10996 N N . PHE E 1 219 ? 28.409 -18.003 -24.551 1.00 32.00 218 PHE E N 1
ATOM 10997 C CA . PHE E 1 219 ? 29.186 -19.185 -24.920 1.00 34.28 218 PHE E CA 1
ATOM 10998 C C . PHE E 1 219 ? 28.222 -20.249 -25.426 1.00 37.11 218 PHE E C 1
ATOM 10999 O O . PHE E 1 219 ? 27.771 -21.112 -24.656 1.00 37.31 218 PHE E O 1
ATOM 11007 N N . PRO E 1 220 ? 27.878 -20.223 -26.713 1.00 39.78 219 PRO E N 1
ATOM 11008 C CA . PRO E 1 220 ? 26.889 -21.172 -27.235 1.00 37.54 219 PRO E CA 1
ATOM 11009 C C . PRO E 1 220 ? 27.331 -22.615 -27.050 1.00 38.53 219 PRO E C 1
ATOM 11010 O O . PRO E 1 220 ? 28.523 -22.932 -27.041 1.00 34.48 219 PRO E O 1
ATOM 11014 N N . GLN E 1 221 ? 26.346 -23.492 -26.894 1.00 43.39 220 GLN E N 1
ATOM 11015 C CA . GLN E 1 221 ? 26.580 -24.918 -26.742 1.00 42.96 220 GLN E CA 1
ATOM 11016 C C . GLN E 1 221 ? 26.317 -25.639 -28.055 1.00 36.67 220 GLN E C 1
ATOM 11017 O O . GLN E 1 221 ? 25.532 -25.185 -28.892 1.00 36.81 220 GLN E O 1
ATOM 11023 N N . SER E 1 222 ? 26.984 -26.775 -28.223 1.00 39.55 221 SER E N 1
ATOM 11024 C CA . SER E 1 222 ? 26.671 -27.668 -29.326 1.00 45.44 221 SER E CA 1
ATOM 11025 C C . SER E 1 222 ? 25.270 -28.242 -29.158 1.00 42.70 221 SER E C 1
ATOM 11026 O O . SER E 1 222 ? 24.824 -28.516 -28.041 1.00 35.97 221 SER E O 1
ATOM 11029 N N . GLU E 1 223 ? 24.568 -28.421 -30.279 1.00 50.90 222 GLU E N 1
ATOM 11030 C CA . GLU E 1 223 ? 23.282 -29.103 -30.225 1.00 50.14 222 GLU E CA 1
ATOM 11031 C C . GLU E 1 223 ? 23.429 -30.561 -29.813 1.00 48.09 222 GLU E C 1
ATOM 11032 O O . GLU E 1 223 ? 22.442 -31.177 -29.399 1.00 37.56 222 GLU E O 1
ATOM 11038 N N . LEU E 1 224 ? 24.641 -31.119 -29.915 1.00 44.91 223 LEU E N 1
ATOM 11039 C CA . LEU E 1 224 ? 24.875 -32.490 -29.473 1.00 42.31 223 LEU E CA 1
ATOM 11040 C C . LEU E 1 224 ? 24.600 -32.662 -27.986 1.00 35.83 223 LEU E C 1
ATOM 11041 O O . LEU E 1 224 ? 24.189 -33.745 -27.557 1.00 35.85 223 LEU E O 1
ATOM 11046 N N . LEU E 1 225 ? 24.822 -31.615 -27.188 1.00 34.00 224 LEU E N 1
ATOM 11047 C CA . LEU E 1 225 ? 24.634 -31.731 -25.745 1.00 36.50 224 LEU E CA 1
ATOM 11048 C C . LEU E 1 225 ? 23.174 -31.999 -25.400 1.00 35.00 224 LEU E C 1
ATOM 11049 O O . LEU E 1 225 ? 22.863 -32.940 -24.660 1.00 33.54 224 LEU E O 1
ATOM 11054 N N . ASP E 1 226 ? 22.264 -31.179 -25.929 1.00 33.83 225 ASP E N 1
ATOM 11055 C CA . ASP E 1 226 ? 20.843 -31.391 -25.678 1.00 37.92 225 ASP E CA 1
ATOM 11056 C C . ASP E 1 226 ? 20.391 -32.756 -26.182 1.00 35.20 225 ASP E C 1
ATOM 11057 O O . ASP E 1 226 ? 19.650 -33.467 -25.493 1.00 32.27 225 ASP E O 1
ATOM 11062 N N . LYS E 1 227 ? 20.836 -33.142 -27.380 1.00 37.02 226 LYS E N 1
ATOM 11063 C CA . LYS E 1 227 ? 20.414 -34.418 -27.947 1.00 36.78 226 LYS E CA 1
ATOM 11064 C C . LYS E 1 227 ? 20.985 -35.592 -27.160 1.00 36.35 226 LYS E C 1
ATOM 11065 O O . LYS E 1 227 ? 20.309 -36.611 -26.982 1.00 36.92 226 LYS E O 1
ATOM 11071 N N . THR E 1 228 ? 22.223 -35.468 -26.675 1.00 35.59 227 THR E N 1
ATOM 11072 C CA . THR E 1 228 ? 22.821 -36.543 -25.888 1.00 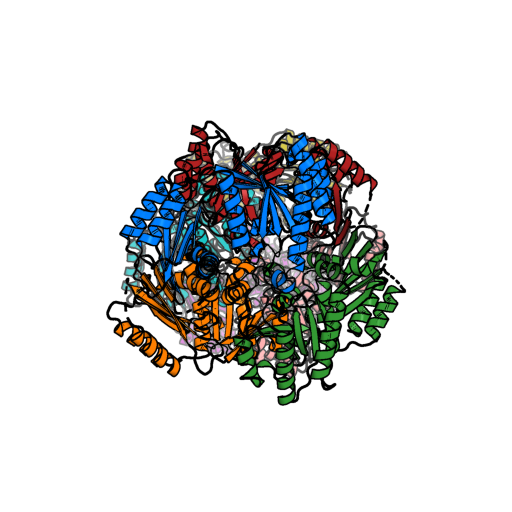35.38 227 THR E CA 1
ATOM 11073 C C . THR E 1 228 ? 22.076 -36.749 -24.572 1.00 35.03 227 THR E C 1
ATOM 11074 O O . THR E 1 228 ? 21.802 -37.888 -24.176 1.00 34.06 227 THR E O 1
ATOM 11078 N N . ILE E 1 229 ? 21.744 -35.656 -23.880 1.00 31.75 228 ILE E N 1
ATOM 11079 C CA . ILE E 1 229 ? 20.979 -35.765 -22.640 1.00 30.15 228 ILE E CA 1
ATOM 11080 C C . ILE E 1 229 ? 19.597 -36.342 -22.919 1.00 30.92 228 ILE E C 1
ATOM 11081 O O . ILE E 1 229 ? 19.113 -37.216 -22.189 1.00 30.71 228 ILE E O 1
ATOM 11086 N N . GLN E 1 230 ? 18.945 -35.868 -23.984 1.00 31.96 229 GLN E N 1
ATOM 11087 C CA . GLN E 1 230 ? 17.620 -36.371 -24.338 1.00 34.20 229 GLN E CA 1
ATOM 11088 C C . GLN E 1 230 ? 17.663 -37.856 -24.680 1.00 35.14 229 GLN E C 1
ATOM 11089 O O . GLN E 1 230 ? 16.803 -38.627 -24.241 1.00 39.08 229 GLN E O 1
ATOM 11095 N N . GLU E 1 231 ? 18.663 -38.279 -25.457 1.00 36.17 230 GLU E N 1
ATOM 11096 C CA . GLU E 1 231 ? 18.758 -39.688 -25.824 1.00 38.10 230 GLU E CA 1
ATOM 11097 C C . GLU E 1 231 ? 19.076 -40.558 -24.615 1.00 37.24 230 GLU E C 1
ATOM 11098 O O . GLU E 1 231 ? 18.554 -41.673 -24.492 1.00 38.31 230 GLU E O 1
ATOM 11104 N N . PHE E 1 232 ? 19.930 -40.070 -23.712 1.00 35.46 231 PHE E N 1
ATOM 11105 C CA . PHE E 1 232 ? 20.240 -40.834 -22.508 1.00 34.65 231 PHE E CA 1
ATOM 11106 C C . PHE E 1 232 ? 18.997 -41.033 -21.652 1.00 36.23 231 PHE E C 1
ATOM 11107 O O . PHE E 1 232 ? 18.774 -42.123 -21.112 1.00 39.51 231 PHE E O 1
ATOM 11115 N N . ALA E 1 233 ? 18.170 -39.990 -21.524 1.00 36.75 232 ALA E N 1
ATOM 11116 C CA . ALA E 1 233 ? 16.936 -40.113 -20.756 1.00 45.43 232 ALA E CA 1
ATOM 11117 C C . ALA E 1 233 ? 15.986 -41.124 -21.383 1.00 35.22 232 ALA E C 1
ATOM 11118 O O . ALA E 1 233 ? 15.270 -41.831 -20.666 1.00 42.08 232 ALA E O 1
ATOM 11120 N N . GLU E 1 234 ? 15.966 -41.212 -22.714 1.00 42.31 233 GLU E N 1
ATOM 11121 C CA . GLU E 1 234 ? 15.120 -42.203 -23.368 1.00 46.91 233 GLU E CA 1
ATOM 11122 C C . GLU E 1 234 ? 15.704 -43.605 -23.255 1.00 44.82 233 GLU E C 1
ATOM 11123 O O . GLU E 1 234 ? 14.950 -44.579 -23.155 1.00 45.44 233 GLU E O 1
ATOM 11129 N N . SER E 1 235 ? 17.036 -43.728 -23.265 1.00 40.97 234 SER E N 1
ATOM 11130 C CA . SER E 1 235 ? 17.665 -45.042 -23.184 1.00 46.49 234 SER E CA 1
ATOM 11131 C C . SER E 1 235 ? 17.392 -45.732 -21.854 1.00 52.64 234 SER E C 1
ATOM 11132 O O . SER E 1 235 ? 17.547 -46.954 -21.761 1.00 49.63 234 SER E O 1
ATOM 11135 N N . LEU E 1 236 ? 16.991 -44.981 -20.829 1.00 52.59 235 LEU E N 1
ATOM 11136 C CA . LEU E 1 236 ? 16.591 -45.551 -19.550 1.00 49.81 235 LEU E CA 1
ATOM 11137 C C . LEU E 1 236 ? 15.140 -46.019 -19.540 1.00 53.51 235 LEU E C 1
ATOM 11138 O O . LEU E 1 236 ? 14.619 -46.320 -18.461 1.00 78.59 235 LEU E O 1
ATOM 11143 N N . ASP E 1 237 ? 14.489 -46.083 -20.698 1.00 55.29 236 ASP E N 1
ATOM 11144 C CA . ASP E 1 237 ? 13.045 -46.337 -20.807 1.00 60.90 236 ASP E CA 1
ATOM 11145 C C . ASP E 1 237 ? 12.319 -45.197 -20.086 1.00 73.38 236 ASP E C 1
ATOM 11146 O O . ASP E 1 237 ? 12.836 -44.075 -19.996 1.00 76.14 236 ASP E O 1
ATOM 11151 N N . SER E 1 238 ? 11.123 -45.465 -19.564 1.00 63.16 237 SER E N 1
ATOM 11152 C CA . SER E 1 238 ? 10.376 -44.475 -18.787 1.00 65.92 237 SER E CA 1
ATOM 11153 C C . SER E 1 238 ? 10.877 -44.358 -17.353 1.00 54.66 237 SER E C 1
ATOM 11154 O O . SER E 1 238 ? 10.087 -44.180 -16.422 1.00 63.09 237 SER E O 1
ATOM 11157 N N . ASN E 1 239 ? 12.190 -44.452 -17.155 1.00 46.19 238 ASN E N 1
ATOM 11158 C CA . ASN E 1 239 ? 12.779 -44.448 -15.824 1.00 53.87 238 ASN E CA 1
ATOM 11159 C C . ASN E 1 239 ? 13.727 -43.266 -15.661 1.00 46.48 238 ASN E C 1
ATOM 11160 O O . ASN E 1 239 ? 14.866 -43.433 -15.214 1.00 54.58 238 ASN E O 1
ATOM 11165 N N . CYS E 1 240 ? 13.273 -42.066 -16.032 1.00 40.04 239 CYS E N 1
ATOM 11166 C CA . CYS E 1 240 ? 14.103 -40.868 -15.891 1.00 37.24 239 CYS E CA 1
ATOM 11167 C C . CYS E 1 240 ? 13.167 -39.663 -15.794 1.00 33.22 239 CYS E C 1
ATOM 11168 O O . CYS E 1 240 ? 12.604 -39.234 -16.804 1.00 33.23 239 CYS E O 1
ATOM 11171 N N . ASN E 1 241 ? 13.016 -39.131 -14.580 1.00 32.27 240 ASN E N 1
ATOM 11172 C CA . ASN E 1 241 ? 12.162 -37.966 -14.386 1.00 28.75 240 ASN E CA 1
ATOM 11173 C C . ASN E 1 241 ? 12.875 -36.674 -14.766 1.00 34.42 240 ASN E C 1
ATOM 11174 O O . ASN E 1 241 ? 12.276 -35.794 -15.394 1.00 31.68 240 ASN E O 1
ATOM 11179 N N . ALA E 1 242 ? 14.144 -36.535 -14.390 1.00 27.23 241 ALA E N 1
ATOM 11180 C CA . ALA E 1 242 ? 14.844 -35.284 -14.639 1.00 32.16 241 ALA E CA 1
ATOM 11181 C C . ALA E 1 242 ? 16.347 -35.503 -14.553 1.00 29.04 241 ALA E C 1
ATOM 11182 O O . ALA E 1 242 ? 16.821 -36.430 -13.889 1.00 21.84 241 ALA E O 1
ATOM 11184 N N . ILE E 1 243 ? 17.086 -34.633 -15.239 1.00 24.69 242 ILE E N 1
ATOM 11185 C CA . ILE E 1 243 ? 18.544 -34.635 -15.232 1.00 24.19 242 ILE E CA 1
ATOM 11186 C C . ILE E 1 243 ? 19.022 -33.193 -15.137 1.00 27.21 242 ILE E C 1
ATOM 11187 O O . ILE E 1 243 ? 18.455 -32.297 -15.772 1.00 26.88 242 ILE E O 1
ATOM 11192 N N . LEU E 1 244 ? 20.067 -32.969 -14.345 1.00 21.37 243 LEU E N 1
ATOM 11193 C CA . LEU E 1 244 ? 20.759 -31.690 -14.308 1.00 21.82 243 LEU E CA 1
ATOM 11194 C C . LEU E 1 244 ? 22.259 -31.925 -14.396 1.00 24.33 243 LEU E C 1
ATOM 11195 O O . LEU E 1 244 ? 22.794 -32.829 -13.749 1.00 27.03 243 LEU E O 1
ATOM 11200 N N . VAL E 1 245 ? 22.929 -31.112 -15.207 1.00 19.41 244 VAL E N 1
ATOM 11201 C CA . VAL E 1 245 ? 24.384 -31.037 -15.236 1.00 21.28 244 VAL E CA 1
ATOM 11202 C C . VAL E 1 245 ? 24.768 -29.624 -14.823 1.00 19.92 244 VAL E C 1
ATOM 11203 O O . VAL E 1 245 ? 24.368 -28.653 -15.477 1.00 25.33 244 VAL E O 1
ATOM 11207 N N . LEU E 1 246 ? 25.533 -29.507 -13.740 1.00 23.03 245 LEU E N 1
ATOM 11208 C CA . LEU E 1 246 ? 25.914 -28.218 -13.184 1.00 23.57 245 LEU E CA 1
ATOM 11209 C C . LEU E 1 246 ? 27.432 -28.086 -13.148 1.00 29.69 245 LEU E C 1
ATOM 11210 O O . LEU E 1 246 ? 28.163 -29.080 -13.159 1.00 22.02 245 LEU E O 1
ATOM 11215 N N . ASP E 1 247 ? 27.903 -26.841 -13.096 1.00 25.30 246 ASP E N 1
ATOM 11216 C CA . ASP E 1 247 ? 29.322 -26.571 -12.942 1.00 23.12 246 ASP E CA 1
ATOM 11217 C C . ASP E 1 247 ? 29.632 -26.322 -11.466 1.00 22.48 246 ASP E C 1
ATOM 11218 O O . ASP E 1 247 ? 28.786 -26.516 -10.589 1.00 28.75 246 ASP E O 1
ATOM 11223 N N . SER E 1 248 ? 30.859 -25.882 -11.185 1.00 28.98 247 SER E N 1
ATOM 11224 C CA . SER E 1 248 ? 31.252 -25.612 -9.808 1.00 26.84 247 SER E CA 1
ATOM 11225 C C . SER E 1 248 ? 30.529 -24.405 -9.226 1.00 28.76 247 SER E C 1
ATOM 11226 O O . SER E 1 248 ? 30.489 -24.255 -8.000 1.00 33.07 247 SER E O 1
ATOM 11229 N N . ASN E 1 249 ? 29.967 -23.543 -10.071 1.00 24.16 248 ASN E N 1
ATOM 11230 C CA . ASN E 1 249 ? 29.162 -22.416 -9.619 1.00 28.50 248 ASN E CA 1
ATOM 11231 C C . ASN E 1 249 ? 27.709 -22.793 -9.373 1.00 34.24 248 ASN E C 1
ATOM 11232 O O . ASN E 1 249 ? 26.915 -21.912 -9.024 1.00 27.43 248 ASN E O 1
ATOM 11237 N N . SER E 1 250 ? 27.350 -24.066 -9.557 1.00 23.31 249 SER E N 1
ATOM 11238 C CA . SER E 1 250 ? 25.972 -24.552 -9.510 1.00 25.00 249 SER E CA 1
ATOM 11239 C C . SER E 1 250 ? 25.109 -23.948 -10.612 1.00 24.08 249 SER E C 1
ATOM 11240 O O . SER E 1 250 ? 23.878 -23.949 -10.514 1.00 21.92 249 SER E O 1
ATOM 11243 N N . LEU E 1 251 ? 25.735 -23.427 -11.662 1.00 21.43 250 LEU E N 1
ATOM 11244 C CA . LEU E 1 251 ? 25.007 -22.977 -12.836 1.00 21.38 250 LEU E CA 1
ATOM 11245 C C . LEU E 1 251 ? 24.688 -24.167 -13.736 1.00 26.27 250 LEU E C 1
ATOM 11246 O O . LEU E 1 251 ? 25.337 -25.214 -13.677 1.00 22.11 250 LEU E O 1
ATOM 11251 N N . VAL E 1 252 ? 23.675 -23.997 -14.579 1.00 16.57 251 VAL E N 1
ATOM 11252 C CA . VAL E 1 252 ? 23.096 -25.109 -15.325 1.00 23.94 251 VAL E CA 1
ATOM 11253 C C . VAL E 1 252 ? 23.753 -25.197 -16.696 1.00 28.08 251 VAL E C 1
ATOM 11254 O O . VAL E 1 252 ? 23.608 -24.290 -17.523 1.00 31.31 251 VAL E O 1
ATOM 11258 N N . ILE E 1 253 ? 24.465 -26.296 -16.938 1.00 25.30 252 ILE E N 1
ATOM 11259 C CA . ILE E 1 253 ? 25.053 -26.551 -18.248 1.00 22.81 252 ILE E CA 1
ATOM 11260 C C . ILE E 1 253 ? 24.101 -27.340 -19.145 1.00 26.27 252 ILE E C 1
ATOM 11261 O O . ILE E 1 253 ? 24.068 -27.116 -20.359 1.00 25.78 252 ILE E O 1
ATOM 11266 N N . GLY E 1 254 ? 23.320 -28.253 -18.571 1.00 23.82 253 GLY E N 1
ATOM 11267 C CA . GLY E 1 254 ? 22.349 -29.022 -19.329 1.00 22.26 253 GLY E CA 1
ATOM 11268 C C . GLY E 1 254 ? 21.240 -29.502 -18.422 1.00 24.31 253 GLY E C 1
ATOM 11269 O O . GLY E 1 254 ? 21.421 -29.638 -17.207 1.00 25.35 253 GLY E O 1
ATOM 11270 N N . GLN E 1 255 ? 20.079 -29.761 -19.023 1.00 23.10 254 GLN E N 1
ATOM 11271 C CA . GLN E 1 255 ? 18.904 -30.105 -18.236 1.00 25.87 254 GLN E CA 1
ATOM 11272 C C . GLN E 1 255 ? 17.945 -30.960 -19.051 1.00 28.34 254 GLN E C 1
ATOM 11273 O O . GLN E 1 255 ? 17.870 -30.849 -20.278 1.00 30.47 254 GLN E O 1
ATOM 11279 N N . PHE E 1 256 ? 17.212 -31.815 -18.343 1.00 28.47 255 PHE E N 1
ATOM 11280 C CA . PHE E 1 256 ? 16.085 -32.555 -18.893 1.00 33.78 255 PHE E CA 1
ATOM 11281 C C . PHE E 1 256 ? 15.017 -32.642 -17.816 1.00 25.71 255 PHE E C 1
ATOM 11282 O O . PHE E 1 256 ? 15.330 -32.939 -16.660 1.00 26.34 255 PHE E O 1
ATOM 11290 N N . PHE E 1 257 ? 13.765 -32.390 -18.193 1.00 25.68 256 PHE E N 1
ATOM 11291 C CA . PHE E 1 257 ? 12.640 -32.511 -17.272 1.00 25.22 256 PHE E CA 1
ATOM 11292 C C . PHE E 1 257 ? 11.508 -33.236 -17.979 1.00 30.29 256 PHE E C 1
ATOM 11293 O O . PHE E 1 257 ? 11.040 -32.784 -19.029 1.00 33.65 256 PHE E O 1
ATOM 11301 N N . GLU E 1 258 ? 11.074 -34.360 -17.405 1.00 31.05 257 GLU E N 1
ATOM 11302 C CA . GLU E 1 258 ? 10.004 -35.138 -18.021 1.00 37.00 257 GLU E CA 1
ATOM 11303 C C . GLU E 1 258 ? 8.671 -34.403 -17.965 1.00 37.81 257 GLU E C 1
ATOM 11304 O O . GLU E 1 258 ? 7.849 -34.542 -18.878 1.00 37.33 257 GLU E O 1
ATOM 11310 N N . ASN E 1 259 ? 8.441 -33.623 -16.914 1.00 32.96 258 ASN E N 1
ATOM 11311 C CA . ASN E 1 259 ? 7.203 -32.868 -16.767 1.00 35.14 258 ASN E CA 1
ATOM 11312 C C . ASN E 1 259 ? 7.438 -31.770 -15.739 1.00 40.02 258 ASN E C 1
ATOM 11313 O O . ASN E 1 259 ? 8.525 -31.651 -15.166 1.00 37.74 258 ASN E O 1
ATOM 11318 N N . GLU E 1 260 ? 6.398 -30.965 -15.505 1.00 40.17 259 GLU E N 1
ATOM 11319 C CA . GLU E 1 260 ? 6.527 -29.844 -14.582 1.00 35.51 259 GLU E CA 1
ATOM 11320 C C . GLU E 1 260 ? 6.729 -30.310 -13.145 1.00 33.59 259 GLU E C 1
ATOM 11321 O O . GLU E 1 260 ? 7.447 -29.657 -12.380 1.00 42.71 259 GLU E O 1
ATOM 11327 N N . GLU E 1 261 ? 6.111 -31.428 -12.759 1.00 36.82 260 GLU E N 1
ATOM 11328 C CA . GLU E 1 261 ? 6.291 -31.926 -11.399 1.00 37.76 260 GLU E CA 1
ATOM 11329 C C . GLU E 1 261 ? 7.716 -32.418 -11.174 1.00 35.71 260 GLU E C 1
ATOM 11330 O O . GLU E 1 261 ? 8.321 -32.123 -10.136 1.00 31.16 260 GLU E O 1
ATOM 11336 N N . SER E 1 262 ? 8.268 -33.171 -12.132 1.00 27.12 261 SER E N 1
ATOM 11337 C CA . SER E 1 262 ? 9.652 -33.622 -12.013 1.00 30.71 261 SER E CA 1
ATOM 11338 C C . SER E 1 262 ? 10.610 -32.440 -11.950 1.00 30.07 261 SER E C 1
ATOM 11339 O O . SER E 1 262 ? 11.595 -32.466 -11.201 1.00 26.87 261 SER E O 1
ATOM 11342 N N . LYS E 1 263 ? 10.336 -31.393 -12.730 1.00 26.93 262 LYS E N 1
ATOM 11343 C CA . LYS E 1 263 ? 11.181 -30.204 -12.699 1.00 28.46 262 LYS E CA 1
ATOM 11344 C C . LYS E 1 263 ? 11.188 -29.575 -11.312 1.00 29.52 262 LYS E C 1
ATOM 11345 O O . LYS E 1 263 ? 12.250 -29.236 -10.776 1.00 27.68 262 LYS E O 1
ATOM 11351 N N . GLN E 1 264 ? 10.008 -29.426 -10.705 1.00 31.08 263 GLN E N 1
ATOM 11352 C CA . GLN E 1 264 ? 9.938 -28.790 -9.393 1.00 35.48 263 GLN E CA 1
ATOM 11353 C C . GLN E 1 264 ? 10.626 -29.632 -8.325 1.00 32.08 263 GLN E C 1
ATOM 11354 O O . GLN E 1 264 ? 11.314 -29.091 -7.453 1.00 30.14 263 GLN E O 1
ATOM 11360 N N . ILE E 1 265 ? 10.471 -30.957 -8.385 1.00 25.63 264 ILE E N 1
ATOM 11361 C CA . ILE E 1 265 ? 11.067 -31.816 -7.363 1.00 31.02 264 ILE E CA 1
ATOM 11362 C C . ILE E 1 265 ? 12.589 -31.741 -7.417 1.00 31.58 264 ILE E C 1
ATOM 11363 O O . ILE E 1 265 ? 13.253 -31.562 -6.389 1.00 31.14 264 ILE E O 1
ATOM 11368 N N . LEU E 1 266 ? 13.168 -31.872 -8.615 1.00 26.31 265 LEU E N 1
ATOM 11369 C CA . LEU E 1 266 ? 14.626 -31.914 -8.720 1.00 29.04 265 LEU E CA 1
ATOM 11370 C C . LEU E 1 266 ? 15.245 -30.540 -8.485 1.00 22.98 265 LEU E C 1
ATOM 11371 O O . LEU E 1 266 ? 16.236 -30.416 -7.756 1.00 26.98 265 LEU E O 1
ATOM 11376 N N . THR E 1 267 ? 14.685 -29.495 -9.102 1.00 23.01 266 THR E N 1
ATOM 11377 C CA . THR E 1 267 ? 15.288 -28.170 -8.972 1.00 31.02 266 THR E CA 1
ATOM 11378 C C . THR E 1 267 ? 15.234 -27.659 -7.537 1.00 31.68 266 THR E C 1
ATOM 11379 O O . THR E 1 267 ? 16.125 -26.913 -7.115 1.00 33.59 266 THR E O 1
ATOM 11383 N N . LYS E 1 268 ? 14.212 -28.051 -6.774 1.00 31.34 267 LYS E N 1
ATOM 11384 C CA . LYS E 1 268 ? 14.125 -27.644 -5.377 1.00 30.80 267 LYS E CA 1
ATOM 11385 C C . LYS E 1 268 ? 14.935 -28.547 -4.457 1.00 37.83 267 LYS E C 1
ATOM 11386 O O . LYS E 1 268 ? 15.337 -28.106 -3.375 1.00 42.79 267 LYS E O 1
ATOM 11392 N N . SER E 1 269 ? 15.196 -29.790 -4.860 1.00 35.41 268 SER E N 1
ATOM 11393 C CA . SER E 1 269 ? 15.984 -30.697 -4.035 1.00 32.54 268 SER E CA 1
ATOM 11394 C C . SER E 1 269 ? 17.479 -30.591 -4.297 1.00 34.43 268 SER E C 1
ATOM 11395 O O . SER E 1 269 ? 18.277 -30.865 -3.393 1.00 29.95 268 SER E O 1
ATOM 11398 N N . THR E 1 270 ? 17.871 -30.203 -5.513 1.00 30.94 269 THR E N 1
ATOM 11399 C CA . THR E 1 270 ? 19.287 -30.206 -5.884 1.00 32.45 269 THR E CA 1
ATOM 11400 C C . THR E 1 270 ? 20.157 -29.331 -4.989 1.00 33.71 269 THR E C 1
ATOM 11401 O O . THR E 1 270 ? 21.243 -29.791 -4.594 1.00 29.77 269 THR E O 1
ATOM 11405 N N . PRO E 1 271 ? 19.778 -28.090 -4.640 1.00 38.50 270 PRO E N 1
ATOM 11406 C CA . PRO E 1 271 ? 20.641 -27.298 -3.744 1.00 33.28 270 PRO E CA 1
ATOM 11407 C C . PRO E 1 271 ? 21.008 -28.016 -2.460 1.00 33.78 270 PRO E C 1
ATOM 11408 O O . PRO E 1 271 ? 22.124 -27.841 -1.953 1.00 39.43 270 PRO E O 1
ATOM 11412 N N . TYR E 1 272 ? 20.109 -28.842 -1.926 1.00 38.62 271 TYR E N 1
ATOM 11413 C CA . TYR E 1 272 ? 20.408 -29.564 -0.697 1.00 38.05 271 TYR E CA 1
ATOM 11414 C C . TYR E 1 272 ? 21.243 -30.813 -0.957 1.00 38.11 271 TYR E C 1
ATOM 11415 O O . TYR E 1 272 ? 22.009 -31.232 -0.082 1.00 44.63 271 TYR E O 1
ATOM 11424 N N . PHE E 1 273 ? 21.116 -31.416 -2.142 1.00 34.47 272 PHE E N 1
ATOM 11425 C CA . PHE E 1 273 ? 22.029 -32.492 -2.520 1.00 31.53 272 PHE E CA 1
ATOM 11426 C C . PHE E 1 273 ? 23.419 -31.947 -2.824 1.00 38.84 272 PHE E C 1
ATOM 11427 O O . PHE E 1 273 ? 24.427 -32.604 -2.537 1.00 33.43 272 PHE E O 1
ATOM 11435 N N . LEU E 1 274 ? 23.489 -30.753 -3.418 1.00 34.81 273 LEU E N 1
ATOM 11436 C CA . LEU E 1 274 ? 24.779 -30.111 -3.650 1.00 43.72 273 LEU E CA 1
ATOM 11437 C C . LEU E 1 274 ? 25.488 -29.811 -2.338 1.00 45.60 273 LEU E C 1
ATOM 11438 O O . LEU E 1 274 ? 26.696 -30.041 -2.209 1.00 38.55 273 LEU E O 1
ATOM 11443 N N . THR E 1 275 ? 24.750 -29.292 -1.353 1.00 43.23 274 THR E N 1
ATOM 11444 C CA . THR E 1 275 ? 25.350 -28.985 -0.059 1.00 52.23 274 THR E CA 1
ATOM 11445 C C . THR E 1 275 ? 25.867 -30.247 0.618 1.00 45.33 274 THR E C 1
ATOM 11446 O O . THR E 1 275 ? 26.937 -30.235 1.235 1.00 50.43 274 THR E O 1
ATOM 11450 N N . LEU E 1 276 ? 25.124 -31.350 0.504 1.00 47.09 275 LEU E N 1
ATOM 11451 C CA . LEU E 1 276 ? 25.575 -32.612 1.082 1.00 39.88 275 LEU E CA 1
ATOM 11452 C C . LEU E 1 276 ? 26.875 -33.076 0.436 1.00 47.83 275 LEU E C 1
ATOM 11453 O O . LEU E 1 276 ? 27.835 -33.429 1.129 1.00 51.62 275 LEU E O 1
ATOM 11458 N N . ASN E 1 277 ? 26.924 -33.075 -0.898 1.00 54.29 276 ASN E N 1
ATOM 11459 C CA . ASN E 1 277 ? 28.120 -33.534 -1.595 1.00 53.99 276 ASN E CA 1
ATOM 11460 C C . ASN E 1 277 ? 29.305 -32.610 -1.336 1.00 56.00 276 ASN E C 1
ATOM 11461 O O . ASN E 1 277 ? 30.436 -33.076 -1.159 1.00 60.01 276 ASN E O 1
ATOM 11466 N N . ASP E 1 278 ? 29.086 -31.324 -1.206 1.00 47.23 277 ASP E N 1
ATOM 11467 C CA . ASP E 1 278 ? 30.212 -30.432 -1.028 1.00 58.66 277 ASP E CA 1
ATOM 11468 C C . ASP E 1 278 ? 30.725 -30.410 0.400 1.00 62.93 277 ASP E C 1
ATOM 11469 O O . ASP E 1 278 ? 31.902 -30.180 0.627 1.00 68.17 277 ASP E O 1
ATOM 11474 N N . SER E 1 279 ? 29.852 -30.649 1.361 1.00 57.10 278 SER E N 1
ATOM 11475 C CA . SER E 1 279 ? 30.243 -30.606 2.752 1.00 53.03 278 SER E CA 1
ATOM 11476 C C . SER E 1 279 ? 30.894 -31.905 3.192 1.00 62.97 278 SER E C 1
ATOM 11477 O O . SER E 1 279 ? 31.699 -31.910 4.109 1.00 63.83 278 SER E O 1
ATOM 11480 N N . LEU E 1 280 ? 30.561 -33.001 2.538 1.00 52.74 279 LEU E N 1
ATOM 11481 C CA . LEU E 1 280 ? 31.215 -34.232 2.868 1.00 62.14 279 LEU E CA 1
ATOM 11482 C C . LEU E 1 280 ? 32.517 -34.280 2.093 1.00 75.41 279 LEU E C 1
ATOM 11483 O O . LEU E 1 280 ? 33.345 -35.149 2.320 1.00 80.49 279 LEU E O 1
ATOM 11488 N N . SER E 1 289 ? 30.580 -40.383 -6.092 1.00 58.84 288 SER E N 1
ATOM 11489 C CA . SER E 1 289 ? 29.290 -40.938 -6.472 1.00 45.30 288 SER E CA 1
ATOM 11490 C C . SER E 1 289 ? 28.366 -41.255 -5.308 1.00 46.36 288 SER E C 1
ATOM 11491 O O . SER E 1 289 ? 28.772 -41.826 -4.312 1.00 44.79 288 SER E O 1
ATOM 11494 N N . MET E 1 290 ? 27.112 -40.877 -5.453 1.00 36.46 289 MET E N 1
ATOM 11495 C CA . MET E 1 290 ? 26.136 -41.193 -4.438 1.00 39.54 289 MET E CA 1
ATOM 11496 C C . MET E 1 290 ? 24.795 -41.669 -4.971 1.00 39.43 289 MET E C 1
ATOM 11497 O O . MET E 1 290 ? 24.409 -41.333 -6.074 1.00 29.78 289 MET E O 1
ATOM 11502 N N . ILE E 1 291 ? 24.102 -42.447 -4.169 1.00 30.05 290 ILE E N 1
ATOM 11503 C CA . ILE E 1 291 ? 22.742 -42.859 -4.492 1.00 32.59 290 ILE E CA 1
ATOM 11504 C C . ILE E 1 291 ? 21.877 -42.541 -3.281 1.00 31.16 290 ILE E C 1
ATOM 11505 O O . ILE E 1 291 ? 22.150 -43.025 -2.176 1.00 34.22 290 ILE E O 1
ATOM 11510 N N . ILE E 1 292 ? 20.847 -41.723 -3.481 1.00 26.59 291 ILE E N 1
ATOM 11511 C CA . ILE E 1 292 ? 19.993 -41.263 -2.392 1.00 31.44 291 ILE E CA 1
ATOM 11512 C C . ILE E 1 292 ? 18.550 -41.605 -2.728 1.00 33.08 291 ILE E C 1
ATOM 11513 O O . ILE E 1 292 ? 18.036 -41.185 -3.773 1.00 30.79 291 ILE E O 1
ATOM 11518 N N . GLU E 1 293 ? 17.898 -42.359 -1.847 1.00 23.08 292 GLU E N 1
ATOM 11519 C CA . GLU E 1 293 ? 16.469 -42.624 -1.944 1.00 31.30 292 GLU E CA 1
ATOM 11520 C C . GLU E 1 293 ? 15.749 -41.754 -0.924 1.00 33.87 292 GLU E C 1
ATOM 11521 O O . GLU E 1 293 ? 16.015 -41.852 0.278 1.00 39.77 292 GLU E O 1
ATOM 11527 N N . ARG E 1 294 ? 14.844 -40.904 -1.406 1.00 34.44 293 ARG E N 1
ATOM 11528 C CA . ARG E 1 294 ? 14.122 -39.960 -0.557 1.00 38.72 293 ARG E CA 1
ATOM 11529 C C . ARG E 1 294 ? 12.679 -39.896 -1.040 1.00 40.78 293 ARG E C 1
ATOM 11530 O O . ARG E 1 294 ? 12.410 -39.382 -2.130 1.00 40.03 293 ARG E O 1
ATOM 11538 N N . GLY E 1 295 ? 11.759 -40.416 -0.236 1.00 44.68 294 GLY E N 1
ATOM 11539 C CA . GLY E 1 295 ? 10.360 -40.405 -0.633 1.00 40.43 294 GLY E CA 1
ATOM 11540 C C . GLY E 1 295 ? 10.107 -41.410 -1.737 1.00 41.37 294 GLY E C 1
ATOM 11541 O O . GLY E 1 295 ? 10.543 -42.564 -1.668 1.00 38.78 294 GLY E O 1
ATOM 11542 N N . ASN E 1 296 ? 9.390 -40.977 -2.773 1.00 32.43 295 ASN E N 1
ATOM 11543 C CA . ASN E 1 296 ? 9.125 -41.808 -3.936 1.00 35.89 295 ASN E CA 1
ATOM 11544 C C . ASN E 1 296 ? 10.135 -41.582 -5.057 1.00 28.54 295 ASN E C 1
ATOM 11545 O O . ASN E 1 296 ? 9.842 -41.893 -6.218 1.00 26.36 295 ASN E O 1
ATOM 11550 N N . LYS E 1 297 ? 11.317 -41.057 -4.736 1.00 29.26 296 LYS E N 1
ATOM 11551 C CA . LYS E 1 297 ? 12.332 -40.749 -5.731 1.00 31.84 296 LYS E CA 1
ATOM 11552 C C . LYS E 1 297 ? 13.661 -41.386 -5.351 1.00 28.07 296 LYS E C 1
ATOM 11553 O O . LYS E 1 297 ? 13.942 -41.630 -4.174 1.00 30.28 296 LYS E O 1
ATOM 11559 N N . ARG E 1 298 ? 14.471 -41.654 -6.371 1.00 21.55 297 ARG E N 1
ATOM 11560 C CA . ARG E 1 298 ? 15.854 -42.076 -6.211 1.00 24.70 297 ARG E CA 1
ATOM 11561 C C . ARG E 1 298 ? 16.739 -41.126 -7.006 1.00 25.32 297 ARG E C 1
ATOM 11562 O O . ARG E 1 298 ? 16.398 -40.747 -8.132 1.00 28.02 297 ARG E O 1
ATOM 11570 N N . PHE E 1 299 ? 17.868 -40.735 -6.419 1.00 31.84 298 PHE E N 1
ATOM 11571 C CA . PHE E 1 299 ? 18.785 -39.780 -7.029 1.00 25.41 298 PHE E CA 1
ATOM 11572 C C . PHE E 1 299 ? 20.161 -40.405 -7.202 1.00 25.28 298 PHE E C 1
ATOM 11573 O O . PHE E 1 299 ? 20.645 -41.122 -6.321 1.00 30.59 298 PHE E O 1
ATOM 11581 N N . PHE E 1 300 ? 20.788 -40.117 -8.342 1.00 22.94 299 PHE E N 1
ATOM 11582 C CA . PHE E 1 300 ? 22.150 -40.540 -8.645 1.00 20.93 299 PHE E CA 1
ATOM 11583 C C . PHE E 1 300 ? 22.987 -39.288 -8.865 1.00 26.99 299 PHE E C 1
ATOM 11584 O O . PHE E 1 300 ? 22.674 -38.484 -9.747 1.00 24.77 299 PHE E O 1
ATOM 11592 N N . THR E 1 301 ? 24.040 -39.120 -8.071 1.00 22.46 300 THR E N 1
ATOM 11593 C CA . THR E 1 301 ? 24.911 -37.960 -8.183 1.00 29.23 300 THR E CA 1
ATOM 11594 C C . THR E 1 301 ? 26.317 -38.408 -8.551 1.00 31.11 300 THR E C 1
ATOM 11595 O O . THR E 1 301 ? 26.779 -39.467 -8.120 1.00 29.59 300 THR E O 1
ATOM 11599 N N . ASP E 1 302 ? 26.995 -37.584 -9.348 1.00 27.69 301 ASP E N 1
ATOM 11600 C CA . ASP E 1 302 ? 28.323 -37.908 -9.844 1.00 38.46 301 ASP E CA 1
ATOM 11601 C C . ASP E 1 302 ? 29.091 -36.625 -10.128 1.00 35.98 301 ASP E C 1
ATOM 11602 O O . ASP E 1 302 ? 28.513 -35.632 -10.579 1.00 35.73 301 ASP E O 1
ATOM 11607 N N . GLN E 1 303 ? 30.392 -36.656 -9.858 1.00 38.83 302 GLN E N 1
ATOM 11608 C CA . GLN E 1 303 ? 31.301 -35.572 -10.193 1.00 35.52 302 GLN E CA 1
ATOM 11609 C C . GLN E 1 303 ? 32.213 -36.012 -11.329 1.00 32.76 302 GLN E C 1
ATOM 11610 O O . GLN E 1 303 ? 32.681 -37.154 -11.352 1.00 46.41 302 GLN E O 1
ATOM 11616 N N . PHE E 1 304 ? 32.466 -35.104 -12.268 1.00 30.35 303 PHE E N 1
ATOM 11617 C CA . PHE E 1 304 ? 33.370 -35.396 -13.369 1.00 27.07 303 PHE E CA 1
ATOM 11618 C C . PHE E 1 304 ? 34.009 -34.102 -13.848 1.00 29.38 303 PHE E C 1
ATOM 11619 O O . PHE E 1 304 ? 33.462 -33.011 -13.669 1.00 32.39 303 PHE E O 1
ATOM 11627 N N . ARG E 1 305 ? 35.176 -34.238 -14.468 1.00 30.67 304 ARG E N 1
ATOM 11628 C CA . ARG E 1 305 ? 35.948 -33.106 -14.950 1.00 32.40 304 ARG E CA 1
ATOM 11629 C C . ARG E 1 305 ? 35.938 -33.056 -16.471 1.00 27.99 304 ARG E C 1
ATOM 11630 O O . ARG E 1 305 ? 35.767 -34.076 -17.145 1.00 30.72 304 ARG E O 1
ATOM 11638 N N . ILE E 1 306 ? 36.114 -31.848 -17.003 1.00 29.29 305 ILE E N 1
ATOM 11639 C CA . ILE E 1 306 ? 36.372 -31.640 -18.420 1.00 35.68 305 ILE E CA 1
ATOM 11640 C C . ILE E 1 306 ? 37.736 -30.972 -18.549 1.00 30.10 305 ILE E C 1
ATOM 11641 O O . ILE E 1 306 ? 38.265 -30.395 -17.596 1.00 35.75 305 ILE E O 1
ATOM 11646 N N . LYS E 1 307 ? 38.308 -31.060 -19.751 1.00 34.71 306 LYS E N 1
ATOM 11647 C CA . LYS E 1 307 ? 39.710 -30.691 -19.927 1.00 42.41 306 LYS E CA 1
ATOM 11648 C C . LYS E 1 307 ? 39.951 -29.207 -19.666 1.00 39.07 306 LYS E C 1
ATOM 11649 O O . LYS E 1 307 ? 40.929 -28.841 -19.005 1.00 42.73 306 LYS E O 1
ATOM 11655 N N . ARG E 1 308 ? 39.074 -28.339 -20.164 1.00 34.48 307 ARG E N 1
ATOM 11656 C CA . ARG E 1 308 ? 39.348 -26.907 -20.164 1.00 40.16 307 ARG E CA 1
ATOM 11657 C C . ARG E 1 308 ? 38.893 -26.188 -18.898 1.00 40.34 307 ARG E C 1
ATOM 11658 O O . ARG E 1 308 ? 39.155 -24.988 -18.766 1.00 37.91 307 ARG E O 1
ATOM 11666 N N . ALA E 1 309 ? 38.232 -26.872 -17.967 1.00 41.66 308 ALA E N 1
ATOM 11667 C CA . ALA E 1 309 ? 37.688 -26.231 -16.779 1.00 37.54 308 ALA E CA 1
ATOM 11668 C C . ALA E 1 309 ? 38.495 -26.599 -15.540 1.00 44.52 308 ALA E C 1
ATOM 11669 O O . ALA E 1 309 ? 39.043 -27.700 -15.435 1.00 38.28 308 ALA E O 1
ATOM 11671 N N . SER E 1 310 ? 38.544 -25.664 -14.589 1.00 42.56 309 SER E N 1
ATOM 11672 C CA . SER E 1 310 ? 39.367 -25.852 -13.398 1.00 49.80 309 SER E CA 1
ATOM 11673 C C . SER E 1 310 ? 38.753 -26.878 -12.453 1.00 47.58 309 SER E C 1
ATOM 11674 O O . SER E 1 310 ? 39.415 -27.843 -12.051 1.00 52.36 309 SER E O 1
ATOM 11677 N N . GLU E 1 311 ? 37.492 -26.690 -12.089 1.00 39.22 310 GLU E N 1
ATOM 11678 C CA . GLU E 1 311 ? 36.825 -27.489 -11.076 1.00 36.78 310 GLU E CA 1
ATOM 11679 C C . GLU E 1 311 ? 35.859 -28.489 -11.700 1.00 38.05 310 GLU E C 1
ATOM 11680 O O . GLU E 1 311 ? 35.416 -28.314 -12.841 1.00 33.67 310 GLU E O 1
ATOM 11686 N N . PRO E 1 312 ? 35.513 -29.556 -10.981 1.00 30.62 311 PRO E N 1
ATOM 11687 C CA . PRO E 1 312 ? 34.632 -30.579 -11.554 1.00 30.35 311 PRO E CA 1
ATOM 11688 C C . PRO E 1 312 ? 33.215 -30.071 -11.770 1.00 34.83 311 PRO E C 1
ATOM 11689 O O . PRO E 1 312 ? 32.764 -29.095 -11.166 1.00 29.40 311 PRO E O 1
ATOM 11693 N N . LEU E 1 313 ? 32.511 -30.768 -12.652 1.00 27.16 312 LEU E N 1
ATOM 11694 C CA . LEU E 1 313 ? 31.090 -30.560 -12.875 1.00 24.64 312 LEU E CA 1
ATOM 11695 C C . LEU E 1 313 ? 30.291 -31.571 -12.058 1.00 29.06 312 LEU E C 1
ATOM 11696 O O . LEU E 1 313 ? 30.834 -32.523 -11.494 1.00 27.07 312 LEU E O 1
ATOM 11701 N N . PHE E 1 314 ? 28.981 -31.356 -12.004 1.00 22.09 313 PHE E N 1
ATOM 11702 C CA . PHE E 1 314 ? 28.100 -32.137 -11.148 1.00 23.94 313 PHE E CA 1
ATOM 11703 C C . PHE E 1 314 ? 26.947 -32.677 -11.977 1.00 23.42 313 PHE E C 1
ATOM 11704 O O . PHE E 1 314 ? 26.286 -31.920 -12.695 1.00 26.01 313 PHE E O 1
ATOM 11712 N N . LEU E 1 315 ? 26.715 -33.982 -11.879 1.00 21.44 314 LEU E N 1
ATOM 11713 C CA . LEU E 1 315 ? 25.621 -34.653 -12.566 1.00 22.70 314 LEU E CA 1
ATOM 11714 C C . LEU E 1 315 ? 24.680 -35.243 -11.528 1.00 19.31 314 LEU E C 1
ATOM 11715 O O . LEU E 1 315 ? 25.130 -35.900 -10.584 1.00 21.69 314 LEU E O 1
ATOM 11720 N N . ILE E 1 316 ? 23.382 -35.002 -11.693 1.00 18.98 315 ILE E N 1
ATOM 11721 C CA . ILE E 1 316 ? 22.374 -35.611 -10.832 1.00 22.13 315 ILE E CA 1
ATOM 11722 C C . ILE E 1 316 ? 21.230 -36.112 -11.706 1.00 24.92 315 ILE E C 1
ATOM 11723 O O . ILE E 1 316 ? 20.780 -35.409 -12.618 1.00 22.16 315 ILE E O 1
ATOM 11728 N N . ILE E 1 317 ? 20.779 -37.339 -11.439 1.00 20.01 316 ILE E N 1
ATOM 11729 C CA . ILE E 1 317 ? 19.720 -37.998 -12.195 1.00 21.01 316 ILE E CA 1
ATOM 11730 C C . ILE E 1 317 ? 18.635 -38.429 -11.218 1.00 23.09 316 ILE E C 1
ATOM 11731 O O . ILE E 1 317 ? 18.932 -39.061 -10.198 1.00 23.92 316 ILE E O 1
ATOM 11736 N N . MET E 1 318 ? 17.383 -38.097 -11.529 1.00 20.60 317 MET E N 1
ATOM 11737 C CA . MET E 1 318 ? 16.246 -38.437 -10.683 1.00 23.31 317 MET E CA 1
ATOM 11738 C C . MET E 1 318 ? 15.343 -39.434 -11.396 1.00 26.65 317 MET E C 1
ATOM 11739 O O . MET E 1 318 ? 14.924 -39.196 -12.534 1.00 26.31 317 MET E O 1
ATOM 11744 N N . THR E 1 319 ? 15.044 -40.538 -10.725 1.00 24.51 318 THR E N 1
ATOM 11745 C CA . THR E 1 319 ? 14.127 -41.562 -11.198 1.00 28.30 318 THR E CA 1
ATOM 11746 C C . THR E 1 319 ? 13.092 -41.826 -10.118 1.00 24.01 318 THR E C 1
ATOM 11747 O O . THR E 1 319 ? 13.294 -41.459 -8.955 1.00 23.07 318 THR E O 1
ATOM 11751 N N . PRO E 1 320 ? 11.967 -42.451 -10.465 1.00 31.33 319 PRO E N 1
ATOM 11752 C CA . PRO E 1 320 ? 11.052 -42.920 -9.419 1.00 26.91 319 PRO E CA 1
ATOM 11753 C C . PRO E 1 320 ? 11.724 -43.985 -8.566 1.00 26.14 319 PRO E C 1
ATOM 11754 O O . PRO E 1 320 ? 12.554 -44.764 -9.045 1.00 29.47 319 PRO E O 1
ATOM 11758 N N . LYS E 1 321 ? 11.369 -44.001 -7.279 1.00 23.31 320 LYS E N 1
ATOM 11759 C CA . LYS E 1 321 ? 11.893 -45.028 -6.385 1.00 33.07 320 LYS E CA 1
ATOM 11760 C C . LYS E 1 321 ? 11.491 -46.423 -6.847 1.00 29.39 320 LYS E C 1
ATOM 11761 O O . LYS E 1 321 ? 12.262 -47.376 -6.688 1.00 29.04 320 LYS E O 1
ATOM 11767 N N . ARG E 1 322 ? 10.300 -46.560 -7.437 1.00 32.03 321 ARG E N 1
ATOM 11768 C CA . ARG E 1 322 ? 9.844 -47.849 -7.946 1.00 39.57 321 ARG E CA 1
ATOM 11769 C C . ARG E 1 322 ? 10.600 -48.299 -9.189 1.00 33.78 321 ARG E C 1
ATOM 11770 O O . ARG E 1 322 ? 10.442 -49.453 -9.603 1.00 32.98 321 ARG E O 1
ATOM 11778 N N . GLY E 1 323 ? 11.401 -47.426 -9.799 1.00 29.82 322 GLY E N 1
ATOM 11779 C CA . GLY E 1 323 ? 12.096 -47.795 -11.011 1.00 31.28 322 GLY E CA 1
ATOM 11780 C C . GLY E 1 323 ? 13.275 -48.712 -10.757 1.00 32.18 322 GLY E C 1
ATOM 11781 O O . GLY E 1 323 ? 13.748 -48.869 -9.632 1.00 31.43 322 GLY E O 1
ATOM 11782 N N . GLU E 1 324 ? 13.748 -49.332 -11.836 1.00 34.05 323 GLU E N 1
ATOM 11783 C CA . GLU E 1 324 ? 14.959 -50.137 -11.764 1.00 38.46 323 GLU E CA 1
ATOM 11784 C C . GLU E 1 324 ? 16.160 -49.260 -11.429 1.00 34.09 323 GLU E C 1
ATOM 11785 O O . GLU E 1 324 ? 16.182 -48.060 -11.718 1.00 31.74 323 GLU E O 1
ATOM 11791 N N . HIS E 1 325 ? 17.167 -49.869 -10.809 1.00 38.31 324 HIS E N 1
ATOM 11792 C CA . HIS E 1 325 ? 18.422 -49.169 -10.573 1.00 34.03 324 HIS E CA 1
ATOM 11793 C C . HIS E 1 325 ? 19.144 -48.939 -11.893 1.00 33.12 324 HIS E C 1
ATOM 11794 O O . HIS E 1 325 ? 19.186 -49.818 -12.757 1.00 35.25 324 HIS E O 1
ATOM 11801 N N . LEU E 1 326 ? 19.707 -47.745 -12.051 1.00 37.10 325 LEU E N 1
ATOM 11802 C CA . LEU E 1 326 ? 20.449 -47.435 -13.264 1.00 35.27 325 LEU E CA 1
ATOM 11803 C C . LEU E 1 326 ? 21.752 -48.223 -13.295 1.00 33.57 325 LEU E C 1
ATOM 11804 O O . LEU E 1 326 ? 22.493 -48.256 -12.308 1.00 37.02 325 LEU E O 1
ATOM 11809 N N . LEU E 1 327 ? 22.024 -48.869 -14.425 1.00 36.37 326 LEU E N 1
ATOM 11810 C CA . LEU E 1 327 ? 23.282 -49.586 -14.585 1.00 41.61 326 LEU E CA 1
ATOM 11811 C C . LEU E 1 327 ? 24.441 -48.599 -14.618 1.00 46.87 326 LEU E C 1
ATOM 11812 O O . LEU E 1 327 ? 24.410 -47.612 -15.361 1.00 41.23 326 LEU E O 1
ATOM 11817 N N . ARG E 1 328 ? 25.464 -48.868 -13.802 1.00 47.49 327 ARG E N 1
ATOM 11818 C CA . ARG E 1 328 ? 26.589 -47.948 -13.686 1.00 39.29 327 ARG E CA 1
ATOM 11819 C C . ARG E 1 328 ? 27.275 -47.720 -15.026 1.00 44.50 327 ARG E C 1
ATOM 11820 O O . ARG E 1 328 ? 27.785 -46.623 -15.283 1.00 42.88 327 ARG E O 1
ATOM 11828 N N . GLU E 1 329 ? 27.284 -48.732 -15.898 1.00 37.98 328 GLU E N 1
ATOM 11829 C CA . GLU E 1 329 ? 27.958 -48.594 -17.185 1.00 46.27 328 GLU E CA 1
ATOM 11830 C C . GLU E 1 329 ? 27.242 -47.606 -18.097 1.00 41.01 328 GLU E C 1
ATOM 11831 O O . GLU E 1 329 ? 27.888 -46.947 -18.920 1.00 47.66 328 GLU E O 1
ATOM 11837 N N . LYS E 1 330 ? 25.919 -47.487 -17.973 1.00 41.63 329 LYS E N 1
ATOM 11838 C CA . LYS E 1 330 ? 25.202 -46.481 -18.750 1.00 37.42 329 LYS E CA 1
ATOM 11839 C C . LYS E 1 330 ? 25.528 -45.074 -18.264 1.00 35.11 329 LYS E C 1
ATOM 11840 O O . LYS E 1 330 ? 25.607 -44.137 -19.067 1.00 34.88 329 LYS E O 1
ATOM 11846 N N . ILE E 1 331 ? 25.718 -44.905 -16.954 1.00 33.52 330 ILE E N 1
ATOM 11847 C CA . ILE E 1 331 ? 26.112 -43.602 -16.429 1.00 31.52 330 ILE E CA 1
ATOM 11848 C C . ILE E 1 331 ? 27.524 -43.252 -16.881 1.00 31.97 330 ILE E C 1
ATOM 11849 O O . ILE E 1 331 ? 27.809 -42.105 -17.247 1.00 35.32 330 ILE E O 1
ATOM 11854 N N . ASP E 1 332 ? 28.424 -44.239 -16.888 1.00 38.99 331 ASP E N 1
ATOM 11855 C CA . ASP E 1 332 ? 29.808 -43.984 -17.274 1.00 44.66 331 ASP E CA 1
ATOM 11856 C C . ASP E 1 332 ? 29.918 -43.597 -18.744 1.00 40.76 331 ASP E C 1
ATOM 11857 O O . ASP E 1 332 ? 30.679 -42.687 -19.095 1.00 34.80 331 ASP E O 1
ATOM 11862 N N . SER E 1 333 ? 29.175 -44.276 -19.620 1.00 36.74 332 SER E N 1
ATOM 11863 C CA . SER E 1 333 ? 29.206 -43.900 -21.030 1.00 39.71 332 SER E CA 1
ATOM 11864 C C . SER E 1 333 ? 28.573 -42.532 -21.247 1.00 36.37 332 SER E C 1
ATOM 11865 O O . SER E 1 333 ? 29.022 -41.768 -22.110 1.00 36.74 332 SER E O 1
ATOM 11868 N N . PHE E 1 334 ? 27.544 -42.203 -20.465 1.00 34.76 333 PHE E N 1
ATOM 11869 C CA . PHE E 1 334 ? 26.931 -40.883 -20.549 1.00 33.26 333 PHE E CA 1
ATOM 11870 C C . PHE E 1 334 ? 27.915 -39.796 -20.133 1.00 31.96 333 PHE E C 1
ATOM 11871 O O . PHE E 1 334 ? 28.021 -38.755 -20.793 1.00 31.77 333 PHE E O 1
ATOM 11879 N N . ILE E 1 335 ? 28.653 -40.028 -19.045 1.00 31.20 334 ILE E N 1
ATOM 11880 C CA . ILE E 1 335 ? 29.640 -39.058 -18.582 1.00 30.13 334 ILE E CA 1
ATOM 11881 C C . ILE E 1 335 ? 30.768 -38.911 -19.599 1.00 32.71 334 ILE E C 1
ATOM 11882 O O . ILE E 1 335 ? 31.233 -37.798 -19.872 1.00 32.26 334 ILE E O 1
ATOM 11887 N N . THR E 1 336 ? 31.221 -40.027 -20.178 1.00 33.43 335 THR E N 1
ATOM 11888 C CA . THR E 1 336 ? 32.272 -39.966 -21.191 1.00 40.23 335 THR E CA 1
ATOM 11889 C C . THR E 1 336 ? 31.857 -39.088 -22.365 1.00 35.38 335 THR E C 1
ATOM 11890 O O . THR E 1 336 ? 32.645 -38.262 -22.841 1.00 35.54 335 THR E O 1
ATOM 11894 N N . LEU E 1 337 ? 30.616 -39.240 -22.835 1.00 35.61 336 LEU E N 1
ATOM 11895 C CA . LEU E 1 337 ? 30.128 -38.395 -23.919 1.00 36.03 336 LEU E CA 1
ATOM 11896 C C . LEU E 1 337 ? 30.073 -36.930 -23.501 1.00 41.69 336 LEU E C 1
ATOM 11897 O O . LEU E 1 337 ? 30.438 -36.044 -24.282 1.00 34.57 336 LEU E O 1
ATOM 11902 N N . LEU E 1 338 ? 29.623 -36.657 -22.272 1.00 32.22 337 LEU E N 1
ATOM 11903 C CA . LEU E 1 338 ? 29.560 -35.278 -21.796 1.00 30.53 337 LEU E CA 1
ATOM 11904 C C . LEU E 1 338 ? 30.941 -34.635 -21.779 1.00 30.55 337 LEU E C 1
ATOM 11905 O O . LEU E 1 338 ? 31.093 -33.462 -22.141 1.00 30.22 337 LEU E O 1
ATOM 11910 N N . GLN E 1 339 ? 31.961 -35.393 -21.368 1.00 31.06 338 GLN E N 1
ATOM 11911 C CA . GLN E 1 339 ? 33.313 -34.855 -21.283 1.00 32.94 338 GLN E CA 1
ATOM 11912 C C . GLN E 1 339 ? 33.872 -34.468 -22.646 1.00 35.46 338 GLN E C 1
ATOM 11913 O O . GLN E 1 339 ? 34.762 -33.612 -22.715 1.00 37.23 338 GLN E O 1
ATOM 11919 N N . GLY E 1 340 ? 33.371 -35.064 -23.725 1.00 34.32 339 GLY E N 1
ATOM 11920 C CA . GLY E 1 340 ? 33.842 -34.733 -25.055 1.00 36.05 339 GLY E CA 1
ATOM 11921 C C . GLY E 1 340 ? 32.954 -33.760 -25.804 1.00 35.95 339 GLY E C 1
ATOM 11922 O O . GLY E 1 340 ? 33.296 -33.343 -26.914 1.00 37.39 339 GLY E O 1
ATOM 11923 N N . ILE E 1 341 ? 31.815 -33.389 -25.223 1.00 34.40 340 ILE E N 1
ATOM 11924 C CA . ILE E 1 341 ? 30.869 -32.474 -25.851 1.00 34.79 340 ILE E CA 1
ATOM 11925 C C . ILE E 1 341 ? 30.912 -31.093 -25.204 1.00 42.86 340 ILE E C 1
ATOM 11926 O O . ILE E 1 341 ? 31.018 -30.079 -25.894 1.00 38.07 340 ILE E O 1
ATOM 11931 N N . ILE E 1 342 ? 30.834 -31.039 -23.877 1.00 39.56 341 ILE E N 1
ATOM 11932 C CA . ILE E 1 342 ? 30.831 -29.771 -23.152 1.00 42.55 341 ILE E CA 1
ATOM 11933 C C . ILE E 1 342 ? 32.111 -28.984 -23.416 1.00 54.33 341 ILE E C 1
ATOM 11934 O O . ILE E 1 342 ? 33.218 -29.511 -23.291 1.00 51.54 341 ILE E O 1
ATOM 11940 N N . SER F 1 42 ? 9.863 -27.886 36.495 1.00 86.59 41 SER F N 1
ATOM 11941 C CA . SER F 1 42 ? 10.785 -27.821 35.368 1.00 78.06 41 SER F CA 1
ATOM 11942 C C . SER F 1 42 ? 12.233 -27.925 35.837 1.00 67.89 41 SER F C 1
ATOM 11943 O O . SER F 1 42 ? 12.533 -27.708 37.010 1.00 70.24 41 SER F O 1
ATOM 11946 N N . GLU F 1 43 ? 13.126 -28.262 34.912 1.00 54.61 42 GLU F N 1
ATOM 11947 C CA . GLU F 1 43 ? 14.549 -28.370 35.191 1.00 41.71 42 GLU F CA 1
ATOM 11948 C C . GLU F 1 43 ? 15.254 -27.078 34.800 1.00 41.33 42 GLU F C 1
ATOM 11949 O O . GLU F 1 43 ? 14.865 -26.402 33.844 1.00 39.89 42 GLU F O 1
ATOM 11955 N N . LYS F 1 44 ? 16.302 -26.742 35.548 1.00 32.23 43 LYS F N 1
ATOM 11956 C CA . LYS F 1 44 ? 17.074 -25.528 35.325 1.00 28.80 43 LYS F CA 1
ATOM 11957 C C . LYS F 1 44 ? 18.534 -25.890 35.093 1.00 36.12 43 LYS F C 1
ATOM 11958 O O . LYS F 1 44 ? 19.142 -26.589 35.912 1.00 33.88 43 LYS F O 1
ATOM 11964 N N . ILE F 1 45 ? 19.088 -25.417 33.979 1.00 29.36 44 ILE F N 1
ATOM 11965 C CA . ILE F 1 45 ? 20.492 -25.613 33.640 1.00 34.36 44 ILE F CA 1
ATOM 11966 C C . ILE F 1 45 ? 21.164 -24.249 33.590 1.00 33.37 44 ILE F C 1
ATOM 11967 O O . ILE F 1 45 ? 20.661 -23.327 32.937 1.00 26.22 44 ILE F O 1
ATOM 11972 N N . LEU F 1 46 ? 22.298 -24.126 34.270 1.00 24.87 45 LEU F N 1
ATOM 11973 C CA . LEU F 1 46 ? 22.999 -22.859 34.417 1.00 28.56 45 LEU F CA 1
ATOM 11974 C C . LEU F 1 46 ? 24.308 -22.912 33.641 1.00 31.82 45 LEU F C 1
ATOM 11975 O O . LEU F 1 46 ? 25.178 -23.737 33.941 1.00 31.92 45 LEU F O 1
ATOM 11980 N N . PHE F 1 47 ? 24.441 -22.042 32.643 1.00 32.03 46 PHE F N 1
ATOM 11981 C CA . PHE F 1 47 ? 25.717 -21.802 31.978 1.00 29.17 46 PHE F CA 1
ATOM 11982 C C . PHE F 1 47 ? 26.407 -20.632 32.669 1.00 28.54 46 PHE F C 1
ATOM 11983 O O . PHE F 1 47 ? 25.880 -19.514 32.677 1.00 27.47 46 PHE F O 1
ATOM 11991 N N . THR F 1 48 ? 27.581 -20.881 33.244 1.00 24.66 47 THR F N 1
ATOM 11992 C CA . THR F 1 48 ? 28.322 -19.825 33.916 1.00 29.55 47 THR F CA 1
ATOM 11993 C C . THR F 1 48 ? 29.816 -20.038 33.710 1.00 27.28 47 THR F C 1
ATOM 11994 O O . THR F 1 48 ? 30.263 -21.083 33.228 1.00 23.81 47 THR F O 1
ATOM 11998 N N . GLY F 1 49 ? 30.587 -19.020 34.081 1.00 26.91 48 GLY F N 1
ATOM 11999 C CA . GLY F 1 49 ? 32.011 -18.979 33.813 1.00 27.77 48 GLY F CA 1
ATOM 12000 C C . GLY F 1 49 ? 32.447 -17.576 33.440 1.00 25.37 48 GLY F C 1
ATOM 12001 O O . GLY F 1 49 ? 31.601 -16.699 33.242 1.00 35.14 48 GLY F O 1
ATOM 12002 N N . LEU F 1 50 ? 33.753 -17.347 33.339 1.00 26.27 49 LEU F N 1
ATOM 12003 C CA . LEU F 1 50 ? 34.252 -16.018 33.013 1.00 31.94 49 LEU F CA 1
ATOM 12004 C C . LEU F 1 50 ? 33.777 -15.579 31.631 1.00 33.25 49 LEU F C 1
ATOM 12005 O O . LEU F 1 50 ? 33.416 -16.393 30.776 1.00 24.58 49 LEU F O 1
ATOM 12010 N N . ASP F 1 51 ? 33.781 -14.267 31.417 1.00 29.31 50 ASP F N 1
ATOM 12011 C CA . ASP F 1 51 ? 33.596 -13.753 30.070 1.00 34.69 50 ASP F CA 1
ATOM 12012 C C . ASP F 1 51 ? 34.722 -14.257 29.174 1.00 25.86 50 ASP F C 1
ATOM 12013 O O . ASP F 1 51 ? 35.840 -14.512 29.633 1.00 27.88 50 ASP F O 1
ATOM 12018 N N . ASN F 1 52 ? 34.407 -14.427 27.889 1.00 26.20 51 ASN F N 1
ATOM 12019 C CA . ASN F 1 52 ? 35.295 -14.926 26.840 1.00 24.56 51 ASN F CA 1
ATOM 12020 C C . ASN F 1 52 ? 35.565 -16.426 26.954 1.00 29.81 51 ASN F C 1
ATOM 12021 O O . ASN F 1 52 ? 36.359 -16.956 26.165 1.00 27.12 51 ASN F O 1
ATOM 12026 N N . SER F 1 53 ? 34.933 -17.132 27.896 1.00 24.90 52 SER F N 1
ATOM 12027 C CA . SER F 1 53 ? 35.182 -18.562 28.042 1.00 27.53 52 SER F CA 1
ATOM 12028 C C . SER F 1 53 ? 34.527 -19.388 26.943 1.00 22.96 52 SER F C 1
ATOM 12029 O O . SER F 1 53 ? 34.997 -20.497 26.660 1.00 25.89 52 SER F O 1
ATOM 12032 N N . GLY F 1 54 ? 33.473 -18.881 26.320 1.00 28.05 53 GLY F N 1
ATOM 12033 C CA . GLY F 1 54 ? 32.826 -19.544 25.212 1.00 21.86 53 GLY F CA 1
ATOM 12034 C C . GLY F 1 54 ? 31.428 -20.085 25.473 1.00 25.61 53 GLY F C 1
ATOM 12035 O O . GLY F 1 54 ? 30.967 -20.939 24.703 1.00 25.51 53 GLY F O 1
ATOM 12036 N N . LYS F 1 55 ? 30.743 -19.609 26.515 1.00 24.00 54 LYS F N 1
ATOM 12037 C CA . LYS F 1 55 ? 29.439 -20.156 26.881 1.00 28.79 54 LYS F CA 1
ATOM 12038 C C . LYS F 1 55 ? 28.423 -19.984 25.756 1.00 25.83 54 LYS F C 1
ATOM 12039 O O . LYS F 1 55 ? 27.808 -20.955 25.298 1.00 23.90 54 LYS F O 1
ATOM 12045 N N . THR F 1 56 ? 28.221 -18.743 25.307 1.00 23.25 55 THR F N 1
ATOM 12046 C CA . THR F 1 56 ? 27.220 -18.493 24.276 1.00 22.87 55 THR F CA 1
ATOM 12047 C C . THR F 1 56 ? 27.568 -19.208 22.976 1.00 25.05 55 THR F C 1
ATOM 12048 O O . THR F 1 56 ? 26.667 -19.653 22.256 1.00 21.31 55 THR F O 1
ATOM 12052 N N . SER F 1 57 ? 28.862 -19.349 22.671 1.00 19.39 56 SER F N 1
ATOM 12053 C CA . SER F 1 57 ? 29.263 -20.082 21.474 1.00 19.36 56 SER F CA 1
ATOM 12054 C C . SER F 1 57 ? 28.855 -21.546 21.563 1.00 20.51 56 SER F C 1
ATOM 12055 O O . SER F 1 57 ? 28.450 -22.149 20.562 1.00 23.06 56 SER F O 1
ATOM 12058 N N . ILE F 1 58 ? 28.963 -22.136 22.754 1.00 22.54 57 ILE F N 1
ATOM 12059 C CA . ILE F 1 58 ? 28.540 -23.520 22.944 1.00 26.36 57 ILE F CA 1
ATOM 12060 C C . ILE F 1 58 ? 27.038 -23.649 22.733 1.00 21.45 57 ILE F C 1
ATOM 12061 O O . ILE F 1 58 ? 26.561 -24.607 22.110 1.00 20.53 57 ILE F O 1
ATOM 12066 N N . ILE F 1 59 ? 26.272 -22.676 23.231 1.00 19.43 58 ILE F N 1
ATOM 12067 C CA . ILE F 1 59 ? 24.821 -22.710 23.082 1.00 26.77 58 ILE F CA 1
ATOM 12068 C C . ILE F 1 59 ? 24.428 -22.582 21.615 1.00 27.70 58 ILE F C 1
ATOM 12069 O O . ILE F 1 59 ? 23.507 -23.260 21.143 1.00 28.56 58 ILE F O 1
ATOM 12074 N N . LYS F 1 60 ? 25.125 -21.721 20.867 1.00 28.31 59 LYS F N 1
ATOM 12075 C CA . LYS F 1 60 ? 24.831 -21.577 19.443 1.00 28.96 59 LYS F CA 1
ATOM 12076 C C . LYS F 1 60 ? 25.083 -22.874 18.686 1.00 29.70 59 LYS F C 1
ATOM 12077 O O . LYS F 1 60 ? 24.369 -23.179 17.724 1.00 28.62 59 LYS F O 1
ATOM 12083 N N . VAL F 1 61 ? 26.088 -23.648 19.101 1.00 26.00 60 VAL F N 1
ATOM 12084 C CA . VAL F 1 61 ? 26.309 -24.958 18.494 1.00 27.43 60 VAL F CA 1
ATOM 12085 C C . VAL F 1 61 ? 25.132 -25.879 18.781 1.00 30.33 60 VAL F C 1
ATOM 12086 O O . VAL F 1 61 ? 24.653 -26.597 17.894 1.00 32.45 60 VAL F O 1
ATOM 12090 N N . LEU F 1 62 ? 24.643 -25.869 20.024 1.00 29.17 61 LEU F N 1
ATOM 12091 C CA . LEU F 1 62 ? 23.520 -26.725 20.386 1.00 29.85 61 LEU F CA 1
ATOM 12092 C C . LEU F 1 62 ? 22.241 -26.312 19.668 1.00 30.87 61 LEU F C 1
ATOM 12093 O O . LEU F 1 62 ? 21.372 -27.156 19.421 1.00 31.13 61 LEU F O 1
ATOM 12098 N N . GLN F 1 63 ? 22.110 -25.035 19.319 1.00 31.87 62 GLN F N 1
ATOM 12099 C CA . GLN F 1 63 ? 20.927 -24.526 18.639 1.00 34.78 62 GLN F CA 1
ATOM 12100 C C . GLN F 1 63 ? 21.020 -24.631 17.121 1.00 34.04 62 GLN F C 1
ATOM 12101 O O . GLN F 1 63 ? 20.135 -24.121 16.427 1.00 44.20 62 GLN F O 1
ATOM 12107 N N . LYS F 1 64 ? 22.068 -25.272 16.596 1.00 35.05 63 LYS F N 1
ATOM 12108 C CA . LYS F 1 64 ? 22.283 -25.394 15.151 1.00 38.49 63 LYS F CA 1
ATOM 12109 C C . LYS F 1 64 ? 22.416 -24.020 14.497 1.00 48.57 63 LYS F C 1
ATOM 12110 O O . LYS F 1 64 ? 21.985 -23.806 13.362 1.00 48.95 63 LYS F O 1
ATOM 12116 N N . GLU F 1 65 ? 23.017 -23.078 15.222 1.00 41.53 64 GLU F N 1
ATOM 12117 C CA . GLU F 1 65 ? 23.160 -21.713 14.733 1.00 41.08 64 GLU F CA 1
ATOM 12118 C C . GLU F 1 65 ? 24.626 -21.300 14.720 1.00 46.31 64 GLU F C 1
ATOM 12119 O O . GLU F 1 65 ? 24.978 -20.210 15.184 1.00 47.07 64 GLU F O 1
ATOM 12125 N N . ILE F 1 66 ? 25.484 -22.168 14.179 1.00 37.61 65 ILE F N 1
ATOM 12126 C CA . ILE F 1 66 ? 26.921 -21.906 14.163 1.00 43.96 65 ILE F CA 1
ATOM 12127 C C . ILE F 1 66 ? 27.241 -20.641 13.377 1.00 48.96 65 ILE F C 1
ATOM 12128 O O . ILE F 1 66 ? 28.230 -19.955 13.666 1.00 45.27 65 ILE F O 1
ATOM 12133 N N . SER F 1 67 ? 26.410 -20.299 12.388 1.00 50.04 66 SER F N 1
ATOM 12134 C CA . SER F 1 67 ? 26.666 -19.123 11.564 1.00 45.72 66 SER F CA 1
ATOM 12135 C C . SER F 1 67 ? 26.609 -17.826 12.361 1.00 52.11 66 SER F C 1
ATOM 12136 O O . SER F 1 67 ? 27.134 -16.806 11.901 1.00 63.13 66 SER F O 1
ATOM 12139 N N . GLN F 1 68 ? 25.987 -17.838 13.536 1.00 49.17 67 GLN F N 1
ATOM 12140 C CA . GLN F 1 68 ? 25.867 -16.651 14.370 1.00 58.43 67 GLN F CA 1
ATOM 12141 C C . GLN F 1 68 ? 27.057 -16.451 15.301 1.00 52.90 67 GLN F C 1
ATOM 12142 O O . GLN F 1 68 ? 27.097 -15.446 16.019 1.00 51.97 67 GLN F O 1
ATOM 12148 N N . ILE F 1 69 ? 28.021 -17.374 15.304 1.00 47.89 68 ILE F N 1
ATOM 12149 C CA . ILE F 1 69 ? 29.135 -17.291 16.245 1.00 49.69 68 ILE F CA 1
ATOM 12150 C C . ILE F 1 69 ? 29.994 -16.062 15.964 1.00 48.96 68 ILE F C 1
ATOM 12151 O O . ILE F 1 69 ? 30.503 -15.419 16.890 1.00 44.91 68 ILE F O 1
ATOM 12156 N N . ALA F 1 70 ? 30.152 -15.700 14.688 1.00 44.20 69 ALA F N 1
ATOM 12157 C CA . ALA F 1 70 ? 30.945 -14.524 14.347 1.00 49.46 69 ALA F CA 1
ATOM 12158 C C . ALA F 1 70 ? 30.279 -13.224 14.780 1.00 53.07 69 ALA F C 1
ATOM 12159 O O . ALA F 1 70 ? 30.963 -12.201 14.890 1.00 59.66 69 ALA F O 1
ATOM 12161 N N . MET F 1 71 ? 28.970 -13.236 15.030 1.00 52.31 70 MET F N 1
ATOM 12162 C CA . MET F 1 71 ? 28.239 -12.045 15.441 1.00 59.74 70 MET F CA 1
ATOM 12163 C C . MET F 1 71 ? 28.027 -11.971 16.948 1.00 64.46 70 MET F C 1
ATOM 12164 O O . MET F 1 71 ? 27.196 -11.180 17.407 1.00 59.25 70 MET F O 1
ATOM 12169 N N . LEU F 1 72 ? 28.754 -12.767 17.727 1.00 54.80 71 LEU F N 1
ATOM 12170 C CA . LEU F 1 72 ? 28.535 -12.817 19.165 1.00 51.93 71 LEU F CA 1
ATOM 12171 C C . LEU F 1 72 ? 29.175 -11.619 19.854 1.00 51.62 71 LEU F C 1
ATOM 12172 O O . LEU F 1 72 ? 30.346 -11.303 19.620 1.00 53.68 71 LEU F O 1
ATOM 12177 N N . LYS F 1 73 ? 28.402 -10.958 20.698 1.00 58.54 72 LYS F N 1
ATOM 12178 C CA . LYS F 1 73 ? 28.852 -9.907 21.589 1.00 54.07 72 LYS F CA 1
ATOM 12179 C C . LYS F 1 73 ? 28.841 -10.413 23.025 1.00 40.64 72 LYS F C 1
ATOM 12180 O O . LYS F 1 73 ? 28.286 -11.477 23.316 1.00 38.46 72 LYS F O 1
ATOM 12186 N N . PRO F 1 74 ? 29.474 -9.691 23.949 1.00 43.25 73 PRO F N 1
ATOM 12187 C CA . PRO F 1 74 ? 29.353 -10.058 25.367 1.00 42.75 73 PRO F CA 1
ATOM 12188 C C . PRO F 1 74 ? 27.894 -10.108 25.802 1.00 38.21 73 PRO F C 1
ATOM 12189 O O . PRO F 1 74 ? 27.125 -9.171 25.575 1.00 36.96 73 PRO F O 1
ATOM 12193 N N . THR F 1 75 ? 27.516 -11.223 26.421 1.00 36.62 74 THR F N 1
ATOM 12194 C CA . THR F 1 75 ? 26.144 -11.408 26.873 1.00 34.27 74 THR F CA 1
ATOM 12195 C C . THR F 1 75 ? 25.865 -10.525 28.084 1.00 39.44 74 THR F C 1
ATOM 12196 O O . THR F 1 75 ? 26.637 -10.511 29.048 1.00 39.97 74 THR F O 1
ATOM 12200 N N . ARG F 1 76 ? 24.757 -9.787 28.034 1.00 36.98 75 ARG F N 1
ATOM 12201 C CA . ARG F 1 76 ? 24.400 -8.840 29.086 1.00 47.89 75 ARG F CA 1
ATOM 12202 C C . ARG F 1 76 ? 23.522 -9.544 30.116 1.00 47.26 75 ARG F C 1
ATOM 12203 O O . ARG F 1 76 ? 22.356 -9.849 29.843 1.00 40.29 75 ARG F O 1
ATOM 12211 N N . GLN F 1 77 ? 24.082 -9.790 31.295 1.00 40.44 76 GLN F N 1
ATOM 12212 C CA . GLN F 1 77 ? 23.393 -10.445 32.424 1.00 42.87 76 GLN F CA 1
ATOM 12213 C C . GLN F 1 77 ? 22.924 -11.824 31.943 1.00 45.48 76 GLN F C 1
ATOM 12214 O O . GLN F 1 77 ? 23.667 -12.512 31.226 1.00 40.11 76 GLN F O 1
ATOM 12220 N N . ALA F 1 78 ? 21.715 -12.250 32.297 1.00 39.71 77 ALA F N 1
ATOM 12221 C CA . ALA F 1 78 ? 21.244 -13.602 32.032 1.00 39.10 77 ALA F CA 1
ATOM 12222 C C . ALA F 1 78 ? 20.299 -13.614 30.838 1.00 42.21 77 ALA F C 1
ATOM 12223 O O . ALA F 1 78 ? 19.349 -12.826 30.785 1.00 38.80 77 ALA F O 1
ATOM 12225 N N . GLN F 1 79 ? 20.560 -14.509 29.890 1.00 27.94 78 GLN F N 1
ATOM 12226 C CA . GLN F 1 79 ? 19.645 -14.795 28.793 1.00 32.59 78 GLN F CA 1
ATOM 12227 C C . GLN F 1 79 ? 19.069 -16.190 28.991 1.00 31.19 78 GLN F C 1
ATOM 12228 O O . GLN F 1 79 ? 19.809 -17.133 29.295 1.00 34.28 78 GLN F O 1
ATOM 12234 N N . ARG F 1 80 ? 17.755 -16.320 28.819 1.00 30.99 79 ARG F N 1
ATOM 12235 C CA . ARG F 1 80 ? 17.035 -17.527 29.201 1.00 33.23 79 ARG F CA 1
ATOM 12236 C C . ARG F 1 80 ? 16.183 -18.030 28.046 1.00 33.47 79 ARG F C 1
ATOM 12237 O O . ARG F 1 80 ? 15.454 -17.252 27.421 1.00 29.52 79 ARG F O 1
ATOM 12245 N N . LYS F 1 81 ? 16.272 -19.330 27.774 1.00 26.30 80 LYS F N 1
ATOM 12246 C CA . LYS F 1 81 ? 15.426 -19.994 26.795 1.00 35.75 80 LYS F CA 1
ATOM 12247 C C . LYS F 1 81 ? 14.851 -21.260 27.417 1.00 31.37 80 LYS F C 1
ATOM 12248 O O . LYS F 1 81 ? 15.349 -21.760 28.428 1.00 30.96 80 LYS F O 1
ATOM 12254 N N . ILE F 1 82 ? 13.796 -21.780 26.796 1.00 31.58 81 ILE F N 1
ATOM 12255 C CA . ILE F 1 82 ? 13.137 -23.004 27.237 1.00 28.97 81 ILE F CA 1
ATOM 12256 C C . ILE F 1 82 ? 13.136 -23.988 26.076 1.00 27.33 81 ILE F C 1
ATOM 12257 O O . ILE F 1 82 ? 12.744 -23.633 24.959 1.00 36.03 81 ILE F O 1
ATOM 12262 N N . PHE F 1 83 ? 13.573 -25.219 26.338 1.00 28.66 82 PHE F N 1
ATOM 12263 C CA . PHE F 1 83 ? 13.541 -26.267 25.328 1.00 27.69 82 PHE F CA 1
ATOM 12264 C C . PHE F 1 83 ? 13.060 -27.564 25.965 1.00 30.50 82 PHE F C 1
ATOM 12265 O O . PHE F 1 83 ? 13.154 -27.757 27.179 1.00 31.89 82 PHE F O 1
ATOM 12273 N N . GLU F 1 84 ? 12.531 -28.450 25.127 1.00 31.24 83 GLU F N 1
ATOM 12274 C CA . GLU F 1 84 ? 11.986 -29.725 25.573 1.00 32.42 83 GLU F CA 1
ATOM 12275 C C . GLU F 1 84 ? 12.977 -30.852 25.318 1.00 29.15 83 GLU F C 1
ATOM 12276 O O . GLU F 1 84 ? 13.579 -30.934 24.243 1.00 26.13 83 GLU F O 1
ATOM 12282 N N . PHE F 1 85 ? 13.132 -31.728 26.309 1.00 27.14 84 PHE F N 1
ATOM 12283 C CA . PHE F 1 85 ? 13.932 -32.940 26.174 1.00 26.57 84 PHE F CA 1
ATOM 12284 C C . PHE F 1 85 ? 13.082 -34.132 26.592 1.00 29.19 84 PHE F C 1
ATOM 12285 O O . PHE F 1 85 ? 12.788 -34.299 27.780 1.00 30.62 84 PHE F O 1
ATOM 12293 N N . LEU F 1 86 ? 12.693 -34.953 25.617 1.00 31.27 85 LEU F N 1
ATOM 12294 C CA . LEU F 1 86 ? 11.936 -36.182 25.860 1.00 28.95 85 LEU F CA 1
ATOM 12295 C C . LEU F 1 86 ? 10.737 -35.929 26.774 1.00 32.93 85 LEU F C 1
ATOM 12296 O O . LEU F 1 86 ? 10.518 -36.627 27.765 1.00 32.82 85 LEU F O 1
ATOM 12301 N N . GLY F 1 87 ? 9.963 -34.899 26.437 1.00 33.91 86 GLY F N 1
ATOM 12302 C CA . GLY F 1 87 ? 8.750 -34.583 27.157 1.00 31.92 86 GLY F CA 1
ATOM 12303 C C . GLY F 1 87 ? 8.915 -33.702 28.377 1.00 34.39 86 GLY F C 1
ATOM 12304 O O . GLY F 1 87 ? 7.908 -33.362 29.010 1.00 34.73 86 GLY F O 1
ATOM 12305 N N . ASN F 1 88 ? 10.138 -33.316 28.730 1.00 28.98 87 ASN F N 1
ATOM 12306 C CA . ASN F 1 88 ? 10.394 -32.496 29.907 1.00 28.34 87 ASN F CA 1
ATOM 12307 C C . ASN F 1 88 ? 10.859 -31.109 29.482 1.00 33.28 87 ASN F C 1
ATOM 12308 O O . ASN F 1 88 ? 11.775 -30.981 28.662 1.00 31.07 87 ASN F O 1
ATOM 12313 N N . ASP F 1 89 ? 10.227 -30.079 30.039 1.00 30.83 88 ASP F N 1
ATOM 12314 C CA . ASP F 1 89 ? 10.649 -28.706 29.801 1.00 30.71 88 ASP F CA 1
ATOM 12315 C C . ASP F 1 89 ? 11.886 -28.382 30.629 1.00 34.48 88 ASP F C 1
ATOM 12316 O O . ASP F 1 89 ? 11.987 -28.765 31.797 1.00 39.93 88 ASP F O 1
ATOM 12321 N N . ILE F 1 90 ? 12.830 -27.672 30.015 1.00 32.04 89 ILE F N 1
ATOM 12322 C CA . ILE F 1 90 ? 14.104 -27.340 30.645 1.00 29.08 89 ILE F CA 1
ATOM 12323 C C . ILE F 1 90 ? 14.401 -25.871 30.385 1.00 29.74 89 ILE F C 1
ATOM 12324 O O . ILE F 1 90 ? 14.435 -25.437 29.227 1.00 25.08 89 ILE F O 1
ATOM 12329 N N . SER F 1 91 ? 14.613 -25.108 31.454 1.00 26.71 90 SER F N 1
ATOM 12330 C CA . SER F 1 91 ? 15.024 -23.717 31.335 1.00 33.99 90 SER F CA 1
ATOM 12331 C C . SER F 1 91 ? 16.544 -23.633 31.300 1.00 36.82 90 SER F C 1
ATOM 12332 O O . SER F 1 91 ? 17.233 -24.288 32.088 1.00 35.92 90 SER F O 1
ATOM 12335 N N . GLU F 1 92 ? 17.062 -22.821 30.381 1.00 38.06 91 GLU F N 1
ATOM 12336 C CA . GLU F 1 92 ? 18.494 -22.716 30.126 1.00 28.03 91 GLU F CA 1
ATOM 12337 C C . GLU F 1 92 ? 18.934 -21.273 30.335 1.00 35.74 91 GLU F C 1
ATOM 12338 O O . GLU F 1 92 ? 18.466 -20.372 29.630 1.00 29.53 91 GLU F O 1
ATOM 12344 N N . TRP F 1 93 ? 19.839 -21.060 31.290 1.00 25.61 92 TRP F N 1
ATOM 12345 C CA . TRP F 1 93 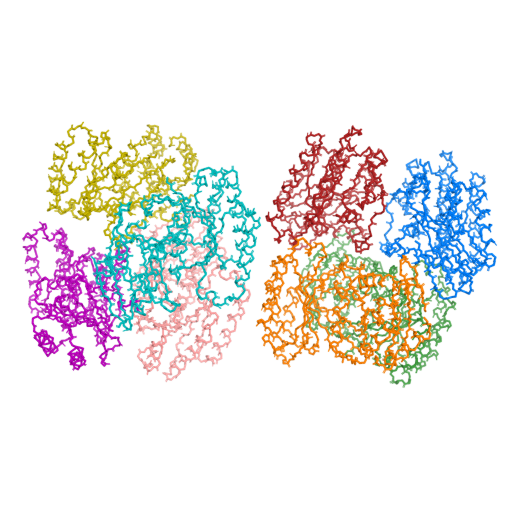? 20.306 -19.731 31.671 1.00 26.86 92 TRP F CA 1
ATOM 12346 C C . TRP F 1 93 ? 21.727 -19.524 31.160 1.00 33.56 92 TRP F C 1
ATOM 12347 O O . TRP F 1 93 ? 22.634 -20.286 31.513 1.00 37.30 92 TRP F O 1
ATOM 12358 N N . ASP F 1 94 ? 21.922 -18.486 30.348 1.00 25.57 93 ASP F N 1
ATOM 12359 C CA . ASP F 1 94 ? 23.248 -18.086 29.875 1.00 26.74 93 ASP F CA 1
ATOM 12360 C C . ASP F 1 94 ? 23.649 -16.839 30.656 1.00 29.38 93 ASP F C 1
ATOM 12361 O O . ASP F 1 94 ? 23.152 -15.742 30.392 1.00 34.39 93 ASP F O 1
ATOM 12366 N N . LEU F 1 95 ? 24.554 -17.007 31.618 1.00 25.22 94 LEU F N 1
ATOM 12367 C CA . LEU F 1 95 ? 24.967 -15.914 32.490 1.00 36.14 94 LEU F CA 1
ATOM 12368 C C . LEU F 1 95 ? 26.160 -15.191 31.876 1.00 40.20 94 LEU F C 1
ATOM 12369 O O . LEU F 1 95 ? 27.234 -15.782 31.717 1.00 29.13 94 LEU F O 1
ATOM 12374 N N . GLY F 1 96 ? 25.971 -13.916 31.536 1.00 35.47 95 GLY F N 1
ATOM 12375 C CA . GLY F 1 96 ? 27.070 -13.087 31.076 1.00 35.63 95 GLY F CA 1
ATOM 12376 C C . GLY F 1 96 ? 28.194 -13.056 32.092 1.00 34.84 95 GLY F C 1
ATOM 12377 O O . GLY F 1 96 ? 27.949 -12.854 33.285 1.00 34.05 95 GLY F O 1
ATOM 12378 N N . GLY F 1 97 ? 29.426 -13.261 31.635 1.00 35.63 96 GLY F N 1
ATOM 12379 C CA . GLY F 1 97 ? 30.556 -13.464 32.513 1.00 29.08 96 GLY F CA 1
ATOM 12380 C C . GLY F 1 97 ? 31.406 -12.257 32.839 1.00 35.01 96 GLY F C 1
ATOM 12381 O O . GLY F 1 97 ? 32.400 -12.400 33.558 1.00 31.15 96 GLY F O 1
ATOM 12382 N N . GLN F 1 98 ? 31.067 -11.074 32.331 1.00 31.58 97 GLN F N 1
ATOM 12383 C CA . GLN F 1 98 ? 31.823 -9.883 32.698 1.00 39.12 97 GLN F CA 1
ATOM 12384 C C . GLN F 1 98 ? 31.690 -9.615 34.193 1.00 33.25 97 GLN F C 1
ATOM 12385 O O . GLN F 1 98 ? 30.673 -9.931 34.816 1.00 37.50 97 GLN F O 1
ATOM 12391 N N . GLU F 1 99 ? 32.742 -9.026 34.768 1.00 33.75 98 GLU F N 1
ATOM 12392 C CA . GLU F 1 99 ? 32.845 -8.924 36.222 1.00 42.10 98 GLU F CA 1
ATOM 12393 C C . GLU F 1 99 ? 31.655 -8.187 36.826 1.00 42.46 98 GLU F C 1
ATOM 12394 O O . GLU F 1 99 ? 31.164 -8.564 37.897 1.00 43.30 98 GLU F O 1
ATOM 12400 N N . LYS F 1 100 ? 31.172 -7.137 36.155 1.00 40.50 99 LYS F N 1
ATOM 12401 C CA . LYS F 1 100 ? 30.038 -6.386 36.686 1.00 51.72 99 LYS F CA 1
ATOM 12402 C C . LYS F 1 100 ? 28.783 -7.246 36.772 1.00 43.62 99 LYS F C 1
ATOM 12403 O O . LYS F 1 100 ? 27.941 -7.031 37.651 1.00 43.14 99 LYS F O 1
ATOM 12409 N N . TYR F 1 101 ? 28.641 -8.226 35.877 1.00 38.84 100 TYR F N 1
ATOM 12410 C CA . TYR F 1 101 ? 27.516 -9.150 35.963 1.00 42.86 100 TYR F CA 1
ATOM 12411 C C . TYR F 1 101 ? 27.736 -10.192 37.054 1.00 46.82 100 TYR F C 1
ATOM 12412 O O . TYR F 1 101 ? 26.797 -10.544 37.777 1.00 42.45 100 TYR F O 1
ATOM 12421 N N . ARG F 1 102 ? 28.970 -10.691 37.185 1.00 40.63 101 ARG F N 1
ATOM 12422 C CA . ARG F 1 102 ? 29.268 -11.665 38.231 1.00 44.78 101 ARG F CA 1
ATOM 12423 C C . ARG F 1 102 ? 29.012 -11.079 39.613 1.00 41.97 101 ARG F C 1
ATOM 12424 O O . ARG F 1 102 ? 28.473 -11.760 40.494 1.00 40.45 101 ARG F O 1
ATOM 12432 N N . ILE F 1 103 ? 29.387 -9.814 39.819 1.00 44.07 102 ILE F N 1
ATOM 12433 C CA . ILE F 1 103 ? 29.111 -9.149 41.090 1.00 45.09 102 ILE F CA 1
ATOM 12434 C C . ILE F 1 103 ? 27.609 -9.055 41.325 1.00 44.73 102 ILE F C 1
ATOM 12435 O O . ILE F 1 103 ? 27.130 -9.221 42.454 1.00 48.82 102 ILE F O 1
ATOM 12440 N N . ALA F 1 104 ? 26.841 -8.804 40.262 1.00 46.72 103 ALA F N 1
ATOM 12441 C CA . ALA F 1 104 ? 25.389 -8.746 40.395 1.00 48.98 103 ALA F CA 1
ATOM 12442 C C . ALA F 1 104 ? 24.810 -10.109 40.755 1.00 47.22 103 ALA F C 1
ATOM 12443 O O . ALA F 1 104 ? 23.836 -10.193 41.512 1.00 52.79 103 ALA F O 1
ATOM 12445 N N . TYR F 1 105 ? 25.391 -11.185 40.220 1.00 49.11 104 TYR F N 1
ATOM 12446 C CA . TYR F 1 105 ? 24.928 -12.526 40.568 1.00 44.29 104 TYR F CA 1
ATOM 12447 C C . TYR F 1 105 ? 25.151 -12.811 42.048 1.00 50.42 104 TYR F C 1
ATOM 12448 O O . TYR F 1 105 ? 24.259 -13.315 42.740 1.00 46.01 104 TYR F O 1
ATOM 12457 N N . LEU F 1 106 ? 26.344 -12.488 42.553 1.00 48.62 105 LEU F N 1
ATOM 12458 C CA . LEU F 1 106 ? 26.681 -12.788 43.938 1.00 52.67 105 LEU F CA 1
ATOM 12459 C C . LEU F 1 106 ? 25.993 -11.849 44.922 1.00 55.51 105 LEU F C 1
ATOM 12460 O O . LEU F 1 106 ? 25.943 -12.156 46.118 1.00 52.30 105 LEU F O 1
ATOM 12465 N N . LYS F 1 107 ? 25.467 -10.715 44.452 1.00 60.65 106 LYS F N 1
ATOM 12466 C CA . LYS F 1 107 ? 24.704 -9.835 45.330 1.00 61.66 106 LYS F CA 1
ATOM 12467 C C . LYS F 1 107 ? 23.296 -10.367 45.565 1.00 62.68 106 LYS F C 1
ATOM 12468 O O . LYS F 1 107 ? 22.760 -10.244 46.671 1.00 73.90 106 LYS F O 1
ATOM 12474 N N . GLU F 1 108 ? 22.682 -10.958 44.539 1.00 52.21 107 GLU F N 1
ATOM 12475 C CA . GLU F 1 108 ? 21.339 -11.528 44.628 1.00 60.13 107 GLU F CA 1
ATOM 12476 C C . GLU F 1 108 ? 21.400 -12.993 44.205 1.00 53.67 107 GLU F C 1
ATOM 12477 O O . GLU F 1 108 ? 20.926 -13.360 43.121 1.00 56.20 107 GLU F O 1
ATOM 12483 N N . PRO F 1 109 ? 21.970 -13.861 45.047 1.00 57.84 108 PRO F N 1
ATOM 12484 C CA . PRO F 1 109 ? 22.193 -15.251 44.618 1.00 49.25 108 PRO F CA 1
ATOM 12485 C C . PRO F 1 109 ? 20.914 -16.047 44.439 1.00 54.30 108 PRO F C 1
ATOM 12486 O O . PRO F 1 109 ? 20.889 -16.976 43.623 1.00 54.75 108 PRO F O 1
ATOM 12490 N N . THR F 1 110 ? 19.852 -15.718 45.178 1.00 53.85 109 THR F N 1
ATOM 12491 C CA . THR F 1 110 ? 18.605 -16.464 45.049 1.00 51.43 109 THR F CA 1
ATOM 12492 C C . THR F 1 110 ? 17.957 -16.242 43.688 1.00 52.49 109 THR F C 1
ATOM 12493 O O . THR F 1 110 ? 17.239 -17.119 43.193 1.00 55.04 109 THR F O 1
ATOM 12497 N N . LYS F 1 111 ? 18.205 -15.089 43.063 1.00 54.79 110 LYS F N 1
ATOM 12498 C CA . LYS F 1 111 ? 17.584 -14.801 41.775 1.00 59.21 110 LYS F CA 1
ATOM 12499 C C . LYS F 1 111 ? 18.205 -15.612 40.645 1.00 50.22 110 LYS F C 1
ATOM 12500 O O . LYS F 1 111 ? 17.520 -15.930 39.667 1.00 60.60 110 LYS F O 1
ATOM 12506 N N . TYR F 1 112 ? 19.487 -15.956 40.754 1.00 44.34 111 TYR F N 1
ATOM 12507 C CA . TYR F 1 112 ? 20.216 -16.581 39.655 1.00 44.31 111 TYR F CA 1
ATOM 12508 C C . TYR F 1 112 ? 20.589 -18.034 39.903 1.00 37.66 111 TYR F C 1
ATOM 12509 O O . TYR F 1 112 ? 20.439 -18.861 39.001 1.00 30.72 111 TYR F O 1
ATOM 12518 N N . PHE F 1 113 ? 21.069 -18.375 41.098 1.00 39.91 112 PHE F N 1
ATOM 12519 C CA . PHE F 1 113 ? 21.601 -19.709 41.347 1.00 40.87 112 PHE F CA 1
ATOM 12520 C C . PHE F 1 113 ? 20.595 -20.672 41.966 1.00 40.40 112 PHE F C 1
ATOM 12521 O O . PHE F 1 113 ? 20.798 -21.888 41.879 1.00 37.11 112 PHE F O 1
ATOM 12529 N N . ASP F 1 114 ? 19.525 -20.173 42.578 1.00 46.59 113 ASP F N 1
ATOM 12530 C CA . ASP F 1 114 ? 18.585 -21.051 43.261 1.00 40.40 113 ASP F CA 1
ATOM 12531 C C . ASP F 1 114 ? 17.856 -21.950 42.268 1.00 41.50 113 ASP F C 1
ATOM 12532 O O . ASP F 1 114 ? 17.601 -21.573 41.120 1.00 34.76 113 ASP F O 1
ATOM 12537 N N . ARG F 1 115 ? 17.535 -23.161 42.729 1.00 39.47 114 ARG F N 1
ATOM 12538 C CA . ARG F 1 115 ? 16.783 -24.170 41.986 1.00 40.71 114 ARG F CA 1
ATOM 12539 C C . ARG F 1 115 ? 17.511 -24.664 40.741 1.00 44.26 114 ARG F C 1
ATOM 12540 O O . ARG F 1 115 ? 16.869 -25.125 39.792 1.00 44.99 114 ARG F O 1
ATOM 12548 N N . SER F 1 116 ? 18.838 -24.596 40.715 1.00 38.27 115 SER F N 1
ATOM 12549 C CA . SER F 1 116 ? 19.588 -25.121 39.583 1.00 38.12 115 SER F CA 1
ATOM 12550 C C . SER F 1 116 ? 19.732 -26.632 39.712 1.00 38.20 115 SER F C 1
ATOM 12551 O O . SER F 1 116 ? 20.103 -27.140 40.774 1.00 38.54 115 SER F O 1
ATOM 12554 N N . ASN F 1 117 ? 19.432 -27.350 38.630 1.00 32.51 116 ASN F N 1
ATOM 12555 C CA . ASN F 1 117 ? 19.642 -28.792 38.603 1.00 33.47 116 ASN F CA 1
ATOM 12556 C C . ASN F 1 117 ? 21.014 -29.168 38.068 1.00 32.09 116 ASN F C 1
ATOM 12557 O O . ASN F 1 117 ? 21.592 -30.166 38.513 1.00 30.18 116 ASN F O 1
ATOM 12562 N N . VAL F 1 118 ? 21.538 -28.398 37.115 1.00 30.06 117 VAL F N 1
ATOM 12563 C CA . VAL F 1 118 ? 22.891 -28.572 36.601 1.00 32.84 117 VAL F CA 1
ATOM 12564 C C . VAL F 1 118 ? 23.528 -27.198 36.460 1.00 38.62 117 VAL F C 1
ATOM 12565 O O . VAL F 1 118 ? 22.897 -26.261 35.959 1.00 30.04 117 VAL F O 1
ATOM 12569 N N . CYS F 1 119 ? 24.774 -27.076 36.911 1.00 25.47 118 CYS F N 1
ATOM 12570 C CA . CYS F 1 119 ? 25.586 -25.887 36.677 1.00 26.89 118 CYS F CA 1
ATOM 12571 C C . CYS F 1 119 ? 26.719 -26.274 35.736 1.00 27.72 118 CYS F C 1
ATOM 12572 O O . CYS F 1 119 ? 27.603 -27.053 36.108 1.00 23.52 118 CYS F O 1
ATOM 12575 N N . ILE F 1 120 ? 26.683 -25.742 34.520 1.00 25.60 119 ILE F N 1
ATOM 12576 C CA . ILE F 1 120 ? 27.759 -25.931 33.555 1.00 26.02 119 ILE F CA 1
ATOM 12577 C C . ILE F 1 120 ? 28.756 -24.796 33.735 1.00 27.06 119 ILE F C 1
ATOM 12578 O O . ILE F 1 120 ? 28.421 -23.627 33.516 1.00 27.08 119 ILE F O 1
ATOM 12583 N N . TYR F 1 121 ? 29.977 -25.134 34.139 1.00 25.17 120 TYR F N 1
ATOM 12584 C CA . TYR F 1 121 ? 31.041 -24.151 34.294 1.00 28.24 120 TYR F CA 1
ATOM 12585 C C . TYR F 1 121 ? 32.014 -24.297 33.132 1.00 24.94 120 TYR F C 1
ATOM 12586 O O . TYR F 1 121 ? 32.591 -25.371 32.930 1.00 25.24 120 TYR F O 1
ATOM 12595 N N . VAL F 1 122 ? 32.187 -23.220 32.370 1.00 26.45 121 VAL F N 1
ATOM 12596 C CA . VAL F 1 122 ? 33.010 -23.220 31.166 1.00 25.26 121 VAL F CA 1
ATOM 12597 C C . VAL F 1 122 ? 34.335 -22.538 31.476 1.00 27.00 121 VAL F C 1
ATOM 12598 O O . VAL F 1 122 ? 34.360 -21.439 32.046 1.00 23.58 121 VAL F O 1
ATOM 12602 N N . ILE F 1 123 ? 35.436 -23.190 31.105 1.00 25.85 122 ILE F N 1
ATOM 12603 C CA . ILE F 1 123 ? 36.782 -22.673 31.322 1.00 24.42 122 ILE F CA 1
ATOM 12604 C C . ILE F 1 123 ? 37.507 -22.641 29.984 1.00 24.34 122 ILE F C 1
ATOM 12605 O O . ILE F 1 123 ? 37.574 -23.659 29.286 1.00 23.28 122 ILE F O 1
ATOM 12610 N N . ASP F 1 124 ? 38.043 -21.475 29.628 1.00 24.63 123 ASP F N 1
ATOM 12611 C CA . ASP F 1 124 ? 38.913 -21.346 28.460 1.00 24.65 123 ASP F CA 1
ATOM 12612 C C . ASP F 1 124 ? 40.288 -21.873 28.853 1.00 26.02 123 ASP F C 1
ATOM 12613 O O . ASP F 1 124 ? 41.057 -21.191 29.534 1.00 27.52 123 ASP F O 1
ATOM 12618 N N . ILE F 1 125 ? 40.606 -23.100 28.424 1.00 25.64 124 ILE F N 1
ATOM 12619 C CA . ILE F 1 125 ? 41.884 -23.705 28.795 1.00 31.03 124 ILE F CA 1
ATOM 12620 C C . ILE F 1 125 ? 43.038 -23.202 27.944 1.00 33.12 124 ILE F C 1
ATOM 12621 O O . ILE F 1 125 ? 44.177 -23.641 28.143 1.00 33.16 124 ILE F O 1
ATOM 12626 N N . GLN F 1 126 ? 42.783 -22.296 26.999 1.00 31.95 125 GLN F N 1
ATOM 12627 C CA . GLN F 1 126 ? 43.862 -21.620 26.293 1.00 28.27 125 GLN F CA 1
ATOM 12628 C C . GLN F 1 126 ? 44.356 -20.383 27.028 1.00 29.77 125 GLN F C 1
ATOM 12629 O O . GLN F 1 126 ? 45.440 -19.881 26.710 1.00 32.81 125 GLN F O 1
ATOM 12635 N N . ASP F 1 127 ? 43.592 -19.882 27.996 1.00 29.74 126 ASP F N 1
ATOM 12636 C CA . ASP F 1 127 ? 43.887 -18.625 28.679 1.00 35.59 126 ASP F CA 1
ATOM 12637 C C . ASP F 1 127 ? 44.362 -18.943 30.095 1.00 36.64 126 ASP F C 1
ATOM 12638 O O . ASP F 1 127 ? 43.600 -18.887 31.061 1.00 32.46 126 ASP F O 1
ATOM 12643 N N . ARG F 1 128 ? 45.651 -19.269 30.208 1.00 34.03 127 ARG F N 1
ATOM 12644 C CA . ARG F 1 128 ? 46.230 -19.577 31.510 1.00 44.55 127 ARG F CA 1
ATOM 12645 C C . ARG F 1 128 ? 46.213 -18.363 32.431 1.00 42.54 127 ARG F C 1
ATOM 12646 O O . ARG F 1 128 ? 46.043 -18.509 33.646 1.00 37.79 127 ARG F O 1
ATOM 12654 N N . GLY F 1 129 ? 46.370 -17.163 31.871 1.00 37.41 128 GLY F N 1
ATOM 12655 C CA . GLY F 1 129 ? 46.442 -15.945 32.660 1.00 38.94 128 GLY F CA 1
ATOM 12656 C C . GLY F 1 129 ? 45.158 -15.564 33.367 1.00 38.23 128 GLY F C 1
ATOM 12657 O O . GLY F 1 129 ? 45.187 -14.668 34.218 1.00 39.68 128 GLY F O 1
ATOM 12658 N N . ARG F 1 130 ? 44.039 -16.211 33.039 1.00 36.18 129 ARG F N 1
ATOM 12659 C CA . ARG F 1 130 ? 42.772 -15.945 33.708 1.00 40.78 129 ARG F CA 1
ATOM 12660 C C . ARG F 1 130 ? 42.227 -17.168 34.436 1.00 34.82 129 ARG F C 1
ATOM 12661 O O . ARG F 1 130 ? 41.058 -17.164 34.841 1.00 33.97 129 ARG F O 1
ATOM 12669 N N . MET F 1 131 ? 43.042 -18.209 34.622 1.00 35.29 130 MET F N 1
ATOM 12670 C CA . MET F 1 131 ? 42.552 -19.422 35.267 1.00 34.75 130 MET F CA 1
ATOM 12671 C C . MET F 1 131 ? 42.383 -19.232 36.768 1.00 36.18 130 MET F C 1
ATOM 12672 O O . MET F 1 131 ? 41.464 -19.800 37.369 1.00 41.62 130 MET F O 1
ATOM 12677 N N . GLU F 1 132 ? 43.267 -18.455 37.398 1.00 38.24 131 GLU F N 1
ATOM 12678 C CA . GLU F 1 132 ? 43.084 -18.139 38.811 1.00 39.77 131 GLU F CA 1
ATOM 12679 C C . GLU F 1 132 ? 41.781 -17.380 39.025 1.00 39.01 131 GLU F C 1
ATOM 12680 O O . GLU F 1 132 ? 41.008 -17.689 39.939 1.00 42.31 131 GLU F O 1
ATOM 12686 N N . GLU F 1 133 ? 41.521 -16.384 38.176 1.00 38.38 132 GLU F N 1
ATOM 12687 C CA . GLU F 1 133 ? 40.252 -15.667 38.226 1.00 37.60 132 GLU F CA 1
ATOM 12688 C C . GLU F 1 133 ? 39.078 -16.608 37.982 1.00 35.58 132 GLU F C 1
ATOM 12689 O O . GLU F 1 133 ? 38.015 -16.460 38.598 1.00 35.38 132 GLU F O 1
ATOM 12695 N N . SER F 1 134 ? 39.256 -17.593 37.098 1.00 34.20 133 SER F N 1
ATOM 12696 C CA . SER F 1 134 ? 38.177 -18.528 36.793 1.00 32.89 133 SER F CA 1
ATOM 12697 C C . SER F 1 134 ? 37.918 -19.474 37.961 1.00 32.90 133 SER F C 1
ATOM 12698 O O . SER F 1 134 ? 36.765 -19.684 38.356 1.00 32.24 133 SER F O 1
ATOM 12701 N N . ILE F 1 135 ? 38.978 -20.061 38.522 1.00 34.22 134 ILE F N 1
ATOM 12702 C CA . ILE F 1 135 ? 38.812 -20.956 39.665 1.00 34.99 134 ILE F CA 1
ATOM 12703 C C . ILE F 1 135 ? 38.242 -20.196 40.856 1.00 36.21 134 ILE F C 1
ATOM 12704 O O . ILE F 1 135 ? 37.410 -20.719 41.607 1.00 36.17 134 ILE F O 1
ATOM 12709 N N . SER F 1 136 ? 38.670 -18.945 41.038 1.00 37.70 135 SER F N 1
ATOM 12710 C CA . SER F 1 136 ? 38.156 -18.143 42.143 1.00 39.97 135 SER F CA 1
ATOM 12711 C C . SER F 1 136 ? 36.662 -17.884 41.987 1.00 39.26 135 SER F C 1
ATOM 12712 O O . SER F 1 136 ? 35.909 -17.946 42.966 1.00 37.99 135 SER F O 1
ATOM 12715 N N . TYR F 1 137 ? 36.212 -17.595 40.763 1.00 35.66 136 TYR F N 1
ATOM 12716 C CA . TYR F 1 137 ? 34.787 -17.376 40.546 1.00 34.41 136 TYR F CA 1
ATOM 12717 C C . TYR F 1 137 ? 34.004 -18.674 40.689 1.00 37.60 136 TYR F C 1
ATOM 12718 O O . TYR F 1 137 ? 32.869 -18.669 41.181 1.00 35.20 136 TYR F O 1
ATOM 12727 N N . PHE F 1 138 ? 34.589 -19.794 40.258 1.00 36.66 137 PHE F N 1
ATOM 12728 C CA . PHE F 1 138 ? 33.947 -21.088 40.459 1.00 34.38 137 PHE F CA 1
ATOM 12729 C C . PHE F 1 138 ? 33.746 -21.371 41.942 1.00 37.78 137 PHE F C 1
ATOM 12730 O O . PHE F 1 138 ? 32.694 -21.879 42.350 1.00 35.91 137 PHE F O 1
ATOM 12738 N N . SER F 1 139 ? 34.746 -21.042 42.764 1.00 35.33 138 SER F N 1
ATOM 12739 C CA . SER F 1 139 ? 34.615 -21.207 44.207 1.00 37.09 138 SER F CA 1
ATOM 12740 C C . SER F 1 139 ? 33.459 -20.380 44.755 1.00 41.69 138 SER F C 1
ATOM 12741 O O . SER F 1 139 ? 32.732 -20.832 45.648 1.00 37.90 138 SER F O 1
ATOM 12744 N N . ASP F 1 140 ? 33.274 -19.164 44.233 1.00 37.06 139 ASP F N 1
ATOM 12745 C CA . ASP F 1 140 ? 32.160 -18.328 44.673 1.00 37.35 139 ASP F CA 1
ATOM 12746 C C . ASP F 1 140 ? 30.820 -18.971 44.338 1.00 35.74 139 ASP F C 1
ATOM 12747 O O . ASP F 1 140 ? 29.900 -18.968 45.163 1.00 38.74 139 ASP F O 1
ATOM 12752 N N . VAL F 1 141 ? 30.694 -19.529 43.130 1.00 35.10 140 VAL F N 1
ATOM 12753 C CA . VAL F 1 141 ? 29.431 -20.133 42.710 1.00 32.28 140 VAL F CA 1
ATOM 12754 C C . VAL F 1 141 ? 29.098 -21.339 43.578 1.00 32.74 140 VAL F C 1
ATOM 12755 O O . VAL F 1 141 ? 27.951 -21.517 44.007 1.00 35.80 140 VAL F O 1
ATOM 12759 N N . ILE F 1 142 ? 30.093 -22.184 43.857 1.00 34.26 141 ILE F N 1
ATOM 12760 C CA . ILE F 1 142 ? 29.868 -23.339 44.721 1.00 34.06 141 ILE F CA 1
ATOM 12761 C C . ILE F 1 142 ? 29.478 -22.886 46.123 1.00 41.86 141 ILE F C 1
ATOM 12762 O O . ILE F 1 142 ? 28.634 -23.506 46.782 1.00 40.13 141 ILE F O 1
ATOM 12767 N N . LYS F 1 143 ? 30.079 -21.790 46.595 1.00 37.27 142 LYS F N 1
ATOM 12768 C CA . LYS F 1 143 ? 29.714 -21.242 47.896 1.00 43.20 142 LYS F CA 1
ATOM 12769 C C . LYS F 1 143 ? 28.253 -20.810 47.931 1.00 45.38 142 LYS F C 1
ATOM 12770 O O . LYS F 1 143 ? 27.600 -20.914 48.976 1.00 45.09 142 LYS F O 1
ATOM 12776 N N . GLU F 1 144 ? 27.720 -20.335 46.802 1.00 36.99 143 GLU F N 1
ATOM 12777 C CA . GLU F 1 144 ? 26.312 -19.951 46.756 1.00 41.54 143 GLU F CA 1
ATOM 12778 C C . GLU F 1 144 ? 25.403 -21.173 46.762 1.00 40.43 143 GLU F C 1
ATOM 12779 O O . GLU F 1 144 ? 24.307 -21.133 47.333 1.00 41.84 143 GLU F O 1
ATOM 12785 N N . PHE F 1 145 ? 25.830 -22.264 46.122 1.00 38.04 144 PHE F N 1
ATOM 12786 C CA . PHE F 1 145 ? 25.051 -23.497 46.178 1.00 38.81 144 PHE F CA 1
ATOM 12787 C C . PHE F 1 145 ? 25.026 -24.066 47.592 1.00 47.53 144 PHE F C 1
ATOM 12788 O O . PHE F 1 145 ? 24.008 -24.620 48.026 1.00 46.03 144 PHE F O 1
ATOM 12796 N N . ARG F 1 146 ? 26.133 -23.934 48.326 1.00 44.52 145 ARG F N 1
ATOM 12797 C CA . ARG F 1 146 ? 26.169 -24.411 49.705 1.00 45.74 145 ARG F CA 1
ATOM 12798 C C . ARG F 1 146 ? 25.212 -23.617 50.585 1.00 47.17 145 ARG F C 1
ATOM 12799 O O . ARG F 1 146 ? 24.471 -24.192 51.390 1.00 52.91 145 ARG F O 1
ATOM 12807 N N . LYS F 1 147 ? 25.215 -22.288 50.446 1.00 50.16 146 LYS F N 1
ATOM 12808 C CA . LYS F 1 147 ? 24.335 -21.464 51.267 1.00 47.93 146 LYS F CA 1
ATOM 12809 C C . LYS F 1 147 ? 22.869 -21.698 50.926 1.00 50.54 146 LYS F C 1
ATOM 12810 O O . LYS F 1 147 ? 22.011 -21.642 51.813 1.00 52.54 146 LYS F O 1
ATOM 12816 N N . LEU F 1 148 ? 22.564 -21.962 49.657 1.00 48.24 147 LEU F N 1
ATOM 12817 C CA . LEU F 1 148 ? 21.217 -22.334 49.248 1.00 51.88 147 LEU F CA 1
ATOM 12818 C C . LEU F 1 148 ? 20.871 -23.773 49.607 1.00 44.37 147 LEU F C 1
ATOM 12819 O O . LEU F 1 148 ? 19.724 -24.184 49.404 1.00 49.84 147 LEU F O 1
ATOM 12824 N N . GLU F 1 149 ? 21.834 -24.539 50.128 1.00 47.79 148 GLU F N 1
ATOM 12825 C CA . GLU F 1 149 ? 21.627 -25.926 50.550 1.00 48.03 148 GLU F CA 1
ATOM 12826 C C . GLU F 1 149 ? 21.103 -26.799 49.413 1.00 49.15 148 GLU F C 1
ATOM 12827 O O . GLU F 1 149 ? 20.320 -27.726 49.636 1.00 47.44 148 GLU F O 1
ATOM 12833 N N . ILE F 1 150 ? 21.531 -26.514 48.185 1.00 39.79 149 ILE F N 1
ATOM 12834 C CA . ILE F 1 150 ? 21.170 -27.323 47.032 1.00 41.29 149 ILE F CA 1
ATOM 12835 C C . ILE F 1 150 ? 22.442 -27.922 46.450 1.00 42.32 149 ILE F C 1
ATOM 12836 O O . ILE F 1 150 ? 23.544 -27.392 46.616 1.00 37.77 149 ILE F O 1
ATOM 12841 N N . SER F 1 151 ? 22.276 -29.047 45.759 1.00 38.55 150 SER F N 1
ATOM 12842 C CA . SER F 1 151 ? 23.393 -29.808 45.204 1.00 35.62 150 SER F CA 1
ATOM 12843 C C . SER F 1 151 ? 23.107 -30.127 43.742 1.00 35.97 150 SER F C 1
ATOM 12844 O O . SER F 1 151 ? 22.759 -31.265 43.398 1.00 40.53 150 SER F O 1
ATOM 12847 N N . PRO F 1 152 ? 23.244 -29.147 42.853 1.00 31.67 151 PRO F N 1
ATOM 12848 C CA . PRO F 1 152 ? 23.109 -29.433 41.423 1.00 34.03 151 PRO F CA 1
ATOM 12849 C C . PRO F 1 152 ? 24.274 -30.266 40.915 1.00 31.57 151 PRO F C 1
ATOM 12850 O O . PRO F 1 152 ? 25.353 -30.313 41.511 1.00 29.96 151 PRO F O 1
ATOM 12854 N N . LEU F 1 153 ? 24.035 -30.942 39.796 1.00 26.92 152 LEU F N 1
ATOM 12855 C CA . LEU F 1 153 ? 25.130 -31.574 39.078 1.00 31.94 152 LEU F CA 1
ATOM 12856 C C . LEU F 1 153 ? 26.078 -30.502 38.558 1.00 33.60 152 LEU F C 1
ATOM 12857 O O . LEU F 1 153 ? 25.650 -29.474 38.030 1.00 28.25 152 LEU F O 1
ATOM 12862 N N . ILE F 1 154 ? 27.373 -30.730 38.739 1.00 27.28 153 ILE F N 1
ATOM 12863 C CA . ILE F 1 154 ? 28.401 -29.821 38.251 1.00 29.69 153 ILE F CA 1
ATOM 12864 C C . ILE F 1 154 ? 29.025 -30.455 37.018 1.00 30.77 153 ILE F C 1
ATOM 12865 O O . ILE F 1 154 ? 29.504 -31.594 37.072 1.00 32.27 153 ILE F O 1
ATOM 12870 N N . TYR F 1 155 ? 29.005 -29.734 35.901 1.00 26.85 154 TYR F N 1
ATOM 12871 C CA . TYR F 1 155 ? 29.598 -30.209 34.656 1.00 27.26 154 TYR F CA 1
ATOM 12872 C C . TYR F 1 155 ? 30.622 -29.182 34.191 1.00 27.87 154 TYR F C 1
ATOM 12873 O O . TYR F 1 155 ? 30.261 -28.057 33.827 1.00 26.37 154 TYR F O 1
ATOM 12882 N N . ILE F 1 156 ? 31.892 -29.571 34.206 1.00 28.55 155 ILE F N 1
ATOM 12883 C CA . ILE F 1 156 ? 32.988 -28.692 33.814 1.00 23.68 155 ILE F CA 1
ATOM 12884 C C . ILE F 1 156 ? 33.254 -28.887 32.326 1.00 25.71 155 ILE F C 1
ATOM 12885 O O . ILE F 1 156 ? 33.511 -30.008 31.874 1.00 23.69 155 ILE F O 1
ATOM 12890 N N . PHE F 1 157 ? 33.183 -27.801 31.561 1.00 22.63 156 PHE F N 1
ATOM 12891 C CA . PHE F 1 157 ? 33.594 -27.797 30.162 1.00 21.43 156 PHE F CA 1
ATOM 12892 C C . PHE F 1 157 ? 34.980 -27.168 30.083 1.00 24.23 156 PHE F C 1
ATOM 12893 O O . PHE F 1 157 ? 35.130 -25.957 30.278 1.00 21.57 156 PHE F O 1
ATOM 12901 N N . PHE F 1 158 ? 35.995 -27.990 29.819 1.00 22.81 157 PHE F N 1
ATOM 12902 C CA . PHE F 1 158 ? 37.328 -27.481 29.500 1.00 22.59 157 PHE F CA 1
ATOM 12903 C C . PHE F 1 158 ? 37.301 -27.110 28.023 1.00 25.51 157 PHE F C 1
ATOM 12904 O O . PHE F 1 158 ? 37.549 -27.935 27.142 1.00 22.40 157 PHE F O 1
ATOM 12912 N N . HIS F 1 159 ? 36.979 -25.850 27.755 1.00 23.65 158 HIS F N 1
ATOM 12913 C CA . HIS F 1 159 ? 36.536 -25.405 26.443 1.00 22.87 158 HIS F CA 1
ATOM 12914 C C . HIS F 1 159 ? 37.679 -24.794 25.637 1.00 20.84 158 HIS F C 1
ATOM 12915 O O . HIS F 1 159 ? 38.724 -24.422 26.174 1.00 22.13 158 HIS F O 1
ATOM 12922 N N . LYS F 1 160 ? 37.443 -24.680 24.326 1.00 20.01 159 LYS F N 1
ATOM 12923 C CA . LYS F 1 160 ? 38.446 -24.262 23.344 1.00 24.31 159 LYS F CA 1
ATOM 12924 C C . LYS F 1 160 ? 39.581 -25.275 23.253 1.00 24.96 159 LYS F C 1
ATOM 12925 O O . LYS F 1 160 ? 40.733 -24.919 22.987 1.00 22.34 159 LYS F O 1
ATOM 12931 N N . PHE F 1 161 ? 39.248 -26.548 23.477 1.00 27.49 160 PHE F N 1
ATOM 12932 C CA . PHE F 1 161 ? 40.181 -27.659 23.298 1.00 27.64 160 PHE F CA 1
ATOM 12933 C C . PHE F 1 161 ? 40.287 -28.003 21.809 1.00 27.94 160 PHE F C 1
ATOM 12934 O O . PHE F 1 161 ? 39.998 -29.116 21.368 1.00 26.38 160 PHE F O 1
ATOM 12942 N N . ASP F 1 162 ? 40.697 -27.000 21.032 1.00 26.42 161 ASP F N 1
ATOM 12943 C CA . ASP F 1 162 ? 40.722 -27.127 19.584 1.00 25.06 161 ASP F CA 1
ATOM 12944 C C . ASP F 1 162 ? 41.725 -28.200 19.166 1.00 31.01 161 ASP F C 1
ATOM 12945 O O . ASP F 1 162 ? 42.718 -28.437 19.860 1.00 30.40 161 ASP F O 1
ATOM 12950 N N . PRO F 1 163 ? 41.482 -28.873 18.037 1.00 32.67 162 PRO F N 1
ATOM 12951 C CA . PRO F 1 163 ? 42.457 -29.873 17.564 1.00 24.07 162 PRO F CA 1
ATOM 12952 C C . PRO F 1 163 ? 43.852 -29.306 17.360 1.00 24.60 162 PRO F C 1
ATOM 12953 O O . PRO F 1 163 ? 44.838 -29.937 17.764 1.00 27.76 162 PRO F O 1
ATOM 12957 N N . THR F 1 164 ? 43.966 -28.125 16.749 1.00 24.68 163 THR F N 1
ATOM 12958 C CA . THR F 1 164 ? 45.283 -27.534 16.529 1.00 32.33 163 THR F CA 1
ATOM 12959 C C . THR F 1 164 ? 45.947 -27.156 17.847 1.00 28.46 163 THR F C 1
ATOM 12960 O O . THR F 1 164 ? 47.136 -27.431 18.051 1.00 31.41 163 THR F O 1
ATOM 12964 N N . TYR F 1 165 ? 45.192 -26.532 18.755 1.00 25.49 164 TYR F N 1
ATOM 12965 C CA . TYR F 1 165 ? 45.764 -26.112 20.029 1.00 29.16 164 TYR F CA 1
ATOM 12966 C C . TYR F 1 165 ? 46.186 -27.308 20.872 1.00 27.90 164 TYR F C 1
ATOM 12967 O O . TYR F 1 165 ? 47.257 -27.293 21.487 1.00 29.99 164 TYR F O 1
ATOM 12976 N N . ALA F 1 166 ? 45.355 -28.353 20.916 1.00 29.64 165 ALA F N 1
ATOM 12977 C CA . ALA F 1 166 ? 45.697 -29.533 21.705 1.00 27.76 165 ALA F CA 1
ATOM 12978 C C . ALA F 1 166 ? 46.905 -30.260 21.127 1.00 35.01 165 ALA F C 1
ATOM 12979 O O . ALA F 1 166 ? 47.749 -30.766 21.877 1.00 35.10 165 ALA F O 1
ATOM 12981 N N . LYS F 1 167 ? 47.007 -30.325 19.798 1.00 27.96 166 LYS F N 1
ATOM 12982 C CA . LYS F 1 167 ? 48.142 -31.003 19.182 1.00 33.40 166 LYS F CA 1
ATOM 12983 C C . LYS F 1 167 ? 49.449 -30.281 19.488 1.00 36.75 166 LYS F C 1
ATOM 12984 O O . LYS F 1 167 ? 50.477 -30.921 19.741 1.00 39.85 166 LYS F O 1
ATOM 12990 N N . ASN F 1 168 ? 49.425 -28.947 19.482 1.00 31.01 167 ASN F N 1
ATOM 12991 C CA . ASN F 1 168 ? 50.645 -28.180 19.695 1.00 32.80 167 ASN F CA 1
ATOM 12992 C C . ASN F 1 168 ? 51.033 -28.099 21.165 1.00 36.76 167 ASN F C 1
ATOM 12993 O O . ASN F 1 168 ? 52.225 -28.038 21.481 1.00 35.78 167 ASN F O 1
ATOM 12998 N N . GLU F 1 169 ? 50.056 -28.102 22.074 1.00 32.82 168 GLU F N 1
ATOM 12999 C CA . GLU F 1 169 ? 50.372 -27.992 23.494 1.00 35.54 168 GLU F CA 1
ATOM 13000 C C . GLU F 1 169 ? 50.743 -29.335 24.112 1.00 42.26 168 GLU F C 1
ATOM 13001 O O . GLU F 1 169 ? 51.496 -29.366 25.091 1.00 41.05 168 GLU F O 1
ATOM 13007 N N . GLY F 1 170 ? 50.230 -30.437 23.566 1.00 37.81 169 GLY F N 1
ATOM 13008 C CA . GLY F 1 170 ? 50.653 -31.759 24.002 1.00 38.42 169 GLY F CA 1
ATOM 13009 C C . GLY F 1 170 ? 50.353 -32.003 25.468 1.00 46.57 169 GLY F C 1
ATOM 13010 O O . GLY F 1 170 ? 49.350 -31.529 26.012 1.00 35.34 169 GLY F O 1
ATOM 13011 N N . ILE F 1 171 ? 51.247 -32.741 26.133 1.00 40.96 170 ILE F N 1
ATOM 13012 C CA . ILE F 1 171 ? 51.035 -33.097 27.533 1.00 53.30 170 ILE F CA 1
ATOM 13013 C C . ILE F 1 171 ? 51.149 -31.908 28.473 1.00 47.33 170 ILE F C 1
ATOM 13014 O O . ILE F 1 171 ? 50.788 -32.024 29.650 1.00 44.89 170 ILE F O 1
ATOM 13019 N N . HIS F 1 172 ? 51.648 -30.768 27.990 1.00 44.48 171 HIS F N 1
ATOM 13020 C CA . HIS F 1 172 ? 51.668 -29.565 28.814 1.00 40.79 171 HIS F CA 1
ATOM 13021 C C . HIS F 1 172 ? 50.254 -29.085 29.114 1.00 44.65 171 HIS F C 1
ATOM 13022 O O . HIS F 1 172 ? 49.954 -28.674 30.241 1.00 37.73 171 HIS F O 1
ATOM 13029 N N . LEU F 1 173 ? 49.371 -29.129 28.115 1.00 43.31 172 LEU F N 1
ATOM 13030 C CA . LEU F 1 173 ? 47.969 -28.807 28.354 1.00 33.42 172 LEU F CA 1
ATOM 13031 C C . LEU F 1 173 ? 47.313 -29.859 29.240 1.00 37.21 172 LEU F C 1
ATOM 13032 O O . LEU F 1 173 ? 46.480 -29.528 30.092 1.00 32.76 172 LEU F O 1
ATOM 13037 N N . GLU F 1 174 ? 47.689 -31.129 29.062 1.00 33.74 173 GLU F N 1
ATOM 13038 C CA . GLU F 1 174 ? 47.107 -32.199 29.867 1.00 35.44 173 GLU F CA 1
ATOM 13039 C C . GLU F 1 174 ? 47.428 -32.018 31.345 1.00 40.28 173 GLU F C 1
ATOM 13040 O O . GLU F 1 174 ? 46.563 -32.223 32.205 1.00 34.95 173 GLU F O 1
ATOM 13046 N N . GLY F 1 175 ? 48.669 -31.641 31.661 1.00 37.21 174 GLY F N 1
ATOM 13047 C CA . GLY F 1 175 ? 49.011 -31.373 33.047 1.00 38.87 174 GLY F CA 1
ATOM 13048 C C . GLY F 1 175 ? 48.234 -30.202 33.616 1.00 44.06 174 GLY F C 1
ATOM 13049 O O . GLY F 1 175 ? 47.795 -30.235 34.768 1.00 38.67 174 GLY F O 1
ATOM 13050 N N . LEU F 1 176 ? 48.044 -29.155 32.811 1.00 37.09 175 LEU F N 1
ATOM 13051 C CA . LEU F 1 176 ? 47.290 -27.992 33.262 1.00 36.47 175 LEU F CA 1
ATOM 13052 C C . LEU F 1 176 ? 45.843 -28.358 33.572 1.00 40.94 175 LEU F C 1
ATOM 13053 O O . LEU F 1 176 ? 45.284 -27.915 34.583 1.00 35.14 175 LEU F O 1
ATOM 13058 N N . ILE F 1 177 ? 45.223 -29.177 32.719 1.00 34.42 176 ILE F N 1
ATOM 13059 C CA . ILE F 1 177 ? 43.859 -29.629 32.978 1.00 31.99 176 ILE F CA 1
ATOM 13060 C C . ILE F 1 177 ? 43.816 -30.503 34.225 1.00 37.10 176 ILE F C 1
ATOM 13061 O O . ILE F 1 177 ? 42.886 -30.411 35.036 1.00 32.84 176 ILE F O 1
ATOM 13066 N N . SER F 1 178 ? 44.827 -31.356 34.406 1.00 34.63 177 SER F N 1
ATOM 13067 C CA . SER F 1 178 ? 44.891 -32.173 35.612 1.00 36.27 177 SER F CA 1
ATOM 13068 C C . SER F 1 178 ? 45.055 -31.303 36.854 1.00 41.70 177 SER F C 1
ATOM 13069 O O . SER F 1 178 ? 44.480 -31.599 37.908 1.00 37.90 177 SER F O 1
ATOM 13072 N N . GLN F 1 179 ? 45.834 -30.223 36.747 1.00 40.81 178 GLN F N 1
ATOM 13073 C CA . GLN F 1 179 ? 45.935 -29.270 37.848 1.00 39.38 178 GLN F CA 1
ATOM 13074 C C . GLN F 1 179 ? 44.584 -28.626 38.143 1.00 41.72 178 GLN F C 1
ATOM 13075 O O . GLN F 1 179 ? 44.185 -28.505 39.307 1.00 38.87 178 GLN F O 1
ATOM 13081 N N . LEU F 1 180 ? 43.863 -28.211 37.097 1.00 35.99 179 LEU F N 1
ATOM 13082 C CA . LEU F 1 180 ? 42.547 -27.611 37.296 1.00 43.05 179 LEU F CA 1
ATOM 13083 C C . LEU F 1 180 ? 41.573 -28.605 37.915 1.00 39.12 179 LEU F C 1
ATOM 13084 O O . LEU F 1 180 ? 40.743 -28.230 38.752 1.00 34.36 179 LEU F O 1
ATOM 13089 N N . LYS F 1 181 ? 41.658 -29.877 37.516 1.00 34.01 180 LYS F N 1
ATOM 13090 C CA . LYS F 1 181 ? 40.794 -30.900 38.099 1.00 37.41 180 LYS F CA 1
ATOM 13091 C C . LYS F 1 181 ? 41.014 -31.023 39.602 1.00 43.78 180 LYS F C 1
ATOM 13092 O O . LYS F 1 181 ? 40.056 -31.203 40.362 1.00 35.80 180 LYS F O 1
ATOM 13098 N N . ASP F 1 182 ? 42.270 -30.933 40.049 1.00 38.05 181 ASP F N 1
ATOM 13099 C CA . ASP F 1 182 ? 42.549 -31.031 41.479 1.00 39.88 181 ASP F CA 1
ATOM 13100 C C . ASP F 1 182 ? 41.974 -29.842 42.239 1.00 42.18 181 ASP F C 1
ATOM 13101 O O . ASP F 1 182 ? 41.419 -30.009 43.332 1.00 41.18 181 ASP F O 1
ATOM 13106 N N . GLU F 1 183 ? 42.102 -28.635 41.681 1.00 39.38 182 GLU F N 1
ATOM 13107 C CA . GLU F 1 183 ? 41.525 -27.457 42.322 1.00 47.56 182 GLU F CA 1
ATOM 13108 C C . GLU F 1 183 ? 40.014 -27.592 42.463 1.00 41.70 182 GLU F C 1
ATOM 13109 O O . GLU F 1 183 ? 39.444 -27.232 43.500 1.00 39.01 182 GLU F O 1
ATOM 13115 N N . ILE F 1 184 ? 39.349 -28.118 41.432 1.00 38.40 183 ILE F N 1
ATOM 13116 C CA . ILE F 1 184 ? 37.902 -28.305 41.491 1.00 39.67 183 ILE F CA 1
ATOM 13117 C C . ILE F 1 184 ? 37.538 -29.330 42.558 1.00 39.30 183 ILE F C 1
ATOM 13118 O O . ILE F 1 184 ? 36.562 -29.157 43.298 1.00 42.93 183 ILE F O 1
ATOM 13123 N N . ARG F 1 185 ? 38.322 -30.409 42.664 1.00 38.33 184 ARG F N 1
ATOM 13124 C CA . ARG F 1 185 ? 38.055 -31.419 43.686 1.00 41.75 184 ARG F CA 1
ATOM 13125 C C . ARG F 1 185 ? 38.183 -30.835 45.087 1.00 40.20 184 ARG F C 1
ATOM 13126 O O . ARG F 1 185 ? 37.349 -31.108 45.959 1.00 40.66 184 ARG F O 1
ATOM 13134 N N . ASN F 1 186 ? 39.226 -30.034 45.324 1.00 45.43 185 ASN F N 1
ATOM 13135 C CA . ASN F 1 186 ? 39.406 -29.420 46.635 1.00 43.45 185 ASN F CA 1
ATOM 13136 C C . ASN F 1 186 ? 38.269 -28.462 46.966 1.00 42.80 185 ASN F C 1
ATOM 13137 O O . ASN F 1 186 ? 37.873 -28.347 48.131 1.00 44.22 185 ASN F O 1
ATOM 13142 N N . ILE F 1 187 ? 37.734 -27.769 45.960 1.00 42.84 186 ILE F N 1
ATOM 13143 C CA . ILE F 1 187 ? 36.621 -26.857 46.199 1.00 44.36 186 ILE F CA 1
ATOM 13144 C C . ILE F 1 187 ? 35.339 -27.635 46.468 1.00 39.50 186 ILE F C 1
ATOM 13145 O O . ILE F 1 187 ? 34.541 -27.263 47.336 1.00 41.97 186 ILE F O 1
ATOM 13150 N N . ILE F 1 188 ? 35.133 -28.740 45.748 1.00 38.80 187 ILE F N 1
ATOM 13151 C CA . ILE F 1 188 ? 33.878 -29.479 45.853 1.00 41.00 187 ILE F CA 1
ATOM 13152 C C . ILE F 1 188 ? 33.797 -30.234 47.176 1.00 42.48 187 ILE F C 1
ATOM 13153 O O . ILE F 1 188 ? 32.745 -30.254 47.828 1.00 45.37 187 ILE F O 1
ATOM 13158 N N . GLU F 1 189 ? 34.899 -30.864 47.593 1.00 45.33 188 GLU F N 1
ATOM 13159 C CA . GLU F 1 189 ? 34.948 -31.659 48.824 1.00 43.07 188 GLU F CA 1
ATOM 13160 C C . GLU F 1 189 ? 33.905 -32.776 48.814 1.00 44.83 188 GLU F C 1
ATOM 13161 O O . GLU F 1 189 ? 33.283 -33.077 49.834 1.00 44.25 188 GLU F O 1
ATOM 13167 N N . GLU F 1 190 ? 33.707 -33.389 47.646 1.00 45.89 189 GLU F N 1
ATOM 13168 C CA . GLU F 1 190 ? 32.807 -34.530 47.469 1.00 54.43 189 GLU F CA 1
ATOM 13169 C C . GLU F 1 190 ? 31.380 -34.239 47.931 1.00 47.90 189 GLU F C 1
ATOM 13170 O O . GLU F 1 190 ? 30.628 -35.165 48.250 1.00 43.58 189 GLU F O 1
ATOM 13176 N N . GLU F 1 191 ? 30.987 -32.969 47.975 1.00 47.88 190 GLU F N 1
ATOM 13177 C CA . GLU F 1 191 ? 29.616 -32.591 48.285 1.00 50.14 190 GLU F CA 1
ATOM 13178 C C . GLU F 1 191 ? 28.755 -32.449 47.037 1.00 46.38 190 GLU F C 1
ATOM 13179 O O . GLU F 1 191 ? 27.547 -32.220 47.155 1.00 41.65 190 GLU F O 1
ATOM 13185 N N . PHE F 1 192 ? 29.349 -32.579 45.853 1.00 38.21 191 PHE F N 1
ATOM 13186 C CA . PHE F 1 192 ? 28.640 -32.440 44.592 1.00 35.91 191 PHE F CA 1
ATOM 13187 C C . PHE F 1 192 ? 29.101 -33.526 43.635 1.00 36.27 191 PHE F C 1
ATOM 13188 O O . PHE F 1 192 ? 30.238 -33.999 43.708 1.00 40.80 191 PHE F O 1
ATOM 13196 N N A ASN F 1 193 ? 28.194 -33.938 42.754 0.85 35.34 192 ASN F N 1
ATOM 13197 N N B ASN F 1 193 ? 28.214 -33.903 42.720 0.15 35.42 192 ASN F N 1
ATOM 13198 C CA A ASN F 1 193 ? 28.565 -34.760 41.613 0.85 38.27 192 ASN F CA 1
ATOM 13199 C CA B ASN F 1 193 ? 28.572 -34.782 41.615 0.15 38.08 192 ASN F CA 1
ATOM 13200 C C A ASN F 1 193 ? 29.165 -33.864 40.539 0.85 34.19 192 ASN F C 1
ATOM 13201 C C B ASN F 1 193 ? 29.131 -33.926 40.484 0.15 34.22 192 ASN F C 1
ATOM 13202 O O A ASN F 1 193 ? 28.548 -32.875 40.132 0.85 33.68 192 ASN F O 1
ATOM 13203 O O B ASN F 1 193 ? 28.448 -33.023 39.988 0.15 33.54 192 ASN F O 1
ATOM 13212 N N . VAL F 1 194 ? 30.372 -34.197 40.090 1.00 32.91 193 VAL F N 1
ATOM 13213 C CA . VAL F 1 194 ? 31.086 -33.400 39.099 1.00 35.94 193 VAL F CA 1
ATOM 13214 C C . VAL F 1 194 ? 31.424 -34.276 37.901 1.00 35.42 193 VAL F C 1
ATOM 13215 O O . VAL F 1 194 ? 31.943 -35.387 38.062 1.00 31.00 193 VAL F O 1
ATOM 13219 N N . SER F 1 195 ? 31.125 -33.773 36.706 1.00 29.97 194 SER F N 1
ATOM 13220 C CA . SER F 1 195 ? 31.532 -34.388 35.454 1.00 33.52 194 SER F CA 1
ATOM 13221 C C . SER F 1 195 ? 32.425 -33.421 34.686 1.00 33.25 194 SER F C 1
ATOM 13222 O O . SER F 1 195 ? 32.367 -32.204 34.880 1.00 34.32 194 SER F O 1
ATOM 13225 N N . TYR F 1 196 ? 33.262 -33.980 33.813 1.00 34.45 195 TYR F N 1
ATOM 13226 C CA . TYR F 1 196 ? 34.216 -33.207 33.032 1.00 28.69 195 TYR F CA 1
ATOM 13227 C C . TYR F 1 196 ? 34.084 -33.554 31.557 1.00 29.12 195 TYR F C 1
ATOM 13228 O O . TYR F 1 196 ? 33.693 -34.667 31.196 1.00 29.88 195 TYR F O 1
ATOM 13237 N N . SER F 1 197 ? 34.430 -32.590 30.707 1.00 28.64 196 SER F N 1
ATOM 13238 C CA . SER F 1 197 ? 34.530 -32.823 29.274 1.00 29.32 196 SER F CA 1
ATOM 13239 C C . SER F 1 197 ? 35.448 -31.775 28.664 1.00 27.71 196 SER F C 1
ATOM 13240 O O . SER F 1 197 ? 35.474 -30.622 29.103 1.00 24.60 196 SER F O 1
ATOM 13243 N N . ASN F 1 198 ? 36.204 -32.195 27.653 1.00 25.22 197 ASN F N 1
ATOM 13244 C CA . ASN F 1 198 ? 36.957 -31.278 26.807 1.00 22.62 197 ASN F CA 1
ATOM 13245 C C . ASN F 1 198 ? 36.095 -30.935 25.600 1.00 22.29 197 ASN F C 1
ATOM 13246 O O . ASN F 1 198 ? 35.637 -31.833 24.885 1.00 25.75 197 ASN F O 1
ATOM 13251 N N . THR F 1 199 ? 35.865 -29.643 25.377 1.00 19.98 198 THR F N 1
ATOM 13252 C CA . THR F 1 199 ? 34.953 -29.197 24.336 1.00 20.86 198 THR F CA 1
ATOM 13253 C C . THR F 1 199 ? 35.627 -28.152 23.458 1.00 28.32 198 THR F C 1
ATOM 13254 O O . THR F 1 199 ? 36.606 -27.512 23.852 1.00 24.78 198 THR F O 1
ATOM 13258 N N . THR F 1 200 ? 35.084 -27.996 22.251 1.00 21.71 199 THR F N 1
ATOM 13259 C CA . THR F 1 200 ? 35.560 -27.023 21.277 1.00 26.53 199 THR F CA 1
ATOM 13260 C C . THR F 1 200 ? 34.536 -26.909 20.159 1.00 28.97 199 THR F C 1
ATOM 13261 O O . THR F 1 200 ? 33.961 -27.916 19.736 1.00 22.06 199 THR F O 1
ATOM 13265 N N . ILE F 1 201 ? 34.323 -25.682 19.677 1.00 28.11 200 ILE F N 1
ATOM 13266 C CA . ILE F 1 201 ? 33.397 -25.472 18.570 1.00 24.52 200 ILE F CA 1
ATOM 13267 C C . ILE F 1 201 ? 33.913 -26.045 17.261 1.00 26.17 200 ILE F C 1
ATOM 13268 O O . ILE F 1 201 ? 33.155 -26.120 16.288 1.00 27.45 200 ILE F O 1
ATOM 13273 N N . TYR F 1 202 ? 35.179 -26.457 17.209 1.00 22.86 201 TYR F N 1
ATOM 13274 C CA . TYR F 1 202 ? 35.737 -27.102 16.029 1.00 26.42 201 TYR F CA 1
ATOM 13275 C C . TYR F 1 202 ? 35.542 -28.612 16.040 1.00 30.05 201 TYR F C 1
ATOM 13276 O O . TYR F 1 202 ? 36.110 -29.306 15.191 1.00 30.49 201 TYR F O 1
ATOM 13285 N N . ASP F 1 203 ? 34.751 -29.131 16.981 1.00 29.08 202 ASP F N 1
ATOM 13286 C CA . ASP F 1 203 ? 34.393 -30.550 17.028 1.00 32.08 202 ASP F CA 1
ATOM 13287 C C . ASP F 1 203 ? 32.972 -30.616 17.590 1.00 23.26 202 ASP F C 1
ATOM 13288 O O . ASP F 1 203 ? 32.779 -30.646 18.806 1.00 26.96 202 ASP F O 1
ATOM 13293 N N . LEU F 1 204 ? 31.989 -30.631 16.685 1.00 29.09 203 LEU F N 1
ATOM 13294 C CA . LEU F 1 204 ? 30.590 -30.594 17.103 1.00 27.73 203 LEU F CA 1
ATOM 13295 C C . LEU F 1 204 ? 30.256 -31.755 18.028 1.00 26.86 203 LEU F C 1
ATOM 13296 O O . LEU F 1 204 ? 29.459 -31.605 18.962 1.00 26.96 203 LEU F O 1
ATOM 13301 N N . TRP F 1 205 ? 30.860 -32.921 17.789 1.00 26.00 204 TRP F N 1
ATOM 13302 C CA . TRP F 1 205 ? 30.553 -34.087 18.608 1.00 27.65 204 TRP F CA 1
ATOM 13303 C C . TRP F 1 205 ? 30.935 -33.859 20.066 1.00 28.73 204 TRP F C 1
ATOM 13304 O O . TRP F 1 205 ? 30.235 -34.320 20.975 1.00 29.77 204 TRP F O 1
ATOM 13315 N N . SER F 1 206 ? 32.038 -33.144 20.309 1.00 26.25 205 SER F N 1
ATOM 13316 C CA . SER F 1 206 ? 32.473 -32.906 21.683 1.00 28.48 205 SER F CA 1
ATOM 13317 C C . SER F 1 206 ? 31.424 -32.128 22.468 1.00 25.20 205 SER F C 1
ATOM 13318 O O . SER F 1 206 ? 31.216 -32.379 23.660 1.00 21.79 205 SER F O 1
ATOM 13321 N N . ILE F 1 207 ? 30.746 -31.185 21.814 1.00 25.08 206 ILE F N 1
ATOM 13322 C CA . ILE F 1 207 ? 29.724 -30.400 22.497 1.00 25.06 206 ILE F CA 1
ATOM 13323 C C . ILE F 1 207 ? 28.403 -31.159 22.551 1.00 27.00 206 ILE F C 1
ATOM 13324 O O . ILE F 1 207 ? 27.708 -31.141 23.573 1.00 28.39 206 ILE F O 1
ATOM 13329 N N . ILE F 1 208 ? 28.043 -31.848 21.466 1.00 25.55 207 ILE F N 1
ATOM 13330 C CA . ILE F 1 208 ? 26.766 -32.555 21.419 1.00 27.06 207 ILE F CA 1
ATOM 13331 C C . ILE F 1 208 ? 26.740 -33.690 22.437 1.00 24.52 207 ILE F C 1
ATOM 13332 O O . ILE F 1 208 ? 25.789 -33.823 23.216 1.00 24.23 207 ILE F O 1
ATOM 13337 N N . SER F 1 209 ? 27.781 -34.526 22.448 1.00 23.26 208 SER F N 1
ATOM 13338 C CA . SER F 1 209 ? 27.771 -35.691 23.328 1.00 26.99 208 SER F CA 1
ATOM 13339 C C . SER F 1 209 ? 27.892 -35.298 24.795 1.00 26.14 208 SER F C 1
ATOM 13340 O O . SER F 1 209 ? 27.341 -35.984 25.663 1.00 30.42 208 SER F O 1
ATOM 13343 N N . SER F 1 210 ? 28.602 -34.207 25.095 1.00 25.24 209 SER F N 1
ATOM 13344 C CA . SER F 1 210 ? 28.712 -33.759 26.480 1.00 30.34 209 SER F CA 1
ATOM 13345 C C . SER F 1 210 ? 27.382 -33.224 26.996 1.00 23.37 209 SER F C 1
ATOM 13346 O O . SER F 1 210 ? 26.987 -33.517 28.131 1.00 26.66 209 SER F O 1
ATOM 13349 N N . PHE F 1 211 ? 26.677 -32.438 26.181 1.00 20.35 210 PHE F N 1
ATOM 13350 C CA . PHE F 1 211 ? 25.374 -31.932 26.602 1.00 27.99 210 PHE F CA 1
ATOM 13351 C C . PHE F 1 211 ? 24.344 -33.054 26.678 1.00 28.49 210 PHE F C 1
ATOM 13352 O O . PHE F 1 211 ? 23.478 -33.050 27.561 1.00 27.97 210 PHE F O 1
ATOM 13360 N N . SER F 1 212 ? 24.422 -34.025 25.764 1.00 26.31 211 SER F N 1
ATOM 13361 C CA . SER F 1 212 ? 23.528 -35.178 25.829 1.00 25.50 211 SER F CA 1
ATOM 13362 C C . SER F 1 212 ? 23.775 -35.984 27.096 1.00 30.70 211 SER F C 1
ATOM 13363 O O . SER F 1 212 ? 22.835 -36.329 27.823 1.00 26.06 211 SER F O 1
ATOM 13366 N N . ASP F 1 213 ? 25.044 -36.294 27.375 1.00 24.07 212 ASP F N 1
ATOM 13367 C CA . ASP F 1 213 ? 25.391 -37.012 28.596 1.00 31.16 212 ASP F CA 1
ATOM 13368 C C . ASP F 1 213 ? 24.907 -36.261 29.831 1.00 29.23 212 ASP F C 1
ATOM 13369 O O . ASP F 1 213 ? 24.491 -36.876 30.820 1.00 29.51 212 ASP F O 1
ATOM 13374 N N . LEU F 1 214 ? 24.948 -34.930 29.785 1.00 26.10 213 LEU F N 1
ATOM 13375 C CA . LEU F 1 214 ? 24.454 -34.121 30.894 1.00 26.53 213 LEU F CA 1
ATOM 13376 C C . LEU F 1 214 ? 22.961 -34.335 31.114 1.00 29.60 213 LEU F C 1
ATOM 13377 O O . LEU F 1 214 ? 22.508 -34.526 32.249 1.00 31.04 213 LEU F O 1
ATOM 13382 N N . LEU F 1 215 ? 22.174 -34.286 30.036 1.00 27.73 214 LEU F N 1
ATOM 13383 C CA . LEU F 1 215 ? 20.729 -34.435 30.167 1.00 31.06 214 LEU F CA 1
ATOM 13384 C C . LEU F 1 215 ? 20.341 -35.848 30.581 1.00 31.24 214 LEU F C 1
ATOM 13385 O O . LEU F 1 215 ? 19.368 -36.029 31.323 1.00 28.77 214 LEU F O 1
ATOM 13390 N N . LEU F 1 216 ? 21.082 -36.858 30.123 1.00 26.73 215 LEU F N 1
ATOM 13391 C CA . LEU F 1 216 ? 20.774 -38.224 30.520 1.00 32.23 215 LEU F CA 1
ATOM 13392 C C . LEU F 1 216 ? 21.112 -38.489 31.981 1.00 40.08 215 LEU F C 1
ATOM 13393 O O . LEU F 1 216 ? 20.591 -39.447 32.559 1.00 41.08 215 LEU F O 1
ATOM 13398 N N . LYS F 1 217 ? 21.963 -37.664 32.595 1.00 33.59 216 LYS F N 1
ATOM 13399 C CA . LYS F 1 217 ? 22.177 -37.782 34.033 1.00 34.60 216 LYS F CA 1
ATOM 13400 C C . LYS F 1 217 ? 21.003 -37.211 34.822 1.00 37.49 216 LYS F C 1
ATOM 13401 O O . LYS F 1 217 ? 20.711 -37.687 35.925 1.00 43.16 216 LYS F O 1
ATOM 13407 N N . ILE F 1 218 ? 20.320 -36.199 34.279 1.00 31.69 217 ILE F N 1
ATOM 13408 C CA . ILE F 1 218 ? 19.087 -35.721 34.899 1.00 38.75 217 ILE F CA 1
ATOM 13409 C C . ILE F 1 218 ? 17.974 -36.746 34.728 1.00 43.58 217 ILE F C 1
ATOM 13410 O O . ILE F 1 218 ? 17.199 -37.006 35.656 1.00 42.99 217 ILE F O 1
ATOM 13415 N N . PHE F 1 219 ? 17.866 -37.332 33.532 1.00 40.35 218 PHE F N 1
ATOM 13416 C CA . PHE F 1 219 ? 16.823 -38.296 33.190 1.00 41.92 218 PHE F CA 1
ATOM 13417 C C . PHE F 1 219 ? 17.494 -39.607 32.796 1.00 43.27 218 PHE F C 1
ATOM 13418 O O . PHE F 1 219 ? 17.678 -39.887 31.602 1.00 35.93 218 PHE F O 1
ATOM 13426 N N . PRO F 1 220 ? 17.875 -40.432 33.771 1.00 45.33 219 PRO F N 1
ATOM 13427 C CA . PRO F 1 220 ? 18.542 -41.699 33.446 1.00 48.19 219 PRO F CA 1
ATOM 13428 C C . PRO F 1 220 ? 17.668 -42.591 32.577 1.00 48.85 219 PRO F C 1
ATOM 13429 O O . PRO F 1 220 ? 16.440 -42.598 32.686 1.00 49.83 219 PRO F O 1
ATOM 13433 N N . GLN F 1 221 ? 18.322 -43.343 31.702 1.00 51.97 220 GLN F N 1
ATOM 13434 C CA . GLN F 1 221 ? 17.652 -44.254 30.789 1.00 57.77 220 GLN F CA 1
ATOM 13435 C C . GLN F 1 221 ? 17.607 -45.658 31.377 1.00 59.37 220 GLN F C 1
ATOM 13436 O O . GLN F 1 221 ? 18.377 -46.010 32.274 1.00 61.60 220 GLN F O 1
ATOM 13442 N N . SER F 1 222 ? 16.685 -46.461 30.855 1.00 63.38 221 SER F N 1
ATOM 13443 C CA . SER F 1 222 ? 16.632 -47.868 31.223 1.00 72.43 221 SER F CA 1
ATOM 13444 C C . SER F 1 222 ? 17.818 -48.610 30.623 1.00 72.31 221 SER F C 1
ATOM 13445 O O . SER F 1 222 ? 18.258 -48.311 29.509 1.00 73.55 221 SER F O 1
ATOM 13448 N N . GLU F 1 223 ? 18.342 -49.583 31.372 1.00 69.73 222 GLU F N 1
ATOM 13449 C CA . GLU F 1 223 ? 19.446 -50.391 30.864 1.00 71.94 222 GLU F CA 1
ATOM 13450 C C . GLU F 1 223 ? 19.045 -51.206 29.643 1.00 77.26 222 GLU F C 1
ATOM 13451 O O . GLU F 1 223 ? 19.919 -51.621 28.873 1.00 77.81 222 GLU F O 1
ATOM 13457 N N . LEU F 1 224 ? 17.745 -51.441 29.447 1.00 71.88 223 LEU F N 1
ATOM 13458 C CA . LEU F 1 224 ? 17.278 -52.172 28.276 1.00 76.09 223 LEU F CA 1
ATOM 13459 C C . LEU F 1 224 ? 17.551 -51.425 26.977 1.00 68.17 223 LEU F C 1
ATOM 13460 O O . LEU F 1 224 ? 17.544 -52.048 25.910 1.00 66.21 223 LEU F O 1
ATOM 13465 N N . LEU F 1 225 ? 17.789 -50.113 27.041 1.00 64.97 224 LEU F N 1
ATOM 13466 C CA . LEU F 1 225 ? 18.036 -49.346 25.824 1.00 59.25 224 LEU F CA 1
ATOM 13467 C C . LEU F 1 225 ? 19.359 -49.741 25.181 1.00 56.50 224 LEU F C 1
ATOM 13468 O O . LEU F 1 225 ? 19.403 -50.092 23.996 1.00 57.16 224 LEU F O 1
ATOM 13473 N N . ASP F 1 226 ? 20.452 -49.683 25.947 1.00 60.89 225 ASP F N 1
ATOM 13474 C CA . ASP F 1 226 ? 21.752 -50.070 25.408 1.00 59.59 225 ASP F CA 1
ATOM 13475 C C . ASP F 1 226 ? 21.767 -51.538 25.003 1.00 61.90 225 ASP F C 1
ATOM 13476 O O . ASP F 1 226 ? 22.396 -51.908 24.005 1.00 65.80 225 ASP F O 1
ATOM 13481 N N . LYS F 1 227 ? 21.078 -52.391 25.764 1.00 71.14 226 LYS F N 1
ATOM 13482 C CA . LYS F 1 227 ? 21.009 -53.802 25.405 1.00 69.28 226 LYS F CA 1
ATOM 13483 C C . LYS F 1 227 ? 20.201 -54.015 24.131 1.00 58.97 226 LYS F C 1
ATOM 13484 O O . LYS F 1 227 ? 20.513 -54.914 23.343 1.00 62.60 226 LYS F O 1
ATOM 13490 N N . THR F 1 228 ? 19.168 -53.198 23.908 1.00 55.79 227 THR F N 1
ATOM 13491 C CA . THR F 1 228 ? 18.378 -53.324 22.687 1.00 57.68 227 THR F CA 1
ATOM 13492 C C . THR F 1 228 ? 19.169 -52.863 21.470 1.00 56.75 227 THR F C 1
ATOM 13493 O O . THR F 1 228 ? 19.154 -53.525 20.425 1.00 59.62 227 THR F O 1
ATOM 13497 N N . ILE F 1 229 ? 19.865 -51.729 21.586 1.00 55.22 228 ILE F N 1
ATOM 13498 C CA . ILE F 1 229 ? 20.680 -51.237 20.478 1.00 50.27 228 ILE F CA 1
ATOM 13499 C C . ILE F 1 229 ? 21.806 -52.216 20.174 1.00 59.26 228 ILE F C 1
ATOM 13500 O O . ILE F 1 229 ? 22.116 -52.487 19.007 1.00 61.22 228 ILE F O 1
ATOM 13505 N N . GLN F 1 230 ? 22.432 -52.765 21.218 1.00 59.15 229 GLN F N 1
ATOM 13506 C CA . GLN F 1 230 ? 23.486 -53.754 21.017 1.00 68.20 229 GLN F CA 1
ATOM 13507 C C . GLN F 1 230 ? 22.939 -55.019 20.370 1.00 67.59 229 GLN F C 1
ATOM 13508 O O . GLN F 1 230 ? 23.571 -55.591 19.473 1.00 66.34 229 GLN F O 1
ATOM 13514 N N . GLU F 1 231 ? 21.761 -55.470 20.809 1.00 64.33 230 GLU F N 1
ATOM 13515 C CA . GLU F 1 231 ? 21.192 -56.700 20.271 1.00 62.90 230 GLU F CA 1
ATOM 13516 C C . GLU F 1 231 ? 20.768 -56.527 18.818 1.00 68.77 230 GLU F C 1
ATOM 13517 O O . GLU F 1 231 ? 20.945 -57.440 18.002 1.00 71.34 230 GLU F O 1
ATOM 13523 N N . PHE F 1 232 ? 20.206 -55.365 18.474 1.00 63.69 231 PHE F N 1
ATOM 13524 C CA . PHE F 1 232 ? 19.823 -55.118 17.088 1.00 62.82 231 PHE F CA 1
ATOM 13525 C C . PHE F 1 232 ? 21.045 -55.062 16.182 1.00 62.84 231 PHE F C 1
ATOM 13526 O O . PHE F 1 232 ? 20.996 -55.512 15.031 1.00 67.54 231 PHE F O 1
ATOM 13534 N N . ALA F 1 233 ? 22.151 -54.509 16.683 1.00 67.44 232 ALA F N 1
ATOM 13535 C CA . ALA F 1 233 ? 23.365 -54.418 15.880 1.00 66.31 232 ALA F CA 1
ATOM 13536 C C . ALA F 1 233 ? 23.918 -55.801 15.560 1.00 74.41 232 ALA F C 1
ATOM 13537 O O . ALA F 1 233 ? 24.299 -56.080 14.417 1.00 79.37 232 ALA F O 1
ATOM 13539 N N . GLU F 1 234 ? 23.966 -56.685 16.557 1.00 76.57 233 GLU F N 1
ATOM 13540 C CA . GLU F 1 234 ? 24.511 -58.018 16.332 1.00 72.52 233 GLU F CA 1
ATOM 13541 C C . GLU F 1 234 ? 23.544 -58.920 15.574 1.00 77.23 233 GLU F C 1
ATOM 13542 O O . GLU F 1 234 ? 23.968 -59.954 15.048 1.00 87.09 233 GLU F O 1
ATOM 13548 N N . SER F 1 235 ? 22.263 -58.552 15.499 1.00 73.67 234 SER F N 1
ATOM 13549 C CA . SER F 1 235 ? 21.312 -59.330 14.714 1.00 81.38 234 SER F CA 1
ATOM 13550 C C . SER F 1 235 ? 21.534 -59.165 13.216 1.00 88.32 234 SER F C 1
ATOM 13551 O O . SER F 1 235 ? 21.086 -60.012 12.437 1.00 91.59 234 SER F O 1
ATOM 13554 N N . LEU F 1 236 ? 22.213 -58.097 12.801 1.00 90.28 235 LEU F N 1
ATOM 13555 C CA . LEU F 1 236 ? 22.528 -57.847 11.403 1.00 100.05 235 LEU F CA 1
ATOM 13556 C C . LEU F 1 236 ? 23.860 -58.460 10.986 1.00 108.31 235 LEU F C 1
ATOM 13557 O O . LEU F 1 236 ? 24.401 -58.084 9.939 1.00 111.58 235 LEU F O 1
ATOM 13562 N N . ASP F 1 237 ? 24.392 -59.387 11.777 1.00 113.27 236 ASP F N 1
ATOM 13563 C CA . ASP F 1 237 ? 25.723 -59.974 11.569 1.00 114.08 236 ASP F CA 1
ATOM 13564 C C . ASP F 1 237 ? 26.749 -58.837 11.609 1.00 105.28 236 ASP F C 1
ATOM 13565 O O . ASP F 1 237 ? 26.581 -57.862 12.353 1.00 100.45 236 ASP F O 1
ATOM 13570 N N . SER F 1 238 ? 27.814 -58.946 10.819 1.00 104.07 237 SER F N 1
ATOM 13571 C CA . SER F 1 238 ? 28.828 -57.902 10.740 1.00 96.13 237 SER F CA 1
ATOM 13572 C C . SER F 1 238 ? 28.401 -56.730 9.866 1.00 91.58 237 SER F C 1
ATOM 13573 O O . SER F 1 238 ? 29.230 -55.863 9.566 1.00 89.39 237 SER F O 1
ATOM 13576 N N . ASN F 1 239 ? 27.136 -56.682 9.460 1.00 88.64 238 ASN F N 1
ATOM 13577 C CA . ASN F 1 239 ? 26.620 -55.631 8.585 1.00 91.68 238 ASN F CA 1
ATOM 13578 C C . ASN F 1 239 ? 25.983 -54.496 9.386 1.00 85.69 238 ASN F C 1
ATOM 13579 O O . ASN F 1 239 ? 24.849 -54.092 9.136 1.00 81.15 238 ASN F O 1
ATOM 13584 N N . CYS F 1 240 ? 26.718 -53.977 10.372 1.00 69.85 239 CYS F N 1
ATOM 13585 C CA . CYS F 1 240 ? 26.244 -52.841 11.162 1.00 68.42 239 CYS F CA 1
ATOM 13586 C C . CYS F 1 240 ? 27.439 -52.230 11.880 1.00 55.28 239 CYS F C 1
ATOM 13587 O O . CYS F 1 240 ? 27.932 -52.803 12.856 1.00 48.88 239 CYS F O 1
ATOM 13590 N N . ASN F 1 241 ? 27.890 -51.069 11.409 1.00 51.35 240 ASN F N 1
ATOM 13591 C CA . ASN F 1 241 ? 29.063 -50.428 11.990 1.00 49.94 240 ASN F CA 1
ATOM 13592 C C . ASN F 1 241 ? 28.708 -49.433 13.090 1.00 48.31 240 ASN F C 1
ATOM 13593 O O . ASN F 1 241 ? 29.440 -49.324 14.079 1.00 46.15 240 ASN F O 1
ATOM 13598 N N . ALA F 1 242 ? 27.603 -48.704 12.947 1.00 44.32 241 ALA F N 1
ATOM 13599 C CA . ALA F 1 242 ? 27.285 -47.662 13.914 1.00 41.20 241 ALA F CA 1
ATOM 13600 C C . ALA F 1 242 ? 25.799 -47.338 13.867 1.00 40.07 241 ALA F C 1
ATOM 13601 O O . ALA F 1 242 ? 25.145 -47.488 12.830 1.00 33.26 241 ALA F O 1
ATOM 13603 N N . ILE F 1 243 ? 25.279 -46.890 15.009 1.00 40.31 242 ILE F N 1
ATOM 13604 C CA . ILE F 1 243 ? 23.880 -46.507 15.165 1.00 34.16 242 ILE F CA 1
ATOM 13605 C C . ILE F 1 243 ? 23.816 -45.265 16.044 1.00 35.41 242 ILE F C 1
ATOM 13606 O O . ILE F 1 243 ? 24.509 -45.178 17.062 1.00 35.39 242 ILE F O 1
ATOM 13611 N N . LEU F 1 244 ? 22.979 -44.306 15.654 1.00 23.53 243 LEU F N 1
ATOM 13612 C CA . LEU F 1 244 ? 22.682 -43.146 16.484 1.00 28.28 243 LEU F CA 1
ATOM 13613 C C . LEU F 1 244 ? 21.174 -43.002 16.616 1.00 28.52 243 LEU F C 1
ATOM 13614 O O . LEU F 1 244 ? 20.446 -43.123 15.625 1.00 31.52 243 LEU F O 1
ATOM 13619 N N . VAL F 1 245 ? 20.710 -42.757 17.837 1.00 27.09 244 VAL F N 1
ATOM 13620 C CA . VAL F 1 245 ? 19.316 -42.428 18.110 1.00 24.97 244 VAL F CA 1
ATOM 13621 C C . VAL F 1 245 ? 19.301 -41.011 18.664 1.00 25.38 244 VAL F C 1
ATOM 13622 O O . VAL F 1 245 ? 19.805 -40.764 19.767 1.00 34.28 244 VAL F O 1
ATOM 13626 N N . LEU F 1 246 ? 18.738 -40.080 17.901 1.00 28.94 245 LEU F N 1
ATOM 13627 C CA . LEU F 1 246 ? 18.730 -38.672 18.260 1.00 25.65 245 LEU F CA 1
ATOM 13628 C C . LEU F 1 246 ? 17.302 -38.186 18.466 1.00 30.35 245 LEU F C 1
ATOM 13629 O O . LEU F 1 246 ? 16.340 -38.793 17.985 1.00 27.53 245 LEU F O 1
ATOM 13634 N N . ASP F 1 247 ? 17.174 -37.073 19.184 1.00 23.17 246 ASP F N 1
ATOM 13635 C CA . ASP F 1 247 ? 15.896 -36.404 19.350 1.00 27.22 246 ASP F CA 1
ATOM 13636 C C . ASP F 1 247 ? 15.808 -35.237 18.369 1.00 22.30 246 ASP F C 1
ATOM 13637 O O . ASP F 1 247 ? 16.717 -34.992 17.572 1.00 30.81 246 ASP F O 1
ATOM 13642 N N . SER F 1 248 ? 14.694 -34.504 18.430 1.00 23.50 247 SER F N 1
ATOM 13643 C CA . SER F 1 248 ? 14.477 -33.396 17.506 1.00 24.88 247 SER F CA 1
ATOM 13644 C C . SER F 1 248 ? 15.471 -32.259 17.711 1.00 30.28 247 SER F C 1
ATOM 13645 O O . SER F 1 248 ? 15.637 -31.430 16.810 1.00 28.80 247 SER F O 1
ATOM 13648 N N . ASN F 1 249 ? 16.123 -32.195 18.871 1.00 30.45 248 ASN F N 1
ATOM 13649 C CA . ASN F 1 249 ? 17.208 -31.249 19.095 1.00 22.68 248 ASN F CA 1
ATOM 13650 C C . ASN F 1 249 ? 18.541 -31.748 18.554 1.00 26.49 248 ASN F C 1
ATOM 13651 O O . ASN F 1 249 ? 19.558 -31.077 18.761 1.00 26.68 248 ASN F O 1
ATOM 13656 N N . SER F 1 250 ? 18.558 -32.904 17.886 1.00 24.20 249 SER F N 1
ATOM 13657 C CA . SER F 1 250 ? 19.775 -33.577 17.431 1.00 27.24 249 SER F CA 1
ATOM 13658 C C . SER F 1 250 ? 20.685 -33.986 18.587 1.00 27.80 249 SER F C 1
ATOM 13659 O O . SER F 1 250 ? 21.894 -34.154 18.400 1.00 31.14 249 SER F O 1
ATOM 13662 N N . LEU F 1 251 ? 20.128 -34.156 19.783 1.00 27.15 250 LEU F N 1
ATOM 13663 C CA . LEU F 1 251 ? 20.884 -34.653 20.922 1.00 22.65 250 LEU F CA 1
ATOM 13664 C C . LEU F 1 251 ? 20.845 -36.176 20.937 1.00 27.08 250 LEU F C 1
ATOM 13665 O O . LEU F 1 251 ? 19.901 -36.793 20.442 1.00 29.09 250 LEU F O 1
ATOM 13670 N N . VAL F 1 252 ? 21.880 -36.776 21.517 1.00 18.24 251 VAL F N 1
ATOM 13671 C CA . VAL F 1 252 ? 22.119 -38.211 21.397 1.00 23.29 251 VAL F CA 1
ATOM 13672 C C . VAL F 1 252 ? 21.371 -38.940 22.507 1.00 31.30 251 VAL F C 1
ATOM 13673 O O . VAL F 1 252 ? 21.732 -38.840 23.682 1.00 30.66 251 VAL F O 1
ATOM 13677 N N . ILE F 1 253 ? 20.338 -39.690 22.131 1.00 28.06 252 ILE F N 1
ATOM 13678 C CA . ILE F 1 253 ? 19.595 -40.504 23.088 1.00 31.99 252 ILE F CA 1
ATOM 13679 C C . ILE F 1 253 ? 20.211 -41.891 23.227 1.00 36.01 252 ILE F C 1
ATOM 13680 O O . ILE F 1 253 ? 20.241 -42.459 24.321 1.00 33.15 252 ILE F O 1
ATOM 13685 N N . GLY F 1 254 ? 20.699 -42.447 22.129 1.00 32.95 253 GLY F N 1
ATOM 13686 C CA . GLY F 1 254 ? 21.374 -43.733 22.159 1.00 36.07 253 GLY F CA 1
ATOM 13687 C C . GLY F 1 254 ? 22.417 -43.785 21.068 1.00 34.73 253 GLY F C 1
ATOM 13688 O O . GLY F 1 254 ? 22.318 -43.082 20.057 1.00 31.64 253 GLY F O 1
ATOM 13689 N N . GLN F 1 255 ? 23.430 -44.622 21.274 1.00 32.92 254 GLN F N 1
ATOM 13690 C CA . GLN F 1 255 ? 24.527 -44.703 20.323 1.00 43.07 254 GLN F CA 1
ATOM 13691 C C . GLN F 1 255 ? 25.143 -46.093 20.358 1.00 34.39 254 GLN F C 1
ATOM 13692 O O . GLN F 1 255 ? 25.078 -46.796 21.369 1.00 35.27 254 GLN F O 1
ATOM 13698 N N . PHE F 1 256 ? 25.737 -46.478 19.231 1.00 39.39 255 PHE F N 1
ATOM 13699 C CA . PHE F 1 256 ? 26.489 -47.718 19.119 1.00 42.02 255 PHE F CA 1
ATOM 13700 C C . PHE F 1 256 ? 27.586 -47.519 18.087 1.00 47.98 255 PHE F C 1
ATOM 13701 O O . PHE F 1 256 ? 27.350 -46.934 17.027 1.00 42.05 255 PHE F O 1
ATOM 13709 N N . PHE F 1 257 ? 28.783 -48.007 18.403 1.00 47.82 256 PHE F N 1
ATOM 13710 C CA . PHE F 1 257 ? 29.922 -47.908 17.501 1.00 53.46 256 PHE F CA 1
ATOM 13711 C C . PHE F 1 257 ? 30.700 -49.212 17.545 1.00 56.93 256 PHE F C 1
ATOM 13712 O O . PHE F 1 257 ? 31.072 -49.679 18.626 1.00 61.58 256 PHE F O 1
ATOM 13720 N N . GLU F 1 258 ? 30.938 -49.801 16.370 1.00 58.48 257 GLU F N 1
ATOM 13721 C CA . GLU F 1 258 ? 31.710 -51.038 16.308 1.00 57.07 257 GLU F CA 1
ATOM 13722 C C . GLU F 1 258 ? 33.183 -50.782 16.603 1.00 59.38 257 GLU F C 1
ATOM 13723 O O . GLU F 1 258 ? 33.839 -51.593 17.267 1.00 59.23 257 GLU F O 1
ATOM 13729 N N . ASN F 1 259 ? 33.716 -49.664 16.121 1.00 54.55 258 ASN F N 1
ATOM 13730 C CA . ASN F 1 259 ? 35.113 -49.308 16.337 1.00 54.15 258 ASN F CA 1
ATOM 13731 C C . ASN F 1 259 ? 35.240 -47.794 16.215 1.00 55.29 258 ASN F C 1
ATOM 13732 O O . ASN F 1 259 ? 34.255 -47.087 15.986 1.00 58.62 258 ASN F O 1
ATOM 13737 N N . GLU F 1 260 ? 36.471 -47.300 16.365 1.00 54.10 259 GLU F N 1
ATOM 13738 C CA . GLU F 1 260 ? 36.688 -45.855 16.369 1.00 60.57 259 GLU F CA 1
ATOM 13739 C C . GLU F 1 260 ? 36.479 -45.251 14.985 1.00 58.23 259 GLU F C 1
ATOM 13740 O O . GLU F 1 260 ? 35.981 -44.125 14.865 1.00 54.86 259 GLU F O 1
ATOM 13746 N N . GLU F 1 261 ? 36.853 -45.976 13.928 1.00 54.19 260 GLU F N 1
ATOM 13747 C CA . GLU F 1 261 ? 36.676 -45.438 12.582 1.00 56.95 260 GLU F CA 1
ATOM 13748 C C . GLU F 1 261 ? 35.198 -45.326 12.223 1.00 51.22 260 GLU F C 1
ATOM 13749 O O . GLU F 1 261 ? 34.782 -44.353 11.583 1.00 48.49 260 GLU F O 1
ATOM 13755 N N . SER F 1 262 ? 34.391 -46.309 12.629 1.00 44.94 261 SER F N 1
ATOM 13756 C CA . SER F 1 262 ? 32.954 -46.228 12.387 1.00 49.43 261 SER F CA 1
ATOM 13757 C C . SER F 1 262 ? 32.336 -45.052 13.134 1.00 51.93 261 SER F C 1
ATOM 13758 O O . SER F 1 262 ? 31.401 -44.413 12.637 1.00 46.01 261 SER F O 1
ATOM 13761 N N . LYS F 1 263 ? 32.852 -44.747 14.326 1.00 49.95 262 LYS F N 1
ATOM 13762 C CA . LYS F 1 263 ? 32.345 -43.611 15.089 1.00 48.42 262 LYS F CA 1
ATOM 13763 C C . LYS F 1 263 ? 32.651 -42.295 14.385 1.00 45.66 262 LYS F C 1
ATOM 13764 O O . LYS F 1 263 ? 31.774 -41.435 14.245 1.00 43.54 262 LYS F O 1
ATOM 13770 N N . GLN F 1 264 ? 33.893 -42.124 13.925 1.00 46.89 263 GLN F N 1
ATOM 13771 C CA . GLN F 1 264 ? 34.270 -40.878 13.269 1.00 52.56 263 GLN F CA 1
ATOM 13772 C C . GLN F 1 264 ? 33.522 -40.679 11.958 1.00 48.00 263 GLN F C 1
ATOM 13773 O O . GLN F 1 264 ? 33.195 -39.542 11.602 1.00 46.85 263 GLN F O 1
ATOM 13779 N N . ILE F 1 265 ? 33.237 -41.760 11.232 1.00 43.18 264 ILE F N 1
ATOM 13780 C CA . ILE F 1 265 ? 32.535 -41.628 9.959 1.00 43.93 264 ILE F CA 1
ATOM 13781 C C . ILE F 1 265 ? 31.098 -41.177 10.187 1.00 42.94 264 ILE F C 1
ATOM 13782 O O . ILE F 1 265 ? 30.630 -40.211 9.572 1.00 41.18 264 ILE F O 1
ATOM 13787 N N . LEU F 1 266 ? 30.380 -41.856 11.086 1.00 38.46 265 LEU F N 1
ATOM 13788 C CA . LEU F 1 266 ? 28.969 -41.537 11.287 1.00 36.26 265 LEU F CA 1
ATOM 13789 C C . LEU F 1 266 ? 28.791 -40.201 11.996 1.00 38.46 265 LEU F C 1
ATOM 13790 O O . LEU F 1 266 ? 27.939 -39.396 11.601 1.00 40.79 265 LEU F O 1
ATOM 13795 N N . THR F 1 267 ? 29.577 -39.946 13.047 1.00 33.69 266 THR F N 1
ATOM 13796 C CA . THR F 1 267 ? 29.420 -38.700 13.793 1.00 39.79 266 THR F CA 1
ATOM 13797 C C . THR F 1 267 ? 29.778 -37.483 12.951 1.00 42.22 266 THR F C 1
ATOM 13798 O O . THR F 1 267 ? 29.232 -36.397 13.175 1.00 45.02 266 THR F O 1
ATOM 13802 N N . LYS F 1 268 ? 30.682 -37.633 11.984 1.00 45.06 267 LYS F N 1
ATOM 13803 C CA . LYS F 1 268 ? 31.013 -36.516 11.109 1.00 47.57 267 LYS F CA 1
ATOM 13804 C C . LYS F 1 268 ? 30.071 -36.407 9.920 1.00 45.56 267 LYS F C 1
ATOM 13805 O O . LYS F 1 268 ? 29.905 -35.313 9.371 1.00 47.99 267 LYS F O 1
ATOM 13811 N N . SER F 1 269 ? 29.440 -37.507 9.514 1.00 43.68 268 SER F N 1
ATOM 13812 C CA . SER F 1 269 ? 28.512 -37.467 8.392 1.00 38.18 268 SER F CA 1
ATOM 13813 C C . SER F 1 269 ? 27.100 -37.081 8.813 1.00 39.10 268 SER F C 1
ATOM 13814 O O . SER F 1 269 ? 26.368 -36.482 8.016 1.00 36.86 268 SER F O 1
ATOM 13817 N N . THR F 1 270 ? 26.715 -37.395 10.051 1.00 36.01 269 THR F N 1
ATOM 13818 C CA . THR F 1 270 ? 25.336 -37.178 10.484 1.00 34.82 269 THR F CA 1
ATOM 13819 C C . THR F 1 270 ? 24.873 -35.724 10.410 1.00 34.51 269 THR F C 1
ATOM 13820 O O . THR F 1 270 ? 23.740 -35.499 9.948 1.00 32.96 269 THR F O 1
ATOM 13824 N N . PRO F 1 271 ? 25.648 -34.712 10.838 1.00 33.95 270 PRO F N 1
ATOM 13825 C CA . PRO F 1 271 ? 25.140 -33.329 10.745 1.00 36.78 270 PRO F CA 1
ATOM 13826 C C . PRO F 1 271 ? 24.675 -32.940 9.353 1.00 32.57 270 PRO F C 1
ATOM 13827 O O . PRO F 1 271 ? 23.696 -32.195 9.212 1.00 40.64 270 PRO F O 1
ATOM 13831 N N . TYR F 1 272 ? 25.343 -33.438 8.314 1.00 33.00 271 TYR F N 1
ATOM 13832 C CA . TYR F 1 272 ? 24.927 -33.124 6.954 1.00 37.87 271 TYR F CA 1
ATOM 13833 C C . TYR F 1 272 ? 23.732 -33.960 6.518 1.00 34.61 271 TYR F C 1
ATOM 13834 O O . TYR F 1 272 ? 22.910 -33.492 5.723 1.00 36.18 271 TYR F O 1
ATOM 13843 N N . PHE F 1 273 ? 23.615 -35.190 7.025 1.00 38.45 272 PHE F N 1
ATOM 13844 C CA . PHE F 1 273 ? 22.415 -35.978 6.768 1.00 38.52 272 PHE F CA 1
ATOM 13845 C C . PHE F 1 273 ? 21.191 -35.330 7.403 1.00 34.13 272 PHE F C 1
ATOM 13846 O O . PHE F 1 273 ? 20.105 -35.323 6.812 1.00 33.80 272 PHE F O 1
ATOM 13854 N N . LEU F 1 274 ? 21.351 -34.774 8.608 1.00 37.95 273 LEU F N 1
ATOM 13855 C CA . LEU F 1 274 ? 20.244 -34.093 9.274 1.00 38.16 273 LEU F CA 1
ATOM 13856 C C . LEU F 1 274 ? 19.816 -32.852 8.500 1.00 44.31 273 LEU F C 1
ATOM 13857 O O . LEU F 1 274 ? 18.619 -32.603 8.315 1.00 38.70 273 LEU F O 1
ATOM 13862 N N . THR F 1 275 ? 20.788 -32.050 8.054 1.00 46.02 274 THR F N 1
ATOM 13863 C CA . THR F 1 275 ? 20.468 -30.847 7.289 1.00 40.38 274 THR F CA 1
ATOM 13864 C C . THR F 1 275 ? 19.706 -31.193 6.017 1.00 44.89 274 THR F C 1
ATOM 13865 O O . THR F 1 275 ? 18.748 -30.503 5.650 1.00 47.33 274 THR F O 1
ATOM 13869 N N . LEU F 1 276 ? 20.115 -32.264 5.335 1.00 44.19 275 LEU F N 1
ATOM 13870 C CA . LEU F 1 276 ? 19.397 -32.703 4.144 1.00 46.08 275 LEU F CA 1
ATOM 13871 C C . LEU F 1 276 ? 17.972 -33.118 4.489 1.00 49.99 275 LEU F C 1
ATOM 13872 O O . LEU F 1 276 ? 17.016 -32.715 3.818 1.00 56.64 275 LEU F O 1
ATOM 13877 N N . ASN F 1 277 ? 17.814 -33.920 5.546 1.00 51.63 276 ASN F N 1
ATOM 13878 C CA . ASN F 1 277 ? 16.488 -34.402 5.924 1.00 59.73 276 ASN F CA 1
ATOM 13879 C C . ASN F 1 277 ? 15.580 -33.255 6.354 1.00 58.11 276 ASN F C 1
ATOM 13880 O O . ASN F 1 277 ? 14.394 -33.228 6.004 1.00 62.14 276 ASN F O 1
ATOM 13885 N N . ASP F 1 278 ? 16.111 -32.325 7.109 1.00 55.08 277 ASP F N 1
ATOM 13886 C CA . ASP F 1 278 ? 15.335 -31.185 7.538 1.00 59.61 277 ASP F CA 1
ATOM 13887 C C . ASP F 1 278 ? 15.006 -30.247 6.392 1.00 66.51 277 ASP F C 1
ATOM 13888 O O . ASP F 1 278 ? 13.877 -29.785 6.288 1.00 72.31 277 ASP F O 1
ATOM 13893 N N . SER F 1 279 ? 15.984 -29.939 5.548 1.00 62.76 278 SER F N 1
ATOM 13894 C CA . SER F 1 279 ? 15.752 -28.982 4.460 1.00 67.87 278 SER F CA 1
ATOM 13895 C C . SER F 1 279 ? 14.716 -29.514 3.494 1.00 69.73 278 SER F C 1
ATOM 13896 O O . SER F 1 279 ? 14.042 -28.751 2.823 1.00 78.53 278 SER F O 1
ATOM 13899 N N . LEU F 1 280 ? 14.582 -30.822 3.439 1.00 67.46 279 LEU F N 1
ATOM 13900 C CA . LEU F 1 280 ? 13.601 -31.413 2.577 1.00 79.32 279 LEU F CA 1
ATOM 13901 C C . LEU F 1 280 ? 12.347 -31.620 3.404 1.00 90.91 279 LEU F C 1
ATOM 13902 O O . LEU F 1 280 ? 11.333 -30.976 3.173 1.00 97.92 279 LEU F O 1
ATOM 13907 N N . SER F 1 289 ? 11.848 -41.201 5.765 1.00 51.69 288 SER F N 1
ATOM 13908 C CA . SER F 1 289 ? 12.788 -42.307 5.602 1.00 48.08 288 SER F CA 1
ATOM 13909 C C . SER F 1 289 ? 13.709 -42.166 4.401 1.00 43.85 288 SER F C 1
ATOM 13910 O O . SER F 1 289 ? 13.260 -41.831 3.317 1.00 43.11 288 SER F O 1
ATOM 13913 N N . MET F 1 290 ? 14.984 -42.451 4.587 1.00 34.98 289 MET F N 1
ATOM 13914 C CA . MET F 1 290 ? 15.944 -42.290 3.513 1.00 37.68 289 MET F CA 1
ATOM 13915 C C . MET F 1 290 ? 17.033 -43.321 3.471 1.00 32.36 289 MET F C 1
ATOM 13916 O O . MET F 1 290 ? 17.337 -43.910 4.489 1.00 29.94 289 MET F O 1
ATOM 13921 N N . ILE F 1 291 ? 17.610 -43.550 2.298 1.00 30.69 290 ILE F N 1
ATOM 13922 C CA . ILE F 1 291 ? 18.780 -44.416 2.169 1.00 26.54 290 ILE F CA 1
ATOM 13923 C C . ILE F 1 291 ? 19.842 -43.714 1.332 1.00 30.65 290 ILE F C 1
ATOM 13924 O O . ILE F 1 291 ? 19.561 -43.195 0.267 1.00 30.64 290 ILE F O 1
ATOM 13929 N N . ILE F 1 292 ? 21.059 -43.707 1.827 1.00 30.63 291 ILE F N 1
ATOM 13930 C CA . ILE F 1 292 ? 22.162 -43.031 1.157 1.00 27.94 291 ILE F CA 1
ATOM 13931 C C . ILE F 1 292 ? 23.318 -44.008 1.010 1.00 29.56 291 ILE F C 1
ATOM 13932 O O . ILE F 1 292 ? 23.754 -44.613 1.996 1.00 30.69 291 ILE F O 1
ATOM 13937 N N . GLU F 1 293 ? 23.807 -44.166 -0.219 1.00 29.97 292 GLU F N 1
ATOM 13938 C CA . GLU F 1 293 ? 25.002 -44.948 -0.508 1.00 36.73 292 GLU F CA 1
ATOM 13939 C C . GLU F 1 293 ? 26.114 -44.014 -0.958 1.00 34.14 292 GLU F C 1
ATOM 13940 O O . GLU F 1 293 ? 25.920 -43.209 -1.875 1.00 33.58 292 GLU F O 1
ATOM 13946 N N . ARG F 1 294 ? 27.276 -44.128 -0.319 1.00 34.98 293 ARG F N 1
ATOM 13947 C CA . ARG F 1 294 ? 28.424 -43.300 -0.663 1.00 44.26 293 ARG F CA 1
ATOM 13948 C C . ARG F 1 294 ? 29.689 -44.019 -0.223 1.00 44.16 293 ARG F C 1
ATOM 13949 O O . ARG F 1 294 ? 29.769 -44.492 0.915 1.00 41.60 293 ARG F O 1
ATOM 13957 N N . GLY F 1 295 ? 30.665 -44.100 -1.120 1.00 46.00 294 GLY F N 1
ATOM 13958 C CA . GLY F 1 295 ? 31.900 -44.792 -0.790 1.00 45.62 294 GLY F CA 1
ATOM 13959 C C . GLY F 1 295 ? 31.643 -46.271 -0.582 1.00 45.79 294 GLY F C 1
ATOM 13960 O O . GLY F 1 295 ? 31.050 -46.946 -1.429 1.00 49.95 294 GLY F O 1
ATOM 13961 N N . ASN F 1 296 ? 32.088 -46.787 0.564 1.00 47.75 295 ASN F N 1
ATOM 13962 C CA . ASN F 1 296 ? 31.906 -48.189 0.918 1.00 48.40 295 ASN F CA 1
ATOM 13963 C C . ASN F 1 296 ? 30.906 -48.374 2.055 1.00 51.63 295 ASN F C 1
ATOM 13964 O O . ASN F 1 296 ? 30.947 -49.394 2.751 1.00 52.88 295 ASN F O 1
ATOM 13969 N N . LYS F 1 297 ? 30.001 -47.417 2.251 1.00 48.59 296 LYS F N 1
ATOM 13970 C CA . LYS F 1 297 ? 29.040 -47.467 3.343 1.00 44.71 296 LYS F CA 1
ATOM 13971 C C . LYS F 1 297 ? 27.636 -47.194 2.821 1.00 46.31 296 LYS F C 1
ATOM 13972 O O . LYS F 1 297 ? 27.444 -46.613 1.750 1.00 37.01 296 LYS F O 1
ATOM 13978 N N . ARG F 1 298 ? 26.649 -47.625 3.604 1.00 39.92 297 ARG F N 1
ATOM 13979 C CA . ARG F 1 298 ? 25.243 -47.371 3.327 1.00 33.22 297 ARG F CA 1
ATOM 13980 C C . ARG F 1 298 ? 24.577 -46.876 4.602 1.00 37.16 297 ARG F C 1
ATOM 13981 O O . ARG F 1 298 ? 24.794 -47.436 5.681 1.00 36.80 297 ARG F O 1
ATOM 13989 N N . PHE F 1 299 ? 23.773 -45.821 4.477 1.00 35.82 298 PHE F N 1
ATOM 13990 C CA . PHE F 1 299 ? 23.149 -45.159 5.615 1.00 31.94 298 PHE F CA 1
ATOM 13991 C C . PHE F 1 299 ? 21.635 -45.253 5.502 1.00 32.43 298 PHE F C 1
ATOM 13992 O O . PHE F 1 299 ? 21.061 -44.867 4.478 1.00 35.70 298 PHE F O 1
ATOM 14000 N N . PHE F 1 300 ? 20.994 -45.748 6.557 1.00 33.91 299 PHE F N 1
ATOM 14001 C CA . PHE F 1 300 ? 19.540 -45.803 6.655 1.00 37.23 299 PHE F CA 1
ATOM 14002 C C . PHE F 1 300 ? 19.076 -44.820 7.719 1.00 30.05 299 PHE F C 1
ATOM 14003 O O . PHE F 1 300 ? 19.553 -44.866 8.857 1.00 38.20 299 PHE F O 1
ATOM 14011 N N . THR F 1 301 ? 18.152 -43.934 7.352 1.00 29.54 300 THR F N 1
ATOM 14012 C CA . THR F 1 301 ? 17.605 -42.953 8.278 1.00 31.87 300 THR F CA 1
ATOM 14013 C C . THR F 1 301 ? 16.098 -43.130 8.387 1.00 36.34 300 THR F C 1
ATOM 14014 O O . THR F 1 301 ? 15.426 -43.438 7.398 1.00 33.19 300 THR F O 1
ATOM 14018 N N . ASP F 1 302 ? 15.572 -42.925 9.593 1.00 36.22 301 ASP F N 1
ATOM 14019 C CA . ASP F 1 302 ? 14.149 -43.077 9.851 1.00 40.73 301 ASP F CA 1
ATOM 14020 C C . ASP F 1 302 ? 13.733 -42.128 10.966 1.00 33.38 301 ASP F C 1
ATOM 14021 O O . ASP F 1 302 ? 14.548 -41.737 11.807 1.00 32.77 301 ASP F O 1
ATOM 14026 N N . GLN F 1 303 ? 12.454 -41.764 10.963 1.00 40.96 302 GLN F N 1
ATOM 14027 C CA . GLN F 1 303 ? 11.854 -40.954 12.013 1.00 39.38 302 GLN F CA 1
ATOM 14028 C C . GLN F 1 303 ? 10.754 -41.750 12.698 1.00 42.90 302 GLN F C 1
ATOM 14029 O O . GLN F 1 303 ? 10.019 -42.498 12.046 1.00 44.96 302 GLN F O 1
ATOM 14035 N N . PHE F 1 304 ? 10.645 -41.588 14.015 1.00 30.90 303 PHE F N 1
ATOM 14036 C CA . PHE F 1 304 ? 9.593 -42.240 14.780 1.00 34.73 303 PHE F CA 1
ATOM 14037 C C . PHE F 1 304 ? 9.286 -41.403 16.013 1.00 37.43 303 PHE F C 1
ATOM 14038 O O . PHE F 1 304 ? 10.085 -40.561 16.431 1.00 32.79 303 PHE F O 1
ATOM 14046 N N . ARG F 1 305 ? 8.114 -41.646 16.592 1.00 35.30 304 ARG F N 1
ATOM 14047 C CA . ARG F 1 305 ? 7.634 -40.885 17.734 1.00 41.90 304 ARG F CA 1
ATOM 14048 C C . ARG F 1 305 ? 7.497 -41.782 18.954 1.00 32.73 304 ARG F C 1
ATOM 14049 O O . ARG F 1 305 ? 7.228 -42.981 18.839 1.00 37.92 304 ARG F O 1
ATOM 14057 N N . ILE F 1 306 ? 7.697 -41.186 20.124 1.00 35.93 305 ILE F N 1
ATOM 14058 C CA . ILE F 1 306 ? 7.330 -41.803 21.388 1.00 39.60 305 ILE F CA 1
ATOM 14059 C C . ILE F 1 306 ? 6.163 -41.013 21.965 1.00 33.78 305 ILE F C 1
ATOM 14060 O O . ILE F 1 306 ? 5.928 -39.852 21.615 1.00 37.34 305 ILE F O 1
ATOM 14065 N N . LYS F 1 307 ? 5.420 -41.660 22.864 1.00 43.42 306 LYS F N 1
ATOM 14066 C CA . LYS F 1 307 ? 4.136 -41.112 23.289 1.00 37.87 306 LYS F CA 1
ATOM 14067 C C . LYS F 1 307 ? 4.287 -39.817 24.080 1.00 34.07 306 LYS F C 1
ATOM 14068 O O . LYS F 1 307 ? 3.421 -38.940 23.989 1.00 41.94 306 LYS F O 1
ATOM 14074 N N . ARG F 1 308 ? 5.365 -39.666 24.846 1.00 34.75 307 ARG F N 1
ATOM 14075 C CA . ARG F 1 308 ? 5.478 -38.531 25.752 1.00 38.26 307 ARG F CA 1
ATOM 14076 C C . ARG F 1 308 ? 6.204 -37.333 25.151 1.00 40.66 307 ARG F C 1
ATOM 14077 O O . ARG F 1 308 ? 6.231 -36.271 25.783 1.00 42.70 307 ARG F O 1
ATOM 14085 N N . ALA F 1 309 ? 6.781 -37.463 23.960 1.00 37.21 308 ALA F N 1
ATOM 14086 C CA . ALA F 1 309 ? 7.555 -36.393 23.347 1.00 32.24 308 ALA F CA 1
ATOM 14087 C C . ALA F 1 309 ? 6.774 -35.754 22.206 1.00 36.01 308 ALA F C 1
ATOM 14088 O O . ALA F 1 309 ? 6.012 -36.421 21.500 1.00 36.63 308 ALA F O 1
ATOM 14090 N N . SER F 1 310 ? 6.985 -34.449 22.028 1.00 37.71 309 SER F N 1
ATOM 14091 C CA . SER F 1 310 ? 6.204 -33.690 21.055 1.00 43.27 309 SER F CA 1
ATOM 14092 C C . SER F 1 310 ? 6.634 -34.002 19.626 1.00 36.13 309 SER F C 1
ATOM 14093 O O . SER F 1 310 ? 5.791 -34.205 18.744 1.00 37.50 309 SER F O 1
ATOM 14096 N N . GLU F 1 311 ? 7.935 -34.038 19.378 1.00 33.30 310 GLU F N 1
ATOM 14097 C CA . GLU F 1 311 ? 8.483 -34.156 18.038 1.00 34.18 310 GLU F CA 1
ATOM 14098 C C . GLU F 1 311 ? 9.132 -35.517 17.821 1.00 31.96 310 GLU F C 1
ATOM 14099 O O . GLU F 1 311 ? 9.515 -36.196 18.780 1.00 26.77 310 GLU F O 1
ATOM 14105 N N . PRO F 1 312 ? 9.261 -35.953 16.570 1.00 31.95 311 PRO F N 1
ATOM 14106 C CA . PRO F 1 312 ? 9.815 -37.285 16.308 1.00 34.30 311 PRO F CA 1
ATOM 14107 C C . PRO F 1 312 ? 11.280 -37.383 16.701 1.00 26.29 311 PRO F C 1
ATOM 14108 O O . PRO F 1 312 ? 12.001 -36.388 16.808 1.00 25.64 311 PRO F O 1
ATOM 14112 N N . LEU F 1 313 ? 11.713 -38.619 16.917 1.00 32.19 312 LEU F N 1
ATOM 14113 C CA . LEU F 1 313 ? 13.118 -38.945 17.097 1.00 27.45 312 LEU F CA 1
ATOM 14114 C C . LEU F 1 313 ? 13.710 -39.397 15.765 1.00 33.59 312 LEU F C 1
ATOM 14115 O O . LEU F 1 313 ? 12.992 -39.718 14.815 1.00 30.37 312 LEU F O 1
ATOM 14120 N N . PHE F 1 314 ? 15.038 -39.411 15.701 1.00 26.76 313 PHE F N 1
ATOM 14121 C CA . PHE F 1 314 ? 15.758 -39.686 14.465 1.00 27.75 313 PHE F CA 1
ATOM 14122 C C . PHE F 1 314 ? 16.667 -40.891 14.660 1.00 30.46 313 PHE F C 1
ATOM 14123 O O . PHE F 1 314 ? 17.455 -40.936 15.611 1.00 30.86 313 PHE F O 1
ATOM 14131 N N . LEU F 1 315 ? 16.548 -41.867 13.764 1.00 24.40 314 LEU F N 1
ATOM 14132 C CA . LEU F 1 315 ? 17.358 -43.077 13.791 1.00 30.66 314 LEU F CA 1
ATOM 14133 C C . LEU F 1 315 ? 18.202 -43.134 12.527 1.00 30.65 314 LEU F C 1
ATOM 14134 O O . LEU F 1 315 ? 17.669 -43.015 11.419 1.00 33.50 314 LEU F O 1
ATOM 14139 N N . ILE F 1 316 ? 19.511 -43.306 12.690 1.00 27.95 315 ILE F N 1
ATOM 14140 C CA . ILE F 1 316 ? 20.422 -43.450 11.562 1.00 26.77 315 ILE F CA 1
ATOM 14141 C C . ILE F 1 316 ? 21.298 -44.672 11.801 1.00 31.73 315 ILE F C 1
ATOM 14142 O O . ILE F 1 316 ? 21.859 -44.841 12.890 1.00 28.31 315 ILE F O 1
ATOM 14147 N N . ILE F 1 317 ? 21.391 -45.533 10.791 1.00 33.49 316 ILE F N 1
ATOM 14148 C CA . ILE F 1 317 ? 22.141 -46.781 10.865 1.00 37.51 316 ILE F CA 1
ATOM 14149 C C . ILE F 1 317 ? 23.148 -46.797 9.725 1.00 36.84 316 ILE F C 1
ATOM 14150 O O . ILE F 1 317 ? 22.791 -46.518 8.574 1.00 33.94 316 ILE F O 1
ATOM 14155 N N . MET F 1 318 ? 24.378 -47.141 10.038 1.00 41.71 317 MET F N 1
ATOM 14156 C CA . MET F 1 318 ? 25.412 -47.238 9.024 1.00 44.83 317 MET F CA 1
ATOM 14157 C C . MET F 1 318 ? 25.789 -48.682 8.866 1.00 43.12 317 MET F C 1
ATOM 14158 O O . MET F 1 318 ? 26.096 -49.359 9.832 1.00 44.02 317 MET F O 1
ATOM 14163 N N . THR F 1 319 ? 25.765 -49.144 7.642 1.00 40.59 318 THR F N 1
ATOM 14164 C CA . THR F 1 319 ? 26.071 -50.514 7.373 1.00 50.02 318 THR F CA 1
ATOM 14165 C C . THR F 1 319 ? 27.052 -50.636 6.264 1.00 49.43 318 THR F C 1
ATOM 14166 O O . THR F 1 319 ? 27.201 -49.735 5.451 1.00 42.85 318 THR F O 1
ATOM 14170 N N . PRO F 1 320 ? 27.763 -51.756 6.244 1.00 54.41 319 PRO F N 1
ATOM 14171 C CA . PRO F 1 320 ? 28.610 -52.001 5.099 1.00 55.15 319 PRO F CA 1
ATOM 14172 C C . PRO F 1 320 ? 27.756 -52.039 3.849 1.00 61.28 319 PRO F C 1
ATOM 14173 O O . PRO F 1 320 ? 26.634 -52.496 3.885 1.00 57.21 319 PRO F O 1
ATOM 14177 N N . LYS F 1 321 ? 28.281 -51.537 2.753 1.00 65.86 320 LYS F N 1
ATOM 14178 C CA . LYS F 1 321 ? 27.557 -51.536 1.491 1.00 71.57 320 LYS F CA 1
ATOM 14179 C C . LYS F 1 321 ? 27.686 -52.856 0.735 1.00 87.12 320 LYS F C 1
ATOM 14180 O O . LYS F 1 321 ? 26.746 -53.635 0.654 1.00 82.65 320 LYS F O 1
ATOM 14186 N N . LEU F 1 327 ? 16.754 -54.927 6.548 1.00 92.79 326 LEU F N 1
ATOM 14187 C CA . LEU F 1 327 ? 15.363 -55.255 6.329 1.00 82.77 326 LEU F CA 1
ATOM 14188 C C . LEU F 1 327 ? 14.413 -54.291 7.005 1.00 73.89 326 LEU F C 1
ATOM 14189 O O . LEU F 1 327 ? 14.537 -53.993 8.181 1.00 62.45 326 LEU F O 1
ATOM 14194 N N . ARG F 1 328 ? 13.445 -53.825 6.246 1.00 69.30 327 ARG F N 1
ATOM 14195 C CA . ARG F 1 328 ? 12.460 -52.943 6.809 1.00 67.18 327 ARG F CA 1
ATOM 14196 C C . ARG F 1 328 ? 11.860 -53.586 8.031 1.00 69.82 327 ARG F C 1
ATOM 14197 O O . ARG F 1 328 ? 11.556 -52.915 9.001 1.00 65.08 327 ARG F O 1
ATOM 14205 N N . GLU F 1 329 ? 11.710 -54.898 7.998 1.00 61.37 328 GLU F N 1
ATOM 14206 C CA . GLU F 1 329 ? 11.061 -55.572 9.094 1.00 64.78 328 GLU F CA 1
ATOM 14207 C C . GLU F 1 329 ? 11.902 -55.534 10.354 1.00 57.34 328 GLU F C 1
ATOM 14208 O O . GLU F 1 329 ? 11.384 -55.296 11.428 1.00 53.50 328 GLU F O 1
ATOM 14214 N N . LYS F 1 330 ? 13.190 -55.760 10.218 1.00 56.11 329 LYS F N 1
ATOM 14215 C CA . LYS F 1 330 ? 14.056 -55.649 11.380 1.00 55.48 329 LYS F CA 1
ATOM 14216 C C . LYS F 1 330 ? 14.017 -54.238 11.941 1.00 54.41 329 LYS F C 1
ATOM 14217 O O . LYS F 1 330 ? 13.952 -54.055 13.144 1.00 56.98 329 LYS F O 1
ATOM 14223 N N . ILE F 1 331 ? 14.023 -53.242 11.069 1.00 50.36 330 ILE F N 1
ATOM 14224 C CA . ILE F 1 331 ? 14.035 -51.877 11.534 1.00 46.71 330 ILE F CA 1
ATOM 14225 C C . ILE F 1 331 ? 12.728 -51.580 12.217 1.00 51.92 330 ILE F C 1
ATOM 14226 O O . ILE F 1 331 ? 12.706 -51.033 13.305 1.00 47.90 330 ILE F O 1
ATOM 14231 N N . ASP F 1 332 ? 11.632 -51.942 11.576 1.00 45.74 331 ASP F N 1
ATOM 14232 C CA . ASP F 1 332 ? 10.336 -51.626 12.171 1.00 50.24 331 ASP F CA 1
ATOM 14233 C C . ASP F 1 332 ? 10.205 -52.226 13.564 1.00 54.66 331 ASP F C 1
ATOM 14234 O O . ASP F 1 332 ? 9.682 -51.579 14.480 1.00 55.81 331 ASP F O 1
ATOM 14239 N N . SER F 1 333 ? 10.673 -53.464 13.747 1.00 51.55 332 SER F N 1
ATOM 14240 C CA . SER F 1 333 ? 10.611 -54.085 15.066 1.00 53.66 332 SER F CA 1
ATOM 14241 C C . SER F 1 333 ? 11.581 -53.430 16.039 1.00 50.51 332 SER F C 1
ATOM 14242 O O . SER F 1 333 ? 11.292 -53.345 17.239 1.00 47.06 332 SER F O 1
ATOM 14245 N N . PHE F 1 334 ? 12.733 -52.966 15.547 1.00 48.51 333 PHE F N 1
ATOM 14246 C CA . PHE F 1 334 ? 13.663 -52.238 16.404 1.00 52.76 333 PHE F CA 1
ATOM 14247 C C . PHE F 1 334 ? 13.069 -50.905 16.843 1.00 46.12 333 PHE F C 1
ATOM 14248 O O . PHE F 1 334 ? 13.214 -50.505 18.004 1.00 43.61 333 PHE F O 1
ATOM 14256 N N . ILE F 1 335 ? 12.388 -50.211 15.929 1.00 44.80 334 ILE F N 1
ATOM 14257 C CA . ILE F 1 335 ? 11.695 -48.977 16.286 1.00 44.31 334 ILE F CA 1
ATOM 14258 C C . ILE F 1 335 ? 10.602 -49.260 17.308 1.00 46.88 334 ILE F C 1
ATOM 14259 O O . ILE F 1 335 ? 10.399 -48.488 18.254 1.00 45.04 334 ILE F O 1
ATOM 14264 N N . THR F 1 336 ? 9.890 -50.378 17.140 1.00 47.91 335 THR F N 1
ATOM 14265 C CA . THR F 1 336 ? 8.823 -50.734 18.071 1.00 40.69 335 THR F CA 1
ATOM 14266 C C . THR F 1 336 ? 9.360 -50.922 19.484 1.00 43.61 335 THR F C 1
ATOM 14267 O O . THR F 1 336 ? 8.744 -50.467 20.456 1.00 49.37 335 THR F O 1
ATOM 14271 N N . LEU F 1 337 ? 10.511 -51.584 19.619 1.00 43.44 336 LEU F N 1
ATOM 14272 C CA . LEU F 1 337 ? 11.110 -51.759 20.938 1.00 39.70 336 LEU F CA 1
ATOM 14273 C C . LEU F 1 337 ? 11.540 -50.423 21.533 1.00 51.17 336 LEU F C 1
ATOM 14274 O O . LEU F 1 337 ? 11.329 -50.173 22.726 1.00 50.89 336 LEU F O 1
ATOM 14279 N N . LEU F 1 338 ? 12.142 -49.552 20.717 1.00 46.99 337 LEU F N 1
ATOM 14280 C CA . LEU F 1 338 ? 12.601 -48.260 21.220 1.00 48.38 337 LEU F CA 1
ATOM 14281 C C . LEU F 1 338 ? 11.436 -47.409 21.708 1.00 46.22 337 LEU F C 1
ATOM 14282 O O . LEU F 1 338 ? 11.563 -46.682 22.700 1.00 44.27 337 LEU F O 1
ATOM 14287 N N . GLN F 1 339 ? 10.290 -47.489 21.024 1.00 41.46 338 GLN F N 1
ATOM 14288 C CA . GLN F 1 339 ? 9.139 -46.676 21.402 1.00 49.80 338 GLN F CA 1
ATOM 14289 C C . GLN F 1 339 ? 8.674 -46.977 22.821 1.00 51.53 338 GLN F C 1
ATOM 14290 O O . GLN F 1 339 ? 8.230 -46.069 23.533 1.00 54.22 338 GLN F O 1
ATOM 14296 N N . GLY F 1 340 ? 8.775 -48.230 23.252 1.00 49.11 339 GLY F N 1
ATOM 14297 C CA . GLY F 1 340 ? 8.389 -48.615 24.591 1.00 49.46 339 GLY F CA 1
ATOM 14298 C C . GLY F 1 340 ? 9.492 -48.586 25.622 1.00 57.83 339 GLY F C 1
ATOM 14299 O O . GLY F 1 340 ? 9.225 -48.824 26.804 1.00 64.15 339 GLY F O 1
ATOM 14300 N N . ILE F 1 341 ? 10.728 -48.297 25.222 1.00 53.49 340 ILE F N 1
ATOM 14301 C CA . ILE F 1 341 ? 11.862 -48.278 26.132 1.00 55.01 340 ILE F CA 1
ATOM 14302 C C . ILE F 1 341 ? 12.322 -46.856 26.433 1.00 55.16 340 ILE F C 1
ATOM 14303 O O . ILE F 1 341 ? 12.579 -46.518 27.591 1.00 52.20 340 ILE F O 1
ATOM 14308 N N . ILE F 1 342 ? 12.430 -46.014 25.411 1.00 53.07 341 ILE F N 1
ATOM 14309 C CA . ILE F 1 342 ? 12.888 -44.643 25.592 1.00 52.73 341 ILE F CA 1
ATOM 14310 C C . ILE F 1 342 ? 11.898 -43.856 26.441 1.00 57.06 341 ILE F C 1
ATOM 14311 O O . ILE F 1 342 ? 10.691 -43.876 26.191 1.00 52.11 341 ILE F O 1
ATOM 14317 N N . SER G 1 42 ? 4.680 -15.136 36.285 1.00 68.55 41 SER G N 1
ATOM 14318 C CA . SER G 1 42 ? 5.229 -14.679 35.015 1.00 54.84 41 SER G CA 1
ATOM 14319 C C . SER G 1 42 ? 4.121 -14.426 33.997 1.00 62.18 41 SER G C 1
ATOM 14320 O O . SER G 1 42 ? 3.091 -15.098 34.009 1.00 74.61 41 SER G O 1
ATOM 14323 N N . GLU G 1 43 ? 4.339 -13.452 33.118 1.00 52.74 42 GLU G N 1
ATOM 14324 C CA . GLU G 1 43 ? 3.414 -13.173 32.029 1.00 39.31 42 GLU G CA 1
ATOM 14325 C C . GLU G 1 43 ? 3.762 -14.040 30.826 1.00 34.16 42 GLU G C 1
ATOM 14326 O O . GLU G 1 43 ? 4.937 -14.285 30.541 1.00 35.59 42 GLU G O 1
ATOM 14332 N N . LYS G 1 44 ? 2.733 -14.502 30.121 1.00 28.46 43 LYS G N 1
ATOM 14333 C CA . LYS G 1 44 ? 2.904 -15.365 28.960 1.00 29.12 43 LYS G CA 1
ATOM 14334 C C . LYS G 1 44 ? 2.374 -14.651 27.725 1.00 23.65 43 LYS G C 1
ATOM 14335 O O . LYS G 1 44 ? 1.189 -14.308 27.663 1.00 24.35 43 LYS G O 1
ATOM 14341 N N . ILE G 1 45 ? 3.251 -14.431 26.750 1.00 22.93 44 ILE G N 1
ATOM 14342 C CA . ILE G 1 45 ? 2.892 -13.838 25.467 1.00 20.01 44 ILE G CA 1
ATOM 14343 C C . ILE G 1 45 ? 2.998 -14.920 24.403 1.00 26.96 44 ILE G C 1
ATOM 14344 O O . ILE G 1 45 ? 4.018 -15.616 24.313 1.00 22.65 44 ILE G O 1
ATOM 14349 N N . LEU G 1 46 ? 1.947 -15.064 23.602 1.00 23.12 45 LEU G N 1
ATOM 14350 C CA . LEU G 1 46 ? 1.856 -16.117 22.600 1.00 21.83 45 LEU G CA 1
ATOM 14351 C C . LEU G 1 46 ? 1.801 -15.484 21.217 1.00 19.06 45 LEU G C 1
ATOM 14352 O O . LEU G 1 46 ? 0.864 -14.739 20.913 1.00 20.76 45 LEU G O 1
ATOM 14357 N N . PHE G 1 47 ? 2.808 -15.771 20.392 1.00 17.87 46 PHE G N 1
ATOM 14358 C CA . PHE G 1 47 ? 2.792 -15.429 18.974 1.00 16.99 46 PHE G CA 1
ATOM 14359 C C . PHE G 1 47 ? 2.187 -16.596 18.202 1.00 20.68 46 PHE G C 1
ATOM 14360 O O . PHE G 1 47 ? 2.688 -17.722 18.289 1.00 18.36 46 PHE G O 1
ATOM 14368 N N . THR G 1 48 ? 1.131 -16.337 17.435 1.00 19.07 47 THR G N 1
ATOM 14369 C CA . THR G 1 48 ? 0.579 -17.377 16.578 1.00 16.42 47 THR G CA 1
ATOM 14370 C C . THR G 1 48 ? 0.042 -16.738 15.302 1.00 15.88 47 THR G C 1
ATOM 14371 O O . THR G 1 48 ? 0.149 -15.526 15.093 1.00 18.77 47 THR G O 1
ATOM 14375 N N . GLY G 1 49 ? -0.523 -17.574 14.441 1.00 20.08 48 GLY G N 1
ATOM 14376 C CA . GLY G 1 49 ? -0.859 -17.209 13.080 1.00 16.90 48 GLY G CA 1
ATOM 14377 C C . GLY G 1 49 ? -0.363 -18.248 12.095 1.00 23.95 48 GLY G C 1
ATOM 14378 O O . GLY G 1 49 ? 0.367 -19.179 12.438 1.00 19.40 48 GLY G O 1
ATOM 14379 N N . LEU G 1 50 ? -0.784 -18.073 10.845 1.00 15.69 49 LEU G N 1
ATOM 14380 C CA . LEU G 1 50 ? -0.418 -19.024 9.806 1.00 18.45 49 LEU G CA 1
ATOM 14381 C C . LEU G 1 50 ? 1.091 -19.024 9.582 1.00 20.59 49 LEU G C 1
ATOM 14382 O O . LEU G 1 50 ? 1.795 -18.058 9.891 1.00 18.24 49 LEU G O 1
ATOM 14387 N N . ASP G 1 51 ? 1.587 -20.132 9.032 1.00 19.35 50 ASP G N 1
ATOM 14388 C CA . ASP G 1 51 ? 2.962 -20.166 8.555 1.00 22.01 50 ASP G CA 1
ATOM 14389 C C . ASP G 1 51 ? 3.171 -19.080 7.507 1.00 20.54 50 ASP G C 1
ATOM 14390 O O . ASP G 1 51 ? 2.244 -18.701 6.787 1.00 18.91 50 ASP G O 1
ATOM 14395 N N . ASN G 1 52 ? 4.401 -18.571 7.436 1.00 16.97 51 ASN G N 1
ATOM 14396 C CA . ASN G 1 52 ? 4.837 -17.534 6.503 1.00 14.22 51 ASN G CA 1
ATOM 14397 C C . ASN G 1 52 ? 4.267 -16.158 6.851 1.00 18.80 51 ASN G C 1
ATOM 14398 O O . ASN G 1 52 ? 4.506 -15.200 6.107 1.00 15.41 51 ASN G O 1
ATOM 14403 N N . SER G 1 53 ? 3.540 -16.014 7.964 1.00 13.91 52 SER G N 1
ATOM 14404 C CA . SER G 1 53 ? 2.946 -14.719 8.281 1.00 14.69 52 SER G CA 1
ATOM 14405 C C . SER G 1 53 ? 3.967 -13.714 8.796 1.00 13.42 52 SER G C 1
ATOM 14406 O O . SER G 1 53 ? 3.719 -12.506 8.710 1.00 12.96 52 SER G O 1
ATOM 14409 N N . GLY G 1 54 ? 5.104 -14.175 9.311 1.00 15.96 53 GLY G N 1
ATOM 14410 C CA . GLY G 1 54 ? 6.167 -13.296 9.754 1.00 10.46 53 GLY G CA 1
ATOM 14411 C C . GLY G 1 54 ? 6.401 -13.235 11.250 1.00 14.22 53 GLY G C 1
ATOM 14412 O O . GLY G 1 54 ? 7.094 -12.319 11.707 1.00 17.72 53 GLY G O 1
ATOM 14413 N N . LYS G 1 55 ? 5.864 -14.186 12.023 1.00 17.19 54 LYS G N 1
ATOM 14414 C CA . LYS G 1 55 ? 5.976 -14.133 13.480 1.00 15.80 54 LYS G CA 1
ATOM 14415 C C . LYS G 1 55 ? 7.432 -14.153 13.934 1.00 15.98 54 LYS G C 1
ATOM 14416 O O . LYS G 1 55 ? 7.850 -13.326 14.752 1.00 16.38 54 LYS G O 1
ATOM 14422 N N . THR G 1 56 ? 8.214 -15.111 13.432 1.00 18.56 55 THR G N 1
ATOM 14423 C CA . THR G 1 56 ? 9.599 -15.241 13.874 1.00 20.07 55 THR G CA 1
ATOM 14424 C C . THR G 1 56 ? 10.445 -14.052 13.431 1.00 20.07 55 THR G C 1
ATOM 14425 O O . THR G 1 56 ? 11.367 -13.651 14.149 1.00 22.18 55 THR G O 1
ATOM 14429 N N . SER G 1 57 ? 10.147 -13.472 12.264 1.00 13.03 56 SER G N 1
ATOM 14430 C CA . SER G 1 57 ? 10.858 -12.271 11.835 1.00 20.40 56 SER G CA 1
ATOM 14431 C C . SER G 1 57 ? 10.618 -11.115 12.798 1.00 19.59 56 SER G C 1
ATOM 14432 O O . SER G 1 57 ? 11.545 -10.363 13.121 1.00 18.59 56 SER G O 1
ATOM 14435 N N . ILE G 1 58 ? 9.373 -10.948 13.253 1.00 16.00 57 ILE G N 1
ATOM 14436 C CA . ILE G 1 58 ? 9.067 -9.902 14.228 1.00 19.63 57 ILE G CA 1
ATOM 14437 C C . ILE G 1 58 ? 9.898 -10.099 15.488 1.00 19.58 57 ILE G C 1
ATOM 14438 O O . ILE G 1 58 ? 10.502 -9.156 16.013 1.00 19.03 57 ILE G O 1
ATOM 14443 N N . ILE G 1 59 ? 9.961 -11.340 15.977 1.00 16.11 58 ILE G N 1
ATOM 14444 C CA . ILE G 1 59 ? 10.742 -11.637 17.175 1.00 20.77 58 ILE G CA 1
ATOM 14445 C C . ILE G 1 59 ? 12.215 -11.330 16.944 1.00 25.39 58 ILE G C 1
ATOM 14446 O O . ILE G 1 59 ? 12.895 -10.787 17.824 1.00 24.50 58 ILE G O 1
ATOM 14451 N N . LYS G 1 60 ? 12.730 -11.661 15.756 1.00 25.46 59 LYS G N 1
ATOM 14452 C CA . LYS G 1 60 ? 14.126 -11.366 15.447 1.00 26.97 59 LYS G CA 1
ATOM 14453 C C . LYS G 1 60 ? 14.406 -9.870 15.527 1.00 24.82 59 LYS G C 1
ATOM 14454 O O . LYS G 1 60 ? 15.446 -9.453 16.050 1.00 19.40 59 LYS G O 1
ATOM 14460 N N . VAL G 1 61 ? 13.485 -9.048 15.019 1.00 24.84 60 VAL G N 1
ATOM 14461 C CA . VAL G 1 61 ? 13.637 -7.599 15.123 1.00 24.77 60 VAL G CA 1
ATOM 14462 C C . VAL G 1 61 ? 13.673 -7.168 16.584 1.00 26.50 60 VAL G C 1
ATOM 14463 O O . VAL G 1 61 ? 14.483 -6.320 16.979 1.00 27.14 60 VAL G O 1
ATOM 14467 N N . LEU G 1 62 ? 12.799 -7.746 17.411 1.00 20.50 61 LEU G N 1
ATOM 14468 C CA . LEU G 1 62 ? 12.776 -7.402 18.827 1.00 30.27 61 LEU G CA 1
ATOM 14469 C C . LEU G 1 62 ? 14.049 -7.827 19.547 1.00 26.04 61 LEU G C 1
ATOM 14470 O O . LEU G 1 62 ? 14.386 -7.238 20.578 1.00 24.91 61 LEU G O 1
ATOM 14475 N N . GLN G 1 63 ? 14.765 -8.820 19.026 1.00 28.75 62 GLN G N 1
ATOM 14476 C CA . GLN G 1 63 ? 15.994 -9.307 19.636 1.00 31.24 62 GLN G CA 1
ATOM 14477 C C . GLN G 1 63 ? 17.244 -8.653 19.061 1.00 36.70 62 GLN G C 1
ATOM 14478 O O . GLN G 1 63 ? 18.355 -9.088 19.383 1.00 37.74 62 GLN G O 1
ATOM 14484 N N . LYS G 1 64 ? 17.088 -7.627 18.221 1.00 34.01 63 LYS G N 1
ATOM 14485 C CA . LYS G 1 64 ? 18.216 -6.954 17.571 1.00 42.28 63 LYS G CA 1
ATOM 14486 C C . LYS G 1 64 ? 19.052 -7.939 16.756 1.00 43.56 63 LYS G C 1
ATOM 14487 O O . LYS G 1 64 ? 20.281 -7.849 16.708 1.00 44.56 63 LYS G O 1
ATOM 14493 N N . GLU G 1 65 ? 18.382 -8.891 16.113 1.00 41.56 64 GLU G N 1
ATOM 14494 C CA . GLU G 1 65 ? 19.032 -9.930 15.319 1.00 43.87 64 GLU G CA 1
ATOM 14495 C C . GLU G 1 65 ? 18.434 -9.976 13.919 1.00 45.74 64 GLU G C 1
ATOM 14496 O O . GLU G 1 65 ? 18.084 -11.037 13.397 1.00 49.90 64 GLU G O 1
ATOM 14502 N N . ILE G 1 66 ? 18.316 -8.802 13.292 1.00 48.34 65 ILE G N 1
ATOM 14503 C CA . ILE G 1 66 ? 17.751 -8.718 11.948 1.00 53.27 65 ILE G CA 1
ATOM 14504 C C . ILE G 1 66 ? 18.627 -9.452 10.944 1.00 56.07 65 ILE G C 1
ATOM 14505 O O . ILE G 1 66 ? 18.129 -9.981 9.942 1.00 52.77 65 ILE G O 1
ATOM 14510 N N . SER G 1 67 ? 19.937 -9.518 11.201 1.00 54.12 66 SER G N 1
ATOM 14511 C CA . SER G 1 67 ? 20.858 -10.174 10.280 1.00 60.74 66 SER G CA 1
ATOM 14512 C C . SER G 1 67 ? 20.538 -11.650 10.082 1.00 62.08 66 SER G C 1
ATOM 14513 O O . SER G 1 67 ? 20.977 -12.240 9.088 1.00 72.13 66 SER G O 1
ATOM 14516 N N . GLN G 1 68 ? 19.762 -12.241 10.982 1.00 54.03 67 GLN G N 1
ATOM 14517 C CA . GLN G 1 68 ? 19.466 -13.668 10.882 1.00 58.01 67 GLN G CA 1
ATOM 14518 C C . GLN G 1 68 ? 18.169 -13.958 10.136 1.00 50.39 67 GLN G C 1
ATOM 14519 O O . GLN G 1 68 ? 17.839 -15.119 9.892 1.00 57.47 67 GLN G O 1
ATOM 14525 N N . ILE G 1 69 ? 17.432 -12.918 9.765 1.00 48.54 68 ILE G N 1
ATOM 14526 C CA . ILE G 1 69 ? 16.140 -13.130 9.120 1.00 53.41 68 ILE G CA 1
ATOM 14527 C C . ILE G 1 69 ? 16.315 -13.860 7.792 1.00 45.57 68 ILE G C 1
ATOM 14528 O O . ILE G 1 69 ? 15.479 -14.688 7.408 1.00 37.28 68 ILE G O 1
ATOM 14533 N N . ALA G 1 70 ? 17.410 -13.583 7.079 1.00 47.14 69 ALA G N 1
ATOM 14534 C CA . ALA G 1 70 ? 17.670 -14.275 5.822 1.00 49.59 69 ALA G CA 1
ATOM 14535 C C . ALA G 1 70 ? 17.897 -15.768 6.019 1.00 45.14 69 ALA G C 1
ATOM 14536 O O . ALA G 1 70 ? 17.695 -16.542 5.078 1.00 47.76 69 ALA G O 1
ATOM 14538 N N . MET G 1 71 ? 18.309 -16.189 7.216 1.00 41.31 70 MET G N 1
ATOM 14539 C CA . MET G 1 71 ? 18.567 -17.593 7.510 1.00 53.28 70 MET G CA 1
ATOM 14540 C C . MET G 1 71 ? 17.395 -18.267 8.213 1.00 46.34 70 MET G C 1
ATOM 14541 O O . MET G 1 71 ? 17.573 -19.329 8.819 1.00 45.37 70 MET G O 1
ATOM 14546 N N . LEU G 1 72 ? 16.206 -17.675 8.147 1.00 47.69 71 LEU G N 1
ATOM 14547 C CA . LEU G 1 72 ? 15.053 -18.217 8.851 1.00 46.46 71 LEU G CA 1
ATOM 14548 C C . LEU G 1 72 ? 14.495 -19.438 8.134 1.00 37.97 71 LEU G C 1
ATOM 14549 O O . LEU G 1 72 ? 14.422 -19.479 6.903 1.00 38.91 71 LEU G O 1
ATOM 14554 N N . LYS G 1 73 ? 14.098 -20.429 8.917 1.00 38.14 72 LYS G N 1
ATOM 14555 C CA . LYS G 1 73 ? 13.426 -21.623 8.440 1.00 39.10 72 LYS G CA 1
ATOM 14556 C C . LYS G 1 73 ? 12.067 -21.732 9.118 1.00 35.33 72 LYS G C 1
ATOM 14557 O O . LYS G 1 73 ? 11.819 -21.066 10.131 1.00 27.94 72 LYS G O 1
ATOM 14563 N N . PRO G 1 74 ? 11.151 -22.528 8.571 1.00 44.02 73 PRO G N 1
ATOM 14564 C CA . PRO G 1 74 ? 9.862 -22.730 9.245 1.00 27.51 73 PRO G CA 1
ATOM 14565 C C . PRO G 1 74 ? 10.054 -23.202 10.679 1.00 34.78 73 PRO G C 1
ATOM 14566 O O . PRO G 1 74 ? 10.749 -24.185 10.943 1.00 37.92 73 PRO G O 1
ATOM 14570 N N . THR G 1 75 ? 9.444 -22.475 11.611 1.00 29.68 74 THR G N 1
ATOM 14571 C CA . THR G 1 75 ? 9.577 -22.799 13.024 1.00 26.53 74 THR G CA 1
ATOM 14572 C C . THR G 1 75 ? 8.907 -24.135 13.318 1.00 28.54 74 THR G C 1
ATOM 14573 O O . THR G 1 75 ? 7.774 -24.381 12.891 1.00 31.17 74 THR G O 1
ATOM 14577 N N . ARG G 1 76 ? 9.615 -25.003 14.037 1.00 32.25 75 ARG G N 1
ATOM 14578 C CA . ARG G 1 76 ? 9.118 -26.336 14.364 1.00 43.49 75 ARG G CA 1
ATOM 14579 C C . ARG G 1 76 ? 8.422 -26.288 15.721 1.00 34.35 75 ARG G C 1
ATOM 14580 O O . ARG G 1 76 ? 9.080 -26.194 16.762 1.00 33.52 75 ARG G O 1
ATOM 14588 N N . GLN G 1 77 ? 7.095 -26.352 15.700 1.00 30.43 76 GLN G N 1
ATOM 14589 C CA . GLN G 1 77 ? 6.245 -26.375 16.904 1.00 33.64 76 GLN G CA 1
ATOM 14590 C C . GLN G 1 77 ? 6.525 -25.092 17.695 1.00 28.33 76 GLN G C 1
ATOM 14591 O O . GLN G 1 77 ? 6.697 -24.022 17.092 1.00 27.65 76 GLN G O 1
ATOM 14597 N N . ALA G 1 78 ? 6.588 -25.157 19.023 1.00 27.00 77 ALA G N 1
ATOM 14598 C CA . ALA G 1 78 ? 6.706 -23.974 19.865 1.00 25.25 77 ALA G CA 1
ATOM 14599 C C . ALA G 1 78 ? 8.163 -23.745 20.245 1.00 31.35 77 ALA G C 1
ATOM 14600 O O . ALA G 1 78 ? 8.804 -24.627 20.824 1.00 41.36 77 ALA G O 1
ATOM 14602 N N . GLN G 1 79 ? 8.678 -22.564 19.919 1.00 24.84 78 GLN G N 1
ATOM 14603 C CA . GLN G 1 79 ? 9.954 -22.095 20.438 1.00 29.77 78 GLN G CA 1
ATOM 14604 C C . GLN G 1 79 ? 9.688 -21.088 21.549 1.00 30.90 78 GLN G C 1
ATOM 14605 O O . GLN G 1 79 ? 8.832 -20.208 21.410 1.00 31.03 78 GLN G O 1
ATOM 14611 N N . ARG G 1 80 ? 10.413 -21.226 22.656 1.00 26.02 79 ARG G N 1
ATOM 14612 C CA . ARG G 1 80 ? 10.112 -20.481 23.870 1.00 26.75 79 ARG G CA 1
ATOM 14613 C C . ARG G 1 80 ? 11.363 -19.819 24.425 1.00 31.22 79 ARG G C 1
ATOM 14614 O O . ARG G 1 80 ? 12.435 -20.429 24.465 1.00 28.48 79 ARG G O 1
ATOM 14622 N N . LYS G 1 81 ? 11.212 -18.572 24.869 1.00 23.74 80 LYS G N 1
ATOM 14623 C CA . LYS G 1 81 ? 12.280 -17.850 25.543 1.00 33.25 80 LYS G CA 1
ATOM 14624 C C . LYS G 1 81 ? 11.682 -17.040 26.686 1.00 32.70 80 LYS G C 1
ATOM 14625 O O . LYS G 1 81 ? 10.462 -16.887 26.797 1.00 31.25 80 LYS G O 1
ATOM 14631 N N . ILE G 1 82 ? 12.558 -16.522 27.544 1.00 26.84 81 ILE G N 1
ATOM 14632 C CA . ILE G 1 82 ? 12.166 -15.706 28.688 1.00 29.30 81 ILE G CA 1
ATOM 14633 C C . ILE G 1 82 ? 12.985 -14.424 28.658 1.00 25.53 81 ILE G C 1
ATOM 14634 O O . ILE G 1 82 ? 14.200 -14.466 28.437 1.00 33.95 81 ILE G O 1
ATOM 14639 N N . PHE G 1 83 ? 12.324 -13.289 28.872 1.00 21.38 82 PHE G N 1
ATOM 14640 C CA . PHE G 1 83 ? 13.006 -12.005 28.940 1.00 26.90 82 PHE G CA 1
ATOM 14641 C C . PHE G 1 83 ? 12.403 -11.181 30.069 1.00 28.57 82 PHE G C 1
ATOM 14642 O O . PHE G 1 83 ? 11.329 -11.491 30.589 1.00 21.56 82 PHE G O 1
ATOM 14650 N N . GLU G 1 84 ? 13.115 -10.126 30.452 1.00 26.43 83 GLU G N 1
ATOM 14651 C CA . GLU G 1 84 ? 12.704 -9.259 31.544 1.00 28.04 83 GLU G CA 1
ATOM 14652 C C . GLU G 1 84 ? 12.246 -7.912 31.003 1.00 31.31 83 GLU G C 1
ATOM 14653 O O . GLU G 1 84 ? 12.863 -7.356 30.088 1.00 26.28 83 GLU G O 1
ATOM 14659 N N . PHE G 1 85 ? 11.160 -7.393 31.571 1.00 26.23 84 PHE G N 1
ATOM 14660 C CA . PHE G 1 85 ? 10.667 -6.055 31.262 1.00 27.36 84 PHE G CA 1
ATOM 14661 C C . PHE G 1 85 ? 10.429 -5.324 32.575 1.00 27.87 84 PHE G C 1
ATOM 14662 O O . PHE G 1 85 ? 9.477 -5.637 33.297 1.00 28.18 84 PHE G O 1
ATOM 14670 N N . LEU G 1 86 ? 11.300 -4.363 32.880 1.00 26.17 85 LEU G N 1
ATOM 14671 C CA . LEU G 1 86 ? 11.198 -3.543 34.088 1.00 29.59 85 LEU G CA 1
ATOM 14672 C C . LEU G 1 86 ? 11.026 -4.410 35.335 1.00 31.81 85 LEU G C 1
ATOM 14673 O O . LEU G 1 86 ? 10.165 -4.165 36.184 1.00 28.22 85 LEU G O 1
ATOM 14678 N N . GLY G 1 87 ? 11.855 -5.446 35.436 1.00 33.37 86 GLY G N 1
ATOM 14679 C CA . GLY G 1 87 ? 11.858 -6.309 36.597 1.00 33.17 86 GLY G CA 1
ATOM 14680 C C . GLY G 1 87 ? 10.847 -7.435 36.581 1.00 34.53 86 GLY G C 1
ATOM 14681 O O . GLY G 1 87 ? 10.781 -8.195 37.556 1.00 33.10 86 GLY G O 1
ATOM 14682 N N . ASN G 1 88 ? 10.060 -7.573 35.518 1.00 29.48 87 ASN G N 1
ATOM 14683 C CA . ASN G 1 88 ? 9.071 -8.637 35.402 1.00 32.59 87 ASN G CA 1
ATOM 14684 C C . ASN G 1 88 ? 9.523 -9.639 34.348 1.00 30.57 87 ASN G C 1
ATOM 14685 O O . ASN G 1 88 ? 9.886 -9.251 33.233 1.00 30.94 87 ASN G O 1
ATOM 14690 N N . ASP G 1 89 ? 9.503 -10.922 34.702 1.00 28.43 88 ASP G N 1
ATOM 14691 C CA . ASP G 1 89 ? 9.838 -11.976 33.754 1.00 30.40 88 ASP G CA 1
ATOM 14692 C C . ASP G 1 89 ? 8.647 -12.282 32.859 1.00 37.41 88 ASP G C 1
ATOM 14693 O O . ASP G 1 89 ? 7.509 -12.390 33.327 1.00 33.60 88 ASP G O 1
ATOM 14698 N N . ILE G 1 90 ? 8.914 -12.426 31.564 1.00 27.62 89 ILE G N 1
ATOM 14699 C CA . ILE G 1 90 ? 7.877 -12.673 30.571 1.00 28.34 89 ILE G CA 1
ATOM 14700 C C . ILE G 1 90 ? 8.316 -13.834 29.694 1.00 27.37 89 ILE G C 1
ATOM 14701 O O . ILE G 1 90 ? 9.410 -13.805 29.122 1.00 27.87 89 ILE G O 1
ATOM 14706 N N . SER G 1 91 ? 7.470 -14.856 29.600 1.00 25.79 90 SER G N 1
ATOM 14707 C CA . SER G 1 91 ? 7.721 -15.983 28.713 1.00 27.17 90 SER G CA 1
ATOM 14708 C C . SER G 1 91 ? 7.088 -15.716 27.354 1.00 30.13 90 SER G C 1
ATOM 14709 O O . SER G 1 91 ? 5.944 -15.263 27.263 1.00 26.12 90 SER G O 1
ATOM 14712 N N . GLU G 1 92 ? 7.842 -16.002 26.297 1.00 28.08 91 GLU G N 1
ATOM 14713 C CA . GLU G 1 92 ? 7.428 -15.716 24.931 1.00 26.99 91 GLU G CA 1
ATOM 14714 C C . GLU G 1 92 ? 7.365 -17.021 24.150 1.00 26.97 91 GLU G C 1
ATOM 14715 O O . GLU G 1 92 ? 8.372 -17.729 24.043 1.00 21.92 91 GLU G O 1
ATOM 14721 N N . TRP G 1 93 ? 6.192 -17.330 23.604 1.00 21.04 92 TRP G N 1
ATOM 14722 C CA . TRP G 1 93 ? 5.971 -18.546 22.831 1.00 19.33 92 TRP G CA 1
ATOM 14723 C C . TRP G 1 93 ? 5.826 -18.193 21.358 1.00 20.92 92 TRP G C 1
ATOM 14724 O O . TRP G 1 93 ? 4.973 -17.377 20.992 1.00 20.83 92 TRP G O 1
ATOM 14735 N N . ASP G 1 94 ? 6.646 -18.820 20.520 1.00 19.18 93 ASP G N 1
ATOM 14736 C CA . ASP G 1 94 ? 6.574 -18.678 19.068 1.00 18.26 93 ASP G CA 1
ATOM 14737 C C . ASP G 1 94 ? 6.043 -19.996 18.515 1.00 17.81 93 ASP G C 1
ATOM 14738 O O . ASP G 1 94 ? 6.774 -20.988 18.443 1.00 24.44 93 ASP G O 1
ATOM 14743 N N . LEU G 1 95 ? 4.772 -20.006 18.122 1.00 20.14 94 LEU G N 1
ATOM 14744 C CA . LEU G 1 95 ? 4.128 -21.210 17.606 1.00 26.66 94 LEU G CA 1
ATOM 14745 C C . LEU G 1 95 ? 4.331 -21.281 16.096 1.00 22.30 94 LEU G C 1
ATOM 14746 O O . LEU G 1 95 ? 3.803 -20.446 15.354 1.00 21.85 94 LEU G O 1
ATOM 14751 N N . GLY G 1 96 ? 5.088 -22.281 15.643 1.00 25.78 95 GLY G N 1
ATOM 14752 C CA . GLY G 1 96 ? 5.220 -22.543 14.221 1.00 19.89 95 GLY G CA 1
ATOM 14753 C C . GLY G 1 96 ? 3.857 -22.725 13.587 1.00 22.57 95 GLY G C 1
ATOM 14754 O O . GLY G 1 96 ? 3.008 -23.431 14.137 1.00 24.71 95 GLY G O 1
ATOM 14755 N N . GLY G 1 97 ? 3.630 -22.090 12.439 1.00 21.99 96 GLY G N 1
ATOM 14756 C CA . GLY G 1 97 ? 2.308 -21.989 11.861 1.00 22.17 96 GLY G CA 1
ATOM 14757 C C . GLY G 1 97 ? 1.940 -22.973 10.771 1.00 24.33 96 GLY G C 1
ATOM 14758 O O . GLY G 1 97 ? 0.836 -22.876 10.225 1.00 25.58 96 GLY G O 1
ATOM 14759 N N . GLN G 1 98 ? 2.821 -23.910 10.424 1.00 17.02 97 GLN G N 1
ATOM 14760 C CA . GLN G 1 98 ? 2.461 -24.925 9.442 1.00 26.31 97 GLN G CA 1
ATOM 14761 C C . GLN G 1 98 ? 1.294 -25.763 9.951 1.00 28.49 97 GLN G C 1
ATOM 14762 O O . GLN G 1 98 ? 1.088 -25.912 11.159 1.00 28.94 97 GLN G O 1
ATOM 14768 N N . GLU G 1 99 ? 0.522 -26.311 9.008 1.00 25.81 98 GLU G N 1
ATOM 14769 C CA . GLU G 1 99 ? -0.748 -26.943 9.358 1.00 32.30 98 GLU G CA 1
ATOM 14770 C C . GLU G 1 99 ? -0.554 -28.108 10.323 1.00 34.58 98 GLU G C 1
ATOM 14771 O O . GLU G 1 99 ? -1.336 -28.274 11.266 1.00 30.59 98 GLU G O 1
ATOM 14777 N N . LYS G 1 100 ? 0.485 -28.921 10.111 1.00 33.40 99 LYS G N 1
ATOM 14778 C CA . LYS G 1 100 ? 0.724 -30.050 11.005 1.00 40.84 99 LYS G CA 1
ATOM 14779 C C . LYS G 1 100 ? 0.958 -29.593 12.440 1.00 34.68 99 LYS G C 1
ATOM 14780 O O . LYS G 1 100 ? 0.622 -30.315 13.385 1.00 34.82 99 LYS G O 1
ATOM 14786 N N . TYR G 1 101 ? 1.522 -28.399 12.626 1.00 30.97 100 TYR G N 1
ATOM 14787 C CA . TYR G 1 101 ? 1.706 -27.875 13.975 1.00 38.54 100 TYR G CA 1
ATOM 14788 C C . TYR G 1 101 ? 0.414 -27.279 14.521 1.00 31.18 100 TYR G C 1
ATOM 14789 O O . TYR G 1 101 ? 0.113 -27.432 15.710 1.00 27.14 100 TYR G O 1
ATOM 14798 N N . ARG G 1 102 ? -0.367 -26.611 13.667 1.00 27.73 101 ARG G N 1
ATOM 14799 C CA . ARG G 1 102 ? -1.644 -26.063 14.114 1.00 31.92 101 ARG G CA 1
ATOM 14800 C C . ARG G 1 102 ? -2.604 -27.174 14.524 1.00 37.34 101 ARG G C 1
ATOM 14801 O O . ARG G 1 102 ? -3.393 -27.008 15.461 1.00 36.14 101 ARG G O 1
ATOM 14809 N N . ILE G 1 103 ? -2.548 -28.316 13.834 1.00 32.52 102 ILE G N 1
ATOM 14810 C CA . ILE G 1 103 ? -3.375 -29.456 14.218 1.00 37.44 102 ILE G CA 1
ATOM 14811 C C . ILE G 1 103 ? -2.956 -29.981 15.586 1.00 40.56 102 ILE G C 1
ATOM 14812 O O . ILE G 1 103 ? -3.799 -30.369 16.404 1.00 40.86 102 ILE G O 1
ATOM 14817 N N . ALA G 1 104 ? -1.650 -29.990 15.862 1.00 33.76 103 ALA G N 1
ATOM 14818 C CA . ALA G 1 104 ? -1.175 -30.414 17.176 1.00 35.12 103 ALA G CA 1
ATOM 14819 C C . ALA G 1 104 ? -1.612 -29.441 18.265 1.00 36.25 103 ALA G C 1
ATOM 14820 O O . ALA G 1 104 ? -1.974 -29.862 19.370 1.00 41.51 103 ALA G O 1
ATOM 14822 N N . TYR G 1 105 ? -1.583 -28.136 17.974 1.00 31.01 104 TYR G N 1
ATOM 14823 C CA . TYR G 1 105 ? -1.998 -27.147 18.965 1.00 30.45 104 TYR G CA 1
ATOM 14824 C C . TYR G 1 105 ? -3.456 -27.342 19.359 1.00 32.72 104 TYR G C 1
ATOM 14825 O O . TYR G 1 105 ? -3.803 -27.276 20.543 1.00 31.63 104 TYR G O 1
ATOM 14834 N N . LEU G 1 106 ? -4.326 -27.583 18.376 1.00 36.46 105 LEU G N 1
ATOM 14835 C CA . LEU G 1 106 ? -5.745 -27.745 18.662 1.00 39.87 105 LEU G CA 1
ATOM 14836 C C . LEU G 1 106 ? -6.061 -29.093 19.297 1.00 42.43 105 LEU G C 1
ATOM 14837 O O . LEU G 1 106 ? -7.114 -29.234 19.926 1.00 48.49 105 LEU G O 1
ATOM 14842 N N . LYS G 1 107 ? -5.177 -30.084 19.149 1.00 44.74 106 LYS G N 1
ATOM 14843 C CA . LYS G 1 107 ? -5.402 -31.378 19.784 1.00 45.97 106 LYS G CA 1
ATOM 14844 C C . LYS G 1 107 ? -5.081 -31.351 21.272 1.00 42.68 106 LYS G C 1
ATOM 14845 O O . LYS G 1 107 ? -5.740 -32.044 22.055 1.00 44.13 106 LYS G O 1
ATOM 14851 N N . GLU G 1 108 ? -4.080 -30.575 21.681 1.00 43.70 107 GLU G N 1
ATOM 14852 C CA . GLU G 1 108 ? -3.701 -30.440 23.087 1.00 44.29 107 GLU G CA 1
ATOM 14853 C C . GLU G 1 108 ? -3.686 -28.961 23.453 1.00 41.52 107 GLU G C 1
ATOM 14854 O O . GLU G 1 108 ? -2.619 -28.358 23.622 1.00 40.59 107 GLU G O 1
ATOM 14860 N N . PRO G 1 109 ? -4.865 -28.346 23.595 1.00 47.44 108 PRO G N 1
ATOM 14861 C CA . PRO G 1 109 ? -4.906 -26.894 23.837 1.00 43.31 108 PRO G CA 1
ATOM 14862 C C . PRO G 1 109 ? -4.313 -26.482 25.173 1.00 42.88 108 PRO G C 1
ATOM 14863 O O . PRO G 1 109 ? -3.741 -25.388 25.270 1.00 42.02 108 PRO G O 1
ATOM 14867 N N . THR G 1 110 ? -4.436 -27.318 26.206 1.00 36.15 109 THR G N 1
ATOM 14868 C CA . THR G 1 110 ? -3.891 -26.973 27.514 1.00 35.70 109 THR G CA 1
ATOM 14869 C C . THR G 1 110 ? -2.369 -26.898 27.503 1.00 39.77 109 THR G C 1
ATOM 14870 O O . THR G 1 110 ? -1.787 -26.223 28.358 1.00 45.13 109 THR G O 1
ATOM 14874 N N . LYS G 1 111 ? -1.714 -27.564 26.551 1.00 45.33 110 LYS G N 1
ATOM 14875 C CA . LYS G 1 111 ? -0.260 -27.540 26.466 1.00 40.13 110 LYS G CA 1
ATOM 14876 C C . LYS G 1 111 ? 0.281 -26.320 25.733 1.00 38.55 110 LYS G C 1
ATOM 14877 O O . LYS G 1 111 ? 1.492 -26.078 25.791 1.00 36.18 110 LYS G O 1
ATOM 14883 N N . TYR G 1 112 ? -0.568 -25.550 25.050 1.00 35.07 111 TYR G N 1
ATOM 14884 C CA . TYR G 1 112 ? -0.074 -24.454 24.223 1.00 35.25 111 TYR G CA 1
ATOM 14885 C C . TYR G 1 112 ? -0.743 -23.122 24.547 1.00 30.24 111 TYR G C 1
ATOM 14886 O O . TYR G 1 112 ? -0.058 -22.108 24.718 1.00 26.63 111 TYR G O 1
ATOM 14895 N N . PHE G 1 113 ? -2.073 -23.110 24.634 1.00 29.12 112 PHE G N 1
ATOM 14896 C CA . PHE G 1 113 ? -2.825 -21.868 24.762 1.00 21.75 112 PHE G CA 1
ATOM 14897 C C . PHE G 1 113 ? -3.160 -21.489 26.199 1.00 22.86 112 PHE G C 1
ATOM 14898 O O . PHE G 1 113 ? -3.476 -20.321 26.451 1.00 27.67 112 PHE G O 1
ATOM 14906 N N . ASP G 1 114 ? -3.109 -22.430 27.138 1.00 30.32 113 ASP G N 1
ATOM 14907 C CA . ASP G 1 114 ? -3.524 -22.138 28.503 1.00 29.46 113 ASP G CA 1
ATOM 14908 C C . ASP G 1 114 ? -2.588 -21.121 29.150 1.00 31.44 113 ASP G C 1
ATOM 14909 O O . ASP G 1 114 ? -1.407 -21.020 28.806 1.00 31.40 113 ASP G O 1
ATOM 14914 N N . ARG G 1 115 ? -3.146 -20.344 30.082 1.00 31.94 114 ARG G N 1
ATOM 14915 C CA . ARG G 1 115 ? -2.390 -19.384 30.890 1.00 29.77 114 ARG G CA 1
ATOM 14916 C C . ARG G 1 115 ? -1.714 -18.310 30.040 1.00 36.52 114 ARG G C 1
ATOM 14917 O O . ARG G 1 115 ? -0.690 -17.746 30.436 1.00 34.11 114 ARG G O 1
ATOM 14925 N N . SER G 1 116 ? -2.281 -18.004 28.874 1.00 30.25 115 SER G N 1
ATOM 14926 C CA . SER G 1 116 ? -1.747 -16.947 28.026 1.00 31.65 115 SER G CA 1
ATOM 14927 C C . SER G 1 116 ? -2.296 -15.596 28.467 1.00 26.58 115 SER G C 1
ATOM 14928 O O . SER G 1 116 ? -3.509 -15.430 28.619 1.00 25.32 115 SER G O 1
ATOM 14931 N N . ASN G 1 117 ? -1.401 -14.629 28.672 1.00 32.64 116 ASN G N 1
ATOM 14932 C CA . ASN G 1 117 ? -1.804 -13.277 29.041 1.00 19.44 116 ASN G CA 1
ATOM 14933 C C . ASN G 1 117 ? -2.083 -12.409 27.822 1.00 26.13 116 ASN G C 1
ATOM 14934 O O . ASN G 1 117 ? -2.999 -11.579 27.846 1.00 25.21 116 ASN G O 1
ATOM 14939 N N . VAL G 1 118 ? -1.298 -12.577 26.762 1.00 25.13 117 VAL G N 1
ATOM 14940 C CA . VAL G 1 118 ? -1.485 -11.861 25.508 1.00 19.00 117 VAL G CA 1
ATOM 14941 C C . VAL G 1 118 ? -1.303 -12.849 24.366 1.00 21.08 117 VAL G C 1
ATOM 14942 O O . VAL G 1 118 ? -0.375 -13.665 24.378 1.00 22.95 117 VAL G O 1
ATOM 14946 N N . CYS G 1 119 ? -2.200 -12.790 23.388 1.00 16.69 118 CYS G N 1
ATOM 14947 C CA . CYS G 1 119 ? -2.057 -13.539 22.149 1.00 18.43 118 CYS G CA 1
ATOM 14948 C C . CYS G 1 119 ? -1.819 -12.550 21.019 1.00 17.46 118 CYS G C 1
ATOM 14949 O O . CYS G 1 119 ? -2.691 -11.730 20.710 1.00 19.72 118 CYS G O 1
ATOM 14952 N N . ILE G 1 120 ? -0.636 -12.616 20.420 1.00 13.84 119 ILE G N 1
ATOM 14953 C CA . ILE G 1 120 ? -0.305 -11.811 19.251 1.00 15.03 119 ILE G CA 1
ATOM 14954 C C . ILE G 1 120 ? -0.623 -12.654 18.026 1.00 17.28 119 ILE G C 1
ATOM 14955 O O . ILE G 1 120 ? 0.026 -13.674 17.782 1.00 17.86 119 ILE G O 1
ATOM 14960 N N . TYR G 1 121 ? -1.628 -12.241 17.262 1.00 15.51 120 TYR G N 1
ATOM 14961 C CA . TYR G 1 121 ? -2.013 -12.939 16.045 1.00 15.72 120 TYR G CA 1
ATOM 14962 C C . TYR G 1 121 ? -1.491 -12.156 14.845 1.00 15.98 120 TYR G C 1
ATOM 14963 O O . TYR G 1 121 ? -1.849 -10.988 14.655 1.00 15.65 120 TYR G O 1
ATOM 14972 N N . VAL G 1 122 ? -0.650 -12.800 14.042 1.00 11.27 121 VAL G N 1
ATOM 14973 C CA . VAL G 1 122 ? 0.065 -12.143 12.955 1.00 17.00 121 VAL G CA 1
ATOM 14974 C C . VAL G 1 122 ? -0.588 -12.519 11.633 1.00 15.91 121 VAL G C 1
ATOM 14975 O O . VAL G 1 122 ? -0.749 -13.707 11.324 1.00 17.20 121 VAL G O 1
ATOM 14979 N N . ILE G 1 123 ? -0.962 -11.508 10.853 1.00 15.60 122 ILE G N 1
ATOM 14980 C CA . ILE G 1 123 ? -1.582 -11.690 9.547 1.00 18.15 122 ILE G CA 1
ATOM 14981 C C . ILE G 1 123 ? -0.677 -11.067 8.494 1.00 11.94 122 ILE G C 1
ATOM 14982 O O . ILE G 1 123 ? -0.286 -9.902 8.616 1.00 18.89 122 ILE G O 1
ATOM 14987 N N . ASP G 1 124 ? -0.343 -11.843 7.467 1.00 14.15 123 ASP G N 1
ATOM 14988 C CA . ASP G 1 124 ? 0.317 -11.312 6.276 1.00 13.68 123 ASP G CA 1
ATOM 14989 C C . ASP G 1 124 ? -0.745 -10.591 5.453 1.00 14.44 123 ASP G C 1
ATOM 14990 O O . ASP G 1 124 ? -1.532 -11.224 4.746 1.00 15.42 123 ASP G O 1
ATOM 14995 N N . ILE G 1 125 ? -0.782 -9.255 5.545 1.00 15.52 124 ILE G N 1
ATOM 14996 C CA . ILE G 1 125 ? -1.796 -8.495 4.813 1.00 15.58 124 ILE G CA 1
ATOM 14997 C C . ILE G 1 125 ? -1.487 -8.375 3.332 1.00 20.51 124 ILE G C 1
ATOM 14998 O O . ILE G 1 125 ? -2.287 -7.785 2.594 1.00 21.23 124 ILE G O 1
ATOM 15003 N N . GLN G 1 126 ? -0.346 -8.896 2.873 1.00 13.62 125 GLN G N 1
ATOM 15004 C CA . GLN G 1 126 ? -0.076 -8.986 1.445 1.00 19.07 125 GLN G CA 1
ATOM 15005 C C . GLN G 1 126 ? -0.663 -10.242 0.817 1.00 19.78 125 GLN G C 1
ATOM 15006 O O . GLN G 1 126 ? -0.847 -10.279 -0.404 1.00 23.83 125 GLN G O 1
ATOM 15012 N N . ASP G 1 127 ? -0.969 -11.263 1.620 1.00 20.07 126 ASP G N 1
ATOM 15013 C CA . ASP G 1 127 ? -1.419 -12.556 1.106 1.00 19.45 126 ASP G CA 1
ATOM 15014 C C . ASP G 1 127 ? -2.936 -12.643 1.262 1.00 23.21 126 ASP G C 1
ATOM 15015 O O . ASP G 1 127 ? -3.465 -13.275 2.177 1.00 20.98 126 ASP G O 1
ATOM 15020 N N . ARG G 1 128 ? -3.641 -11.992 0.333 1.00 21.83 127 ARG G N 1
ATOM 15021 C CA . ARG G 1 128 ? -5.101 -12.016 0.353 1.00 28.44 127 ARG G CA 1
ATOM 15022 C C . ARG G 1 128 ? -5.637 -13.436 0.199 1.00 22.37 127 ARG G C 1
ATOM 15023 O O . ARG G 1 128 ? -6.631 -13.804 0.836 1.00 24.18 127 ARG G O 1
ATOM 15031 N N . GLY G 1 129 ? -4.981 -14.252 -0.627 1.00 21.06 128 GLY G N 1
ATOM 15032 C CA . GLY G 1 129 ? -5.436 -15.608 -0.901 1.00 18.85 128 GLY G CA 1
ATOM 15033 C C . GLY G 1 129 ? -5.471 -16.526 0.307 1.00 26.69 128 GLY G C 1
ATOM 15034 O O . GLY G 1 129 ? -6.085 -17.596 0.226 1.00 33.90 128 GLY G O 1
ATOM 15035 N N . ARG G 1 130 ? -4.831 -16.146 1.415 1.00 19.44 129 ARG G N 1
ATOM 15036 C CA . ARG G 1 130 ? -4.836 -16.955 2.629 1.00 21.53 129 ARG G CA 1
ATOM 15037 C C . ARG G 1 130 ? -5.519 -16.259 3.800 1.00 18.23 129 ARG G C 1
ATOM 15038 O O . ARG G 1 130 ? -5.407 -16.734 4.936 1.00 23.09 129 ARG G O 1
ATOM 15046 N N . MET G 1 131 ? -6.224 -15.152 3.559 1.00 17.05 130 MET G N 1
ATOM 15047 C CA . MET G 1 131 ? -6.849 -14.426 4.660 1.00 20.33 130 MET G CA 1
ATOM 15048 C C . MET G 1 131 ? -8.061 -15.162 5.216 1.00 23.98 130 MET G C 1
ATOM 15049 O O . MET G 1 131 ? -8.323 -15.092 6.423 1.00 18.38 130 MET G O 1
ATOM 15054 N N . GLU G 1 132 ? -8.817 -15.856 4.364 1.00 20.06 131 GLU G N 1
ATOM 15055 C CA . GLU G 1 132 ? -9.923 -16.661 4.871 1.00 28.19 131 GLU G CA 1
ATOM 15056 C C . GLU G 1 132 ? -9.405 -17.808 5.727 1.00 23.79 131 GLU G C 1
ATOM 15057 O O . GLU G 1 132 ? -9.954 -18.092 6.798 1.00 26.59 131 GLU G O 1
ATOM 15063 N N . GLU G 1 133 ? -8.336 -18.466 5.274 1.00 23.35 132 GLU G N 1
ATOM 15064 C CA . GLU G 1 133 ? -7.688 -19.490 6.085 1.00 23.68 132 GLU G CA 1
ATOM 15065 C C . GLU G 1 133 ? -7.168 -18.907 7.396 1.00 23.62 132 GLU G C 1
ATOM 15066 O O . GLU G 1 133 ? -7.243 -19.555 8.446 1.00 20.72 132 GLU G O 1
ATOM 15072 N N . SER G 1 134 ? -6.648 -17.676 7.356 1.00 18.09 133 SER G N 1
ATOM 15073 C CA . SER G 1 134 ? -6.096 -17.066 8.564 1.00 21.41 133 SER G CA 1
ATOM 15074 C C . SER G 1 134 ? -7.194 -16.705 9.558 1.00 18.73 133 SER G C 1
ATOM 15075 O O . SER G 1 134 ? -7.029 -16.894 10.768 1.00 19.80 133 SER G O 1
ATOM 15078 N N . ILE G 1 135 ? -8.316 -16.171 9.069 1.00 19.99 134 ILE G N 1
ATOM 15079 C CA . ILE G 1 135 ? -9.438 -15.867 9.951 1.00 18.21 134 ILE G CA 1
ATOM 15080 C C . ILE G 1 135 ? -10.044 -17.150 10.509 1.00 25.09 134 ILE G C 1
ATOM 15081 O O . ILE G 1 135 ? -10.500 -17.185 11.659 1.00 19.65 134 ILE G O 1
ATOM 15086 N N . SER G 1 136 ? -10.048 -18.226 9.717 1.00 18.04 135 SER G N 1
ATOM 15087 C CA . SER G 1 136 ? -10.580 -19.497 10.197 1.00 18.84 135 SER G CA 1
ATOM 15088 C C . SER G 1 136 ? -9.747 -20.042 11.353 1.00 24.66 135 SER G C 1
ATOM 15089 O O . SER G 1 136 ? -10.296 -20.507 12.358 1.00 24.97 135 SER G O 1
ATOM 15092 N N . TYR G 1 137 ? -8.417 -19.980 11.235 1.00 20.83 136 TYR G N 1
ATOM 15093 C CA . TYR G 1 137 ? -7.563 -20.454 12.320 1.00 19.55 136 TYR G CA 1
ATOM 15094 C C . TYR G 1 137 ? -7.656 -19.540 13.535 1.00 19.54 136 TYR G C 1
ATOM 15095 O O . TYR G 1 137 ? -7.611 -20.013 14.677 1.00 23.57 136 TYR G O 1
ATOM 15104 N N . PHE G 1 138 ? -7.775 -18.229 13.312 1.00 15.99 137 PHE G N 1
ATOM 15105 C CA . PHE G 1 138 ? -8.021 -17.309 14.418 1.00 20.35 137 PHE G CA 1
ATOM 15106 C C . PHE G 1 138 ? -9.294 -17.681 15.168 1.00 20.05 137 PHE G C 1
ATOM 15107 O O . PHE G 1 138 ? -9.333 -17.636 16.403 1.00 17.16 137 PHE G O 1
ATOM 15115 N N . SER G 1 139 ? -10.346 -18.054 14.435 1.00 19.59 138 SER G N 1
ATOM 15116 C CA . SER G 1 139 ? -11.579 -18.499 15.077 1.00 23.24 138 SER G CA 1
ATOM 15117 C C . SER G 1 139 ? -11.339 -19.730 15.944 1.00 22.06 138 SER G C 1
ATOM 15118 O O . SER G 1 139 ? -11.893 -19.840 17.044 1.00 25.78 138 SER G O 1
ATOM 15121 N N . ASP G 1 140 ? -10.516 -20.666 15.464 1.00 19.20 139 ASP G N 1
ATOM 15122 C CA . ASP G 1 140 ? -10.172 -21.834 16.269 1.00 21.88 139 ASP G CA 1
ATOM 15123 C C . ASP G 1 140 ? -9.422 -21.434 17.533 1.00 19.30 139 ASP G C 1
ATOM 15124 O O . ASP G 1 140 ? -9.702 -21.953 18.620 1.00 26.43 139 ASP G O 1
ATOM 15129 N N . VAL G 1 141 ? -8.461 -20.515 17.410 1.00 21.52 140 VAL G N 1
ATOM 15130 C CA . VAL G 1 141 ? -7.676 -20.095 18.569 1.00 24.27 140 VAL G CA 1
ATOM 15131 C C . VAL G 1 141 ? -8.578 -19.463 19.620 1.00 22.65 140 VAL G C 1
ATOM 15132 O O . VAL G 1 141 ? -8.486 -19.776 20.813 1.00 27.22 140 VAL G O 1
ATOM 15136 N N . ILE G 1 142 ? -9.469 -18.566 19.191 1.00 22.54 141 ILE G N 1
ATOM 15137 C CA . ILE G 1 142 ? -10.386 -17.921 20.127 1.00 26.33 141 ILE G CA 1
ATOM 15138 C C . ILE G 1 142 ? -11.269 -18.960 20.806 1.00 30.37 141 ILE G C 1
ATOM 15139 O O . ILE G 1 142 ? -11.525 -18.886 22.015 1.00 25.29 141 ILE G O 1
ATOM 15144 N N . LYS G 1 143 ? -11.739 -19.951 20.043 1.00 25.17 142 LYS G N 1
ATOM 15145 C CA . LYS G 1 143 ? -12.581 -20.990 20.624 1.00 24.04 142 LYS G CA 1
ATOM 15146 C C . LYS G 1 143 ? -11.833 -21.789 21.684 1.00 31.59 142 LYS G C 1
ATOM 15147 O O . LYS G 1 143 ? -12.432 -22.211 22.679 1.00 31.85 142 LYS G O 1
ATOM 15153 N N . GLU G 1 144 ? -10.526 -21.996 21.500 1.00 26.48 143 GLU G N 1
ATOM 15154 C CA . GLU G 1 144 ? -9.748 -22.693 22.520 1.00 23.37 143 GLU G CA 1
ATOM 15155 C C . GLU G 1 144 ? -9.600 -21.843 23.774 1.00 31.95 143 GLU G C 1
ATOM 15156 O O . GLU G 1 144 ? -9.630 -22.369 24.894 1.00 28.99 143 GLU G O 1
ATOM 15162 N N . PHE G 1 145 ? -9.431 -20.528 23.607 1.00 29.38 144 PHE G N 1
ATOM 15163 C CA . PHE G 1 145 ? -9.422 -19.634 24.760 1.00 25.84 144 PHE G CA 1
ATOM 15164 C C . PHE G 1 145 ? -10.741 -19.708 25.517 1.00 29.55 144 PHE G C 1
ATOM 15165 O O . PHE G 1 145 ? -10.757 -19.722 26.753 1.00 27.18 144 PHE G O 1
ATOM 15173 N N . ARG G 1 146 ? -11.860 -19.761 24.787 1.00 28.68 145 ARG G N 1
ATOM 15174 C CA . ARG G 1 146 ? -13.166 -19.845 25.431 1.00 29.34 145 ARG G CA 1
ATOM 15175 C C . ARG G 1 146 ? -13.313 -21.137 26.225 1.00 32.07 145 ARG G C 1
ATOM 15176 O O . ARG G 1 146 ? -13.856 -21.132 27.336 1.00 32.04 145 ARG G O 1
ATOM 15184 N N . LYS G 1 147 ? -12.836 -22.255 25.674 1.00 33.29 146 LYS G N 1
ATOM 15185 C CA . LYS G 1 147 ? -12.959 -23.528 26.378 1.00 31.74 146 LYS G CA 1
ATOM 15186 C C . LYS G 1 147 ? -12.068 -23.577 27.614 1.00 31.11 146 LYS G C 1
ATOM 15187 O O . LYS G 1 147 ? -12.395 -24.268 28.585 1.00 37.43 146 LYS G O 1
ATOM 15193 N N . LEU G 1 148 ? -10.945 -22.859 27.600 1.00 26.13 147 LEU G N 1
ATOM 15194 C CA . LEU G 1 148 ? -10.105 -22.729 28.783 1.00 32.03 147 LEU G CA 1
ATOM 15195 C C . LEU G 1 148 ? -10.611 -21.663 29.745 1.00 33.66 147 LEU G C 1
ATOM 15196 O O . LEU G 1 148 ? -10.074 -21.552 30.853 1.00 31.18 147 LEU G O 1
ATOM 15201 N N . GLU G 1 149 ? -11.618 -20.884 29.342 1.00 27.87 148 GLU G N 1
ATOM 15202 C CA . GLU G 1 149 ? -12.197 -19.823 30.168 1.00 30.63 148 GLU G CA 1
ATOM 15203 C C . GLU G 1 149 ? -11.154 -18.778 30.562 1.00 36.56 148 GLU G C 1
ATOM 15204 O O . GLU G 1 149 ? -11.112 -18.315 31.703 1.00 31.57 148 GLU G O 1
ATOM 15210 N N . ILE G 1 150 ? -10.305 -18.400 29.606 1.00 26.84 149 ILE G N 1
ATOM 15211 C CA . ILE G 1 150 ? -9.359 -17.305 29.788 1.00 29.26 149 ILE G CA 1
ATOM 15212 C C . ILE G 1 150 ? -9.620 -16.261 28.713 1.00 24.07 149 ILE G C 1
ATOM 15213 O O . ILE G 1 150 ? -10.115 -16.570 27.624 1.00 29.03 149 ILE G O 1
ATOM 15218 N N . SER G 1 151 ? -9.285 -15.013 29.028 1.00 30.01 150 SER G N 1
ATOM 15219 C CA . SER G 1 151 ? -9.499 -13.881 28.128 1.00 25.27 150 SER G CA 1
ATOM 15220 C C . SER G 1 151 ? -8.211 -13.076 28.017 1.00 26.49 150 SER G C 1
ATOM 15221 O O . SER G 1 151 ? -8.090 -11.987 28.589 1.00 26.34 150 SER G O 1
ATOM 15224 N N . PRO G 1 152 ? -7.225 -13.584 27.284 1.00 28.51 151 PRO G N 1
ATOM 15225 C CA . PRO G 1 152 ? -6.002 -12.807 27.068 1.00 24.33 151 PRO G CA 1
ATOM 15226 C C . PRO G 1 152 ? -6.277 -11.594 26.197 1.00 21.64 151 PRO G C 1
ATOM 15227 O O . PRO G 1 152 ? -7.229 -11.557 25.415 1.00 21.30 151 PRO G O 1
ATOM 15231 N N . LEU G 1 153 ? -5.431 -10.579 26.357 1.00 21.26 152 LEU G N 1
ATOM 15232 C CA . LEU G 1 153 ? -5.454 -9.461 25.425 1.00 25.32 152 LEU G CA 1
ATOM 15233 C C . LEU G 1 153 ? -5.106 -9.962 24.028 1.00 21.26 152 LEU G C 1
ATOM 15234 O O . LEU G 1 153 ? -4.116 -10.672 23.841 1.00 22.66 152 LEU G O 1
ATOM 15239 N N . ILE G 1 154 ? -5.943 -9.617 23.055 1.00 21.50 153 ILE G N 1
ATOM 15240 C CA . ILE G 1 154 ? -5.753 -10.017 21.666 1.00 24.25 153 ILE G CA 1
ATOM 15241 C C . ILE G 1 154 ? -5.154 -8.834 20.919 1.00 19.16 153 ILE G C 1
ATOM 15242 O O . ILE G 1 154 ? -5.783 -7.774 20.815 1.00 19.09 153 ILE G O 1
ATOM 15247 N N . TYR G 1 155 ? -3.943 -9.008 20.400 1.00 20.19 154 TYR G N 1
ATOM 15248 C CA . TYR G 1 155 ? -3.245 -7.957 19.665 1.00 21.21 154 TYR G CA 1
ATOM 15249 C C . TYR G 1 155 ? -2.984 -8.456 18.250 1.00 22.53 154 TYR G C 1
ATOM 15250 O O . TYR G 1 155 ? -2.164 -9.358 18.046 1.00 23.38 154 TYR G O 1
ATOM 15259 N N . ILE G 1 156 ? -3.681 -7.875 17.278 1.00 16.79 155 ILE G N 1
ATOM 15260 C CA . ILE G 1 156 ? -3.570 -8.288 15.884 1.00 17.69 155 ILE G CA 1
ATOM 15261 C C . ILE G 1 156 ? -2.506 -7.435 15.206 1.00 15.64 155 ILE G C 1
ATOM 15262 O O . ILE G 1 156 ? -2.584 -6.202 15.225 1.00 18.27 155 ILE G O 1
ATOM 15267 N N . PHE G 1 157 ? -1.512 -8.091 14.605 1.00 20.12 156 PHE G N 1
ATOM 15268 C CA . PHE G 1 157 ? -0.495 -7.422 13.797 1.00 20.71 156 PHE G CA 1
ATOM 15269 C C . PHE G 1 157 ? -0.835 -7.644 12.329 1.00 20.37 156 PHE G C 1
ATOM 15270 O O . PHE G 1 157 ? -0.765 -8.775 11.833 1.00 22.60 156 PHE G O 1
ATOM 15278 N N . PHE G 1 158 ? -1.209 -6.572 11.637 1.00 15.50 157 PHE G N 1
ATOM 15279 C CA . PHE G 1 158 ? -1.283 -6.602 10.178 1.00 21.99 157 PHE G CA 1
ATOM 15280 C C . PHE G 1 158 ? 0.149 -6.462 9.676 1.00 21.99 157 PHE G C 1
ATOM 15281 O O . PHE G 1 158 ? 0.669 -5.359 9.510 1.00 18.67 157 PHE G O 1
ATOM 15289 N N . HIS G 1 159 ? 0.805 -7.596 9.451 1.00 12.98 158 HIS G N 1
ATOM 15290 C CA . HIS G 1 159 ? 2.245 -7.601 9.243 1.00 16.10 158 HIS G CA 1
ATOM 15291 C C . HIS G 1 159 ? 2.592 -7.578 7.757 1.00 16.53 158 HIS G C 1
ATOM 15292 O O . HIS G 1 159 ? 1.755 -7.844 6.893 1.00 13.35 158 HIS G O 1
ATOM 15299 N N . LYS G 1 160 ? 3.861 -7.264 7.477 1.00 14.79 159 LYS G N 1
ATOM 15300 C CA . LYS G 1 160 ? 4.358 -7.007 6.123 1.00 14.38 159 LYS G CA 1
ATOM 15301 C C . LYS G 1 160 ? 3.677 -5.788 5.510 1.00 15.65 159 LYS G C 1
ATOM 15302 O O . LYS G 1 160 ? 3.518 -5.692 4.291 1.00 15.63 159 LYS G O 1
ATOM 15308 N N . PHE G 1 161 ? 3.264 -4.853 6.364 1.00 21.46 160 PHE G N 1
ATOM 15309 C CA . PHE G 1 161 ? 2.722 -3.569 5.926 1.00 17.63 160 PHE G CA 1
ATOM 15310 C C . PHE G 1 161 ? 3.868 -2.671 5.452 1.00 17.64 160 PHE G C 1
ATOM 15311 O O . PHE G 1 161 ? 4.149 -1.612 6.012 1.00 14.32 160 PHE G O 1
ATOM 15319 N N . ASP G 1 162 ? 4.539 -3.137 4.396 1.00 15.62 161 ASP G N 1
ATOM 15320 C CA . ASP G 1 162 ? 5.760 -2.507 3.922 1.00 14.31 161 ASP G CA 1
ATOM 15321 C C . ASP G 1 162 ? 5.477 -1.114 3.359 1.00 23.72 161 ASP G C 1
ATOM 15322 O O . ASP G 1 162 ? 4.415 -0.873 2.777 1.00 24.46 161 ASP G O 1
ATOM 15327 N N . PRO G 1 163 ? 6.422 -0.182 3.512 1.00 24.38 162 PRO G N 1
ATOM 15328 C CA . PRO G 1 163 ? 6.239 1.156 2.919 1.00 24.72 162 PRO G CA 1
ATOM 15329 C C . PRO G 1 163 ? 5.960 1.131 1.425 1.00 24.36 162 PRO G C 1
ATOM 15330 O O . PRO G 1 163 ? 5.098 1.881 0.948 1.00 23.65 162 PRO G O 1
ATOM 15334 N N . THR G 1 164 ? 6.661 0.285 0.670 1.00 20.61 163 THR G N 1
ATOM 15335 C CA . THR G 1 164 ? 6.415 0.203 -0.767 1.00 26.14 163 THR G CA 1
ATOM 15336 C C . THR G 1 164 ? 5.051 -0.414 -1.057 1.00 26.36 163 THR G C 1
ATOM 15337 O O . THR G 1 164 ? 4.298 0.087 -1.901 1.00 27.39 163 THR G O 1
ATOM 15341 N N . TYR G 1 165 ? 4.717 -1.505 -0.364 1.00 20.08 164 TYR G N 1
ATOM 15342 C CA . TYR G 1 165 ? 3.425 -2.149 -0.575 1.00 24.23 164 TYR G CA 1
ATOM 15343 C C . TYR G 1 165 ? 2.274 -1.222 -0.196 1.00 27.16 164 TYR G C 1
ATOM 15344 O O . TYR G 1 165 ? 1.261 -1.157 -0.903 1.00 29.43 164 TYR G O 1
ATOM 15353 N N . ALA G 1 166 ? 2.411 -0.494 0.915 1.00 19.15 165 ALA G N 1
ATOM 15354 C CA . ALA G 1 166 ? 1.340 0.403 1.341 1.00 26.85 165 ALA G CA 1
ATOM 15355 C C . ALA G 1 166 ? 1.150 1.552 0.358 1.00 27.47 165 ALA G C 1
ATOM 15356 O O . ALA G 1 166 ? 0.021 2.000 0.128 1.00 30.71 165 ALA G O 1
ATOM 15358 N N . LYS G 1 167 ? 2.241 2.042 -0.235 1.00 23.83 166 LYS G N 1
ATOM 15359 C CA . LYS G 1 167 ? 2.124 3.149 -1.177 1.00 25.77 166 LYS G CA 1
ATOM 15360 C C . LYS G 1 167 ? 1.456 2.718 -2.477 1.00 29.93 166 LYS G C 1
ATOM 15361 O O . LYS G 1 167 ? 0.745 3.516 -3.097 1.00 34.50 166 LYS G O 1
ATOM 15367 N N . ASN G 1 168 ? 1.660 1.470 -2.904 1.00 31.42 167 ASN G N 1
ATOM 15368 C CA . ASN G 1 168 ? 1.055 1.010 -4.149 1.00 29.01 167 ASN G CA 1
ATOM 15369 C C . ASN G 1 168 ? -0.380 0.529 -3.959 1.00 30.11 167 ASN G C 1
ATOM 15370 O O . ASN G 1 168 ? -1.192 0.649 -4.881 1.00 28.98 167 ASN G O 1
ATOM 15375 N N . GLU G 1 169 ? -0.717 -0.014 -2.788 1.00 31.41 168 GLU G N 1
ATOM 15376 C CA . GLU G 1 169 ? -2.072 -0.510 -2.570 1.00 41.29 168 GLU G CA 1
ATOM 15377 C C . GLU G 1 169 ? -3.006 0.567 -2.026 1.00 39.91 168 GLU G C 1
ATOM 15378 O O . GLU G 1 169 ? -4.154 0.668 -2.472 1.00 41.66 168 GLU G O 1
ATOM 15384 N N . GLY G 1 170 ? -2.542 1.364 -1.068 1.00 41.44 169 GLY G N 1
ATOM 15385 C CA . GLY G 1 170 ? -3.279 2.563 -0.687 1.00 37.61 169 GLY G CA 1
ATOM 15386 C C . GLY G 1 170 ? -4.599 2.254 -0.007 1.00 39.76 169 GLY G C 1
ATOM 15387 O O . GLY G 1 170 ? -4.678 1.425 0.908 1.00 36.76 169 GLY G O 1
ATOM 15388 N N . ILE G 1 171 ? -5.655 2.935 -0.459 1.00 42.42 170 ILE G N 1
ATOM 15389 C CA . ILE G 1 171 ? -6.954 2.831 0.199 1.00 44.25 170 ILE G CA 1
ATOM 15390 C C . ILE G 1 171 ? -7.566 1.454 -0.013 1.00 42.69 170 ILE G C 1
ATOM 15391 O O . ILE G 1 171 ? -8.393 1.007 0.792 1.00 40.30 170 ILE G O 1
ATOM 15396 N N . HIS G 1 172 ? -7.189 0.765 -1.093 1.00 40.96 171 HIS G N 1
ATOM 15397 C CA . HIS G 1 172 ? -7.661 -0.600 -1.300 1.00 40.69 171 HIS G CA 1
ATOM 15398 C C . HIS G 1 172 ? -7.244 -1.500 -0.145 1.00 45.66 171 HIS G C 1
ATOM 15399 O O . HIS G 1 172 ? -8.025 -2.343 0.312 1.00 41.34 171 HIS G O 1
ATOM 15406 N N . LEU G 1 173 ? -6.017 -1.325 0.348 1.00 39.77 172 LEU G N 1
ATOM 15407 C CA . LEU G 1 173 ? -5.554 -2.107 1.488 1.00 39.33 172 LEU G CA 1
ATOM 15408 C C . LEU G 1 173 ? -6.279 -1.707 2.767 1.00 35.37 172 LEU G C 1
ATOM 15409 O O . LEU G 1 173 ? -6.513 -2.553 3.638 1.00 33.16 172 LEU G O 1
ATOM 15414 N N . GLU G 1 174 ? -6.648 -0.432 2.895 1.00 30.04 173 GLU G N 1
ATOM 15415 C CA . GLU G 1 174 ? -7.411 0.006 4.058 1.00 37.09 173 GLU G CA 1
ATOM 15416 C C . GLU G 1 174 ? -8.820 -0.573 4.062 1.00 29.45 173 GLU G C 1
ATOM 15417 O O . GLU G 1 174 ? -9.366 -0.863 5.132 1.00 30.27 173 GLU G O 1
ATOM 15423 N N . GLY G 1 175 ? -9.424 -0.747 2.885 1.00 34.63 174 GLY G N 1
ATOM 15424 C CA . GLY G 1 175 ? -10.728 -1.386 2.827 1.00 26.82 174 GLY G CA 1
ATOM 15425 C C . GLY G 1 175 ? -10.665 -2.856 3.197 1.00 34.32 174 GLY G C 1
ATOM 15426 O O . GLY G 1 175 ? -11.578 -3.386 3.836 1.00 30.99 174 GLY G O 1
ATOM 15427 N N . LEU G 1 176 ? -9.583 -3.532 2.807 1.00 32.64 175 LEU G N 1
ATOM 15428 C CA . LEU G 1 176 ? -9.421 -4.938 3.155 1.00 29.69 175 LEU G CA 1
ATOM 15429 C C . LEU G 1 176 ? -9.242 -5.119 4.658 1.00 32.19 175 LEU G C 1
ATOM 15430 O O . LEU G 1 176 ? -9.728 -6.100 5.235 1.00 28.81 175 LEU G O 1
ATOM 15435 N N . ILE G 1 177 ? -8.554 -4.179 5.311 1.00 26.14 176 ILE G N 1
ATOM 15436 C CA . ILE G 1 177 ? -8.367 -4.259 6.756 1.00 23.87 176 ILE G CA 1
ATOM 15437 C C . ILE G 1 177 ? -9.702 -4.100 7.478 1.00 31.49 176 ILE G C 1
ATOM 15438 O O . ILE G 1 177 ? -9.961 -4.766 8.489 1.00 25.61 176 ILE G O 1
ATOM 15443 N N . SER G 1 178 ? -10.574 -3.228 6.965 1.00 22.05 177 SER G N 1
ATOM 15444 C CA . SER G 1 178 ? -11.893 -3.060 7.567 1.00 32.05 177 SER G CA 1
ATOM 15445 C C . SER G 1 178 ? -12.683 -4.363 7.546 1.00 24.54 177 SER G C 1
ATOM 15446 O O . SER G 1 178 ? -13.349 -4.711 8.529 1.00 24.84 177 SER G O 1
ATOM 15449 N N . GLN G 1 179 ? -12.625 -5.094 6.430 1.00 22.92 178 GLN G N 1
ATOM 15450 C CA . GLN G 1 179 ? -13.324 -6.372 6.348 1.00 26.96 178 GLN G CA 1
ATOM 15451 C C . GLN G 1 179 ? -12.749 -7.376 7.340 1.00 27.98 178 GLN G C 1
ATOM 15452 O O . GLN G 1 179 ? -13.496 -8.135 7.969 1.00 28.38 178 GLN G O 1
ATOM 15458 N N . LEU G 1 180 ? -11.423 -7.393 7.494 1.00 27.88 179 LEU G N 1
ATOM 15459 C CA . LEU G 1 180 ? -10.811 -8.249 8.504 1.00 24.13 179 LEU G CA 1
ATOM 15460 C C . LEU G 1 180 ? -11.296 -7.881 9.900 1.00 25.68 179 LEU G C 1
ATOM 15461 O O . LEU G 1 180 ? -11.608 -8.762 10.710 1.00 20.25 179 LEU G O 1
ATOM 15466 N N . LYS G 1 181 ? -11.376 -6.582 10.197 1.00 21.62 180 LYS G N 1
ATOM 15467 C CA . LYS G 1 181 ? -11.808 -6.154 11.523 1.00 26.45 180 LYS G CA 1
ATOM 15468 C C . LYS G 1 181 ? -13.274 -6.495 11.773 1.00 26.11 180 LYS G C 1
ATOM 15469 O O . LYS G 1 181 ? -13.644 -6.875 12.891 1.00 24.03 180 LYS G O 1
ATOM 15475 N N . ASP G 1 182 ? -14.126 -6.364 10.751 1.00 20.51 181 ASP G N 1
ATOM 15476 C CA . ASP G 1 182 ? -15.521 -6.764 10.911 1.00 27.81 181 ASP G CA 1
ATOM 15477 C C . ASP G 1 182 ? -15.634 -8.254 11.210 1.00 34.09 181 ASP G C 1
ATOM 15478 O O . ASP G 1 182 ? -16.404 -8.661 12.088 1.00 26.99 181 ASP G O 1
ATOM 15483 N N . GLU G 1 183 ? -14.870 -9.083 10.492 1.00 27.94 182 GLU G N 1
ATOM 15484 C CA . GLU G 1 183 ? -14.885 -10.517 10.759 1.00 29.74 182 GLU G CA 1
ATOM 15485 C C . GLU G 1 183 ? -14.354 -10.824 12.153 1.00 26.48 182 GLU G C 1
ATOM 15486 O O . GLU G 1 183 ? -14.928 -11.647 12.877 1.00 24.86 182 GLU G O 1
ATOM 15492 N N . ILE G 1 184 ? -13.262 -10.165 12.550 1.00 24.63 183 ILE G N 1
ATOM 15493 C CA . ILE G 1 184 ? -12.677 -10.417 13.864 1.00 22.94 183 ILE G CA 1
ATOM 15494 C C . ILE G 1 184 ? -13.672 -10.080 14.970 1.00 28.58 183 ILE G C 1
ATOM 15495 O O . ILE G 1 184 ? -13.811 -10.828 15.946 1.00 25.00 183 ILE G O 1
ATOM 15500 N N . ARG G 1 185 ? -14.396 -8.966 14.828 1.00 26.81 184 ARG G N 1
ATOM 15501 C CA . ARG G 1 185 ? -15.367 -8.586 15.850 1.00 30.60 184 ARG G CA 1
ATOM 15502 C C . ARG G 1 185 ? -16.500 -9.602 15.950 1.00 28.40 184 ARG G C 1
ATOM 15503 O O . ARG G 1 185 ? -16.978 -9.902 17.051 1.00 27.49 184 ARG G O 1
ATOM 15511 N N . ASN G 1 186 ? -16.948 -10.141 14.814 1.00 26.08 185 ASN G N 1
ATOM 15512 C CA . ASN G 1 186 ? -17.983 -11.169 14.853 1.00 36.50 185 ASN G CA 1
ATOM 15513 C C . ASN G 1 186 ? -17.505 -12.416 15.586 1.00 34.65 185 ASN G C 1
ATOM 15514 O O . ASN G 1 186 ? -18.316 -13.140 16.174 1.00 33.92 185 ASN G O 1
ATOM 15519 N N . ILE G 1 187 ? -16.197 -12.675 15.569 1.00 33.50 186 ILE G N 1
ATOM 15520 C CA . ILE G 1 187 ? -15.639 -13.829 16.267 1.00 29.76 186 ILE G CA 1
ATOM 15521 C C . ILE G 1 187 ? -15.471 -13.538 17.754 1.00 29.63 186 ILE G C 1
ATOM 15522 O O . ILE G 1 187 ? -15.716 -14.407 18.599 1.00 30.84 186 ILE G O 1
ATOM 15527 N N . ILE G 1 188 ? -15.063 -12.316 18.097 1.00 26.34 187 ILE G N 1
ATOM 15528 C CA . ILE G 1 188 ? -14.748 -11.984 19.484 1.00 39.11 187 ILE G CA 1
ATOM 15529 C C . ILE G 1 188 ? -16.018 -11.776 20.301 1.00 41.05 187 ILE G C 1
ATOM 15530 O O . ILE G 1 188 ? -16.151 -12.314 21.407 1.00 42.65 187 ILE G O 1
ATOM 15535 N N . GLU G 1 189 ? -16.959 -10.982 19.780 1.00 46.23 188 GLU G N 1
ATOM 15536 C CA . GLU G 1 189 ? -18.251 -10.733 20.432 1.00 48.95 188 GLU G CA 1
ATOM 15537 C C . GLU G 1 189 ? -18.080 -10.060 21.794 1.00 46.43 188 GLU G C 1
ATOM 15538 O O . GLU G 1 189 ? -18.746 -10.417 22.768 1.00 54.64 188 GLU G O 1
ATOM 15544 N N . GLU G 1 190 ? -17.176 -9.083 21.863 1.00 53.66 189 GLU G N 1
ATOM 15545 C CA . GLU G 1 190 ? -16.942 -8.274 23.059 1.00 55.44 189 GLU G CA 1
ATOM 15546 C C . GLU G 1 190 ? -16.594 -9.111 24.289 1.00 38.17 189 GLU G C 1
ATOM 15547 O O . GLU G 1 190 ? -16.791 -8.663 25.423 1.00 46.20 189 GLU G O 1
ATOM 15553 N N . GLU G 1 191 ? -16.079 -10.322 24.092 1.00 37.57 190 GLU G N 1
ATOM 15554 C CA . GLU G 1 191 ? -15.584 -11.148 25.184 1.00 34.14 190 GLU G CA 1
ATOM 15555 C C . GLU G 1 191 ? -14.075 -11.046 25.358 1.00 33.25 190 GLU G C 1
ATOM 15556 O O . GLU G 1 191 ? -13.530 -11.628 26.300 1.00 34.19 190 GLU G O 1
ATOM 15562 N N . PHE G 1 192 ? -13.393 -10.325 24.469 1.00 33.20 191 PHE G N 1
ATOM 15563 C CA . PHE G 1 192 ? -11.956 -10.114 24.546 1.00 26.92 191 PHE G CA 1
ATOM 15564 C C . PHE G 1 192 ? -11.647 -8.661 24.216 1.00 30.87 191 PHE G C 1
ATOM 15565 O O . PHE G 1 192 ? -12.345 -8.030 23.420 1.00 31.07 191 PHE G O 1
ATOM 15573 N N A ASN G 1 193 ? -10.607 -8.128 24.852 0.73 29.91 192 ASN G N 1
ATOM 15574 N N B ASN G 1 193 ? -10.582 -8.142 24.822 0.27 29.07 192 ASN G N 1
ATOM 15575 C CA A ASN G 1 193 ? -10.045 -6.854 24.427 0.73 31.61 192 ASN G CA 1
ATOM 15576 C CA B ASN G 1 193 ? -10.045 -6.846 24.428 0.27 31.15 192 ASN G CA 1
ATOM 15577 C C A ASN G 1 193 ? -9.185 -7.088 23.191 0.73 27.60 192 ASN G C 1
ATOM 15578 C C B ASN G 1 193 ? -9.128 -7.029 23.224 0.27 28.16 192 ASN G C 1
ATOM 15579 O O A ASN G 1 193 ? -8.374 -8.018 23.159 0.73 27.96 192 ASN G O 1
ATOM 15580 O O B ASN G 1 193 ? -8.213 -7.859 23.252 0.27 28.45 192 ASN G O 1
ATOM 15589 N N . VAL G 1 194 ? -9.374 -6.259 22.167 1.00 22.89 193 VAL G N 1
ATOM 15590 C CA . VAL G 1 194 ? -8.668 -6.407 20.898 1.00 28.25 193 VAL G CA 1
ATOM 15591 C C . VAL G 1 194 ? -7.966 -5.100 20.560 1.00 27.07 193 VAL G C 1
ATOM 15592 O O . VAL G 1 194 ? -8.558 -4.021 20.682 1.00 23.66 193 VAL G O 1
ATOM 15596 N N . SER G 1 195 ? -6.708 -5.201 20.135 1.00 19.94 194 SER G N 1
ATOM 15597 C CA . SER G 1 195 ? -5.931 -4.066 19.660 1.00 25.81 194 SER G CA 1
ATOM 15598 C C . SER G 1 195 ? -5.363 -4.395 18.285 1.00 24.03 194 SER G C 1
ATOM 15599 O O . SER G 1 195 ? -5.235 -5.562 17.907 1.00 19.88 194 SER G O 1
ATOM 15602 N N . TYR G 1 196 ? -5.017 -3.350 17.538 1.00 19.22 195 TYR G N 1
ATOM 15603 C CA . TYR G 1 196 ? -4.536 -3.494 16.172 1.00 20.77 195 TYR G CA 1
ATOM 15604 C C . TYR G 1 196 ? -3.288 -2.652 15.967 1.00 26.26 195 TYR G C 1
ATOM 15605 O O . TYR G 1 196 ? -3.120 -1.602 16.591 1.00 20.35 195 TYR G O 1
ATOM 15614 N N . SER G 1 197 ? -2.415 -3.125 15.078 1.00 19.77 196 SER G N 1
ATOM 15615 C CA . SER G 1 197 ? -1.218 -2.390 14.696 1.00 25.39 196 SER G CA 1
ATOM 15616 C C . SER G 1 197 ? -0.764 -2.864 13.325 1.00 21.47 196 SER G C 1
ATOM 15617 O O . SER G 1 197 ? -0.970 -4.022 12.952 1.00 23.09 196 SER G O 1
ATOM 15620 N N . ASN G 1 198 ? -0.151 -1.950 12.580 1.00 20.52 197 ASN G N 1
ATOM 15621 C CA . ASN G 1 198 ? 0.527 -2.269 11.332 1.00 17.19 197 ASN G CA 1
ATOM 15622 C C . ASN G 1 198 ? 2.009 -2.443 11.621 1.00 23.03 197 ASN G C 1
ATOM 15623 O O . ASN G 1 198 ? 2.623 -1.576 12.249 1.00 20.71 197 ASN G O 1
ATOM 15628 N N . THR G 1 199 ? 2.580 -3.559 11.169 1.00 17.51 198 THR G N 1
ATOM 15629 C CA . THR G 1 199 ? 3.988 -3.844 11.403 1.00 19.89 198 THR G CA 1
ATOM 15630 C C . THR G 1 199 ? 4.675 -4.235 10.101 1.00 16.37 198 THR G C 1
ATOM 15631 O O . THR G 1 199 ? 4.042 -4.719 9.156 1.00 17.64 198 THR G O 1
ATOM 15635 N N . THR G 1 200 ? 5.984 -4.005 10.061 1.00 16.78 199 THR G N 1
ATOM 15636 C CA . THR G 1 200 ? 6.819 -4.392 8.935 1.00 17.44 199 THR G CA 1
ATOM 15637 C C . THR G 1 200 ? 8.271 -4.346 9.385 1.00 19.06 199 THR G C 1
ATOM 15638 O O . THR G 1 200 ? 8.662 -3.449 10.135 1.00 16.30 199 THR G O 1
ATOM 15642 N N . ILE G 1 201 ? 9.064 -5.321 8.933 1.00 14.58 200 ILE G N 1
ATOM 15643 C CA . ILE G 1 201 ? 10.483 -5.337 9.270 1.00 19.30 200 ILE G CA 1
ATOM 15644 C C . ILE G 1 201 ? 11.253 -4.215 8.593 1.00 21.88 200 ILE G C 1
ATOM 15645 O O . ILE G 1 201 ? 12.412 -3.972 8.946 1.00 16.17 200 ILE G O 1
ATOM 15650 N N . TYR G 1 202 ? 10.643 -3.526 7.632 1.00 14.14 201 TYR G N 1
ATOM 15651 C CA . TYR G 1 202 ? 11.262 -2.385 6.973 1.00 16.94 201 TYR G CA 1
ATOM 15652 C C . TYR G 1 202 ? 10.976 -1.074 7.691 1.00 20.48 201 TYR G C 1
ATOM 15653 O O . TYR G 1 202 ? 11.305 -0.006 7.166 1.00 26.34 201 TYR G O 1
ATOM 15662 N N . ASP G 1 203 ? 10.366 -1.135 8.875 1.00 21.36 202 ASP G N 1
ATOM 15663 C CA . ASP G 1 203 ? 10.157 0.037 9.729 1.00 24.56 202 ASP G CA 1
ATOM 15664 C C . ASP G 1 203 ? 10.269 -0.465 11.169 1.00 21.08 202 ASP G C 1
ATOM 15665 O O . ASP G 1 203 ? 9.285 -0.920 11.757 1.00 22.31 202 ASP G O 1
ATOM 15670 N N . LEU G 1 204 ? 11.484 -0.382 11.719 1.00 21.12 203 LEU G N 1
ATOM 15671 C CA . LEU G 1 204 ? 11.746 -0.947 13.040 1.00 27.82 203 LEU G CA 1
ATOM 15672 C C . LEU G 1 204 ? 10.843 -0.331 14.099 1.00 25.26 203 LEU G C 1
ATOM 15673 O O . LEU G 1 204 ? 10.410 -1.018 15.032 1.00 25.59 203 LEU G O 1
ATOM 15678 N N . TRP G 1 205 ? 10.540 0.963 13.965 1.00 24.28 204 TRP G N 1
ATOM 15679 C CA . TRP G 1 205 ? 9.688 1.629 14.942 1.00 27.65 204 TRP G CA 1
ATOM 15680 C C . TRP G 1 205 ? 8.288 1.034 14.972 1.00 25.70 204 TRP G C 1
ATOM 15681 O O . TRP G 1 205 ? 7.651 1.008 16.032 1.00 22.72 204 TRP G O 1
ATOM 15692 N N . SER G 1 206 ? 7.789 0.557 13.827 1.00 19.80 205 SER G N 1
ATOM 15693 C CA . SER G 1 206 ? 6.459 -0.046 13.799 1.00 18.95 205 SER G CA 1
ATOM 15694 C C . SER G 1 206 ? 6.397 -1.269 14.704 1.00 22.32 205 SER G C 1
ATOM 15695 O O . SER G 1 206 ? 5.395 -1.494 15.393 1.00 20.64 205 SER G O 1
ATOM 15698 N N . ILE G 1 207 ? 7.466 -2.063 14.724 1.00 22.93 206 ILE G N 1
ATOM 15699 C CA . ILE G 1 207 ? 7.496 -3.257 15.560 1.00 22.64 206 ILE G CA 1
ATOM 15700 C C . ILE G 1 207 ? 7.784 -2.893 17.012 1.00 21.73 206 ILE G C 1
ATOM 15701 O O . ILE G 1 207 ? 7.106 -3.366 17.930 1.00 20.93 206 ILE G O 1
ATOM 15706 N N . ILE G 1 208 ? 8.783 -2.036 17.240 1.00 22.10 207 ILE G N 1
ATOM 15707 C CA . ILE G 1 208 ? 9.177 -1.684 18.603 1.00 24.37 207 ILE G CA 1
ATOM 15708 C C . ILE G 1 208 ? 8.025 -1.009 19.340 1.00 21.65 207 ILE G C 1
ATOM 15709 O O . ILE G 1 208 ? 7.705 -1.360 20.483 1.00 20.82 207 ILE G O 1
ATOM 15714 N N . SER G 1 209 ? 7.378 -0.035 18.695 1.00 22.45 208 SER G N 1
ATOM 15715 C CA . SER G 1 209 ? 6.328 0.723 19.368 1.00 24.49 208 SER G CA 1
ATOM 15716 C C . SER G 1 209 ? 5.081 -0.119 19.614 1.00 23.99 208 SER G C 1
ATOM 15717 O O . SER G 1 209 ? 4.384 0.092 20.614 1.00 22.73 208 SER G O 1
ATOM 15720 N N . SER G 1 210 ? 4.777 -1.064 18.722 1.00 16.98 209 SER G N 1
ATOM 15721 C CA . SER G 1 210 ? 3.630 -1.942 18.938 1.00 23.68 209 SER G CA 1
ATOM 15722 C C . SER G 1 210 ? 3.872 -2.876 20.116 1.00 21.87 209 SER G C 1
ATOM 15723 O O . SER G 1 210 ? 3.005 -3.035 20.984 1.00 26.39 209 SER G O 1
ATOM 15726 N N . PHE G 1 211 ? 5.046 -3.511 20.158 1.00 21.95 210 PHE G N 1
ATOM 15727 C CA . PHE G 1 211 ? 5.369 -4.397 21.272 1.00 19.26 210 PHE G CA 1
ATOM 15728 C C . PHE G 1 211 ? 5.477 -3.625 22.581 1.00 21.18 210 PHE G C 1
ATOM 15729 O O . PHE G 1 211 ? 5.098 -4.142 23.637 1.00 21.75 210 PHE G O 1
ATOM 15737 N N . SER G 1 212 ? 5.981 -2.388 22.532 1.00 18.65 211 SER G N 1
ATOM 15738 C CA . SER G 1 212 ? 6.031 -1.563 23.736 1.00 24.26 211 SER G CA 1
ATOM 15739 C C . SER G 1 212 ? 4.628 -1.204 24.210 1.00 23.53 211 SER G C 1
ATOM 15740 O O . SER G 1 212 ? 4.328 -1.282 25.407 1.00 17.39 211 SER G O 1
ATOM 15743 N N . ASP G 1 213 ? 3.758 -0.798 23.280 1.00 24.52 212 ASP G N 1
ATOM 15744 C CA . ASP G 1 213 ? 2.377 -0.484 23.634 1.00 24.91 212 ASP G CA 1
ATOM 15745 C C . ASP G 1 213 ? 1.679 -1.692 24.242 1.00 24.24 212 ASP G C 1
ATOM 15746 O O . ASP G 1 213 ? 0.862 -1.553 25.158 1.00 23.91 212 ASP G O 1
ATOM 15751 N N . LEU G 1 214 ? 1.995 -2.888 23.743 1.00 22.29 213 LEU G N 1
ATOM 15752 C CA . LEU G 1 214 ? 1.440 -4.115 24.303 1.00 23.46 213 LEU G CA 1
ATOM 15753 C C . LEU G 1 214 ? 1.884 -4.311 25.747 1.00 24.49 213 LEU G C 1
ATOM 15754 O O . LEU G 1 214 ? 1.074 -4.638 26.623 1.00 28.43 213 LEU G O 1
ATOM 15759 N N . LEU G 1 215 ? 3.178 -4.126 26.012 1.00 18.77 214 LEU G N 1
ATOM 15760 C CA . LEU G 1 215 ? 3.697 -4.368 27.354 1.00 23.37 214 LEU G CA 1
ATOM 15761 C C . LEU G 1 215 ? 3.208 -3.323 28.347 1.00 22.90 214 LEU G C 1
ATOM 15762 O O . LEU G 1 215 ? 2.985 -3.643 29.519 1.00 24.49 214 LEU G O 1
ATOM 15767 N N . LEU G 1 216 ? 3.030 -2.077 27.902 1.00 23.23 215 LEU G N 1
ATOM 15768 C CA . LEU G 1 216 ? 2.519 -1.047 28.798 1.00 23.23 215 LEU G CA 1
ATOM 15769 C C . LEU G 1 216 ? 1.036 -1.227 29.092 1.00 23.43 215 LEU G C 1
ATOM 15770 O O . LEU G 1 216 ? 0.532 -0.638 30.053 1.00 27.91 215 LEU G O 1
ATOM 15775 N N . LYS G 1 217 ? 0.325 -2.022 28.288 1.00 25.39 216 LYS G N 1
ATOM 15776 C CA . LYS G 1 217 ? -1.033 -2.407 28.655 1.00 28.78 216 LYS G CA 1
ATOM 15777 C C . LYS G 1 217 ? -1.020 -3.412 29.799 1.00 25.24 216 LYS G C 1
ATOM 15778 O O . LYS G 1 217 ? -1.904 -3.390 30.664 1.00 32.79 216 LYS G O 1
ATOM 15784 N N . ILE G 1 218 ? -0.025 -4.301 29.820 1.00 26.22 217 ILE G N 1
ATOM 15785 C CA . ILE G 1 218 ? 0.107 -5.246 30.924 1.00 28.48 217 ILE G CA 1
ATOM 15786 C C . ILE G 1 218 ? 0.613 -4.538 32.173 1.00 26.17 217 ILE G C 1
ATOM 15787 O O . ILE G 1 218 ? 0.130 -4.789 33.284 1.00 37.81 217 ILE G O 1
ATOM 15792 N N . PHE G 1 219 ? 1.598 -3.649 32.016 1.00 32.48 218 PHE G N 1
ATOM 15793 C CA . PHE G 1 219 ? 2.231 -2.937 33.124 1.00 32.27 218 PHE G CA 1
ATOM 15794 C C . PHE G 1 219 ? 2.004 -1.442 32.930 1.00 26.62 218 PHE G C 1
ATOM 15795 O O . PHE G 1 219 ? 2.886 -0.730 32.428 1.00 28.81 218 PHE G O 1
ATOM 15803 N N . PRO G 1 220 ? 0.832 -0.933 33.309 1.00 30.54 219 PRO G N 1
ATOM 15804 C CA . PRO G 1 220 ? 0.542 0.488 33.089 1.00 31.40 219 PRO G CA 1
ATOM 15805 C C . PRO G 1 220 ? 1.500 1.385 33.857 1.00 33.04 219 PRO G C 1
ATOM 15806 O O . PRO G 1 220 ? 1.957 1.056 34.954 1.00 31.60 219 PRO G O 1
ATOM 15810 N N . GLN G 1 221 ? 1.802 2.531 33.260 1.00 37.36 220 GLN G N 1
ATOM 15811 C CA . GLN G 1 221 ? 2.685 3.523 33.851 1.00 35.01 220 GLN G CA 1
ATOM 15812 C C . GLN G 1 221 ? 1.875 4.616 34.535 1.00 41.74 220 GLN G C 1
ATOM 15813 O O . GLN G 1 221 ? 0.701 4.843 34.228 1.00 36.07 220 GLN G O 1
ATOM 15819 N N . SER G 1 222 ? 2.527 5.299 35.470 1.00 39.14 221 SER G N 1
ATOM 15820 C CA . SER G 1 222 ? 1.912 6.433 36.139 1.00 36.90 221 SER G CA 1
ATOM 15821 C C . SER G 1 222 ? 1.757 7.607 35.180 1.00 37.35 221 SER G C 1
ATOM 15822 O O . SER G 1 222 ? 2.552 7.795 34.257 1.00 32.19 221 SER G O 1
ATOM 15825 N N . GLU G 1 223 ? 0.717 8.411 35.412 1.00 44.79 222 GLU G N 1
ATOM 15826 C CA . GLU G 1 223 ? 0.556 9.635 34.639 1.00 33.86 222 GLU G CA 1
ATOM 15827 C C . GLU G 1 223 ? 1.646 10.652 34.948 1.00 38.51 222 GLU G C 1
ATOM 15828 O O . GLU G 1 223 ? 1.851 11.580 34.157 1.00 32.29 222 GLU G O 1
ATOM 15834 N N . LEU G 1 224 ? 2.348 10.494 36.076 1.00 30.91 223 LEU G N 1
ATOM 15835 C CA . LEU G 1 224 ? 3.459 11.384 36.396 1.00 35.62 223 LEU G CA 1
ATOM 15836 C C . LEU G 1 224 ? 4.562 11.307 35.350 1.00 32.25 223 LEU G C 1
ATOM 15837 O O . LEU G 1 224 ? 5.273 12.294 35.130 1.00 29.51 223 LEU G O 1
ATOM 15842 N N . LEU G 1 225 ? 4.718 10.151 34.698 1.00 28.91 224 LEU G N 1
ATOM 15843 C CA . LEU G 1 225 ? 5.793 9.983 33.723 1.00 28.15 224 LEU G CA 1
ATOM 15844 C C . LEU G 1 225 ? 5.608 10.917 32.533 1.00 28.84 224 LEU G C 1
ATOM 15845 O O . LEU G 1 225 ? 6.512 11.688 32.190 1.00 29.81 224 LEU G O 1
ATOM 15850 N N . ASP G 1 226 ? 4.439 10.859 31.889 1.00 34.25 225 ASP G N 1
ATOM 15851 C CA . ASP G 1 226 ? 4.176 11.740 30.754 1.00 34.64 225 ASP G CA 1
ATOM 15852 C C . ASP G 1 226 ? 4.213 13.205 31.168 1.00 35.60 225 ASP G C 1
ATOM 15853 O O . ASP G 1 226 ? 4.724 14.054 30.428 1.00 32.01 225 ASP G O 1
ATOM 15858 N N . LYS G 1 227 ? 3.677 13.521 32.349 1.00 32.75 226 LYS G N 1
ATOM 15859 C CA . LYS G 1 227 ? 3.692 14.904 32.816 1.00 38.61 226 LYS G CA 1
ATOM 15860 C C . LYS G 1 227 ? 5.115 15.377 33.094 1.00 38.48 226 LYS G C 1
ATOM 15861 O O . LYS G 1 227 ? 5.463 16.524 32.791 1.00 36.67 226 LYS G O 1
ATOM 15867 N N . THR G 1 228 ? 5.954 14.507 33.662 1.00 33.98 227 THR G N 1
ATOM 15868 C CA . THR G 1 228 ? 7.345 14.878 33.904 1.00 31.11 227 THR G CA 1
ATOM 15869 C C . THR G 1 228 ? 8.088 15.105 32.594 1.00 34.09 227 THR G C 1
ATOM 15870 O O . THR G 1 228 ? 8.827 16.087 32.455 1.00 33.78 227 THR G O 1
ATOM 15874 N N . ILE G 1 229 ? 7.898 14.210 31.622 1.00 28.63 228 ILE G N 1
ATOM 15875 C CA . ILE G 1 229 ? 8.551 14.361 30.327 1.00 33.30 228 ILE G CA 1
ATOM 15876 C C . ILE G 1 229 ? 8.045 15.609 29.617 1.00 31.94 228 ILE G C 1
ATOM 15877 O O . ILE G 1 229 ? 8.828 16.371 29.038 1.00 34.83 228 ILE G O 1
ATOM 15882 N N . GLN G 1 230 ? 6.730 15.838 29.651 1.00 31.10 229 GLN G N 1
ATOM 15883 C CA . GLN G 1 230 ? 6.167 17.025 29.017 1.00 38.53 229 GLN G CA 1
ATOM 15884 C C . GLN G 1 230 ? 6.708 18.299 29.655 1.00 45.90 229 GLN G C 1
ATOM 15885 O O . GLN G 1 230 ? 7.031 19.265 28.953 1.00 48.71 229 GLN G O 1
ATOM 15891 N N . GLU G 1 231 ? 6.825 18.318 30.985 1.00 40.95 230 GLU G N 1
ATOM 15892 C CA . GLU G 1 231 ? 7.316 19.518 31.655 1.00 41.93 230 GLU G CA 1
ATOM 15893 C C . GLU G 1 231 ? 8.799 19.737 31.385 1.00 44.84 230 GLU G C 1
ATOM 15894 O O . GLU G 1 231 ? 9.239 20.879 31.203 1.00 39.59 230 GLU G O 1
ATOM 15900 N N . PHE G 1 232 ? 9.589 18.659 31.355 1.00 40.94 231 PHE G N 1
ATOM 15901 C CA . PHE G 1 232 ? 11.003 18.806 31.027 1.00 38.33 231 PHE G CA 1
ATOM 15902 C C . PHE G 1 232 ? 11.182 19.351 29.616 1.00 45.36 231 PHE G C 1
ATOM 15903 O O . PHE G 1 232 ? 12.049 20.198 29.375 1.00 43.23 231 PHE G O 1
ATOM 15911 N N . ALA G 1 233 ? 10.370 18.872 28.670 1.00 41.68 232 ALA G N 1
ATOM 15912 C CA . ALA G 1 233 ? 10.449 19.378 27.304 1.00 45.21 232 ALA G CA 1
ATOM 15913 C C . ALA G 1 233 ? 10.070 20.851 27.240 1.00 50.33 232 ALA G C 1
ATOM 15914 O O . ALA G 1 233 ? 10.687 21.628 26.501 1.00 58.87 232 ALA G O 1
ATOM 15916 N N . GLU G 1 234 ? 9.057 21.256 28.010 1.00 50.74 233 GLU G N 1
ATOM 15917 C CA . GLU G 1 234 ? 8.672 22.662 28.040 1.00 49.09 233 GLU G CA 1
ATOM 15918 C C . GLU G 1 234 ? 9.689 23.507 28.796 1.00 54.16 233 GLU G C 1
ATOM 15919 O O . GLU G 1 234 ? 9.863 24.689 28.481 1.00 61.54 233 GLU G O 1
ATOM 15925 N N . SER G 1 235 ? 10.371 22.923 29.786 1.00 54.49 234 SER G N 1
ATOM 15926 C CA . SER G 1 235 ? 11.367 23.670 30.547 1.00 54.17 234 SER G CA 1
ATOM 15927 C C . SER G 1 235 ? 12.539 24.108 29.681 1.00 68.52 234 SER G C 1
ATOM 15928 O O . SER G 1 235 ? 13.290 25.005 30.078 1.00 72.36 234 SER G O 1
ATOM 15931 N N . LEU G 1 236 ? 12.714 23.494 28.512 1.00 66.80 235 LEU G N 1
ATOM 15932 C CA . LEU G 1 236 ? 13.741 23.888 27.563 1.00 78.61 235 LEU G CA 1
ATOM 15933 C C . LEU G 1 236 ? 13.272 24.993 26.623 1.00 89.32 235 LEU G C 1
ATOM 15934 O O . LEU G 1 236 ? 13.903 25.215 25.584 1.00 94.82 235 LEU G O 1
ATOM 15939 N N . ASP G 1 237 ? 12.189 25.687 26.969 1.00 96.57 236 ASP G N 1
ATOM 15940 C CA . ASP G 1 237 ? 11.582 26.728 26.125 1.00 97.02 236 ASP G CA 1
ATOM 15941 C C . ASP G 1 237 ? 11.212 26.066 24.799 1.00 101.09 236 ASP G C 1
ATOM 15942 O O . ASP G 1 237 ? 10.533 25.026 24.811 1.00 97.24 236 ASP G O 1
ATOM 15947 N N . SER G 1 238 ? 11.620 26.610 23.655 1.00 107.62 237 SER G N 1
ATOM 15948 C CA . SER G 1 238 ? 11.401 25.982 22.354 1.00 98.14 237 SER G CA 1
ATOM 15949 C C . SER G 1 238 ? 12.648 25.253 21.871 1.00 88.12 237 SER G C 1
ATOM 15950 O O . SER G 1 238 ? 12.974 25.272 20.681 1.00 92.87 237 SER G O 1
ATOM 15953 N N . ASN G 1 239 ? 13.362 24.599 22.786 1.00 71.44 238 ASN G N 1
ATOM 15954 C CA . ASN G 1 239 ? 14.628 23.955 22.464 1.00 65.94 238 ASN G CA 1
ATOM 15955 C C . ASN G 1 239 ? 14.572 22.468 22.798 1.00 63.21 238 ASN G C 1
ATOM 15956 O O . ASN G 1 239 ? 15.486 21.933 23.433 1.00 62.38 238 ASN G O 1
ATOM 15961 N N . CYS G 1 240 ? 13.500 21.792 22.381 1.00 42.09 239 CYS G N 1
ATOM 15962 C CA . CYS G 1 240 ? 13.368 20.355 22.617 1.00 51.05 239 CYS G CA 1
ATOM 15963 C C . CYS G 1 240 ? 12.431 19.781 21.563 1.00 46.85 239 CYS G C 1
ATOM 15964 O O . CYS G 1 240 ? 11.220 20.010 21.624 1.00 42.66 239 CYS G O 1
ATOM 15967 N N . ASN G 1 241 ? 12.988 19.030 20.613 1.00 42.10 240 ASN G N 1
ATOM 15968 C CA . ASN G 1 241 ? 12.192 18.463 19.532 1.00 39.10 240 ASN G CA 1
ATOM 15969 C C . ASN G 1 241 ? 11.596 17.107 19.887 1.00 41.66 240 ASN G C 1
ATOM 15970 O O . ASN G 1 241 ? 10.427 16.849 19.580 1.00 46.81 240 ASN G O 1
ATOM 15975 N N . ALA G 1 242 ? 12.368 16.228 20.521 1.00 38.35 241 ALA G N 1
ATOM 15976 C CA . ALA G 1 242 ? 11.887 14.877 20.768 1.00 33.82 241 ALA G CA 1
ATOM 15977 C C . ALA G 1 242 ? 12.690 14.244 21.894 1.00 31.84 241 ALA G C 1
ATOM 15978 O O . ALA G 1 242 ? 13.836 14.623 22.148 1.00 28.73 241 ALA G O 1
ATOM 15980 N N . ILE G 1 243 ? 12.064 13.279 22.569 1.00 32.81 242 ILE G N 1
ATOM 15981 C CA . ILE G 1 243 ? 12.671 12.547 23.677 1.00 26.59 242 ILE G CA 1
ATOM 15982 C C . ILE G 1 243 ? 12.244 11.089 23.582 1.00 28.21 242 ILE G C 1
ATOM 15983 O O . ILE G 1 243 ? 11.092 10.789 23.251 1.00 26.89 242 ILE G O 1
ATOM 15988 N N . LEU G 1 244 ? 13.174 10.183 23.871 1.00 24.93 243 LEU G N 1
ATOM 15989 C CA . LEU G 1 244 ? 12.867 8.769 24.015 1.00 25.03 243 LEU G CA 1
ATOM 15990 C C . LEU G 1 244 ? 13.533 8.236 25.275 1.00 23.58 243 LEU G C 1
ATOM 15991 O O . LEU G 1 244 ? 14.684 8.571 25.570 1.00 25.59 243 LEU G O 1
ATOM 15996 N N . VAL G 1 245 ? 12.796 7.418 26.020 1.00 21.84 244 VAL G N 1
ATOM 15997 C CA . VAL G 1 245 ? 13.335 6.646 27.133 1.00 20.16 244 VAL G CA 1
ATOM 15998 C C . VAL G 1 245 ? 13.141 5.176 26.792 1.00 27.43 244 VAL G C 1
ATOM 15999 O O . VAL G 1 245 ? 12.003 4.717 26.632 1.00 26.14 244 VAL G O 1
ATOM 16003 N N . LEU G 1 246 ? 14.244 4.444 26.668 1.00 28.38 245 LEU G N 1
ATOM 16004 C CA . LEU G 1 246 ? 14.215 3.041 26.288 1.00 26.73 245 LEU G CA 1
ATOM 16005 C C . LEU G 1 246 ? 14.824 2.190 27.393 1.00 26.70 245 LEU G C 1
ATOM 16006 O O . LEU G 1 246 ? 15.680 2.653 28.152 1.00 31.13 245 LEU G O 1
ATOM 16011 N N . ASP G 1 247 ? 14.374 0.939 27.484 1.00 21.81 246 ASP G N 1
ATOM 16012 C CA . ASP G 1 247 ? 14.990 -0.006 28.400 1.00 31.59 246 ASP G CA 1
ATOM 16013 C C . ASP G 1 247 ? 16.108 -0.757 27.679 1.00 24.17 246 ASP G C 1
ATOM 16014 O O . ASP G 1 247 ? 16.427 -0.478 26.521 1.00 29.30 246 ASP G O 1
ATOM 16019 N N . SER G 1 248 ? 16.701 -1.737 28.364 1.00 29.79 247 SER G N 1
ATOM 16020 C CA . SER G 1 248 ? 17.809 -2.490 27.783 1.00 30.27 247 SER G CA 1
ATOM 16021 C C . SER G 1 248 ? 17.385 -3.365 26.610 1.00 35.90 247 SER G C 1
ATOM 16022 O O . SER G 1 248 ? 18.253 -3.819 25.857 1.00 41.39 247 SER G O 1
ATOM 16025 N N . ASN G 1 249 ? 16.088 -3.612 26.436 1.00 36.00 248 ASN G N 1
ATOM 16026 C CA . ASN G 1 249 ? 15.572 -4.286 25.252 1.00 28.35 248 ASN G CA 1
ATOM 16027 C C . ASN G 1 249 ? 15.303 -3.324 24.101 1.00 31.25 248 ASN G C 1
ATOM 16028 O O . ASN G 1 249 ? 14.784 -3.754 23.066 1.00 32.21 248 ASN G O 1
ATOM 16033 N N . SER G 1 250 ? 15.635 -2.041 24.264 1.00 29.70 249 SER G N 1
ATOM 16034 C CA . SER G 1 250 ? 15.332 -0.979 23.302 1.00 24.78 249 SER G CA 1
ATOM 16035 C C . SER G 1 250 ? 13.831 -0.777 23.111 1.00 22.12 249 SER G C 1
ATOM 16036 O O . SER G 1 250 ? 13.397 -0.276 22.069 1.00 24.60 249 SER G O 1
ATOM 16039 N N . LEU G 1 251 ? 13.028 -1.154 24.101 1.00 27.57 250 LEU G N 1
ATOM 16040 C CA . LEU G 1 251 ? 11.593 -0.909 24.077 1.00 27.47 250 LEU G CA 1
ATOM 16041 C C . LEU G 1 251 ? 11.291 0.464 24.666 1.00 25.22 250 LEU G C 1
ATOM 16042 O O . LEU G 1 251 ? 12.028 0.971 25.513 1.00 26.84 250 LEU G O 1
ATOM 16047 N N . VAL G 1 252 ? 10.194 1.060 24.210 1.00 21.48 251 VAL G N 1
ATOM 16048 C CA . VAL G 1 252 ? 9.886 2.455 24.507 1.00 24.74 251 VAL G CA 1
ATOM 16049 C C . VAL G 1 252 ? 9.162 2.529 25.848 1.00 23.61 251 VAL G C 1
ATOM 16050 O O . VAL G 1 252 ? 8.033 2.053 25.983 1.00 28.72 251 VAL G O 1
ATOM 16054 N N . ILE G 1 253 ? 9.814 3.137 26.836 1.00 21.56 252 ILE G N 1
ATOM 16055 C CA . ILE G 1 253 ? 9.206 3.355 28.146 1.00 21.67 252 ILE G CA 1
ATOM 16056 C C . ILE G 1 253 ? 8.499 4.705 28.210 1.00 30.61 252 ILE G C 1
ATOM 16057 O O . ILE G 1 253 ? 7.456 4.838 28.855 1.00 22.75 252 ILE G O 1
ATOM 16062 N N . GLY G 1 254 ? 9.053 5.717 27.546 1.00 23.79 253 GLY G N 1
ATOM 16063 C CA . GLY G 1 254 ? 8.434 7.028 27.480 1.00 27.92 253 GLY G CA 1
ATOM 16064 C C . GLY G 1 254 ? 8.900 7.738 26.229 1.00 30.56 253 GLY G C 1
ATOM 16065 O O . GLY G 1 254 ? 9.963 7.432 25.678 1.00 25.72 253 GLY G O 1
ATOM 16066 N N . GLN G 1 255 ? 8.092 8.694 25.778 1.00 28.67 254 GLN G N 1
ATOM 16067 C CA . GLN G 1 255 ? 8.382 9.350 24.512 1.00 27.90 254 GLN G CA 1
ATOM 16068 C C . GLN G 1 255 ? 7.733 10.723 24.482 1.00 32.60 254 GLN G C 1
ATOM 16069 O O . GLN G 1 255 ? 6.693 10.950 25.106 1.00 31.98 254 GLN G O 1
ATOM 16075 N N . PHE G 1 256 ? 8.365 11.634 23.745 1.00 30.50 255 PHE G N 1
ATOM 16076 C CA . PHE G 1 256 ? 7.810 12.950 23.469 1.00 32.37 255 PHE G CA 1
ATOM 16077 C C . PHE G 1 256 ? 8.238 13.369 22.072 1.00 32.71 255 PHE G C 1
ATOM 16078 O O . PHE G 1 256 ? 9.400 13.195 21.696 1.00 32.36 255 PHE G O 1
ATOM 16086 N N . PHE G 1 257 ? 7.297 13.918 21.309 1.00 30.04 256 PHE G N 1
ATOM 16087 C CA . PHE G 1 257 ? 7.579 14.408 19.968 1.00 35.73 256 PHE G CA 1
ATOM 16088 C C . PHE G 1 257 ? 6.902 15.756 19.781 1.00 41.36 256 PHE G C 1
ATOM 16089 O O . PHE G 1 257 ? 5.692 15.880 19.991 1.00 43.81 256 PHE G O 1
ATOM 16097 N N . GLU G 1 258 ? 7.685 16.763 19.390 1.00 36.74 257 GLU G N 1
ATOM 16098 C CA . GLU G 1 258 ? 7.117 18.088 19.162 1.00 47.40 257 GLU G CA 1
ATOM 16099 C C . GLU G 1 258 ? 6.193 18.090 17.951 1.00 46.61 257 GLU G C 1
ATOM 16100 O O . GLU G 1 258 ? 5.137 18.734 17.970 1.00 45.26 257 GLU G O 1
ATOM 16106 N N . ASN G 1 259 ? 6.569 17.377 16.895 1.00 43.95 258 ASN G N 1
ATOM 16107 C CA . ASN G 1 259 ? 5.770 17.301 15.679 1.00 44.41 258 ASN G CA 1
ATOM 16108 C C . ASN G 1 259 ? 6.143 16.019 14.945 1.00 46.57 258 ASN G C 1
ATOM 16109 O O . ASN G 1 259 ? 7.030 15.273 15.370 1.00 52.82 258 ASN G O 1
ATOM 16114 N N . GLU G 1 260 ? 5.456 15.771 13.827 1.00 53.23 259 GLU G N 1
ATOM 16115 C CA . GLU G 1 260 ? 5.699 14.547 13.070 1.00 55.42 259 GLU G CA 1
ATOM 16116 C C . GLU G 1 260 ? 7.107 14.521 12.488 1.00 51.03 259 GLU G C 1
ATOM 16117 O O . GLU G 1 260 ? 7.730 13.456 12.406 1.00 47.36 259 GLU G O 1
ATOM 16123 N N . GLU G 1 261 ? 7.629 15.681 12.082 1.00 53.07 260 GLU G N 1
ATOM 16124 C CA . GLU G 1 261 ? 8.968 15.717 11.501 1.00 58.34 260 GLU G CA 1
ATOM 16125 C C . GLU G 1 261 ? 10.032 15.397 12.544 1.00 52.68 260 GLU G C 1
ATOM 16126 O O . GLU G 1 261 ? 10.979 14.652 12.263 1.00 45.71 260 GLU G O 1
ATOM 16132 N N . SER G 1 262 ? 9.893 15.950 13.753 1.00 45.50 261 SER G N 1
ATOM 16133 C CA . SER G 1 262 ? 10.831 15.629 14.825 1.00 44.28 261 SER G CA 1
ATOM 16134 C C . SER G 1 262 ? 10.769 14.151 15.181 1.00 45.47 261 SER G C 1
ATOM 16135 O O . SER G 1 262 ? 11.797 13.532 15.481 1.00 35.67 261 SER G O 1
ATOM 16138 N N . LYS G 1 263 ? 9.567 13.571 15.152 1.00 36.70 262 LYS G N 1
ATOM 16139 C CA . LYS G 1 263 ? 9.411 12.155 15.468 1.00 37.67 262 LYS G CA 1
ATOM 16140 C C . LYS G 1 263 ? 10.163 11.283 14.471 1.00 40.66 262 LYS G C 1
ATOM 16141 O O . LYS G 1 263 ? 10.875 10.349 14.858 1.00 38.53 262 LYS G O 1
ATOM 16147 N N . GLN G 1 264 ? 10.022 11.578 13.177 1.00 39.79 263 GLN G N 1
ATOM 16148 C CA . GLN G 1 264 ? 10.660 10.750 12.161 1.00 42.12 263 GLN G CA 1
ATOM 16149 C C . GLN G 1 264 ? 12.179 10.831 12.240 1.00 41.47 263 GLN G C 1
ATOM 16150 O O . GLN G 1 264 ? 12.866 9.838 11.977 1.00 37.06 263 GLN G O 1
ATOM 16156 N N . ILE G 1 265 ? 12.723 11.991 12.610 1.00 39.59 264 ILE G N 1
ATOM 16157 C CA . ILE G 1 265 ? 14.173 12.121 12.712 1.00 37.26 264 ILE G CA 1
ATOM 16158 C C . ILE G 1 265 ? 14.704 11.276 13.863 1.00 34.83 264 ILE G C 1
ATOM 16159 O O . ILE G 1 265 ? 15.641 10.487 13.693 1.00 35.18 264 ILE G O 1
ATOM 16164 N N . LEU G 1 266 ? 14.112 11.420 15.051 1.00 36.81 265 LEU G N 1
ATOM 16165 C CA . LEU G 1 266 ? 14.651 10.729 16.218 1.00 38.40 265 LEU G CA 1
ATOM 16166 C C . LEU G 1 266 ? 14.414 9.225 16.141 1.00 31.58 265 LEU G C 1
ATOM 16167 O O . LEU G 1 266 ? 15.303 8.437 16.484 1.00 35.45 265 LEU G O 1
ATOM 16172 N N . THR G 1 267 ? 13.228 8.805 15.693 1.00 26.99 266 THR G N 1
ATOM 16173 C CA . THR G 1 267 ? 12.929 7.376 15.670 1.00 39.76 266 THR G CA 1
ATOM 16174 C C . THR G 1 267 ? 13.753 6.640 14.621 1.00 34.16 266 THR G C 1
ATOM 16175 O O . THR G 1 267 ? 14.059 5.456 14.798 1.00 43.61 266 THR G O 1
ATOM 16179 N N . LYS G 1 268 ? 14.124 7.313 13.531 1.00 39.68 267 LYS G N 1
ATOM 16180 C CA . LYS G 1 268 ? 14.974 6.678 12.530 1.00 39.74 267 LYS G CA 1
ATOM 16181 C C . LYS G 1 268 ? 16.446 6.712 12.923 1.00 37.02 267 LYS G C 1
ATOM 16182 O O . LYS G 1 268 ? 17.205 5.819 12.535 1.00 46.73 267 LYS G O 1
ATOM 16188 N N . SER G 1 269 ? 16.862 7.717 13.694 1.00 45.11 268 SER G N 1
ATOM 16189 C CA . SER G 1 269 ? 18.265 7.873 14.063 1.00 40.82 268 SER G CA 1
ATOM 16190 C C . SER G 1 269 ? 18.650 7.080 15.304 1.00 36.86 268 SER G C 1
ATOM 16191 O O . SER G 1 269 ? 19.796 6.623 15.403 1.00 33.20 268 SER G O 1
ATOM 16194 N N . THR G 1 270 ? 17.725 6.914 16.250 1.00 31.16 269 THR G N 1
ATOM 16195 C CA . THR G 1 270 ? 18.063 6.276 17.521 1.00 35.55 269 THR G CA 1
ATOM 16196 C C . THR G 1 270 ? 18.630 4.866 17.376 1.00 35.20 269 THR G C 1
ATOM 16197 O O . THR G 1 270 ? 19.596 4.551 18.093 1.00 33.06 269 THR G O 1
ATOM 16201 N N . PRO G 1 271 ? 18.105 3.983 16.509 1.00 39.99 270 PRO G N 1
ATOM 16202 C CA . PRO G 1 271 ? 18.752 2.668 16.343 1.00 35.01 270 PRO G CA 1
ATOM 16203 C C . PRO G 1 271 ? 20.251 2.752 16.107 1.00 32.67 270 PRO G C 1
ATOM 16204 O O . PRO G 1 271 ? 21.014 1.987 16.710 1.00 36.58 270 PRO G O 1
ATOM 16208 N N . TYR G 1 272 ? 20.697 3.684 15.265 1.00 35.68 271 TYR G N 1
ATOM 16209 C CA . TYR G 1 272 ? 22.120 3.826 14.995 1.00 34.46 271 TYR G CA 1
ATOM 16210 C C . TYR G 1 272 ? 22.866 4.489 16.143 1.00 37.53 271 TYR G C 1
ATOM 16211 O O . TYR G 1 272 ? 24.071 4.258 16.295 1.00 37.05 271 TYR G O 1
ATOM 16220 N N . PHE G 1 273 ? 22.180 5.296 16.957 1.00 35.21 272 PHE G N 1
ATOM 16221 C CA . PHE G 1 273 ? 22.804 5.838 18.159 1.00 35.49 272 PHE G CA 1
ATOM 16222 C C . PHE G 1 273 ? 22.905 4.782 19.252 1.00 38.05 272 PHE G C 1
ATOM 16223 O O . PHE G 1 273 ? 23.882 4.762 20.010 1.00 32.54 272 PHE G O 1
ATOM 16231 N N . LEU G 1 274 ? 21.906 3.900 19.347 1.00 38.82 273 LEU G N 1
ATOM 16232 C CA . LEU G 1 274 ? 21.980 2.784 20.284 1.00 36.60 273 LEU G CA 1
ATOM 16233 C C . LEU G 1 274 ? 23.125 1.845 19.929 1.00 46.21 273 LEU G C 1
ATOM 16234 O O . LEU G 1 274 ? 23.891 1.422 20.802 1.00 38.69 273 LEU G O 1
ATOM 16239 N N . THR G 1 275 ? 23.244 1.497 18.644 1.00 42.86 274 THR G N 1
ATOM 16240 C CA . THR G 1 275 ? 24.329 0.626 18.206 1.00 41.46 274 THR G CA 1
ATOM 16241 C C . THR G 1 275 ? 25.686 1.220 18.557 1.00 39.17 274 THR G C 1
ATOM 16242 O O . THR G 1 275 ? 26.577 0.510 19.038 1.00 43.91 274 THR G O 1
ATOM 16246 N N . LEU G 1 276 ? 25.856 2.525 18.336 1.00 38.31 275 LEU G N 1
ATOM 16247 C CA . LEU G 1 276 ? 27.115 3.178 18.678 1.00 37.54 275 LEU G CA 1
ATOM 16248 C C . LEU G 1 276 ? 27.390 3.088 20.173 1.00 39.28 275 LEU G C 1
ATOM 16249 O O . LEU G 1 276 ? 28.485 2.696 20.593 1.00 44.82 275 LEU G O 1
ATOM 16254 N N . ASN G 1 277 ? 26.398 3.448 20.992 1.00 46.19 276 ASN G N 1
ATOM 16255 C CA . ASN G 1 277 ? 26.591 3.460 22.439 1.00 53.49 276 ASN G CA 1
ATOM 16256 C C . ASN G 1 277 ? 26.910 2.068 22.967 1.00 46.41 276 ASN G C 1
ATOM 16257 O O . ASN G 1 277 ? 27.806 1.904 23.804 1.00 52.62 276 ASN G O 1
ATOM 16262 N N . ASP G 1 278 ? 26.193 1.052 22.485 1.00 45.44 277 ASP G N 1
ATOM 16263 C CA . ASP G 1 278 ? 26.432 -0.308 22.956 1.00 51.32 277 ASP G CA 1
ATOM 16264 C C . ASP G 1 278 ? 27.806 -0.810 22.530 1.00 57.97 277 ASP G C 1
ATOM 16265 O O . ASP G 1 278 ? 28.475 -1.522 23.288 1.00 58.09 277 ASP G O 1
ATOM 16270 N N . SER G 1 279 ? 28.225 -0.443 21.341 1.00 53.43 278 SER G N 1
ATOM 16271 C CA . SER G 1 279 ? 29.483 -0.916 20.853 1.00 49.41 278 SER G CA 1
ATOM 16272 C C . SER G 1 279 ? 30.638 -0.217 21.560 1.00 62.00 278 SER G C 1
ATOM 16273 O O . SER G 1 279 ? 31.616 -0.859 21.902 1.00 67.70 278 SER G O 1
ATOM 16276 N N . LEU G 1 280 ? 30.532 1.086 21.780 1.00 50.55 279 LEU G N 1
ATOM 16277 C CA . LEU G 1 280 ? 31.568 1.767 22.516 1.00 63.51 279 LEU G CA 1
ATOM 16278 C C . LEU G 1 280 ? 31.536 1.321 23.973 1.00 75.46 279 LEU G C 1
ATOM 16279 O O . LEU G 1 280 ? 30.498 0.952 24.510 1.00 81.12 279 LEU G O 1
ATOM 16284 N N . SER G 1 289 ? 27.695 8.968 28.951 1.00 56.93 288 SER G N 1
ATOM 16285 C CA . SER G 1 289 ? 27.039 10.073 28.296 1.00 49.32 288 SER G CA 1
ATOM 16286 C C . SER G 1 289 ? 27.678 10.470 26.976 1.00 46.28 288 SER G C 1
ATOM 16287 O O . SER G 1 289 ? 28.872 10.329 26.805 1.00 50.16 288 SER G O 1
ATOM 16290 N N . MET G 1 290 ? 26.877 10.983 26.055 1.00 38.32 289 MET G N 1
ATOM 16291 C CA . MET G 1 290 ? 27.377 11.434 24.785 1.00 43.00 289 MET G CA 1
ATOM 16292 C C . MET G 1 290 ? 26.612 12.604 24.218 1.00 41.38 289 MET G C 1
ATOM 16293 O O . MET G 1 290 ? 25.444 12.767 24.507 1.00 36.87 289 MET G O 1
ATOM 16298 N N . ILE G 1 291 ? 27.282 13.427 23.419 1.00 38.07 290 ILE G N 1
ATOM 16299 C CA . ILE G 1 291 ? 26.604 14.496 22.706 1.00 40.72 290 ILE G CA 1
ATOM 16300 C C . ILE G 1 291 ? 27.001 14.405 21.229 1.00 46.22 290 ILE G C 1
ATOM 16301 O O . ILE G 1 291 ? 28.173 14.308 20.916 1.00 43.26 290 ILE G O 1
ATOM 16306 N N . ILE G 1 292 ? 26.029 14.448 20.331 1.00 35.53 291 ILE G N 1
ATOM 16307 C CA . ILE G 1 292 ? 26.266 14.280 18.902 1.00 38.59 291 ILE G CA 1
ATOM 16308 C C . ILE G 1 292 ? 25.568 15.405 18.148 1.00 46.56 291 ILE G C 1
ATOM 16309 O O . ILE G 1 292 ? 24.359 15.610 18.309 1.00 42.96 291 ILE G O 1
ATOM 16314 N N . GLU G 1 293 ? 26.329 16.132 17.332 1.00 42.36 292 GLU G N 1
ATOM 16315 C CA . GLU G 1 293 ? 25.801 17.179 16.467 1.00 48.56 292 GLU G CA 1
ATOM 16316 C C . GLU G 1 293 ? 25.888 16.728 15.016 1.00 47.53 292 GLU G C 1
ATOM 16317 O O . GLU G 1 293 ? 26.961 16.335 14.547 1.00 48.51 292 GLU G O 1
ATOM 16323 N N . ARG G 1 294 ? 24.763 16.792 14.309 1.00 50.19 293 ARG G N 1
ATOM 16324 C CA . ARG G 1 294 ? 24.722 16.436 12.897 1.00 51.98 293 ARG G CA 1
ATOM 16325 C C . ARG G 1 294 ? 23.603 17.218 12.231 1.00 48.91 293 ARG G C 1
ATOM 16326 O O . ARG G 1 294 ? 22.466 17.205 12.710 1.00 43.13 293 ARG G O 1
ATOM 16334 N N . GLY G 1 295 ? 23.928 17.885 11.134 1.00 56.06 294 GLY G N 1
ATOM 16335 C CA . GLY G 1 295 ? 22.916 18.641 10.416 1.00 62.67 294 GLY G CA 1
ATOM 16336 C C . GLY G 1 295 ? 22.483 19.850 11.218 1.00 54.38 294 GLY G C 1
ATOM 16337 O O . GLY G 1 295 ? 23.294 20.714 11.570 1.00 60.30 294 GLY G O 1
ATOM 16338 N N . ASN G 1 296 ? 21.190 19.917 11.528 1.00 66.33 295 ASN G N 1
ATOM 16339 C CA . ASN G 1 296 ? 20.629 21.025 12.288 1.00 59.82 295 ASN G CA 1
ATOM 16340 C C . ASN G 1 296 ? 20.190 20.615 13.687 1.00 49.95 295 ASN G C 1
ATOM 16341 O O . ASN G 1 296 ? 19.473 21.375 14.347 1.00 44.63 295 ASN G O 1
ATOM 16346 N N . LYS G 1 297 ? 20.609 19.445 14.160 1.00 50.25 296 LYS G N 1
ATOM 16347 C CA . LYS G 1 297 ? 20.151 18.913 15.434 1.00 53.76 296 LYS G CA 1
ATOM 16348 C C . LYS G 1 297 ? 21.340 18.560 16.317 1.00 50.92 296 LYS G C 1
ATOM 16349 O O . LYS G 1 297 ? 22.460 18.355 15.843 1.00 47.63 296 LYS G O 1
ATOM 16355 N N . ARG G 1 298 ? 21.071 18.489 17.618 1.00 52.06 297 ARG G N 1
ATOM 16356 C CA . ARG G 1 298 ? 22.039 18.053 18.614 1.00 41.29 297 ARG G CA 1
ATOM 16357 C C . ARG G 1 298 ? 21.378 16.998 19.488 1.00 40.80 297 ARG G C 1
ATOM 16358 O O . ARG G 1 298 ? 20.255 17.196 19.961 1.00 38.44 297 ARG G O 1
ATOM 16366 N N . PHE G 1 299 ? 22.067 15.879 19.695 1.00 39.11 298 PHE G N 1
ATOM 16367 C CA . PHE G 1 299 ? 21.523 14.748 20.434 1.00 39.71 298 PHE G CA 1
ATOM 16368 C C . PHE G 1 299 ? 22.274 14.573 21.747 1.00 41.86 298 PHE G C 1
ATOM 16369 O O . PHE G 1 299 ? 23.509 14.602 21.770 1.00 43.11 298 PHE G O 1
ATOM 16377 N N . PHE G 1 300 ? 21.527 14.387 22.831 1.00 33.86 299 PHE G N 1
ATOM 16378 C CA . PHE G 1 300 ? 22.082 14.084 24.145 1.00 36.74 299 PHE G CA 1
ATOM 16379 C C . PHE G 1 300 ? 21.657 12.674 24.526 1.00 29.73 299 PHE G C 1
ATOM 16380 O O . PHE G 1 300 ? 20.458 12.389 24.604 1.00 34.09 299 PHE G O 1
ATOM 16388 N N . THR G 1 301 ? 22.631 11.798 24.761 1.00 31.24 300 THR G N 1
ATOM 16389 C CA . THR G 1 301 ? 22.358 10.423 25.156 1.00 37.72 300 THR G CA 1
ATOM 16390 C C . THR G 1 301 ? 22.895 10.177 26.558 1.00 30.31 300 THR G C 1
ATOM 16391 O O . THR G 1 301 ? 23.946 10.706 26.933 1.00 30.09 300 THR G O 1
ATOM 16395 N N . ASP G 1 302 ? 22.169 9.366 27.324 1.00 31.05 301 ASP G N 1
ATOM 16396 C CA . ASP G 1 302 ? 22.536 9.065 28.699 1.00 35.05 301 ASP G CA 1
ATOM 16397 C C . ASP G 1 302 ? 22.013 7.683 29.064 1.00 32.84 301 ASP G C 1
ATOM 16398 O O . ASP G 1 302 ? 21.056 7.181 28.469 1.00 32.74 301 ASP G O 1
ATOM 16403 N N . GLN G 1 303 ? 22.659 7.074 30.054 1.00 42.41 302 GLN G N 1
ATOM 16404 C CA . GLN G 1 303 ? 22.235 5.804 30.624 1.00 39.37 302 GLN G CA 1
ATOM 16405 C C . GLN G 1 303 ? 21.988 5.979 32.115 1.00 33.56 302 GLN G C 1
ATOM 16406 O O . GLN G 1 303 ? 22.726 6.700 32.793 1.00 34.67 302 GLN G O 1
ATOM 16412 N N . PHE G 1 304 ? 20.949 5.321 32.625 1.00 32.43 303 PHE G N 1
ATOM 16413 C CA . PHE G 1 304 ? 20.647 5.391 34.046 1.00 31.43 303 PHE G CA 1
ATOM 16414 C C . PHE G 1 304 ? 19.941 4.113 34.473 1.00 30.40 303 PHE G C 1
ATOM 16415 O O . PHE G 1 304 ? 19.312 3.425 33.664 1.00 30.99 303 PHE G O 1
ATOM 16423 N N . ARG G 1 305 ? 20.051 3.807 35.761 1.00 28.75 304 ARG G N 1
ATOM 16424 C CA . ARG G 1 305 ? 19.464 2.611 36.342 1.00 37.63 304 ARG G CA 1
ATOM 16425 C C . ARG G 1 305 ? 18.275 2.971 37.222 1.00 32.42 304 ARG G C 1
ATOM 16426 O O . ARG G 1 305 ? 18.200 4.072 37.775 1.00 32.90 304 ARG G O 1
ATOM 16434 N N . ILE G 1 306 ? 17.343 2.028 37.336 1.00 34.31 305 ILE G N 1
ATOM 16435 C CA . ILE G 1 306 ? 16.271 2.090 38.318 1.00 33.16 305 ILE G CA 1
ATOM 16436 C C . ILE G 1 306 ? 16.419 0.886 39.241 1.00 37.17 305 ILE G C 1
ATOM 16437 O O . ILE G 1 306 ? 17.099 -0.093 38.922 1.00 31.13 305 ILE G O 1
ATOM 16442 N N . LYS G 1 307 ? 15.763 0.968 40.400 1.00 35.22 306 LYS G N 1
ATOM 16443 C CA . LYS G 1 307 ? 16.050 0.030 41.482 1.00 43.86 306 LYS G CA 1
ATOM 16444 C C . LYS G 1 307 ? 15.590 -1.387 41.155 1.00 42.20 306 LYS G C 1
ATOM 16445 O O . LYS G 1 307 ? 16.305 -2.355 41.443 1.00 38.53 306 LYS G O 1
ATOM 16451 N N . ARG G 1 308 ? 14.407 -1.538 40.556 1.00 34.16 307 ARG G N 1
ATOM 16452 C CA . ARG G 1 308 ? 13.842 -2.872 40.380 1.00 38.33 307 ARG G CA 1
ATOM 16453 C C . ARG G 1 308 ? 14.333 -3.577 39.122 1.00 43.38 307 ARG G C 1
ATOM 16454 O O . ARG G 1 308 ? 14.220 -4.805 39.037 1.00 47.72 307 ARG G O 1
ATOM 16462 N N . ALA G 1 309 ? 14.873 -2.848 38.152 1.00 38.47 308 ALA G N 1
ATOM 16463 C CA . ALA G 1 309 ? 15.301 -3.455 36.902 1.00 38.13 308 ALA G CA 1
ATOM 16464 C C . ALA G 1 309 ? 16.766 -3.875 36.973 1.00 48.12 308 ALA G C 1
ATOM 16465 O O . ALA G 1 309 ? 17.555 -3.351 37.763 1.00 42.23 308 ALA G O 1
ATOM 16467 N N . SER G 1 310 ? 17.125 -4.834 36.119 1.00 44.50 309 SER G N 1
ATOM 16468 C CA . SER G 1 310 ? 18.472 -5.394 36.145 1.00 50.81 309 SER G CA 1
ATOM 16469 C C . SER G 1 310 ? 19.463 -4.516 35.387 1.00 44.43 309 SER G C 1
ATOM 16470 O O . SER G 1 310 ? 20.548 -4.212 35.893 1.00 51.97 309 SER G O 1
ATOM 16473 N N . GLU G 1 311 ? 19.105 -4.102 34.180 1.00 38.99 310 GLU G N 1
ATOM 16474 C CA . GLU G 1 311 ? 20.007 -3.422 33.268 1.00 39.54 310 GLU G CA 1
ATOM 16475 C C . GLU G 1 311 ? 19.625 -1.955 33.097 1.00 41.62 310 GLU G C 1
ATOM 16476 O O . GLU G 1 311 ? 18.480 -1.566 33.353 1.00 32.61 310 GLU G O 1
ATOM 16482 N N . PRO G 1 312 ? 20.565 -1.110 32.676 1.00 38.63 311 PRO G N 1
ATOM 16483 C CA . PRO G 1 312 ? 20.283 0.327 32.593 1.00 34.67 311 PRO G CA 1
ATOM 16484 C C . PRO G 1 312 ? 19.251 0.656 31.524 1.00 33.96 311 PRO G C 1
ATOM 16485 O O . PRO G 1 312 ? 18.979 -0.122 30.606 1.00 23.71 311 PRO G O 1
ATOM 16489 N N . LEU G 1 313 ? 18.675 1.844 31.665 1.00 29.85 312 LEU G N 1
ATOM 16490 C CA . LEU G 1 313 ? 17.793 2.423 30.666 1.00 30.74 312 LEU G CA 1
ATOM 16491 C C . LEU G 1 313 ? 18.558 3.455 29.843 1.00 29.78 312 LEU G C 1
ATOM 16492 O O . LEU G 1 313 ? 19.649 3.897 30.209 1.00 28.57 312 LEU G O 1
ATOM 16497 N N . PHE G 1 314 ? 17.969 3.837 28.715 1.00 27.14 313 PHE G N 1
ATOM 16498 C CA . PHE G 1 314 ? 18.607 4.728 27.757 1.00 27.31 313 PHE G CA 1
ATOM 16499 C C . PHE G 1 314 ? 17.730 5.951 27.532 1.00 29.51 313 PHE G C 1
ATOM 16500 O O . PHE G 1 314 ? 16.535 5.821 27.245 1.00 28.02 313 PHE G O 1
ATOM 16508 N N . LEU G 1 315 ? 18.325 7.134 27.664 1.00 27.09 314 LEU G N 1
ATOM 16509 C CA . LEU G 1 315 ? 17.648 8.399 27.416 1.00 23.62 314 LEU G CA 1
ATOM 16510 C C . LEU G 1 315 ? 18.335 9.110 26.259 1.00 32.80 314 LEU G C 1
ATOM 16511 O O . LEU G 1 315 ? 19.565 9.229 26.243 1.00 29.09 314 LEU G O 1
ATOM 16516 N N . ILE G 1 316 ? 17.547 9.576 25.291 1.00 23.69 315 ILE G N 1
ATOM 16517 C CA . ILE G 1 316 ? 18.064 10.369 24.182 1.00 28.73 315 ILE G CA 1
ATOM 16518 C C . ILE G 1 316 ? 17.165 11.583 23.987 1.00 30.21 315 ILE G C 1
ATOM 16519 O O . ILE G 1 316 ? 15.934 11.464 23.994 1.00 28.73 315 ILE G O 1
ATOM 16524 N N . ILE G 1 317 ? 17.784 12.752 23.836 1.00 31.85 316 ILE G N 1
ATOM 16525 C CA . ILE G 1 317 ? 17.082 14.021 23.694 1.00 30.30 316 ILE G CA 1
ATOM 16526 C C . ILE G 1 317 ? 17.587 14.705 22.433 1.00 35.95 316 ILE G C 1
ATOM 16527 O O . ILE G 1 317 ? 18.799 14.857 22.250 1.00 39.77 316 ILE G O 1
ATOM 16532 N N . MET G 1 318 ? 16.667 15.126 21.604 1.00 36.29 317 MET G N 1
ATOM 16533 C CA . MET G 1 318 ? 17.032 15.850 20.417 1.00 35.37 317 MET G CA 1
ATOM 16534 C C . MET G 1 318 ? 16.619 17.310 20.530 1.00 41.66 317 MET G C 1
ATOM 16535 O O . MET G 1 318 ? 15.467 17.616 20.790 1.00 38.55 317 MET G O 1
ATOM 16540 N N . THR G 1 319 ? 17.571 18.190 20.320 1.00 35.60 318 THR G N 1
ATOM 16541 C CA . THR G 1 319 ? 17.316 19.601 20.394 1.00 40.68 318 THR G CA 1
ATOM 16542 C C . THR G 1 319 ? 17.855 20.280 19.175 1.00 51.24 318 THR G C 1
ATOM 16543 O O . THR G 1 319 ? 18.636 19.718 18.421 1.00 43.17 318 THR G O 1
ATOM 16547 N N . PRO G 1 320 ? 17.403 21.500 18.953 1.00 54.76 319 PRO G N 1
ATOM 16548 C CA . PRO G 1 320 ? 18.000 22.253 17.870 1.00 52.66 319 PRO G CA 1
ATOM 16549 C C . PRO G 1 320 ? 19.447 22.584 18.211 1.00 59.93 319 PRO G C 1
ATOM 16550 O O . PRO G 1 320 ? 19.793 22.758 19.365 1.00 50.26 319 PRO G O 1
ATOM 16554 N N . LYS G 1 321 ? 20.292 22.636 17.205 1.00 66.14 320 LYS G N 1
ATOM 16555 C CA . LYS G 1 321 ? 21.691 22.952 17.388 1.00 63.40 320 LYS G CA 1
ATOM 16556 C C . LYS G 1 321 ? 21.910 24.422 17.710 1.00 80.14 320 LYS G C 1
ATOM 16557 O O . LYS G 1 321 ? 22.923 24.793 18.284 1.00 72.37 320 LYS G O 1
ATOM 16563 N N . LEU G 1 327 ? 22.141 21.588 29.602 1.00 77.91 326 LEU G N 1
ATOM 16564 C CA . LEU G 1 327 ? 22.537 21.718 30.993 1.00 76.64 326 LEU G CA 1
ATOM 16565 C C . LEU G 1 327 ? 22.601 20.377 31.680 1.00 67.01 326 LEU G C 1
ATOM 16566 O O . LEU G 1 327 ? 21.605 19.685 31.797 1.00 54.31 326 LEU G O 1
ATOM 16571 N N . ARG G 1 328 ? 23.782 20.030 32.141 1.00 61.34 327 ARG G N 1
ATOM 16572 C CA . ARG G 1 328 ? 23.966 18.744 32.753 1.00 61.38 327 ARG G CA 1
ATOM 16573 C C . ARG G 1 328 ? 23.096 18.582 33.962 1.00 60.71 327 ARG G C 1
ATOM 16574 O O . ARG G 1 328 ? 22.554 17.520 34.200 1.00 53.36 327 ARG G O 1
ATOM 16582 N N . GLU G 1 329 ? 22.956 19.648 34.723 1.00 56.97 328 GLU G N 1
ATOM 16583 C CA . GLU G 1 329 ? 22.169 19.600 35.939 1.00 60.36 328 GLU G CA 1
ATOM 16584 C C . GLU G 1 329 ? 20.693 19.392 35.631 1.00 48.97 328 GLU G C 1
ATOM 16585 O O . GLU G 1 329 ? 20.018 18.683 36.343 1.00 46.80 328 GLU G O 1
ATOM 16591 N N . LYS G 1 330 ? 20.202 20.020 34.576 1.00 45.39 329 LYS G N 1
ATOM 16592 C CA . LYS G 1 330 ? 18.824 19.805 34.159 1.00 48.60 329 LYS G CA 1
ATOM 16593 C C . LYS G 1 330 ? 18.578 18.343 33.748 1.00 48.54 329 LYS G C 1
ATOM 16594 O O . LYS G 1 330 ? 17.566 17.773 34.108 1.00 44.20 329 LYS G O 1
ATOM 16600 N N . ILE G 1 331 ? 19.501 17.752 33.000 1.00 42.80 330 ILE G N 1
ATOM 16601 C CA . ILE G 1 331 ? 19.374 16.363 32.613 1.00 40.49 330 ILE G CA 1
ATOM 16602 C C . ILE G 1 331 ? 19.406 15.534 33.858 1.00 35.91 330 ILE G C 1
ATOM 16603 O O . ILE G 1 331 ? 18.622 14.622 34.006 1.00 34.46 330 ILE G O 1
ATOM 16608 N N . ASP G 1 332 ? 20.329 15.870 34.759 1.00 37.67 331 ASP G N 1
ATOM 16609 C CA . ASP G 1 332 ? 20.437 15.044 35.959 1.00 43.81 331 ASP G CA 1
ATOM 16610 C C . ASP G 1 332 ? 19.153 15.076 36.778 1.00 40.94 331 ASP G C 1
ATOM 16611 O O . ASP G 1 332 ? 18.695 14.035 37.265 1.00 36.94 331 ASP G O 1
ATOM 16616 N N . SER G 1 333 ? 18.562 16.260 36.955 1.00 38.99 332 SER G N 1
ATOM 16617 C CA . SER G 1 333 ? 17.320 16.344 37.717 1.00 43.40 332 SER G CA 1
ATOM 16618 C C . SER G 1 333 ? 16.192 15.615 36.999 1.00 37.01 332 SER G C 1
ATOM 16619 O O . SER G 1 333 ? 15.357 14.965 37.638 1.00 36.54 332 SER G O 1
ATOM 16622 N N . PHE G 1 334 ? 16.163 15.701 35.668 1.00 35.85 333 PHE G N 1
ATOM 16623 C CA . PHE G 1 334 ? 15.182 14.950 34.893 1.00 33.88 333 PHE G CA 1
ATOM 16624 C C . PHE G 1 334 ? 15.370 13.449 35.081 1.00 36.54 333 PHE G C 1
ATOM 16625 O O . PHE G 1 334 ? 14.395 12.715 35.283 1.00 34.71 333 PHE G O 1
ATOM 16633 N N . ILE G 1 335 ? 16.619 12.978 35.036 1.00 32.63 334 ILE G N 1
ATOM 16634 C CA . ILE G 1 335 ? 16.893 11.558 35.245 1.00 36.80 334 ILE G CA 1
ATOM 16635 C C . ILE G 1 335 ? 16.495 11.139 36.655 1.00 32.28 334 ILE G C 1
ATOM 16636 O O . ILE G 1 335 ? 15.941 10.052 36.865 1.00 31.68 334 ILE G O 1
ATOM 16641 N N . THR G 1 336 ? 16.763 12.000 37.640 1.00 34.17 335 THR G N 1
ATOM 16642 C CA . THR G 1 336 ? 16.412 11.693 39.024 1.00 35.11 335 THR G CA 1
ATOM 16643 C C . THR G 1 336 ? 14.916 11.438 39.177 1.00 35.38 335 THR G C 1
ATOM 16644 O O . THR G 1 336 ? 14.508 10.508 39.883 1.00 34.06 335 THR G O 1
ATOM 16648 N N . LEU G 1 337 ? 14.083 12.248 38.520 1.00 34.09 336 LEU G N 1
ATOM 16649 C CA . LEU G 1 337 ? 12.642 12.025 38.576 1.00 33.44 336 LEU G CA 1
ATOM 16650 C C . LEU G 1 337 ? 12.251 10.738 37.857 1.00 35.79 336 LEU G C 1
ATOM 16651 O O . LEU G 1 337 ? 11.400 9.986 38.346 1.00 36.65 336 LEU G O 1
ATOM 16656 N N . LEU G 1 338 ? 12.856 10.474 36.694 1.00 30.20 337 LEU G N 1
ATOM 16657 C CA . LEU G 1 338 ? 12.583 9.230 35.981 1.00 29.43 337 LEU G CA 1
ATOM 16658 C C . LEU G 1 338 ? 12.878 8.020 36.857 1.00 28.70 337 LEU G C 1
ATOM 16659 O O . LEU G 1 338 ? 12.107 7.053 36.874 1.00 27.32 337 LEU G O 1
ATOM 16664 N N . GLN G 1 339 ? 13.984 8.063 37.604 1.00 29.43 338 GLN G N 1
ATOM 16665 C CA . GLN G 1 339 ? 14.357 6.945 38.462 1.00 29.58 338 GLN G CA 1
ATOM 16666 C C . GLN G 1 339 ? 13.350 6.710 39.579 1.00 34.43 338 GLN G C 1
ATOM 16667 O O . GLN G 1 339 ? 13.283 5.598 40.113 1.00 34.09 338 GLN G O 1
ATOM 16673 N N . GLY G 1 340 ? 12.568 7.723 39.943 1.00 31.08 339 GLY G N 1
ATOM 16674 C CA . GLY G 1 340 ? 11.549 7.592 40.959 1.00 31.80 339 GLY G CA 1
ATOM 16675 C C . GLY G 1 340 ? 10.138 7.365 40.457 1.00 30.75 339 GLY G C 1
ATOM 16676 O O . GLY G 1 340 ? 9.240 7.135 41.273 1.00 39.85 339 GLY G O 1
ATOM 16677 N N . ILE G 1 341 ? 9.908 7.415 39.147 1.00 30.12 340 ILE G N 1
ATOM 16678 C CA . ILE G 1 341 ? 8.574 7.286 38.571 1.00 28.45 340 ILE G CA 1
ATOM 16679 C C . ILE G 1 341 ? 8.416 5.976 37.806 1.00 36.72 340 ILE G C 1
ATOM 16680 O O . ILE G 1 341 ? 7.412 5.278 37.957 1.00 40.29 340 ILE G O 1
ATOM 16685 N N . ILE G 1 342 ? 9.396 5.633 36.974 1.00 27.42 341 ILE G N 1
ATOM 16686 C CA . ILE G 1 342 ? 9.318 4.438 36.137 1.00 37.38 341 ILE G CA 1
ATOM 16687 C C . ILE G 1 342 ? 9.214 3.177 36.989 1.00 40.83 341 ILE G C 1
ATOM 16688 O O . ILE G 1 342 ? 9.994 2.975 37.921 1.00 42.46 341 ILE G O 1
ATOM 16694 N N . SER H 1 42 ? 46.432 -2.818 -14.679 1.00 87.72 41 SER H N 1
ATOM 16695 C CA . SER H 1 42 ? 45.929 -2.921 -13.314 1.00 75.06 41 SER H CA 1
ATOM 16696 C C . SER H 1 42 ? 46.982 -3.512 -12.383 1.00 74.48 41 SER H C 1
ATOM 16697 O O . SER H 1 42 ? 47.971 -4.089 -12.834 1.00 79.63 41 SER H O 1
ATOM 16700 N N . GLU H 1 43 ? 46.763 -3.361 -11.083 1.00 62.65 42 GLU H N 1
ATOM 16701 C CA . GLU H 1 43 ? 47.619 -3.953 -10.067 1.00 47.93 42 GLU H CA 1
ATOM 16702 C C . GLU H 1 43 ? 47.015 -5.265 -9.583 1.00 46.05 42 GLU H C 1
ATOM 16703 O O . GLU H 1 43 ? 45.805 -5.489 -9.668 1.00 44.45 42 GLU H O 1
ATOM 16709 N N . LYS H 1 44 ? 47.877 -6.139 -9.069 1.00 44.96 43 LYS H N 1
ATOM 16710 C CA . LYS H 1 44 ? 47.465 -7.463 -8.622 1.00 42.01 43 LYS H CA 1
ATOM 16711 C C . LYS H 1 44 ? 48.044 -7.743 -7.245 1.00 36.38 43 LYS H C 1
ATOM 16712 O O . LYS H 1 44 ? 49.256 -7.621 -7.041 1.00 40.19 43 LYS H O 1
ATOM 16718 N N . ILE H 1 45 ? 47.179 -8.120 -6.307 1.00 33.09 44 ILE H N 1
ATOM 16719 C CA . ILE H 1 45 ? 47.574 -8.488 -4.953 1.00 29.67 44 ILE H CA 1
ATOM 16720 C C . ILE H 1 45 ? 47.220 -9.951 -4.741 1.00 34.88 44 ILE H C 1
ATOM 16721 O O . ILE H 1 45 ? 46.084 -10.363 -5.001 1.00 35.48 44 ILE H O 1
ATOM 16726 N N . LEU H 1 46 ? 48.187 -10.729 -4.265 1.00 35.30 45 LEU H N 1
ATOM 16727 C CA . LEU H 1 46 ? 48.056 -12.175 -4.145 1.00 38.03 45 LEU H CA 1
ATOM 16728 C C . LEU H 1 46 ? 48.034 -12.570 -2.673 1.00 34.89 45 LEU H C 1
ATOM 16729 O O . LEU H 1 46 ? 48.985 -12.283 -1.936 1.00 34.30 45 LEU H O 1
ATOM 16734 N N . PHE H 1 47 ? 46.953 -13.222 -2.251 1.00 34.53 46 PHE H N 1
ATOM 16735 C CA . PHE H 1 47 ? 46.865 -13.851 -0.938 1.00 34.76 46 PHE H CA 1
ATOM 16736 C C . PHE H 1 47 ? 47.192 -15.331 -1.091 1.00 35.90 46 PHE H C 1
ATOM 16737 O O . PHE H 1 47 ? 46.478 -16.057 -1.793 1.00 30.59 46 PHE H O 1
ATOM 16745 N N . THR H 1 48 ? 48.261 -15.780 -0.437 1.00 33.70 47 THR H N 1
ATOM 16746 C CA . THR H 1 48 ? 48.639 -17.184 -0.480 1.00 36.58 47 THR H CA 1
ATOM 16747 C C . THR H 1 48 ? 49.079 -17.631 0.907 1.00 35.54 47 THR H C 1
ATOM 16748 O O . THR H 1 48 ? 49.177 -16.832 1.842 1.00 38.00 47 THR H O 1
ATOM 16752 N N . GLY H 1 49 ? 49.337 -18.929 1.031 1.00 29.89 48 GLY H N 1
ATOM 16753 C CA . GLY H 1 49 ? 49.669 -19.523 2.310 1.00 32.64 48 GLY H CA 1
ATOM 16754 C C . GLY H 1 49 ? 48.947 -20.837 2.524 1.00 38.97 48 GLY H C 1
ATOM 16755 O O . GLY H 1 49 ? 48.099 -21.223 1.713 1.00 37.89 48 GLY H O 1
ATOM 16756 N N . LEU H 1 50 ? 49.272 -21.534 3.609 1.00 32.36 49 LEU H N 1
ATOM 16757 C CA . LEU H 1 50 ? 48.648 -22.820 3.878 1.00 40.56 49 LEU H CA 1
ATOM 16758 C C . LEU H 1 50 ? 47.151 -22.658 4.122 1.00 36.50 49 LEU H C 1
ATOM 16759 O O . LEU H 1 50 ? 46.661 -21.585 4.484 1.00 31.89 49 LEU H O 1
ATOM 16764 N N . ASP H 1 51 ? 46.421 -23.749 3.905 1.00 32.19 50 ASP H N 1
ATOM 16765 C CA . ASP H 1 51 ? 45.042 -23.814 4.359 1.00 38.18 50 ASP H CA 1
ATOM 16766 C C . ASP H 1 51 ? 44.989 -23.623 5.870 1.00 31.80 50 ASP H C 1
ATOM 16767 O O . ASP H 1 51 ? 45.930 -23.964 6.593 1.00 32.49 50 ASP H O 1
ATOM 16772 N N . ASN H 1 52 ? 43.878 -23.058 6.342 1.00 20.98 51 ASN H N 1
ATOM 16773 C CA . ASN H 1 52 ? 43.602 -22.752 7.744 1.00 31.38 51 ASN H CA 1
ATOM 16774 C C . ASN H 1 52 ? 44.439 -21.589 8.275 1.00 27.01 51 ASN H C 1
ATOM 16775 O O . ASN H 1 52 ? 44.309 -21.241 9.455 1.00 26.56 51 ASN H O 1
ATOM 16780 N N . SER H 1 53 ? 45.284 -20.964 7.450 1.00 25.12 52 SER H N 1
ATOM 16781 C CA . SER H 1 53 ? 46.107 -19.867 7.948 1.00 26.13 52 SER H CA 1
ATOM 16782 C C . SER H 1 53 ? 45.294 -18.605 8.215 1.00 29.31 52 SER H C 1
ATOM 16783 O O . SER H 1 53 ? 45.720 -17.769 9.019 1.00 30.21 52 SER H O 1
ATOM 16786 N N . GLY H 1 54 ? 44.143 -18.451 7.574 1.00 27.44 53 GLY H N 1
ATOM 16787 C CA . GLY H 1 54 ? 43.263 -17.330 7.809 1.00 26.33 53 GLY H CA 1
ATOM 16788 C C . GLY H 1 54 ? 43.175 -16.289 6.699 1.00 31.06 53 GLY H C 1
ATOM 16789 O O . GLY H 1 54 ? 42.758 -15.157 6.978 1.00 25.53 53 GLY H O 1
ATOM 16790 N N . LYS H 1 55 ? 43.534 -16.640 5.461 1.00 31.22 54 LYS H N 1
ATOM 16791 C CA . LYS H 1 55 ? 43.576 -15.656 4.382 1.00 31.85 54 LYS H CA 1
ATOM 16792 C C . LYS H 1 55 ? 42.198 -15.060 4.117 1.00 30.86 54 LYS H C 1
ATOM 16793 O O . LYS H 1 55 ? 42.033 -13.834 4.094 1.00 27.71 54 LYS H O 1
ATOM 16799 N N . THR H 1 56 ? 41.196 -15.915 3.902 1.00 27.95 55 THR H N 1
ATOM 16800 C CA . THR H 1 56 ? 39.855 -15.420 3.608 1.00 32.44 55 THR H CA 1
ATOM 16801 C C . THR H 1 56 ? 39.285 -14.633 4.783 1.00 26.08 55 THR H C 1
ATOM 16802 O O . THR H 1 56 ? 38.580 -13.636 4.588 1.00 30.04 55 THR H O 1
ATOM 16806 N N . SER H 1 57 ? 39.589 -15.059 6.012 1.00 24.97 56 SER H N 1
ATOM 16807 C CA . SER H 1 57 ? 39.136 -14.317 7.185 1.00 29.47 56 SER H CA 1
ATOM 16808 C C . SER H 1 57 ? 39.683 -12.895 7.182 1.00 31.95 56 SER H C 1
ATOM 16809 O O . SER H 1 57 ? 38.971 -11.946 7.534 1.00 27.09 56 SER H O 1
ATOM 16812 N N . ILE H 1 58 ? 40.949 -12.730 6.790 1.00 28.21 57 ILE H N 1
ATOM 16813 C CA . ILE H 1 58 ? 41.525 -11.394 6.655 1.00 28.10 57 ILE H CA 1
ATOM 16814 C C . ILE H 1 58 ? 40.755 -10.586 5.619 1.00 27.57 57 ILE H C 1
ATOM 16815 O O . ILE H 1 58 ? 40.451 -9.404 5.828 1.00 27.16 57 ILE H O 1
ATOM 16820 N N . ILE H 1 59 ? 40.420 -11.213 4.489 1.00 25.85 58 ILE H N 1
ATOM 16821 C CA . ILE H 1 59 ? 39.688 -10.518 3.433 1.00 28.21 58 ILE H CA 1
ATOM 16822 C C . ILE H 1 59 ? 38.298 -10.122 3.916 1.00 32.92 58 ILE H C 1
ATOM 16823 O O . ILE H 1 59 ? 37.806 -9.028 3.608 1.00 25.43 58 ILE H O 1
ATOM 16828 N N . LYS H 1 60 ? 37.646 -11.002 4.685 1.00 32.11 59 LYS H N 1
ATOM 16829 C CA . LYS H 1 60 ? 36.333 -10.679 5.237 1.00 28.38 59 LYS H CA 1
ATOM 16830 C C . LYS H 1 60 ? 36.403 -9.486 6.180 1.00 32.22 59 LYS H C 1
ATOM 16831 O O . LYS H 1 60 ? 35.461 -8.687 6.242 1.00 34.50 59 LYS H O 1
ATOM 16837 N N . VAL H 1 61 ? 37.502 -9.351 6.924 1.00 29.55 60 VAL H N 1
ATOM 16838 C CA . VAL H 1 61 ? 37.701 -8.159 7.743 1.00 30.91 60 VAL H CA 1
ATOM 16839 C C . VAL H 1 61 ? 37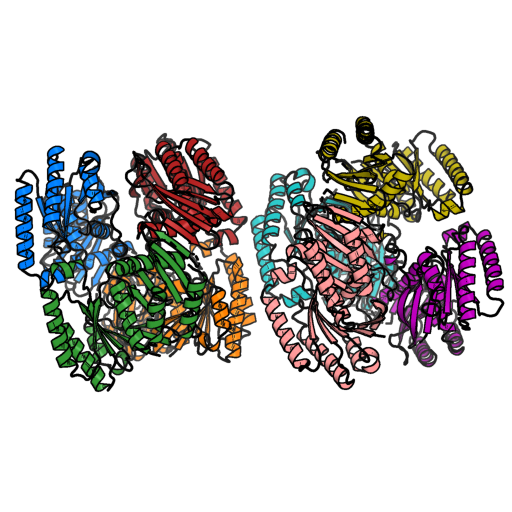.813 -6.927 6.854 1.00 31.97 60 VAL H C 1
ATOM 16840 O O . VAL H 1 61 ? 37.190 -5.891 7.113 1.00 32.65 60 VAL H O 1
ATOM 16844 N N . LEU H 1 62 ? 38.599 -7.030 5.779 1.00 26.44 61 LEU H N 1
ATOM 16845 C CA . LEU H 1 62 ? 38.780 -5.898 4.877 1.00 27.27 61 LEU H CA 1
ATOM 16846 C C . LEU H 1 62 ? 37.481 -5.514 4.179 1.00 37.58 61 LEU H C 1
ATOM 16847 O O . LEU H 1 62 ? 37.268 -4.336 3.874 1.00 31.86 61 LEU H O 1
ATOM 16852 N N . GLN H 1 63 ? 36.604 -6.483 3.924 1.00 32.87 62 GLN H N 1
ATOM 16853 C CA . GLN H 1 63 ? 35.340 -6.231 3.246 1.00 34.73 62 GLN H CA 1
ATOM 16854 C C . GLN H 1 63 ? 34.225 -5.814 4.198 1.00 35.19 62 GLN H C 1
ATOM 16855 O O . GLN H 1 63 ? 33.068 -5.734 3.773 1.00 41.64 62 GLN H O 1
ATOM 16861 N N . LYS H 1 64 ? 34.546 -5.547 5.467 1.00 31.69 63 LYS H N 1
ATOM 16862 C CA . LYS H 1 64 ? 33.553 -5.205 6.489 1.00 36.67 63 LYS H CA 1
ATOM 16863 C C . LYS H 1 64 ? 32.508 -6.306 6.652 1.00 41.21 63 LYS H C 1
ATOM 16864 O O . LYS H 1 64 ? 31.358 -6.036 7.002 1.00 49.53 63 LYS H O 1
ATOM 16870 N N . GLU H 1 65 ? 32.900 -7.555 6.400 1.00 48.27 64 GLU H N 1
ATOM 16871 C CA . GLU H 1 65 ? 31.973 -8.678 6.474 1.00 44.08 64 GLU H CA 1
ATOM 16872 C C . GLU H 1 65 ? 32.426 -9.696 7.514 1.00 34.99 64 GLU H C 1
ATOM 16873 O O . GLU H 1 65 ? 32.532 -10.890 7.218 1.00 40.11 64 GLU H O 1
ATOM 16879 N N . ILE H 1 66 ? 32.690 -9.230 8.737 1.00 40.36 65 ILE H N 1
ATOM 16880 C CA . ILE H 1 66 ? 33.182 -10.114 9.790 1.00 46.76 65 ILE H CA 1
ATOM 16881 C C . ILE H 1 66 ? 32.146 -11.173 10.141 1.00 51.55 65 ILE H C 1
ATOM 16882 O O . ILE H 1 66 ? 32.499 -12.278 10.575 1.00 43.59 65 ILE H O 1
ATOM 16887 N N . SER H 1 67 ? 30.860 -10.868 9.947 1.00 48.48 66 SER H N 1
ATOM 16888 C CA . SER H 1 67 ? 29.803 -11.810 10.300 1.00 55.85 66 SER H CA 1
ATOM 16889 C C . SER H 1 67 ? 29.863 -13.089 9.476 1.00 54.85 66 SER H C 1
ATOM 16890 O O . SER H 1 67 ? 29.308 -14.109 9.897 1.00 62.56 66 SER H O 1
ATOM 16893 N N . GLN H 1 68 ? 30.518 -13.060 8.318 1.00 51.89 67 GLN H N 1
ATOM 16894 C CA . GLN H 1 68 ? 30.626 -14.236 7.466 1.00 49.90 67 GLN H CA 1
ATOM 16895 C C . GLN H 1 68 ? 31.776 -15.153 7.856 1.00 50.62 67 GLN H C 1
ATOM 16896 O O . GLN H 1 68 ? 31.914 -16.228 7.261 1.00 44.96 67 GLN H O 1
ATOM 16902 N N . ILE H 1 69 ? 32.598 -14.762 8.833 1.00 51.05 68 ILE H N 1
ATOM 16903 C CA . ILE H 1 69 ? 33.780 -15.549 9.179 1.00 45.19 68 ILE H CA 1
ATOM 16904 C C . ILE H 1 69 ? 33.379 -16.914 9.727 1.00 44.07 68 ILE H C 1
ATOM 16905 O O . ILE H 1 69 ? 34.014 -17.931 9.423 1.00 45.80 68 ILE H O 1
ATOM 16910 N N . ALA H 1 70 ? 32.314 -16.964 10.532 1.00 43.73 69 ALA H N 1
ATOM 16911 C CA . ALA H 1 70 ? 31.872 -18.239 11.087 1.00 50.21 69 ALA H CA 1
ATOM 16912 C C . ALA H 1 70 ? 31.372 -19.194 10.012 1.00 42.43 69 ALA H C 1
ATOM 16913 O O . ALA H 1 70 ? 31.398 -20.412 10.217 1.00 52.30 69 ALA H O 1
ATOM 16915 N N . MET H 1 71 ? 30.931 -18.673 8.870 1.00 41.06 70 MET H N 1
ATOM 16916 C CA . MET H 1 71 ? 30.384 -19.484 7.793 1.00 45.17 70 MET H CA 1
ATOM 16917 C C . MET H 1 71 ? 31.427 -19.871 6.753 1.00 49.57 70 MET H C 1
ATOM 16918 O O . MET H 1 71 ? 31.070 -20.459 5.726 1.00 50.30 70 MET H O 1
ATOM 16923 N N . LEU H 1 72 ? 32.698 -19.558 6.991 1.00 46.53 71 LEU H N 1
ATOM 16924 C CA . LEU H 1 72 ? 33.726 -19.791 5.987 1.00 44.98 71 LEU H CA 1
ATOM 16925 C C . LEU H 1 72 ? 33.995 -21.279 5.809 1.00 43.89 71 LEU H C 1
ATOM 16926 O O . LEU H 1 72 ? 33.954 -22.058 6.764 1.00 42.57 71 LEU H O 1
ATOM 16931 N N . LYS H 1 73 ? 34.271 -21.663 4.572 1.00 44.39 72 LYS H N 1
ATOM 16932 C CA . LYS H 1 73 ? 34.667 -23.006 4.191 1.00 49.46 72 LYS H CA 1
ATOM 16933 C C . LYS H 1 73 ? 36.021 -22.947 3.495 1.00 46.93 72 LYS H C 1
ATOM 16934 O O . LYS H 1 73 ? 36.469 -21.868 3.090 1.00 42.06 72 LYS H O 1
ATOM 16940 N N . PRO H 1 74 ? 36.713 -24.077 3.366 1.00 49.30 73 PRO H N 1
ATOM 16941 C CA . PRO H 1 74 ? 37.959 -24.087 2.591 1.00 41.86 73 PRO H CA 1
ATOM 16942 C C . PRO H 1 74 ? 37.751 -23.518 1.194 1.00 46.67 73 PRO H C 1
ATOM 16943 O O . PRO H 1 74 ? 36.858 -23.940 0.455 1.00 43.47 73 PRO H O 1
ATOM 16947 N N . THR H 1 75 ? 38.579 -22.538 0.841 1.00 39.70 74 THR H N 1
ATOM 16948 C CA . THR H 1 75 ? 38.438 -21.856 -0.437 1.00 40.53 74 THR H CA 1
ATOM 16949 C C . THR H 1 75 ? 38.868 -22.772 -1.578 1.00 42.04 74 THR H C 1
ATOM 16950 O O . THR H 1 75 ? 39.928 -23.403 -1.519 1.00 45.37 74 THR H O 1
ATOM 16954 N N . ARG H 1 76 ? 38.041 -22.844 -2.619 1.00 41.06 75 ARG H N 1
ATOM 16955 C CA . ARG H 1 76 ? 38.298 -23.711 -3.762 1.00 45.50 75 ARG H CA 1
ATOM 16956 C C . ARG H 1 76 ? 39.016 -22.923 -4.851 1.00 46.52 75 ARG H C 1
ATOM 16957 O O . ARG H 1 76 ? 38.463 -21.960 -5.395 1.00 52.06 75 ARG H O 1
ATOM 16965 N N . GLN H 1 77 ? 40.241 -23.333 -5.161 1.00 43.41 76 GLN H N 1
ATOM 16966 C CA . GLN H 1 77 ? 41.062 -22.727 -6.224 1.00 55.07 76 GLN H CA 1
ATOM 16967 C C . GLN H 1 77 ? 41.265 -21.250 -5.866 1.00 56.34 76 GLN H C 1
ATOM 16968 O O . GLN H 1 77 ? 41.514 -20.927 -4.695 1.00 46.17 76 GLN H O 1
ATOM 16974 N N . ALA H 1 78 ? 41.153 -20.339 -6.828 1.00 53.26 77 ALA H N 1
ATOM 16975 C CA . ALA H 1 78 ? 41.403 -18.922 -6.610 1.00 49.42 77 ALA H CA 1
ATOM 16976 C C . ALA H 1 78 ? 40.102 -18.142 -6.727 1.00 45.89 77 ALA H C 1
ATOM 16977 O O . ALA H 1 78 ? 39.378 -18.279 -7.719 1.00 50.36 77 ALA H O 1
ATOM 16979 N N . GLN H 1 79 ? 39.811 -17.327 -5.717 1.00 42.94 78 GLN H N 1
ATOM 16980 C CA . GLN H 1 79 ? 38.689 -16.397 -5.750 1.00 43.74 78 GLN H CA 1
ATOM 16981 C C . GLN H 1 79 ? 39.222 -14.992 -5.996 1.00 39.87 78 GLN H C 1
ATOM 16982 O O . GLN H 1 79 ? 40.181 -14.564 -5.345 1.00 40.34 78 GLN H O 1
ATOM 16988 N N . ARG H 1 80 ? 38.604 -14.282 -6.936 1.00 38.33 79 ARG H N 1
ATOM 16989 C CA . ARG H 1 80 ? 39.125 -13.011 -7.419 1.00 34.63 79 ARG H CA 1
ATOM 16990 C C . ARG H 1 80 ? 38.058 -11.934 -7.312 1.00 34.28 79 ARG H C 1
ATOM 16991 O O . ARG H 1 80 ? 36.906 -12.156 -7.695 1.00 36.76 79 ARG H O 1
ATOM 16999 N N . LYS H 1 81 ? 38.449 -10.771 -6.799 1.00 33.39 80 LYS H N 1
ATOM 17000 C CA . LYS H 1 81 ? 37.585 -9.604 -6.718 1.00 34.06 80 LYS H CA 1
ATOM 17001 C C . LYS H 1 81 ? 38.357 -8.385 -7.209 1.00 39.86 80 LYS H C 1
ATOM 17002 O O . LYS H 1 81 ? 39.579 -8.421 -7.380 1.00 36.53 80 LYS H O 1
ATOM 17008 N N . ILE H 1 82 ? 37.629 -7.295 -7.441 1.00 41.24 81 ILE H N 1
ATOM 17009 C CA . ILE H 1 82 ? 38.210 -6.043 -7.909 1.00 30.70 81 ILE H CA 1
ATOM 17010 C C . ILE H 1 82 ? 37.710 -4.920 -7.014 1.00 32.27 81 ILE H C 1
ATOM 17011 O O . ILE H 1 82 ? 36.506 -4.816 -6.757 1.00 43.96 81 ILE H O 1
ATOM 17016 N N . PHE H 1 83 ? 38.630 -4.083 -6.540 1.00 32.42 82 PHE H N 1
ATOM 17017 C CA . PHE H 1 83 ? 38.271 -2.901 -5.773 1.00 36.71 82 PHE H CA 1
ATOM 17018 C C . PHE H 1 83 ? 39.122 -1.727 -6.238 1.00 36.26 82 PHE H C 1
ATOM 17019 O O . PHE H 1 83 ? 40.119 -1.892 -6.947 1.00 33.85 82 PHE H O 1
ATOM 17027 N N . GLU H 1 84 ? 38.711 -0.531 -5.832 1.00 35.01 83 GLU H N 1
ATOM 17028 C CA . GLU H 1 84 ? 39.383 0.706 -6.199 1.00 33.53 83 GLU H CA 1
ATOM 17029 C C . GLU H 1 84 ? 40.148 1.257 -5.005 1.00 32.22 83 GLU H C 1
ATOM 17030 O O . GLU H 1 84 ? 39.675 1.191 -3.866 1.00 33.84 83 GLU H O 1
ATOM 17036 N N . PHE H 1 85 ? 41.336 1.794 -5.270 1.00 32.68 84 PHE H N 1
ATOM 17037 C CA . PHE H 1 85 ? 42.135 2.487 -4.262 1.00 39.81 84 PHE H CA 1
ATOM 17038 C C . PHE H 1 85 ? 42.651 3.780 -4.884 1.00 39.86 84 PHE H C 1
ATOM 17039 O O . PHE H 1 85 ? 43.584 3.753 -5.693 1.00 38.55 84 PHE H O 1
ATOM 17047 N N . LEU H 1 86 ? 42.038 4.902 -4.505 1.00 39.68 85 LEU H N 1
ATOM 17048 C CA . LEU H 1 86 ? 42.437 6.228 -4.976 1.00 40.31 85 LEU H CA 1
ATOM 17049 C C . LEU H 1 86 ? 42.429 6.302 -6.504 1.00 39.61 85 LEU H C 1
ATOM 17050 O O . LEU H 1 86 ? 43.368 6.793 -7.133 1.00 40.01 85 LEU H O 1
ATOM 17055 N N . GLY H 1 87 ? 41.350 5.802 -7.102 1.00 42.21 86 GLY H N 1
ATOM 17056 C CA . GLY H 1 87 ? 41.182 5.844 -8.538 1.00 47.14 86 GLY H CA 1
ATOM 17057 C C . GLY H 1 87 ? 41.887 4.752 -9.312 1.00 45.33 86 GLY H C 1
ATOM 17058 O O . GLY H 1 87 ? 41.796 4.736 -10.546 1.00 60.71 86 GLY H O 1
ATOM 17059 N N . ASN H 1 88 ? 42.585 3.842 -8.639 1.00 39.13 87 ASN H N 1
ATOM 17060 C CA . ASN H 1 88 ? 43.297 2.750 -9.289 1.00 43.25 87 ASN H CA 1
ATOM 17061 C C . ASN H 1 88 ? 42.592 1.434 -8.995 1.00 38.84 87 ASN H C 1
ATOM 17062 O O . ASN H 1 88 ? 42.349 1.103 -7.829 1.00 36.75 87 ASN H O 1
ATOM 17067 N N . ASP H 1 89 ? 42.269 0.687 -10.047 1.00 37.99 88 ASP H N 1
ATOM 17068 C CA . ASP H 1 89 ? 41.655 -0.622 -9.884 1.00 32.33 88 ASP H CA 1
ATOM 17069 C C . ASP H 1 89 ? 42.704 -1.656 -9.498 1.00 35.59 88 ASP H C 1
ATOM 17070 O O . ASP H 1 89 ? 43.835 -1.632 -9.993 1.00 45.31 88 ASP H O 1
ATOM 17075 N N . ILE H 1 90 ? 42.323 -2.565 -8.604 1.00 37.13 89 ILE H N 1
ATOM 17076 C CA . ILE H 1 90 ? 43.220 -3.588 -8.081 1.00 35.60 89 ILE H CA 1
ATOM 17077 C C . ILE H 1 90 ? 42.501 -4.929 -8.114 1.00 36.20 89 ILE H C 1
ATOM 17078 O O . ILE H 1 90 ? 41.357 -5.036 -7.658 1.00 29.98 89 ILE H O 1
ATOM 17083 N N . SER H 1 91 ? 43.168 -5.946 -8.652 1.00 35.60 90 SER H N 1
ATOM 17084 C CA . SER H 1 91 ? 42.657 -7.308 -8.623 1.00 36.95 90 SER H CA 1
ATOM 17085 C C . SER H 1 91 ? 43.244 -8.034 -7.420 1.00 39.34 90 SER H C 1
ATOM 17086 O O . SER H 1 91 ? 44.456 -7.984 -7.187 1.00 39.18 90 SER H O 1
ATOM 17089 N N . GLU H 1 92 ? 42.383 -8.705 -6.662 1.00 35.55 91 GLU H N 1
ATOM 17090 C CA . GLU H 1 92 ? 42.770 -9.394 -5.438 1.00 31.26 91 GLU H CA 1
ATOM 17091 C C . GLU H 1 92 ? 42.523 -10.884 -5.619 1.00 33.04 91 GLU H C 1
ATOM 17092 O O . GLU H 1 92 ? 41.399 -11.296 -5.925 1.00 31.64 91 GLU H O 1
ATOM 17098 N N . TRP H 1 93 ? 43.565 -11.687 -5.427 1.00 29.24 92 TRP H N 1
ATOM 17099 C CA . TRP H 1 93 ? 43.487 -13.132 -5.592 1.00 35.16 92 TRP H CA 1
ATOM 17100 C C . TRP H 1 93 ? 43.565 -13.806 -4.230 1.00 32.68 92 TRP H C 1
ATOM 17101 O O . TRP H 1 93 ? 44.492 -13.546 -3.456 1.00 32.38 92 TRP H O 1
ATOM 17112 N N . ASP H 1 94 ? 42.595 -14.668 -3.944 1.00 34.12 93 ASP H N 1
ATOM 17113 C CA . ASP H 1 94 ? 42.582 -15.487 -2.734 1.00 36.21 93 ASP H CA 1
ATOM 17114 C C . ASP H 1 94 ? 42.831 -16.927 -3.170 1.00 39.26 93 ASP H C 1
ATOM 17115 O O . ASP H 1 94 ? 41.929 -17.593 -3.685 1.00 37.87 93 ASP H O 1
ATOM 17120 N N . LEU H 1 95 ? 44.055 -17.402 -2.961 1.00 30.97 94 LEU H N 1
ATOM 17121 C CA . LEU H 1 95 ? 44.446 -18.748 -3.359 1.00 42.87 94 LEU H CA 1
ATOM 17122 C C . LEU H 1 95 ? 44.114 -19.733 -2.243 1.00 41.41 94 LEU H C 1
ATOM 17123 O O . LEU H 1 95 ? 44.655 -19.635 -1.137 1.00 39.61 94 LEU H O 1
ATOM 17128 N N . GLY H 1 96 ? 43.227 -20.680 -2.534 1.00 44.18 95 GLY H N 1
ATOM 17129 C CA . GLY H 1 96 ? 42.950 -21.738 -1.577 1.00 40.12 95 GLY H CA 1
ATOM 17130 C C . GLY H 1 96 ? 44.219 -22.483 -1.205 1.00 43.01 95 GLY H C 1
ATOM 17131 O O . GLY H 1 96 ? 45.063 -22.767 -2.055 1.00 40.34 95 GLY H O 1
ATOM 17132 N N . GLY H 1 97 ? 44.345 -22.812 0.076 1.00 37.67 96 GLY H N 1
ATOM 17133 C CA . GLY H 1 97 ? 45.603 -23.311 0.594 1.00 39.45 96 GLY H CA 1
ATOM 17134 C C . GLY H 1 97 ? 45.734 -24.816 0.701 1.00 45.73 96 GLY H C 1
ATOM 17135 O O . GLY H 1 97 ? 46.814 -25.314 1.032 1.00 41.31 96 GLY H O 1
ATOM 17136 N N . GLN H 1 98 ? 44.653 -25.549 0.440 1.00 44.43 97 GLN H N 1
ATOM 17137 C CA . GLN H 1 98 ? 44.718 -27.003 0.490 1.00 45.92 97 GLN H CA 1
ATOM 17138 C C . GLN H 1 98 ? 45.751 -27.520 -0.504 1.00 43.31 97 GLN H C 1
ATOM 17139 O O . GLN H 1 98 ? 45.998 -26.915 -1.551 1.00 43.50 97 GLN H O 1
ATOM 17145 N N . GLU H 1 99 ? 46.363 -28.656 -0.156 1.00 49.98 98 GLU H N 1
ATOM 17146 C CA . GLU H 1 99 ? 47.528 -29.135 -0.894 1.00 56.41 98 GLU H CA 1
ATOM 17147 C C . GLU H 1 99 ? 47.201 -29.391 -2.361 1.00 51.95 98 GLU H C 1
ATOM 17148 O O . GLU H 1 99 ? 48.042 -29.160 -3.238 1.00 49.38 98 GLU H O 1
ATOM 17154 N N . LYS H 1 100 ? 45.985 -29.863 -2.650 1.00 43.29 99 LYS H N 1
ATOM 17155 C CA . LYS H 1 100 ? 45.622 -30.133 -4.038 1.00 53.34 99 LYS H CA 1
ATOM 17156 C C . LYS H 1 100 ? 45.575 -28.855 -4.866 1.00 57.15 99 LYS H C 1
ATOM 17157 O O . LYS H 1 100 ? 45.768 -28.901 -6.086 1.00 52.12 99 LYS H O 1
ATOM 17163 N N . TYR H 1 101 ? 45.329 -27.710 -4.226 1.00 48.27 100 TYR H N 1
ATOM 17164 C CA . TYR H 1 101 ? 45.352 -26.441 -4.945 1.00 50.44 100 TYR H CA 1
ATOM 17165 C C . TYR H 1 101 ? 46.773 -25.903 -5.082 1.00 51.18 100 TYR H C 1
ATOM 17166 O O . TYR H 1 101 ? 47.127 -25.346 -6.126 1.00 50.93 100 TYR H O 1
ATOM 17175 N N . ARG H 1 102 ? 47.598 -26.064 -4.042 1.00 53.97 101 ARG H N 1
ATOM 17176 C CA . ARG H 1 102 ? 48.971 -25.567 -4.101 1.00 48.98 101 ARG H CA 1
ATOM 17177 C C . ARG H 1 102 ? 49.765 -26.272 -5.193 1.00 55.97 101 ARG H C 1
ATOM 17178 O O . ARG H 1 102 ? 50.567 -25.642 -5.892 1.00 55.67 101 ARG H O 1
ATOM 17186 N N . ILE H 1 103 ? 49.560 -27.582 -5.349 1.00 61.95 102 ILE H N 1
ATOM 17187 C CA . ILE H 1 103 ? 50.205 -28.308 -6.439 1.00 61.44 102 ILE H CA 1
ATOM 17188 C C . ILE H 1 103 ? 49.706 -27.793 -7.783 1.00 60.98 102 ILE H C 1
ATOM 17189 O O . ILE H 1 103 ? 50.479 -27.651 -8.737 1.00 69.63 102 ILE H O 1
ATOM 17194 N N . ALA H 1 104 ? 48.408 -27.491 -7.874 1.00 60.69 103 ALA H N 1
ATOM 17195 C CA . ALA H 1 104 ? 47.852 -26.961 -9.115 1.00 58.56 103 ALA H CA 1
ATOM 17196 C C . ALA H 1 104 ? 48.440 -25.595 -9.448 1.00 61.58 103 ALA H C 1
ATOM 17197 O O . ALA H 1 104 ? 48.686 -25.288 -10.621 1.00 67.02 103 ALA H O 1
ATOM 17199 N N . TYR H 1 105 ? 48.669 -24.759 -8.431 1.00 54.09 104 TYR H N 1
ATOM 17200 C CA . TYR H 1 105 ? 49.295 -23.462 -8.671 1.00 54.99 104 TYR H CA 1
ATOM 17201 C C . TYR H 1 105 ? 50.722 -23.630 -9.179 1.00 62.43 104 TYR H C 1
ATOM 17202 O O . TYR H 1 105 ? 51.137 -22.954 -10.127 1.00 60.80 104 TYR H O 1
ATOM 17211 N N . LEU H 1 106 ? 51.488 -24.529 -8.557 1.00 57.00 105 LEU H N 1
ATOM 17212 C CA . LEU H 1 106 ? 52.864 -24.758 -8.979 1.00 68.41 105 LEU H CA 1
ATOM 17213 C C . LEU H 1 106 ? 52.947 -25.479 -10.319 1.00 68.76 105 LEU H C 1
ATOM 17214 O O . LEU H 1 106 ? 53.969 -25.365 -11.005 1.00 74.23 105 LEU H O 1
ATOM 17219 N N . LYS H 1 107 ? 51.903 -26.216 -10.706 1.00 68.65 106 LYS H N 1
ATOM 17220 C CA . LYS H 1 107 ? 51.912 -26.878 -12.007 1.00 72.33 106 LYS H CA 1
ATOM 17221 C C . LYS H 1 107 ? 51.802 -25.868 -13.141 1.00 73.77 106 LYS H C 1
ATOM 17222 O O . LYS H 1 107 ? 52.494 -25.991 -14.158 1.00 83.81 106 LYS H O 1
ATOM 17228 N N . GLU H 1 108 ? 50.939 -24.863 -12.988 1.00 71.54 107 GLU H N 1
ATOM 17229 C CA . GLU H 1 108 ? 50.733 -23.822 -13.992 1.00 71.15 107 GLU H CA 1
ATOM 17230 C C . GLU H 1 108 ? 51.017 -22.465 -13.356 1.00 69.71 107 GLU H C 1
ATOM 17231 O O . GLU H 1 108 ? 50.093 -21.691 -13.072 1.00 70.04 107 GLU H O 1
ATOM 17237 N N . PRO H 1 109 ? 52.294 -22.141 -13.126 1.00 73.11 108 PRO H N 1
ATOM 17238 C CA . PRO H 1 109 ? 52.617 -20.911 -12.384 1.00 67.68 108 PRO H CA 1
ATOM 17239 C C . PRO H 1 109 ? 52.243 -19.634 -13.115 1.00 67.06 108 PRO H C 1
ATOM 17240 O O . PRO H 1 109 ? 52.048 -18.603 -12.458 1.00 69.92 108 PRO H O 1
ATOM 17244 N N . THR H 1 110 ? 52.136 -19.665 -14.445 1.00 59.34 109 THR H N 1
ATOM 17245 C CA . THR H 1 110 ? 51.828 -18.449 -15.190 1.00 60.57 109 THR H CA 1
ATOM 17246 C C . THR H 1 110 ? 50.401 -17.975 -14.937 1.00 61.42 109 THR H C 1
ATOM 17247 O O . THR H 1 110 ? 50.141 -16.767 -14.938 1.00 58.92 109 THR H O 1
ATOM 17251 N N . LYS H 1 111 ? 49.470 -18.903 -14.703 1.00 60.82 110 LYS H N 1
ATOM 17252 C CA . LYS H 1 111 ? 48.073 -18.516 -14.537 1.00 65.09 110 LYS H CA 1
ATOM 17253 C C . LYS H 1 111 ? 47.829 -17.794 -13.218 1.00 61.87 110 LYS H C 1
ATOM 17254 O O . LYS H 1 111 ? 46.985 -16.892 -13.158 1.00 66.40 110 LYS H O 1
ATOM 17260 N N . TYR H 1 112 ? 48.550 -18.160 -12.160 1.00 53.55 111 TYR H N 1
ATOM 17261 C CA . TYR H 1 112 ? 48.255 -17.677 -10.816 1.00 50.12 111 TYR H CA 1
ATOM 17262 C C . TYR H 1 112 ? 49.251 -16.645 -10.306 1.00 51.11 111 TYR H C 1
ATOM 17263 O O . TYR H 1 112 ? 48.843 -15.605 -9.781 1.00 50.59 111 TYR H O 1
ATOM 17272 N N . PHE H 1 113 ? 50.550 -16.900 -10.444 1.00 47.96 112 PHE H N 1
ATOM 17273 C CA . PHE H 1 113 ? 51.561 -16.064 -9.811 1.00 48.97 112 PHE H CA 1
ATOM 17274 C C . PHE H 1 113 ? 52.058 -14.926 -10.693 1.00 49.35 112 PHE H C 1
ATOM 17275 O O . PHE H 1 113 ? 52.694 -14.000 -10.177 1.00 55.85 112 PHE H O 1
ATOM 17283 N N . ASP H 1 114 ? 51.785 -14.960 -11.994 1.00 43.28 113 ASP H N 1
ATOM 17284 C CA . ASP H 1 114 ? 52.356 -13.969 -12.894 1.00 53.06 113 ASP H CA 1
ATOM 17285 C C . ASP H 1 114 ? 51.707 -12.603 -12.689 1.00 53.10 113 ASP H C 1
ATOM 17286 O O . ASP H 1 114 ? 50.550 -12.494 -12.272 1.00 49.62 113 ASP H O 1
ATOM 17291 N N . ARG H 1 115 ? 52.481 -11.554 -12.974 1.00 53.65 114 ARG H N 1
ATOM 17292 C CA . ARG H 1 115 ? 52.024 -10.165 -12.955 1.00 46.79 114 ARG H CA 1
ATOM 17293 C C . ARG H 1 115 ? 51.579 -9.706 -11.570 1.00 50.11 114 ARG H C 1
ATOM 17294 O O . ARG H 1 115 ? 50.848 -8.718 -11.448 1.00 48.54 114 ARG H O 1
ATOM 17302 N N . SER H 1 116 ? 52.010 -10.396 -10.517 1.00 45.93 115 SER H N 1
ATOM 17303 C CA . SER H 1 116 ? 51.631 -10.019 -9.162 1.00 44.63 115 SER H CA 1
ATOM 17304 C C . SER H 1 116 ? 52.487 -8.853 -8.681 1.00 46.75 115 SER H C 1
ATOM 17305 O O . SER H 1 116 ? 53.715 -8.877 -8.811 1.00 37.38 115 SER H O 1
ATOM 17308 N N . ASN H 1 117 ? 51.837 -7.831 -8.129 1.00 43.33 116 ASN H N 1
ATOM 17309 C CA . ASN H 1 117 ? 52.557 -6.687 -7.583 1.00 42.03 116 ASN H CA 1
ATOM 17310 C C . ASN H 1 117 ? 52.932 -6.890 -6.121 1.00 38.02 116 ASN H C 1
ATOM 17311 O O . ASN H 1 117 ? 54.003 -6.450 -5.690 1.00 34.74 116 ASN H O 1
ATOM 17316 N N . VAL H 1 118 ? 52.068 -7.543 -5.349 1.00 35.53 117 VAL H N 1
ATOM 17317 C CA . VAL H 1 118 ? 52.325 -7.829 -3.943 1.00 36.34 117 VAL H CA 1
ATOM 17318 C C . VAL H 1 118 ? 51.894 -9.259 -3.655 1.00 37.81 117 VAL H C 1
ATOM 17319 O O . VAL H 1 118 ? 50.831 -9.700 -4.105 1.00 37.98 117 VAL H O 1
ATOM 17323 N N . CYS H 1 119 ? 52.721 -9.984 -2.911 1.00 32.23 118 CYS H N 1
ATOM 17324 C CA . CYS H 1 119 ? 52.365 -11.301 -2.400 1.00 39.88 118 CYS H CA 1
ATOM 17325 C C . CYS H 1 119 ? 52.226 -11.209 -0.886 1.00 34.73 118 CYS H C 1
ATOM 17326 O O . CYS H 1 119 ? 53.207 -10.946 -0.181 1.00 34.82 118 CYS H O 1
ATOM 17329 N N . ILE H 1 120 ? 51.011 -11.420 -0.392 1.00 33.64 119 ILE H N 1
ATOM 17330 C CA . ILE H 1 120 ? 50.747 -11.495 1.039 1.00 29.07 119 ILE H CA 1
ATOM 17331 C C . ILE H 1 120 ? 50.803 -12.964 1.439 1.00 35.25 119 ILE H C 1
ATOM 17332 O O . ILE H 1 120 ? 49.932 -13.751 1.059 1.00 40.56 119 ILE H O 1
ATOM 17337 N N . TYR H 1 121 ? 51.827 -13.342 2.199 1.00 34.10 120 TYR H N 1
ATOM 17338 C CA . TYR H 1 121 ? 51.962 -14.708 2.687 1.00 38.99 120 TYR H CA 1
ATOM 17339 C C . TYR H 1 121 ? 51.495 -14.766 4.136 1.00 30.49 120 TYR H C 1
ATOM 17340 O O . TYR H 1 121 ? 52.102 -14.146 5.017 1.00 29.54 120 TYR H O 1
ATOM 17349 N N . VAL H 1 122 ? 50.424 -15.516 4.379 1.00 29.80 121 VAL H N 1
ATOM 17350 C CA . VAL H 1 122 ? 49.786 -15.590 5.687 1.00 31.90 121 VAL H CA 1
ATOM 17351 C C . VAL H 1 122 ? 50.298 -16.823 6.417 1.00 34.28 121 VAL H C 1
ATOM 17352 O O . VAL H 1 122 ? 50.259 -17.938 5.880 1.00 30.71 121 VAL H O 1
ATOM 17356 N N . ILE H 1 123 ? 50.779 -16.623 7.642 1.00 26.61 122 ILE H N 1
ATOM 17357 C CA . ILE H 1 123 ? 51.300 -17.694 8.481 1.00 26.75 122 ILE H CA 1
ATOM 17358 C C . ILE H 1 123 ? 50.481 -17.740 9.764 1.00 33.77 122 ILE H C 1
ATOM 17359 O O . ILE H 1 123 ? 50.301 -16.712 10.428 1.00 29.30 122 ILE H O 1
ATOM 17364 N N . ASP H 1 124 ? 49.979 -18.925 10.101 1.00 29.61 123 ASP H N 1
ATOM 17365 C CA . ASP H 1 124 ? 49.307 -19.163 11.378 1.00 25.31 123 ASP H CA 1
ATOM 17366 C C . ASP H 1 124 ? 50.385 -19.366 12.434 1.00 29.40 123 ASP H C 1
ATOM 17367 O O . ASP H 1 124 ? 50.964 -20.449 12.546 1.00 28.78 123 ASP H O 1
ATOM 17372 N N . ILE H 1 125 ? 50.670 -18.318 13.218 1.00 28.42 124 ILE H N 1
ATOM 17373 C CA . ILE H 1 125 ? 51.728 -18.417 14.222 1.00 30.93 124 ILE H CA 1
ATOM 17374 C C . ILE H 1 125 ? 51.275 -19.136 15.481 1.00 29.96 124 ILE H C 1
ATOM 17375 O O . ILE H 1 125 ? 52.073 -19.283 16.415 1.00 31.82 124 ILE H O 1
ATOM 17380 N N . GLN H 1 126 ? 50.022 -19.584 15.540 1.00 28.34 125 GLN H N 1
ATOM 17381 C CA . GLN H 1 126 ? 49.572 -20.459 16.614 1.00 36.51 125 GLN H CA 1
ATOM 17382 C C . GLN H 1 126 ? 49.820 -21.930 16.313 1.00 38.70 125 GLN H C 1
ATOM 17383 O O . GLN H 1 126 ? 49.665 -22.765 17.211 1.00 39.27 125 GLN H O 1
ATOM 17389 N N . ASP H 1 127 ? 50.196 -22.265 15.082 1.00 33.18 126 ASP H N 1
ATOM 17390 C CA . ASP H 1 127 ? 50.314 -23.648 14.631 1.00 37.65 126 ASP H CA 1
ATOM 17391 C C . ASP H 1 127 ? 51.790 -23.941 14.373 1.00 39.10 126 ASP H C 1
ATOM 17392 O O . ASP H 1 127 ? 52.258 -23.944 13.233 1.00 33.40 126 ASP H O 1
ATOM 17397 N N . ARG H 1 128 ? 52.526 -24.189 15.459 1.00 37.52 127 ARG H N 1
ATOM 17398 C CA . ARG H 1 128 ? 53.941 -24.524 15.338 1.00 40.49 127 ARG H CA 1
ATOM 17399 C C . ARG H 1 128 ? 54.138 -25.805 14.536 1.00 44.20 127 ARG H C 1
ATOM 17400 O O . ARG H 1 128 ? 55.100 -25.925 13.769 1.00 40.68 127 ARG H O 1
ATOM 17408 N N . GLY H 1 129 ? 53.225 -26.767 14.687 1.00 38.02 128 GLY H N 1
ATOM 17409 C CA . GLY H 1 129 ? 53.382 -28.066 14.056 1.00 44.29 128 GLY H CA 1
ATOM 17410 C C . GLY H 1 129 ? 53.346 -28.035 12.543 1.00 38.71 128 GLY H C 1
ATOM 17411 O O . GLY H 1 129 ? 53.740 -29.016 11.903 1.00 44.32 128 GLY H O 1
ATOM 17412 N N . ARG H 1 130 ? 52.887 -26.932 11.951 1.00 36.65 129 ARG H N 1
ATOM 17413 C CA . ARG H 1 130 ? 52.826 -26.797 10.501 1.00 36.50 129 ARG H CA 1
ATOM 17414 C C . ARG H 1 130 ? 53.730 -25.690 9.973 1.00 37.98 129 ARG H C 1
ATOM 17415 O O . ARG H 1 130 ? 53.650 -25.357 8.786 1.00 38.20 129 ARG H O 1
ATOM 17423 N N . MET H 1 131 ? 54.596 -25.119 10.815 1.00 37.47 130 MET H N 1
ATOM 17424 C CA . MET H 1 131 ? 55.428 -24.007 10.364 1.00 39.62 130 MET H CA 1
ATOM 17425 C C . MET H 1 131 ? 56.479 -24.451 9.356 1.00 49.23 130 MET H C 1
ATOM 17426 O O . MET H 1 131 ? 56.826 -23.683 8.452 1.00 42.73 130 MET H O 1
ATOM 17431 N N . GLU H 1 132 ? 56.999 -25.673 9.491 1.00 45.35 131 GLU H N 1
ATOM 17432 C CA . GLU H 1 132 ? 57.941 -26.174 8.496 1.00 48.43 131 GLU H CA 1
ATOM 17433 C C . GLU H 1 132 ? 57.256 -26.363 7.147 1.00 42.90 131 GLU H C 1
ATOM 17434 O O . GLU H 1 132 ? 57.815 -26.007 6.104 1.00 43.95 131 GLU H O 1
ATOM 17440 N N . GLU H 1 133 ? 56.036 -26.903 7.155 1.00 43.31 132 GLU H N 1
ATOM 17441 C CA . GLU H 1 133 ? 55.257 -27.016 5.927 1.00 42.39 132 GLU H CA 1
ATOM 17442 C C . GLU H 1 133 ? 54.988 -25.646 5.313 1.00 46.45 132 GLU H C 1
ATOM 17443 O O . GLU H 1 133 ? 55.010 -25.491 4.086 1.00 43.09 132 GLU H O 1
ATOM 17449 N N . SER H 1 134 ? 54.743 -24.638 6.153 1.00 44.42 133 SER H N 1
ATOM 17450 C CA . SER H 1 134 ? 54.437 -23.302 5.648 1.00 40.58 133 SER H CA 1
ATOM 17451 C C . SER H 1 134 ? 55.660 -22.663 5.002 1.00 42.20 133 SER H C 1
ATOM 17452 O O . SER H 1 134 ? 55.579 -22.134 3.887 1.00 42.78 133 SER H O 1
ATOM 17455 N N . ILE H 1 135 ? 56.803 -22.699 5.691 1.00 46.19 134 ILE H N 1
ATOM 17456 C CA . ILE H 1 135 ? 58.021 -22.103 5.146 1.00 45.94 134 ILE H CA 1
ATOM 17457 C C . ILE H 1 135 ? 58.430 -22.809 3.859 1.00 45.97 134 ILE H C 1
ATOM 17458 O O . ILE H 1 135 ? 58.922 -22.178 2.915 1.00 44.88 134 ILE H O 1
ATOM 17463 N N . SER H 1 136 ? 58.215 -24.126 3.792 1.00 50.06 135 SER H N 1
ATOM 17464 C CA . SER H 1 136 ? 58.562 -24.873 2.588 1.00 47.55 135 SER H CA 1
ATOM 17465 C C . SER H 1 136 ? 57.722 -24.429 1.397 1.00 45.05 135 SER H C 1
ATOM 17466 O O . SER H 1 136 ? 58.241 -24.272 0.286 1.00 49.83 135 SER H O 1
ATOM 17469 N N . TYR H 1 137 ? 56.419 -24.225 1.605 1.00 46.91 136 TYR H N 1
ATOM 17470 C CA . TYR H 1 137 ? 55.575 -23.734 0.521 1.00 44.63 136 TYR H CA 1
ATOM 17471 C C . TYR H 1 137 ? 55.946 -22.305 0.141 1.00 45.42 136 TYR H C 1
ATOM 17472 O O . TYR H 1 137 ? 55.888 -21.936 -1.037 1.00 47.32 136 TYR H O 1
ATOM 17481 N N . PHE H 1 138 ? 56.329 -21.490 1.127 1.00 50.67 137 PHE H N 1
ATOM 17482 C CA . PHE H 1 138 ? 56.785 -20.134 0.837 1.00 37.34 137 PHE H CA 1
ATOM 17483 C C . PHE H 1 138 ? 58.018 -20.152 -0.057 1.00 48.23 137 PHE H C 1
ATOM 17484 O O . PHE H 1 138 ? 58.142 -19.330 -0.973 1.00 50.07 137 PHE H O 1
ATOM 17492 N N . SER H 1 139 ? 58.939 -21.085 0.194 1.00 50.16 138 SER H N 1
ATOM 17493 C CA . SER H 1 139 ? 60.114 -21.216 -0.660 1.00 47.65 138 SER H CA 1
ATOM 17494 C C . SER H 1 139 ? 59.717 -21.550 -2.092 1.00 50.72 138 SER H C 1
ATOM 17495 O O . SER H 1 139 ? 60.305 -21.027 -3.046 1.00 52.01 138 SER H O 1
ATOM 17498 N N . ASP H 1 140 ? 58.713 -22.414 -2.262 1.00 45.69 139 ASP H N 1
ATOM 17499 C CA . ASP H 1 140 ? 58.256 -22.759 -3.604 1.00 50.10 139 ASP H CA 1
ATOM 17500 C C . ASP H 1 140 ? 57.637 -21.555 -4.301 1.00 55.74 139 ASP H C 1
ATOM 17501 O O . ASP H 1 140 ? 57.789 -21.389 -5.518 1.00 51.18 139 ASP H O 1
ATOM 17506 N N . VAL H 1 141 ? 56.937 -20.702 -3.550 1.00 50.46 140 VAL H N 1
ATOM 17507 C CA . VAL H 1 141 ? 56.350 -19.503 -4.140 1.00 49.57 140 VAL H CA 1
ATOM 17508 C C . VAL H 1 141 ? 57.445 -18.542 -4.589 1.00 48.30 140 VAL H C 1
ATOM 17509 O O . VAL H 1 141 ? 57.406 -18.006 -5.703 1.00 48.76 140 VAL H O 1
ATOM 17513 N N . ILE H 1 142 ? 58.440 -18.313 -3.729 1.00 45.62 141 ILE H N 1
ATOM 17514 C CA . ILE H 1 142 ? 59.549 -17.433 -4.087 1.00 42.49 141 ILE H CA 1
ATOM 17515 C C . ILE H 1 142 ? 60.308 -17.996 -5.282 1.00 58.25 141 ILE H C 1
ATOM 17516 O O . ILE H 1 142 ? 60.783 -17.248 -6.146 1.00 52.43 141 ILE H O 1
ATOM 17521 N N . LYS H 1 143 ? 60.423 -19.324 -5.356 1.00 58.19 142 LYS H N 1
ATOM 17522 C CA . LYS H 1 143 ? 61.093 -19.949 -6.491 1.00 56.12 142 LYS H CA 1
ATOM 17523 C C . LYS H 1 143 ? 60.325 -19.717 -7.786 1.00 60.97 142 LYS H C 1
ATOM 17524 O O . LYS H 1 143 ? 60.935 -19.560 -8.851 1.00 62.37 142 LYS H O 1
ATOM 17530 N N . GLU H 1 144 ? 58.992 -19.685 -7.718 1.00 60.54 143 GLU H N 1
ATOM 17531 C CA . GLU H 1 144 ? 58.204 -19.392 -8.910 1.00 62.20 143 GLU H CA 1
ATOM 17532 C C . GLU H 1 144 ? 58.306 -17.924 -9.299 1.00 62.96 143 GLU H C 1
ATOM 17533 O O . GLU H 1 144 ? 58.266 -17.596 -10.490 1.00 63.93 143 GLU H O 1
ATOM 17539 N N . PHE H 1 145 ? 58.432 -17.029 -8.315 1.00 56.36 144 PHE H N 1
ATOM 17540 C CA . PHE H 1 145 ? 58.673 -15.624 -8.626 1.00 57.68 144 PHE H CA 1
ATOM 17541 C C . PHE H 1 145 ? 60.012 -15.431 -9.323 1.00 62.59 144 PHE H C 1
ATOM 17542 O O . PHE H 1 145 ? 60.169 -14.497 -10.116 1.00 64.17 144 PHE H O 1
ATOM 17550 N N . ARG H 1 146 ? 60.986 -16.299 -9.043 1.00 62.84 145 ARG H N 1
ATOM 17551 C CA . ARG H 1 146 ? 62.294 -16.168 -9.678 1.00 61.49 145 ARG H CA 1
ATOM 17552 C C . ARG H 1 146 ? 62.258 -16.635 -11.128 1.00 61.79 145 ARG H C 1
ATOM 17553 O O . ARG H 1 146 ? 62.859 -15.999 -12.002 1.00 65.93 145 ARG H O 1
ATOM 17561 N N . LYS H 1 147 ? 61.565 -17.743 -11.403 1.00 57.91 146 LYS H N 1
ATOM 17562 C CA . LYS H 1 147 ? 61.480 -18.236 -12.775 1.00 57.67 146 LYS H CA 1
ATOM 17563 C C . LYS H 1 147 ? 60.722 -17.260 -13.666 1.00 61.44 146 LYS H C 1
ATOM 17564 O O . LYS H 1 147 ? 61.083 -17.066 -14.833 1.00 63.01 146 LYS H O 1
ATOM 17570 N N . LEU H 1 148 ? 59.670 -16.634 -13.135 1.00 60.17 147 LEU H N 1
ATOM 17571 C CA . LEU H 1 148 ? 58.962 -15.592 -13.868 1.00 60.49 147 LEU H CA 1
ATOM 17572 C C . LEU H 1 148 ? 59.777 -14.313 -14.000 1.00 60.65 147 LEU H C 1
ATOM 17573 O O . LEU H 1 148 ? 59.387 -13.430 -14.771 1.00 61.28 147 LEU H O 1
ATOM 17578 N N . GLU H 1 149 ? 60.888 -14.199 -13.267 1.00 58.99 148 GLU H N 1
ATOM 17579 C CA . GLU H 1 149 ? 61.755 -13.019 -13.302 1.00 58.75 148 GLU H CA 1
ATOM 17580 C C . GLU H 1 149 ? 60.996 -11.758 -12.896 1.00 61.17 148 GLU H C 1
ATOM 17581 O O . GLU H 1 149 ? 61.187 -10.683 -13.468 1.00 69.48 148 GLU H O 1
ATOM 17587 N N . ILE H 1 150 ? 60.124 -11.893 -11.899 1.00 59.78 149 ILE H N 1
ATOM 17588 C CA . ILE H 1 150 ? 59.395 -10.767 -11.332 1.00 54.16 149 ILE H CA 1
ATOM 17589 C C . ILE H 1 150 ? 59.754 -10.655 -9.858 1.00 55.63 149 ILE H C 1
ATOM 17590 O O . ILE H 1 150 ? 60.139 -11.637 -9.215 1.00 50.68 149 ILE H O 1
ATOM 17595 N N . SER H 1 151 ? 59.628 -9.443 -9.323 1.00 51.93 150 SER H N 1
ATOM 17596 C CA . SER H 1 151 ? 59.965 -9.153 -7.930 1.00 59.38 150 SER H CA 1
ATOM 17597 C C . SER H 1 151 ? 58.783 -8.460 -7.267 1.00 54.05 150 SER H C 1
ATOM 17598 O O . SER H 1 151 ? 58.794 -7.237 -7.068 1.00 49.12 150 SER H O 1
ATOM 17601 N N . PRO H 1 152 ? 57.745 -9.209 -6.909 1.00 50.99 151 PRO H N 1
ATOM 17602 C CA . PRO H 1 152 ? 56.623 -8.600 -6.193 1.00 49.00 151 PRO H CA 1
ATOM 17603 C C . PRO H 1 152 ? 57.017 -8.244 -4.771 1.00 44.89 151 PRO H C 1
ATOM 17604 O O . PRO H 1 152 ? 57.915 -8.849 -4.178 1.00 41.18 151 PRO H O 1
ATOM 17608 N N . LEU H 1 153 ? 56.340 -7.235 -4.229 1.00 38.43 152 LEU H N 1
ATOM 17609 C CA . LEU H 1 153 ? 56.513 -6.898 -2.824 1.00 38.10 152 LEU H CA 1
ATOM 17610 C C . LEU H 1 153 ? 56.010 -8.045 -1.957 1.00 36.88 152 LEU H C 1
ATOM 17611 O O . LEU H 1 153 ? 54.891 -8.532 -2.142 1.00 41.26 152 LEU H O 1
ATOM 17616 N N . ILE H 1 154 ? 56.842 -8.486 -1.020 1.00 39.64 153 ILE H N 1
ATOM 17617 C CA . ILE H 1 154 ? 56.503 -9.581 -0.120 1.00 34.85 153 ILE H CA 1
ATOM 17618 C C . ILE H 1 154 ? 56.068 -8.981 1.207 1.00 35.65 153 ILE H C 1
ATOM 17619 O O . ILE H 1 154 ? 56.820 -8.224 1.832 1.00 40.24 153 ILE H O 1
ATOM 17624 N N . TYR H 1 155 ? 54.854 -9.309 1.640 1.00 33.21 154 TYR H N 1
ATOM 17625 C CA . TYR H 1 155 ? 54.324 -8.835 2.913 1.00 35.84 154 TYR H CA 1
ATOM 17626 C C . TYR H 1 155 ? 53.912 -10.048 3.735 1.00 36.63 154 TYR H C 1
ATOM 17627 O O . TYR H 1 155 ? 52.919 -10.713 3.417 1.00 36.66 154 TYR H O 1
ATOM 17636 N N . ILE H 1 156 ? 54.672 -10.332 4.787 1.00 35.50 155 ILE H N 1
ATOM 17637 C CA . ILE H 1 156 ? 54.439 -11.499 5.629 1.00 34.60 155 ILE H CA 1
ATOM 17638 C C . ILE H 1 156 ? 53.457 -11.118 6.729 1.00 38.49 155 ILE H C 1
ATOM 17639 O O . ILE H 1 156 ? 53.686 -10.159 7.474 1.00 36.25 155 ILE H O 1
ATOM 17644 N N . PHE H 1 157 ? 52.360 -11.867 6.828 1.00 34.14 156 PHE H N 1
ATOM 17645 C CA . PHE H 1 157 ? 51.372 -11.694 7.888 1.00 31.74 156 PHE H CA 1
ATOM 17646 C C . PHE H 1 157 ? 51.552 -12.816 8.904 1.00 34.39 156 PHE H C 1
ATOM 17647 O O . PHE H 1 157 ? 51.220 -13.973 8.624 1.00 26.90 156 PHE H O 1
ATOM 17655 N N . PHE H 1 158 ? 52.082 -12.480 10.077 1.00 26.97 157 PHE H N 1
ATOM 17656 C CA . PHE H 1 158 ? 52.057 -13.402 11.211 1.00 33.69 157 PHE H CA 1
ATOM 17657 C C . PHE H 1 158 ? 50.668 -13.291 11.831 1.00 33.52 157 PHE H C 1
ATOM 17658 O O . PHE H 1 158 ? 50.404 -12.436 12.679 1.00 28.36 157 PHE H O 1
ATOM 17666 N N . HIS H 1 159 ? 49.767 -14.165 11.390 1.00 29.04 158 HIS H N 1
ATOM 17667 C CA . HIS H 1 159 ? 48.340 -14.037 11.646 1.00 28.07 158 HIS H CA 1
ATOM 17668 C C . HIS H 1 159 ? 47.905 -14.904 12.824 1.00 30.63 158 HIS H C 1
ATOM 17669 O O . HIS H 1 159 ? 48.608 -15.826 13.242 1.00 32.93 158 HIS H O 1
ATOM 17676 N N . LYS H 1 160 ? 46.711 -14.598 13.341 1.00 27.29 159 LYS H N 1
ATOM 17677 C CA . LYS H 1 160 ? 46.171 -15.191 14.565 1.00 28.41 159 LYS H CA 1
ATOM 17678 C C . LYS H 1 160 ? 46.992 -14.798 15.789 1.00 30.60 159 LYS H C 1
ATOM 17679 O O . LYS H 1 160 ? 47.009 -15.509 16.797 1.00 23.93 159 LYS H O 1
ATOM 17685 N N . PHE H 1 161 ? 47.669 -13.653 15.702 1.00 30.45 160 PHE H N 1
ATOM 17686 C CA . PHE H 1 161 ? 48.376 -13.046 16.823 1.00 27.30 160 PHE H CA 1
ATOM 17687 C C . PHE H 1 161 ? 47.364 -12.446 17.795 1.00 30.75 160 PHE H C 1
ATOM 17688 O O . PHE H 1 161 ? 47.388 -11.239 18.058 1.00 25.29 160 PHE H O 1
ATOM 17696 N N . ASP H 1 162 ? 46.469 -13.283 18.320 1.00 30.62 161 ASP H N 1
ATOM 17697 C CA . ASP H 1 162 ? 45.361 -12.803 19.131 1.00 26.36 161 ASP H CA 1
ATOM 17698 C C . ASP H 1 162 ? 45.880 -12.157 20.415 1.00 30.69 161 ASP H C 1
ATOM 17699 O O . ASP H 1 162 ? 46.955 -12.513 20.908 1.00 31.95 161 ASP H O 1
ATOM 17704 N N . PRO H 1 163 ? 45.137 -11.197 20.971 1.00 29.12 162 PRO H N 1
ATOM 17705 C CA . PRO H 1 163 ? 45.551 -10.608 22.258 1.00 32.31 162 PRO H CA 1
ATOM 17706 C C . PRO H 1 163 ? 45.755 -11.639 23.358 1.00 32.89 162 PRO H C 1
ATOM 17707 O O . PRO H 1 163 ? 46.809 -11.648 24.007 1.00 33.94 162 PRO H O 1
ATOM 17711 N N . THR H 1 164 ? 44.771 -12.514 23.582 1.00 31.65 163 THR H N 1
ATOM 17712 C CA . THR H 1 164 ? 44.898 -13.520 24.634 1.00 31.38 163 THR H CA 1
ATOM 17713 C C . THR H 1 164 ? 46.062 -14.464 24.359 1.00 32.05 163 THR H C 1
ATOM 17714 O O . THR H 1 164 ? 46.850 -14.771 25.263 1.00 32.16 163 THR H O 1
ATOM 17718 N N . TYR H 1 165 ? 46.192 -14.928 23.115 1.00 27.90 164 TYR H N 1
ATOM 17719 C CA . TYR H 1 165 ? 47.263 -15.861 22.783 1.00 30.84 164 TYR H CA 1
ATOM 17720 C C . TYR H 1 165 ? 48.631 -15.213 22.960 1.00 37.75 164 TYR H C 1
ATOM 17721 O O . TYR H 1 165 ? 49.546 -15.823 23.526 1.00 37.95 164 TYR H O 1
ATOM 17730 N N . ALA H 1 166 ? 48.785 -13.970 22.495 1.00 35.39 165 ALA H N 1
ATOM 17731 C CA . ALA H 1 166 ? 50.064 -13.282 22.638 1.00 38.76 165 ALA H CA 1
ATOM 17732 C C . ALA H 1 166 ? 50.391 -13.001 24.097 1.00 35.74 165 ALA H C 1
ATOM 17733 O O . ALA H 1 166 ? 51.563 -13.041 24.488 1.00 42.55 165 ALA H O 1
ATOM 17735 N N . LYS H 1 167 ? 49.376 -12.721 24.918 1.00 34.63 166 LYS H N 1
ATOM 17736 C CA . LYS H 1 167 ? 49.634 -12.436 26.325 1.00 36.70 166 LYS H CA 1
ATOM 17737 C C . LYS H 1 167 ? 50.085 -13.687 27.068 1.00 42.78 166 LYS H C 1
ATOM 17738 O O . LYS H 1 167 ? 50.922 -13.608 27.974 1.00 40.23 166 LYS H O 1
ATOM 17744 N N . ASN H 1 168 ? 49.552 -14.853 26.693 1.00 40.42 167 ASN H N 1
ATOM 17745 C CA . ASN H 1 168 ? 49.911 -16.087 27.383 1.00 43.82 167 ASN H CA 1
ATOM 17746 C C . ASN H 1 168 ? 51.202 -16.698 26.851 1.00 45.19 167 ASN H C 1
ATOM 17747 O O . ASN H 1 168 ? 51.893 -17.407 27.591 1.00 41.52 167 ASN H O 1
ATOM 17752 N N . GLU H 1 169 ? 51.548 -16.444 25.590 1.00 47.07 168 GLU H N 1
ATOM 17753 C CA . GLU H 1 169 ? 52.780 -16.988 25.030 1.00 49.53 168 GLU H CA 1
ATOM 17754 C C . GLU H 1 169 ? 53.989 -16.107 25.328 1.00 47.32 168 GLU H C 1
ATOM 17755 O O . GLU H 1 169 ? 55.073 -16.625 25.620 1.00 53.45 168 GLU H O 1
ATOM 17761 N N . GLY H 1 170 ? 53.826 -14.790 25.257 1.00 49.30 169 GLY H N 1
ATOM 17762 C CA . GLY H 1 170 ? 54.883 -13.890 25.699 1.00 50.20 169 GLY H CA 1
ATOM 17763 C C . GLY H 1 170 ? 56.128 -13.989 24.838 1.00 50.35 169 GLY H C 1
ATOM 17764 O O . GLY H 1 170 ? 56.063 -14.000 23.604 1.00 51.03 169 GLY H O 1
ATOM 17765 N N . ILE H 1 171 ? 57.286 -14.061 25.502 1.00 51.63 170 ILE H N 1
ATOM 17766 C CA . ILE H 1 171 ? 58.561 -14.101 24.795 1.00 55.79 170 ILE H CA 1
ATOM 17767 C C . ILE H 1 171 ? 58.729 -15.384 23.992 1.00 55.95 170 ILE H C 1
ATOM 17768 O O . ILE H 1 171 ? 59.488 -15.402 23.016 1.00 54.63 170 ILE H O 1
ATOM 17773 N N . HIS H 1 172 ? 58.042 -16.463 24.377 1.00 57.72 171 HIS H N 1
ATOM 17774 C CA . HIS H 1 172 ? 58.158 -17.709 23.626 1.00 61.19 171 HIS H CA 1
ATOM 17775 C C . HIS H 1 172 ? 57.590 -17.564 22.222 1.00 59.52 171 HIS H C 1
ATOM 17776 O O . HIS H 1 172 ? 58.018 -18.270 21.302 1.00 62.90 171 HIS H O 1
ATOM 17783 N N . LEU H 1 173 ? 56.635 -16.651 22.036 1.00 55.34 172 LEU H N 1
ATOM 17784 C CA . LEU H 1 173 ? 56.108 -16.381 20.704 1.00 55.97 172 LEU H CA 1
ATOM 17785 C C . LEU H 1 173 ? 56.975 -15.385 19.946 1.00 50.06 172 LEU H C 1
ATOM 17786 O O . LEU H 1 173 ? 57.107 -15.491 18.721 1.00 57.67 172 LEU H O 1
ATOM 17791 N N . GLU H 1 174 ? 57.575 -14.422 20.650 1.00 49.93 173 GLU H N 1
ATOM 17792 C CA . GLU H 1 174 ? 58.458 -13.465 19.992 1.00 55.31 173 GLU H CA 1
ATOM 17793 C C . GLU H 1 174 ? 59.685 -14.156 19.412 1.00 54.90 173 GLU H C 1
ATOM 17794 O O . GLU H 1 174 ? 60.126 -13.830 18.303 1.00 54.95 173 GLU H O 1
ATOM 17800 N N . GLY H 1 175 ? 60.255 -15.111 20.150 1.00 50.87 174 GLY H N 1
ATOM 17801 C CA . GLY H 1 175 ? 61.404 -15.838 19.643 1.00 52.55 174 GLY H CA 1
ATOM 17802 C C . GLY H 1 175 ? 61.068 -16.723 18.461 1.00 58.96 174 GLY H C 1
ATOM 17803 O O . GLY H 1 175 ? 61.904 -16.928 17.576 1.00 60.50 174 GLY H O 1
ATOM 17804 N N . LEU H 1 176 ? 59.846 -17.257 18.426 1.00 50.07 175 LEU H N 1
ATOM 17805 C CA . LEU H 1 176 ? 59.430 -18.077 17.294 1.00 55.45 175 LEU H CA 1
ATOM 17806 C C . LEU H 1 176 ? 59.268 -17.234 16.036 1.00 56.00 175 LEU H C 1
ATOM 17807 O O . LEU H 1 176 ? 59.564 -17.698 14.928 1.00 48.97 175 LEU H O 1
ATOM 17812 N N . ILE H 1 177 ? 58.799 -15.992 16.186 1.00 55.04 176 ILE H N 1
ATOM 17813 C CA . ILE H 1 177 ? 58.702 -15.089 15.044 1.00 54.25 176 ILE H CA 1
ATOM 17814 C C . ILE H 1 177 ? 60.089 -14.692 14.555 1.00 52.61 176 ILE H C 1
ATOM 17815 O O . ILE H 1 177 ? 60.302 -14.507 13.350 1.00 50.54 176 ILE H O 1
ATOM 17820 N N . SER H 1 178 ? 61.055 -14.570 15.468 1.00 48.65 177 SER H N 1
ATOM 17821 C CA . SER H 1 178 ? 62.427 -14.290 15.057 1.00 53.16 177 SER H CA 1
ATOM 17822 C C . SER H 1 178 ? 62.991 -15.425 14.211 1.00 55.18 177 SER H C 1
ATOM 17823 O O . SER H 1 178 ? 63.693 -15.182 13.222 1.00 59.28 177 SER H O 1
ATOM 17826 N N . GLN H 1 179 ? 62.693 -16.673 14.582 1.00 51.47 178 GLN H N 1
ATOM 17827 C CA . GLN H 1 179 ? 63.165 -17.808 13.795 1.00 60.77 178 GLN H CA 1
ATOM 17828 C C . GLN H 1 179 ? 62.532 -17.818 12.410 1.00 57.35 178 GLN H C 1
ATOM 17829 O O . GLN H 1 179 ? 63.189 -18.171 11.423 1.00 60.66 178 GLN H O 1
ATOM 17835 N N . LEU H 1 180 ? 61.258 -17.433 12.316 1.00 50.68 179 LEU H N 1
ATOM 17836 C CA . LEU H 1 180 ? 60.598 -17.378 11.017 1.00 53.10 179 LEU H CA 1
ATOM 17837 C C . LEU H 1 180 ? 61.184 -16.275 10.145 1.00 55.03 179 LEU H C 1
ATOM 17838 O O . LEU H 1 180 ? 61.377 -16.467 8.939 1.00 50.45 179 LEU H O 1
ATOM 17843 N N . LYS H 1 181 ? 61.479 -15.113 10.736 1.00 49.50 180 LYS H N 1
ATOM 17844 C CA . LYS H 1 181 ? 62.073 -14.027 9.962 1.00 59.32 180 LYS H CA 1
ATOM 17845 C C . LYS H 1 181 ? 63.440 -14.422 9.417 1.00 68.34 180 LYS H C 1
ATOM 17846 O O . LYS H 1 181 ? 63.796 -14.056 8.292 1.00 73.14 180 LYS H O 1
ATOM 17852 N N . ASP H 1 182 ? 64.219 -15.176 10.197 1.00 61.11 181 ASP H N 1
ATOM 17853 C CA . ASP H 1 182 ? 65.522 -15.624 9.719 1.00 68.30 181 ASP H CA 1
ATOM 17854 C C . ASP H 1 182 ? 65.380 -16.601 8.558 1.00 66.09 181 ASP H C 1
ATOM 17855 O O . ASP H 1 182 ? 66.137 -16.528 7.583 1.00 73.13 181 ASP H O 1
ATOM 17860 N N . GLU H 1 183 ? 64.418 -17.523 8.644 1.00 56.94 182 GLU H N 1
ATOM 17861 C CA . GLU H 1 183 ? 64.204 -18.468 7.553 1.00 66.74 182 GLU H CA 1
ATOM 17862 C C . GLU H 1 183 ? 63.693 -17.764 6.303 1.00 62.04 182 GLU H C 1
ATOM 17863 O O . GLU H 1 183 ? 64.064 -18.132 5.182 1.00 58.43 182 GLU H O 1
ATOM 17869 N N . ILE H 1 184 ? 62.846 -16.747 6.476 1.00 53.25 183 ILE H N 1
ATOM 17870 C CA . ILE H 1 184 ? 62.331 -16.006 5.330 1.00 49.30 183 ILE H CA 1
ATOM 17871 C C . ILE H 1 184 ? 63.452 -15.234 4.643 1.00 59.21 183 ILE H C 1
ATOM 17872 O O . ILE H 1 184 ? 63.507 -15.163 3.409 1.00 56.54 183 ILE H O 1
ATOM 17877 N N . ARG H 1 185 ? 64.371 -14.659 5.424 1.00 58.52 184 ARG H N 1
ATOM 17878 C CA . ARG H 1 185 ? 65.476 -13.909 4.834 1.00 66.34 184 ARG H CA 1
ATOM 17879 C C . ARG H 1 185 ? 66.395 -14.817 4.025 1.00 65.06 184 ARG H C 1
ATOM 17880 O O . ARG H 1 185 ? 66.870 -14.432 2.950 1.00 70.65 184 ARG H O 1
ATOM 17888 N N . ASN H 1 186 ? 66.661 -16.027 4.527 1.00 64.44 185 ASN H N 1
ATOM 17889 C CA . ASN H 1 186 ? 67.522 -16.956 3.802 1.00 67.69 185 ASN H CA 1
ATOM 17890 C C . ASN H 1 186 ? 66.893 -17.399 2.488 1.00 66.48 185 ASN H C 1
ATOM 17891 O O . ASN H 1 186 ? 67.612 -17.768 1.553 1.00 70.30 185 ASN H O 1
ATOM 17896 N N . ILE H 1 187 ? 65.564 -17.374 2.399 1.00 63.11 186 ILE H N 1
ATOM 17897 C CA . ILE H 1 187 ? 64.894 -17.733 1.155 1.00 66.25 186 ILE H CA 1
ATOM 17898 C C . ILE H 1 187 ? 64.871 -16.549 0.196 1.00 64.49 186 ILE H C 1
ATOM 17899 O O . ILE H 1 187 ? 65.042 -16.715 -1.017 1.00 64.21 186 ILE H O 1
ATOM 17904 N N . ILE H 1 188 ? 64.673 -15.339 0.723 1.00 63.45 187 ILE H N 1
ATOM 17905 C CA . ILE H 1 188 ? 64.585 -14.157 -0.129 1.00 65.19 187 ILE H CA 1
ATOM 17906 C C . ILE H 1 188 ? 65.949 -13.809 -0.712 1.00 66.74 187 ILE H C 1
ATOM 17907 O O . ILE H 1 188 ? 66.063 -13.471 -1.897 1.00 67.09 187 ILE H O 1
ATOM 17912 N N . GLU H 1 189 ? 67.002 -13.885 0.108 1.00 68.75 188 GLU H N 1
ATOM 17913 C CA . GLU H 1 189 ? 68.371 -13.582 -0.319 1.00 77.66 188 GLU H CA 1
ATOM 17914 C C . GLU H 1 189 ? 68.484 -12.159 -0.861 1.00 80.26 188 GLU H C 1
ATOM 17915 O O . GLU H 1 189 ? 69.226 -11.894 -1.809 1.00 77.90 188 GLU H O 1
ATOM 17921 N N . GLU H 1 190 ? 67.731 -11.238 -0.255 1.00 75.40 189 GLU H N 1
ATOM 17922 C CA . GLU H 1 190 ? 67.759 -9.816 -0.606 1.00 82.68 189 GLU H CA 1
ATOM 17923 C C . GLU H 1 190 ? 67.411 -9.576 -2.075 1.00 72.16 189 GLU H C 1
ATOM 17924 O O . GLU H 1 190 ? 67.840 -8.586 -2.672 1.00 77.30 189 GLU H O 1
ATOM 17930 N N . GLU H 1 191 ? 66.631 -10.479 -2.667 1.00 67.24 190 GLU H N 1
ATOM 17931 C CA . GLU H 1 191 ? 66.132 -10.309 -4.024 1.00 64.99 190 GLU H CA 1
ATOM 17932 C C . GLU H 1 191 ? 64.714 -9.754 -4.064 1.00 58.90 190 GLU H C 1
ATOM 17933 O O . GLU H 1 191 ? 64.217 -9.442 -5.151 1.00 55.43 190 GLU H O 1
ATOM 17939 N N . PHE H 1 192 ? 64.059 -9.633 -2.912 1.00 52.81 191 PHE H N 1
ATOM 17940 C CA . PHE H 1 192 ? 62.721 -9.071 -2.812 1.00 56.34 191 PHE H CA 1
ATOM 17941 C C . PHE H 1 192 ? 62.666 -8.149 -1.605 1.00 53.46 191 PHE H C 1
ATOM 17942 O O . PHE H 1 192 ? 63.439 -8.295 -0.655 1.00 54.12 191 PHE H O 1
ATOM 17950 N N A ASN H 1 193 ? 61.745 -7.188 -1.654 0.57 53.44 192 ASN H N 1
ATOM 17951 N N B ASN H 1 193 ? 61.735 -7.200 -1.646 0.43 53.44 192 ASN H N 1
ATOM 17952 C CA A ASN H 1 193 ? 61.450 -6.345 -0.505 0.57 54.56 192 ASN H CA 1
ATOM 17953 C CA B ASN H 1 193 ? 61.456 -6.345 -0.501 0.43 54.53 192 ASN H CA 1
ATOM 17954 C C A ASN H 1 193 ? 60.422 -7.045 0.375 0.57 49.26 192 ASN H C 1
ATOM 17955 C C B ASN H 1 193 ? 60.414 -7.021 0.381 0.43 49.30 192 ASN H C 1
ATOM 17956 O O A ASN H 1 193 ? 59.362 -7.457 -0.108 0.57 50.05 192 ASN H O 1
ATOM 17957 O O B ASN H 1 193 ? 59.340 -7.400 -0.097 0.43 50.02 192 ASN H O 1
ATOM 17966 N N . VAL H 1 194 ? 60.736 -7.181 1.662 1.00 49.48 193 VAL H N 1
ATOM 17967 C CA . VAL H 1 194 ? 59.891 -7.902 2.607 1.00 48.15 193 VAL H CA 1
ATOM 17968 C C . VAL H 1 194 ? 59.445 -6.952 3.710 1.00 44.11 193 VAL H C 1
ATOM 17969 O O . VAL H 1 194 ? 60.255 -6.188 4.247 1.00 45.49 193 VAL H O 1
ATOM 17973 N N . SER H 1 195 ? 58.158 -7.007 4.043 1.00 38.55 194 SER H N 1
ATOM 17974 C CA . SER H 1 195 ? 57.597 -6.326 5.199 1.00 43.92 194 SER H CA 1
ATOM 17975 C C . SER H 1 195 ? 56.906 -7.350 6.089 1.00 41.03 194 SER H C 1
ATOM 17976 O O . SER H 1 195 ? 56.363 -8.347 5.605 1.00 40.96 194 SER H O 1
ATOM 17979 N N . TYR H 1 196 ? 56.934 -7.100 7.396 1.00 42.56 195 TYR H N 1
ATOM 17980 C CA . TYR H 1 196 ? 56.364 -8.005 8.384 1.00 36.62 195 TYR H CA 1
ATOM 17981 C C . TYR H 1 196 ? 55.288 -7.288 9.185 1.00 42.89 195 TYR H C 1
ATOM 17982 O O . TYR H 1 196 ? 55.409 -6.092 9.472 1.00 36.01 195 TYR H O 1
ATOM 17991 N N . SER H 1 197 ? 54.242 -8.027 9.550 1.00 36.16 196 SER H N 1
ATOM 17992 C CA . SER H 1 197 ? 53.171 -7.488 10.375 1.00 33.47 196 SER H CA 1
ATOM 17993 C C . SER H 1 197 ? 52.552 -8.606 11.200 1.00 37.81 196 SER H C 1
ATOM 17994 O O . SER H 1 197 ? 52.409 -9.734 10.721 1.00 33.04 196 SER H O 1
ATOM 17997 N N . ASN H 1 198 ? 52.196 -8.282 12.441 1.00 34.70 197 ASN H N 1
ATOM 17998 C CA . ASN H 1 198 ? 51.420 -9.176 13.292 1.00 27.61 197 ASN H CA 1
ATOM 17999 C C . ASN H 1 198 ? 49.946 -8.822 13.141 1.00 33.49 197 ASN H C 1
ATOM 18000 O O . ASN H 1 198 ? 49.553 -7.675 13.380 1.00 29.30 197 ASN H O 1
ATOM 18005 N N . THR H 1 199 ? 49.134 -9.800 12.745 1.00 26.02 198 THR H N 1
ATOM 18006 C CA . THR H 1 199 ? 47.730 -9.568 12.438 1.00 31.08 198 THR H CA 1
ATOM 18007 C C . THR H 1 199 ? 46.847 -10.543 13.205 1.00 29.92 198 THR H C 1
ATOM 18008 O O . THR H 1 199 ? 47.263 -11.652 13.551 1.00 29.74 198 THR H O 1
ATOM 18012 N N . THR H 1 200 ? 45.617 -10.108 13.468 1.00 25.42 199 THR H N 1
ATOM 18013 C CA . THR H 1 200 ? 44.608 -10.937 14.110 1.00 26.59 199 THR H CA 1
ATOM 18014 C C . THR H 1 200 ? 43.243 -10.326 13.836 1.00 26.16 199 THR H C 1
ATOM 18015 O O . THR H 1 200 ? 43.109 -9.102 13.768 1.00 24.90 199 THR H O 1
ATOM 18019 N N . ILE H 1 201 ? 42.232 -11.184 13.680 1.00 24.82 200 ILE H N 1
ATOM 18020 C CA . ILE H 1 201 ? 40.874 -10.698 13.460 1.00 27.83 200 ILE H CA 1
ATOM 18021 C C . ILE H 1 201 ? 40.258 -10.093 14.710 1.00 26.81 200 ILE H C 1
ATOM 18022 O O . ILE H 1 201 ? 39.207 -9.450 14.619 1.00 29.59 200 ILE H O 1
ATOM 18027 N N . TYR H 1 202 ? 40.882 -10.276 15.873 1.00 20.37 201 TYR H N 1
ATOM 18028 C CA . TYR H 1 202 ? 40.435 -9.646 17.109 1.00 24.66 201 TYR H CA 1
ATOM 18029 C C . TYR H 1 202 ? 41.036 -8.259 17.308 1.00 32.45 201 TYR H C 1
ATOM 18030 O O . TYR H 1 202 ? 40.863 -7.666 18.379 1.00 29.82 201 TYR H O 1
ATOM 18039 N N . ASP H 1 203 ? 41.734 -7.733 16.300 1.00 28.82 202 ASP H N 1
ATOM 18040 C CA . ASP H 1 203 ? 42.293 -6.379 16.332 1.00 29.06 202 ASP H CA 1
ATOM 18041 C C . ASP H 1 203 ? 42.211 -5.847 14.900 1.00 33.35 202 ASP H C 1
ATOM 18042 O O . ASP H 1 203 ? 43.111 -6.076 14.088 1.00 30.78 202 ASP H O 1
ATOM 18047 N N . LEU H 1 204 ? 41.117 -5.137 14.607 1.00 30.30 203 LEU H N 1
ATOM 18048 C CA . LEU H 1 204 ? 40.872 -4.681 13.242 1.00 33.11 203 LEU H CA 1
ATOM 18049 C C . LEU H 1 204 ? 42.000 -3.791 12.739 1.00 31.67 203 LEU H C 1
ATOM 18050 O O . LEU H 1 204 ? 42.376 -3.861 11.563 1.00 35.15 203 LEU H O 1
ATOM 18055 N N . TRP H 1 205 ? 42.562 -2.957 13.618 1.00 32.46 204 TRP H N 1
ATOM 18056 C CA . TRP H 1 205 ? 43.615 -2.040 13.197 1.00 29.32 204 TRP H CA 1
ATOM 18057 C C . TRP H 1 205 ? 44.847 -2.781 12.691 1.00 33.80 204 TRP H C 1
ATOM 18058 O O . TRP H 1 205 ? 45.526 -2.296 11.779 1.00 33.34 204 TRP H O 1
ATOM 18069 N N . SER H 1 206 ? 45.153 -3.949 13.264 1.00 35.00 205 SER H N 1
ATOM 18070 C CA . SER H 1 206 ? 46.317 -4.703 12.806 1.00 28.91 205 SER H CA 1
ATOM 18071 C C . SER H 1 206 ? 46.167 -5.129 11.352 1.00 31.34 205 SER H C 1
ATOM 18072 O O . SER H 1 206 ? 47.157 -5.178 10.614 1.00 33.47 205 SER H O 1
ATOM 18075 N N . ILE H 1 207 ? 44.941 -5.430 10.922 1.00 27.99 206 ILE H N 1
ATOM 18076 C CA . ILE H 1 207 ? 44.714 -5.834 9.540 1.00 29.07 206 ILE H CA 1
ATOM 18077 C C . ILE H 1 207 ? 44.580 -4.616 8.634 1.00 34.53 206 ILE H C 1
ATOM 18078 O O . ILE H 1 207 ? 45.157 -4.577 7.541 1.00 30.96 206 ILE H O 1
ATOM 18083 N N . ILE H 1 208 ? 43.834 -3.600 9.078 1.00 28.74 207 ILE H N 1
ATOM 18084 C CA . ILE H 1 208 ? 43.582 -2.430 8.239 1.00 24.96 207 ILE H CA 1
ATOM 18085 C C . ILE H 1 208 ? 44.881 -1.684 7.951 1.00 31.63 207 ILE H C 1
ATOM 18086 O O . ILE H 1 208 ? 45.179 -1.345 6.800 1.00 27.62 207 ILE H O 1
ATOM 18091 N N . SER H 1 209 ? 45.675 -1.420 8.993 1.00 28.52 208 SER H N 1
ATOM 18092 C CA . SER H 1 209 ? 46.897 -0.639 8.812 1.00 33.49 208 SER H CA 1
ATOM 18093 C C . SER H 1 209 ? 47.925 -1.392 7.976 1.00 35.76 208 SER H C 1
ATOM 18094 O O . SER H 1 209 ? 48.636 -0.784 7.166 1.00 31.29 208 SER H O 1
ATOM 18097 N N . SER H 1 210 ? 48.024 -2.711 8.162 1.00 34.04 209 SER H N 1
ATOM 18098 C CA . SER H 1 210 ? 48.951 -3.503 7.358 1.00 30.88 209 SER H CA 1
ATOM 18099 C C . SER H 1 210 ? 48.558 -3.475 5.886 1.00 33.12 209 SER H C 1
ATOM 18100 O O . SER H 1 210 ? 49.399 -3.248 5.008 1.00 33.50 209 SER H O 1
ATOM 18103 N N . PHE H 1 211 ? 47.275 -3.704 5.597 1.00 31.90 210 PHE H N 1
ATOM 18104 C CA . PHE H 1 211 ? 46.805 -3.632 4.219 1.00 29.42 210 PHE H CA 1
ATOM 18105 C C . PHE H 1 211 ? 46.898 -2.211 3.677 1.00 34.74 210 PHE H C 1
ATOM 18106 O O . PHE H 1 211 ? 47.184 -2.019 2.490 1.00 35.16 210 PHE H O 1
ATOM 18114 N N . SER H 1 212 ? 46.677 -1.207 4.531 1.00 28.61 211 SER H N 1
ATOM 18115 C CA . SER H 1 212 ? 46.848 0.179 4.104 1.00 35.98 211 SER H CA 1
ATOM 18116 C C . SER H 1 212 ? 48.301 0.460 3.742 1.00 35.18 211 SER H C 1
ATOM 18117 O O . SER H 1 212 ? 48.595 0.972 2.656 1.00 31.62 211 SER H O 1
ATOM 18120 N N . ASP H 1 213 ? 49.224 0.132 4.651 1.00 34.36 212 ASP H N 1
ATOM 18121 C CA . ASP H 1 213 ? 50.645 0.342 4.392 1.00 33.31 212 ASP H CA 1
ATOM 18122 C C . ASP H 1 213 ? 51.090 -0.397 3.137 1.00 43.06 212 ASP H C 1
ATOM 18123 O O . ASP H 1 213 ? 51.940 0.092 2.383 1.00 40.94 212 ASP H O 1
ATOM 18128 N N . LEU H 1 214 ? 50.516 -1.574 2.898 1.00 36.11 213 LEU H N 1
ATOM 18129 C CA . LEU H 1 214 ? 50.827 -2.345 1.701 1.00 36.90 213 LEU H CA 1
ATOM 18130 C C . LEU H 1 214 ? 50.427 -1.589 0.439 1.00 35.98 213 LEU H C 1
ATOM 18131 O O . LEU H 1 214 ? 51.190 -1.525 -0.532 1.00 38.96 213 LEU H O 1
ATOM 18136 N N . LEU H 1 215 ? 49.226 -1.006 0.437 1.00 38.83 214 LEU H N 1
ATOM 18137 C CA . LEU H 1 215 ? 48.767 -0.258 -0.728 1.00 43.18 214 LEU H CA 1
ATOM 18138 C C . LEU H 1 215 ? 49.577 1.013 -0.942 1.00 45.99 214 LEU H C 1
ATOM 18139 O O . LEU H 1 215 ? 49.755 1.446 -2.086 1.00 40.50 214 LEU H O 1
ATOM 18144 N N . LEU H 1 216 ? 50.073 1.623 0.137 1.00 42.03 215 LEU H N 1
ATOM 18145 C CA . LEU H 1 216 ? 50.868 2.837 0.001 1.00 46.30 215 LEU H CA 1
ATOM 18146 C C . LEU H 1 216 ? 52.258 2.560 -0.556 1.00 47.40 215 LEU H C 1
ATOM 18147 O O . LEU H 1 216 ? 52.901 3.484 -1.066 1.00 48.58 215 LEU H O 1
ATOM 18152 N N . LYS H 1 217 ? 52.740 1.319 -0.468 1.00 40.00 216 LYS H N 1
ATOM 18153 C CA . LYS H 1 217 ? 54.001 0.978 -1.116 1.00 48.29 216 LYS H CA 1
ATOM 18154 C C . LYS H 1 217 ? 53.829 0.795 -2.618 1.00 47.76 216 LYS H C 1
ATOM 18155 O O . LYS H 1 217 ? 54.741 1.123 -3.386 1.00 56.68 216 LYS H O 1
ATOM 18161 N N . ILE H 1 218 ? 52.677 0.281 -3.055 1.00 50.76 217 ILE H N 1
ATOM 18162 C CA . ILE H 1 218 ? 52.387 0.221 -4.484 1.00 48.94 217 ILE H CA 1
ATOM 18163 C C . ILE H 1 218 ? 52.242 1.625 -5.051 1.00 50.44 217 ILE H C 1
ATOM 18164 O O . ILE H 1 218 ? 52.770 1.935 -6.125 1.00 55.13 217 ILE H O 1
ATOM 18169 N N . PHE H 1 219 ? 51.518 2.493 -4.343 1.00 48.22 218 PHE H N 1
ATOM 18170 C CA . PHE H 1 219 ? 51.282 3.876 -4.752 1.00 59.93 218 PHE H CA 1
ATOM 18171 C C . PHE H 1 219 ? 51.895 4.793 -3.702 1.00 61.32 218 PHE H C 1
ATOM 18172 O O . PHE H 1 219 ? 51.225 5.169 -2.726 1.00 54.24 218 PHE H O 1
ATOM 18180 N N . PRO H 1 220 ? 53.165 5.168 -3.853 1.00 51.71 219 PRO H N 1
ATOM 18181 C CA . PRO H 1 220 ? 53.806 6.023 -2.847 1.00 59.25 219 PRO H CA 1
ATOM 18182 C C . PRO H 1 220 ? 53.152 7.395 -2.777 1.00 65.18 219 PRO H C 1
ATOM 18183 O O . PRO H 1 220 ? 52.796 7.990 -3.796 1.00 65.32 219 PRO H O 1
ATOM 18187 N N . GLN H 1 221 ? 52.993 7.890 -1.554 1.00 71.13 220 GLN H N 1
ATOM 18188 C CA . GLN H 1 221 ? 52.458 9.221 -1.320 1.00 70.21 220 GLN H CA 1
ATOM 18189 C C . GLN H 1 221 ? 53.574 10.259 -1.370 1.00 70.12 220 GLN H C 1
ATOM 18190 O O . GLN H 1 221 ? 54.764 9.937 -1.370 1.00 69.71 220 GLN H O 1
ATOM 18196 N N . SER H 1 222 ? 53.173 11.524 -1.410 1.00 76.62 221 SER H N 1
ATOM 18197 C CA . SER H 1 222 ? 54.120 12.616 -1.267 1.00 83.75 221 SER H CA 1
ATOM 18198 C C . SER H 1 222 ? 54.456 12.821 0.205 1.00 85.25 221 SER H C 1
ATOM 18199 O O . SER H 1 222 ? 53.623 12.601 1.090 1.00 75.03 221 SER H O 1
ATOM 18202 N N . GLU H 1 223 ? 55.698 13.238 0.463 1.00 81.12 222 GLU H N 1
ATOM 18203 C CA . GLU H 1 223 ? 56.099 13.535 1.833 1.00 72.11 222 GLU H CA 1
ATOM 18204 C C . GLU H 1 223 ? 55.308 14.695 2.419 1.00 63.35 222 GLU H C 1
ATOM 18205 O O . GLU H 1 223 ? 55.217 14.813 3.646 1.00 76.02 222 GLU H O 1
ATOM 18211 N N . LEU H 1 224 ? 54.731 15.549 1.569 1.00 61.93 223 LEU H N 1
ATOM 18212 C CA . LEU H 1 224 ? 53.957 16.687 2.049 1.00 77.03 223 LEU H CA 1
ATOM 18213 C C . LEU H 1 224 ? 52.701 16.265 2.796 1.00 67.30 223 LEU H C 1
ATOM 18214 O O . LEU H 1 224 ? 52.184 17.050 3.598 1.00 55.32 223 LEU H O 1
ATOM 18219 N N . LEU H 1 225 ? 52.197 15.051 2.557 1.00 65.57 224 LEU H N 1
ATOM 18220 C CA . LEU H 1 225 ? 50.996 14.605 3.254 1.00 62.43 224 LEU H CA 1
ATOM 18221 C C . LEU H 1 225 ? 51.248 14.482 4.751 1.00 64.79 224 LEU H C 1
ATOM 18222 O O . LEU H 1 225 ? 50.446 14.948 5.568 1.00 65.10 224 LEU H O 1
ATOM 18227 N N . ASP H 1 226 ? 52.368 13.861 5.132 1.00 73.01 225 ASP H N 1
ATOM 18228 C CA . ASP H 1 226 ? 52.693 13.737 6.549 1.00 77.51 225 ASP H CA 1
ATOM 18229 C C . ASP H 1 226 ? 53.001 15.094 7.168 1.00 71.79 225 ASP H C 1
ATOM 18230 O O . ASP H 1 226 ? 52.580 15.376 8.295 1.00 80.23 225 ASP H O 1
ATOM 18235 N N . LYS H 1 227 ? 53.734 15.946 6.447 1.00 67.64 226 LYS H N 1
ATOM 18236 C CA . LYS H 1 227 ? 54.037 17.276 6.968 1.00 78.72 226 LYS H CA 1
ATOM 18237 C C . LYS H 1 227 ? 52.777 18.121 7.104 1.00 67.88 226 LYS H C 1
ATOM 18238 O O . LYS H 1 227 ? 52.675 18.934 8.029 1.00 75.29 226 LYS H O 1
ATOM 18244 N N . THR H 1 228 ? 51.810 17.940 6.202 1.00 58.62 227 THR H N 1
ATOM 18245 C CA . THR H 1 228 ? 50.559 18.685 6.293 1.00 69.58 227 THR H CA 1
ATOM 18246 C C . THR H 1 228 ? 49.748 18.245 7.504 1.00 61.52 227 THR H C 1
ATOM 18247 O O . THR H 1 228 ? 49.229 19.081 8.254 1.00 64.90 227 THR H O 1
ATOM 18251 N N . ILE H 1 229 ? 49.627 16.932 7.710 1.00 66.52 228 ILE H N 1
ATOM 18252 C CA . ILE H 1 229 ? 48.888 16.426 8.861 1.00 63.21 228 ILE H CA 1
ATOM 18253 C C . ILE H 1 229 ? 49.616 16.771 10.154 1.00 59.42 228 ILE H C 1
ATOM 18254 O O . ILE H 1 229 ? 48.987 17.061 11.179 1.00 60.78 228 ILE H O 1
ATOM 18259 N N . GLN H 1 230 ? 50.951 16.761 10.126 1.00 66.16 229 GLN H N 1
ATOM 18260 C CA . GLN H 1 230 ? 51.721 17.104 11.317 1.00 70.41 229 GLN H CA 1
ATOM 18261 C C . GLN H 1 230 ? 51.585 18.584 11.654 1.00 65.55 229 GLN H C 1
ATOM 18262 O O . GLN H 1 230 ? 51.355 18.948 12.813 1.00 70.99 229 GLN H O 1
ATOM 18268 N N . GLU H 1 231 ? 51.723 19.454 10.649 1.00 65.24 230 GLU H N 1
ATOM 18269 C CA .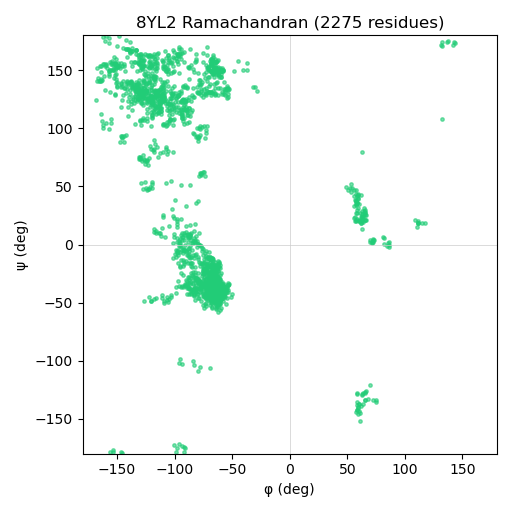 GLU H 1 231 ? 51.663 20.890 10.901 1.00 65.28 230 GLU H CA 1
ATOM 18270 C C . GLU H 1 231 ? 50.273 21.319 11.353 1.00 70.37 230 GLU H C 1
ATOM 18271 O O . GLU H 1 231 ? 50.139 22.184 12.228 1.00 69.67 230 GLU H O 1
ATOM 18277 N N . PHE H 1 232 ? 49.227 20.733 10.765 1.00 67.41 231 PHE H N 1
ATOM 18278 C CA . PHE H 1 232 ? 47.870 21.024 11.215 1.00 62.77 231 PHE H CA 1
ATOM 18279 C C . PHE H 1 232 ? 47.671 20.595 12.663 1.00 67.26 231 PHE H C 1
ATOM 18280 O O . PHE H 1 232 ? 46.999 21.286 13.437 1.00 72.23 231 PHE H O 1
ATOM 18288 N N . ALA H 1 233 ? 48.252 19.455 13.046 1.00 64.78 232 ALA H N 1
ATOM 18289 C CA . ALA H 1 233 ? 48.159 19.004 14.429 1.00 65.65 232 ALA H CA 1
ATOM 18290 C C . ALA H 1 233 ? 48.919 19.925 15.374 1.00 68.76 232 ALA H C 1
ATOM 18291 O O . ALA H 1 233 ? 48.525 20.082 16.535 1.00 68.99 232 ALA H O 1
ATOM 18293 N N . GLU H 1 234 ? 50.003 20.538 14.899 1.00 64.57 233 GLU H N 1
ATOM 18294 C CA . GLU H 1 234 ? 50.770 21.457 15.728 1.00 72.59 233 GLU H CA 1
ATOM 18295 C C . GLU H 1 234 ? 50.169 22.856 15.765 1.00 70.65 233 GLU H C 1
ATOM 18296 O O . GLU H 1 234 ? 50.415 23.594 16.724 1.00 87.33 233 GLU H O 1
ATOM 18302 N N . SER H 1 235 ? 49.388 23.236 14.750 1.00 72.42 234 SER H N 1
ATOM 18303 C CA . SER H 1 235 ? 48.687 24.514 14.783 1.00 74.66 234 SER H CA 1
ATOM 18304 C C . SER H 1 235 ? 47.513 24.511 15.752 1.00 80.68 234 SER H C 1
ATOM 18305 O O . SER H 1 235 ? 46.941 25.575 16.008 1.00 84.02 234 SER H O 1
ATOM 18308 N N . LEU H 1 236 ? 47.143 23.349 16.288 1.00 83.11 235 LEU H N 1
ATOM 18309 C CA . LEU H 1 236 ? 46.089 23.235 17.284 1.00 91.78 235 LEU H CA 1
ATOM 18310 C C . LEU H 1 236 ? 46.639 23.161 18.703 1.00 104.62 235 LEU H C 1
ATOM 18311 O O . LEU H 1 236 ? 45.865 22.961 19.645 1.00 109.78 235 LEU H O 1
ATOM 18316 N N . ASP H 1 237 ? 47.949 23.314 18.869 1.00 110.13 236 ASP H N 1
ATOM 18317 C CA . ASP H 1 237 ? 48.634 23.254 20.172 1.00 111.20 236 ASP H CA 1
ATOM 18318 C C . ASP H 1 237 ? 48.358 21.872 20.776 1.00 118.08 236 ASP H C 1
ATOM 18319 O O . ASP H 1 237 ? 48.376 20.867 20.048 1.00 107.15 236 ASP H O 1
ATOM 18324 N N . SER H 1 238 ? 48.103 21.784 22.083 1.00 121.62 237 SER H N 1
ATOM 18325 C CA . SER H 1 238 ? 47.806 20.505 22.715 1.00 116.92 237 SER H CA 1
ATOM 18326 C C . SER H 1 238 ? 46.418 19.985 22.370 1.00 102.52 237 SER H C 1
ATOM 18327 O O . SER H 1 238 ? 46.100 18.843 22.721 1.00 91.15 237 SER H O 1
ATOM 18330 N N . ASN H 1 239 ? 45.596 20.781 21.693 1.00 96.65 238 ASN H N 1
ATOM 18331 C CA . ASN H 1 239 ? 44.214 20.411 21.386 1.00 96.53 238 ASN H CA 1
ATOM 18332 C C . ASN H 1 239 ? 44.117 19.610 20.089 1.00 84.26 238 ASN H C 1
ATOM 18333 O O . ASN H 1 239 ? 43.330 19.927 19.198 1.00 80.15 238 ASN H O 1
ATOM 18338 N N . CYS H 1 240 ? 44.930 18.556 19.976 1.00 72.38 239 CYS H N 1
ATOM 18339 C CA . CYS H 1 240 ? 44.855 17.650 18.828 1.00 68.72 239 CYS H CA 1
ATOM 18340 C C . CYS H 1 240 ? 45.574 16.359 19.218 1.00 60.26 239 CYS H C 1
ATOM 18341 O O . CYS H 1 240 ? 46.805 16.300 19.178 1.00 64.60 239 CYS H O 1
ATOM 18344 N N . ASN H 1 241 ? 44.799 15.339 19.584 1.00 53.44 240 ASN H N 1
ATOM 18345 C CA . ASN H 1 241 ? 45.381 14.079 20.029 1.00 58.51 240 ASN H CA 1
ATOM 18346 C C . ASN H 1 241 ? 45.705 13.143 18.871 1.00 53.29 240 ASN H C 1
ATOM 18347 O O . ASN H 1 241 ? 46.768 12.513 18.869 1.00 59.34 240 ASN H O 1
ATOM 18352 N N . ALA H 1 242 ? 44.817 13.037 17.884 1.00 49.32 241 ALA H N 1
ATOM 18353 C CA . ALA H 1 242 ? 45.029 12.094 16.794 1.00 51.05 241 ALA H CA 1
ATOM 18354 C C . ALA H 1 242 ? 44.187 12.500 15.593 1.00 48.39 241 ALA H C 1
ATOM 18355 O O . ALA H 1 242 ? 43.163 13.177 15.724 1.00 39.96 241 ALA H O 1
ATOM 18357 N N . ILE H 1 243 ? 44.642 12.075 14.414 1.00 43.46 242 ILE H N 1
ATOM 18358 C CA . ILE H 1 243 ? 43.973 12.353 13.147 1.00 40.71 242 ILE H CA 1
ATOM 18359 C C . ILE H 1 243 ? 44.046 11.104 12.279 1.00 47.76 242 ILE H C 1
ATOM 18360 O O . ILE H 1 243 ? 45.081 10.431 12.230 1.00 43.77 242 ILE H O 1
ATOM 18365 N N . LEU H 1 244 ? 42.945 10.795 11.594 1.00 41.03 243 LEU H N 1
ATOM 18366 C CA . LEU H 1 244 ? 42.902 9.722 10.610 1.00 39.56 243 LEU H CA 1
ATOM 18367 C C . LEU H 1 244 ? 42.226 10.223 9.342 1.00 35.34 243 LEU H C 1
ATOM 18368 O O . LEU H 1 244 ? 41.218 10.934 9.403 1.00 35.81 243 LEU H O 1
ATOM 18373 N N . VAL H 1 245 ? 42.791 9.856 8.195 1.00 31.54 244 VAL H N 1
ATOM 18374 C CA . VAL H 1 245 ? 42.206 10.142 6.889 1.00 35.43 244 VAL H CA 1
ATOM 18375 C C . VAL H 1 245 ? 41.969 8.802 6.206 1.00 37.31 244 VAL H C 1
ATOM 18376 O O . VAL H 1 245 ? 42.925 8.087 5.880 1.00 38.73 244 VAL H O 1
ATOM 18380 N N . LEU H 1 246 ? 40.701 8.461 5.987 1.00 35.42 245 LEU H N 1
ATOM 18381 C CA . LEU H 1 246 ? 40.314 7.168 5.448 1.00 34.57 245 LEU H CA 1
ATOM 18382 C C . LEU H 1 246 ? 39.647 7.335 4.088 1.00 35.15 245 LEU H C 1
ATOM 18383 O O . LEU H 1 246 ? 39.116 8.398 3.759 1.00 34.97 245 LEU H O 1
ATOM 18388 N N . ASP H 1 247 ? 39.678 6.265 3.298 1.00 34.56 246 ASP H N 1
ATOM 18389 C CA . ASP H 1 247 ? 38.991 6.236 2.019 1.00 36.90 246 ASP H CA 1
ATOM 18390 C C . ASP H 1 247 ? 37.675 5.474 2.176 1.00 32.09 246 ASP H C 1
ATOM 18391 O O . ASP H 1 247 ? 37.267 5.118 3.285 1.00 32.81 246 ASP H O 1
ATOM 18396 N N . SER H 1 248 ? 36.998 5.218 1.054 1.00 33.52 247 SER H N 1
ATOM 18397 C CA . SER H 1 248 ? 35.713 4.528 1.105 1.00 38.59 247 SER H CA 1
ATOM 18398 C C . SER H 1 248 ? 35.841 3.077 1.557 1.00 34.25 247 SER H C 1
ATOM 18399 O O . SER H 1 248 ? 34.859 2.505 2.040 1.00 47.36 247 SER H O 1
ATOM 18402 N N . ASN H 1 249 ? 37.018 2.471 1.414 1.00 32.74 248 ASN H N 1
ATOM 18403 C CA . ASN H 1 249 ? 37.263 1.122 1.911 1.00 33.98 248 ASN H CA 1
ATOM 18404 C C . ASN H 1 249 ? 37.616 1.095 3.393 1.00 33.92 248 ASN H C 1
ATOM 18405 O O . ASN H 1 249 ? 37.961 0.025 3.907 1.00 33.06 248 ASN H O 1
ATOM 18410 N N . SER H 1 250 ? 37.550 2.241 4.074 1.00 35.96 249 SER H N 1
ATOM 18411 C CA . SER H 1 250 ? 37.987 2.405 5.461 1.00 30.45 249 SER H CA 1
ATOM 18412 C C . SER H 1 250 ? 39.481 2.147 5.632 1.00 30.98 249 SER H C 1
ATOM 18413 O O . SER H 1 250 ? 39.940 1.832 6.734 1.00 34.82 249 SER H O 1
ATOM 18416 N N . LEU H 1 251 ? 40.253 2.279 4.560 1.00 28.73 250 LEU H N 1
ATOM 18417 C CA . LEU H 1 251 ? 41.695 2.116 4.625 1.00 28.97 250 LEU H CA 1
ATOM 18418 C C . LEU H 1 251 ? 42.353 3.450 4.956 1.00 36.55 250 LEU H C 1
ATOM 18419 O O . LEU H 1 251 ? 41.817 4.519 4.654 1.00 30.39 250 LEU H O 1
ATOM 18424 N N . VAL H 1 252 ? 43.520 3.378 5.588 1.00 29.24 251 VAL H N 1
ATOM 18425 C CA . VAL H 1 252 ? 44.190 4.561 6.118 1.00 36.80 251 VAL H CA 1
ATOM 18426 C C . VAL H 1 252 ? 45.034 5.194 5.020 1.00 33.94 251 VAL H C 1
ATOM 18427 O O . VAL H 1 252 ? 45.905 4.539 4.439 1.00 35.16 251 VAL H O 1
ATOM 18431 N N . ILE H 1 253 ? 44.775 6.467 4.738 1.00 32.14 252 ILE H N 1
ATOM 18432 C CA . ILE H 1 253 ? 45.579 7.242 3.802 1.00 36.99 252 ILE H CA 1
ATOM 18433 C C . ILE H 1 253 ? 46.593 8.115 4.530 1.00 38.63 252 ILE H C 1
ATOM 18434 O O . ILE H 1 253 ? 47.742 8.226 4.103 1.00 46.26 252 ILE H O 1
ATOM 18439 N N . GLY H 1 254 ? 46.175 8.742 5.629 1.00 40.18 253 GLY H N 1
ATOM 18440 C CA . GLY H 1 254 ? 47.084 9.493 6.468 1.00 37.30 253 GLY H CA 1
ATOM 18441 C C . GLY H 1 254 ? 46.725 9.291 7.926 1.00 37.92 253 GLY H C 1
ATOM 18442 O O . GLY H 1 254 ? 45.617 8.864 8.260 1.00 41.38 253 GLY H O 1
ATOM 18443 N N . GLN H 1 255 ? 47.683 9.602 8.796 1.00 41.51 254 GLN H N 1
ATOM 18444 C CA . GLN H 1 255 ? 47.466 9.390 10.219 1.00 40.51 254 GLN H CA 1
ATOM 18445 C C . GLN H 1 255 ? 48.438 10.237 11.028 1.00 46.69 254 GLN H C 1
ATOM 18446 O O . GLN H 1 255 ? 49.527 10.581 10.561 1.00 45.53 254 GLN H O 1
ATOM 18452 N N . PHE H 1 256 ? 48.018 10.568 12.246 1.00 51.53 255 PHE H N 1
ATOM 18453 C CA . PHE H 1 256 ? 48.850 11.257 13.221 1.00 51.06 255 PHE H CA 1
ATOM 18454 C C . PHE H 1 256 ? 48.385 10.846 14.608 1.00 43.61 255 PHE H C 1
ATOM 18455 O O . PHE H 1 256 ? 47.181 10.744 14.856 1.00 45.49 255 PHE H O 1
ATOM 18463 N N . PHE H 1 257 ? 49.339 10.621 15.508 1.00 51.16 256 PHE H N 1
ATOM 18464 C CA . PHE H 1 257 ? 49.027 10.271 16.886 1.00 53.77 256 PHE H CA 1
ATOM 18465 C C . PHE H 1 257 ? 49.976 11.012 17.814 1.00 55.19 256 PHE H C 1
ATOM 18466 O O . PHE H 1 257 ? 51.194 10.979 17.614 1.00 55.25 256 PHE H O 1
ATOM 18474 N N . GLU H 1 258 ? 49.413 11.685 18.821 1.00 62.90 257 GLU H N 1
ATOM 18475 C CA . GLU H 1 258 ? 50.240 12.409 19.782 1.00 63.25 257 GLU H CA 1
ATOM 18476 C C . GLU H 1 258 ? 51.032 11.449 20.660 1.00 63.32 257 GLU H C 1
ATOM 18477 O O . GLU H 1 258 ? 52.215 11.681 20.936 1.00 66.84 257 GLU H O 1
ATOM 18483 N N . ASN H 1 259 ? 50.398 10.368 21.107 1.00 54.38 258 ASN H N 1
ATOM 18484 C CA . ASN H 1 259 ? 51.058 9.364 21.927 1.00 59.62 258 ASN H CA 1
ATOM 18485 C C . ASN H 1 259 ? 50.345 8.034 21.719 1.00 55.40 258 ASN H C 1
ATOM 18486 O O . ASN H 1 259 ? 49.397 7.930 20.936 1.00 56.05 258 ASN H O 1
ATOM 18491 N N . GLU H 1 260 ? 50.809 7.009 22.437 1.00 60.33 259 GLU H N 1
ATOM 18492 C CA . GLU H 1 260 ? 50.242 5.675 22.267 1.00 62.66 259 GLU H CA 1
ATOM 18493 C C . GLU H 1 260 ? 48.793 5.620 22.737 1.00 63.46 259 GLU H C 1
ATOM 18494 O O . GLU H 1 260 ? 47.970 4.913 22.142 1.00 66.22 259 GLU H O 1
ATOM 18500 N N . GLU H 1 261 ? 48.457 6.362 23.795 1.00 58.97 260 GLU H N 1
ATOM 18501 C CA . GLU H 1 261 ? 47.092 6.322 24.311 1.00 58.65 260 GLU H CA 1
ATOM 18502 C C . GLU H 1 261 ? 46.117 6.994 23.351 1.00 55.10 260 GLU H C 1
ATOM 18503 O O . GLU H 1 261 ? 44.993 6.514 23.164 1.00 50.61 260 GLU H O 1
ATOM 18509 N N . SER H 1 262 ? 46.528 8.105 22.734 1.00 52.66 261 SER H N 1
ATOM 18510 C CA . SER H 1 262 ? 45.676 8.750 21.739 1.00 57.10 261 SER H CA 1
ATOM 18511 C C . SER H 1 262 ? 45.449 7.837 20.541 1.00 59.14 261 SER H C 1
ATOM 18512 O O . SER H 1 262 ? 44.353 7.810 19.968 1.00 52.40 261 SER H O 1
ATOM 18515 N N . LYS H 1 263 ? 46.476 7.076 20.154 1.00 54.98 262 LYS H N 1
ATOM 18516 C CA . LYS H 1 263 ? 46.335 6.151 19.035 1.00 54.08 262 LYS H CA 1
ATOM 18517 C C . LYS H 1 263 ? 45.317 5.059 19.345 1.00 48.81 262 LYS H C 1
ATOM 18518 O O . LYS H 1 263 ? 44.505 4.698 18.486 1.00 39.23 262 LYS H O 1
ATOM 18524 N N . GLN H 1 264 ? 45.333 4.534 20.572 1.00 50.53 263 GLN H N 1
ATOM 18525 C CA . GLN H 1 264 ? 44.414 3.454 20.920 1.00 53.07 263 GLN H CA 1
ATOM 18526 C C . GLN H 1 264 ? 42.969 3.936 20.950 1.00 52.56 263 GLN H C 1
ATOM 18527 O O . GLN H 1 264 ? 42.059 3.210 20.535 1.00 50.56 263 GLN H O 1
ATOM 18533 N N . ILE H 1 265 ? 42.737 5.158 21.433 1.00 57.94 264 ILE H N 1
ATOM 18534 C CA . ILE H 1 265 ? 41.371 5.655 21.568 1.00 48.13 264 ILE H CA 1
ATOM 18535 C C . ILE H 1 265 ? 40.740 5.872 20.197 1.00 48.62 264 ILE H C 1
ATOM 18536 O O . ILE H 1 265 ? 39.613 5.434 19.940 1.00 43.72 264 ILE H O 1
ATOM 18541 N N . LEU H 1 266 ? 41.457 6.548 19.295 1.00 50.30 265 LEU H N 1
ATOM 18542 C CA . LEU H 1 266 ? 40.875 6.880 17.998 1.00 49.14 265 LEU H CA 1
ATOM 18543 C C . LEU H 1 266 ? 40.718 5.645 17.119 1.00 44.68 265 LEU H C 1
ATOM 18544 O O . LEU H 1 266 ? 39.670 5.459 16.489 1.00 42.02 265 LEU H O 1
ATOM 18549 N N . THR H 1 267 ? 41.745 4.790 17.062 1.00 42.55 266 THR H N 1
ATOM 18550 C CA . THR H 1 267 ? 41.682 3.624 16.184 1.00 45.36 266 THR H CA 1
ATOM 18551 C C . THR H 1 267 ? 40.584 2.657 16.607 1.00 38.92 266 THR H C 1
ATOM 18552 O O . THR H 1 267 ? 39.958 2.019 15.754 1.00 43.90 266 THR H O 1
ATOM 18556 N N . LYS H 1 268 ? 40.327 2.535 17.910 1.00 41.02 267 LYS H N 1
ATOM 18557 C CA . LYS H 1 268 ? 39.269 1.637 18.358 1.00 45.54 267 LYS H CA 1
ATOM 18558 C C . LYS H 1 268 ? 37.886 2.261 18.218 1.00 45.33 267 LYS H C 1
ATOM 18559 O O . LYS H 1 268 ? 36.908 1.539 17.997 1.00 47.74 267 LYS H O 1
ATOM 18565 N N . SER H 1 269 ? 37.779 3.584 18.333 1.00 45.60 268 SER H N 1
ATOM 18566 C CA . SER H 1 269 ? 36.481 4.242 18.251 1.00 44.04 268 SER H CA 1
ATOM 18567 C C . SER H 1 269 ? 36.055 4.542 16.819 1.00 41.35 268 SER H C 1
ATOM 18568 O O . SER H 1 269 ? 34.852 4.625 16.546 1.00 37.13 268 SER H O 1
ATOM 18571 N N . THR H 1 270 ? 37.010 4.693 15.901 1.00 39.90 269 THR H N 1
ATOM 18572 C CA . THR H 1 270 ? 36.671 5.079 14.533 1.00 36.62 269 THR H CA 1
ATOM 18573 C C . THR H 1 270 ? 35.740 4.098 13.824 1.00 39.75 269 THR H C 1
ATOM 18574 O O . THR H 1 270 ? 34.789 4.566 13.174 1.00 40.43 269 THR H O 1
ATOM 18578 N N . PRO H 1 271 ? 35.936 2.769 13.886 1.00 38.98 270 PRO H N 1
ATOM 18579 C CA . PRO H 1 271 ? 35.014 1.874 13.161 1.00 40.08 270 PRO H CA 1
ATOM 18580 C C . PRO H 1 271 ? 33.554 2.087 13.515 1.00 36.68 270 PRO H C 1
ATOM 18581 O O . PRO H 1 271 ? 32.687 2.012 12.636 1.00 40.91 270 PRO H O 1
ATOM 18585 N N . TYR H 1 272 ? 33.258 2.367 14.783 1.00 44.93 271 TYR H N 1
ATOM 18586 C CA . TYR H 1 272 ? 31.875 2.573 15.190 1.00 38.15 271 TYR H CA 1
ATOM 18587 C C . TYR H 1 272 ? 31.360 3.940 14.762 1.00 42.96 271 TYR H C 1
ATOM 18588 O O . TYR H 1 272 ? 30.177 4.073 14.424 1.00 38.16 271 TYR H O 1
ATOM 18597 N N . PHE H 1 273 ? 32.224 4.959 14.761 1.00 41.54 272 PHE H N 1
ATOM 18598 C CA . PHE H 1 273 ? 31.839 6.242 14.187 1.00 40.42 272 PHE H CA 1
ATOM 18599 C C . PHE H 1 273 ? 31.643 6.129 12.682 1.00 40.91 272 PHE H C 1
ATOM 18600 O O . PHE H 1 273 ? 30.768 6.796 12.119 1.00 34.41 272 PHE H O 1
ATOM 18608 N N . LEU H 1 274 ? 32.445 5.293 12.017 1.00 39.98 273 LEU H N 1
ATOM 18609 C CA . LEU H 1 274 ? 32.230 5.031 10.598 1.00 45.88 273 LEU H CA 1
ATOM 18610 C C . LEU H 1 274 ? 30.882 4.363 10.369 1.00 46.31 273 LEU H C 1
ATOM 18611 O O . LEU H 1 274 ? 30.119 4.764 9.482 1.00 43.37 273 LEU H O 1
ATOM 18616 N N . THR H 1 275 ? 30.577 3.331 11.161 1.00 38.75 274 THR H N 1
ATOM 18617 C CA . THR H 1 275 ? 29.301 2.636 11.022 1.00 46.26 274 THR H CA 1
ATOM 18618 C C . THR H 1 275 ? 28.134 3.592 11.223 1.00 46.73 274 THR H C 1
ATOM 18619 O O . THR H 1 275 ? 27.161 3.564 10.460 1.00 49.23 274 THR H O 1
ATOM 18623 N N . LEU H 1 276 ? 28.219 4.453 12.238 1.00 37.16 275 LEU H N 1
ATOM 18624 C CA . LEU H 1 276 ? 27.167 5.436 12.470 1.00 42.95 275 LEU H CA 1
ATOM 18625 C C . LEU H 1 276 ? 27.046 6.393 11.292 1.00 47.47 275 LEU H C 1
ATOM 18626 O O . LEU H 1 276 ? 25.949 6.614 10.766 1.00 47.95 275 LEU H O 1
ATOM 18631 N N . ASN H 1 277 ? 28.173 6.966 10.860 1.00 46.01 276 ASN H N 1
ATOM 18632 C CA . ASN H 1 277 ? 28.154 7.920 9.756 1.00 44.02 276 ASN H CA 1
ATOM 18633 C C . ASN H 1 277 ? 27.597 7.290 8.487 1.00 50.73 276 ASN H C 1
ATOM 18634 O O . ASN H 1 277 ? 26.776 7.899 7.791 1.00 57.91 276 ASN H O 1
ATOM 18639 N N . ASP H 1 278 ? 28.024 6.065 8.172 1.00 43.82 277 ASP H N 1
ATOM 18640 C CA . ASP H 1 278 ? 27.544 5.409 6.960 1.00 55.40 277 ASP H CA 1
ATOM 18641 C C . ASP H 1 278 ? 26.076 5.020 7.075 1.00 56.32 277 ASP H C 1
ATOM 18642 O O . ASP H 1 278 ? 25.344 5.066 6.080 1.00 65.19 277 ASP H O 1
ATOM 18647 N N . SER H 1 279 ? 25.661 4.602 8.259 1.00 49.96 278 SER H N 1
ATOM 18648 C CA . SER H 1 279 ? 24.290 4.190 8.469 1.00 56.51 278 SER H CA 1
ATOM 18649 C C . SER H 1 279 ? 23.328 5.371 8.477 1.00 64.43 278 SER H C 1
ATOM 18650 O O . SER H 1 279 ? 22.148 5.187 8.248 1.00 69.18 278 SER H O 1
ATOM 18653 N N . LEU H 1 280 ? 23.818 6.579 8.725 1.00 59.83 279 LEU H N 1
ATOM 18654 C CA . LEU H 1 280 ? 22.946 7.735 8.629 1.00 66.40 279 LEU H CA 1
ATOM 18655 C C . LEU H 1 280 ? 23.115 8.358 7.255 1.00 76.35 279 LEU H C 1
ATOM 18656 O O . LEU H 1 280 ? 22.219 9.026 6.756 1.00 83.61 279 LEU H O 1
ATOM 18661 N N . SER H 1 289 ? 28.817 16.332 8.019 1.00 64.46 288 SER H N 1
ATOM 18662 C CA . SER H 1 289 ? 29.768 16.555 9.085 1.00 56.73 288 SER H CA 1
ATOM 18663 C C . SER H 1 289 ? 29.163 16.307 10.452 1.00 60.02 288 SER H C 1
ATOM 18664 O O . SER H 1 289 ? 27.981 16.512 10.642 1.00 57.03 288 SER H O 1
ATOM 18667 N N . MET H 1 290 ? 29.980 15.867 11.400 1.00 54.52 289 MET H N 1
ATOM 18668 C CA . MET H 1 290 ? 29.511 15.590 12.739 1.00 45.79 289 MET H CA 1
ATOM 18669 C C . MET H 1 290 ? 30.508 15.893 13.829 1.00 46.14 289 MET H C 1
ATOM 18670 O O . MET H 1 290 ? 31.707 15.868 13.598 1.00 39.99 289 MET H O 1
ATOM 18675 N N . ILE H 1 291 ? 29.997 16.177 15.022 1.00 45.27 290 ILE H N 1
ATOM 18676 C CA . ILE H 1 291 ? 30.839 16.396 16.183 1.00 49.00 290 ILE H CA 1
ATOM 18677 C C . ILE H 1 291 ? 30.311 15.498 17.275 1.00 42.99 290 ILE H C 1
ATOM 18678 O O . ILE H 1 291 ? 29.131 15.507 17.565 1.00 46.80 290 ILE H O 1
ATOM 18683 N N . ILE H 1 292 ? 31.183 14.705 17.859 1.00 45.10 291 ILE H N 1
ATOM 18684 C CA . ILE H 1 292 ? 30.787 13.794 18.903 1.00 41.38 291 ILE H CA 1
ATOM 18685 C C . ILE H 1 292 ? 31.640 13.941 20.134 1.00 46.13 291 ILE H C 1
ATOM 18686 O O . ILE H 1 292 ? 32.857 13.924 20.064 1.00 43.58 291 ILE H O 1
ATOM 18691 N N . GLU H 1 293 ? 30.987 14.109 21.259 1.00 40.25 292 GLU H N 1
ATOM 18692 C CA . GLU H 1 293 ? 31.665 14.228 22.542 1.00 46.38 292 GLU H CA 1
ATOM 18693 C C . GLU H 1 293 ? 31.347 13.005 23.388 1.00 52.71 292 GLU H C 1
ATOM 18694 O O . GLU H 1 293 ? 30.184 12.599 23.487 1.00 51.18 292 GLU H O 1
ATOM 18700 N N . ARG H 1 294 ? 32.380 12.421 23.992 1.00 50.07 293 ARG H N 1
ATOM 18701 C CA . ARG H 1 294 ? 32.207 11.257 24.851 1.00 54.91 293 ARG H CA 1
ATOM 18702 C C . ARG H 1 294 ? 33.430 11.139 25.745 1.00 54.38 293 ARG H C 1
ATOM 18703 O O . ARG H 1 294 ? 34.562 11.230 25.260 1.00 52.94 293 ARG H O 1
ATOM 18711 N N . GLY H 1 295 ? 33.200 10.936 27.037 1.00 55.94 294 GLY H N 1
ATOM 18712 C CA . GLY H 1 295 ? 34.312 10.876 27.968 1.00 57.38 294 GLY H CA 1
ATOM 18713 C C . GLY H 1 295 ? 35.015 12.216 28.042 1.00 61.41 294 GLY H C 1
ATOM 18714 O O . GLY H 1 295 ? 34.391 13.261 28.254 1.00 61.26 294 GLY H O 1
ATOM 18715 N N . ASN H 1 296 ? 36.334 12.193 27.852 1.00 55.46 295 ASN H N 1
ATOM 18716 C CA . ASN H 1 296 ? 37.160 13.392 27.903 1.00 53.32 295 ASN H CA 1
ATOM 18717 C C . ASN H 1 296 ? 37.696 13.777 26.525 1.00 62.76 295 ASN H C 1
ATOM 18718 O O . ASN H 1 296 ? 38.733 14.436 26.420 1.00 63.00 295 ASN H O 1
ATOM 18723 N N . LYS H 1 297 ? 36.997 13.379 25.463 1.00 48.55 296 LYS H N 1
ATOM 18724 C CA . LYS H 1 297 ? 37.442 13.633 24.101 1.00 54.62 296 LYS H CA 1
ATOM 18725 C C . LYS H 1 297 ? 36.309 14.232 23.278 1.00 57.11 296 LYS H C 1
ATOM 18726 O O . LYS H 1 297 ? 35.127 14.060 23.585 1.00 60.22 296 LYS H O 1
ATOM 18732 N N . ARG H 1 298 ? 36.694 14.943 22.219 1.00 52.96 297 ARG H N 1
ATOM 18733 C CA . ARG H 1 298 ? 35.762 15.510 21.254 1.00 46.88 297 ARG H CA 1
ATOM 18734 C C . ARG H 1 298 ? 36.204 15.104 19.856 1.00 46.41 297 ARG H C 1
ATOM 18735 O O . ARG H 1 298 ? 37.365 15.307 19.487 1.00 47.15 297 ARG H O 1
ATOM 18743 N N . PHE H 1 299 ? 35.282 14.536 19.083 1.00 41.81 298 PHE H N 1
ATOM 18744 C CA . PHE H 1 299 ? 35.581 13.968 17.775 1.00 37.58 298 PHE H CA 1
ATOM 18745 C C . PHE H 1 299 ? 34.919 14.794 16.680 1.00 46.43 298 PHE H C 1
ATOM 18746 O O . PHE H 1 299 ? 33.716 15.066 16.743 1.00 48.81 298 PHE H O 1
ATOM 18754 N N . PHE H 1 300 ? 35.706 15.181 15.678 1.00 40.44 299 PHE H N 1
ATOM 18755 C CA . PHE H 1 300 ? 35.217 15.889 14.502 1.00 37.83 299 PHE H CA 1
ATOM 18756 C C . PHE H 1 300 ? 35.334 14.972 13.295 1.00 38.64 299 PHE H C 1
ATOM 18757 O O . PHE H 1 300 ? 36.419 14.455 13.012 1.00 43.41 299 PHE H O 1
ATOM 18765 N N . THR H 1 301 ? 34.228 14.770 12.584 1.00 34.41 300 THR H N 1
ATOM 18766 C CA . THR H 1 301 ? 34.226 13.946 11.386 1.00 42.03 300 THR H CA 1
ATOM 18767 C C . THR H 1 301 ? 33.788 14.778 10.190 1.00 47.96 300 THR H C 1
ATOM 18768 O O . THR H 1 301 ? 32.972 15.695 10.315 1.00 43.25 300 THR H O 1
ATOM 18772 N N . ASP H 1 302 ? 34.343 14.446 9.026 1.00 42.10 301 ASP H N 1
ATOM 18773 C CA . ASP H 1 302 ? 34.081 15.187 7.801 1.00 53.75 301 ASP H CA 1
ATOM 18774 C C . ASP H 1 302 ? 34.278 14.268 6.606 1.00 53.62 301 ASP H C 1
ATOM 18775 O O . ASP H 1 302 ? 35.074 13.326 6.651 1.00 46.14 301 ASP H O 1
ATOM 18780 N N . GLN H 1 303 ? 33.543 14.554 5.535 1.00 54.61 302 GLN H N 1
ATOM 18781 C CA . GLN H 1 303 ? 33.673 13.847 4.269 1.00 53.28 302 GLN H CA 1
ATOM 18782 C C . GLN H 1 303 ? 34.101 14.834 3.195 1.00 53.72 302 GLN H C 1
ATOM 18783 O O . GLN H 1 303 ? 33.522 15.919 3.078 1.00 48.27 302 GLN H O 1
ATOM 18789 N N . PHE H 1 304 ? 35.114 14.459 2.417 1.00 45.49 303 PHE H N 1
ATOM 18790 C CA . PHE H 1 304 ? 35.597 15.291 1.328 1.00 43.06 303 PHE H CA 1
ATOM 18791 C C . PHE H 1 304 ? 36.002 14.404 0.162 1.00 51.09 303 PHE H C 1
ATOM 18792 O O . PHE H 1 304 ? 36.432 13.263 0.347 1.00 49.95 303 PHE H O 1
ATOM 18800 N N . ARG H 1 305 ? 35.854 14.941 -1.043 1.00 53.72 304 ARG H N 1
ATOM 18801 C CA . ARG H 1 305 ? 36.193 14.231 -2.264 1.00 42.36 304 ARG H CA 1
ATOM 18802 C C . ARG H 1 305 ? 37.510 14.743 -2.832 1.00 53.33 304 ARG H C 1
ATOM 18803 O O . ARG H 1 305 ? 37.945 15.864 -2.553 1.00 46.11 304 ARG H O 1
ATOM 18811 N N . ILE H 1 306 ? 38.151 13.892 -3.629 1.00 47.21 305 ILE H N 1
ATOM 18812 C CA . ILE H 1 306 ? 39.304 14.281 -4.424 1.00 43.94 305 ILE H CA 1
ATOM 18813 C C . ILE H 1 306 ? 38.993 13.959 -5.880 1.00 49.59 305 ILE H C 1
ATOM 18814 O O . ILE H 1 306 ? 38.079 13.189 -6.191 1.00 48.57 305 ILE H O 1
ATOM 18819 N N . LYS H 1 307 ? 39.769 14.566 -6.780 1.00 47.39 306 LYS H N 1
ATOM 18820 C CA . LYS H 1 307 ? 39.403 14.559 -8.194 1.00 51.99 306 LYS H CA 1
ATOM 18821 C C . LYS H 1 307 ? 39.452 13.156 -8.791 1.00 49.22 306 LYS H C 1
ATOM 18822 O O . LYS H 1 307 ? 38.536 12.758 -9.519 1.00 50.90 306 LYS H O 1
ATOM 18828 N N . ARG H 1 308 ? 40.497 12.390 -8.490 1.00 49.30 307 ARG H N 1
ATOM 18829 C CA . ARG H 1 308 ? 40.725 11.116 -9.161 1.00 54.28 307 ARG H CA 1
ATOM 18830 C C . ARG H 1 308 ? 40.009 9.941 -8.506 1.00 54.66 307 ARG H C 1
ATOM 18831 O O . ARG H 1 308 ? 40.049 8.835 -9.054 1.00 55.88 307 ARG H O 1
ATOM 18839 N N . ALA H 1 309 ? 39.362 10.140 -7.360 1.00 55.20 308 ALA H N 1
ATOM 18840 C CA . ALA H 1 309 ? 38.691 9.058 -6.655 1.00 49.12 308 ALA H CA 1
ATOM 18841 C C . ALA H 1 309 ? 37.183 9.130 -6.857 1.00 58.49 308 ALA H C 1
ATOM 18842 O O . ALA H 1 309 ? 36.600 10.211 -6.975 1.00 58.99 308 ALA H O 1
ATOM 18844 N N . SER H 1 310 ? 36.554 7.953 -6.881 1.00 60.56 309 SER H N 1
ATOM 18845 C CA . SER H 1 310 ? 35.117 7.877 -7.119 1.00 64.19 309 SER H CA 1
ATOM 18846 C C . SER H 1 310 ? 34.328 8.307 -5.888 1.00 56.21 309 SER H C 1
ATOM 18847 O O . SER H 1 310 ? 33.447 9.171 -5.971 1.00 60.75 309 SER H O 1
ATOM 18850 N N . GLU H 1 311 ? 34.630 7.719 -4.744 1.00 49.34 310 GLU H N 1
ATOM 18851 C CA . GLU H 1 311 ? 33.871 7.924 -3.524 1.00 47.63 310 GLU H CA 1
ATOM 18852 C C . GLU H 1 311 ? 34.593 8.876 -2.583 1.00 50.17 310 GLU H C 1
ATOM 18853 O O . GLU H 1 311 ? 35.812 9.049 -2.667 1.00 41.24 310 GLU H O 1
ATOM 18859 N N . PRO H 1 312 ? 33.863 9.522 -1.674 1.00 49.51 311 PRO H N 1
ATOM 18860 C CA . PRO H 1 312 ? 34.496 10.486 -0.768 1.00 48.06 311 PRO H CA 1
ATOM 18861 C C . PRO H 1 312 ? 35.463 9.816 0.195 1.00 39.85 311 PRO H C 1
ATOM 18862 O O . PRO H 1 312 ? 35.455 8.600 0.397 1.00 36.45 311 PRO H O 1
ATOM 18866 N N . LEU H 1 313 ? 36.311 10.645 0.793 1.00 40.97 312 LEU H N 1
ATOM 18867 C CA . LEU H 1 313 ? 37.203 10.229 1.862 1.00 38.71 312 LEU H CA 1
ATOM 18868 C C . LEU H 1 313 ? 36.634 10.673 3.207 1.00 36.41 312 LEU H C 1
ATOM 18869 O O . LEU H 1 313 ? 35.707 11.482 3.282 1.00 40.69 312 LEU H O 1
ATOM 18874 N N . PHE H 1 314 ? 37.203 10.130 4.280 1.00 32.96 313 PHE H N 1
ATOM 18875 C CA . PHE H 1 314 ? 36.695 10.340 5.631 1.00 38.58 313 PHE H CA 1
ATOM 18876 C C . PHE H 1 314 ? 37.809 10.899 6.504 1.00 37.25 313 PHE H C 1
ATOM 18877 O O . PHE H 1 314 ? 38.886 10.302 6.602 1.00 34.87 313 PHE H O 1
ATOM 18885 N N . LEU H 1 315 ? 37.547 12.041 7.133 1.00 37.51 314 LEU H N 1
ATOM 18886 C CA . LEU H 1 315 ? 38.491 12.697 8.027 1.00 37.18 314 LEU H CA 1
ATOM 18887 C C . LEU H 1 315 ? 37.906 12.721 9.429 1.00 40.23 314 LEU H C 1
ATOM 18888 O O . LEU H 1 315 ? 36.768 13.162 9.620 1.00 38.99 314 LEU H O 1
ATOM 18893 N N . ILE H 1 316 ? 38.675 12.245 10.406 1.00 35.46 315 ILE H N 1
ATOM 18894 C CA . ILE H 1 316 ? 38.267 12.295 11.804 1.00 34.80 315 ILE H CA 1
ATOM 18895 C C . ILE H 1 316 ? 39.412 12.870 12.627 1.00 39.24 315 ILE H C 1
ATOM 18896 O O . ILE H 1 316 ? 40.561 12.430 12.503 1.00 33.66 315 ILE H O 1
ATOM 18901 N N . ILE H 1 317 ? 39.098 13.873 13.446 1.00 35.65 316 ILE H N 1
ATOM 18902 C CA . ILE H 1 317 ? 40.058 14.545 14.313 1.00 39.89 316 ILE H CA 1
ATOM 18903 C C . ILE H 1 317 ? 39.587 14.379 15.751 1.00 42.97 316 ILE H C 1
ATOM 18904 O O . ILE H 1 317 ? 38.402 14.571 16.045 1.00 38.61 316 ILE H O 1
ATOM 18909 N N . MET H 1 318 ? 40.509 14.023 16.642 1.00 39.75 317 MET H N 1
ATOM 18910 C CA . MET H 1 318 ? 40.206 13.850 18.055 1.00 46.25 317 MET H CA 1
ATOM 18911 C C . MET H 1 318 ? 40.959 14.894 18.864 1.00 47.47 317 MET H C 1
ATOM 18912 O O . MET H 1 318 ? 42.182 15.013 18.744 1.00 52.25 317 MET H O 1
ATOM 18917 N N . THR H 1 319 ? 40.228 15.645 19.677 1.00 49.23 318 THR H N 1
ATOM 18918 C CA . THR H 1 319 ? 40.776 16.656 20.566 1.00 57.77 318 THR H CA 1
ATOM 18919 C C . THR H 1 319 ? 40.269 16.400 21.975 1.00 55.52 318 THR H C 1
ATOM 18920 O O . THR H 1 319 ? 39.241 15.740 22.161 1.00 54.12 318 THR H O 1
ATOM 18924 N N . PRO H 1 320 ? 40.974 16.896 22.993 1.00 59.04 319 PRO H N 1
ATOM 18925 C CA . PRO H 1 320 ? 40.445 16.802 24.357 1.00 57.32 319 PRO H CA 1
ATOM 18926 C C . PRO H 1 320 ? 39.130 17.555 24.486 1.00 66.23 319 PRO H C 1
ATOM 18927 O O . PRO H 1 320 ? 38.907 18.578 23.835 1.00 58.14 319 PRO H O 1
ATOM 18931 N N . LYS H 1 321 ? 38.244 17.022 25.332 1.00 68.28 320 LYS H N 1
ATOM 18932 C CA . LYS H 1 321 ? 36.965 17.683 25.570 1.00 63.91 320 LYS H CA 1
ATOM 18933 C C . LYS H 1 321 ? 37.166 19.037 26.236 1.00 70.10 320 LYS H C 1
ATOM 18934 O O . LYS H 1 321 ? 36.452 20.000 25.931 1.00 68.39 320 LYS H O 1
ATOM 18940 N N . ARG H 1 322 ? 38.145 19.134 27.139 1.00 70.54 321 ARG H N 1
ATOM 18941 C CA . ARG H 1 322 ? 38.428 20.399 27.807 1.00 84.60 321 ARG H CA 1
ATOM 18942 C C . ARG H 1 322 ? 38.956 21.456 26.847 1.00 78.48 321 ARG H C 1
ATOM 18943 O O . ARG H 1 322 ? 38.862 22.651 27.148 1.00 73.70 321 ARG H O 1
ATOM 18951 N N . GLY H 1 323 ? 39.503 21.049 25.707 1.00 80.28 322 GLY H N 1
ATOM 18952 C CA . GLY H 1 323 ? 39.995 22.000 24.735 1.00 83.00 322 GLY H CA 1
ATOM 18953 C C . GLY H 1 323 ? 38.874 22.733 24.023 1.00 88.18 322 GLY H C 1
ATOM 18954 O O . GLY H 1 323 ? 37.692 22.399 24.122 1.00 86.55 322 GLY H O 1
ATOM 18955 N N . GLU H 1 324 ? 39.268 23.763 23.280 1.00 96.24 323 GLU H N 1
ATOM 18956 C CA . GLU H 1 324 ? 38.316 24.588 22.556 1.00 98.94 323 GLU H CA 1
ATOM 18957 C C . GLU H 1 324 ? 37.803 23.857 21.319 1.00 94.78 323 GLU H C 1
ATOM 18958 O O . GLU H 1 324 ? 38.444 22.945 20.790 1.00 101.37 323 GLU H O 1
ATOM 18964 N N . HIS H 1 325 ? 36.624 24.271 20.860 1.00 93.13 324 HIS H N 1
ATOM 18965 C CA . HIS H 1 325 ? 36.064 23.717 19.635 1.00 88.65 324 HIS H CA 1
ATOM 18966 C C . HIS H 1 325 ? 36.891 24.163 18.436 1.00 93.12 324 HIS H C 1
ATOM 18967 O O . HIS H 1 325 ? 37.197 25.350 18.285 1.00 86.25 324 HIS H O 1
ATOM 18974 N N . LEU H 1 326 ? 37.259 23.207 17.586 1.00 93.53 325 LEU H N 1
ATOM 18975 C CA . LEU H 1 326 ? 38.021 23.530 16.387 1.00 82.09 325 LEU H CA 1
ATOM 18976 C C . LEU H 1 326 ? 37.187 24.397 15.455 1.00 87.90 325 LEU H C 1
ATOM 18977 O O . LEU H 1 326 ? 36.038 24.069 15.145 1.00 92.32 325 LEU H O 1
ATOM 18982 N N . LEU H 1 327 ? 37.768 25.510 15.016 1.00 94.39 326 LEU H N 1
ATOM 18983 C CA . LEU H 1 327 ? 37.063 26.409 14.115 1.00 92.66 326 LEU H CA 1
ATOM 18984 C C . LEU H 1 327 ? 36.758 25.707 12.798 1.00 92.77 326 LEU H C 1
ATOM 18985 O O . LEU H 1 327 ? 37.577 24.945 12.275 1.00 78.13 326 LEU H O 1
ATOM 18990 N N . ARG H 1 328 ? 35.559 25.961 12.267 1.00 98.21 327 ARG H N 1
ATOM 18991 C CA . ARG H 1 328 ? 35.159 25.333 11.012 1.00 85.16 327 ARG H CA 1
ATOM 18992 C C . ARG H 1 328 ? 36.049 25.774 9.858 1.00 86.62 327 ARG H C 1
ATOM 18993 O O . ARG H 1 328 ? 36.283 25.001 8.921 1.00 88.26 327 ARG H O 1
ATOM 19001 N N . GLU H 1 329 ? 36.560 27.006 9.910 1.00 81.08 328 GLU H N 1
ATOM 19002 C CA . GLU H 1 329 ? 37.433 27.492 8.848 1.00 80.32 328 GLU H CA 1
ATOM 19003 C C . GLU H 1 329 ? 38.773 26.769 8.847 1.00 70.41 328 GLU H C 1
ATOM 19004 O O . GLU H 1 329 ? 39.369 26.576 7.781 1.00 72.04 328 GLU H O 1
ATOM 19010 N N . LYS H 1 330 ? 39.263 26.364 10.021 1.00 66.15 329 LYS H N 1
ATOM 19011 C CA . LYS H 1 330 ? 40.524 25.632 10.075 1.00 68.53 329 LYS H CA 1
ATOM 19012 C C . LYS H 1 330 ? 40.385 24.247 9.459 1.00 67.98 329 LYS H C 1
ATOM 19013 O O . LYS H 1 330 ? 41.274 23.795 8.728 1.00 65.04 329 LYS H O 1
ATOM 19019 N N . ILE H 1 331 ? 39.279 23.558 9.745 1.00 65.08 330 ILE H N 1
ATOM 19020 C CA . ILE H 1 331 ? 39.055 22.240 9.160 1.00 61.75 330 ILE H CA 1
ATOM 19021 C C . ILE H 1 331 ? 38.894 22.349 7.649 1.00 64.53 330 ILE H C 1
ATOM 19022 O O . ILE H 1 331 ? 39.413 21.518 6.896 1.00 66.12 330 ILE H O 1
ATOM 19027 N N . ASP H 1 332 ? 38.193 23.385 7.181 1.00 69.34 331 ASP H N 1
ATOM 19028 C CA . ASP H 1 332 ? 37.993 23.553 5.745 1.00 72.17 331 ASP H CA 1
ATOM 19029 C C . ASP H 1 332 ? 39.305 23.860 5.031 1.00 69.64 331 ASP H C 1
ATOM 19030 O O . ASP H 1 332 ? 39.537 23.375 3.917 1.00 68.56 331 ASP H O 1
ATOM 19035 N N . SER H 1 333 ? 40.174 24.662 5.653 1.00 64.44 332 SER H N 1
ATOM 19036 C CA . SER H 1 333 ? 41.464 24.961 5.038 1.00 72.14 332 SER H CA 1
ATOM 19037 C C . SER H 1 333 ? 42.367 23.735 5.018 1.00 66.86 332 SER H C 1
ATOM 19038 O O . SER H 1 333 ? 43.143 23.552 4.072 1.00 59.57 332 SER H O 1
ATOM 19041 N N . PHE H 1 334 ? 42.282 22.887 6.046 1.00 63.05 333 PHE H N 1
ATOM 19042 C CA . PHE H 1 334 ? 43.065 21.656 6.053 1.00 60.45 333 PHE H CA 1
ATOM 19043 C C . PHE H 1 334 ? 42.570 20.688 4.987 1.00 53.79 333 PHE H C 1
ATOM 19044 O O . PHE H 1 334 ? 43.368 19.964 4.379 1.00 54.47 333 PHE H O 1
ATOM 19052 N N . ILE H 1 335 ? 41.259 20.672 4.740 1.00 54.43 334 ILE H N 1
ATOM 19053 C CA . ILE H 1 335 ? 40.701 19.811 3.702 1.00 50.69 334 ILE H CA 1
ATOM 19054 C C . ILE H 1 335 ? 41.176 20.257 2.324 1.00 58.77 334 ILE H C 1
ATOM 19055 O O . ILE H 1 335 ? 41.550 19.429 1.484 1.00 54.55 334 ILE H O 1
ATOM 19060 N N . THR H 1 336 ? 41.172 21.570 2.071 1.00 58.92 335 THR H N 1
ATOM 19061 C CA . THR H 1 336 ? 41.638 22.081 0.784 1.00 54.78 335 THR H CA 1
ATOM 19062 C C . THR H 1 336 ? 43.081 21.669 0.518 1.00 52.99 335 THR H C 1
ATOM 19063 O O . THR H 1 336 ? 43.443 21.349 -0.621 1.00 55.00 335 THR H O 1
ATOM 19067 N N . LEU H 1 337 ? 43.917 21.655 1.559 1.00 54.95 336 LEU H N 1
ATOM 19068 C CA . LEU H 1 337 ? 45.292 21.191 1.402 1.00 56.61 336 LEU H CA 1
ATOM 19069 C C . LEU H 1 337 ? 45.333 19.713 1.028 1.00 51.61 336 LEU H C 1
ATOM 19070 O O . LEU H 1 337 ? 46.049 19.315 0.103 1.00 55.75 336 LEU H O 1
ATOM 19075 N N . LEU H 1 338 ? 44.563 18.883 1.739 1.00 56.73 337 LEU H N 1
ATOM 19076 C CA . LEU H 1 338 ? 44.551 17.453 1.447 1.00 54.65 337 LEU H CA 1
ATOM 19077 C C . LEU H 1 338 ? 44.020 17.167 0.049 1.00 50.88 337 LEU H C 1
ATOM 19078 O O . LEU H 1 338 ? 44.465 16.214 -0.599 1.00 56.53 337 LEU H O 1
ATOM 19083 N N . GLN H 1 339 ? 43.075 17.978 -0.434 1.00 54.65 338 GLN H N 1
ATOM 19084 C CA . GLN H 1 339 ? 42.515 17.767 -1.764 1.00 52.25 338 GLN H CA 1
ATOM 19085 C C . GLN H 1 339 ? 43.528 18.028 -2.871 1.00 56.50 338 GLN H C 1
ATOM 19086 O O . GLN H 1 339 ? 43.335 17.549 -3.994 1.00 64.73 338 GLN H O 1
ATOM 19092 N N . GLY H 1 340 ? 44.596 18.768 -2.586 1.00 59.49 339 GLY H N 1
ATOM 19093 C CA . GLY H 1 340 ? 45.613 19.033 -3.584 1.00 59.39 339 GLY H CA 1
ATOM 19094 C C . GLY H 1 340 ? 46.846 18.169 -3.423 1.00 63.11 339 GLY H C 1
ATOM 19095 O O . GLY H 1 340 ? 47.703 18.127 -4.310 1.00 77.11 339 GLY H O 1
ATOM 19096 N N . ILE H 1 341 ? 46.944 17.470 -2.296 1.00 61.97 340 ILE H N 1
ATOM 19097 C CA . ILE H 1 341 ? 48.106 16.650 -1.985 1.00 60.07 340 ILE H CA 1
ATOM 19098 C C . ILE H 1 341 ? 47.824 15.167 -2.194 1.00 64.92 340 ILE H C 1
ATOM 19099 O O . ILE H 1 341 ? 48.650 14.451 -2.759 1.00 60.57 340 ILE H O 1
ATOM 19104 N N . ILE H 1 342 ? 46.664 14.694 -1.749 1.00 62.70 341 ILE H N 1
ATOM 19105 C CA . ILE H 1 342 ? 46.313 13.286 -1.881 1.00 60.63 341 ILE H CA 1
ATOM 19106 C C . ILE H 1 342 ? 46.135 12.920 -3.350 1.00 66.05 341 ILE H C 1
ATOM 19107 O O . ILE H 1 342 ? 45.331 13.522 -4.063 1.00 65.72 341 ILE H O 1
#

Sequence (2315 aa):
SEKILFTGLDNSGKTSIIKVLQKEISQIAMLKPTRQAQRKIFEFLGNDISEWDLGGQEKYRIAYLKEPTKYFDRSNVCIYVIDIQDRGRMEESISYFSDVIKEFRKLEISPLIYIFFHKFDPTYAKNEGIHLEGLISQLKDEIRNIIEEEFNNVSYSNTTIYDLWSIISSFSDLLLKIFPQSELLDKTIQEFAESLDSNCNAILVLDSNSLVIGQFFENEESKQILTKSTPYFLTLNDSLSMIIERGNKRFFTDQFRIKRASEPLFLIIMTPKRGEHLLREKIDSFITLLQGIISEKILFTGLDNSGKTSIIKVLQKEISQIAMLKPTRQAQRKIFEFLGNDISEWDLGGQEKYRIAYLKEPTKYFDRSNVCIYVIDIQDRGRMEESISYFSDVIKEFRKLEISPLIYIFFHKFDPTYAKNEGIHLEGLISQLKDEIRNIIEEEFNNVSYSNTTIYDLWSIISSFSDLLLKIFPQSELLDKTIQEFAESLDSNCNAILVLDSNSLVIGQFFENEESKQILTKSTPYFLTLNDSLSMIIERGNKRFFTDQFRIKRASEPLFLIIMTPKLREKIDSFITLLQGIISEKILFTGLDNSGKTSIIKVLQKEISQIAMLKPTRQAQRKIFEFLGNDISEWDLGGQEKYRIAYLKEPTKYFDRSNVCIYVIDIQDRGRMEESISYFSDVIKEFRKLEISPLIYIFFHKFDPTYAKNEGIHLEGLISQLKDEIRNIIEEEFNNVSYSNTTIYDLWSIISSFSDLLLKIFPQSELLDKTIQEFAESCNAILVLDSNSLVIGQFFENEESKQILTKSTPYFLTLNDSLSMIIERGNKRFFTDQFRIKRASEPLFLIIMTPKLREKIDSFITLLQGIISEKILFTGLDNSGKTSIIKVLQKEISQIAMLKPTRQAQRKIFEFLGNDISEWDLGGQEKYRIAYLKEPTKYFDRSNVCIYVIDIQDRGRMEESISYFSDVIKEFRKLEISPLIYIFFHKFDPTYAKNEGIHLEGLISQLKDEIRNIIEEEFNNVSYSNTTIYDLWSIISSFSDLLLKIFPQSELLDKTIQEFAESLDSNCNAILVLDSNSLVIGQFFENEESKQILTKSTPYFLTLNDSLSMIIERGNKRFFTDQFRIKRASEPLFLIIMTPKLREKIDSFITLLQGIISEKILFTGLDNSGKTSIIKVLQKEISQIAMLKPTRQAQRKIFEFLGNDISEWDLGGQEKYRIAYLKEPTKYFDRSNVCIYVIDIQDRGRMEESISYFSDVIKEFRKLEISPLIYIFFHKFDPTYAKNEGIHLEGLISQLKDEIRNIIEEEFNNVSYSNTTIYDLWSIISSFSDLLLKIFPQSELLDKTIQEFAESLDSNCNAILVLDSNSLVIGQFFENEESKQILTKSTPYFLTLNDSLSMIIERGNKRFFTDQFRIKRASEPLFLIIMTPKRGEHLLREKIDSFITLLQGIISEKILFTGLDNSGKTSIIKVLQKEISQIAMLKPTRQAQRKIFEFLGNDISEWDLGGQEKYRIAYLKEPTKYFDRSNVCIYVIDIQDRGRMEESISYFSDVIKEFRKLEISPLIYIFFHKFDPTYAKNEGIHLEGLISQLKDEIRNIIEEEFNNVSYSNTTIYDLWSIISSFSDLLLKIFPQSELLDKTIQEFAESLDSNCNAILVLDSNSLVIGQFFENEESKQILTKSTPYFLTLNDSLSMIIERGNKRFFTDQFRIKRASEPLFLIIMTPKLREKIDSFITLLQGIISEKILFTGLDNSGKTSIIKVLQKEISQIAMLKPTRQAQRKIFEFLGNDISEWDLGGQEKYRIAYLKEPTKYFDRSNVCIYVIDIQDRGRMEESISYFSDVIKEFRKLEISPLIYIFFHKFDPTYAKNEGIHLEGLISQLKDEIRNIIEEEFNNVSYSNTTIYDLWSIISSFSDLLLKIFPQSELLDKTIQEFAESLDSNCNAILVLDSNSLVIGQFFENEESKQILTKSTPYFLTLNDSLSMIIERGNKRFFTDQFRIKRASEPLFLIIMTPKLREKIDSFITLLQGIISEKILFTGLDNSGKTSIIKVLQKEISQIAMLKPTRQAQRKIFEFLGNDISEWDLGGQEKYRIAYLKEPTKYFDRSNVCIYVIDIQDRGRMEESISYFSDVIKEFRKLEISPLIYIFFHKFDPTYAKNEGIHLEGLISQLKDEIRNIIEEEFNNVSYSNTTIYDLWSIISSFSDLLLKIFPQSELLDKTIQEFAESLDSNCNAILVLDSNSLVIGQFFENEESKQILTKSTPYFLTLNDSLSMIIERGNKRFFTDQFRIKRASEPLFLIIMTPKRGEHLLREKIDSFITLLQGII

Organism: NCBI:txid2594042

Solvent-accessible surface area: 103042 Å² total; per-residue (Å²): 124,37,19,0,0,0,1,1,8,40,88,4,13,10,27,17,0,12,29,7,16,54,111,48,63,25,12,29,33,49,58,140,94,24,87,21,19,94,32,45,33,27,45,0,11,40,59,54,0,22,5,35,9,1,1,5,57,111,128,11,23,80,25,1,54,158,71,25,89,130,14,0,37,190,6,58,0,0,0,0,0,3,14,2,31,13,129,57,65,11,151,67,5,17,62,7,2,42,52,0,0,128,12,0,80,130,45,155,44,77,4,25,0,8,0,0,0,3,50,44,28,78,46,28,26,151,26,24,32,145,105,5,103,31,19,12,58,109,9,59,70,88,0,142,102,30,5,109,173,92,17,114,43,19,59,18,72,0,5,47,159,58,56,39,15,0,24,28,9,4,3,59,0,0,38,106,39,43,110,67,53,160,113,4,96,126,19,2,75,108,12,5,110,49,18,113,117,8,8,11,0,0,2,0,5,10,36,37,15,3,8,2,6,75,32,41,92,75,103,124,4,62,76,53,0,16,135,14,5,37,87,0,23,64,4,18,68,34,63,92,4,38,0,16,66,55,104,26,14,4,8,2,8,99,13,129,10,216,122,15,42,22,21,2,9,1,0,0,0,0,28,82,231,15,130,97,16,119,100,131,58,2,62,63,4,16,86,97,0,76,69,38,28,125,42,19,0,0,0,1,1,8,41,88,4,12,12,29,17,0,10,27,7,16,55,104,48,61,25,11,32,34,49,61,137,90,26,88,21,19,90,38,42,35,25,46,0,13,38,54,56,0,18,5,35,8,1,1,5,56,101,135,16,20,83,26,1,54,158,69,25,87,132,19,0,36,183,7,60,0,1,0,0,0,2,14,1,30,12,46,54,67,13,64,64,5,13,42,8,2,45,51,0,0,96,10,0,81,128,46,161,46,79,4,28,0,5,0,0,0,4,48,47,29,79,46,24,27,168,44,35,30,142,51,3,111,32,10,13,58,47,9,59,57,25,1,144,90,31,6,111,174,87,20,117,39,22,62,22,67,0,5,46,157,62,58,44,16,0,26,29,8,5,4,57,0,0,37,99,37,42,111,68,56,159,112,4,94,124,16,2,73,105,12,4,112,49,25,129,104,65,8,11,0,0,2,0,4,9,33,43,18,5,8,2,6,77,33,41,94,74,107,120,6,65,77,55,0,13,134,15,6,39,88,1,23,64,4,17,65,34,60,90,2,38,0,24,73,54,105,28,56,7,44,2,7,103,12,131,12,212,116,15,35,21,23,3,13,1,0,3,0,7,39,131,149,107,124,55,13,66,57,3,17,87,102,0,76,71,44,27,136,42,20,0,0,0,1,0,9,40,91,3,13,11,28,19,0,11,22,7,16,54,110,43,63,29,9,28,30,48,58,126,92,23,84,19,18,99,30,53,29,22,46,0,10,40,50,55,0,21,6,30,9,0,1,5,57,110,130,12,21,82,26,0,55,159,70,29,89,123,13,0,36,189,6,61,0,2,0,0,0,2,15,0,30,10,73,48,56,14,151,65,5,20,62,9,2,42,53,0,0,115,11,0,80,129,43,158,46,75,3,26,0,7,0,0,2,4,50,40,28,77,46,14,27,167,46,32,30,148,74,2,115,34,25,16,57,110,8,80,80,85,1,185,104,28,7,107,176,88,16,116,43,22,68,19,70,0,5,48,156,63,61,42,15,0,26,28,9,4,3,58,0,0,41,97,38,42,111,63,55,158,115,4,99,129,21,1,71,106,30,13,125,82,42,10,0,0,3,0,6,8,37,41,17,4,7,2,6,75,34,42,98,73,110,122,5,58,78,57,0,15,135,12,4,42,72,1,19,57,1,17,65,37,58,98,4,59,0,41,76,59,104,30,54,7,33,3,8,102,12,136,10,209,120,18,47,27,23,3,10,0,0,5,0,29,72,114,133,107,120,75,10,64,61,5,16,87,100,0,73,69,38,29,131,38,18,0,0,0,1,1,8,38,88,4,14,12,28,17,0,10,24,6,16,55,109,40,60,26,10,27,34,57,60,127,91,24,80,20,20,95,33,45,33,25,51,0,13,39,52,56,0,21,5,32,8,0,0,5,57,112,131,11,20,81,26,1,54,158,72,26,88,132,16,0,36,191,8,55,0,0,0,0,0,2,15,1,33,14,119,57,63,12,153,68,4,18,63,10,2,43,45,0,0,104,8,0,82,136,46,160,45,78,3,23,0,7,0,0,0,3,50,44,28,78,44,26,22,161,35,35,19,47,58,5,105,34,18,14,58,100,10,60,70,91,1,138,107,26,6,110,173,89,20,113,44,22,58,20,71,0,5,50,156,61,62,46,15,0,28,29,8,6,3,56,0,0,39,101,33,42,111,67,58,156,110,5,102,126,15,2,74,104,12,5,106,54,35,115,102,66,8,10,0,0,3,0,5,9,37,41,20,4,7,2,9,79,32,41,94,77,111,124,6,60,87,59,0,14,129,13,5,46,79,1,18,56,2,14,69,37,59,82,3,56,0,41,78,60,112,31,59,6,37,2,9,98,12,131,11,211,123,18,41,26,21,2,10,1,0,3,0,5,42,126,150,106,126,61,12,65,61,3,16,89,100,0,72,71,38,27,126,38,21,0,0,0,1,1,8,44,92,3,14,10,30,19,0,12,26,6,16,53,110,44,61,26,11,29,33,53,58,129,94,22,79,15,22,98,31,49,33,24,47,0,14,40,52,56,0,22,5,33,6,1,2,5,53,112,130,9,22,83,25,0,56,157,72,26,90,131,17,0,38,184,6,57,0,0,0,0,0,3,15,2,32,15,129,64,66,13,151,66,5,20,61,10,1,44,50,0,0,122,12,0,83,129,44,160,41,78,4,27,0,7,0,0,0,4,50,43,28,77,44,27,22,167,46,42,29,144,96,5,111,32,19,12,58,107,8,60,68,86,0,142,103,26,4,110,174,92,17,118,44,20,61,18,67,0,5,49,161,56,59,40,15,0,25,28,10,4,3,58,0,0,38,99,38,42,113,71,57,157,113,6,99,125,18,2,74,103,12,4,113,53,14,114,108,11,5,11,0,0,3,0,5,8,37,39,17,4,7,2,9,79,33,42,86,75,107,123,3,61,79,52,0,14,130,13,4,43,84,0,20,64,3,16,70,32,65,84,1,41,0,21,62,50,105,23,13,3,6,1,8,97,11,135,9,212,129,16,42,24,23,2,9,0,0,0,0,0,29,82,231,14,126,106,17,121,94,127,63,2,64,60,5,18,89,99,0,73,71,40,27,125,40,18,0,0,0,1,1,8,43,88,3,14,12,28,19,0,11,29,6,16,53,105,47,60,31,13,30,32,49,58,135,91,25,85,16,19,97,31,46,32,25,48,0,12,38,52,57,0,19,5,31,9,1,0,6,57,110,124,11,21,82,27,0,54,160,72,26,85,125,16,0,38,184,8,59,0,1,0,0,0,4,14,1,29,12,77,66,65,11,121,63,5,10,33,8,2,28,51,0,0,121,11,0,85,128,43,160,43,78,4,25,0,7,0,0,0,3,50,46,28,81,45,26,23,170,44,41,32,73,50,5,102,10,17,11,42,25,10,63,34,40,0,136,70,17,6,106,172,89,19,118,40,19,66,21,68,0,5,49,156,62,60,47,15,0,27,30,9,4,4,56,0,0,36,101,38,44,110,65,56,157,113,3,94,133,14,2,68,112,11,4,111,55,34,120,96,68,7,10,0,0,2,0,5,9,37,41,18,4,8,2,5,75,33,43,92,74,106,123,6,58,81,54,0,15,140,16,5,40,83,1,25,63,3,11,66,31,65,82,2,46,0,33,70,61,110,33,52,6,48,1,9,95,12,135,8,216,122,15,45,24,23,2,12,1,0,4,0,7,42,120,143,99,110,63,12,62,58,3,18,86,97,0,78,72,42,27,121,42,20,0,0,0,1,0,8,40,88,3,14,10,27,18,0,10,29,7,19,48,106,47,60,31,13,26,30,49,60,132,91,23,88,16,23,100,34,48,32,26,44,1,12,39,55,57,0,19,6,33,8,0,2,6,59,109,133,13,20,85,28,1,53,158,76,26,92,128,15,0,36,188,7,57,1,0,0,1,1,3,15,2,30,13,122,56,59,12,150,68,5,20,63,8,2,45,54,0,0,123,13,0,79,131,42,161,42,74,5,30,0,6,0,0,2,4,49,37,27,77,45,26,27,184,49,42,29,146,93,4,105,34,17,19,59,109,10,76,89,86,1,185,103,26,5,106,177,90,17,115,46,19,61,20,73,0,5,47,155,60,60,48,16,0,24,30,9,4,3,62,0,0,40,99,41,44,110,67,56,156,114,3,96,129,18,2,74,104,11,5,108,54,37,128,103,69,8,10,0,0,3,0,6,10,34,40,17,4,9,1,6,76,32,40,89,74,104,127,6,60,81,55,0,14,139,16,5,40,87,1,23,66,4,15,66,38,54,92,3,50,0,22,71,58,103,29,56,7,40,2,11,100,12,129,11,212,121,18,37,22,25,2,9,1,0,4,0,7,44,116,153,96,115,57,11,63,60,5,16,85,97,0,75,70,39,28,126,42,16,0,0,0,0,1,9,41,91,2,13,12,29,18,0,10,24,7,16,54,112,44,63,25,11,29,33,50,58,129,92,25,82,24,19,98,37,45,31,25,46,0,14,38,50,58,0,20,5,32,7,1,1,5,55,109,134,15,21,80,27,0,49,158,80,25,88,131,21,0,38,183,8,57,1,0,0,0,0,3,16,2,33,12,130,58,61,13,152,68,4,19,63,9,1,41,53,0,0,128,16,0,82,135,45,160,44,78,4,26,0,8,0,0,0,3,48,44,28,79,44,25,23,183,42,39,30,123,96,6,107,36,23,12,57,94,10,61,69,86,0,141,102,26,4,108,175,83,19,115,41,21,61,19,67,0,6,49,155,63,60,50,15,0,25,28,9,5,2,55,0,0,38,97,37,42,111,70,60,160,112,6,97,130,14,1,65,108,12,4,107,58,15,120,91,16,4,9,0,0,2,0,6,11,34,38,20,5,7,2,6,76,33,42,88,80,106,123,4,64,81,53,0,14,138,15,6,40,87,1,20,61,3,14,69,30,66,88,3,38,0,22,70,58,105,25,13,6,7,2,7,106,10,124,12,212,121,16,41,20,23,2,10,1,0,1,0,0,24,87,235,17,132,92,17,116,104,128,61,2,63,61,3,19,91,98,0,75,70,44,26

InterPro domains:
  IPR006762 Gtr1/RagA G protein [PF04670] (43-260)
  IPR006762 Gtr1/RagA G protein [PTHR11259] (42-252)
  IPR027417 P-loop containing nucleoside triphosphate hydrolase [G3DSA:3.40.50.300] (39-220)
  IPR027417 P-loop containing nucleoside triphosphate hydrolase [SSF52540] (43-180)

Radius of gyration: 48.23 Å; Cα contacts (8 Å, |Δi|>4): 4068; chains: 8; bounding box: 136×89×135 Å

Secondary structure (DSSP, 8-state):
-EEEEEE-STTSSHHHHHHHHTT-GGGSTT-----SEEEEEEEETTEEEEEEEE--SHHHHHHHHHSHHHHTTT-SEEEEEEETT-GGGHHHHHHHHHHHHHHHHHTT---EEEEEEE---HHHHHHHHHHHHHHHHHHHHHHHHHHTTSS-EEEEEEBTTBHHHHHHHHHHHHHHHSPPPHHHHHHHHHHHHTTSS--SEEEEE-TT--EEEEEESSHHHHHHHHHHHHHHHHHHHH--EEEEETTEEEEEEEE--TT-SS-EEEEEEEETTSPPPPHHHHHHHHHHHHHH-/-EEEEEE--TTSSHHHHHHHHTT-GGGGGG-----SEEEEEEEETTEEEEEEEE--SHHHHHHHHHSHHHHTTT-SEEEEEEETT-GGGHHHHHHHHHHHHHHHHHHT--PEEEEEEE---HHHHHHHTHHHHHHHHHHHHHHHHHHTTSS-EEEEE--TT-HHHHHHHHHHHHHHHSPPPHHHHHHHHHHHHTTTT---EEEEE-TT--EEEEEESSHHHHHHHHHHHHHHHHHHHH--EEEEETTEEEEEEEE--SS-SS-EEEEEEEE--HHHHHHHHHHHHHH-/-EEEEEE-STTS-HHHHHHHHTT-GGGGGG-----SEEEEEEEETTEEEEEEEE--SHHHHHHHHHSHHHHTTT-SEEEEEEETT-GGGHHHHHHHHHHHHHHHHHHT--PEEEEEEE---HHHHHHHTHHHHHHHHHHHHHHHHHHTTSS-EEEEE--TT-HHHHHHHHHHHHHHHSPPPHHHHHHHHHHHH---EEEEE-TT--EEEEEESSHHHHHHHHHHHHHHHHHHHH--EEEEETTEEEEEEEE--TT-SSPEEEEEEEE--HHHHHHHHHHHHTT-/-EEEEEEESTTSSHHHHHHHHTT-GGGGGG-----SEEEEEEEETTEEEEEEEE--SHHHHHHHHHSHHHHTTT-SEEEEEEETT-GGGHHHHHHHHHHHHHHHHHHT--PEEEEEEE---HHHHHHHHHHHHHHHHHHHHHHHHHHTTSS-EEEEE--TT-HHHHHHHHHHHHHHHSPPPHHHHHHHHHHHHHTTT---EEEEE-TT--EEEEEESSHHHHHHHHHHHHHHHHHHHH--EEEEETTEEEEEEEE--TT-SS-EEEEEEEE--HHHHHHHHHHHHHH-/-EEEEEEESTTS-HHHHHHHHTT-GGGSTT-----SEEEEEEEETTEEEEEEEE--SHHHHHHHHHSHHHHTTT-SEEEEEEETT-GGGHHHHHHHHHHHHHHHHHHT---EEEEEEE---HHHHHHHTHHHHHHHHHHHHHHHHHHTTSS-EEEEE--TT-HHHHHHHHHHHHHHHSPPPHHHHHHHHHHHHHTTT--SEEEEE-TT--EEEEEESSHHHHHHHHHHHHHHHHHHHH--EEEEETTEEEEEEEE--TT-SS-EEEEEEEETTSPPPPHHHHHHHHHHHHHH-/-EEEEEE--TTSSHHHHHHHHTT-GGGGGG-----SEEEEEEEETTEEEEEEEE--SHHHHHHHHHSHHHHTTT-SEEEEEEETT-GGGHHHHHHHHHHHHHHHHHTT---EEEEEEE---HHHHHHHTHHHHHHHHHHHHHHHHHHTTSS-EEEEE--TT-HHHHHHHHHHHHHHHSPPPHHHHHHHHHHHHHTTT---EEEEE-TT--EEEEEESSHHHHHHHHHHHHHHHHHHHH--EEEEETTEEEEEEEE--TT-SS-EEEEEEEE--HHHHHHHHHHHHHH-/-EEEEEE-STTSSHHHHHHHHTT-GGGGGG-----SEEEEEEEETTEEEEEEEE--SHHHHHHHHHSGGGTTTT-SEEEEEEETT-GGGHHHHHHHHHHHHHHHHHHT--PEEEEEEE---HHHHHHHTHHHHHHHHHHHHHHHHHHTTSS-EEEEE--TT-HHHHHHHHHHHHHHHSPPPHHHHHHHHHHHHHTTT---EEEEE-TT--EEEEEESSHHHHHHHHHHHHHHHHHHHH--EEEEETTEEEEEEEE--SS-SS-EEEEEEEE--HHHHHHHHHHHHHH-/-EEEEEEE-TTS-HHHHHHHHTT-GGGGGG--PPPSEEEEEEEETTEEEEEEEE--SHHHHHHHHHSHHHHTTT-SEEEEEEETT-GGGHHHHHHHHHHHHHHHHHTT--PEEEEEEE---HHHHHHHTHHHHHHHHHHHHHHHHHHTTSS-EEEEE-BTTBHHHHHHHHHHHHHHHSPPPHHHHHHHHHHHHTTTTS--EEEEE-TT--EEEEEESSHHHHHHHHHHHHHHHHHHHH--EEEEETTEEEEEEEE--TT-SSPEEEEEEEETTSPPPPHHHHHHHHHHHHHH-